Protein 6XP6 (pdb70)

B-factor: mean 48.89, std 19.33, range [14.34, 137.43]

InterPro domains:
  IPR001003 MHC class II, alpha chain, N-terminal [PF00993] (29-108)
  IPR001003 MHC class II, alpha chain, N-terminal [SM00920] (30-109)
  IPR003006 Immunoglobulin/major histocompatibility complex, conserved site [PS00290] (186-192)
  IPR003597 Immunoglobulin C1-set [PF07654] (114-195)
  IPR003597 Immunoglobulin C1-set [SM00407] (127-198)
  IPR007110 Immunoglobulin-like domain [PS50835] (112-192)
  IPR011162 MHC classes I/II-like antigen recognition protein [SSF54452] (27-109)
  IPR013783 Immunoglobulin-like fold [G3DSA:2.60.40.10] (107-220)
  IPR014745 MHC class II, alpha/beta chain, N-terminal [G3DSA:3.10.320.10] (28-106)
  IPR036179 Immunoglobulin-like domain superfamily [SSF48726] (112-206)
  IPR050160 Major Histocompatibility Complex/Immunoglobulin [PTHR19944] (10-243)

Organism: Homo sapiens (NCBI:txid9606)

Secondary structure (DSSP, 8-state):
---SEEEEEEEEEEETTTTEEEEEEEETTEEEEEEETTTTEEEESSGGGGG----HHHHHHHHHHHHHHHHHHHHHTTS-PPPPPPPEEEEEESS---TTS-EEEEEEEEEE-SS--EEEEEETTEEE-TTEEE---EE-TTS-EEEEEEEEE---TT--EEEEEE-TT-SS-EEEEE---/-PPP--EEEEEEEEEEETTTTEEEEEEEEEETTEEEEEEETTTTEEEESSGGGHHHHHHHHT-HHHHHHHHHHIIIIIIHHHHHHHTTGGG--BPPEEEEEE--EEEEEEEEEBSS--EEEEEETTEEE-TTEEEPPPEE-SSS-EEEEEEEE--PPTT-EEEEEEE-TT-SS-EEEEEE-/--PPPP---PPP-/----SEEEEEEEEEEETTTTEEEEEEEETTEEEEEEETTTTEEEESSGGGGG----HHHHHHHHHHHHHHHHHHHHHTTS-PPPPPPPEEEEEESS---TTS-EEEEEEEEEE-SS--EEEEEETTEEE-TTEEE--PEE-TTS-EEEEEEEEE---TT--EEEEEE-TTSSS-EEEEE---/-----EEEEEEEEEEETTTTEEEEEEEEEETTEEEEEEETTT-SEEESSGGGHHHHHHHHT-HHHHHHHHHHIIIIIIHHHHHHHHTGGG--BPPEEEEEE--EEEEEEEEEBSS--EEEEEETTEEE-TTEEEPPPEE-SSS-EEEEEEEE--PPTT--EEEEEE-TT-SS-EEEEE--/--PPPP---PPP-/---EEEE-SEEEE-TT--EEEEEEESS--TT-EEEEEE-TTS--EEEEETTTEEPTT--TTEEEEEETTEEEEEESS--GGG-SEEEEEE-SSSSPEE---EEEEE----BPPEEEEEPPPHHHHHHTEEEEEEEEEEEBSS-EEEEEEESS-B--SSEEEEEPPPPTTT--EEEEEEEEEEHHHHTT--EEEEEEEETT-SS-EEEEEE--/--EEEE---EEE-TT--EEEEEEEES--HHHHH-EEEEEEE-TT---EEEEEE-TTSS--EE-GGGTTTEEEEEEGGGTEEEEEE-S--GGG-EEEEEEEESTTS-EEEE---EEEEE--PPPBPPEEEEE---TTSEETTEEEEEEEEEEEBSS--EEEEGGGTB-TTEEEPPPEE-TTS-EEEEEEEEEEGGGTTTS-EEEEEEEGGGTEEEEEEE--/---EEEE-SEEEE-TT--EEEEEEESS--TT-EEEEEE-TTS--EEEEETTTEEPTTS-TTEEEEEETTEEEEEESS--GGG-EEEEEEE-SSSSPEE---EEEEE----BPPEEEEEPPPHHHHTTTEEEEEEEEEEEBSS-EEEEEEESS-B--SSEEEEEPPPPTTT--EEEEEEEEEEHHHHTT-SEEEEEEEETT-SS-EEEEEE--/--EEEE---EEE-TT--EEEEEEEES--THHHH-EEEEEEE-TT--EEEEEEE-TTSS--EE-GGGTTTEEEEEEGGGTEEEEEE-S--GGG-EEEEEEEESTTS-EEEE---EEEEE--PPPBPPEEEEE---EEEEEEEEEEEBSS--EEEEGGGT--TTEEEPPPEE-TTS-EEEEEEEEEEGGGTTTS--EEEEEEGGGTEEEEEE---

Sequence (1607 aa):
IVADHVASYGVNLYQSYGPSGQYTHEFDGDEQFYVDLGRKETVWCLPVLRQFRFDPQFALTNIAVLKHNLNSLIKRRSNSTAATNEVPEEVTVFSKSPVTLGQPNILICLVDNIFPPVVNITWLSNGHSVTEGVSETSFLSKSDHSFFKISYLTLLPSAEESYDCKVEHWGLDKPLLKHWEPEDSPEDFVYQFKGMCYFTNGTERVRLVSRSIYNREEIVRFDSDVGEFRAVTLLGLPAAEYWNSQKDILEERKRAAVDRVCRHNYQLELRTTLQRRVEPTVTISPSNLLVCSVTDFYPAQIKVRWFRNDQEETAGVVSTPLIRNGDWTFQILVMLEMTPQRGDVYTCHVEHPSLQQSPITVEWRADIVADHVASYGVNLYQSYGPSGQYTHEFDGDEQFYVDLGRKETVWCLPVLRQFRFDPQFALTNIAVLKHNLNSLIKRSNSTAATNEVPEEVTVFSKSPVTLGQPNILICLVDNIFPPVVNITWLSNGHSVTEGVSETSFLSKSDHSFFKISYLTLLPSAEESYDCKVEHWGLDKPLLKHWEPESPEDFVYQFKGMCYFTNGTERVRLVSRSIYNREEIVRFDSDVGEFRAVTLLGLPAAEYWNSQKDILEERKRAAVDRVCRHNYQLELRTTLQRRVEPTVTISPSNLLVCSVTDFYPAQIKVRWFRNDQEETAGVVSTPLIRNGDWTFQILVMLEMTPQRGDVYTCHVEHPSLQQSPITVEWRAQVQLVQSGAEVKKPGSSVKVSCKASGGTVRSRRVHAISWVRQAPGQGLEWMGGIIPIFGTANYAQKFQGRVTITADESTSTAYMELSSLRSEDTAVYYCARDVQRRMGMDVWGQGTTVTVSSASTKGPSVFPLAPSSKSTSGGTAALGCLVKDYFPEPVTVSWNSGALTSGVHTFPAVLQSSGLYSLSSVVTVPSSSLGTQTYICNVNHKPSNTKVDKKVEPQVQLVQSGAEVKKPGSSVKVSCKASGGTVRSRRVHAISWVRQAPGQGLEWMGGIIPIFGTANYAQKFQGRVTITADESTSTAYMELSSLRRSEDTAVYYCARDVQRMGMDVWGQGTTVTVSSASTKGPSVFPLAPGTAALGCLVKDYFPEPVTVSWNSGALTSGVHTFPAVLQSSGLYSLSSVVTVPSSSLGTQTYICNVNHKPSNTKVDKKVEPDIQMTQSPSSVSTSVGDRVTITCRASQDISNWLAWYQQKPGKAPKLLIYDSSTLQSGVPSRFSGSGSGTDFTLTISTLQPEDFATYYCQQFNSYPLTFGGGTKVDIKRTVAAPSVFIFPPSDEQLKSGTASVVCLLNNFYPREAKVQWKVDNALQSGNSQESVTEQDSKDSTYSLSSTLTLSKADYEKHKVYACEVTHQGLSSPVTKSFNRGDIQMTQSPSSVSTSVGDRVTITCRASQQDISNWLAWYQQKPGKAPKLLIYDSSTLQSGVPSRFSGSGSGTDFTLTISTLQPEDFATYYCQQFNSYPLTFGGGTKVDIKRTVAAPSVFIFPPSDEQLKSGTASVVCLLNNFYPREAKVQWKVDNALQSGNSQESVTEEQDSKDSTYSLSSTLTLSKADYEKHKVYACEVTHQGLSSPVTKSFNRGAAPQPELPYPQPGAAPQPELPYPQPG

CATH classification: 2.60.40.10 (+1 more: 2.60.40.10)

Radius of gyration: 65.16 Å; Cα contacts (8 Å, |Δi|>4): 4167; chains: 10; bounding box: 106×222×78 Å

Structure (mmCIF, N/CA/C/O backbone):
data_6XP6
#
_entry.id   6XP6
#
_cell.length_a   91.847
_cell.length_b   143.047
_cell.length_c   170.153
_cell.angle_alpha   90.00
_cell.angle_beta   90.00
_cell.angle_gamma   90.00
#
_symmetry.space_group_name_H-M   'P 21 21 21'
#
loop_
_entity.id
_entity.type
_entity.pdbx_description
1 polymer 'MHC class II HLA-DQ-alpha chain'
2 polymer 'MHC class II HLA-DQ-beta-1'
3 polymer '3.C11 IgH Fab'
4 polymer '3.C11 IgK Fab'
5 polymer 'DQ2-glia-a2 peptide'
6 branched 2-acetamido-2-deoxy-beta-D-glucopyranose-(1-4)-2-acetamido-2-deoxy-beta-D-glucopyranose
7 branched beta-D-mannopyranose-(1-3)-[beta-D-mannopyranose-(1-6)]beta-D-mannopyranose-(1-4)-2-acetamido-2-deoxy-beta-D-glucopyranose-(1-4)-[alpha-L-fucopyranose-(1-3)][alpha-L-fucopyranose-(1-6)]2-acetamido-2-deoxy-beta-D-glucopyranose
8 branched beta-D-mannopyranose-(1-6)-beta-D-mannopyranose-(1-4)-2-acetamido-2-deoxy-beta-D-glucopyranose-(1-4)-2-acetamido-2-deoxy-beta-D-glucopyranose
9 non-polymer 2-acetamido-2-deoxy-beta-D-glucopyranose
10 non-polymer 'ISOPROPYL ALCOHOL'
11 non-polymer 'CHLORIDE ION'
12 water water
#
loop_
_atom_site.group_PDB
_atom_site.id
_atom_site.type_symbol
_atom_site.label_atom_id
_atom_site.label_alt_id
_atom_site.label_comp_id
_atom_site.label_asym_id
_atom_site.label_entity_id
_atom_site.label_seq_id
_atom_site.pdbx_PDB_ins_code
_atom_site.Cartn_x
_atom_site.Cartn_y
_atom_site.Cartn_z
_atom_site.occupancy
_atom_site.B_iso_or_equiv
_atom_site.auth_seq_id
_atom_site.auth_comp_id
_atom_site.auth_asym_id
_atom_site.auth_atom_id
_atom_site.pdbx_PDB_model_num
ATOM 1 N N . ILE A 1 3 ? 12.633 -19.988 -24.496 1.00 78.47 1 ILE A N 1
ATOM 2 C CA . ILE A 1 3 ? 12.099 -20.620 -25.698 1.00 68.45 1 ILE A CA 1
ATOM 3 C C . ILE A 1 3 ? 11.043 -19.735 -26.375 1.00 73.15 1 ILE A C 1
ATOM 4 O O . ILE A 1 3 ? 10.048 -19.348 -25.755 1.00 67.09 1 ILE A O 1
ATOM 9 N N . VAL A 1 4 ? 11.273 -19.424 -27.654 1.00 76.26 2 VAL A N 1
ATOM 10 C CA . VAL A 1 4 ? 10.347 -18.587 -28.412 1.00 73.55 2 VAL A CA 1
ATOM 11 C C . VAL A 1 4 ? 9.009 -19.294 -28.554 1.00 73.76 2 VAL A C 1
ATOM 12 O O . VAL A 1 4 ? 8.953 -20.480 -28.911 1.00 81.59 2 VAL A O 1
ATOM 16 N N . ALA A 1 5 ? 7.918 -18.566 -28.289 1.00 55.58 3 ALA A N 1
ATOM 17 C CA . ALA A 1 5 ? 6.580 -19.127 -28.450 1.00 49.34 3 ALA A CA 1
ATOM 18 C C . ALA A 1 5 ? 5.490 -18.062 -28.439 1.00 45.27 3 ALA A C 1
ATOM 19 O O . ALA A 1 5 ? 5.491 -17.176 -27.582 1.00 59.08 3 ALA A O 1
ATOM 21 N N . ASP A 1 6 ? 4.550 -18.147 -29.384 1.00 48.46 4 ASP A N 1
ATOM 22 C CA . ASP A 1 6 ? 3.341 -17.334 -29.298 1.00 38.47 4 ASP A CA 1
ATOM 23 C C . ASP A 1 6 ? 2.499 -17.732 -28.094 1.00 41.61 4 ASP A C 1
ATOM 24 O O . ASP A 1 6 ? 1.889 -16.882 -27.442 1.00 35.66 4 ASP A O 1
ATOM 29 N N . HIS A 1 7 ? 2.415 -19.024 -27.813 1.00 36.47 5 HIS A N 1
ATOM 30 C CA . HIS A 1 7 ? 1.601 -19.521 -26.718 1.00 36.83 5 HIS A CA 1
ATOM 31 C C . HIS A 1 7 ? 2.376 -20.643 -26.057 1.00 40.46 5 HIS A C 1
ATOM 32 O O . HIS A 1 7 ? 3.058 -21.414 -26.738 1.00 43.60 5 HIS A O 1
ATOM 39 N N . VAL A 1 8 ? 2.277 -20.733 -24.735 1.00 37.38 6 VAL A N 1
ATOM 40 C CA . VAL A 1 8 ? 2.912 -21.810 -23.989 1.00 36.60 6 VAL A CA 1
ATOM 41 C C . VAL A 1 8 ? 1.888 -22.425 -23.041 1.00 37.91 6 VAL A C 1
ATOM 42 O O . VAL A 1 8 ? 1.158 -21.705 -22.346 1.00 38.58 6 VAL A O 1
ATOM 46 N N . ALA A 1 9 ? 1.819 -23.752 -23.031 1.00 33.79 7 ALA A N 1
ATOM 47 C CA . ALA A 1 9 ? 0.862 -24.482 -22.213 1.00 35.09 7 ALA A CA 1
ATOM 48 C C . ALA A 1 9 ? 1.576 -25.517 -21.352 1.00 36.11 7 ALA A C 1
ATOM 49 O O . ALA A 1 9 ? 2.682 -25.967 -21.666 1.00 37.55 7 ALA A O 1
ATOM 51 N N . SER A 1 10 ? 0.928 -25.897 -20.252 1.00 28.24 8 SER A N 1
ATOM 52 C CA . SER A 1 10 ? 1.418 -26.965 -19.386 1.00 28.75 8 SER A CA 1
ATOM 53 C C . SER A 1 10 ? 0.309 -27.993 -19.234 1.00 30.63 8 SER A C 1
ATOM 54 O O . SER A 1 10 ? -0.728 -27.704 -18.633 1.00 36.24 8 SER A O 1
ATOM 57 N N . TYR A 1 11 ? 0.537 -29.189 -19.761 1.00 25.99 9 TYR A N 1
ATOM 58 C CA . TYR A 1 11 ? -0.443 -30.263 -19.772 1.00 30.54 9 TYR A CA 1
ATOM 59 C C . TYR A 1 11 ? 0.171 -31.524 -19.146 1.00 33.89 9 TYR A C 1
ATOM 60 O O . TYR A 1 11 ? 0.492 -32.480 -19.858 1.00 34.02 9 TYR A O 1
ATOM 69 N N . GLY A 1 12 A 0.334 -31.545 -17.826 1.00 32.16 9 GLY A N 1
ATOM 70 C CA . GLY A 1 12 A 0.056 -30.420 -16.962 1.00 29.03 9 GLY A CA 1
ATOM 71 C C . GLY A 1 12 A 1.238 -30.128 -16.071 1.00 30.88 9 GLY A C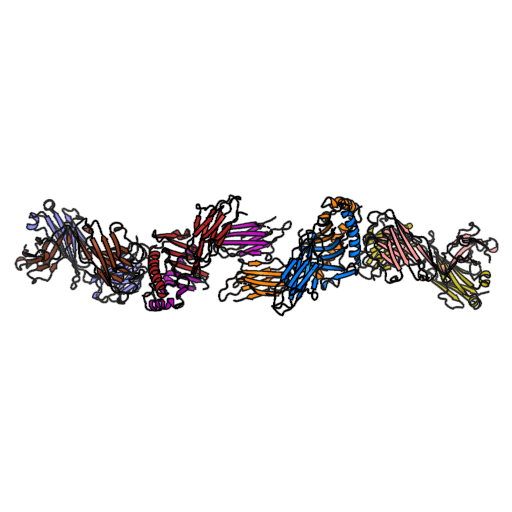 1
ATOM 72 O O . GLY A 1 12 A 2.366 -30.502 -16.403 1.00 28.16 9 GLY A O 1
ATOM 73 N N . VAL A 1 13 ? 0.971 -29.451 -14.951 1.00 34.20 10 VAL A N 1
ATOM 74 C CA . VAL A 1 13 ? 1.924 -29.293 -13.858 1.00 26.84 10 VAL A CA 1
ATOM 75 C C . VAL A 1 13 ? 1.620 -30.371 -12.818 1.00 32.24 10 VAL A C 1
ATOM 76 O O . VAL A 1 13 ? 0.496 -30.455 -12.307 1.00 35.54 10 VAL A O 1
ATOM 80 N N . ASN A 1 14 ? 2.611 -31.207 -12.516 1.00 32.83 11 ASN A N 1
ATOM 81 C CA . ASN A 1 14 ? 2.471 -32.294 -11.546 1.00 31.14 11 ASN A CA 1
ATOM 82 C C . ASN A 1 14 ? 3.402 -32.010 -10.375 1.00 33.12 11 ASN A C 1
ATOM 83 O O . ASN A 1 14 ? 4.623 -31.911 -10.559 1.00 34.16 11 ASN A O 1
ATOM 88 N N . LEU A 1 15 ? 2.835 -31.890 -9.177 1.00 32.31 12 LEU A N 1
ATOM 89 C CA . LEU A 1 15 ? 3.612 -31.617 -7.974 1.00 33.94 12 LEU A CA 1
ATOM 90 C C . LEU A 1 15 ? 3.397 -32.706 -6.942 1.00 31.72 12 LEU A C 1
ATOM 91 O O . LEU A 1 15 ? 2.279 -33.200 -6.777 1.00 35.19 12 LEU A O 1
ATOM 96 N N . TYR A 1 16 ? 4.467 -33.049 -6.233 1.00 32.03 13 TYR A N 1
ATOM 97 C CA . TYR A 1 16 ? 4.391 -33.928 -5.077 1.00 34.35 13 TYR A CA 1
ATOM 98 C C . TYR A 1 16 ? 5.489 -33.512 -4.118 1.00 35.69 13 TYR A C 1
ATOM 99 O O . TYR A 1 16 ? 6.588 -33.157 -4.556 1.00 40.39 13 TYR A O 1
ATOM 108 N N . GLN A 1 17 ? 5.191 -33.541 -2.819 1.00 33.12 14 GLN A N 1
ATOM 109 C CA . GLN A 1 17 ? 6.180 -33.146 -1.826 1.00 36.48 14 GLN A CA 1
ATOM 110 C C . GLN A 1 17 ? 5.990 -33.971 -0.561 1.00 40.02 14 GLN A C 1
ATOM 111 O O . GLN A 1 17 ? 4.893 -34.456 -0.274 1.00 37.52 14 GLN A O 1
ATOM 117 N N . SER A 1 18 ? 7.083 -34.128 0.191 1.00 39.00 15 SER A N 1
ATOM 118 C CA . SER A 1 18 ? 7.051 -34.980 1.376 1.00 40.47 15 SER A CA 1
ATOM 119 C C . SER A 1 18 ? 6.238 -34.367 2.507 1.00 44.38 15 SER A C 1
ATOM 120 O O . SER A 1 18 ? 5.665 -35.105 3.317 1.00 46.45 15 SER A O 1
ATOM 123 N N . TYR A 1 19 ? 6.181 -33.041 2.596 1.00 42.43 16 TYR A N 1
ATOM 124 C CA . TYR A 1 19 ? 5.454 -32.408 3.690 1.00 50.09 16 TYR A CA 1
ATOM 125 C C . TYR A 1 19 ? 3.958 -32.607 3.496 1.00 46.58 16 TYR A C 1
ATOM 126 O O . TYR A 1 19 ? 3.396 -32.189 2.480 1.00 48.69 16 TYR A O 1
ATOM 135 N N . GLY A 1 20 ? 3.318 -33.240 4.473 1.00 43.17 17 GLY A N 1
ATOM 136 C CA . GLY A 1 20 ? 1.940 -33.642 4.348 1.00 39.30 17 GLY A CA 1
ATOM 137 C C . GLY A 1 20 ? 1.799 -35.151 4.400 1.00 45.63 17 GLY A C 1
ATOM 138 O O . GLY A 1 20 ? 1.318 -35.712 5.388 1.00 54.19 17 GLY A O 1
ATOM 139 N N . PRO A 1 21 ? 2.210 -35.849 3.329 1.00 44.89 18 PRO A N 1
ATOM 140 C CA . PRO A 1 21 ? 2.679 -35.314 2.045 1.00 42.50 18 PRO A CA 1
ATOM 141 C C . PRO A 1 21 ? 1.537 -34.674 1.286 1.00 47.24 18 PRO A C 1
ATOM 142 O O . PRO A 1 21 ? 0.406 -34.715 1.768 1.00 46.15 18 PRO A O 1
ATOM 146 N N . SER A 1 22 ? 1.813 -34.093 0.124 1.00 40.59 19 SER A N 1
ATOM 147 C CA . SER A 1 22 ? 0.754 -33.445 -0.627 1.00 37.50 19 SER A CA 1
ATOM 148 C C . SER A 1 22 ? 1.191 -33.308 -2.074 1.00 37.37 19 SER A C 1
ATOM 149 O O . SER A 1 22 ? 2.378 -33.393 -2.398 1.00 38.26 19 SER A O 1
ATOM 152 N N . GLY A 1 23 ? 0.204 -33.099 -2.939 1.00 38.22 20 GLY A N 1
ATOM 153 C CA . GLY A 1 23 ? 0.447 -32.976 -4.360 1.00 42.23 20 GLY A CA 1
ATOM 154 C C . GLY A 1 23 ? -0.602 -32.100 -5.012 1.00 41.37 20 GLY A C 1
ATOM 155 O O . GLY A 1 23 ? -1.617 -31.743 -4.405 1.00 38.65 20 GLY A O 1
ATOM 156 N N . GLN A 1 24 ? -0.340 -31.755 -6.272 1.00 37.85 21 GLN A N 1
ATOM 157 C CA . GLN A 1 24 ? -1.209 -30.859 -7.015 1.00 34.73 21 GLN A CA 1
ATOM 158 C C . GLN A 1 24 ? -1.158 -31.239 -8.484 1.00 33.35 21 GLN A C 1
ATOM 159 O O . GLN A 1 24 ? -0.103 -31.627 -8.993 1.00 33.61 21 GLN A O 1
ATOM 165 N N . TYR A 1 25 ? -2.302 -31.145 -9.157 1.00 29.92 22 TYR A N 1
ATOM 166 C CA . TYR A 1 25 ? -2.357 -31.368 -10.599 1.00 31.39 22 TYR A CA 1
ATOM 167 C C . TYR A 1 25 ? -3.192 -30.268 -11.237 1.00 35.96 22 TYR A C 1
ATOM 168 O O . TYR A 1 25 ? -4.359 -30.081 -10.870 1.00 33.08 22 TYR A O 1
ATOM 177 N N . THR A 1 26 ? -2.594 -29.566 -12.204 1.00 31.89 23 THR A N 1
ATOM 178 C CA . THR A 1 26 ? -3.231 -28.484 -12.937 1.00 31.56 23 THR A CA 1
ATOM 179 C C . THR A 1 26 ? -2.812 -28.533 -14.400 1.00 37.50 23 THR A C 1
ATOM 180 O O . THR A 1 26 ? -1.772 -29.099 -14.747 1.00 31.54 23 THR A O 1
ATOM 184 N N . HIS A 1 27 ? -3.629 -27.905 -15.251 1.00 29.17 24 HIS A N 1
ATOM 185 C CA . HIS A 1 27 ? -3.227 -27.495 -16.590 1.00 30.28 24 HIS A CA 1
ATOM 186 C C . HIS A 1 27 ? -3.218 -25.978 -16.660 1.00 35.34 24 HIS A C 1
ATOM 187 O O . HIS A 1 27 ? -4.092 -25.319 -16.088 1.00 32.83 24 HIS A O 1
ATOM 194 N N . GLU A 1 28 ? -2.232 -25.425 -17.361 1.00 28.87 25 GLU A N 1
ATOM 195 C CA . GLU A 1 28 ? -2.133 -23.986 -17.538 1.00 30.68 25 GLU A CA 1
ATOM 196 C C . GLU A 1 28 ? -2.050 -23.666 -19.022 1.00 37.01 25 GLU A C 1
ATOM 197 O O . GLU A 1 28 ? -1.447 -24.422 -19.792 1.00 33.03 25 GLU A O 1
ATOM 203 N N . PHE A 1 29 ? -2.651 -22.547 -19.421 1.00 24.35 26 PHE A N 1
ATOM 204 C CA . PHE A 1 29 ? -2.482 -22.037 -20.774 1.00 27.50 26 PHE A CA 1
ATOM 205 C C . PHE A 1 29 ? -2.179 -20.546 -20.717 1.00 37.24 26 PHE A C 1
ATOM 206 O O . PHE A 1 29 ? -2.934 -19.782 -20.108 1.00 36.93 26 PHE A O 1
ATOM 214 N N . ASP A 1 30 ? -1.082 -20.138 -21.363 1.00 32.52 27 ASP A N 1
ATOM 215 C CA . ASP A 1 30 ? -0.583 -18.758 -21.316 1.00 31.41 27 ASP A CA 1
ATOM 216 C C . ASP A 1 30 ? -0.568 -18.211 -19.892 1.00 38.33 27 ASP A C 1
ATOM 217 O O . ASP A 1 30 ? -0.944 -17.064 -19.639 1.00 37.94 27 ASP A O 1
ATOM 222 N N . GLY A 1 31 ? -0.135 -19.048 -18.948 1.00 36.05 28 GLY A N 1
ATOM 223 C CA . GLY A 1 31 ? 0.151 -18.584 -17.605 1.00 30.54 28 GLY A CA 1
ATOM 224 C C . GLY A 1 31 ? -1.029 -18.507 -16.667 1.00 32.74 28 GLY A C 1
ATOM 225 O O . GLY A 1 31 ? -0.863 -18.045 -15.530 1.00 34.08 28 GLY A O 1
ATOM 226 N N . ASP A 1 32 ? -2.210 -18.921 -17.111 1.00 30.02 29 ASP A N 1
ATOM 227 C CA . ASP A 1 32 ? -3.414 -18.947 -16.298 1.00 30.95 29 ASP A CA 1
ATOM 228 C C . ASP A 1 32 ? -3.855 -20.388 -16.090 1.00 33.77 29 ASP A C 1
ATOM 229 O O . ASP A 1 32 ? -3.569 -21.266 -16.914 1.00 32.68 29 ASP A O 1
ATOM 234 N N . GLU A 1 33 ? -4.551 -20.622 -14.982 1.00 30.50 30 GLU A N 1
ATOM 235 C CA . GLU A 1 33 ? -4.941 -21.970 -14.593 1.00 36.29 30 GLU A CA 1
ATOM 236 C C . GLU A 1 33 ? -6.239 -22.367 -15.275 1.00 30.82 30 GLU A C 1
ATOM 237 O O . GLU A 1 33 ? -7.249 -21.669 -15.155 1.00 33.83 30 GLU A O 1
ATOM 243 N N . GLN A 1 34 ? -6.210 -23.497 -15.974 1.00 28.90 31 GLN A N 1
ATOM 244 C CA . GLN A 1 34 ? -7.389 -24.020 -16.657 1.00 32.25 31 GLN A CA 1
ATOM 245 C C . GLN A 1 34 ? -8.257 -24.868 -15.742 1.00 33.42 31 GLN A C 1
ATOM 246 O O . GLN A 1 34 ? -9.488 -24.744 -15.755 1.00 35.79 31 GLN A O 1
ATOM 252 N N . PHE A 1 35 ? -7.632 -25.727 -14.948 1.00 33.04 32 PHE A N 1
ATOM 253 C CA . PHE A 1 35 ? -8.331 -26.554 -13.980 1.00 29.30 32 PHE A CA 1
ATOM 254 C C . PHE A 1 35 ? -7.295 -27.136 -13.039 1.00 31.77 32 PHE A C 1
ATOM 255 O O . PHE A 1 35 ? -6.096 -27.170 -13.343 1.00 31.34 32 PHE A O 1
ATOM 263 N N . TYR A 1 36 ? -7.772 -27.579 -11.886 1.00 29.83 33 TYR A N 1
ATOM 264 C CA . TYR A 1 36 ? -7.001 -28.457 -11.023 1.00 32.06 33 TYR A CA 1
ATOM 265 C C . TYR A 1 36 ? -7.846 -29.693 -10.754 1.00 30.56 33 TYR A C 1
ATOM 266 O O . TYR A 1 36 ? -9.073 -29.665 -10.884 1.00 36.14 33 TYR A O 1
ATOM 275 N N . VAL A 1 37 ? -7.190 -30.783 -10.382 1.00 31.23 34 VAL A N 1
ATOM 276 C CA . VAL A 1 37 ? -7.890 -31.971 -9.915 1.00 26.59 34 VAL A CA 1
ATOM 277 C C . VAL A 1 37 ? -7.849 -31.982 -8.391 1.00 34.51 34 VAL A C 1
ATOM 278 O O . VAL A 1 37 ? -6.773 -31.941 -7.783 1.00 34.44 34 VAL A O 1
ATOM 282 N N . ASP A 1 38 ? -9.023 -31.994 -7.776 1.00 29.53 35 ASP A N 1
ATOM 283 C CA . ASP A 1 38 ? -9.133 -32.292 -6.358 1.00 29.63 35 ASP A CA 1
ATOM 284 C C . ASP A 1 38 ? -8.789 -33.764 -6.148 1.00 41.87 35 ASP A C 1
ATOM 285 O O . ASP A 1 38 ? -9.587 -34.650 -6.479 1.00 37.53 35 ASP A O 1
ATOM 290 N N . LEU A 1 39 ? -7.601 -34.030 -5.598 1.00 35.52 36 LEU A N 1
ATOM 291 C CA . LEU A 1 39 ? -7.131 -35.407 -5.493 1.00 37.28 36 LEU A CA 1
ATOM 292 C C . LEU A 1 39 ? -7.962 -36.199 -4.494 1.00 42.17 36 LEU A C 1
ATOM 293 O O . LEU A 1 39 ? -8.225 -37.389 -4.704 1.00 45.92 36 LEU A O 1
ATOM 298 N N . GLY A 1 40 ? -8.407 -35.559 -3.412 1.00 45.06 37 GLY A N 1
ATOM 299 C CA . GLY A 1 40 ? -9.181 -36.283 -2.416 1.00 41.04 37 GLY A CA 1
ATOM 300 C C . GLY A 1 40 ? -10.587 -36.596 -2.890 1.00 42.82 37 GLY A C 1
ATOM 301 O O . GLY A 1 40 ? -11.127 -37.669 -2.608 1.00 46.16 37 GLY A O 1
ATOM 302 N N . ARG A 1 41 ? -11.200 -35.671 -3.612 1.00 41.92 38 ARG A N 1
ATOM 303 C CA . ARG A 1 41 ? -12.549 -35.885 -4.108 1.00 49.24 38 ARG A CA 1
ATOM 304 C C . ARG A 1 41 ? -12.584 -36.562 -5.472 1.00 45.49 38 ARG A C 1
ATOM 305 O O . ARG A 1 41 ? -13.675 -36.927 -5.923 1.00 49.08 38 ARG A O 1
ATOM 313 N N . LYS A 1 42 ? -11.432 -36.740 -6.128 1.00 43.21 39 LYS A N 1
ATOM 314 C CA . LYS A 1 42 ? -11.358 -37.276 -7.487 1.00 42.62 39 LYS A CA 1
ATOM 315 C C . LYS A 1 42 ? -12.288 -36.496 -8.416 1.00 42.87 39 LYS A C 1
ATOM 316 O O . LYS A 1 42 ? -13.261 -37.022 -8.959 1.00 43.37 39 LYS A O 1
ATOM 322 N N . GLU A 1 43 ? -11.976 -35.214 -8.585 1.00 36.97 40 GLU A N 1
ATOM 323 C CA . GLU A 1 43 ? -12.883 -34.318 -9.285 1.00 37.05 40 GLU A CA 1
ATOM 324 C C . GLU A 1 43 ? -12.085 -33.252 -10.020 1.00 38.22 40 GLU A C 1
ATOM 325 O O . GLU A 1 43 ? -11.194 -32.625 -9.434 1.00 41.70 40 GLU A O 1
ATOM 331 N N . THR A 1 44 ? -12.389 -33.062 -11.303 1.00 34.16 41 THR A N 1
ATOM 332 C CA . THR A 1 44 ? -11.816 -31.959 -12.060 1.00 27.85 41 THR A CA 1
ATOM 333 C C . THR A 1 44 ? -12.603 -30.698 -11.751 1.00 33.06 41 THR A C 1
ATOM 334 O O . THR A 1 44 ? -13.835 -30.727 -11.702 1.00 41.64 41 THR A O 1
ATOM 338 N N . VAL A 1 45 ? -11.896 -29.590 -11.529 1.00 27.66 42 VAL A N 1
ATOM 339 C CA . VAL A 1 45 ? -12.515 -28.318 -11.150 1.00 30.53 42 VAL A CA 1
ATOM 340 C C . VAL A 1 45 ? -11.997 -27.264 -12.122 1.00 33.18 42 VAL A C 1
ATOM 341 O O . VAL A 1 45 ? -10.861 -26.802 -11.993 1.00 37.67 42 VAL A O 1
ATOM 345 N N . TRP A 1 46 ? -12.833 -26.872 -13.087 1.00 39.25 43 TRP A N 1
ATOM 346 C CA . TRP A 1 46 ? -12.468 -25.890 -14.105 1.00 31.03 43 TRP A CA 1
ATOM 347 C C . TRP A 1 46 ? -12.478 -24.475 -13.543 1.00 32.45 43 TRP A C 1
ATOM 348 O O . TRP A 1 46 ? -13.315 -24.120 -12.707 1.00 39.40 43 TRP A O 1
ATOM 359 N N . CYS A 1 47 ? -11.545 -23.655 -14.030 1.00 36.45 44 CYS A N 1
ATOM 360 C CA . CYS A 1 47 ? -11.435 -22.265 -13.600 1.00 36.90 44 CYS A CA 1
ATOM 361 C C . CYS A 1 47 ? -12.145 -21.286 -14.514 1.00 34.68 44 CYS A C 1
ATOM 362 O O . CYS A 1 47 ? -12.443 -20.168 -14.091 1.00 41.58 44 CYS A O 1
ATOM 365 N N . LEU A 1 48 ? -12.408 -21.673 -15.750 1.00 43.19 45 LEU A N 1
ATOM 366 C CA . LEU A 1 48 ? -13.029 -20.821 -16.731 1.00 37.41 45 LEU A CA 1
ATOM 367 C C . LEU A 1 48 ? -14.314 -21.491 -17.206 1.00 42.00 45 LEU A C 1
ATOM 368 O O . LEU A 1 48 ? -14.289 -22.671 -17.593 1.00 35.51 45 LEU A O 1
ATOM 373 N N . PRO A 1 49 ? -15.453 -20.801 -17.147 1.00 38.61 46 PRO A N 1
ATOM 374 C CA . PRO A 1 49 ? -16.729 -21.456 -17.493 1.00 41.87 46 PRO A CA 1
ATOM 375 C C . PRO A 1 49 ? -16.780 -22.061 -18.889 1.00 41.71 46 PRO A C 1
ATOM 376 O O . PRO A 1 49 ? -17.364 -23.141 -19.063 1.00 49.13 46 PRO A O 1
ATOM 380 N N . VAL A 1 50 ? -16.188 -21.410 -19.895 1.00 41.69 47 VAL A N 1
ATOM 381 C CA . VAL A 1 50 ? -16.260 -21.949 -21.245 1.00 31.30 47 VAL A CA 1
ATOM 382 C C . VAL A 1 50 ? -15.596 -23.323 -21.311 1.00 43.33 47 VAL A C 1
ATOM 383 O O . VAL A 1 50 ? -15.871 -24.106 -22.230 1.00 40.87 47 VAL A O 1
ATOM 387 N N . LEU A 1 51 ? -14.757 -23.654 -20.326 1.00 36.12 48 LEU A N 1
ATOM 388 C CA . LEU A 1 51 ? -14.049 -24.925 -20.299 1.00 40.59 48 LEU A CA 1
ATOM 389 C C . LEU A 1 51 ? -14.848 -26.044 -19.645 1.00 39.84 48 LEU A C 1
ATOM 390 O O . LEU A 1 51 ? -14.447 -27.208 -19.739 1.00 39.51 48 LEU A O 1
ATOM 395 N N . ARG A 1 52 ? -15.977 -25.735 -19.013 1.00 39.19 49 ARG A N 1
ATOM 396 C CA . ARG A 1 52 ? -16.715 -26.770 -18.299 1.00 41.09 49 ARG A CA 1
ATOM 397 C C . ARG A 1 52 ? -17.353 -27.794 -19.233 1.00 44.23 49 ARG A C 1
ATOM 398 O O . ARG A 1 52 ? -17.762 -28.864 -18.770 1.00 51.34 49 ARG A O 1
ATOM 406 N N . GLN A 1 53 ? -17.455 -27.489 -20.529 1.00 42.78 50 GLN A N 1
ATOM 407 C CA . GLN A 1 53 ? -17.944 -28.452 -21.509 1.00 47.03 50 GLN A CA 1
ATOM 408 C C . GLN A 1 53 ? -16.972 -29.597 -21.723 1.00 42.13 50 GLN A C 1
ATOM 409 O O . GLN A 1 53 ? -17.348 -30.597 -22.336 1.00 47.01 50 GLN A O 1
ATOM 415 N N . PHE A 1 54 ? -15.740 -29.467 -21.249 1.00 43.92 51 PHE A N 1
ATOM 416 C CA . PHE A 1 54 ? -14.746 -30.516 -21.378 1.00 46.67 51 PHE A CA 1
ATOM 417 C C . PHE A 1 54 ? -14.767 -31.446 -20.168 1.00 47.53 51 PHE A C 1
ATOM 418 O O . PHE A 1 54 ? -15.312 -31.127 -19.107 1.00 45.53 51 PHE A O 1
ATOM 426 N N . ARG A 1 55 ? -14.179 -32.623 -20.362 1.00 41.42 52 ARG A N 1
ATOM 427 C CA . ARG A 1 55 ? -14.038 -33.654 -19.346 1.00 42.63 52 ARG A CA 1
ATOM 428 C C . ARG A 1 55 ? -12.569 -34.015 -19.240 1.00 44.25 52 ARG A C 1
ATOM 429 O O . ARG A 1 55 ? -11.922 -34.288 -20.254 1.00 50.81 52 ARG A O 1
ATOM 437 N N . PHE A 1 56 ? -12.044 -34.041 -18.025 1.00 40.06 54 PHE A N 1
ATOM 438 C CA . PHE A 1 56 ? -10.716 -34.585 -17.795 1.00 37.87 54 PHE A CA 1
ATOM 439 C C . PHE A 1 56 ? -10.814 -35.650 -16.714 1.00 36.77 54 PHE A C 1
ATOM 440 O O . PHE A 1 56 ? -11.360 -35.393 -15.635 1.00 37.47 54 PHE A O 1
ATOM 448 N N . ASP A 1 57 ? -10.315 -36.843 -17.018 1.00 35.94 55 ASP A N 1
ATOM 449 C CA . ASP A 1 57 ? -10.399 -37.976 -16.091 1.00 36.43 55 ASP A CA 1
ATOM 450 C C . ASP A 1 57 ? -9.500 -37.754 -14.877 1.00 40.25 55 ASP A C 1
ATOM 451 O O . ASP A 1 57 ? -8.270 -37.682 -15.027 1.00 35.22 55 ASP A O 1
ATOM 456 N N . PRO A 1 58 ? -10.056 -37.654 -13.666 1.00 39.92 56 PRO A N 1
ATOM 457 C CA . PRO A 1 58 ? -9.213 -37.357 -12.495 1.00 29.53 56 PRO A CA 1
ATOM 458 C C . PRO A 1 58 ? -8.162 -38.415 -12.214 1.00 32.04 56 PRO A C 1
ATOM 459 O O . PRO A 1 58 ? -7.117 -38.095 -11.634 1.00 36.04 56 PRO A O 1
ATOM 463 N N . GLN A 1 59 ? -8.390 -39.665 -12.621 1.00 33.09 57 GLN A N 1
ATOM 464 C CA . GLN A 1 59 ? -7.411 -40.711 -12.347 1.00 29.29 57 GLN A CA 1
ATOM 465 C C . GLN A 1 59 ? -6.083 -40.447 -13.045 1.00 33.89 57 GLN A C 1
ATOM 466 O O . GLN A 1 59 ? -5.044 -40.936 -12.591 1.00 30.52 57 GLN A O 1
ATOM 472 N N . PHE A 1 60 ? -6.094 -39.685 -14.148 1.00 32.36 58 PHE A N 1
ATOM 473 C CA . PHE A 1 60 ? -4.844 -39.236 -14.767 1.00 28.90 58 PHE A CA 1
ATOM 474 C C . PHE A 1 60 ? -3.947 -38.535 -13.757 1.00 34.29 58 PHE A C 1
ATOM 475 O O . PHE A 1 60 ? -2.738 -38.793 -13.679 1.00 35.64 58 PHE A O 1
ATOM 483 N N . ALA A 1 61 ? -4.531 -37.621 -12.983 1.00 32.27 59 ALA A N 1
ATOM 484 C CA . ALA A 1 61 ? -3.776 -36.901 -11.973 1.00 29.47 59 ALA A CA 1
ATOM 485 C C . ALA A 1 61 ? -3.290 -37.847 -10.885 1.00 32.38 59 ALA A C 1
ATOM 486 O O . ALA A 1 61 ? -2.096 -37.885 -10.561 1.00 32.45 59 ALA A O 1
ATOM 488 N N . LEU A 1 62 ? -4.211 -38.625 -10.317 1.00 31.61 60 LEU A N 1
ATOM 489 C CA . LEU A 1 62 ? -3.870 -39.538 -9.230 1.00 38.87 60 LEU A CA 1
ATOM 490 C C . LEU A 1 62 ? -2.785 -40.524 -9.641 1.00 39.52 60 LEU A C 1
ATOM 491 O O . LEU A 1 62 ? -1.849 -40.781 -8.874 1.00 37.34 60 LEU A O 1
ATOM 496 N N . THR A 1 63 ? -2.882 -41.077 -10.851 1.00 30.94 61 THR A N 1
ATOM 497 C CA . THR A 1 63 ? -1.873 -42.032 -11.286 1.00 33.65 61 THR A CA 1
ATOM 498 C C . THR A 1 63 ? -0.534 -41.339 -11.471 1.00 36.75 61 THR A C 1
ATOM 499 O O . THR A 1 63 ? 0.506 -41.858 -11.044 1.00 35.02 61 THR A O 1
ATOM 503 N N . ASN A 1 64 ? -0.551 -40.136 -12.050 1.00 36.17 62 ASN A N 1
ATOM 504 C CA . ASN A 1 64 ? 0.678 -39.362 -12.207 1.00 32.11 62 ASN A CA 1
ATOM 505 C C . ASN A 1 64 ? 1.315 -39.049 -10.861 1.00 33.42 62 ASN A C 1
ATOM 506 O O . ASN A 1 64 ? 2.539 -39.134 -10.712 1.00 36.56 62 ASN A O 1
ATOM 511 N N . ILE A 1 65 ? 0.504 -38.702 -9.862 1.00 27.57 63 ILE A N 1
ATOM 512 C CA . ILE A 1 65 ? 1.073 -38.402 -8.556 1.00 30.21 63 ILE A CA 1
ATOM 513 C C . ILE A 1 65 ? 1.704 -39.654 -7.958 1.00 39.11 63 ILE A C 1
ATOM 514 O O . ILE A 1 65 ? 2.755 -39.580 -7.306 1.00 36.39 63 ILE A O 1
ATOM 519 N N . ALA A 1 66 ? 1.097 -40.827 -8.200 1.00 35.70 64 ALA A N 1
ATOM 520 C CA . ALA A 1 66 ? 1.691 -42.081 -7.749 1.00 32.46 64 ALA A CA 1
ATOM 521 C C . ALA A 1 66 ? 3.096 -42.236 -8.303 1.00 37.82 64 ALA A C 1
ATOM 522 O O . ALA A 1 66 ? 4.040 -42.558 -7.568 1.00 38.51 64 ALA A O 1
ATOM 524 N N . VAL A 1 67 ? 3.248 -42.003 -9.609 1.00 36.80 65 VAL A N 1
ATOM 525 C CA . VAL A 1 67 ? 4.565 -42.020 -10.237 1.00 33.58 65 VAL A CA 1
ATOM 526 C C . VAL A 1 67 ? 5.486 -40.997 -9.582 1.00 33.92 65 VAL A C 1
ATOM 527 O O . VAL A 1 67 ? 6.667 -41.272 -9.334 1.00 37.16 65 VAL A O 1
ATOM 531 N N . LEU A 1 68 ? 4.965 -39.806 -9.283 1.00 37.87 66 LEU A N 1
ATOM 532 C CA . LEU A 1 68 ? 5.808 -38.768 -8.690 1.00 37.25 66 LEU A CA 1
ATOM 533 C C . LEU A 1 68 ? 6.229 -39.141 -7.279 1.00 37.97 66 LEU A C 1
ATOM 534 O O . LEU A 1 68 ? 7.358 -38.847 -6.863 1.00 40.79 66 LEU A O 1
ATOM 539 N N . LYS A 1 69 ? 5.342 -39.798 -6.532 1.00 36.43 67 LYS A N 1
ATOM 540 C CA . LYS A 1 69 ? 5.712 -40.267 -5.204 1.00 33.56 67 LYS A CA 1
ATOM 541 C C . LYS A 1 69 ? 6.914 -41.200 -5.276 1.00 38.42 67 LYS A C 1
ATOM 542 O O . LYS A 1 69 ? 7.894 -41.033 -4.540 1.00 41.09 67 LYS A O 1
ATOM 548 N N . HIS A 1 70 ? 6.864 -42.178 -6.177 1.00 36.40 68 HIS A N 1
ATOM 549 C CA . HIS A 1 70 ? 8.013 -43.056 -6.375 1.00 40.20 68 HIS A CA 1
ATOM 550 C C . HIS A 1 70 ? 9.236 -42.271 -6.829 1.00 43.30 68 HIS A C 1
ATOM 551 O O . HIS A 1 70 ? 10.357 -42.531 -6.369 1.00 44.83 68 HIS A O 1
ATOM 558 N N . ASN A 1 71 ? 9.044 -41.312 -7.740 1.00 36.87 69 ASN A N 1
ATOM 559 C CA . ASN A 1 71 ? 10.180 -40.555 -8.253 1.00 40.19 69 ASN A CA 1
ATOM 560 C C . ASN A 1 71 ? 10.809 -39.704 -7.163 1.00 43.71 69 ASN A C 1
ATOM 561 O O . ASN A 1 71 ? 12.041 -39.614 -7.073 1.00 45.64 69 ASN A O 1
ATOM 566 N N . LEU A 1 72 ? 9.983 -39.088 -6.311 1.00 43.66 70 LEU A N 1
ATOM 567 C CA . LEU A 1 72 ? 10.527 -38.339 -5.182 1.00 43.53 70 LEU A CA 1
ATOM 568 C C . LEU A 1 72 ? 11.329 -39.249 -4.263 1.00 46.63 70 LEU A C 1
ATOM 569 O O . LEU A 1 72 ? 12.429 -38.882 -3.834 1.00 48.06 70 LEU A O 1
ATOM 574 N N . ASN A 1 73 ? 10.806 -40.446 -3.965 1.00 41.90 71 ASN A N 1
ATOM 575 C CA . ASN A 1 73 ? 11.558 -41.428 -3.183 1.00 49.10 71 ASN A CA 1
ATOM 576 C C . ASN A 1 73 ? 12.949 -41.638 -3.760 1.00 49.06 71 ASN A C 1
ATOM 577 O O . ASN A 1 73 ? 13.956 -41.488 -3.061 1.00 49.93 71 ASN A O 1
ATOM 582 N N . SER A 1 74 ? 13.013 -41.987 -5.053 1.00 43.02 72 SER A N 1
ATOM 583 C CA . SER A 1 74 ? 14.295 -42.281 -5.688 1.00 41.60 72 SER A CA 1
ATOM 584 C C . SER A 1 74 ? 15.226 -41.086 -5.619 1.00 45.82 72 SER A C 1
ATOM 585 O O . SER A 1 74 ? 16.445 -41.238 -5.471 1.00 49.36 72 SER A O 1
ATOM 588 N N . LEU A 1 75 ? 14.674 -39.886 -5.736 1.00 47.14 73 LEU A N 1
ATOM 589 C CA . LEU A 1 75 ? 15.524 -38.707 -5.756 1.00 44.39 73 LEU A CA 1
ATOM 590 C C . LEU A 1 75 ? 16.053 -38.373 -4.366 1.00 47.65 73 LEU A C 1
ATOM 591 O O . LEU A 1 75 ? 17.245 -38.080 -4.214 1.00 47.56 73 LEU A O 1
ATOM 596 N N . ILE A 1 76 ? 15.195 -38.428 -3.341 1.00 44.96 74 ILE A N 1
ATOM 597 C CA . ILE A 1 76 ? 15.676 -38.280 -1.967 1.00 47.68 74 ILE A CA 1
ATOM 598 C C . ILE A 1 76 ? 16.816 -39.251 -1.709 1.00 55.18 74 ILE A C 1
ATOM 599 O O . ILE A 1 76 ? 17.855 -38.888 -1.143 1.00 53.05 74 ILE A O 1
ATOM 604 N N . LYS A 1 77 ? 16.635 -40.504 -2.135 1.00 51.23 75 LYS A N 1
ATOM 605 C CA . LYS A 1 77 ? 17.666 -41.515 -1.967 1.00 52.93 75 LYS A CA 1
ATOM 606 C C . LYS A 1 77 ? 18.902 -41.165 -2.783 1.00 50.71 75 LYS A C 1
ATOM 607 O O . LYS A 1 77 ? 20.025 -41.209 -2.273 1.00 54.24 75 LYS A O 1
ATOM 613 N N . ARG A 1 78 ? 18.712 -40.779 -4.047 1.00 48.93 76 ARG A N 1
ATOM 614 C CA A ARG A 1 78 ? 19.847 -40.522 -4.928 0.50 51.26 76 ARG A CA 1
ATOM 615 C CA B ARG A 1 78 ? 19.862 -40.535 -4.910 0.50 51.28 76 ARG A CA 1
ATOM 616 C C . ARG A 1 78 ? 20.597 -39.259 -4.527 1.00 51.59 76 ARG A C 1
ATOM 617 O O . ARG A 1 78 ? 21.820 -39.190 -4.677 1.00 54.13 76 ARG A O 1
ATOM 632 N N . SER A 1 79 ? 19.887 -38.258 -4.019 1.00 53.05 77 SER A N 1
ATOM 633 C CA . SER A 1 79 ? 20.493 -36.990 -3.624 1.00 58.30 77 SER A CA 1
ATOM 634 C C . SER A 1 79 ? 21.129 -37.035 -2.240 1.00 60.91 77 SER A C 1
ATOM 635 O O . SER A 1 79 ? 21.592 -35.991 -1.768 1.00 60.08 77 SER A O 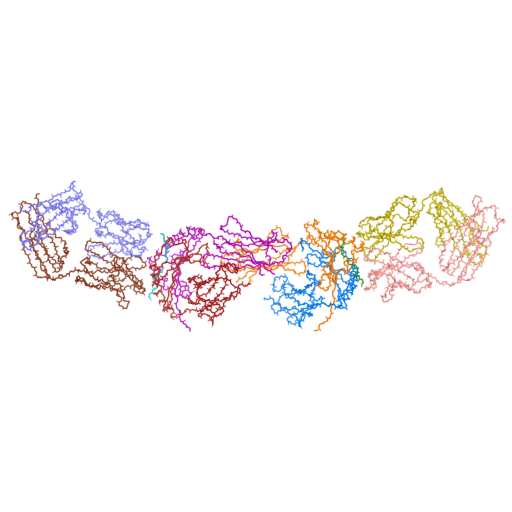1
ATOM 638 N N . ASN A 1 80 ? 21.183 -38.206 -1.601 1.00 59.60 78 ASN A N 1
ATOM 639 C CA . ASN A 1 80 ? 21.570 -38.320 -0.194 1.00 60.61 78 ASN A CA 1
ATOM 640 C C . ASN A 1 80 ? 20.775 -37.322 0.657 1.00 58.85 78 ASN A C 1
ATOM 641 O O . ASN A 1 80 ? 21.322 -36.571 1.468 1.00 58.44 78 ASN A O 1
ATOM 646 N N . SER A 1 81 ? 19.458 -37.295 0.423 1.00 56.74 79 SER A N 1
ATOM 647 C CA . SER A 1 81 ? 18.501 -36.529 1.234 1.00 60.12 79 SER A CA 1
ATOM 648 C C . SER A 1 81 ? 18.740 -35.016 1.159 1.00 60.84 79 SER A C 1
ATOM 649 O O . SER A 1 81 ? 18.783 -34.324 2.177 1.00 54.24 79 SER A O 1
ATOM 652 N N . THR A 1 82 ? 18.862 -34.488 -0.057 1.00 59.08 80 THR A N 1
ATOM 653 C CA . THR A 1 82 ? 19.083 -33.055 -0.241 1.00 56.70 80 THR A CA 1
ATOM 654 C C . THR A 1 82 ? 17.736 -32.338 -0.229 1.00 59.97 80 THR A C 1
ATOM 655 O O . THR A 1 82 ? 16.943 -32.464 -1.170 1.00 56.84 80 THR A O 1
ATOM 659 N N . ALA A 1 83 ? 17.489 -31.571 0.831 1.00 56.08 81 ALA A N 1
ATOM 660 C CA . ALA A 1 83 ? 16.194 -30.952 1.072 1.00 55.82 81 ALA A CA 1
ATOM 661 C C . ALA A 1 83 ? 16.033 -29.659 0.270 1.00 52.21 81 ALA A C 1
ATOM 662 O O . ALA A 1 83 ? 16.996 -29.073 -0.232 1.00 59.73 81 ALA A O 1
ATOM 664 N N . ALA A 1 84 ? 14.787 -29.205 0.169 1.00 43.68 82 ALA A N 1
ATOM 665 C CA . ALA A 1 84 ? 14.495 -27.966 -0.535 1.00 48.55 82 ALA A CA 1
ATOM 666 C C . ALA A 1 84 ? 15.011 -26.762 0.246 1.00 48.60 82 ALA A C 1
ATOM 667 O O . ALA A 1 84 ? 15.055 -26.764 1.477 1.00 46.64 82 ALA A O 1
ATOM 669 N N . THR A 1 85 ? 15.409 -25.725 -0.489 1.00 53.62 83 THR A N 1
ATOM 670 C CA . THR A 1 85 ? 15.769 -24.440 0.100 1.00 51.74 83 THR A CA 1
ATOM 671 C C . THR A 1 85 ? 14.520 -23.582 0.238 1.00 51.51 83 THR A C 1
ATOM 672 O O . THR A 1 85 ? 13.717 -23.497 -0.699 1.00 54.43 83 THR A O 1
ATOM 676 N N . ASN A 1 86 ? 14.355 -22.954 1.400 1.00 49.65 84 ASN A N 1
ATOM 677 C CA . ASN A 1 86 ? 13.243 -22.033 1.600 1.00 54.63 84 ASN A CA 1
ATOM 678 C C . ASN A 1 86 ? 13.546 -20.712 0.906 1.00 51.14 84 ASN A C 1
ATOM 679 O O . ASN A 1 86 ? 14.624 -20.142 1.081 1.00 54.95 84 ASN A O 1
ATOM 684 N N . GLU A 1 87 ? 12.606 -20.242 0.098 1.00 48.11 85 GLU A N 1
ATOM 685 C CA . GLU A 1 87 ? 12.711 -18.947 -0.554 1.00 51.10 85 GLU A CA 1
ATOM 686 C C . GLU A 1 87 ? 11.878 -17.920 0.195 1.00 48.60 85 GLU A C 1
ATOM 687 O O . GLU A 1 87 ? 10.830 -18.240 0.763 1.00 49.30 85 GLU A O 1
ATOM 693 N N . VAL A 1 88 ? 12.352 -16.679 0.192 1.00 48.99 86 VAL A N 1
ATOM 694 C CA . VAL A 1 88 ? 11.571 -15.583 0.756 1.00 47.00 86 VAL A CA 1
ATOM 695 C C . VAL A 1 88 ? 10.544 -15.142 -0.277 1.00 50.72 86 VAL A C 1
ATOM 696 O O . VAL A 1 88 ? 10.919 -14.704 -1.374 1.00 54.33 86 VAL A O 1
ATOM 700 N N . PRO A 1 89 ? 9.257 -15.237 0.017 1.00 46.34 87 PRO A N 1
ATOM 701 C CA . PRO A 1 89 ? 8.247 -14.823 -0.955 1.00 44.39 87 PRO A CA 1
ATOM 702 C C . PRO A 1 89 ? 8.157 -13.306 -1.066 1.00 44.16 87 PRO A C 1
ATOM 703 O O . PRO A 1 89 ? 8.687 -12.560 -0.247 1.00 46.15 87 PRO A O 1
ATOM 707 N N . GLU A 1 90 ? 7.500 -12.867 -2.135 1.00 41.28 88 GLU A N 1
ATOM 708 C CA A GLU A 1 90 ? 7.248 -11.458 -2.404 0.50 42.29 88 GLU A CA 1
ATOM 709 C CA B GLU A 1 90 ? 7.246 -11.457 -2.401 0.50 42.27 88 GLU A CA 1
ATOM 710 C C . GLU A 1 90 ? 5.742 -11.257 -2.480 1.00 41.81 88 GLU A C 1
ATOM 711 O O . GLU A 1 90 ? 5.049 -12.035 -3.138 1.00 41.86 88 GLU A O 1
ATOM 722 N N . VAL A 1 91 ? 5.237 -10.229 -1.802 1.00 37.03 89 VAL A N 1
ATOM 723 C CA . VAL A 1 91 ? 3.800 -10.017 -1.674 1.00 35.07 89 VAL A CA 1
ATOM 724 C C . VAL A 1 91 ? 3.440 -8.642 -2.214 1.00 39.16 89 VAL A C 1
ATOM 725 O O . VAL A 1 91 ? 4.124 -7.654 -1.923 1.00 42.29 89 VAL A O 1
ATOM 729 N N . THR A 1 92 ? 2.357 -8.583 -2.996 1.00 35.80 90 THR A N 1
ATOM 730 C CA . THR A 1 92 ? 1.809 -7.334 -3.510 1.00 34.55 90 THR A CA 1
ATOM 731 C C . THR A 1 92 ? 0.295 -7.379 -3.395 1.00 33.84 90 THR A C 1
ATOM 732 O O . THR A 1 92 ? -0.314 -8.412 -3.682 1.00 37.46 90 THR A O 1
ATOM 736 N N . VAL A 1 93 ? -0.310 -6.262 -2.987 1.00 29.47 91 VAL A N 1
ATOM 737 C CA . VAL A 1 93 ? -1.759 -6.152 -2.847 1.00 33.38 91 VAL A CA 1
ATOM 738 C C . VAL A 1 93 ? -2.245 -5.003 -3.715 1.00 29.65 91 VAL A C 1
ATOM 739 O O . VAL A 1 93 ? -1.693 -3.902 -3.653 1.00 32.81 91 VAL A O 1
ATOM 743 N N . PHE A 1 94 ? -3.282 -5.259 -4.510 1.00 32.28 92 PHE A N 1
ATOM 744 C CA . PHE A 1 94 ? -3.828 -4.262 -5.417 1.00 34.47 92 PHE A CA 1
ATOM 745 C C . PHE A 1 94 ? -5.295 -4.579 -5.648 1.00 31.39 92 PHE A C 1
ATOM 746 O O . PHE A 1 94 ? -5.747 -5.704 -5.428 1.00 34.58 92 PHE A O 1
ATOM 754 N N . SER A 1 95 ? -6.046 -3.569 -6.071 1.00 31.13 93 SER A N 1
ATOM 755 C CA . SER A 1 95 ? -7.443 -3.805 -6.401 1.00 34.84 93 SER A CA 1
ATOM 756 C C . SER A 1 95 ? -7.592 -4.194 -7.870 1.00 34.26 93 SER A C 1
ATOM 757 O O . SER A 1 95 ? -6.731 -3.909 -8.715 1.00 33.45 93 SER A O 1
ATOM 760 N N . LYS A 1 96 ? -8.714 -4.854 -8.165 1.00 33.99 94 LYS A N 1
ATOM 761 C CA . LYS A 1 96 ? -8.989 -5.326 -9.521 1.00 37.45 94 LYS A CA 1
ATOM 762 C C . LYS A 1 96 ? -9.479 -4.205 -10.425 1.00 38.48 94 LYS A C 1
ATOM 763 O O . LYS A 1 96 ? -9.183 -4.204 -11.626 1.00 36.36 94 LYS A O 1
ATOM 769 N N . SER A 1 97 ? -10.215 -3.253 -9.872 1.00 34.67 95 SER A N 1
ATOM 770 C CA . SER A 1 97 ? -10.718 -2.100 -10.596 1.00 41.98 95 SER A CA 1
ATOM 771 C C . SER A 1 97 ? -10.431 -0.860 -9.766 1.00 41.95 95 SER A C 1
ATOM 772 O O . SER A 1 97 ? -10.162 -0.963 -8.564 1.00 43.52 95 SER A O 1
ATOM 775 N N . PRO A 1 98 ? -10.449 0.328 -10.379 1.00 42.29 96 PRO A N 1
ATOM 776 C CA . PRO A 1 98 ? -10.191 1.548 -9.604 1.00 36.06 96 PRO A CA 1
ATOM 777 C C . PRO A 1 98 ? -11.229 1.711 -8.505 1.00 37.23 96 PRO A C 1
ATOM 778 O O . PRO A 1 98 ? -12.396 1.341 -8.660 1.00 44.30 96 PRO A O 1
ATOM 782 N N . VAL A 1 99 ? -10.786 2.271 -7.386 1.00 33.91 97 VAL A N 1
ATOM 783 C CA . VAL A 1 99 ? -11.593 2.310 -6.173 1.00 34.65 97 VAL A CA 1
ATOM 784 C C . VAL A 1 99 ? -12.607 3.436 -6.264 1.00 38.91 97 VAL A C 1
ATOM 785 O O . VAL A 1 99 ? -12.238 4.607 -6.364 1.00 45.66 97 VAL A O 1
ATOM 789 N N . THR A 1 100 ? -13.889 3.085 -6.213 1.00 42.03 98 THR A N 1
ATOM 790 C CA . THR A 1 100 ? -14.960 4.043 -5.957 1.00 39.18 98 THR A CA 1
ATOM 791 C C . THR A 1 100 ? -15.647 3.619 -4.663 1.00 38.73 98 THR A C 1
ATOM 792 O O . THR A 1 100 ? -16.151 2.496 -4.562 1.00 46.52 98 THR A O 1
ATOM 796 N N . LEU A 1 101 ? -15.648 4.501 -3.676 1.00 41.98 99 LEU A N 1
ATOM 797 C CA . LEU A 1 101 ? -16.244 4.179 -2.387 1.00 35.02 99 LEU A CA 1
ATOM 798 C C . LEU A 1 101 ? -17.707 3.788 -2.555 1.00 38.49 99 LEU A C 1
ATOM 799 O O . LEU A 1 101 ? -18.488 4.509 -3.180 1.00 46.26 99 LEU A O 1
ATOM 804 N N . GLY A 1 102 ? -18.075 2.639 -1.995 1.00 38.38 100 GLY A N 1
ATOM 805 C CA . GLY A 1 102 ? -19.420 2.127 -2.114 1.00 37.56 100 GLY A CA 1
ATOM 806 C C . GLY A 1 102 ? -19.650 1.178 -3.270 1.00 48.15 100 GLY A C 1
ATOM 807 O O . GLY A 1 102 ? -20.718 0.557 -3.330 1.00 54.28 100 GLY A O 1
ATOM 808 N N . GLN A 1 103 ? -18.669 1.029 -4.199 1.00 43.79 101 GLN A N 1
ATOM 809 C CA . GLN A 1 103 ? -18.839 0.200 -5.387 1.00 38.52 101 GLN A CA 1
ATOM 810 C C . GLN A 1 103 ? -18.094 -1.114 -5.239 1.00 41.86 101 GLN A C 1
ATOM 811 O O . GLN A 1 103 ? -16.887 -1.100 -4.973 1.00 42.02 101 GLN A O 1
ATOM 817 N N . PRO A 1 104 ? -18.751 -2.249 -5.466 1.00 42.65 102 PRO A N 1
ATOM 818 C CA . PRO A 1 104 ? -18.086 -3.547 -5.301 1.00 39.48 102 PRO A CA 1
ATOM 819 C C . PRO A 1 104 ? -16.759 -3.621 -6.034 1.00 41.71 102 PRO A C 1
ATOM 820 O O . PRO A 1 104 ? -16.671 -3.348 -7.236 1.00 39.49 102 PRO A O 1
ATOM 824 N N . ASN A 1 105 ? -15.714 -3.982 -5.297 1.00 39.20 103 ASN A N 1
ATOM 825 C CA . ASN A 1 105 ? -14.390 -4.192 -5.870 1.00 36.00 103 ASN A CA 1
ATOM 826 C C . ASN A 1 105 ? -13.865 -5.529 -5.353 1.00 42.13 103 ASN A C 1
ATOM 827 O O . ASN A 1 105 ? -14.596 -6.267 -4.681 1.00 37.67 103 ASN A O 1
ATOM 832 N N . ILE A 1 106 ? -12.618 -5.856 -5.679 1.00 31.83 104 ILE A N 1
ATOM 833 C CA . ILE A 1 106 ? -11.983 -7.096 -5.257 1.00 30.98 104 ILE A CA 1
ATOM 834 C C . ILE A 1 106 ? -10.535 -6.763 -4.949 1.00 36.18 104 ILE A C 1
ATOM 835 O O . ILE A 1 106 ? -9.844 -6.163 -5.781 1.00 34.90 104 ILE A O 1
ATOM 840 N N . LEU A 1 107 ? -10.078 -7.131 -3.755 1.00 29.27 105 LEU A N 1
ATOM 841 C CA . LEU A 1 107 ? -8.675 -6.987 -3.407 1.00 30.52 105 LEU A CA 1
ATOM 842 C C . LEU A 1 107 ? -7.932 -8.242 -3.833 1.00 30.67 105 LEU A C 1
ATOM 843 O O . LEU A 1 107 ? -8.435 -9.360 -3.688 1.00 30.41 105 LEU A O 1
ATOM 848 N N . ILE A 1 108 ? -6.736 -8.050 -4.374 1.00 30.98 106 ILE A N 1
ATOM 849 C CA . ILE A 1 108 ? -5.951 -9.124 -4.962 1.00 30.59 106 ILE A CA 1
ATOM 850 C C . ILE A 1 108 ? -4.599 -9.144 -4.279 1.00 33.14 106 ILE A C 1
ATOM 851 O O . ILE A 1 108 ? -3.897 -8.124 -4.251 1.00 27.31 106 ILE A O 1
ATOM 856 N N . CYS A 1 109 ? -4.223 -10.307 -3.757 1.00 34.31 107 CYS A N 1
ATOM 857 C CA . CYS A 1 109 ? -2.947 -10.486 -3.075 1.00 29.41 107 CYS A CA 1
ATOM 858 C C . CYS A 1 109 ? -2.113 -11.472 -3.876 1.00 33.90 107 CYS A C 1
ATOM 859 O O . CYS A 1 109 ? -2.412 -12.673 -3.904 1.00 35.29 107 CYS A O 1
ATOM 862 N N . LEU A 1 110 ? -1.072 -10.964 -4.526 1.00 36.77 108 LEU A N 1
ATOM 863 C CA . LEU A 1 110 ? -0.138 -11.792 -5.275 1.00 34.07 108 LEU A CA 1
ATOM 864 C C . LEU A 1 110 ? 1.021 -12.188 -4.369 1.00 38.19 108 LEU A C 1
ATOM 865 O O . LEU A 1 110 ? 1.754 -11.326 -3.881 1.00 41.78 108 LEU A O 1
ATOM 870 N N . VAL A 1 111 ? 1.177 -13.481 -4.141 1.00 31.91 109 VAL A N 1
ATOM 871 C CA . VAL A 1 111 ? 2.316 -14.025 -3.422 1.00 33.06 109 VAL A CA 1
ATOM 872 C C . VAL A 1 111 ? 3.185 -14.727 -4.450 1.00 38.46 109 VAL A C 1
ATOM 873 O O . VAL A 1 111 ? 2.791 -15.766 -4.993 1.00 38.65 109 VAL A O 1
ATOM 877 N N . ASP A 1 112 ? 4.365 -14.169 -4.702 1.00 38.75 110 ASP A N 1
ATOM 878 C CA . ASP A 1 112 ? 5.289 -14.593 -5.742 1.00 37.76 110 ASP A CA 1
ATOM 879 C C . ASP A 1 112 ? 6.532 -15.229 -5.122 1.00 37.99 110 ASP A C 1
ATOM 880 O O . ASP A 1 112 ? 6.867 -14.984 -3.961 1.00 39.54 110 ASP A O 1
ATOM 885 N N . ASN A 1 113 ? 7.221 -16.054 -5.918 1.00 36.80 111 ASN A N 1
ATOM 886 C CA . ASN A 1 113 ? 8.477 -16.686 -5.503 1.00 43.85 111 ASN A CA 1
ATOM 887 C C . ASN A 1 113 ? 8.261 -17.605 -4.297 1.00 44.70 111 ASN A C 1
ATOM 888 O O . ASN A 1 113 ? 8.969 -17.532 -3.290 1.00 46.03 111 ASN A O 1
ATOM 893 N N . ILE A 1 114 ? 7.258 -18.468 -4.392 1.00 38.40 112 ILE A N 1
ATOM 894 C CA . ILE A 1 114 ? 6.955 -19.399 -3.312 1.00 39.27 112 ILE A CA 1
ATOM 895 C C . ILE A 1 114 ? 7.752 -20.671 -3.542 1.00 38.01 112 ILE A C 1
ATOM 896 O O . ILE A 1 114 ? 7.637 -21.299 -4.599 1.00 41.44 112 ILE A O 1
ATOM 901 N N . PHE A 1 115 ? 8.565 -21.046 -2.566 1.00 43.98 113 PHE A N 1
ATOM 902 C CA . PHE A 1 115 ? 9.130 -22.386 -2.554 1.00 42.75 113 PHE A CA 1
ATOM 903 C C . PHE A 1 115 ? 9.652 -22.716 -1.164 1.00 43.28 113 PHE A C 1
ATOM 904 O O . PHE A 1 115 ? 10.318 -21.886 -0.538 1.00 47.75 113 PHE A O 1
ATOM 912 N N . PRO A 1 116 ? 9.360 -23.909 -0.638 1.00 48.06 114 PRO A N 1
ATOM 913 C CA . PRO A 1 116 ? 8.501 -24.932 -1.250 1.00 45.38 114 PRO A CA 1
ATOM 914 C C . PRO A 1 116 ? 7.035 -24.511 -1.224 1.00 44.47 114 PRO A C 1
ATOM 915 O O . PRO A 1 116 ? 6.703 -23.543 -0.541 1.00 46.56 114 PRO A O 1
ATOM 919 N N . PRO A 1 117 ? 6.178 -25.211 -1.962 1.00 42.04 115 PRO A N 1
ATOM 920 C CA . PRO A 1 117 ? 4.765 -24.784 -2.036 1.00 45.11 115 PRO A CA 1
ATOM 921 C C . PRO A 1 117 ? 3.979 -25.173 -0.790 1.00 44.22 115 PRO A C 1
ATOM 922 O O . PRO A 1 117 ? 3.197 -26.135 -0.764 1.00 40.28 115 PRO A O 1
ATOM 926 N N . VAL A 1 118 ? 4.221 -24.410 0.277 1.00 46.43 116 VAL A N 1
ATOM 927 C CA . VAL A 1 118 ? 3.486 -24.483 1.536 1.00 38.30 116 VAL A CA 1
ATOM 928 C C . VAL A 1 118 ? 3.316 -23.050 2.005 1.00 43.42 116 VAL A C 1
ATOM 929 O O . VAL A 1 118 ? 4.312 -22.364 2.251 1.00 50.71 116 VAL A O 1
ATOM 933 N N . VAL A 1 119 ? 2.073 -22.587 2.131 1.00 42.69 117 VAL A N 1
ATOM 934 C CA . VAL A 1 119 ? 1.840 -21.179 2.434 1.00 41.31 117 VAL A CA 1
ATOM 935 C C . VAL A 1 119 ? 0.476 -21.018 3.086 1.00 44.86 117 VAL A C 1
ATOM 936 O O . VAL A 1 119 ? -0.457 -21.771 2.804 1.00 43.68 117 VAL A O 1
ATOM 940 N N . ASN A 1 120 ? 0.369 -20.031 3.972 1.00 40.87 118 ASN A N 1
ATOM 941 C CA . ASN A 1 120 ? -0.904 -19.541 4.487 1.00 44.97 118 ASN A CA 1
ATOM 942 C C . ASN A 1 120 ? -1.100 -18.112 4.005 1.00 41.24 118 ASN A C 1
ATOM 943 O O . ASN A 1 120 ? -0.245 -17.255 4.244 1.00 37.57 118 ASN A O 1
ATOM 948 N N . ILE A 1 121 ? -2.221 -17.856 3.340 1.00 41.08 119 ILE A N 1
ATOM 949 C CA . ILE A 1 121 ? -2.594 -16.512 2.913 1.00 38.59 119 ILE A CA 1
ATOM 950 C C . ILE A 1 121 ? -3.981 -16.235 3.466 1.00 43.10 119 ILE A C 1
ATOM 951 O O . ILE A 1 121 ? -4.946 -16.918 3.100 1.00 45.86 119 ILE A O 1
ATOM 956 N N . THR A 1 122 ? -4.080 -15.240 4.342 1.00 35.69 120 THR A N 1
ATOM 957 C CA . THR A 1 122 ? -5.345 -14.836 4.930 1.00 38.26 120 THR A CA 1
ATOM 958 C C . THR A 1 122 ? -5.442 -13.315 4.881 1.00 40.10 120 THR A C 1
ATOM 959 O O . THR A 1 122 ? -4.481 -12.622 4.535 1.00 37.94 120 THR A O 1
ATOM 963 N N . TRP A 1 123 ? -6.622 -12.798 5.221 1.00 38.78 121 TRP A N 1
ATOM 964 C CA . TRP A 1 123 ? -6.922 -11.381 5.120 1.00 39.00 121 TRP A CA 1
ATOM 965 C C . TRP A 1 123 ? -7.337 -10.821 6.472 1.00 47.80 121 TRP A C 1
ATOM 966 O O . TRP A 1 123 ? -8.000 -11.490 7.269 1.00 42.42 121 TRP A O 1
ATOM 977 N N . LEU A 1 124 ? -6.959 -9.566 6.702 1.00 42.53 122 LEU A N 1
ATOM 978 C CA . LEU A 1 124 ? -7.375 -8.805 7.864 1.00 42.31 122 LEU A CA 1
ATOM 979 C C . LEU A 1 124 ? -8.123 -7.559 7.403 1.00 43.12 122 LEU A C 1
ATOM 980 O O . LEU A 1 124 ? -7.771 -6.959 6.384 1.00 41.89 122 LEU A O 1
ATOM 985 N N . SER A 1 125 ? -9.172 -7.191 8.139 1.00 46.95 123 SER A N 1
ATOM 986 C CA . SER A 1 125 ? -9.904 -5.947 7.928 1.00 42.77 123 SER A CA 1
ATOM 987 C C . SER A 1 125 ? -9.897 -5.166 9.228 1.00 48.60 123 SER A C 1
ATOM 988 O O . SER A 1 125 ? -10.400 -5.654 10.246 1.00 46.30 123 SER A O 1
ATOM 991 N N . ASN A 1 126 ? -9.330 -3.960 9.191 1.00 45.52 124 ASN A N 1
ATOM 992 C CA . ASN A 1 126 ? -9.179 -3.127 10.384 1.00 41.59 124 ASN A CA 1
ATOM 993 C C . ASN A 1 126 ? -8.559 -3.918 11.533 1.00 49.58 124 ASN A C 1
ATOM 994 O O . ASN A 1 126 ? -8.798 -3.632 12.708 1.00 48.27 124 ASN A O 1
ATOM 999 N N . GLY A 1 127 ? -7.780 -4.946 11.198 1.00 46.06 125 GLY A N 1
ATOM 1000 C CA . GLY A 1 127 ? -7.054 -5.715 12.182 1.00 53.73 125 GLY A CA 1
ATOM 1001 C C . GLY A 1 127 ? -7.665 -7.052 12.561 1.00 56.06 125 GLY A C 1
ATOM 1002 O O . GLY A 1 127 ? -7.007 -7.827 13.271 1.00 57.88 125 GLY A O 1
ATOM 1003 N N . HIS A 1 128 ? -8.891 -7.351 12.135 1.00 49.88 126 HIS A N 1
ATOM 1004 C CA . HIS A 1 128 ? -9.496 -8.639 12.438 1.00 53.58 126 HIS A CA 1
ATOM 1005 C C . HIS A 1 128 ? -9.658 -9.457 11.165 1.00 52.57 126 HIS A C 1
ATOM 1006 O O . HIS A 1 128 ? -9.820 -8.912 10.070 1.00 49.24 126 HIS A O 1
ATOM 1013 N N . SER A 1 129 ? -9.601 -10.776 11.324 1.00 51.74 127 SER A N 1
ATOM 1014 C CA . SER A 1 129 ? -9.550 -11.664 10.176 1.00 55.98 127 SER A CA 1
ATOM 1015 C C . SER A 1 129 ? -10.873 -11.654 9.418 1.00 55.84 127 SER A C 1
ATOM 1016 O O . SER A 1 129 ? -11.949 -11.474 9.993 1.00 54.19 127 SER A O 1
ATOM 1019 N N . VAL A 1 130 ? -10.770 -11.842 8.105 1.00 46.71 128 VAL A N 1
ATOM 1020 C CA . VAL A 1 130 ? -11.905 -11.845 7.191 1.00 51.36 128 VAL A CA 1
ATOM 1021 C C . VAL A 1 130 ? -11.951 -13.204 6.521 1.00 57.24 128 VAL A C 1
ATOM 1022 O O . VAL A 1 130 ? -11.004 -13.588 5.820 1.00 53.82 128 VAL A O 1
ATOM 1026 N N . THR A 1 131 ? -13.058 -13.910 6.702 1.00 52.10 129 THR A N 1
ATOM 1027 C CA . THR A 1 131 ? -13.227 -15.246 6.159 1.00 54.59 129 THR A CA 1
ATOM 1028 C C . THR A 1 131 ? -14.160 -15.298 4.959 1.00 52.12 129 THR A C 1
ATOM 1029 O O . THR A 1 131 ? -13.895 -16.054 4.017 1.00 54.39 129 THR A O 1
ATOM 1033 N N . GLU A 1 132 ? -15.220 -14.491 4.946 1.00 45.60 130 GLU A N 1
ATOM 1034 C CA . GLU A 1 132 ? -16.151 -14.480 3.829 1.00 57.09 130 GLU A CA 1
ATOM 1035 C C . GLU A 1 132 ? -15.612 -13.639 2.678 1.00 50.70 130 GLU A C 1
ATOM 1036 O O . GLU A 1 132 ? -14.911 -12.647 2.890 1.00 46.65 130 GLU A O 1
ATOM 1042 N N . GLY A 1 133 ? -15.943 -14.046 1.453 1.00 47.06 131 GLY A N 1
ATOM 1043 C CA . GLY A 1 133 ? -15.474 -13.368 0.260 1.00 38.47 131 GLY A CA 1
ATOM 1044 C C . GLY A 1 133 ? -14.053 -13.685 -0.149 1.00 37.06 131 GLY A C 1
ATOM 1045 O O . GLY A 1 133 ? -13.480 -12.943 -0.954 1.00 40.49 131 GLY A O 1
ATOM 1046 N N . VAL A 1 134 ? -13.461 -14.756 0.379 1.00 37.31 132 VAL A N 1
ATOM 1047 C CA . VAL A 1 134 ? -12.067 -15.098 0.124 1.00 36.21 132 VAL A CA 1
ATOM 1048 C C . VAL A 1 134 ? -12.011 -16.281 -0.836 1.00 44.25 132 VAL A C 1
ATOM 1049 O O . VAL A 1 134 ? -12.826 -17.207 -0.748 1.00 36.63 132 VAL A O 1
ATOM 1053 N N . SER A 1 135 ? -11.050 -16.245 -1.758 1.00 36.34 133 SER A N 1
ATOM 1054 C CA . SER A 1 135 ? -10.774 -17.377 -2.631 1.00 30.06 133 SER A CA 1
ATOM 1055 C C . SER A 1 135 ? -9.334 -17.249 -3.109 1.00 31.63 133 SER A C 1
ATOM 1056 O O . SER A 1 135 ? -8.682 -16.217 -2.906 1.00 35.48 133 SER A O 1
ATOM 1059 N N . GLU A 1 136 ? -8.831 -18.314 -3.727 1.00 30.46 134 GLU A N 1
ATOM 1060 C CA . GLU A 1 136 ? -7.445 -18.301 -4.163 1.00 34.20 134 GLU A CA 1
ATOM 1061 C C . GLU A 1 136 ? -7.266 -19.246 -5.336 1.00 29.28 134 GLU A C 1
ATOM 1062 O O . GLU A 1 136 ? -8.067 -20.153 -5.558 1.00 31.52 134 GLU A O 1
ATOM 1068 N N . THR A 1 137 ? -6.209 -19.006 -6.100 1.00 31.71 135 THR A N 1
ATOM 1069 C CA . THR A 1 137 ? -5.812 -19.933 -7.143 1.00 32.08 135 THR A CA 1
ATOM 1070 C C . THR A 1 137 ? -5.088 -21.130 -6.533 1.00 36.21 135 THR A C 1
ATOM 1071 O O . THR A 1 137 ? -4.785 -21.163 -5.338 1.00 35.95 135 THR A O 1
ATOM 1075 N N . SER A 1 138 ? -4.810 -22.127 -7.371 1.00 30.34 136 SER A N 1
ATOM 1076 C CA . SER A 1 138 ? -3.826 -23.134 -7.010 1.00 30.58 136 SER A CA 1
ATOM 1077 C C . SER A 1 138 ? -2.441 -22.499 -6.990 1.00 32.92 136 SER A C 1
ATOM 1078 O O . SER A 1 138 ? -2.262 -21.337 -7.347 1.00 31.64 136 SER A O 1
ATOM 1081 N N . PHE A 1 139 ? -1.437 -23.271 -6.587 1.00 33.37 137 PHE A N 1
ATOM 1082 C CA . PHE A 1 139 ? -0.062 -22.869 -6.858 1.00 32.07 137 PHE A CA 1
ATOM 1083 C C . PHE A 1 139 ? 0.182 -22.870 -8.370 1.00 35.67 137 PHE A C 1
ATOM 1084 O O . PHE A 1 139 ? -0.067 -23.873 -9.044 1.00 31.28 137 PHE A O 1
ATOM 1092 N N . LEU A 1 140 ? 0.641 -21.745 -8.910 1.00 30.56 138 LEU A N 1
ATOM 1093 C CA . LEU A 1 140 ? 0.881 -21.602 -10.341 1.00 32.73 138 LEU A CA 1
ATOM 1094 C C . LEU A 1 140 ? 2.377 -21.639 -10.613 1.00 34.99 138 LEU A C 1
ATOM 1095 O O . LEU A 1 140 ? 3.167 -21.068 -9.857 1.00 39.77 138 LEU A O 1
ATOM 1100 N N . SER A 1 141 ? 2.760 -22.299 -11.703 1.00 30.80 139 SER A N 1
ATOM 1101 C CA . SER A 1 141 ? 4.163 -22.600 -11.960 1.00 29.45 139 SER A CA 1
ATOM 1102 C C . SER A 1 141 ? 4.911 -21.377 -12.497 1.00 32.83 139 SER A C 1
ATOM 1103 O O . SER A 1 141 ? 4.324 -20.437 -13.037 1.00 35.21 139 SER A O 1
ATOM 1106 N N . LYS A 1 142 ? 6.228 -21.399 -12.311 1.00 33.99 140 LYS A N 1
ATOM 1107 C CA . LYS A 1 142 ? 7.147 -20.426 -12.878 1.00 37.23 140 LYS A CA 1
ATOM 1108 C C . LYS A 1 142 ? 8.268 -21.200 -13.554 1.00 36.38 140 LYS A C 1
ATOM 1109 O O . LYS A 1 142 ? 8.521 -22.361 -13.224 1.00 35.98 140 LYS A O 1
ATOM 1115 N N . SER A 1 143 ? 8.952 -20.551 -14.499 1.00 40.82 141 SER A N 1
ATOM 1116 C CA . SER A 1 143 ? 10.000 -21.259 -15.229 1.00 41.09 141 SER A CA 1
ATOM 1117 C C . SER A 1 143 ? 11.281 -21.451 -14.418 1.00 35.63 141 SER A C 1
ATOM 1118 O O . SER A 1 143 ? 12.141 -22.230 -14.840 1.00 36.52 141 SER A O 1
ATOM 1121 N N . ASP A 1 144 ? 11.441 -20.773 -13.279 1.00 41.28 142 ASP A N 1
ATOM 1122 C CA . ASP A 1 144 ? 12.534 -21.089 -12.370 1.00 34.34 142 ASP A CA 1
ATOM 1123 C C . ASP A 1 144 ? 12.136 -22.134 -11.333 1.00 41.33 142 ASP A C 1
ATOM 1124 O O . ASP A 1 144 ? 12.925 -22.432 -10.434 1.00 44.66 142 ASP A O 1
ATOM 1129 N N . HIS A 1 145 ? 10.917 -22.659 -11.435 1.00 37.14 143 HIS A N 1
ATOM 1130 C CA . HIS A 1 145 ? 10.378 -23.822 -10.735 1.00 38.49 143 HIS A CA 1
ATOM 1131 C C . HIS A 1 145 ? 9.959 -23.496 -9.308 1.00 39.31 143 HIS A C 1
ATOM 1132 O O . HIS A 1 145 ? 9.714 -24.432 -8.505 1.00 37.64 143 HIS A O 1
ATOM 1139 N N . SER A 1 146 ? 9.852 -22.224 -8.968 1.00 31.05 144 SER A N 1
ATOM 1140 C CA . SER A 1 146 ? 9.131 -21.781 -7.786 1.00 37.08 144 SER A CA 1
ATOM 1141 C C . SER A 1 146 ? 7.666 -21.607 -8.169 1.00 35.95 144 SER A C 1
ATOM 1142 O O . SER A 1 146 ? 7.255 -21.950 -9.279 1.00 31.34 144 SER A O 1
ATOM 1145 N N . PHE A 1 147 ? 6.863 -21.036 -7.278 1.00 37.87 145 PHE A N 1
ATOM 1146 C CA . PHE A 1 147 ? 5.444 -20.873 -7.557 1.00 34.31 145 PHE A CA 1
ATOM 1147 C C . PHE A 1 147 ? 4.972 -19.485 -7.150 1.00 39.02 145 PHE A C 1
ATOM 1148 O O . PHE A 1 147 ? 5.633 -18.771 -6.386 1.00 43.97 145 PHE A O 1
ATOM 1156 N N . PHE A 1 148 ? 3.805 -19.114 -7.669 1.00 29.67 146 PHE A N 1
ATOM 1157 C CA . PHE A 1 148 ? 3.073 -17.978 -7.147 1.00 35.57 146 PHE A CA 1
ATOM 1158 C C . PHE A 1 148 ? 1.633 -18.398 -6.897 1.00 33.91 146 PHE A C 1
ATOM 1159 O O . PHE A 1 148 ? 1.184 -19.454 -7.345 1.00 30.78 146 PHE A O 1
ATOM 1167 N N . LYS A 1 149 ? 0.927 -17.565 -6.139 1.00 36.54 147 LYS A N 1
ATOM 1168 C CA . LYS A 1 149 ? -0.421 -17.858 -5.683 1.00 34.73 147 LYS A CA 1
ATOM 1169 C C . LYS A 1 149 ? -1.116 -16.530 -5.472 1.00 35.82 147 LYS A C 1
ATOM 1170 O O . LYS A 1 149 ? -0.509 -15.584 -4.965 1.00 34.56 147 LYS A O 1
ATOM 1176 N N . ILE A 1 150 ? -2.379 -16.455 -5.868 1.00 35.31 148 ILE A N 1
ATOM 1177 C CA . ILE A 1 150 ? -3.134 -15.215 -5.800 1.00 33.43 148 ILE A CA 1
ATOM 1178 C C . ILE A 1 150 ? -4.378 -15.466 -4.966 1.00 34.34 148 ILE A C 1
ATOM 1179 O O . ILE A 1 150 ? -5.115 -16.426 -5.213 1.00 34.46 148 ILE A O 1
ATOM 1184 N N . SER A 1 151 ? -4.585 -14.621 -3.962 1.00 35.67 149 SER A N 1
ATOM 1185 C CA . SER A 1 151 ? -5.775 -14.640 -3.132 1.00 30.75 149 SER A CA 1
ATOM 1186 C C . SER A 1 151 ? -6.630 -13.417 -3.446 1.00 29.49 149 SER A C 1
ATOM 1187 O O . SER A 1 151 ? -6.120 -12.352 -3.812 1.00 31.16 149 SER A O 1
ATOM 1190 N N . TYR A 1 152 ? -7.939 -13.593 -3.320 1.00 29.95 150 TYR A N 1
ATOM 1191 C CA . TYR A 1 152 ? -8.925 -12.563 -3.613 1.00 30.97 150 TYR A CA 1
ATOM 1192 C C . TYR A 1 152 ? -9.781 -12.310 -2.384 1.00 32.14 150 TYR A C 1
ATOM 1193 O O . TYR A 1 152 ? -10.111 -13.243 -1.650 1.00 35.57 150 TYR A O 1
ATOM 1202 N N . LEU A 1 153 ? -10.165 -11.053 -2.185 1.00 36.69 151 LEU A N 1
ATOM 1203 C CA . LEU A 1 153 ? -11.152 -10.692 -1.177 1.00 32.58 151 LEU A CA 1
ATOM 1204 C C . LEU A 1 153 ? -12.121 -9.695 -1.787 1.00 35.32 151 LEU A C 1
ATOM 1205 O O . LEU A 1 153 ? -11.716 -8.591 -2.158 1.00 37.90 151 LEU A O 1
ATOM 1210 N N . THR A 1 154 ? -13.390 -10.072 -1.905 1.00 34.85 152 THR A N 1
ATOM 1211 C CA . THR A 1 154 ? -14.394 -9.100 -2.326 1.00 35.79 152 THR A CA 1
ATOM 1212 C C . THR A 1 154 ? -14.655 -8.100 -1.200 1.00 39.16 152 THR A C 1
ATOM 1213 O O . THR A 1 154 ? -14.468 -8.406 -0.022 1.00 42.04 152 THR A O 1
ATOM 1217 N N . LEU A 1 155 ? -15.093 -6.898 -1.563 1.00 33.01 153 LEU A N 1
ATOM 1218 C CA . LEU A 1 155 ? -15.278 -5.852 -0.567 1.00 40.55 153 LEU A CA 1
ATOM 1219 C C . LEU A 1 155 ? -16.019 -4.683 -1.191 1.00 40.00 153 LEU A C 1
ATOM 1220 O O . LEU A 1 155 ? -15.977 -4.470 -2.406 1.00 39.35 153 LEU A O 1
ATOM 1225 N N . LEU A 1 156 ? -16.700 -3.927 -0.325 1.00 41.06 154 LEU A N 1
ATOM 1226 C CA . LEU A 1 156 ? -17.177 -2.591 -0.647 1.00 44.21 154 LEU A CA 1
ATOM 1227 C C . LEU A 1 156 ? -16.190 -1.594 -0.065 1.00 38.50 154 LEU A C 1
ATOM 1228 O O . LEU A 1 156 ? -16.096 -1.488 1.166 1.00 44.20 154 LEU A O 1
ATOM 1233 N N . PRO A 1 157 ? -15.428 -0.870 -0.880 1.00 37.81 155 PRO A N 1
ATOM 1234 C CA . PRO A 1 157 ? -14.452 0.073 -0.326 1.00 41.74 155 PRO A CA 1
ATOM 1235 C C . PRO A 1 157 ? -15.142 1.158 0.487 1.00 41.22 155 PRO A C 1
ATOM 1236 O O . PRO A 1 157 ? -16.179 1.692 0.096 1.00 39.50 155 PRO A O 1
ATOM 1240 N N . SER A 1 158 ? -14.557 1.468 1.638 1.00 37.56 156 SER A N 1
ATOM 1241 C CA . SER A 1 158 ? -15.173 2.356 2.612 1.00 45.08 156 SER A CA 1
ATOM 1242 C C . SER A 1 158 ? -14.075 3.141 3.307 1.00 44.34 156 SER A C 1
ATOM 1243 O O . SER A 1 158 ? -13.008 2.592 3.595 1.00 41.31 156 SER A O 1
ATOM 1246 N N . ALA A 1 159 ? -14.346 4.422 3.580 1.00 34.80 157 ALA A N 1
ATOM 1247 C CA . ALA A 1 159 ? -13.289 5.338 4.004 1.00 41.88 157 ALA A CA 1
ATOM 1248 C C . ALA A 1 159 ? -12.551 4.846 5.249 1.00 49.31 157 ALA A C 1
ATOM 1249 O O . ALA A 1 159 ? -11.334 5.034 5.363 1.00 49.23 157 ALA A O 1
ATOM 1251 N N . GLU A 1 160 ? -13.260 4.217 6.191 1.00 44.21 158 GLU A N 1
ATOM 1252 C CA . GLU A 1 160 ? -12.702 3.883 7.499 1.00 46.93 158 GLU A CA 1
ATOM 1253 C C . GLU A 1 160 ? -12.275 2.423 7.613 1.00 48.28 158 GLU A C 1
ATOM 1254 O O . GLU A 1 160 ? -12.080 1.918 8.730 1.00 39.09 158 GLU A O 1
ATOM 1260 N N . GLU A 1 161 ? -12.123 1.728 6.491 1.00 43.60 159 GLU A N 1
ATOM 1261 C CA . GLU A 1 161 ? -11.860 0.293 6.517 1.00 42.68 159 GLU A CA 1
ATOM 1262 C C . GLU A 1 161 ? -10.663 -0.013 5.629 1.00 44.86 159 GLU A C 1
ATOM 1263 O O . GLU A 1 161 ? -10.748 0.111 4.401 1.00 44.75 159 GLU A O 1
ATOM 1269 N N . SER A 1 162 ? -9.549 -0.389 6.253 1.00 42.14 160 SER A N 1
ATOM 1270 C CA . SER A 1 162 ? -8.335 -0.801 5.564 1.00 39.90 160 SER A CA 1
ATOM 1271 C C . SER A 1 162 ? -8.109 -2.301 5.752 1.00 39.78 160 SER A C 1
ATOM 1272 O O . SER A 1 162 ? -8.774 -2.964 6.554 1.00 42.15 160 SER A O 1
ATOM 1275 N N . TYR A 1 163 ? -7.162 -2.843 4.987 1.00 39.60 161 TYR A N 1
ATOM 1276 C CA . TYR A 1 163 ? -7.006 -4.288 4.874 1.00 41.07 161 TYR A CA 1
ATOM 1277 C C . TYR A 1 163 ? -5.536 -4.661 4.862 1.00 41.44 161 TYR A C 1
ATOM 1278 O O . TYR A 1 163 ? -4.668 -3.859 4.513 1.00 44.82 161 TYR A O 1
ATOM 1287 N N . ASP A 1 164 ? -5.268 -5.902 5.249 1.00 40.93 162 ASP A N 1
ATOM 1288 C CA . ASP A 1 164 ? -3.948 -6.490 5.097 1.00 40.21 162 ASP A CA 1
ATOM 1289 C C . ASP A 1 164 ? -4.072 -7.877 4.493 1.00 40.97 162 ASP A C 1
ATOM 1290 O O . ASP A 1 164 ? -4.998 -8.632 4.801 1.00 36.75 162 ASP A O 1
ATOM 1295 N N . CYS A 1 165 ? -3.127 -8.199 3.634 1.00 37.85 163 CYS A N 1
ATOM 1296 C CA . CYS A 1 165 ? -2.904 -9.562 3.208 1.00 38.06 163 CYS A CA 1
ATOM 1297 C C . CYS A 1 165 ? -1.798 -10.120 4.090 1.00 38.34 163 CYS A C 1
ATOM 1298 O O . CYS A 1 165 ? -0.718 -9.527 4.180 1.00 40.97 163 CYS A O 1
ATOM 1301 N N . LYS A 1 166 ? -2.078 -11.230 4.767 1.00 44.42 164 LYS A N 1
ATOM 1302 C CA . LYS A 1 166 ? -1.150 -11.822 5.725 1.00 40.47 164 LYS A CA 1
ATOM 1303 C C . LYS A 1 166 ? -0.626 -13.144 5.192 1.00 38.38 164 LYS A C 1
ATOM 1304 O O . LYS A 1 166 ? -1.411 -14.021 4.825 1.00 42.77 164 LYS A O 1
ATOM 1310 N N . VAL A 1 167 ? 0.694 -13.287 5.170 1.00 40.17 165 VAL A N 1
ATOM 1311 C CA . VAL A 1 167 ? 1.361 -14.417 4.540 1.00 35.46 165 VAL A CA 1
ATOM 1312 C C . VAL A 1 167 ? 2.297 -15.062 5.559 1.00 43.12 165 VAL A C 1
ATOM 1313 O O . VAL A 1 167 ? 3.118 -14.372 6.176 1.00 44.66 165 VAL A O 1
ATOM 1317 N N . GLU A 1 168 ? 2.162 -16.377 5.745 1.00 38.73 166 GLU A N 1
ATOM 1318 C CA . GLU A 1 168 ? 3.070 -17.168 6.566 1.00 41.68 166 GLU A CA 1
ATOM 1319 C C . GLU A 1 168 ? 3.809 -18.156 5.671 1.00 45.74 166 GLU A C 1
ATOM 1320 O O . GLU A 1 168 ? 3.188 -18.845 4.854 1.00 46.58 166 GLU A O 1
ATOM 1326 N N . HIS A 1 169 ? 5.129 -18.219 5.823 1.00 43.85 167 HIS A N 1
ATOM 1327 C CA . HIS A 1 169 ? 5.956 -19.093 5.007 1.00 43.37 167 HIS A CA 1
ATOM 1328 C C . HIS A 1 169 ? 7.279 -19.333 5.722 1.00 45.46 167 HIS A C 1
ATOM 1329 O O . HIS A 1 169 ? 7.771 -18.477 6.459 1.00 51.40 167 HIS A O 1
ATOM 1336 N N . TRP A 1 170 ? 7.854 -20.509 5.493 1.00 46.63 168 TRP A N 1
ATOM 1337 C CA . TRP A 1 170 ? 9.083 -20.870 6.182 1.00 50.64 168 TRP A CA 1
ATOM 1338 C C . TRP A 1 170 ? 10.254 -19.980 5.795 1.00 52.82 168 TRP A C 1
ATOM 1339 O O . TRP A 1 170 ? 11.246 -19.937 6.526 1.00 59.36 168 TRP A O 1
ATOM 1350 N N . GLY A 1 171 ? 10.175 -19.283 4.665 1.00 49.95 169 GLY A N 1
ATOM 1351 C CA . GLY A 1 171 ? 11.196 -18.317 4.318 1.00 51.57 169 GLY A CA 1
ATOM 1352 C C . GLY A 1 171 ? 11.090 -17.005 5.058 1.00 55.08 169 GLY A C 1
ATOM 1353 O O . GLY A 1 171 ? 12.036 -16.211 5.035 1.00 60.39 169 GLY A O 1
ATOM 1354 N N . LEU A 1 172 ? 9.968 -16.773 5.733 1.00 57.85 170 LEU A N 1
ATOM 1355 C CA . LEU A 1 172 ? 9.735 -15.553 6.496 1.00 59.62 170 LEU A CA 1
ATOM 1356 C C . LEU A 1 172 ? 9.893 -15.813 7.991 1.00 66.28 170 LEU A C 1
ATOM 1357 O O . LEU A 1 172 ? 9.324 -16.771 8.529 1.00 61.46 170 LEU A O 1
ATOM 1362 N N . ASP A 1 173 ? 10.651 -14.941 8.657 1.00 75.69 171 ASP A N 1
ATOM 1363 C CA . ASP A 1 173 ? 10.868 -15.081 10.096 1.00 86.89 171 ASP A CA 1
ATOM 1364 C C . ASP A 1 173 ? 9.581 -14.852 10.876 1.00 81.91 171 ASP A C 1
ATOM 1365 O O . ASP A 1 173 ? 9.350 -15.494 11.906 1.00 85.83 171 ASP A O 1
ATOM 1370 N N . LYS A 1 174 ? 8.746 -13.934 10.414 1.00 72.86 172 LYS A N 1
ATOM 1371 C CA . LYS A 1 174 ? 7.468 -13.646 11.041 1.00 65.36 172 LYS A CA 1
ATOM 1372 C C . LYS A 1 174 ? 6.444 -13.414 9.940 1.00 64.96 172 LYS A C 1
ATOM 1373 O O . LYS A 1 174 ? 6.816 -13.183 8.782 1.00 59.66 172 LYS A O 1
ATOM 1379 N N . PRO A 1 175 ? 5.147 -13.498 10.258 1.00 59.65 173 PRO A N 1
ATOM 1380 C CA . PRO A 1 175 ? 4.133 -13.346 9.206 1.00 49.52 173 PRO A CA 1
ATOM 1381 C C . PRO A 1 175 ? 4.252 -11.987 8.534 1.00 53.70 173 PRO A C 1
ATOM 1382 O O . PRO A 1 175 ? 4.554 -10.982 9.174 1.00 52.20 173 PRO A O 1
ATOM 1386 N N . LEU A 1 176 ? 4.036 -11.975 7.224 1.00 52.89 174 LEU A N 1
ATOM 1387 C CA . LEU A 1 176 ? 4.176 -10.781 6.407 1.00 43.15 174 LEU A CA 1
ATOM 1388 C C . LEU A 1 176 ? 2.808 -10.142 6.213 1.00 48.46 174 LEU A C 1
ATOM 1389 O O . LEU A 1 176 ? 1.843 -10.827 5.861 1.00 52.25 174 LEU A O 1
ATOM 1394 N N . LEU A 1 177 ? 2.728 -8.835 6.442 1.00 46.34 175 LEU A N 1
ATOM 1395 C CA . LEU A 1 177 ? 1.497 -8.074 6.281 1.00 45.55 175 LEU A CA 1
ATOM 1396 C C . LEU A 1 177 ? 1.715 -7.035 5.194 1.00 47.27 175 LEU A C 1
ATOM 1397 O O . LEU A 1 177 ? 2.665 -6.247 5.265 1.00 46.76 175 LEU A O 1
ATOM 1402 N N . LYS A 1 178 ? 0.858 -7.054 4.183 1.00 41.74 176 LYS A N 1
ATOM 1403 C CA . LYS A 1 178 ? 0.895 -6.083 3.100 1.00 42.24 176 LYS A CA 1
ATOM 1404 C C . LYS A 1 178 ? -0.399 -5.283 3.157 1.00 42.29 176 LYS A C 1
ATOM 1405 O O . LYS A 1 178 ? -1.490 -5.846 3.025 1.00 39.93 176 LYS A O 1
ATOM 1411 N N . HIS A 1 179 ? -0.273 -3.985 3.387 1.00 46.15 177 HIS A N 1
ATOM 1412 C CA . HIS A 1 179 ? -1.406 -3.136 3.710 1.00 46.40 177 HIS A CA 1
ATOM 1413 C C . HIS A 1 179 ? -2.034 -2.568 2.446 1.00 45.34 177 HIS A C 1
ATOM 1414 O O . HIS A 1 179 ? -1.350 -2.314 1.453 1.00 45.79 177 HIS A O 1
ATOM 1421 N N . TRP A 1 180 ? -3.347 -2.357 2.501 1.00 42.52 178 TRP A N 1
ATOM 1422 C CA . TRP A 1 180 ? -4.078 -1.693 1.431 1.00 41.66 178 TRP A CA 1
ATOM 1423 C C . TRP A 1 180 ? -5.031 -0.670 2.039 1.00 45.44 178 TRP A C 1
ATOM 1424 O O . TRP A 1 180 ? -5.739 -0.972 3.004 1.00 42.54 178 TRP A O 1
ATOM 1435 N N . GLU A 1 181 ? -5.031 0.540 1.494 1.00 45.02 179 GLU A N 1
ATOM 1436 C CA . GLU A 1 181 ? -5.948 1.568 1.956 1.00 48.44 179 GLU A CA 1
ATOM 1437 C C . GLU A 1 181 ? -6.897 1.952 0.831 1.00 51.12 179 GLU A C 1
ATOM 1438 O O . GLU A 1 181 ? -6.498 1.953 -0.336 1.00 52.24 179 GLU A O 1
ATOM 1444 N N . PRO A 1 182 ? -8.153 2.277 1.141 1.00 50.97 180 PRO A N 1
ATOM 1445 C CA . PRO A 1 182 ? -9.077 2.670 0.074 1.00 50.04 180 PRO A CA 1
ATOM 1446 C C . PRO A 1 182 ? -8.746 4.022 -0.525 1.00 58.58 180 PRO A C 1
ATOM 1447 O O . PRO A 1 182 ? -9.243 4.327 -1.614 1.00 59.69 180 PRO A O 1
ATOM 1451 N N . GLU A 1 183 ? -7.927 4.834 0.148 1.00 70.89 181 GLU A N 1
ATOM 1452 C CA . GLU A 1 183 ? -7.534 6.160 -0.334 1.00 68.43 181 GLU A CA 1
ATOM 1453 C C . GLU A 1 183 ? -8.748 7.058 -0.561 1.00 77.20 181 GLU A C 1
ATOM 1454 O O . GLU A 1 183 ? -9.417 7.470 0.388 1.00 72.91 181 GLU A O 1
ATOM 1460 N N . ASP B 2 3 ? 14.880 -22.901 12.237 1.00 87.08 2 ASP B N 1
ATOM 1461 C CA . ASP B 2 3 ? 14.836 -24.347 12.039 1.00 91.43 2 ASP B CA 1
ATOM 1462 C C . ASP B 2 3 ? 13.409 -24.810 11.714 1.00 92.46 2 ASP B C 1
ATOM 1463 O O . ASP B 2 3 ? 12.679 -25.316 12.570 1.00 88.58 2 ASP B O 1
ATOM 1468 N N . SER B 2 4 ? 13.052 -24.626 10.451 1.00 89.56 3 SER B N 1
ATOM 1469 C CA . SER B 2 4 ? 11.740 -24.909 9.883 1.00 80.29 3 SER B CA 1
ATOM 1470 C C . SER B 2 4 ? 11.651 -26.369 9.437 1.00 77.77 3 SER B C 1
ATOM 1471 O O . SER B 2 4 ? 12.644 -27.106 9.448 1.00 65.55 3 SER B O 1
ATOM 1474 N N . PRO B 2 5 ? 10.448 -26.864 9.113 1.00 72.94 4 PRO B N 1
ATOM 1475 C CA . PRO B 2 5 ? 10.320 -28.278 8.731 1.00 71.66 4 PRO B CA 1
ATOM 1476 C C . PRO B 2 5 ? 11.079 -28.597 7.449 1.00 61.27 4 PRO B C 1
ATOM 1477 O O . PRO B 2 5 ? 11.261 -27.749 6.575 1.00 59.52 4 PRO B O 1
ATOM 1481 N N . GLU B 2 6 ? 11.525 -29.843 7.351 1.00 58.24 5 GLU B N 1
ATOM 1482 C CA . GLU B 2 6 ? 12.218 -30.316 6.163 1.00 56.00 5 GLU B CA 1
ATOM 1483 C C . GLU B 2 6 ? 11.216 -30.750 5.101 1.00 58.08 5 GLU B C 1
ATOM 1484 O O . GLU B 2 6 ? 10.184 -31.355 5.409 1.00 56.68 5 GLU B O 1
ATOM 1490 N N . ASP B 2 7 ? 11.526 -30.439 3.843 1.00 49.96 6 ASP B N 1
ATOM 1491 C CA . ASP B 2 7 ? 10.631 -30.743 2.741 1.00 47.06 6 ASP B CA 1
ATOM 1492 C C . ASP B 2 7 ? 11.425 -31.135 1.500 1.00 49.57 6 ASP B C 1
ATOM 1493 O O . ASP B 2 7 ? 12.494 -30.581 1.230 1.00 47.29 6 ASP B O 1
ATOM 1498 N N . PHE B 2 8 ? 10.899 -32.107 0.758 1.00 44.08 7 PHE B N 1
ATOM 1499 C CA . PHE B 2 8 ? 11.490 -32.559 -0.495 1.00 42.63 7 PHE B CA 1
ATOM 1500 C C . PHE B 2 8 ? 10.407 -32.506 -1.557 1.00 41.23 7 PHE B C 1
ATOM 1501 O O . PHE B 2 8 ? 9.276 -32.937 -1.306 1.00 41.53 7 PHE B O 1
ATOM 1509 N N . VAL B 2 9 ? 10.742 -31.958 -2.723 1.00 39.56 8 VAL B N 1
ATOM 1510 C CA . VAL B 2 9 ? 9.772 -31.641 -3.764 1.00 36.38 8 VAL B CA 1
ATOM 1511 C C . VAL B 2 9 ? 10.201 -32.287 -5.075 1.00 38.54 8 VAL B C 1
ATOM 1512 O O . VAL B 2 9 ? 11.390 -32.305 -5.412 1.00 41.64 8 VAL B O 1
ATOM 1516 N N . TYR B 2 10 ? 9.228 -32.804 -5.821 1.00 35.84 9 TYR B N 1
ATOM 1517 C CA . TYR B 2 10 ? 9.441 -33.314 -7.167 1.00 37.73 9 TYR B CA 1
ATOM 1518 C C . TYR B 2 10 ? 8.371 -32.718 -8.069 1.00 35.03 9 TYR B C 1
ATOM 1519 O O . TYR B 2 10 ? 7.198 -32.646 -7.679 1.00 31.74 9 TYR B O 1
ATOM 1528 N N . GLN B 2 11 ? 8.778 -32.272 -9.261 1.00 36.26 10 GLN B N 1
ATOM 1529 C CA . GLN B 2 11 ? 7.862 -31.660 -10.218 1.00 35.58 10 GLN B CA 1
ATOM 1530 C C . GLN B 2 11 ? 8.031 -32.297 -11.586 1.00 31.82 10 GLN B C 1
ATOM 1531 O O . GLN B 2 11 ? 9.154 -32.587 -12.008 1.00 38.48 10 GLN B O 1
ATOM 1537 N N . PHE B 2 12 ? 6.916 -32.496 -12.286 1.00 33.73 11 PHE B N 1
ATOM 1538 C CA . PHE B 2 12 ? 6.934 -32.908 -13.687 1.00 28.37 11 PHE B CA 1
ATOM 1539 C C . PHE B 2 12 ? 6.034 -31.981 -14.485 1.00 31.05 11 PHE B C 1
ATOM 1540 O O . PHE B 2 12 ? 4.844 -31.862 -14.175 1.00 30.11 11 PHE B O 1
ATOM 1548 N N . LYS B 2 13 ? 6.591 -31.364 -15.529 1.00 25.98 12 LYS B N 1
ATOM 1549 C CA . LYS B 2 13 ? 5.902 -30.368 -16.344 1.00 30.99 12 LYS B CA 1
ATOM 1550 C C . LYS B 2 13 ? 5.868 -30.826 -17.797 1.00 35.59 12 LYS B C 1
ATOM 1551 O O . LYS B 2 13 ? 6.922 -31.029 -18.411 1.00 33.46 12 LYS B O 1
ATOM 1557 N N . GLY B 2 14 ? 4.667 -31.001 -18.340 1.00 30.74 13 GLY B N 1
ATOM 1558 C CA . GLY B 2 14 ? 4.530 -31.307 -19.750 1.00 32.42 13 GLY B CA 1
ATOM 1559 C C . GLY B 2 14 ? 4.216 -30.059 -20.542 1.00 29.64 13 GLY B C 1
ATOM 1560 O O . GLY B 2 14 ? 3.055 -29.650 -20.615 1.00 35.92 13 GLY B O 1
ATOM 1561 N N . MET B 2 15 ? 5.219 -29.448 -21.160 1.00 31.34 14 MET B N 1
ATOM 1562 C CA . MET B 2 15 ? 5.078 -28.092 -21.682 1.00 34.13 14 MET B CA 1
ATOM 1563 C C . MET B 2 15 ? 5.045 -28.096 -23.206 1.00 39.65 14 MET B C 1
ATOM 1564 O O . MET B 2 15 ? 5.889 -28.722 -23.857 1.00 41.10 14 MET B O 1
ATOM 1569 N N . CYS B 2 16 ? 4.064 -27.396 -23.767 1.00 37.98 15 CYS B N 1
ATOM 1570 C CA . CYS B 2 16 ? 3.887 -27.284 -25.207 1.00 38.86 15 CYS B CA 1
ATOM 1571 C C . CYS B 2 16 ? 4.092 -25.831 -25.612 1.00 38.88 15 CYS B C 1
ATOM 1572 O O . CYS B 2 16 ? 3.466 -24.930 -25.046 1.00 35.74 15 CYS B O 1
ATOM 1575 N N . TYR B 2 17 ? 4.954 -25.616 -26.599 1.00 33.27 16 TYR B N 1
ATOM 1576 C CA . TYR B 2 17 ? 5.287 -24.296 -27.109 1.00 40.67 16 TYR B CA 1
ATOM 1577 C C . TYR B 2 17 ? 4.749 -24.187 -28.527 1.00 40.85 16 TYR B C 1
ATOM 1578 O O . TYR B 2 17 ? 5.139 -24.966 -29.402 1.00 42.20 16 TYR B O 1
ATOM 1587 N N . PHE B 2 18 ? 3.874 -23.213 -28.748 1.00 41.44 17 PHE B N 1
ATOM 1588 C CA . PHE B 2 18 ? 3.186 -23.024 -30.015 1.00 36.05 17 PHE B CA 1
ATOM 1589 C C . PHE B 2 18 ? 3.657 -21.726 -30.645 1.00 43.23 17 PHE B C 1
ATOM 1590 O O . PHE B 2 18 ? 3.723 -20.695 -29.968 1.00 44.41 17 PHE B O 1
ATOM 1598 N N . THR B 2 19 ? 3.981 -21.780 -31.933 1.00 37.05 18 THR B N 1
ATOM 1599 C CA . THR B 2 19 ? 4.350 -20.598 -32.687 1.00 46.26 18 THR B CA 1
ATOM 1600 C C . THR B 2 19 ? 3.599 -20.613 -34.007 1.00 52.17 18 THR B C 1
ATOM 1601 O O . THR B 2 19 ? 3.685 -21.585 -34.769 1.00 50.67 18 THR B O 1
ATOM 1605 N N . ASN B 2 20 ? 2.872 -19.528 -34.273 1.00 45.62 19 ASN B N 1
ATOM 1606 C CA . ASN B 2 20 ? 2.173 -19.323 -35.540 1.00 53.75 19 ASN B CA 1
ATOM 1607 C C . ASN B 2 20 ? 1.128 -20.418 -35.786 1.00 52.17 19 ASN B C 1
ATOM 1608 O O . ASN B 2 20 ? 1.238 -21.253 -36.683 1.00 63.66 19 ASN B O 1
ATOM 1613 N N . GLY B 2 21 ? 0.091 -20.368 -34.959 1.00 59.38 20 GLY B N 1
ATOM 1614 C CA . GLY B 2 21 ? -0.906 -21.419 -34.971 1.00 53.41 20 GLY B CA 1
ATOM 1615 C C . GLY B 2 21 ? -0.286 -22.726 -34.534 1.00 56.86 20 GLY B C 1
ATOM 1616 O O . GLY B 2 21 ? 0.324 -22.815 -33.460 1.00 46.40 20 GLY B O 1
ATOM 1617 N N . THR B 2 22 ? -0.423 -23.754 -35.371 1.00 63.16 21 THR B N 1
ATOM 1618 C CA . THR B 2 22 ? 0.221 -25.036 -35.123 1.00 65.30 21 THR B CA 1
ATOM 1619 C C . THR B 2 22 ? 1.286 -25.364 -36.166 1.00 59.44 21 THR B C 1
ATOM 1620 O O . THR B 2 22 ? 1.710 -26.520 -36.273 1.00 59.91 21 THR B O 1
ATOM 1624 N N . GLU B 2 23 ? 1.741 -24.362 -36.918 1.00 58.26 22 GLU B N 1
ATOM 1625 C CA . GLU B 2 23 ? 2.870 -24.554 -37.820 1.00 54.75 22 GLU B CA 1
ATOM 1626 C C . GLU B 2 23 ? 4.093 -25.079 -37.074 1.00 58.21 22 GLU B C 1
ATOM 1627 O O . GLU B 2 23 ? 4.731 -26.046 -37.505 1.00 64.43 22 GLU B O 1
ATOM 1633 N N . ARG B 2 24 ? 4.424 -24.467 -35.938 1.00 52.29 23 ARG B N 1
ATOM 1634 C CA . ARG B 2 24 ? 5.586 -24.844 -35.138 1.00 47.01 23 ARG B CA 1
ATOM 1635 C C . ARG B 2 24 ? 5.101 -25.226 -33.748 1.00 51.45 23 ARG B C 1
ATOM 1636 O O . ARG B 2 24 ? 4.585 -24.386 -33.005 1.00 50.16 23 ARG B O 1
ATOM 1644 N N . VAL B 2 25 ? 5.274 -26.486 -33.391 1.00 51.67 24 VAL B N 1
ATOM 1645 C CA . VAL B 2 25 ? 4.855 -26.983 -32.093 1.00 43.37 24 VAL B CA 1
ATOM 1646 C C . VAL B 2 25 ? 6.021 -27.740 -31.490 1.00 42.36 24 VAL B C 1
ATOM 1647 O O . VAL B 2 25 ? 6.698 -28.501 -32.187 1.00 43.54 24 VAL B O 1
ATOM 1651 N N . ARG B 2 26 ? 6.248 -27.549 -30.196 1.00 35.21 25 ARG B N 1
ATOM 1652 C CA . ARG B 2 26 ? 7.393 -28.155 -29.533 1.00 40.39 25 ARG B CA 1
ATOM 1653 C C . ARG B 2 26 ? 7.023 -28.579 -28.122 1.00 39.43 25 ARG B C 1
ATOM 1654 O O . ARG B 2 26 ? 6.476 -27.784 -27.350 1.00 38.91 25 ARG B O 1
ATOM 1662 N N . LEU B 2 27 ? 7.354 -29.819 -27.786 1.00 40.61 26 LEU B N 1
ATOM 1663 C CA . LEU B 2 27 ? 7.098 -30.389 -26.471 1.00 34.61 26 LEU B CA 1
ATOM 1664 C C . LEU B 2 27 ? 8.390 -30.457 -25.668 1.00 36.44 26 LEU B C 1
ATOM 1665 O O . LEU B 2 27 ? 9.423 -30.907 -26.175 1.00 41.92 26 LEU B O 1
ATOM 1670 N N . VAL B 2 28 ? 8.330 -30.003 -24.422 1.00 37.17 27 VAL B N 1
ATOM 1671 C CA . VAL B 2 28 ? 9.433 -30.137 -23.477 1.00 36.96 27 VAL B CA 1
ATOM 1672 C C . VAL B 2 28 ? 8.843 -30.657 -22.169 1.00 37.26 27 VAL B C 1
ATOM 1673 O O . VAL B 2 28 ? 8.077 -29.950 -21.499 1.00 34.23 27 VAL B O 1
ATOM 1677 N N . SER B 2 29 ? 9.148 -31.906 -21.838 1.00 39.97 28 SER B N 1
ATOM 1678 C CA . SER B 2 29 ? 8.723 -32.512 -20.586 1.00 35.15 28 SER B CA 1
ATOM 1679 C C . SER B 2 29 ? 9.898 -32.459 -19.626 1.00 36.38 28 SER B C 1
ATOM 1680 O O . SER B 2 29 ? 10.961 -33.019 -19.911 1.00 45.20 28 SER B O 1
ATOM 1683 N N . ARG B 2 30 ? 9.703 -31.793 -18.496 1.00 32.36 29 ARG B N 1
ATOM 1684 C CA . ARG B 2 30 ? 10.773 -31.485 -17.559 1.00 38.62 29 ARG B CA 1
ATOM 1685 C C . ARG B 2 30 ? 10.539 -32.239 -16.257 1.00 38.56 29 ARG B C 1
ATOM 1686 O O . ARG B 2 30 ? 9.431 -32.214 -15.715 1.00 35.80 29 ARG B O 1
ATOM 1694 N N . SER B 2 31 ? 11.574 -32.919 -15.773 1.00 37.08 30 SER B N 1
ATOM 1695 C CA . SER B 2 31 ? 11.567 -33.549 -14.457 1.00 37.85 30 SER B CA 1
ATOM 1696 C C . SER B 2 31 ? 12.434 -32.711 -13.530 1.00 39.56 30 SER B C 1
ATOM 1697 O O . SER B 2 31 ? 13.623 -32.510 -13.802 1.00 43.62 30 SER B O 1
ATOM 1700 N N . ILE B 2 32 ? 11.844 -32.232 -12.437 1.00 35.24 31 ILE B N 1
ATOM 1701 C CA . ILE B 2 32 ? 12.492 -31.290 -11.532 1.00 38.87 31 ILE B CA 1
ATOM 1702 C C . ILE B 2 32 ? 12.504 -31.894 -10.134 1.00 42.04 31 ILE B C 1
ATOM 1703 O O . ILE B 2 32 ? 11.466 -32.354 -9.641 1.00 39.26 31 ILE B O 1
ATOM 1708 N N . TYR B 2 33 ? 13.673 -31.888 -9.500 1.00 35.26 32 TYR B N 1
ATOM 1709 C CA . TYR B 2 33 ? 13.808 -32.259 -8.099 1.00 41.33 32 TYR B CA 1
ATOM 1710 C C . TYR B 2 33 ? 14.093 -30.993 -7.308 1.00 47.69 32 TYR B C 1
ATOM 1711 O O . TYR B 2 33 ? 15.088 -30.307 -7.570 1.00 45.32 32 TYR B O 1
ATOM 1720 N N . ASN B 2 34 ? 13.219 -30.694 -6.344 1.00 43.06 33 ASN B N 1
ATOM 1721 C CA . ASN B 2 34 ? 13.196 -29.397 -5.678 1.00 44.01 33 ASN B CA 1
ATOM 1722 C C . ASN B 2 34 ? 13.019 -28.303 -6.732 1.00 48.37 33 ASN B C 1
ATOM 1723 O O . ASN B 2 34 ? 11.910 -28.108 -7.247 1.00 45.92 33 ASN B O 1
ATOM 1728 N N . ARG B 2 35 ? 14.094 -27.597 -7.081 1.00 44.93 34 ARG B N 1
ATOM 1729 C CA . ARG B 2 35 ? 14.029 -26.568 -8.112 1.00 48.89 34 ARG B CA 1
ATOM 1730 C C . ARG B 2 35 ? 15.040 -26.801 -9.225 1.00 51.21 34 ARG B C 1
ATOM 1731 O O . ARG B 2 35 ? 15.199 -25.943 -10.101 1.00 47.80 34 ARG B O 1
ATOM 1739 N N . GLU B 2 36 ? 15.726 -27.932 -9.212 1.00 51.22 35 GLU B N 1
ATOM 1740 C CA . GLU B 2 36 ? 16.718 -28.264 -10.222 1.00 47.47 35 GLU B CA 1
ATOM 1741 C C . GLU B 2 36 ? 16.084 -29.225 -11.222 1.00 45.97 35 GLU B C 1
ATOM 1742 O O . GLU B 2 36 ? 15.598 -30.296 -10.838 1.00 42.20 35 GLU B O 1
ATOM 1748 N N . GLU B 2 37 ? 16.021 -28.804 -12.487 1.00 44.22 36 GLU B N 1
ATOM 1749 C CA . GLU B 2 37 ? 15.577 -29.685 -13.561 1.00 47.13 36 GLU B CA 1
ATOM 1750 C C . GLU B 2 37 ? 16.681 -30.699 -13.860 1.00 42.62 36 GLU B C 1
ATOM 1751 O O . GLU B 2 37 ? 17.817 -30.320 -14.155 1.00 46.21 36 GLU B O 1
ATOM 1757 N N . ILE B 2 38 ? 16.361 -31.986 -13.762 1.00 44.18 37 ILE B N 1
ATOM 1758 C CA . ILE B 2 38 ? 17.395 -33.015 -13.807 1.00 39.99 37 ILE B CA 1
ATOM 1759 C C . ILE B 2 38 ? 17.415 -33.745 -15.144 1.00 39.76 37 ILE B C 1
ATOM 1760 O O . ILE B 2 38 ? 18.465 -34.225 -15.580 1.00 41.41 37 ILE B O 1
ATOM 1765 N N . VAL B 2 39 ? 16.263 -33.864 -15.793 1.00 37.13 38 VAL B N 1
ATOM 1766 C CA . VAL B 2 39 ? 16.191 -34.598 -17.051 1.00 41.00 38 VAL B CA 1
ATOM 1767 C C . VAL B 2 39 ? 14.978 -34.101 -17.820 1.00 41.19 38 VAL B C 1
ATOM 1768 O O . VAL B 2 39 ? 13.941 -33.780 -17.232 1.00 39.06 38 VAL B O 1
ATOM 1772 N N . ARG B 2 40 ? 15.113 -34.030 -19.139 1.00 39.50 39 ARG B N 1
ATOM 1773 C CA . ARG B 2 40 ? 14.027 -33.536 -19.962 1.00 43.65 39 ARG B CA 1
ATOM 1774 C C . ARG B 2 40 ? 13.924 -34.329 -21.257 1.00 43.99 39 ARG B C 1
ATOM 1775 O O . ARG B 2 40 ? 14.918 -34.833 -21.786 1.00 40.24 39 ARG B O 1
ATOM 1783 N N . PHE B 2 41 ? 12.705 -34.434 -21.766 1.00 38.88 40 PHE B N 1
ATOM 1784 C CA . PHE B 2 41 ? 12.487 -34.883 -23.128 1.00 39.92 40 PHE B CA 1
ATOM 1785 C C . PHE B 2 41 ? 12.128 -33.671 -23.980 1.00 41.72 40 PHE B C 1
ATOM 1786 O O . PHE B 2 41 ? 11.112 -33.012 -23.738 1.00 37.03 40 PHE B O 1
ATOM 1794 N N . ASP B 2 42 ? 12.959 -33.381 -24.974 1.00 41.59 41 ASP B N 1
ATOM 1795 C CA . ASP B 2 42 ? 12.720 -32.289 -25.909 1.00 37.08 41 ASP B CA 1
ATOM 1796 C C . ASP B 2 42 ? 12.405 -32.897 -27.268 1.00 37.68 41 ASP B C 1
ATOM 1797 O O . ASP B 2 42 ? 13.244 -33.594 -27.847 1.00 45.28 41 ASP B O 1
ATOM 1802 N N . SER B 2 43 ? 11.196 -32.644 -27.773 1.00 42.76 42 SER B N 1
ATOM 1803 C CA . SER B 2 43 ? 10.798 -33.253 -29.039 1.00 35.46 42 SER B CA 1
ATOM 1804 C C . SER B 2 43 ? 11.698 -32.835 -30.196 1.00 42.24 42 SER B C 1
ATOM 1805 O O . SER B 2 43 ? 11.830 -33.590 -31.164 1.00 45.16 42 SER B O 1
ATOM 1808 N N . ASP B 2 44 ? 12.346 -31.671 -30.113 1.00 43.10 43 ASP B N 1
ATOM 1809 C CA . ASP B 2 44 ? 13.305 -31.294 -31.150 1.00 47.43 43 ASP B CA 1
ATOM 1810 C C . ASP B 2 44 ? 14.589 -32.101 -31.056 1.00 49.32 43 ASP B C 1
ATOM 1811 O O . ASP B 2 44 ? 15.378 -32.101 -32.008 1.00 56.31 43 ASP B O 1
ATOM 1816 N N . VAL B 2 45 ? 14.829 -32.751 -29.920 1.00 46.27 44 VAL B N 1
ATOM 1817 C CA . VAL B 2 45 ? 15.960 -33.663 -29.778 1.00 48.69 44 VAL B CA 1
ATOM 1818 C C . VAL B 2 45 ? 15.559 -35.094 -30.119 1.00 46.73 44 VAL B C 1
ATOM 1819 O O . VAL B 2 45 ? 16.299 -35.809 -30.797 1.00 54.36 44 VAL B O 1
ATOM 1823 N N . GLY B 2 46 ? 14.385 -35.528 -29.671 1.00 48.18 45 GLY B N 1
ATOM 1824 C CA . GLY B 2 46 ? 13.890 -36.853 -29.962 1.00 40.71 45 GLY B CA 1
ATOM 1825 C C . GLY B 2 46 ? 14.231 -37.913 -28.937 1.00 46.02 45 GLY B C 1
ATOM 1826 O O . GLY B 2 46 ? 13.846 -39.072 -29.120 1.00 48.38 45 GLY B O 1
ATOM 1827 N N . GLU B 2 47 ? 14.947 -37.564 -27.873 1.00 48.31 46 GLU B N 1
ATOM 1828 C CA . GLU B 2 47 ? 15.270 -38.518 -26.827 1.00 49.29 46 GLU B CA 1
ATOM 1829 C C . GLU B 2 47 ? 15.520 -37.770 -25.523 1.00 50.58 46 GLU B C 1
ATOM 1830 O O . GLU B 2 47 ? 15.743 -36.555 -25.509 1.00 43.41 46 GLU B O 1
ATOM 1836 N N . PHE B 2 48 ? 15.492 -38.517 -24.423 1.00 48.46 47 PHE B N 1
ATOM 1837 C CA . PHE B 2 48 ? 15.738 -37.927 -23.118 1.00 40.30 47 PHE B CA 1
ATOM 1838 C C . PHE B 2 48 ? 17.184 -37.468 -22.993 1.00 44.66 47 PHE B C 1
ATOM 1839 O O . PHE B 2 48 ? 18.099 -38.063 -23.564 1.00 44.33 47 PHE B O 1
ATOM 1847 N N . ARG B 2 49 ? 17.381 -36.403 -22.215 1.00 43.73 48 ARG B N 1
ATOM 1848 C CA . ARG B 2 49 ? 18.694 -35.836 -21.942 1.00 43.25 48 ARG B CA 1
ATOM 1849 C C . ARG B 2 49 ? 18.786 -35.472 -20.468 1.00 45.96 48 ARG B C 1
ATOM 1850 O O . ARG B 2 49 ? 17.832 -34.948 -19.890 1.00 44.55 48 ARG B O 1
ATOM 1858 N N . ALA B 2 50 ? 19.930 -35.763 -19.860 1.00 43.99 49 ALA B N 1
ATOM 1859 C CA . ALA B 2 50 ? 20.174 -35.349 -18.487 1.00 39.27 49 ALA B CA 1
ATOM 1860 C C . ALA B 2 50 ? 20.525 -33.869 -18.461 1.00 41.50 49 ALA B C 1
ATOM 1861 O O . ALA B 2 50 ? 21.460 -33.435 -19.140 1.00 44.69 49 ALA B O 1
ATOM 1863 N N . VAL B 2 51 ? 19.785 -33.092 -17.671 1.00 43.16 50 VAL B N 1
ATOM 1864 C CA . VAL B 2 51 ? 20.128 -31.682 -17.502 1.00 45.86 50 VAL B CA 1
ATOM 1865 C C . VAL B 2 51 ? 21.211 -31.519 -16.443 1.00 48.89 50 VAL B C 1
ATOM 1866 O O . VAL B 2 51 ? 22.068 -30.635 -16.545 1.00 49.96 50 VAL B O 1
ATOM 1870 N N . THR B 2 52 ? 21.179 -32.352 -15.405 1.00 48.26 51 THR B N 1
ATOM 1871 C CA . THR B 2 52 ? 22.181 -32.382 -14.348 1.00 50.06 51 THR B CA 1
ATOM 1872 C C . THR B 2 52 ? 22.563 -33.828 -14.065 1.00 57.78 51 THR B C 1
ATOM 1873 O O . THR B 2 52 ? 21.966 -34.773 -14.596 1.00 50.66 51 THR B O 1
ATOM 1877 N N . LEU B 2 53 ? 23.560 -33.989 -13.191 1.00 57.98 52 LEU B N 1
ATOM 1878 C CA . LEU B 2 53 ? 24.065 -35.318 -12.861 1.00 61.37 52 LEU B CA 1
ATOM 1879 C C . LEU B 2 53 ? 22.960 -36.227 -12.323 1.00 61.15 52 LEU B C 1
ATOM 1880 O O . LEU B 2 53 ? 22.890 -37.409 -12.684 1.00 56.19 52 LEU B O 1
ATOM 1885 N N . LEU B 2 54 ? 22.062 -35.686 -11.491 1.00 57.12 53 LEU B N 1
ATOM 1886 C CA . LEU B 2 54 ? 21.020 -36.508 -10.878 1.00 49.14 53 LEU B CA 1
ATOM 1887 C C . LEU B 2 54 ? 20.051 -37.109 -11.892 1.00 46.76 53 LEU B C 1
ATOM 1888 O O . LEU B 2 54 ? 19.385 -38.101 -11.577 1.00 49.49 53 LEU B O 1
ATOM 1893 N N . GLY B 2 55 ? 19.945 -36.535 -13.087 1.00 45.75 54 GLY B N 1
ATOM 1894 C CA . GLY B 2 55 ? 19.040 -37.063 -14.080 1.00 44.50 54 GLY B CA 1
ATOM 1895 C C . GLY B 2 55 ? 19.663 -38.059 -15.018 1.00 47.23 54 GLY B C 1
ATOM 1896 O O . GLY B 2 55 ? 18.972 -38.633 -15.864 1.00 52.00 54 GLY B O 1
ATOM 1897 N N . LEU B 2 56 ? 20.962 -38.301 -14.873 1.00 50.71 55 LEU B N 1
ATOM 1898 C CA . LEU B 2 56 ? 21.647 -39.214 -15.778 1.00 50.32 55 LEU B CA 1
ATOM 1899 C C . LEU B 2 56 ? 21.112 -40.639 -15.686 1.00 50.58 55 LEU B C 1
ATOM 1900 O O . LEU B 2 56 ? 20.889 -41.248 -16.746 1.00 56.17 55 LEU B O 1
ATOM 1905 N N . PRO B 2 57 ? 20.873 -41.220 -14.502 1.00 51.45 56 PRO B N 1
ATOM 1906 C CA . PRO B 2 57 ? 20.239 -42.552 -14.469 1.00 52.12 56 PRO B CA 1
ATOM 1907 C C . PRO B 2 57 ? 18.882 -42.608 -15.146 1.00 46.94 56 PRO B C 1
ATOM 1908 O O . PRO B 2 57 ? 18.574 -43.604 -15.811 1.00 51.66 56 PRO B O 1
ATOM 1912 N N . ALA B 2 58 ? 18.042 -41.589 -14.965 1.00 48.04 57 ALA B N 1
ATOM 1913 C CA . ALA B 2 58 ? 16.726 -41.617 -15.589 1.00 43.92 57 ALA B CA 1
ATOM 1914 C C . ALA B 2 58 ? 16.851 -41.549 -17.102 1.00 49.08 57 ALA B C 1
ATOM 1915 O O . ALA B 2 58 ? 16.216 -42.326 -17.823 1.00 44.58 57 ALA B O 1
ATOM 1917 N N . ALA B 2 59 ? 17.692 -40.641 -17.598 1.00 45.11 58 ALA B N 1
ATOM 1918 C CA . ALA B 2 59 ? 17.840 -40.503 -19.039 1.00 45.68 58 ALA B CA 1
ATOM 1919 C C . ALA B 2 59 ? 18.281 -41.817 -19.671 1.00 46.50 58 ALA B C 1
ATOM 1920 O O . ALA B 2 59 ? 17.710 -42.249 -20.680 1.00 50.05 58 ALA B O 1
ATOM 1922 N N . GLU B 2 60 ? 19.267 -42.485 -19.065 1.00 45.16 59 GLU B N 1
ATOM 1923 C CA . GLU B 2 60 ? 19.771 -43.736 -19.619 1.00 45.90 59 GLU B CA 1
ATOM 1924 C C . GLU B 2 60 ? 18.722 -44.836 -19.555 1.00 47.07 59 GLU B C 1
ATOM 1925 O O . GLU B 2 60 ? 18.597 -45.639 -20.489 1.00 49.95 59 GLU B O 1
ATOM 1931 N N . TYR B 2 61 ? 17.967 -44.899 -18.461 1.00 47.52 60 TYR B N 1
ATOM 1932 C CA . TYR B 2 61 ? 16.921 -45.908 -18.348 1.00 43.89 60 TYR B CA 1
ATOM 1933 C C . TYR B 2 61 ? 15.813 -45.655 -19.359 1.00 41.50 60 TYR B C 1
ATOM 1934 O O . TYR B 2 61 ? 15.457 -46.547 -20.136 1.00 43.21 60 TYR B O 1
ATOM 1943 N N . TRP B 2 62 ? 15.267 -44.434 -19.373 1.00 46.05 61 TRP B N 1
ATOM 1944 C CA . TRP B 2 62 ? 14.113 -44.140 -20.221 1.00 40.67 61 TRP B CA 1
ATOM 1945 C C . TRP B 2 62 ? 14.462 -44.226 -21.700 1.00 38.88 61 TRP B C 1
ATOM 1946 O O . TRP B 2 62 ? 13.630 -44.663 -22.500 1.00 47.13 61 TRP B O 1
ATOM 1957 N N . ASN B 2 63 ? 15.676 -43.839 -22.092 1.00 39.21 62 ASN B N 1
ATOM 1958 C CA . ASN B 2 63 ? 16.050 -43.979 -23.496 1.00 35.69 62 ASN B CA 1
ATOM 1959 C C . ASN B 2 63 ? 16.191 -45.434 -23.919 1.00 41.49 62 ASN B C 1
ATOM 1960 O O . ASN B 2 63 ? 16.243 -45.705 -25.119 1.00 43.17 62 ASN B O 1
ATOM 1965 N N . SER B 2 64 ? 16.261 -46.369 -22.975 1.00 37.34 63 SER B N 1
ATOM 1966 C CA . SER B 2 64 ? 16.348 -47.779 -23.314 1.00 37.75 63 SER B CA 1
ATOM 1967 C C . SER B 2 64 ? 14.986 -48.434 -23.464 1.00 40.27 63 SER B C 1
ATOM 1968 O O . SER B 2 64 ? 14.916 -49.576 -23.924 1.00 48.75 63 SER B O 1
ATOM 1971 N N . GLN B 2 65 ? 13.906 -47.751 -23.096 1.00 39.41 64 GLN B N 1
ATOM 1972 C CA . GLN B 2 65 ? 12.561 -48.322 -23.158 1.00 46.38 64 GLN B CA 1
ATOM 1973 C C . GLN B 2 65 ? 11.881 -47.801 -24.427 1.00 49.23 64 GLN B C 1
ATOM 1974 O O . GLN B 2 65 ? 11.428 -46.652 -24.476 1.00 44.07 64 GLN B O 1
ATOM 1980 N N . LYS B 2 66 ? 11.805 -48.660 -25.451 1.00 45.99 65 LYS B N 1
ATOM 1981 C CA . LYS B 2 66 ? 11.245 -48.248 -26.735 1.00 47.34 65 LYS B CA 1
ATOM 1982 C C . LYS B 2 66 ? 9.802 -47.794 -26.593 1.00 45.66 65 LYS B C 1
ATOM 1983 O O . LYS B 2 66 ? 9.367 -46.865 -27.289 1.00 48.03 65 LYS B O 1
ATOM 1989 N N . ASP B 2 67 ? 9.037 -48.450 -25.717 1.00 34.77 66 ASP B N 1
ATOM 1990 C CA . ASP B 2 67 ? 7.634 -48.079 -25.561 1.00 39.15 66 ASP B CA 1
ATOM 1991 C C . ASP B 2 67 ? 7.492 -46.689 -24.948 1.00 43.56 66 ASP B C 1
ATOM 1992 O O . ASP B 2 67 ? 6.606 -45.922 -25.342 1.00 41.62 66 ASP B O 1
ATOM 1997 N N . ILE B 2 68 ? 8.364 -46.336 -23.996 1.00 36.59 67 ILE B N 1
ATOM 1998 C CA . ILE B 2 68 ? 8.338 -44.980 -23.452 1.00 38.75 67 ILE B CA 1
ATOM 1999 C C . ILE B 2 68 ? 8.766 -43.975 -24.515 1.00 39.58 67 ILE B C 1
ATOM 2000 O O . ILE B 2 68 ? 8.116 -42.942 -24.717 1.00 44.25 67 ILE B O 1
ATOM 2005 N N . LEU B 2 69 ? 9.858 -44.274 -25.226 1.00 42.04 68 LEU B N 1
ATOM 2006 C CA . LEU B 2 69 ? 10.371 -43.336 -26.222 1.00 39.50 68 LEU B CA 1
ATOM 2007 C C . LEU B 2 69 ? 9.332 -43.049 -27.295 1.00 45.46 68 LEU B C 1
ATOM 2008 O O . LEU B 2 69 ? 9.144 -41.896 -27.702 1.00 48.33 68 LEU B O 1
ATOM 2013 N N . GLU B 2 70 ? 8.635 -44.086 -27.754 1.00 39.90 69 GLU B N 1
ATOM 2014 C CA A GLU B 2 70 ? 7.674 -43.839 -28.813 0.50 43.41 69 GLU B CA 1
ATOM 2015 C CA B GLU B 2 70 ? 7.613 -43.940 -28.785 0.50 43.35 69 GLU B CA 1
ATOM 2016 C C . GLU B 2 70 ? 6.456 -43.082 -28.298 1.00 42.03 69 GLU B C 1
ATOM 2017 O O . GLU B 2 70 ? 5.865 -42.314 -29.063 1.00 40.15 69 GLU B O 1
ATOM 2028 N N . ARG B 2 71 ? 6.098 -43.228 -27.022 1.00 37.10 70 ARG B N 1
ATOM 2029 C CA . ARG B 2 71 ? 5.009 -42.418 -26.488 1.00 37.89 70 ARG B CA 1
ATOM 2030 C C . ARG B 2 71 ? 5.415 -40.953 -26.382 1.00 42.93 70 ARG B C 1
ATOM 2031 O O . ARG B 2 71 ? 4.622 -40.058 -26.696 1.00 36.41 70 ARG B O 1
ATOM 2039 N N . LYS B 2 72 ? 6.666 -40.692 -26.003 1.00 40.68 71 LYS B N 1
ATOM 2040 C CA . LYS B 2 72 ? 7.128 -39.313 -25.911 1.00 41.00 71 LYS B CA 1
ATOM 2041 C C . LYS B 2 72 ? 7.149 -38.648 -27.283 1.00 44.87 71 LYS B C 1
ATOM 2042 O O . LYS B 2 72 ? 6.707 -37.502 -27.431 1.00 42.87 71 LYS B O 1
ATOM 2048 N N . ARG B 2 73 ? 7.637 -39.361 -28.302 1.00 43.80 72 ARG B N 1
ATOM 2049 C CA . ARG B 2 73 ? 7.692 -38.773 -29.633 1.00 42.96 72 ARG B CA 1
ATOM 2050 C C . ARG B 2 73 ? 6.299 -38.525 -30.189 1.00 47.78 72 ARG B C 1
ATOM 2051 O O . ARG B 2 73 ? 6.100 -37.582 -30.960 1.00 54.11 72 ARG B O 1
ATOM 2059 N N . ALA B 2 74 ? 5.328 -39.336 -29.783 1.00 40.56 73 ALA B N 1
ATOM 2060 C CA . ALA B 2 74 ? 3.959 -39.138 -30.228 1.00 38.80 73 ALA B CA 1
ATOM 2061 C C . ALA B 2 74 ? 3.261 -38.011 -29.481 1.00 47.22 73 ALA B C 1
ATOM 2062 O O . ALA B 2 74 ? 2.218 -37.534 -29.944 1.00 46.25 73 ALA B O 1
ATOM 2064 N N . ALA B 2 75 ? 3.827 -37.565 -28.357 1.00 42.41 74 ALA B N 1
ATOM 2065 C CA . ALA B 2 75 ? 3.131 -36.620 -27.492 1.00 38.33 74 ALA B CA 1
ATOM 2066 C C . ALA B 2 75 ? 2.932 -35.263 -28.155 1.00 38.61 74 ALA B C 1
ATOM 2067 O O . ALA B 2 75 ? 1.922 -34.598 -27.898 1.00 40.62 74 ALA B O 1
ATOM 2069 N N . VAL B 2 76 ? 3.868 -34.827 -29.000 1.00 33.29 75 VAL B N 1
ATOM 2070 C CA . VAL B 2 76 ? 3.691 -33.524 -29.628 1.00 41.63 75 VAL B CA 1
ATOM 2071 C C . VAL B 2 76 ? 2.387 -33.487 -30.425 1.00 41.36 75 VAL B C 1
ATOM 2072 O O . VAL B 2 76 ? 1.746 -32.433 -30.528 1.00 46.73 75 VAL B O 1
ATOM 2076 N N . ASP B 2 77 ? 1.945 -34.634 -30.947 1.00 39.08 76 ASP B N 1
ATOM 2077 C CA . ASP B 2 77 ? 0.656 -34.762 -31.622 1.00 37.45 76 ASP B CA 1
ATOM 2078 C C . ASP B 2 77 ? -0.471 -35.177 -30.675 1.00 39.85 76 ASP B C 1
ATOM 2079 O O . ASP B 2 77 ? -1.552 -34.586 -30.705 1.00 38.17 76 ASP B O 1
ATOM 2084 N N . ARG B 2 78 ? -0.253 -36.211 -29.853 1.00 37.74 77 ARG B N 1
ATOM 2085 C CA . ARG B 2 78 ? -1.323 -36.692 -28.980 1.00 39.33 77 ARG B CA 1
ATOM 2086 C C . ARG B 2 78 ? -1.703 -35.656 -27.924 1.00 40.76 77 ARG B C 1
ATOM 2087 O O . ARG B 2 78 ? -2.881 -35.536 -27.570 1.00 39.83 77 ARG B O 1
ATOM 2095 N N . VAL B 2 79 ? -0.736 -34.887 -27.430 1.00 30.71 78 VAL B N 1
ATOM 2096 C CA . VAL B 2 79 ? -1.002 -33.905 -26.390 1.00 33.84 78 VAL B CA 1
ATOM 2097 C C . VAL B 2 79 ? -1.076 -32.491 -26.965 1.00 36.37 78 VAL B C 1
ATOM 2098 O O . VAL B 2 79 ? -2.153 -31.883 -26.986 1.00 36.99 78 VAL B O 1
ATOM 2102 N N . CYS B 2 80 ? 0.052 -31.965 -27.451 1.00 34.50 79 CYS B N 1
ATOM 2103 C CA . CYS B 2 80 ? 0.121 -30.541 -27.791 1.00 35.85 79 CYS B CA 1
ATOM 2104 C C . CYS B 2 80 ? -0.861 -30.177 -28.903 1.00 39.30 79 CYS B C 1
ATOM 2105 O O . CYS B 2 80 ? -1.711 -29.295 -28.734 1.00 35.97 79 CYS B O 1
ATOM 2108 N N . ARG B 2 81 ? -0.752 -30.841 -30.055 1.00 35.55 80 ARG B N 1
ATOM 2109 C CA . ARG B 2 81 ? -1.604 -30.486 -31.184 1.00 37.44 80 ARG B CA 1
ATOM 2110 C C . ARG B 2 81 ? -3.067 -30.807 -30.902 1.00 36.97 80 ARG B C 1
ATOM 2111 O O . ARG B 2 81 ? -3.962 -30.067 -31.332 1.00 40.36 80 ARG B O 1
ATOM 2119 N N . HIS B 2 82 ? -3.337 -31.908 -30.195 1.00 32.34 81 HIS B N 1
ATOM 2120 C CA . HIS B 2 82 ? -4.720 -32.230 -29.850 1.00 33.47 81 HIS B CA 1
ATOM 2121 C C . HIS B 2 82 ? -5.326 -31.163 -28.940 1.00 38.50 81 HIS B C 1
ATOM 2122 O O . HIS B 2 82 ? -6.465 -30.723 -29.145 1.00 38.93 81 HIS B O 1
ATOM 2129 N N . ASN B 2 83 ? -4.585 -30.734 -27.926 1.00 31.69 82 ASN B N 1
ATOM 2130 C CA . ASN B 2 83 ? -5.165 -29.770 -27.003 1.00 33.05 82 ASN B CA 1
ATOM 2131 C C . ASN B 2 83 ? -5.308 -28.401 -27.646 1.00 36.99 82 ASN B C 1
ATOM 2132 O O . ASN B 2 83 ? -6.295 -27.700 -27.388 1.00 36.96 82 ASN B O 1
ATOM 2137 N N . TYR B 2 84 ? -4.368 -28.020 -28.515 1.00 32.94 83 TYR B N 1
ATOM 2138 C CA . TYR B 2 84 ? -4.484 -26.720 -29.166 1.00 37.52 83 TYR B CA 1
ATOM 2139 C C . TYR B 2 84 ? -5.785 -26.601 -29.942 1.00 40.56 83 TYR B C 1
ATOM 2140 O O . TYR B 2 84 ? -6.384 -25.519 -29.981 1.00 40.13 83 TYR B O 1
ATOM 2149 N N . GLN B 2 85 ? -6.265 -27.706 -30.523 1.00 34.13 84 GLN B N 1
ATOM 2150 C CA . GLN B 2 85 ? -7.536 -27.662 -31.238 1.00 34.92 84 GLN B CA 1
ATOM 2151 C C . GLN B 2 85 ? -8.683 -27.305 -30.301 1.00 37.28 84 GLN B C 1
ATOM 2152 O O . GLN B 2 85 ? -9.633 -26.629 -30.706 1.00 42.75 84 GLN B O 1
ATOM 2158 N N . LEU B 2 86 ? -8.597 -27.725 -29.037 1.00 39.09 85 LEU B N 1
ATOM 2159 C CA . LEU B 2 86 ? -9.586 -27.319 -28.039 1.00 38.63 85 LEU B CA 1
ATOM 2160 C C . LEU B 2 86 ? -9.381 -25.868 -27.603 1.00 32.15 85 LEU B C 1
ATOM 2161 O O . LEU B 2 86 ? -10.353 -25.150 -27.344 1.00 36.31 85 LEU B O 1
ATOM 2166 N N . GLU B 2 87 ? -8.130 -25.415 -27.515 1.00 35.67 86 GLU B N 1
ATOM 2167 C CA . GLU B 2 87 ? -7.882 -24.013 -27.181 1.00 35.61 86 GLU B CA 1
ATOM 2168 C C . GLU B 2 87 ? -8.470 -23.084 -28.244 1.00 41.21 86 GLU B C 1
ATOM 2169 O O . GLU B 2 87 ? -9.033 -22.030 -27.915 1.00 34.95 86 GLU B O 1
ATOM 2175 N N . LEU B 2 88 ? -8.381 -23.485 -29.524 1.00 36.62 87 LEU B N 1
ATOM 2176 C CA . LEU B 2 88 ? -8.862 -22.658 -30.632 1.00 44.95 87 LEU B CA 1
ATOM 2177 C C . LEU B 2 88 ? -10.352 -22.389 -30.536 1.00 43.06 87 LEU B C 1
ATOM 2178 O O . LEU B 2 88 ? -10.835 -21.371 -31.039 1.00 49.42 87 LEU B O 1
ATOM 2183 N N . ARG B 2 89 ? -11.092 -23.285 -29.909 1.00 42.62 88 ARG B N 1
ATOM 2184 C CA . ARG B 2 89 ? -12.522 -23.123 -29.729 1.00 44.23 88 ARG B CA 1
ATOM 2185 C C . ARG B 2 89 ? -12.881 -22.405 -28.441 1.00 41.10 88 ARG B C 1
ATOM 2186 O O . ARG B 2 89 ? -14.057 -22.080 -28.251 1.00 53.51 88 ARG B O 1
ATOM 2194 N N . THR B 2 90 ? -11.911 -22.156 -27.554 1.00 37.50 89 THR B N 1
ATOM 2195 C CA . THR B 2 90 ? -12.224 -21.671 -26.209 1.00 40.87 89 THR B CA 1
ATOM 2196 C C . THR B 2 90 ? -11.325 -20.515 -25.770 1.00 38.03 89 THR B C 1
ATOM 2197 O O . THR B 2 90 ? -11.682 -19.345 -25.947 1.00 37.17 89 THR B O 1
ATOM 2201 N N . THR B 2 91 ? -10.155 -20.835 -25.202 1.00 31.99 90 THR B N 1
ATOM 2202 C CA . THR B 2 91 ? -9.308 -19.798 -24.616 1.00 37.03 90 THR B CA 1
ATOM 2203 C C . THR B 2 91 ? -8.815 -18.819 -25.673 1.00 34.16 90 THR B C 1
ATOM 2204 O O . THR B 2 91 ? -8.718 -17.612 -25.419 1.00 35.52 90 THR B O 1
ATOM 2208 N N . LEU B 2 92 ? -8.498 -19.313 -26.865 1.00 36.45 91 LEU B N 1
ATOM 2209 C CA . LEU B 2 92 ? -8.074 -18.406 -27.917 1.00 31.31 91 LEU B CA 1
ATOM 2210 C C . LEU B 2 92 ? -9.240 -17.652 -28.538 1.00 31.44 91 LEU B C 1
ATOM 2211 O O . LEU B 2 92 ? -9.009 -16.792 -29.389 1.00 36.40 91 LEU B O 1
ATOM 2216 N N . GLN B 2 93 ? -10.480 -17.969 -28.165 1.00 38.80 92 GLN B N 1
ATOM 2217 C CA . GLN B 2 93 ? -11.641 -17.165 -28.539 1.00 36.03 92 GLN B CA 1
ATOM 2218 C C . GLN B 2 93 ? -12.042 -16.171 -27.453 1.00 37.96 92 GLN B C 1
ATOM 2219 O O . GLN B 2 93 ? -12.930 -15.338 -27.691 1.00 39.58 92 GLN B O 1
ATOM 2225 N N . ARG B 2 94 ? -11.431 -16.249 -26.271 1.00 33.03 93 ARG B N 1
ATOM 2226 C CA . ARG B 2 94 ? -11.823 -15.390 -25.166 1.00 34.71 93 ARG B CA 1
ATOM 2227 C C . ARG B 2 94 ? -11.478 -13.938 -25.470 1.00 36.33 93 ARG B C 1
ATOM 2228 O O . ARG B 2 94 ? -10.336 -13.612 -25.814 1.00 36.19 93 ARG B O 1
ATOM 2236 N N . ARG B 2 95 ? -12.485 -13.075 -25.383 1.00 30.38 94 ARG B N 1
ATOM 2237 C CA . ARG B 2 95 ? -12.329 -11.643 -25.600 1.00 32.73 94 ARG B CA 1
ATOM 2238 C C . ARG B 2 95 ? -13.017 -10.906 -24.461 1.00 41.58 94 ARG B C 1
ATOM 2239 O O . ARG B 2 95 ? -14.232 -11.043 -24.277 1.00 48.31 94 ARG B O 1
ATOM 2247 N N . VAL B 2 96 ? -12.243 -10.160 -23.679 1.00 36.42 95 VAL B N 1
ATOM 2248 C CA . VAL B 2 96 ? -12.787 -9.290 -22.644 1.00 35.03 95 VAL B CA 1
ATOM 2249 C C . VAL B 2 96 ? -12.329 -7.864 -22.941 1.00 35.89 95 VAL B C 1
ATOM 2250 O O . VAL B 2 96 ? -11.128 -7.575 -22.927 1.00 35.38 95 VAL B O 1
ATOM 2254 N N . GLU B 2 97 ? -13.286 -6.976 -23.207 1.00 34.64 96 GLU B N 1
ATOM 2255 C CA . GLU B 2 97 ? -12.965 -5.608 -23.619 1.00 39.22 96 GLU B CA 1
ATOM 2256 C C . GLU B 2 97 ? -12.495 -4.792 -22.424 1.00 35.23 96 GLU B C 1
ATOM 2257 O O . GLU B 2 97 ? -13.126 -4.838 -21.365 1.00 37.97 96 GLU B O 1
ATOM 2263 N N . PRO B 2 98 ? -11.419 -4.025 -22.564 1.00 36.20 97 PRO B N 1
ATOM 2264 C CA . PRO B 2 98 ? -10.911 -3.254 -21.424 1.00 35.93 97 PRO B CA 1
ATOM 2265 C C . PRO B 2 98 ? -11.842 -2.110 -21.047 1.00 37.94 97 PRO B C 1
ATOM 2266 O O . PRO B 2 98 ? -12.471 -1.477 -21.902 1.00 38.07 97 PRO B O 1
ATOM 2270 N N . THR B 2 99 ? -11.933 -1.868 -19.743 1.00 34.29 98 THR B N 1
ATOM 2271 C CA . THR B 2 99 ? -12.576 -0.691 -19.178 1.00 31.89 98 THR B CA 1
ATOM 2272 C C . THR B 2 99 ? -11.516 0.364 -18.896 1.00 33.86 98 THR B C 1
ATOM 2273 O O . THR B 2 99 ? -10.501 0.069 -18.257 1.00 36.72 98 THR B O 1
ATOM 2277 N N . VAL B 2 100 ? -11.732 1.575 -19.404 1.00 35.58 99 VAL B N 1
ATOM 2278 C CA . VAL B 2 100 ? -10.740 2.646 -19.359 1.00 28.22 99 VAL B CA 1
ATOM 2279 C C . VAL B 2 100 ? -11.291 3.827 -18.564 1.00 35.53 99 VAL B C 1
ATOM 2280 O O . VAL B 2 100 ? -12.364 4.354 -18.884 1.00 35.90 99 VAL B O 1
ATOM 2284 N N . THR B 2 101 ? -10.559 4.238 -17.530 1.00 31.60 100 THR B N 1
ATOM 2285 C CA . THR B 2 101 ? -10.934 5.374 -16.694 1.00 38.13 100 THR B CA 1
ATOM 2286 C C . THR B 2 101 ? -9.694 6.220 -16.426 1.00 35.39 100 THR B C 1
ATOM 2287 O O . THR B 2 101 ? -8.574 5.703 -16.393 1.00 35.42 100 THR B O 1
ATOM 2291 N N . ILE B 2 102 ? -9.897 7.524 -16.235 1.00 32.94 101 ILE B N 1
ATOM 2292 C CA . ILE B 2 102 ? -8.818 8.460 -15.922 1.00 34.05 101 ILE B CA 1
ATOM 2293 C C . ILE B 2 102 ? -9.085 9.114 -14.573 1.00 36.37 101 ILE B C 1
ATOM 2294 O O . ILE B 2 102 ? -10.222 9.483 -14.261 1.00 44.71 101 ILE B O 1
ATOM 2299 N N . SER B 2 103 ? -8.031 9.281 -13.779 1.00 33.52 102 SER B N 1
ATOM 2300 C CA . SER B 2 103 ? -8.155 10.047 -12.550 1.00 43.95 102 SER B CA 1
ATOM 2301 C C . SER B 2 103 ? -6.815 10.678 -12.220 1.00 45.52 102 SER B C 1
ATOM 2302 O O . SER B 2 103 ? -5.764 10.107 -12.540 1.00 41.12 102 SER B O 1
ATOM 2305 N N . PRO B 2 104 ? -6.819 11.856 -11.602 1.00 50.14 103 PRO B N 1
ATOM 2306 C CA . PRO B 2 104 ? -5.569 12.487 -11.175 1.00 54.53 103 PRO B CA 1
ATOM 2307 C C . PRO B 2 104 ? -4.981 11.832 -9.936 1.00 59.83 103 PRO B C 1
ATOM 2308 O O . PRO B 2 104 ? -5.643 11.090 -9.205 1.00 61.84 103 PRO B O 1
ATOM 2312 N N . SER B 2 105 ? -3.706 12.130 -9.718 1.00 61.24 104 SER B N 1
ATOM 2313 C CA . SER B 2 105 ? -2.987 11.702 -8.530 1.00 64.03 104 SER B CA 1
ATOM 2314 C C . SER B 2 105 ? -2.038 12.813 -8.091 1.00 73.93 104 SER B C 1
ATOM 2315 O O . SER B 2 105 ? -1.926 13.849 -8.762 1.00 68.39 104 SER B O 1
ATOM 2318 N N . ASN B 2 114 ? 2.153 16.622 -10.359 1.00 49.29 113 ASN B N 1
ATOM 2319 C CA . ASN B 2 114 ? 0.793 16.398 -10.842 1.00 61.27 113 ASN B CA 1
ATOM 2320 C C . ASN B 2 114 ? 0.789 15.321 -11.922 1.00 56.38 113 ASN B C 1
ATOM 2321 O O . ASN B 2 114 ? 1.470 15.434 -12.939 1.00 46.82 113 ASN B O 1
ATOM 2326 N N . LEU B 2 115 ? -0.033 14.301 -11.702 1.00 54.26 114 LEU B N 1
ATOM 2327 C CA . LEU B 2 115 ? -0.024 13.085 -12.495 1.00 51.27 114 LEU B CA 1
ATOM 2328 C C . LEU B 2 115 ? -1.434 12.758 -12.954 1.00 47.95 114 LEU B C 1
ATOM 2329 O O . LEU B 2 115 ? -2.398 12.968 -12.220 1.00 53.37 114 LEU B O 1
ATOM 2334 N N . LEU B 2 116 ? -1.550 12.220 -14.156 1.00 38.85 115 LEU B N 1
ATOM 2335 C CA . LEU B 2 116 ? -2.796 11.649 -14.636 1.00 37.28 115 LEU B CA 1
ATOM 2336 C C . LEU B 2 116 ? -2.600 10.147 -14.748 1.00 32.02 115 LEU B C 1
ATOM 2337 O O . LEU B 2 116 ? -1.581 9.697 -15.278 1.00 33.33 115 LEU B O 1
ATOM 2342 N N . VAL B 2 117 ? -3.546 9.376 -14.233 1.00 31.26 116 VAL B N 1
ATOM 2343 C CA . VAL B 2 117 ? -3.456 7.918 -14.262 1.00 30.82 116 VAL B CA 1
ATOM 2344 C C . VAL B 2 117 ? -4.559 7.371 -15.153 1.00 30.68 116 VAL B C 1
ATOM 2345 O O . VAL B 2 117 ? -5.751 7.577 -14.885 1.00 35.68 116 VAL B O 1
ATOM 2349 N N . CYS B 2 118 ? -4.169 6.668 -16.199 1.00 29.19 117 CYS B N 1
ATOM 2350 C CA . CYS B 2 118 ? -5.108 5.936 -17.030 1.00 33.40 117 CYS B CA 1
ATOM 2351 C C . CYS B 2 118 ? -5.153 4.480 -16.560 1.00 31.80 117 CYS B C 1
ATOM 2352 O O . CYS B 2 118 ? -4.185 3.731 -16.741 1.00 28.04 117 CYS B O 1
ATOM 2355 N N . SER B 2 119 ? -6.282 4.076 -15.977 1.00 25.55 118 SER B N 1
ATOM 2356 C CA . SER B 2 119 ? -6.483 2.697 -15.545 1.00 31.61 118 SER B CA 1
ATOM 2357 C C . SER B 2 119 ? -7.178 1.911 -16.650 1.00 30.55 118 SER B C 1
ATOM 2358 O O . SER B 2 119 ? -8.307 2.233 -17.030 1.00 31.90 118 SER B O 1
ATOM 2361 N N . VAL B 2 120 ? -6.507 0.885 -17.155 1.00 23.39 119 VAL B N 1
ATOM 2362 C CA . VAL B 2 120 ? -7.053 -0.006 -18.168 1.00 26.61 119 VAL B CA 1
ATOM 2363 C C . VAL B 2 120 ? -7.237 -1.372 -17.517 1.00 26.04 119 VAL B C 1
ATOM 2364 O O . VAL B 2 120 ? -6.268 -2.107 -17.307 1.00 27.57 119 VAL B O 1
ATOM 2368 N N . THR B 2 121 ? -8.476 -1.720 -17.183 1.00 28.43 120 THR B N 1
ATOM 2369 C CA . THR B 2 121 ? -8.735 -2.855 -16.309 1.00 32.21 120 THR B CA 1
ATOM 2370 C C . THR B 2 121 ? -9.595 -3.920 -16.982 1.00 32.96 120 THR B C 1
ATOM 2371 O O . THR B 2 121 ? -10.480 -3.617 -17.787 1.00 35.21 120 THR B O 1
ATOM 2375 N N . ASP B 2 122 ? -9.334 -5.177 -16.603 1.00 35.26 121 ASP B N 1
ATOM 2376 C CA . ASP B 2 122 ? -10.132 -6.358 -16.959 1.00 30.22 121 ASP B CA 1
ATOM 2377 C C . ASP B 2 122 ? -10.204 -6.565 -18.474 1.00 33.49 121 ASP B C 1
ATOM 2378 O O . ASP B 2 122 ? -11.258 -6.438 -19.097 1.00 37.99 121 ASP B O 1
ATOM 2383 N N . PHE B 2 123 ? -9.061 -6.915 -19.055 1.00 27.73 122 PHE B N 1
ATOM 2384 C CA . PHE B 2 123 ? -9.041 -7.249 -20.468 1.00 31.68 122 PHE B CA 1
ATOM 2385 C C . PHE B 2 123 ? -8.372 -8.598 -20.694 1.00 29.79 122 PHE B C 1
ATOM 2386 O O . PHE B 2 123 ? -7.580 -9.070 -19.873 1.00 28.96 122 PHE B O 1
ATOM 2394 N N . TYR B 2 124 ? -8.747 -9.237 -21.803 1.00 28.64 123 TYR B N 1
ATOM 2395 C CA . TYR B 2 124 ? -8.133 -10.481 -22.234 1.00 32.61 123 TYR B CA 1
ATOM 2396 C C . TYR B 2 124 ? -8.325 -10.585 -23.733 1.00 28.66 123 TYR B C 1
ATOM 2397 O O . TYR B 2 124 ? -9.437 -10.345 -24.213 1.00 29.71 123 TYR B O 1
ATOM 2406 N N . PRO B 2 125 ? -7.306 -10.983 -24.491 1.00 32.17 124 PRO B N 1
ATOM 2407 C CA . PRO B 2 125 ? -5.997 -11.435 -24.005 1.00 30.18 124 PRO B CA 1
ATOM 2408 C C . PRO B 2 125 ? -5.022 -10.304 -23.727 1.00 31.81 124 PRO B C 1
ATOM 2409 O O . PRO B 2 125 ? -5.425 -9.156 -23.563 1.00 35.92 124 PRO B O 1
ATOM 2413 N N . ALA B 2 126 ? -3.739 -10.652 -23.663 1.00 39.67 125 ALA B N 1
ATOM 2414 C CA . ALA B 2 126 ? -2.723 -9.772 -23.097 1.00 34.93 125 ALA B CA 1
ATOM 2415 C C . ALA B 2 126 ? -2.291 -8.656 -24.036 1.00 36.47 125 ALA B C 1
ATOM 2416 O O . ALA B 2 126 ? -1.779 -7.639 -23.563 1.00 41.64 125 ALA B O 1
ATOM 2418 N N . GLN B 2 127 ? -2.440 -8.833 -25.343 1.00 34.57 126 GLN B N 1
ATOM 2419 C CA . GLN B 2 127 ? -1.984 -7.826 -26.294 1.00 43.11 126 GLN B CA 1
ATOM 2420 C C . GLN B 2 127 ? -2.727 -6.517 -26.068 1.00 36.85 126 GLN B C 1
ATOM 2421 O O . GLN B 2 127 ? -3.959 -6.485 -26.100 1.00 37.91 126 GLN B O 1
ATOM 2427 N N . ILE B 2 128 ? -1.992 -5.427 -25.850 1.00 35.39 127 ILE B N 1
ATOM 2428 C CA . ILE B 2 128 ? -2.646 -4.148 -25.614 1.00 33.76 127 ILE B CA 1
ATOM 2429 C C . ILE B 2 128 ? -1.674 -3.019 -25.918 1.00 37.73 127 ILE B C 1
ATOM 2430 O O . ILE B 2 128 ? -0.458 -3.163 -25.767 1.00 41.42 127 ILE B O 1
ATOM 2435 N N . LYS B 2 129 ? -2.218 -1.892 -26.363 1.00 32.26 128 LYS B N 1
ATOM 2436 C CA . LYS B 2 129 ? -1.441 -0.692 -26.641 1.00 34.68 128 LYS B CA 1
ATOM 2437 C C . LYS B 2 129 ? -2.166 0.487 -26.008 1.00 32.00 128 LYS B C 1
ATOM 2438 O O . LYS B 2 129 ? -3.355 0.699 -26.273 1.00 31.12 128 LYS B O 1
ATOM 2444 N N . VAL B 2 130 ? -1.467 1.221 -25.137 1.00 30.68 129 VAL B N 1
ATOM 2445 C CA . VAL B 2 130 ? -2.021 2.374 -24.425 1.00 27.81 129 VAL B CA 1
ATOM 2446 C C . VAL B 2 130 ? -1.107 3.572 -24.633 1.00 29.72 129 VAL B C 1
ATOM 2447 O O . VAL B 2 130 ? 0.107 3.467 -24.431 1.00 38.36 129 VAL B O 1
ATOM 2451 N N . ARG B 2 131 ? -1.685 4.715 -24.999 1.00 30.93 130 ARG B N 1
ATOM 2452 C CA . ARG B 2 131 ? -0.899 5.908 -25.287 1.00 28.63 130 ARG B CA 1
ATOM 2453 C C . ARG B 2 131 ? -1.632 7.145 -24.787 1.00 35.75 130 ARG B C 1
ATOM 2454 O O . ARG B 2 131 ? -2.865 7.180 -24.743 1.00 39.27 130 ARG B O 1
ATOM 2462 N N . TRP B 2 132 ? -0.857 8.156 -24.391 1.00 33.96 131 TRP B N 1
ATOM 2463 C CA . TRP B 2 132 ? -1.381 9.425 -23.898 1.00 33.69 131 TRP B CA 1
ATOM 2464 C C . TRP B 2 132 ? -1.280 10.498 -24.973 1.00 34.83 131 TRP B C 1
ATOM 2465 O O . TRP B 2 132 ? -0.279 10.584 -25.694 1.00 34.28 131 TRP B O 1
ATOM 2476 N N . PHE B 2 133 ? -2.320 11.323 -25.068 1.00 33.65 132 PHE B N 1
ATOM 2477 C CA . PHE B 2 133 ? -2.319 12.487 -25.948 1.00 40.94 132 PHE B CA 1
ATOM 2478 C C . PHE B 2 133 ? -2.594 13.763 -25.156 1.00 42.80 132 PHE B C 1
ATOM 2479 O O . PHE B 2 133 ? -3.431 13.784 -24.247 1.00 42.53 132 PHE B O 1
ATOM 2487 N N . ARG B 2 134 ? -1.881 14.823 -25.503 1.00 44.29 133 ARG B N 1
ATOM 2488 C CA . ARG B 2 134 ? -2.134 16.166 -24.993 1.00 44.52 133 ARG B CA 1
ATOM 2489 C C . ARG B 2 134 ? -2.534 17.031 -26.181 1.00 54.70 133 ARG B C 1
ATOM 2490 O O . ARG B 2 134 ? -1.687 17.371 -27.013 1.00 53.96 133 ARG B O 1
ATOM 2498 N N . ASN B 2 135 ? -3.818 17.377 -26.266 1.00 53.12 134 ASN B N 1
ATOM 2499 C CA . ASN B 2 135 ? -4.359 18.128 -27.397 1.00 53.31 134 ASN B CA 1
ATOM 2500 C C . ASN B 2 135 ? -4.006 17.446 -28.716 1.00 64.40 134 ASN B C 1
ATOM 2501 O O . ASN B 2 135 ? -3.519 18.070 -29.663 1.00 70.92 134 ASN B O 1
ATOM 2506 N N . ASP B 2 136 ? -4.233 16.134 -28.758 1.00 67.36 135 ASP B N 1
ATOM 2507 C CA . ASP B 2 136 ? -4.030 15.318 -29.955 1.00 81.18 135 ASP B CA 1
ATOM 2508 C C . ASP B 2 136 ? -2.568 15.282 -30.401 1.00 69.17 135 ASP B C 1
ATOM 2509 O O . ASP B 2 136 ? -2.270 14.909 -31.542 1.00 58.13 135 ASP B O 1
ATOM 2514 N N . GLN B 2 137 ? -1.653 15.676 -29.521 1.00 63.39 136 GLN B N 1
ATOM 2515 C CA . GLN B 2 137 ? -0.229 15.432 -29.698 1.00 60.39 136 GLN B CA 1
ATOM 2516 C C . GLN B 2 137 ? 0.182 14.284 -28.784 1.00 52.96 136 GLN B C 1
ATOM 2517 O O . GLN B 2 137 ? -0.110 14.306 -27.586 1.00 44.49 136 GLN B O 1
ATOM 2523 N N . GLU B 2 138 ? 0.854 13.286 -29.350 1.00 51.84 137 GLU B N 1
ATOM 2524 C CA . GLU B 2 138 ? 1.245 12.123 -28.571 1.00 47.89 137 GLU B CA 1
ATOM 2525 C C . GLU B 2 138 ? 2.381 12.460 -27.613 1.00 47.95 137 GLU B C 1
ATOM 2526 O O . GLU B 2 138 ? 3.415 13.009 -28.008 1.00 44.84 137 GLU B O 1
ATOM 2532 N N . GLU B 2 139 ? 2.206 12.066 -26.358 1.00 39.71 138 GLU B N 1
ATOM 2533 C CA . GLU B 2 139 ? 3.163 12.334 -25.297 1.00 40.70 138 GLU B CA 1
ATOM 2534 C C . GLU B 2 139 ? 4.080 11.132 -25.146 1.00 43.23 138 GLU B C 1
ATOM 2535 O O . GLU B 2 139 ? 3.606 10.001 -25.018 1.00 40.61 138 GLU B O 1
ATOM 2541 N N . THR B 2 140 ? 5.387 11.366 -25.160 1.00 41.09 139 THR B N 1
ATOM 2542 C CA . THR B 2 140 ? 6.302 10.303 -24.780 1.00 42.17 139 THR B CA 1
ATOM 2543 C C . THR B 2 140 ? 7.131 10.637 -23.549 1.00 45.20 139 THR B C 1
ATOM 2544 O O . THR B 2 140 ? 7.535 9.709 -22.841 1.00 43.28 139 THR B O 1
ATOM 2548 N N . ALA B 2 141 ? 7.315 11.918 -23.224 1.00 43.27 140 ALA B N 1
ATOM 2549 C CA . ALA B 2 141 ? 8.047 12.312 -22.026 1.00 44.37 140 ALA B CA 1
ATOM 2550 C C . ALA B 2 141 ? 7.193 12.172 -20.763 1.00 45.38 140 ALA B C 1
ATOM 2551 O O . ALA B 2 141 ? 5.967 12.315 -20.789 1.00 43.64 140 ALA B O 1
ATOM 2553 N N . GLY B 2 142 ? 7.860 11.866 -19.652 1.00 42.36 141 GLY B N 1
ATOM 2554 C CA . GLY B 2 142 ? 7.188 11.765 -18.358 1.00 40.78 141 GLY B CA 1
ATOM 2555 C C . GLY B 2 142 ? 6.040 10.779 -18.280 1.00 42.57 141 GLY B C 1
ATOM 2556 O O . GLY B 2 142 ? 5.025 11.065 -17.632 1.00 42.85 141 GLY B O 1
ATOM 2557 N N . VAL B 2 143 ? 6.173 9.619 -18.922 1.00 37.24 142 VAL B N 1
ATOM 2558 C CA . VAL B 2 143 ? 5.145 8.585 -18.906 1.00 33.77 142 VAL B CA 1
ATOM 2559 C C . VAL B 2 143 ? 5.708 7.380 -18.170 1.00 33.45 142 VAL B C 1
ATOM 2560 O O . VAL B 2 143 ? 6.838 6.955 -18.435 1.00 35.19 142 VAL B O 1
ATOM 2564 N N . VAL B 2 144 ? 4.940 6.855 -17.220 1.00 35.18 143 VAL B N 1
ATOM 2565 C CA . VAL B 2 144 ? 5.336 5.677 -16.458 1.00 35.21 143 VAL B CA 1
ATOM 2566 C C . VAL B 2 144 ? 4.249 4.635 -16.615 1.00 30.71 143 VAL B C 1
ATOM 2567 O O . VAL B 2 144 ? 3.073 4.909 -16.357 1.00 34.35 143 VAL B O 1
ATOM 2571 N N . SER B 2 145 ? 4.640 3.450 -17.052 1.00 38.90 144 SER B N 1
ATOM 2572 C CA . SER B 2 145 ? 3.730 2.343 -17.297 1.00 37.74 144 SER B CA 1
ATOM 2573 C C . SER B 2 145 ? 4.035 1.206 -16.333 1.00 40.09 144 SER B C 1
ATOM 2574 O O . SER B 2 145 ? 5.202 0.834 -16.159 1.00 43.16 144 SER B O 1
ATOM 2577 N N . THR B 2 146 ? 3.000 0.651 -15.713 1.00 35.50 145 THR B N 1
ATOM 2578 C CA . THR B 2 146 ? 3.209 -0.573 -14.961 1.00 34.82 145 THR B CA 1
ATOM 2579 C C . THR B 2 146 ? 3.518 -1.695 -15.938 1.00 34.33 145 THR B C 1
ATOM 2580 O O . THR B 2 146 ? 3.183 -1.606 -17.119 1.00 37.97 145 THR B O 1
ATOM 2584 N N . PRO B 2 147 ? 4.157 -2.763 -15.480 1.00 40.92 146 PRO B N 1
ATOM 2585 C CA . PRO B 2 147 ? 4.135 -3.991 -16.275 1.00 32.92 146 PRO B CA 1
ATOM 2586 C C . PRO B 2 147 ? 2.698 -4.456 -16.430 1.00 30.99 146 PRO B C 1
ATOM 2587 O O . PRO B 2 147 ? 1.790 -3.996 -15.733 1.00 30.41 146 PRO B O 1
ATOM 2591 N N . LEU B 2 148 ? 2.487 -5.343 -17.397 1.00 28.22 147 LEU B N 1
ATOM 2592 C CA . LEU B 2 148 ? 1.192 -5.991 -17.535 1.00 25.58 147 LEU B CA 1
ATOM 2593 C C . LEU B 2 148 ? 0.903 -6.758 -16.252 1.00 29.56 147 LEU B C 1
ATOM 2594 O O . LEU B 2 148 ? 1.751 -7.511 -15.774 1.00 33.52 147 LEU B O 1
ATOM 2599 N N . ILE B 2 149 ? -0.270 -6.535 -15.669 1.00 28.18 148 ILE B N 1
ATOM 2600 C CA . ILE B 2 149 ? -0.633 -7.111 -14.381 1.00 26.71 148 ILE B CA 1
ATOM 2601 C C . ILE B 2 149 ? -1.633 -8.236 -14.614 1.00 29.49 148 ILE B C 1
ATOM 2602 O O . ILE B 2 149 ? -2.755 -7.993 -15.076 1.00 29.00 148 ILE B O 1
ATOM 2607 N N . ARG B 2 150 ? -1.252 -9.448 -14.216 1.00 29.47 149 ARG B N 1
ATOM 2608 C CA . ARG B 2 150 ? -2.081 -10.639 -14.356 1.00 28.89 149 ARG B CA 1
ATOM 2609 C C . ARG B 2 150 ? -2.963 -10.779 -13.116 1.00 34.33 149 ARG B C 1
ATOM 2610 O O . ARG B 2 150 ? -2.453 -10.920 -12.000 1.00 31.95 149 ARG B O 1
ATOM 2618 N N . ASN B 2 151 ? -4.283 -10.713 -13.295 1.00 29.61 150 ASN B N 1
ATOM 2619 C CA . ASN B 2 151 ? -5.138 -10.766 -12.116 1.00 31.32 150 ASN B CA 1
ATOM 2620 C C . ASN B 2 151 ? -5.359 -12.183 -11.610 1.00 34.68 150 ASN B C 1
ATOM 2621 O O . ASN B 2 151 ? -5.830 -12.356 -10.478 1.00 37.27 150 ASN B O 1
ATOM 2626 N N . GLY B 2 152 ? -5.008 -13.195 -12.396 1.00 33.65 151 GLY B N 1
ATOM 2627 C CA . GLY B 2 152 ? -5.169 -14.572 -11.987 1.00 36.12 151 GLY B CA 1
ATOM 2628 C C . GLY B 2 152 ? -6.508 -15.180 -12.333 1.00 36.77 151 GLY B C 1
ATOM 2629 O O . GLY B 2 152 ? -6.635 -16.408 -12.325 1.00 38.70 151 GLY B O 1
ATOM 2630 N N . ASP B 2 153 ? -7.503 -14.355 -12.657 1.00 35.59 152 ASP B N 1
ATOM 2631 C CA . ASP B 2 153 ? -8.825 -14.819 -13.055 1.00 36.57 152 ASP B CA 1
ATOM 2632 C C . ASP B 2 153 ? -9.052 -14.688 -14.568 1.00 35.44 152 ASP B C 1
ATOM 2633 O O . ASP B 2 153 ? -10.182 -14.461 -15.012 1.00 35.09 152 ASP B O 1
ATOM 2638 N N . TRP B 2 154 ? -7.983 -14.817 -15.364 1.00 33.44 153 TRP B N 1
ATOM 2639 C CA . TRP B 2 154 ? -8.034 -14.677 -16.829 1.00 33.59 153 TRP B CA 1
ATOM 2640 C C . TRP B 2 154 ? -8.416 -13.261 -17.263 1.00 34.66 153 TRP B C 1
ATOM 2641 O O . TRP B 2 154 ? -9.131 -13.078 -18.251 1.00 35.08 153 TRP B O 1
ATOM 2652 N N . THR B 2 155 ? -7.977 -12.253 -16.517 1.00 30.26 154 THR B N 1
ATOM 2653 C CA . THR B 2 155 ? -8.037 -10.876 -16.981 1.00 33.06 154 THR B CA 1
ATOM 2654 C C . THR B 2 155 ? -6.731 -10.201 -16.592 1.00 30.09 154 THR B C 1
ATOM 2655 O O . THR B 2 155 ? -6.053 -10.613 -15.646 1.00 27.37 154 THR B O 1
ATOM 2659 N N . PHE B 2 156 ? -6.367 -9.187 -17.358 1.00 29.18 155 PHE B N 1
ATOM 2660 C CA . PHE B 2 156 ? -5.210 -8.373 -17.047 1.00 24.39 155 PHE B CA 1
ATOM 2661 C C . PHE B 2 156 ? -5.655 -6.961 -16.723 1.00 33.71 155 PHE B C 1
ATOM 2662 O O . PHE B 2 156 ? -6.804 -6.572 -16.957 1.00 32.19 155 PHE B O 1
ATOM 2670 N N . GLN B 2 157 ? -4.719 -6.201 -16.164 1.00 31.20 156 GLN B N 1
ATOM 2671 C CA . GLN B 2 157 ? -4.886 -4.767 -16.042 1.00 29.84 156 GLN B CA 1
ATOM 2672 C C . GLN B 2 157 ? -3.532 -4.130 -16.278 1.00 32.37 156 GLN B C 1
ATOM 2673 O O . GLN B 2 157 ? -2.500 -4.804 -16.259 1.00 29.18 156 GLN B O 1
ATOM 2679 N N . ILE B 2 158 ? -3.556 -2.821 -16.532 1.00 28.22 157 ILE B N 1
ATOM 2680 C CA . ILE B 2 158 ? -2.339 -2.031 -16.660 1.00 28.45 157 ILE B CA 1
ATOM 2681 C C . ILE B 2 158 ? -2.699 -0.588 -16.337 1.00 28.16 157 ILE B C 1
ATOM 2682 O O . ILE B 2 158 ? -3.824 -0.140 -16.590 1.00 32.52 157 ILE B O 1
ATOM 2687 N N . LEU B 2 159 ? -1.761 0.125 -15.728 1.00 27.77 158 LEU B N 1
ATOM 2688 C CA . LEU B 2 159 ? -1.921 1.536 -15.413 1.00 27.71 158 LEU B CA 1
ATOM 2689 C C . LEU B 2 159 ? -0.814 2.326 -16.099 1.00 29.81 158 LEU B C 1
ATOM 2690 O O . LEU B 2 159 ? 0.348 1.909 -16.086 1.00 35.25 158 LEU B O 1
ATOM 2695 N N . VAL B 2 160 ? -1.175 3.453 -16.714 1.00 29.87 159 VAL B N 1
ATOM 2696 C CA . VAL B 2 160 ? -0.217 4.316 -17.407 1.00 31.85 159 VAL B CA 1
ATOM 2697 C C . VAL B 2 160 ? -0.330 5.721 -16.832 1.00 31.16 159 VAL B C 1
ATOM 2698 O O . VAL B 2 160 ? -1.397 6.341 -16.907 1.00 26.69 159 VAL B O 1
ATOM 2702 N N . MET B 2 161 ? 0.760 6.213 -16.252 1.00 35.83 160 MET B N 1
ATOM 2703 C CA . MET B 2 161 ? 0.789 7.505 -15.573 1.00 35.04 160 MET B CA 1
ATOM 2704 C C . MET B 2 161 ? 1.405 8.559 -16.482 1.00 35.43 160 MET B C 1
ATOM 2705 O O . MET B 2 161 ? 2.369 8.281 -17.202 1.00 39.29 160 MET B O 1
ATOM 2710 N N . LEU B 2 162 ? 0.860 9.774 -16.431 1.00 31.67 161 LEU B N 1
ATOM 2711 C CA . LEU B 2 162 ? 1.351 10.872 -17.252 1.00 33.20 161 LEU B CA 1
ATOM 2712 C C . LEU B 2 162 ? 1.670 12.051 -16.356 1.00 38.95 161 LEU B C 1
ATOM 2713 O O . LEU B 2 162 ? 0.813 12.506 -15.591 1.00 41.79 161 LEU B O 1
ATOM 2718 N N . GLU B 2 163 ? 2.904 12.529 -16.442 1.00 39.92 162 GLU B N 1
ATOM 2719 C CA . GLU B 2 163 ? 3.289 13.746 -15.748 1.00 39.79 162 GLU B CA 1
ATOM 2720 C C . GLU B 2 163 ? 2.726 14.917 -16.545 1.00 43.96 162 GLU B C 1
ATOM 2721 O O . GLU B 2 163 ? 2.854 14.962 -17.772 1.00 44.44 162 GLU B O 1
ATOM 2727 N N . MET B 2 164 ? 2.052 15.833 -15.866 1.00 44.12 163 MET B N 1
ATOM 2728 C CA . MET B 2 164 ? 1.285 16.834 -16.582 1.00 52.34 163 MET B CA 1
ATOM 2729 C C . MET B 2 164 ? 1.329 18.169 -15.850 1.00 58.52 163 MET B C 1
ATOM 2730 O O . MET B 2 164 ? 1.414 18.216 -14.622 1.00 55.53 163 MET B O 1
ATOM 2735 N N . THR B 2 165 ? 1.292 19.257 -16.623 1.00 60.26 164 THR B N 1
ATOM 2736 C CA . THR B 2 165 ? 1.119 20.611 -16.089 1.00 66.17 164 THR B CA 1
ATOM 2737 C C . THR B 2 165 ? 0.126 21.307 -17.011 1.00 68.30 164 THR B C 1
ATOM 2738 O O . THR B 2 165 ? 0.515 21.976 -17.977 1.00 72.61 164 THR B O 1
ATOM 2742 N N . PRO B 2 166 ? -1.170 21.158 -16.752 1.00 68.57 165 PRO B N 1
ATOM 2743 C CA . PRO B 2 166 ? -2.177 21.573 -17.736 1.00 61.67 165 PRO B CA 1
ATOM 2744 C C . PRO B 2 166 ? -2.400 23.080 -17.809 1.00 72.36 165 PRO B C 1
ATOM 2745 O O . PRO B 2 166 ? -2.321 23.800 -16.810 1.00 69.77 165 PRO B O 1
ATOM 2749 N N . GLN B 2 167 ? -2.643 23.551 -19.023 1.00 72.38 166 GLN B N 1
ATOM 2750 C CA . GLN B 2 167 ? -3.062 24.918 -19.275 1.00 68.52 166 GLN B CA 1
ATOM 2751 C C . GLN B 2 167 ? -4.568 24.920 -19.538 1.00 75.89 166 GLN B C 1
ATOM 2752 O O . GLN B 2 167 ? -5.191 23.864 -19.692 1.00 66.46 166 GLN B O 1
ATOM 2758 N N . ARG B 2 168 ? -5.160 26.113 -19.559 1.00 86.27 167 ARG B N 1
ATOM 2759 C CA . ARG B 2 168 ? -6.587 26.222 -19.838 1.00 87.37 167 ARG B CA 1
ATOM 2760 C C . ARG B 2 168 ? -6.876 25.812 -21.276 1.00 83.38 167 ARG B C 1
ATOM 2761 O O . ARG B 2 168 ? -6.199 26.253 -22.210 1.00 80.12 167 ARG B O 1
ATOM 2769 N N . GLY B 2 169 ? -7.898 24.980 -21.447 1.00 76.80 168 GLY B N 1
ATOM 2770 C CA . GLY B 2 169 ? -8.259 24.437 -22.734 1.00 72.81 168 GLY B CA 1
ATOM 2771 C C . GLY B 2 169 ? -7.597 23.118 -23.079 1.00 65.00 168 GLY B C 1
ATOM 2772 O O . GLY B 2 169 ? -7.975 22.509 -24.087 1.00 64.81 168 GLY B O 1
ATOM 2773 N N . ASP B 2 170 ? -6.645 22.650 -22.275 1.00 58.41 169 ASP B N 1
ATOM 2774 C CA . ASP B 2 170 ? -5.970 21.390 -22.568 1.00 58.97 169 ASP B CA 1
ATOM 2775 C C . ASP B 2 170 ? -6.929 20.214 -22.421 1.00 57.30 169 ASP B C 1
ATOM 2776 O O . ASP B 2 170 ? -7.714 20.146 -21.471 1.00 60.73 169 ASP B O 1
ATOM 2781 N N . VAL B 2 171 ? -6.866 19.287 -23.371 1.00 54.33 170 VAL B N 1
ATOM 2782 C CA . VAL B 2 171 ? -7.600 18.026 -23.302 1.00 51.52 170 VAL B CA 1
ATOM 2783 C C . VAL B 2 171 ? -6.592 16.883 -23.357 1.00 50.34 170 VAL B C 1
ATOM 2784 O O . VAL B 2 171 ? -5.779 16.807 -24.286 1.00 49.59 170 VAL B O 1
ATOM 2788 N N . TYR B 2 172 ? -6.646 16.000 -22.368 1.00 46.41 171 TYR B N 1
ATOM 2789 C CA . TYR B 2 172 ? -5.764 14.845 -22.289 1.00 43.88 171 TYR B CA 1
ATOM 2790 C C . TYR B 2 172 ? -6.551 13.599 -22.658 1.00 41.72 171 TYR B C 1
ATOM 2791 O O . TYR B 2 172 ? -7.632 13.370 -22.108 1.00 43.38 171 TYR B O 1
ATOM 2800 N N . THR B 2 173 ? -6.020 12.804 -23.591 1.00 35.04 172 THR B N 1
ATOM 2801 C CA . THR B 2 173 ? -6.697 11.600 -24.064 1.00 34.03 172 THR B CA 1
ATOM 2802 C C . THR B 2 173 ? -5.855 10.365 -23.787 1.00 34.98 172 THR B C 1
ATOM 2803 O O . THR B 2 173 ? -4.680 10.305 -24.173 1.00 36.35 172 THR B O 1
ATOM 2807 N N . CYS B 2 174 ? -6.471 9.382 -23.139 1.00 32.01 173 CYS B N 1
ATOM 2808 C CA . CYS B 2 174 ? -5.896 8.058 -22.993 1.00 34.08 173 CYS B CA 1
ATOM 2809 C C . CYS B 2 174 ? -6.422 7.188 -24.130 1.00 30.49 173 CYS B C 1
ATOM 2810 O O . CYS B 2 174 ? -7.636 7.091 -24.329 1.00 33.39 173 CYS B O 1
ATOM 2813 N N . HIS B 2 175 ? -5.510 6.576 -24.884 1.00 29.93 174 HIS B N 1
ATOM 2814 C CA . HIS B 2 175 ? -5.826 5.901 -26.147 1.00 35.29 174 HIS B CA 1
ATOM 2815 C C . HIS B 2 175 ? -5.494 4.425 -26.013 1.00 29.03 174 HIS B C 1
ATOM 2816 O O . HIS B 2 175 ? -4.340 4.079 -25.749 1.00 34.02 174 HIS B O 1
ATOM 2823 N N . VAL B 2 176 ? -6.486 3.553 -26.201 1.00 31.25 175 VAL B N 1
ATOM 2824 C CA . VAL B 2 176 ? -6.318 2.129 -25.897 1.00 26.81 175 VAL B CA 1
ATOM 2825 C C . VAL B 2 176 ? -6.695 1.266 -27.103 1.00 32.76 175 VAL B C 1
ATOM 2826 O O . VAL B 2 176 ? -7.826 1.335 -27.604 1.00 29.85 175 VAL B O 1
ATOM 2830 N N . GLU B 2 177 ? -5.755 0.446 -27.560 1.00 28.49 176 GLU B N 1
ATOM 2831 C CA . GLU B 2 177 ? -6.001 -0.485 -28.652 1.00 33.81 176 GLU B CA 1
ATOM 2832 C C . GLU B 2 177 ? -5.805 -1.916 -28.162 1.00 36.22 176 GLU B C 1
ATOM 2833 O O . GLU B 2 177 ? -4.791 -2.233 -27.530 1.00 36.38 176 GLU B O 1
ATOM 2839 N N . HIS B 2 178 ? -6.776 -2.774 -28.457 1.00 37.39 177 HIS B N 1
ATOM 2840 C CA . HIS B 2 178 ? -6.849 -4.126 -27.922 1.00 33.72 177 HIS B CA 1
ATOM 2841 C C . HIS B 2 178 ? -7.593 -4.997 -28.916 1.00 32.90 177 HIS B C 1
ATOM 2842 O O . HIS B 2 178 ? -8.531 -4.512 -29.560 1.00 34.55 177 HIS B O 1
ATOM 2849 N N . PRO B 2 179 ? -7.225 -6.285 -29.045 1.00 33.07 178 PRO B N 1
ATOM 2850 C CA . PRO B 2 179 ? -7.826 -7.128 -30.105 1.00 37.72 178 PRO B CA 1
ATOM 2851 C C . PRO B 2 179 ? -9.321 -7.332 -29.971 1.00 36.16 178 PRO B C 1
ATOM 2852 O O . PRO B 2 179 ? -9.968 -7.702 -30.953 1.00 39.10 178 PRO B O 1
ATOM 2856 N N . SER B 2 180 ? -9.891 -7.107 -28.791 1.00 35.91 179 SER B N 1
ATOM 2857 C CA . SER B 2 180 ? -11.325 -7.266 -28.606 1.00 36.35 179 SER B CA 1
ATOM 2858 C C . SER B 2 180 ? -12.139 -6.091 -29.136 1.00 40.86 179 SER B C 1
ATOM 2859 O O . SER B 2 180 ? -13.369 -6.186 -29.173 1.00 43.55 179 SER B O 1
ATOM 2862 N N . LEU B 2 181 ? -11.497 -4.998 -29.537 1.00 37.99 180 LEU B N 1
ATOM 2863 C CA . LEU B 2 181 ? -12.193 -3.767 -29.877 1.00 38.06 180 LEU B CA 1
ATOM 2864 C C . LEU B 2 181 ? -12.273 -3.588 -31.385 1.00 41.48 180 LEU B C 1
ATOM 2865 O O . LEU B 2 181 ? -11.311 -3.856 -32.104 1.00 46.03 180 LEU B O 1
ATOM 2870 N N . GLN B 2 182 ? -13.422 -3.122 -31.863 1.00 44.40 181 GLN B N 1
ATOM 2871 C CA A GLN B 2 182 ? -13.521 -2.816 -33.283 0.50 48.24 181 GLN B CA 1
ATOM 2872 C CA B GLN B 2 182 ? -13.576 -2.787 -33.275 0.50 48.31 181 GLN B CA 1
ATOM 2873 C C . GLN B 2 182 ? -12.865 -1.489 -33.644 1.00 48.28 181 GLN B C 1
ATOM 2874 O O . GLN B 2 182 ? -12.665 -1.221 -34.833 1.00 51.49 181 GLN B O 1
ATOM 2885 N N . SER B 2 183 ? -12.505 -0.675 -32.655 1.00 45.19 182 SER B N 1
ATOM 2886 C CA . SER B 2 183 ? -11.722 0.540 -32.833 1.00 44.87 182 SER B CA 1
ATOM 2887 C C . SER B 2 183 ? -11.212 0.971 -31.463 1.00 41.99 182 SER B C 1
ATOM 2888 O O . SER B 2 183 ? -11.776 0.569 -30.436 1.00 39.17 182 SER B O 1
ATOM 2891 N N . PRO B 2 184 ? -10.138 1.760 -31.408 1.00 40.32 183 PRO B N 1
ATOM 2892 C CA . PRO B 2 184 ? -9.535 2.082 -30.110 1.00 39.93 183 PRO B CA 1
ATOM 2893 C C . PRO B 2 184 ? -10.491 2.850 -29.211 1.00 36.02 183 PRO B C 1
ATOM 2894 O O . PRO B 2 184 ? -11.337 3.613 -29.677 1.00 38.53 183 PRO B O 1
ATOM 2898 N N . ILE B 2 185 ? -10.371 2.613 -27.910 1.00 33.39 184 ILE B N 1
ATOM 2899 C CA . ILE B 2 185 ? -11.108 3.387 -26.920 1.00 38.04 184 ILE B CA 1
ATOM 2900 C C . ILE B 2 185 ? -10.312 4.642 -26.604 1.00 37.13 184 ILE B C 1
ATOM 2901 O O . ILE B 2 185 ? -9.091 4.590 -26.397 1.00 31.99 184 ILE B O 1
ATOM 2906 N N . THR B 2 186 ? -11.004 5.774 -26.543 1.00 34.62 185 THR B N 1
ATOM 2907 C CA . THR B 2 186 ? -10.411 7.018 -26.080 1.00 34.21 185 THR B CA 1
ATOM 2908 C C . THR B 2 186 ? -11.213 7.557 -24.903 1.00 35.69 185 THR B C 1
ATOM 2909 O O . THR B 2 186 ? -12.449 7.542 -24.911 1.00 39.99 185 THR B O 1
ATOM 2913 N N . VAL B 2 187 ? -10.502 8.039 -23.891 1.00 38.25 186 VAL B N 1
ATOM 2914 C CA . VAL B 2 187 ? -11.113 8.666 -22.727 1.00 34.45 186 VAL B CA 1
ATOM 2915 C C . VAL B 2 187 ? -10.425 10.003 -22.511 1.00 34.49 186 VAL B C 1
ATOM 2916 O O . VAL B 2 187 ? -9.191 10.078 -22.545 1.00 32.98 186 VAL B O 1
ATOM 2920 N N . GLU B 2 188 ? -11.217 11.055 -22.319 1.00 36.99 187 GLU B N 1
ATOM 2921 C CA . GLU B 2 188 ? -10.695 12.406 -22.209 1.00 41.89 187 GLU B CA 1
ATOM 2922 C C . GLU B 2 188 ? -10.747 12.901 -20.769 1.00 45.73 187 GLU B C 1
ATOM 2923 O O . GLU B 2 188 ? -11.570 12.468 -19.958 1.00 43.12 187 GLU B O 1
ATOM 2929 N N . TRP B 2 189 ? -9.880 13.866 -20.483 1.00 47.72 188 TRP B N 1
ATOM 2930 C CA . TRP B 2 189 ? -9.825 14.507 -19.181 1.00 44.77 188 TRP B CA 1
ATOM 2931 C C . TRP B 2 189 ? -9.399 15.950 -19.389 1.00 46.26 188 TRP B C 1
ATOM 2932 O O . TRP B 2 189 ? -8.423 16.215 -20.096 1.00 42.72 188 TRP B O 1
ATOM 2943 N N . ARG B 2 190 ? -10.128 16.865 -18.757 1.00 49.22 189 ARG B N 1
ATOM 2944 C CA . ARG B 2 190 ? -9.859 18.295 -18.797 1.00 58.21 189 ARG B CA 1
ATOM 2945 C C . ARG B 2 190 ? -9.708 18.809 -17.369 1.00 63.75 189 ARG B C 1
ATOM 2946 O O . ARG B 2 190 ? -10.398 18.349 -16.454 1.00 65.19 189 ARG B O 1
ATOM 2954 N N . ALA B 2 191 ? -8.812 19.770 -17.177 1.00 64.90 190 ALA B N 1
ATOM 2955 C CA . ALA B 2 191 ? -8.664 20.388 -15.859 1.00 79.23 190 ALA B CA 1
ATOM 2956 C C . ALA B 2 191 ? -9.931 21.138 -15.466 1.00 71.09 190 ALA B C 1
ATOM 2957 O O . ALA B 2 191 ? -10.513 21.851 -16.283 1.00 74.96 190 ALA B O 1
ATOM 2959 N N . ASP C 1 2 ? -0.737 30.716 -17.318 1.00 64.88 0 ASP D N 1
ATOM 2960 C CA . ASP C 1 2 ? 0.292 31.010 -18.313 1.00 75.67 0 ASP D CA 1
ATOM 2961 C C . ASP C 1 2 ? -0.306 31.041 -19.726 1.00 68.47 0 ASP D C 1
ATOM 2962 O O . ASP C 1 2 ? -1.290 30.359 -20.005 1.00 81.71 0 ASP D O 1
ATOM 2964 N N . ILE C 1 3 ? 0.307 31.833 -20.611 1.00 60.33 1 ILE D N 1
ATOM 2965 C CA . ILE C 1 3 ? -0.207 32.074 -21.960 1.00 56.72 1 ILE D CA 1
ATOM 2966 C C . ILE C 1 3 ? 0.276 30.980 -22.907 1.00 52.06 1 ILE D C 1
ATOM 2967 O O . ILE C 1 3 ? 1.434 30.550 -22.847 1.00 51.76 1 ILE D O 1
ATOM 2972 N N . VAL C 1 4 ? -0.602 30.534 -23.801 1.00 45.47 2 VAL D N 1
ATOM 2973 C CA . VAL C 1 4 ? -0.268 29.472 -24.745 1.00 54.28 2 VAL D CA 1
ATOM 2974 C C . VAL C 1 4 ? 0.287 30.073 -26.031 1.00 50.93 2 VAL D C 1
ATOM 2975 O O . VAL C 1 4 ? -0.382 30.876 -26.693 1.00 48.45 2 VAL D O 1
ATOM 2979 N N . ALA C 1 5 ? 1.498 29.654 -26.404 1.00 50.55 3 ALA D N 1
ATOM 2980 C CA . ALA C 1 5 ? 2.152 30.120 -27.619 1.00 42.07 3 ALA D CA 1
ATOM 2981 C C . ALA C 1 5 ? 2.986 28.999 -28.229 1.00 43.79 3 ALA D C 1
ATOM 2982 O O . ALA C 1 5 ? 3.375 28.044 -27.551 1.00 41.45 3 ALA D O 1
ATOM 2984 N N . ASP C 1 6 ? 3.269 29.131 -29.529 1.00 39.10 4 ASP D N 1
ATOM 2985 C CA . ASP C 1 6 ? 4.234 28.238 -30.161 1.00 31.76 4 ASP D CA 1
ATOM 2986 C C . ASP C 1 6 ? 5.657 28.555 -29.710 1.00 36.69 4 ASP D C 1
ATOM 2987 O O . ASP C 1 6 ? 6.467 27.644 -29.530 1.00 33.75 4 ASP D O 1
ATOM 2992 N N . HIS C 1 7 ? 5.987 29.838 -29.529 1.00 37.39 5 HIS D N 1
ATOM 2993 C CA . HIS C 1 7 ? 7.307 30.240 -29.055 1.00 28.66 5 HIS D CA 1
ATOM 2994 C C . HIS C 1 7 ? 7.158 31.402 -28.086 1.00 31.88 5 HIS D C 1
ATOM 2995 O O . HIS C 1 7 ? 6.248 32.225 -28.219 1.00 32.58 5 HIS D O 1
ATOM 3002 N N . VAL C 1 8 ? 8.069 31.477 -27.118 1.00 28.87 6 VAL D N 1
ATOM 3003 C CA . VAL C 1 8 ? 8.064 32.557 -26.135 1.00 28.44 6 VAL D CA 1
ATOM 3004 C C . VAL C 1 8 ? 9.493 33.043 -25.952 1.00 30.41 6 VAL D C 1
ATOM 3005 O O . VAL C 1 8 ? 10.411 32.240 -25.757 1.00 28.82 6 VAL D O 1
ATOM 3009 N N . ALA C 1 9 ? 9.680 34.358 -26.031 1.00 23.29 7 ALA D N 1
ATOM 3010 C CA . ALA C 1 9 ? 10.985 34.982 -25.908 1.00 26.44 7 ALA D CA 1
ATOM 3011 C C . ALA C 1 9 ? 10.931 36.054 -24.837 1.00 25.66 7 ALA D C 1
ATOM 3012 O O . ALA C 1 9 ? 9.885 36.660 -24.591 1.00 27.46 7 ALA D O 1
ATOM 3014 N N . SER C 1 10 ? 12.072 36.296 -24.210 1.00 25.19 8 SER D N 1
ATOM 3015 C CA . SER C 1 10 ? 12.223 37.441 -23.329 1.00 25.81 8 SER D CA 1
ATOM 3016 C C . SER C 1 10 ? 13.286 38.365 -23.904 1.00 26.66 8 SER D C 1
ATOM 3017 O O . SER C 1 10 ? 14.456 37.982 -24.005 1.00 28.84 8 SER D O 1
ATOM 3020 N N . TYR C 1 11 ? 12.871 39.576 -24.258 1.00 24.52 9 TYR D N 1
ATOM 3021 C CA . TYR C 1 11 ? 13.711 40.597 -24.873 1.00 26.96 9 TYR D CA 1
ATOM 3022 C C . TYR C 1 11 ? 13.659 41.873 -24.026 1.00 35.23 9 TYR D C 1
ATOM 3023 O O . TYR C 1 11 ? 13.133 42.892 -24.489 1.00 28.54 9 TYR D O 1
ATOM 3032 N N . GLY C 1 12 A 14.232 41.852 -22.823 1.00 27.51 9 GLY D N 1
ATOM 3033 C CA . GLY C 1 12 A 14.966 40.726 -22.289 1.00 25.38 9 GLY D CA 1
ATOM 3034 C C . GLY C 1 12 A 14.507 40.496 -20.874 1.00 28.38 9 GLY D C 1
ATOM 3035 O O . GLY C 1 12 A 13.420 40.945 -20.499 1.00 26.01 9 GLY D O 1
ATOM 3036 N N . VAL C 1 13 ? 15.333 39.784 -20.107 1.00 35.04 10 VAL D N 1
ATOM 3037 C CA . VAL C 1 13 ? 15.170 39.630 -18.663 1.00 23.88 10 VAL D CA 1
ATOM 3038 C C . VAL C 1 13 ? 16.072 40.655 -17.972 1.00 25.95 10 VAL D C 1
ATOM 3039 O O . VAL C 1 13 ? 17.303 40.588 -18.093 1.00 28.37 10 VAL D O 1
ATOM 3043 N N . ASN C 1 14 ? 15.463 41.593 -17.242 1.00 22.18 11 ASN D N 1
ATOM 3044 C CA . ASN C 1 14 ? 16.171 42.631 -16.500 1.00 20.90 11 ASN D CA 1
ATOM 3045 C C . ASN C 1 14 ? 16.034 42.348 -15.009 1.00 28.46 11 ASN D C 1
ATOM 3046 O O . ASN C 1 14 ? 14.912 42.263 -14.497 1.00 29.16 11 ASN D O 1
ATOM 3051 N N . LEU C 1 15 ? 17.161 42.235 -14.308 1.00 23.41 12 LEU D N 1
ATOM 3052 C CA . LEU C 1 15 ? 17.162 41.904 -12.883 1.00 27.44 12 LEU D CA 1
ATOM 3053 C C . LEU C 1 15 ? 18.049 42.875 -12.129 1.00 26.73 12 LEU D C 1
ATOM 3054 O O . LEU C 1 15 ? 19.174 43.147 -12.557 1.00 31.71 12 LEU D O 1
ATOM 3059 N N . TYR C 1 16 ? 17.558 43.358 -10.993 1.00 27.79 13 TYR D N 1
ATOM 3060 C CA . TYR C 1 16 ? 18.362 44.133 -10.064 1.00 27.05 13 TYR D CA 1
ATOM 3061 C C . TYR C 1 16 ? 17.976 43.748 -8.649 1.00 28.76 13 TYR D C 1
ATOM 3062 O O . TYR C 1 16 ? 16.788 43.582 -8.355 1.00 34.08 13 TYR D O 1
ATOM 3071 N N . GLN C 1 17 ? 18.971 43.626 -7.769 1.00 29.49 14 GLN D N 1
ATOM 3072 C CA . GLN C 1 17 ? 18.699 43.259 -6.388 1.00 35.01 14 GLN D CA 1
ATOM 3073 C C . GLN C 1 17 ? 19.633 44.014 -5.447 1.00 35.34 14 GLN D C 1
ATOM 3074 O O . GLN C 1 17 ? 20.780 44.318 -5.790 1.00 33.51 14 GLN D O 1
ATOM 3080 N N . SER C 1 18 ? 19.125 44.309 -4.247 1.00 33.46 15 SER D N 1
ATOM 3081 C CA . SER C 1 18 ? 19.885 45.129 -3.312 1.00 34.68 15 SER D CA 1
ATOM 3082 C C . SER C 1 18 ? 21.091 44.397 -2.737 1.00 37.75 15 SER D C 1
ATOM 3083 O O . SER C 1 18 ? 22.034 45.042 -2.271 1.00 40.13 15 SER D O 1
ATOM 3086 N N . TYR C 1 19 ? 21.076 43.067 -2.723 1.00 43.51 16 TYR D N 1
ATOM 3087 C CA . TYR C 1 19 ? 22.221 42.330 -2.204 1.00 42.03 16 TYR D CA 1
ATOM 3088 C C . TYR C 1 19 ? 23.369 42.419 -3.199 1.00 39.94 16 TYR D C 1
ATOM 3089 O O . TYR C 1 19 ? 23.244 41.972 -4.344 1.00 43.29 16 TYR D O 1
ATOM 3098 N N . GLY C 1 20 ? 24.482 42.997 -2.761 1.00 40.61 17 GLY D N 1
ATOM 3099 C CA . GLY C 1 20 ? 25.585 43.295 -3.642 1.00 39.10 17 GLY D CA 1
ATOM 3100 C C . GLY C 1 20 ? 25.911 44.773 -3.657 1.00 41.60 17 GLY D C 1
ATOM 3101 O O . GLY C 1 20 ? 26.903 45.215 -3.078 1.00 44.97 17 GLY D O 1
ATOM 3102 N N . PRO C 1 21 ? 25.085 45.576 -4.338 1.00 44.11 18 PRO D N 1
ATOM 3103 C CA . PRO C 1 21 ? 23.965 45.156 -5.182 1.00 40.55 18 PRO D CA 1
ATOM 3104 C C . PRO C 1 21 ? 24.469 44.508 -6.457 1.00 40.09 18 PRO D C 1
ATOM 3105 O O . PRO C 1 21 ? 25.666 44.554 -6.730 1.00 44.45 18 PRO D O 1
ATOM 3109 N N . SER C 1 22 ? 23.567 43.896 -7.215 1.00 35.76 19 SER D N 1
ATOM 3110 C CA . SER C 1 22 ? 23.952 43.203 -8.431 1.00 39.78 19 SER D CA 1
ATOM 3111 C C . SER C 1 22 ? 22.796 43.260 -9.420 1.00 35.77 19 SER D C 1
ATOM 3112 O O . SER C 1 22 ? 21.635 43.454 -9.042 1.00 32.92 19 SER D O 1
ATOM 3115 N N . GLY C 1 23 ? 23.146 43.121 -10.706 1.00 38.40 20 GLY D N 1
ATOM 3116 C CA . GLY C 1 23 ? 22.163 43.093 -11.768 1.00 26.22 20 GLY D CA 1
ATOM 3117 C C . GLY C 1 23 ? 22.519 42.037 -12.796 1.00 32.77 20 GLY D C 1
ATOM 3118 O O . GLY C 1 23 ? 23.628 41.492 -12.802 1.00 31.37 20 GLY D O 1
ATOM 3119 N N . GLN C 1 24 ? 21.555 41.747 -13.670 1.00 27.09 21 GLN D N 1
ATOM 3120 C CA . GLN C 1 24 ? 21.795 40.815 -14.765 1.00 29.24 21 GLN D CA 1
ATOM 3121 C C . GLN C 1 24 ? 20.921 41.240 -15.935 1.00 25.57 21 GLN D C 1
ATOM 3122 O O . GLN C 1 24 ? 19.812 41.735 -15.731 1.00 28.27 21 GLN D O 1
ATOM 3128 N N . TYR C 1 25 ? 21.426 41.065 -17.154 1.00 26.21 22 TYR D N 1
ATOM 3129 C CA . TYR C 1 25 ? 20.634 41.341 -18.346 1.00 24.06 22 TYR D CA 1
ATOM 3130 C C . TYR C 1 25 ? 20.863 40.231 -19.360 1.00 23.12 22 TYR D C 1
ATOM 3131 O O . TYR C 1 25 ? 22.009 39.947 -19.718 1.00 23.76 22 TYR D O 1
ATOM 3140 N N . THR C 1 26 ? 19.771 39.620 -19.830 1.00 24.25 23 THR D N 1
ATOM 3141 C CA . THR C 1 26 ? 19.825 38.514 -20.778 1.00 21.30 23 THR D CA 1
ATOM 3142 C C . THR C 1 26 ? 18.647 38.595 -21.739 1.00 26.47 23 THR D C 1
ATOM 3143 O O . THR C 1 26 ? 17.624 39.226 -21.451 1.00 26.95 23 THR D O 1
ATOM 3147 N N . HIS C 1 27 ? 18.799 37.929 -22.887 1.00 26.21 24 HIS D N 1
ATOM 3148 C CA . HIS C 1 27 ? 17.682 37.592 -23.762 1.00 21.96 24 HIS D CA 1
ATOM 3149 C C . HIS C 1 27 ? 17.517 36.085 -23.788 1.00 22.45 24 HIS D C 1
ATOM 3150 O O . HIS C 1 27 ? 18.500 35.347 -23.820 1.00 27.39 24 HIS D O 1
ATOM 3157 N N . GLU C 1 28 ? 16.271 35.644 -23.765 1.00 25.89 25 GLU D N 1
ATOM 3158 C CA . GLU C 1 28 ? 15.918 34.241 -23.783 1.00 24.63 25 GLU D CA 1
ATOM 3159 C C . GLU C 1 28 ? 15.027 33.967 -24.990 1.00 31.12 25 GLU D C 1
ATOM 3160 O O . GLU C 1 28 ? 14.268 34.838 -25.429 1.00 26.91 25 GLU D O 1
ATOM 3166 N N . PHE C 1 29 ? 15.121 32.749 -25.524 1.00 25.05 26 PHE D N 1
ATOM 3167 C CA . PHE C 1 29 ? 14.200 32.292 -26.562 1.00 23.86 26 PHE D CA 1
ATOM 3168 C C . PHE C 1 29 ? 13.899 30.819 -26.344 1.00 24.92 26 PHE D C 1
ATOM 3169 O O . PHE C 1 29 ? 14.812 29.987 -26.333 1.00 28.43 26 PHE D O 1
ATOM 3177 N N . ASP C 1 30 ? 12.620 30.503 -26.170 1.00 23.69 27 ASP D N 1
ATOM 3178 C CA . ASP C 1 30 ? 12.188 29.149 -25.841 1.00 25.02 27 ASP D CA 1
ATOM 3179 C C . ASP C 1 30 ? 12.982 28.586 -24.667 1.00 25.15 27 ASP D C 1
ATOM 3180 O O . ASP C 1 30 ? 13.302 27.400 -24.609 1.00 30.23 27 ASP D O 1
ATOM 3185 N N . GLY C 1 31 ? 13.288 29.450 -23.709 1.00 30.80 28 GLY D N 1
ATOM 3186 C CA . GLY C 1 31 ? 13.812 29.012 -22.438 1.00 30.66 28 GLY D CA 1
ATOM 3187 C C . GLY C 1 31 ? 15.304 28.821 -22.378 1.00 29.74 28 GLY D C 1
ATOM 3188 O O . GLY C 1 31 ? 15.806 28.395 -21.332 1.00 31.52 28 GLY D O 1
ATOM 3189 N N . ASP C 1 32 ? 16.026 29.098 -23.460 1.00 26.90 29 ASP D N 1
ATOM 3190 C CA . ASP C 1 32 ? 17.477 29.068 -23.453 1.00 25.12 29 ASP D CA 1
ATOM 3191 C C . ASP C 1 32 ? 18.014 30.486 -23.577 1.00 35.32 29 ASP D C 1
ATOM 3192 O O . ASP C 1 32 ? 17.328 31.398 -24.055 1.00 30.65 29 ASP D O 1
ATOM 3197 N N . GLU C 1 33 ? 19.261 30.659 -23.145 1.00 32.74 30 GLU D N 1
ATOM 3198 C CA . GLU C 1 33 ? 19.878 31.976 -23.043 1.00 31.53 30 GLU D CA 1
ATOM 3199 C C . GLU C 1 33 ? 20.558 32.353 -24.358 1.00 27.82 30 GLU D C 1
ATOM 3200 O O . GLU C 1 33 ? 21.506 31.687 -24.784 1.00 35.87 30 GLU D O 1
ATOM 3206 N N . GLN C 1 34 ? 20.093 33.435 -24.989 1.00 27.21 31 GLN D N 1
ATOM 3207 C CA . GLN C 1 34 ? 20.722 33.906 -26.226 1.00 30.88 31 GLN D CA 1
ATOM 3208 C C . GLN C 1 34 ? 22.023 34.643 -25.950 1.00 27.38 31 GLN D C 1
ATOM 3209 O O . GLN C 1 34 ? 23.023 34.418 -26.638 1.00 34.15 31 GLN D O 1
ATOM 3215 N N . PHE C 1 35 ? 22.027 35.520 -24.953 1.00 28.35 32 PHE D N 1
ATOM 3216 C CA . PHE C 1 35 ? 23.238 36.210 -24.542 1.00 27.59 32 PHE D CA 1
ATOM 3217 C C . PHE C 1 35 ? 23.005 36.817 -23.172 1.00 29.29 32 PHE D C 1
ATOM 3218 O O . PHE C 1 35 ? 21.871 36.930 -22.703 1.00 28.99 32 PHE D O 1
ATOM 3226 N N . TYR C 1 36 ? 24.103 37.212 -22.544 1.00 26.59 33 TYR D N 1
ATOM 3227 C CA . TYR C 1 36 ? 24.068 38.133 -21.427 1.00 30.58 33 TYR D CA 1
ATOM 3228 C C . TYR C 1 36 ? 24.982 39.315 -21.731 1.00 30.44 33 TYR D C 1
ATOM 3229 O O . TYR C 1 36 ? 25.808 39.278 -22.650 1.00 34.43 33 TYR D O 1
ATOM 3238 N N . VAL C 1 37 ? 24.810 40.377 -20.954 1.00 28.09 34 VAL D N 1
ATOM 3239 C CA . VAL C 1 37 ? 25.647 41.567 -21.031 1.00 24.66 34 VAL D CA 1
ATOM 3240 C C . VAL C 1 37 ? 26.461 41.616 -19.749 1.00 30.39 34 VAL D C 1
ATOM 3241 O O . VAL C 1 37 ? 25.906 41.789 -18.656 1.00 24.38 34 VAL D O 1
ATOM 3245 N N . ASP C 1 38 ? 27.772 41.437 -19.873 1.00 26.01 35 ASP D N 1
ATOM 3246 C CA . ASP C 1 38 ? 28.666 41.722 -18.762 1.00 31.11 35 ASP D CA 1
ATOM 3247 C C . ASP C 1 38 ? 28.610 43.213 -18.438 1.00 33.22 35 ASP D C 1
ATOM 3248 O O . ASP C 1 38 ? 29.221 44.031 -19.130 1.00 35.58 35 ASP D O 1
ATOM 3253 N N . LEU C 1 39 ? 27.868 43.572 -17.386 1.00 34.14 36 LEU D N 1
ATOM 3254 C CA . LEU C 1 39 ? 27.656 44.976 -17.054 1.00 29.94 36 LEU D CA 1
ATOM 3255 C C . LEU C 1 39 ? 28.954 45.675 -16.671 1.00 32.25 36 LEU D C 1
ATOM 3256 O O . LEU C 1 39 ? 29.125 46.869 -16.945 1.00 36.88 36 LEU D O 1
ATOM 3261 N N . GLY C 1 40 ? 29.880 44.953 -16.048 1.00 34.26 37 GLY D N 1
ATOM 3262 C CA . GLY C 1 40 ? 31.131 45.569 -15.655 1.00 32.39 37 GLY D CA 1
ATOM 3263 C C . GLY C 1 40 ? 32.034 45.886 -16.831 1.00 34.55 37 GLY D C 1
ATOM 3264 O O . GLY C 1 40 ? 32.591 46.977 -16.910 1.00 37.31 37 GLY D O 1
ATOM 3265 N N . ARG C 1 41 ? 32.199 44.945 -17.754 1.00 33.89 38 ARG D N 1
ATOM 3266 C CA . ARG C 1 41 ? 33.061 45.192 -18.898 1.00 37.09 38 ARG D CA 1
ATOM 3267 C C . ARG C 1 41 ? 32.339 45.913 -20.024 1.00 35.42 38 ARG D C 1
ATOM 3268 O O . ARG C 1 41 ? 32.997 46.347 -20.974 1.00 38.41 38 ARG D O 1
ATOM 3276 N N . LYS C 1 42 ? 31.016 46.056 -19.929 1.00 33.27 39 LYS D N 1
ATOM 3277 C CA . LYS C 1 42 ? 30.183 46.605 -20.995 1.00 34.50 39 LYS D CA 1
ATOM 3278 C C . LYS C 1 42 ? 30.369 45.814 -22.293 1.00 36.02 39 LYS D C 1
ATOM 3279 O O . LYS C 1 42 ? 30.784 46.343 -23.322 1.00 38.28 39 LYS D O 1
ATOM 3285 N N . GLU C 1 43 ? 30.032 44.529 -22.232 1.00 35.20 40 GLU D N 1
ATOM 3286 C CA . GLU C 1 43 ? 30.268 43.630 -23.350 1.00 35.94 40 GLU D CA 1
ATOM 3287 C C . GLU C 1 43 ? 29.127 42.632 -23.463 1.00 37.37 40 GLU D C 1
ATOM 3288 O O . GLU C 1 43 ? 28.725 42.027 -22.466 1.00 35.45 40 GLU D O 1
ATOM 3294 N N . THR C 1 44 ? 28.609 42.475 -24.677 1.00 33.99 41 THR D N 1
ATOM 3295 C CA . THR C 1 44 ? 27.653 41.422 -24.977 1.00 32.58 41 THR D CA 1
ATOM 3296 C C . THR C 1 44 ? 28.392 40.107 -25.198 1.00 31.05 41 THR D C 1
ATOM 3297 O O . THR C 1 44 ? 29.387 40.056 -25.926 1.00 33.99 41 THR D O 1
ATOM 3301 N N . VAL C 1 45 ? 27.918 39.053 -24.546 1.00 34.24 42 VAL D N 1
ATOM 3302 C CA . VAL C 1 45 ? 28.514 37.720 -24.631 1.00 37.09 42 VAL D CA 1
ATOM 3303 C C . VAL C 1 45 ? 27.429 36.778 -25.136 1.00 34.07 42 VAL D C 1
ATOM 3304 O O . VAL C 1 45 ? 26.464 36.493 -24.415 1.00 35.53 42 VAL D O 1
ATOM 3308 N N . TRP C 1 46 ? 27.572 36.312 -26.374 1.00 31.16 43 TRP D N 1
ATOM 3309 C CA . TRP C 1 46 ? 26.578 35.436 -26.980 1.00 36.04 43 TRP D CA 1
ATOM 3310 C C . TRP C 1 46 ? 26.794 33.994 -26.541 1.00 34.86 43 TRP D C 1
ATOM 3311 O O . TRP C 1 46 ? 27.927 33.521 -26.448 1.00 39.81 43 TRP D O 1
ATOM 3322 N N . CYS C 1 47 ? 25.692 33.292 -26.277 1.00 34.76 44 CYS D N 1
ATOM 3323 C CA . CYS C 1 47 ? 25.746 31.906 -25.826 1.00 37.06 44 CYS D CA 1
ATOM 3324 C C . CYS C 1 47 ? 25.579 30.902 -26.948 1.00 37.91 44 CYS D C 1
ATOM 3325 O O . CYS C 1 47 ? 25.957 29.743 -26.782 1.00 45.07 44 CYS D O 1
ATOM 3328 N N . LEU C 1 48 ? 25.042 31.317 -28.085 1.00 41.78 45 LEU D N 1
ATOM 3329 C CA . LEU C 1 48 ? 24.862 30.434 -29.226 1.00 40.60 45 LEU D CA 1
ATOM 3330 C C . LEU C 1 48 ? 25.751 30.925 -30.360 1.00 38.68 45 LEU D C 1
ATOM 3331 O O . LEU C 1 48 ? 25.562 32.061 -30.832 1.00 45.86 45 LEU D O 1
ATOM 3336 N N . PRO C 1 49 ? 26.729 30.137 -30.817 1.00 37.89 46 PRO D N 1
ATOM 3337 C CA . PRO C 1 49 ? 27.704 30.654 -31.796 1.00 44.77 46 PRO D CA 1
ATOM 3338 C C . PRO C 1 49 ? 27.094 31.252 -33.053 1.00 45.55 46 PRO D C 1
ATOM 3339 O O . PRO C 1 49 ? 27.700 32.155 -33.639 1.00 44.10 46 PRO D O 1
ATOM 3343 N N . VAL C 1 50 ? 25.919 30.791 -33.490 1.00 44.08 47 VAL D N 1
ATOM 3344 C CA . VAL C 1 50 ? 25.328 31.362 -34.693 1.00 38.10 47 VAL D CA 1
ATOM 3345 C C . VAL C 1 50 ? 24.847 32.793 -34.458 1.00 44.69 47 VAL D C 1
ATOM 3346 O O . VAL C 1 50 ? 24.646 33.548 -35.420 1.00 39.70 47 VAL D O 1
ATOM 3350 N N . LEU C 1 51 ? 24.680 33.197 -33.202 1.00 34.82 48 LEU D N 1
ATOM 3351 C CA . LEU C 1 51 ? 24.248 34.545 -32.870 1.00 38.34 48 LEU D CA 1
ATOM 3352 C C . LEU C 1 51 ? 25.401 35.536 -32.813 1.00 39.32 48 LEU D C 1
ATOM 3353 O O . LEU C 1 51 ? 25.155 36.735 -32.647 1.00 40.54 48 LEU D O 1
ATOM 3358 N N . ARG C 1 52 ? 26.647 35.072 -32.946 1.00 38.17 49 ARG D N 1
ATOM 3359 C CA . ARG C 1 52 ? 27.781 35.985 -32.876 1.00 39.70 49 ARG D CA 1
ATOM 3360 C C . ARG C 1 52 ? 27.802 36.964 -34.041 1.00 48.97 49 ARG D C 1
ATOM 3361 O O . ARG C 1 52 ? 28.477 37.996 -33.954 1.00 45.37 49 ARG D O 1
ATOM 3369 N N . GLN C 1 53 ? 27.074 36.670 -35.122 1.00 42.12 50 GLN D N 1
ATOM 3370 C CA . GLN C 1 53 ? 26.968 37.611 -36.228 1.00 50.38 50 GLN D CA 1
ATOM 3371 C C . GLN C 1 53 ? 26.168 38.861 -35.872 1.00 49.74 50 GLN D C 1
ATOM 3372 O O . GLN C 1 53 ? 26.132 39.799 -36.676 1.00 51.56 50 GLN D O 1
ATOM 3378 N N . PHE C 1 54 ? 25.522 38.891 -34.711 1.00 40.53 51 PHE D N 1
ATOM 3379 C CA . PHE C 1 54 ? 24.657 39.989 -34.319 1.00 41.70 51 PHE D CA 1
ATOM 3380 C C . PHE C 1 54 ? 25.388 40.942 -33.387 1.00 44.30 51 PHE D C 1
ATOM 3381 O O . PHE C 1 54 ? 26.511 40.691 -32.941 1.00 41.82 51 PHE D O 1
ATOM 3389 N N . ARG C 1 55 ? 24.722 42.059 -33.102 1.00 41.55 52 ARG D N 1
ATOM 3390 C CA . ARG C 1 55 ? 25.248 43.094 -32.225 1.00 42.60 52 ARG D CA 1
ATOM 3391 C C . ARG C 1 55 ? 24.136 43.546 -31.293 1.00 39.66 52 ARG D C 1
ATOM 3392 O O . ARG C 1 55 ? 22.969 43.592 -31.684 1.00 46.37 52 ARG D O 1
ATOM 3400 N N . PHE C 1 56 ? 24.498 43.860 -30.058 1.00 34.19 54 PHE D N 1
ATOM 3401 C CA . PHE C 1 56 ? 23.556 44.399 -29.091 1.00 30.79 54 PHE D CA 1
ATOM 3402 C C . PHE C 1 56 ? 24.303 45.417 -28.253 1.00 33.57 54 PHE D C 1
ATOM 3403 O O . PHE C 1 56 ? 25.246 45.065 -27.535 1.00 36.53 54 PHE D O 1
ATOM 3411 N N . ASP C 1 57 ? 23.902 46.668 -28.369 1.00 29.09 55 ASP D N 1
ATOM 3412 C CA . ASP C 1 57 ? 24.545 47.754 -27.647 1.00 29.59 55 ASP D CA 1
ATOM 3413 C C . ASP C 1 57 ? 24.482 47.454 -26.155 1.00 30.27 55 ASP D C 1
ATOM 3414 O O . ASP C 1 57 ? 23.393 47.461 -25.574 1.00 30.24 55 ASP D O 1
ATOM 3419 N N . PRO C 1 58 ? 25.614 47.159 -25.513 1.00 29.01 56 PRO D N 1
ATOM 3420 C CA . PRO C 1 58 ? 25.587 46.872 -24.069 1.00 29.51 56 PRO D CA 1
ATOM 3421 C C . PRO C 1 58 ? 24.957 47.980 -23.237 1.00 30.58 56 PRO D C 1
ATOM 3422 O O . PRO C 1 58 ? 24.456 47.694 -22.142 1.00 26.63 56 PRO D O 1
ATOM 3426 N N . GLN C 1 59 ? 24.949 49.232 -23.721 1.00 30.10 57 GLN D N 1
ATOM 3427 C CA . GLN C 1 59 ? 24.413 50.332 -22.923 1.00 28.58 57 GLN D CA 1
ATOM 3428 C C . GLN C 1 59 ? 22.895 50.251 -22.774 1.00 26.33 57 GLN D C 1
ATOM 3429 O O . GLN C 1 59 ? 22.348 50.825 -21.830 1.00 29.98 57 GLN D O 1
ATOM 3435 N N . PHE C 1 60 ? 22.206 49.544 -23.673 1.00 27.07 58 PHE D N 1
ATOM 3436 C CA . PHE C 1 60 ? 20.812 49.198 -23.425 1.00 24.59 58 PHE D CA 1
ATOM 3437 C C . PHE C 1 60 ? 20.651 48.533 -22.066 1.00 30.18 58 PHE D C 1
ATOM 3438 O O . PHE C 1 60 ? 19.706 48.830 -21.327 1.00 23.96 58 PHE D O 1
ATOM 3446 N N . ALA C 1 61 ? 21.564 47.619 -21.724 1.00 26.59 59 ALA D N 1
ATOM 3447 C CA . ALA C 1 61 ? 21.438 46.895 -20.464 1.00 27.76 59 ALA D CA 1
ATOM 3448 C C . ALA C 1 61 ? 21.726 47.812 -19.285 1.00 29.46 59 ALA D C 1
ATOM 3449 O O . ALA C 1 61 ? 20.979 47.825 -18.300 1.00 34.46 59 ALA D O 1
ATOM 3451 N N . LEU C 1 62 ? 22.810 48.585 -19.370 1.00 21.84 60 LEU D N 1
ATOM 3452 C CA . LEU C 1 62 ? 23.200 49.447 -18.260 1.00 26.42 60 LEU D CA 1
ATOM 3453 C C . LEU C 1 62 ? 22.111 50.467 -17.949 1.00 29.88 60 LEU D C 1
ATOM 3454 O O . LEU C 1 62 ? 21.730 50.662 -16.788 1.00 31.10 60 LEU D O 1
ATOM 3459 N N . THR C 1 63 ? 21.590 51.121 -18.984 1.00 24.46 61 THR D N 1
ATOM 3460 C CA . THR C 1 63 ? 20.529 52.097 -18.782 1.00 23.35 61 THR D CA 1
ATOM 3461 C C . THR C 1 63 ? 19.277 51.453 -18.195 1.00 26.72 61 THR D C 1
ATOM 3462 O O . THR C 1 63 ? 18.655 52.018 -17.290 1.00 30.46 61 THR D O 1
ATOM 3466 N N . ASN C 1 64 ? 18.888 50.273 -18.687 1.00 23.29 62 ASN D N 1
ATOM 3467 C CA . ASN C 1 64 ? 17.770 49.557 -18.072 1.00 24.02 62 ASN D CA 1
ATOM 3468 C C . ASN C 1 64 ? 18.028 49.260 -16.591 1.00 28.78 62 ASN D C 1
ATOM 3469 O O . ASN C 1 64 ? 17.120 49.360 -15.759 1.00 24.59 62 ASN D O 1
ATOM 3474 N N . ILE C 1 65 ? 19.252 48.866 -16.244 1.00 22.48 63 ILE D N 1
ATOM 3475 C CA . ILE C 1 65 ? 19.526 48.540 -14.854 1.00 28.38 63 ILE D CA 1
ATOM 3476 C C . ILE C 1 65 ? 19.463 49.802 -14.003 1.00 32.18 63 ILE D C 1
ATOM 3477 O O . ILE C 1 65 ? 19.034 49.747 -12.846 1.00 28.55 63 ILE D O 1
ATOM 3482 N N . ALA C 1 66 ? 19.852 50.958 -14.561 1.00 25.97 64 ALA D N 1
ATOM 3483 C CA . ALA C 1 66 ? 19.694 52.217 -13.840 1.00 28.50 64 ALA D CA 1
ATOM 3484 C C . ALA C 1 66 ? 18.228 52.485 -13.523 1.00 27.85 64 ALA D C 1
ATOM 3485 O O . ALA C 1 66 ? 17.890 52.893 -12.403 1.00 31.49 64 ALA D O 1
ATOM 3487 N N . VAL C 1 67 ? 17.340 52.250 -14.489 1.00 23.24 65 VAL D N 1
ATOM 3488 C CA . VAL C 1 67 ? 15.912 52.390 -14.221 1.00 27.76 65 VAL D CA 1
ATOM 3489 C C . VAL C 1 67 ? 15.475 51.408 -13.134 1.00 30.82 65 VAL D C 1
ATOM 3490 O O . VAL C 1 67 ? 14.661 51.742 -12.263 1.00 28.95 65 VAL D O 1
ATOM 3494 N N . LEU C 1 68 ? 16.023 50.190 -13.153 1.00 25.82 66 LEU D N 1
ATOM 3495 C CA . LEU C 1 68 ? 15.575 49.178 -12.200 1.00 27.18 66 LEU D CA 1
ATOM 3496 C C . LEU C 1 68 ? 16.036 49.517 -10.794 1.00 30.28 66 LEU D C 1
ATOM 3497 O O . LEU C 1 68 ? 15.312 49.272 -9.825 1.00 31.19 66 LEU D O 1
ATOM 3502 N N . LYS C 1 69 ? 17.227 50.105 -10.670 1.00 27.85 67 LYS D N 1
ATOM 3503 C CA . LYS C 1 69 ? 17.701 50.581 -9.377 1.00 27.59 67 LYS D CA 1
ATOM 3504 C C . LYS C 1 69 ? 16.741 51.604 -8.784 1.00 34.53 67 LYS D C 1
ATOM 3505 O O . LYS C 1 69 ? 16.341 51.501 -7.617 1.00 36.80 67 LYS D O 1
ATOM 3511 N N . HIS C 1 70 ? 16.349 52.597 -9.581 1.00 34.40 68 HIS D N 1
ATOM 3512 C CA . HIS C 1 70 ? 15.331 53.536 -9.130 1.00 33.58 68 HIS D CA 1
ATOM 3513 C C . HIS C 1 70 ? 14.028 52.829 -8.797 1.00 35.74 68 HIS D C 1
ATOM 3514 O O . HIS C 1 70 ? 13.383 53.159 -7.794 1.00 34.21 68 HIS D O 1
ATOM 3521 N N . ASN C 1 71 ? 13.608 51.872 -9.641 1.00 34.09 69 ASN D N 1
ATOM 3522 C CA . ASN C 1 71 ? 12.308 51.245 -9.429 1.00 27.11 69 ASN D CA 1
ATOM 3523 C C . ASN C 1 71 ? 12.325 50.389 -8.169 1.00 33.87 69 ASN D C 1
ATOM 3524 O O . ASN C 1 71 ? 11.345 50.359 -7.418 1.00 32.95 69 ASN D O 1
ATOM 3529 N N . LEU C 1 72 ? 13.441 49.706 -7.914 1.00 30.17 70 LEU D N 1
ATOM 3530 C CA . LEU C 1 72 ? 13.574 48.930 -6.693 1.00 28.35 70 LEU D CA 1
ATOM 3531 C C . LEU C 1 72 ? 13.441 49.819 -5.463 1.00 37.72 70 LEU D C 1
ATOM 3532 O O . LEU C 1 72 ? 12.701 49.490 -4.528 1.00 36.53 70 LEU D O 1
ATOM 3537 N N . ASN C 1 73 ? 14.145 50.956 -5.443 1.00 36.71 71 ASN D N 1
ATOM 3538 C CA . ASN C 1 73 ? 14.046 51.821 -4.271 1.00 35.06 71 ASN D CA 1
ATOM 3539 C C . ASN C 1 73 ? 12.620 52.309 -4.079 1.00 35.53 71 ASN D C 1
ATOM 3540 O O . ASN C 1 73 ? 12.149 52.414 -2.941 1.00 36.18 71 ASN D O 1
ATOM 3545 N N . SER C 1 74 ? 11.897 52.557 -5.171 1.00 32.11 72 SER D N 1
ATOM 3546 C CA . SER C 1 74 ? 10.523 53.017 -5.024 1.00 38.53 72 SER D CA 1
ATOM 3547 C C . SER C 1 74 ? 9.657 51.941 -4.388 1.00 35.54 72 SER D C 1
ATOM 3548 O O . SER C 1 74 ? 8.783 52.243 -3.566 1.00 43.75 72 SER D O 1
ATOM 3551 N N . LEU C 1 75 ? 9.906 50.680 -4.732 1.00 35.12 73 LEU D N 1
ATOM 3552 C CA . LEU C 1 75 ? 9.090 49.592 -4.208 1.00 37.72 73 LEU D CA 1
ATOM 3553 C C . LEU C 1 75 ? 9.485 49.233 -2.785 1.00 32.22 73 LEU D C 1
ATOM 3554 O O . LEU C 1 75 ? 8.612 48.954 -1.957 1.00 38.50 73 LEU D O 1
ATOM 3559 N N . ILE C 1 76 ? 10.787 49.240 -2.484 1.00 33.94 74 ILE D N 1
ATOM 3560 C CA . ILE C 1 76 ? 11.239 49.072 -1.099 1.00 37.42 74 ILE D CA 1
ATOM 3561 C C . ILE C 1 76 ? 10.511 50.049 -0.185 1.00 38.92 74 ILE D C 1
ATOM 3562 O O . ILE C 1 76 ? 10.027 49.684 0.894 1.00 41.34 74 ILE D O 1
ATOM 3567 N N . LYS C 1 77 ? 10.415 51.306 -0.619 1.00 39.95 75 LYS D N 1
ATOM 3568 C CA . LYS C 1 77 ? 9.746 52.331 0.173 1.00 38.67 75 LYS D CA 1
ATOM 3569 C C . LYS C 1 77 ? 8.237 52.112 0.176 1.00 43.23 75 LYS D C 1
ATOM 3570 O O . LYS C 1 77 ? 7.593 52.163 1.231 1.00 43.84 75 LYS D O 1
ATOM 3576 N N . ARG C 1 78 ? 7.656 51.833 -0.992 1.00 39.00 76 ARG D N 1
ATOM 3577 C CA . ARG C 1 78 ? 6.203 51.690 -1.073 1.00 41.45 76 ARG D CA 1
ATOM 3578 C C . ARG C 1 78 ? 5.710 50.450 -0.338 1.00 40.13 76 ARG D C 1
ATOM 3579 O O . ARG C 1 78 ? 4.600 50.452 0.206 1.00 41.85 76 ARG D O 1
ATOM 3587 N N . SER C 1 79 ? 6.506 49.385 -0.317 1.00 44.60 77 SER D N 1
ATOM 3588 C CA . SER C 1 79 ? 6.136 48.151 0.360 1.00 46.24 77 SER D CA 1
ATOM 3589 C C . SER C 1 79 ? 6.531 48.144 1.831 1.00 51.68 77 SER D C 1
ATOM 3590 O O . SER C 1 79 ? 6.431 47.097 2.480 1.00 46.44 77 SER D O 1
ATOM 3593 N N . ASN C 1 80 ? 6.974 49.281 2.366 1.00 50.92 78 ASN D N 1
ATOM 3594 C CA . ASN C 1 80 ? 7.467 49.365 3.735 1.00 47.99 78 ASN D CA 1
ATOM 3595 C C . ASN C 1 80 ? 8.501 48.272 3.998 1.00 49.79 78 ASN D C 1
ATOM 3596 O O . ASN C 1 80 ? 8.444 47.548 4.994 1.00 53.75 78 ASN D O 1
ATOM 3601 N N . SER C 1 81 ? 9.437 48.136 3.053 1.00 46.53 79 SER D N 1
ATOM 3602 C CA . SER C 1 81 ? 10.594 47.249 3.189 1.00 44.20 79 SER D CA 1
ATOM 3603 C C . SER C 1 81 ? 10.178 45.778 3.301 1.00 44.58 79 SER D C 1
ATOM 3604 O O . SER C 1 81 ? 10.703 45.027 4.121 1.00 46.57 79 SER D O 1
ATOM 3607 N N . THR C 1 82 ? 9.240 45.357 2.454 1.00 46.82 80 THR D N 1
ATOM 3608 C CA . THR C 1 82 ? 8.871 43.942 2.367 1.00 44.13 80 THR D CA 1
ATOM 3609 C C . THR C 1 82 ? 9.975 43.185 1.638 1.00 46.62 80 THR D C 1
ATOM 3610 O O . THR C 1 82 ? 10.125 43.318 0.418 1.00 42.82 80 THR D O 1
ATOM 3614 N N . ALA C 1 83 ? 10.736 42.376 2.370 1.00 43.10 81 ALA D N 1
ATOM 3615 C CA . ALA C 1 83 ? 11.898 41.716 1.795 1.00 44.31 81 ALA D CA 1
ATOM 3616 C C . ALA C 1 83 ? 11.499 40.472 1.006 1.00 39.16 81 ALA D C 1
ATOM 3617 O O . ALA C 1 83 ? 10.389 39.948 1.133 1.00 42.85 81 ALA D O 1
ATOM 3619 N N . ALA C 1 84 ? 12.432 39.999 0.183 1.00 33.54 82 ALA D N 1
ATOM 3620 C CA . ALA C 1 84 ? 12.226 38.760 -0.556 1.00 37.81 82 ALA D CA 1
ATOM 3621 C C . ALA C 1 84 ? 12.110 37.569 0.390 1.00 41.36 82 ALA D C 1
ATOM 3622 O O . ALA C 1 84 ? 12.735 37.531 1.455 1.00 49.26 82 ALA D O 1
ATOM 3624 N N . THR C 1 85 ? 11.309 36.583 -0.014 1.00 41.61 83 THR D N 1
ATOM 3625 C CA . THR C 1 85 ? 11.202 35.307 0.691 1.00 41.32 83 THR D CA 1
ATOM 3626 C C . THR C 1 85 ? 12.161 34.301 0.067 1.00 49.82 83 THR D C 1
ATOM 3627 O O . THR C 1 85 ? 12.194 34.147 -1.161 1.00 45.22 83 THR D O 1
ATOM 3631 N N . ASN C 1 86 ? 12.922 33.606 0.910 1.00 44.11 84 ASN D N 1
ATOM 3632 C CA . ASN C 1 86 ? 13.795 32.540 0.437 1.00 47.05 84 ASN D CA 1
ATOM 3633 C C . ASN C 1 86 ? 12.959 31.311 0.098 1.00 49.48 84 ASN D C 1
ATOM 3634 O O . ASN C 1 86 ? 12.222 30.807 0.949 1.00 48.19 84 ASN D O 1
ATOM 3639 N N . GLU C 1 87 ? 13.049 30.842 -1.143 1.00 45.97 85 GLU D N 1
ATOM 3640 C CA . GLU C 1 87 ? 12.447 29.569 -1.503 1.00 43.30 85 GLU D CA 1
ATOM 3641 C C . GLU C 1 87 ? 13.450 28.442 -1.287 1.00 41.76 85 GLU D C 1
ATOM 3642 O O . GLU C 1 87 ? 14.647 28.663 -1.104 1.00 37.37 85 GLU D O 1
ATOM 3648 N N . VAL C 1 88 ? 12.948 27.214 -1.311 1.00 48.03 86 VAL D N 1
ATOM 3649 C CA . VAL C 1 88 ? 13.789 26.028 -1.209 1.00 41.10 86 VAL D CA 1
ATOM 3650 C C . VAL C 1 88 ? 14.178 25.606 -2.621 1.00 34.49 86 VAL D C 1
ATOM 3651 O O . VAL C 1 88 ? 13.289 25.258 -3.415 1.00 39.66 86 VAL D O 1
ATOM 3655 N N . PRO C 1 89 ? 15.458 25.632 -2.976 1.00 34.75 87 PRO D N 1
ATOM 3656 C CA . PRO C 1 89 ? 15.856 25.195 -4.316 1.00 36.96 87 PRO D CA 1
ATOM 3657 C C . PRO C 1 89 ? 15.830 23.677 -4.420 1.00 38.53 87 PRO D C 1
ATOM 3658 O O . PRO C 1 89 ? 15.760 22.947 -3.429 1.00 40.81 87 PRO D O 1
ATOM 3662 N N . GLU C 1 90 ? 15.885 23.214 -5.668 1.00 39.28 88 GLU D N 1
ATOM 3663 C CA A GLU C 1 90 ? 15.714 21.808 -6.019 0.50 40.66 88 GLU D CA 1
ATOM 3664 C CA B GLU C 1 90 ? 15.704 21.813 -6.025 0.50 40.67 88 GLU D CA 1
ATOM 3665 C C . GLU C 1 90 ? 16.809 21.428 -7.003 1.00 37.00 88 GLU D C 1
ATOM 3666 O O . GLU C 1 90 ? 16.963 22.078 -8.042 1.00 36.93 88 GLU D O 1
ATOM 3677 N N . VAL C 1 91 ? 17.577 20.379 -6.678 1.00 35.55 89 VAL D N 1
ATOM 3678 C CA . VAL C 1 91 ? 18.834 20.080 -7.368 1.00 38.69 89 VAL D CA 1
ATOM 3679 C C . VAL C 1 91 ? 18.807 18.701 -8.013 1.00 40.18 89 VAL D C 1
ATOM 3680 O O . VAL C 1 91 ? 18.364 17.725 -7.397 1.00 47.58 89 VAL D O 1
ATOM 3684 N N . THR C 1 92 ? 19.348 18.618 -9.236 1.00 43.54 90 THR D N 1
ATOM 3685 C CA . THR C 1 92 ? 19.487 17.374 -9.986 1.00 40.63 90 THR D CA 1
ATOM 3686 C C . THR C 1 92 ? 20.843 17.331 -10.683 1.00 39.21 90 THR D C 1
ATOM 3687 O O . THR C 1 92 ? 21.318 18.352 -11.186 1.00 40.43 90 THR D O 1
ATOM 3691 N N . VAL C 1 93 ? 21.456 16.143 -10.711 1.00 38.27 91 VAL D N 1
ATOM 3692 C CA . VAL C 1 93 ? 22.748 15.894 -11.351 1.00 41.55 91 VAL D CA 1
ATOM 3693 C C . VAL C 1 93 ? 22.575 14.785 -12.381 1.00 35.87 91 VAL D C 1
ATOM 3694 O O . VAL C 1 93 ? 21.948 13.759 -12.103 1.00 43.34 91 VAL D O 1
ATOM 3698 N N . PHE C 1 94 ? 23.151 14.976 -13.557 1.00 31.00 92 PHE D N 1
ATOM 3699 C CA . PHE C 1 94 ? 23.065 13.980 -14.615 1.00 39.46 92 PHE D CA 1
ATOM 3700 C C . PHE C 1 94 ? 24.195 14.260 -15.591 1.00 33.30 92 PHE D C 1
ATOM 3701 O O . PHE C 1 94 ? 24.760 15.354 -15.599 1.00 32.88 92 PHE D O 1
ATOM 3709 N N . SER C 1 95 ? 24.556 13.250 -16.379 1.00 31.04 93 SER D N 1
ATOM 3710 C CA . SER C 1 95 ? 25.585 13.472 -17.386 1.00 35.35 93 SER D CA 1
ATOM 3711 C C . SER C 1 95 ? 24.956 13.935 -18.700 1.00 31.41 93 SER D C 1
ATOM 3712 O O . SER C 1 95 ? 23.769 13.729 -18.962 1.00 34.45 93 SER D O 1
ATOM 3715 N N . LYS C 1 96 ? 25.768 14.599 -19.521 1.00 36.99 94 LYS D N 1
ATOM 3716 C CA . LYS C 1 96 ? 25.261 15.088 -20.797 1.00 33.87 94 LYS D CA 1
ATOM 3717 C C . LYS C 1 96 ? 25.074 13.949 -21.793 1.00 35.34 94 LYS D C 1
ATOM 3718 O O . LYS C 1 96 ? 24.157 13.998 -22.618 1.00 36.82 94 LYS D O 1
ATOM 3724 N N . SER C 1 97 ? 25.898 12.912 -21.721 1.00 37.19 95 SER D N 1
ATOM 3725 C CA . SER C 1 97 ? 25.785 11.759 -22.602 1.00 37.47 95 SER D CA 1
ATOM 3726 C C . SER C 1 97 ? 26.052 10.496 -21.796 1.00 38.89 95 SER D C 1
ATOM 3727 O O . SER C 1 97 ? 26.657 10.559 -20.721 1.00 41.84 95 SER D O 1
ATOM 3730 N N . PRO C 1 98 ? 25.591 9.334 -22.276 1.00 40.16 96 PRO D N 1
ATOM 3731 C CA . PRO C 1 98 ? 25.830 8.087 -21.530 1.00 35.30 96 PRO D CA 1
ATOM 3732 C C . PRO C 1 98 ? 27.313 7.870 -21.271 1.00 40.41 96 PRO D C 1
ATOM 3733 O O . PRO C 1 98 ? 28.169 8.296 -22.048 1.00 40.45 96 PRO D O 1
ATOM 3737 N N . VAL C 1 99 ? 27.615 7.211 -20.153 1.00 43.11 97 VAL D N 1
ATOM 3738 C CA . VAL C 1 99 ? 28.976 7.175 -19.629 1.00 44.83 97 VAL D CA 1
ATOM 3739 C C . VAL C 1 99 ? 29.752 6.040 -20.276 1.00 50.89 97 VAL D C 1
ATOM 3740 O O . VAL C 1 99 ? 29.294 4.892 -20.313 1.00 53.44 97 VAL D O 1
ATOM 3744 N N . THR C 1 100 ? 30.922 6.373 -20.807 1.00 48.24 98 THR D N 1
ATOM 3745 C CA . THR C 1 100 ? 31.914 5.398 -21.232 1.00 50.70 98 THR D CA 1
ATOM 3746 C C . THR C 1 100 ? 33.200 5.764 -20.515 1.00 61.33 98 THR D C 1
ATOM 3747 O O . THR C 1 100 ? 33.658 6.908 -20.613 1.00 59.24 98 THR D O 1
ATOM 3751 N N . LEU C 1 101 ? 33.756 4.812 -19.767 1.00 65.88 99 LEU D N 1
ATOM 3752 C CA . LEU C 1 101 ? 34.956 5.084 -18.988 1.00 61.64 99 LEU D CA 1
ATOM 3753 C C . LEU C 1 101 ? 36.091 5.511 -19.906 1.00 68.42 99 LEU D C 1
ATOM 3754 O O . LEU C 1 101 ? 36.351 4.874 -20.932 1.00 72.56 99 LEU D O 1
ATOM 3759 N N . GLY C 1 102 ? 36.752 6.610 -19.539 1.00 68.84 100 GLY D N 1
ATOM 3760 C CA . GLY C 1 102 ? 37.806 7.185 -20.342 1.00 67.00 100 GLY D CA 1
ATOM 3761 C C . GLY C 1 102 ? 37.339 8.104 -21.444 1.00 62.37 100 GLY D C 1
ATOM 3762 O O . GLY C 1 102 ? 38.174 8.780 -22.057 1.00 79.44 100 GLY D O 1
ATOM 3763 N N . GLN C 1 103 ? 36.058 8.159 -21.712 1.00 58.46 101 GLN D N 1
ATOM 3764 C CA . GLN C 1 103 ? 35.536 8.954 -22.815 1.00 59.95 101 GLN D CA 1
ATOM 3765 C C . GLN C 1 103 ? 34.983 10.265 -22.286 1.00 55.61 101 GLN D C 1
ATOM 3766 O O . GLN C 1 103 ? 34.106 10.245 -21.410 1.00 42.13 101 GLN D O 1
ATOM 3772 N N . PRO C 1 104 ? 35.453 11.407 -22.795 1.00 62.76 102 PRO D N 1
ATOM 3773 C CA . PRO C 1 104 ? 35.089 12.694 -22.189 1.00 50.89 102 PRO D CA 1
ATOM 3774 C C . PRO C 1 104 ? 33.584 12.897 -22.122 1.00 48.59 102 PRO D C 1
ATOM 3775 O O . PRO C 1 104 ? 32.831 12.483 -23.007 1.00 52.09 102 PRO D O 1
ATOM 3779 N N . ASN C 1 105 ? 33.155 13.528 -21.035 1.00 47.89 103 ASN D N 1
ATOM 3780 C CA . ASN C 1 105 ? 31.748 13.736 -20.750 1.00 40.53 103 ASN D CA 1
ATOM 3781 C C . ASN C 1 105 ? 31.630 15.050 -19.995 1.00 41.58 103 ASN D C 1
ATOM 3782 O O . ASN C 1 105 ? 32.633 15.703 -19.684 1.00 44.75 103 ASN D O 1
ATOM 3787 N N . ILE C 1 106 ? 30.396 15.436 -19.693 1.00 36.80 104 ILE D N 1
ATOM 3788 C CA . ILE C 1 106 ? 30.116 16.628 -18.906 1.00 40.80 104 ILE D CA 1
ATOM 3789 C C . ILE C 1 106 ? 29.079 16.266 -17.851 1.00 35.02 104 ILE D C 1
ATOM 3790 O O . ILE C 1 106 ? 28.038 15.685 -18.174 1.00 36.41 104 ILE D O 1
ATOM 3795 N N . LEU C 1 107 ? 29.364 16.589 -16.594 1.00 34.28 105 LEU D N 1
ATOM 3796 C CA . LEU C 1 107 ? 28.346 16.525 -15.554 1.00 33.56 105 LEU D CA 1
ATOM 3797 C C . LEU C 1 107 ? 27.577 17.836 -15.544 1.00 37.60 105 LEU D C 1
ATOM 3798 O O . LEU C 1 107 ? 28.150 18.910 -15.751 1.00 36.76 105 LEU D O 1
ATOM 3803 N N . ILE C 1 108 ? 26.271 17.737 -15.318 1.00 35.23 106 ILE D N 1
ATOM 3804 C CA . ILE C 1 108 ? 25.353 18.869 -15.352 1.00 30.37 106 ILE D CA 1
ATOM 3805 C C . ILE C 1 108 ? 24.626 18.907 -14.021 1.00 37.12 106 ILE D C 1
ATOM 3806 O O . ILE C 1 108 ? 23.981 17.923 -13.635 1.00 34.56 106 ILE D O 1
ATOM 3811 N N . CYS C 1 109 ? 24.714 20.034 -13.323 1.00 35.04 107 CYS D N 1
ATOM 3812 C CA . CYS C 1 109 ? 23.985 20.229 -12.071 1.00 31.51 107 CYS D CA 1
ATOM 3813 C C . CYS C 1 109 ? 22.921 21.292 -12.299 1.00 34.00 107 CYS D C 1
ATOM 3814 O O . CYS C 1 109 ? 23.237 22.476 -12.473 1.00 31.38 107 CYS D O 1
ATOM 3817 N N . LEU C 1 110 ? 21.672 20.859 -12.327 1.00 33.00 108 LEU D N 1
ATOM 3818 C CA . LEU C 1 110 ? 20.541 21.750 -12.515 1.00 35.18 108 LEU D CA 1
ATOM 3819 C C . LEU C 1 110 ? 20.037 22.187 -11.147 1.00 39.37 108 LEU D C 1
ATOM 3820 O O . LEU C 1 110 ? 19.652 21.345 -10.324 1.00 35.70 108 LEU D O 1
ATOM 3825 N N . VAL C 1 111 ? 20.040 23.492 -10.907 1.00 31.69 109 VAL D N 1
ATOM 3826 C CA . VAL C 1 111 ? 19.552 24.063 -9.666 1.00 25.69 109 VAL D CA 1
ATOM 3827 C C . VAL C 1 111 ? 18.308 24.861 -10.009 1.00 32.92 109 VAL D C 1
ATOM 3828 O O . VAL C 1 111 ? 18.386 25.898 -10.681 1.00 32.98 109 VAL D O 1
ATOM 3832 N N . ASP C 1 112 ? 17.165 24.395 -9.529 1.00 31.46 110 ASP D N 1
ATOM 3833 C CA . ASP C 1 112 ? 15.874 24.943 -9.905 1.00 38.44 110 ASP D CA 1
ATOM 3834 C C . ASP C 1 112 ? 15.209 25.622 -8.706 1.00 36.48 110 ASP D C 1
ATOM 3835 O O . ASP C 1 112 ? 15.631 25.466 -7.559 1.00 34.93 110 ASP D O 1
ATOM 3840 N N . ASN C 1 113 ? 14.162 26.405 -8.993 1.00 33.08 111 ASN D N 1
ATOM 3841 C CA . ASN C 1 113 ? 13.398 27.128 -7.969 1.00 39.33 111 ASN D CA 1
ATOM 3842 C C . ASN C 1 113 ? 14.291 28.027 -7.106 1.00 37.57 111 ASN D C 1
ATOM 3843 O O . ASN C 1 113 ? 14.190 28.047 -5.878 1.00 35.64 111 ASN D O 1
ATOM 3848 N N . ILE C 1 114 ? 15.179 28.776 -7.747 1.00 31.26 112 ILE D N 1
ATOM 3849 C CA . ILE C 1 114 ? 16.090 29.655 -7.022 1.00 32.09 112 ILE D CA 1
ATOM 3850 C C . ILE C 1 114 ? 15.395 30.989 -6.780 1.00 37.43 112 ILE D C 1
ATOM 3851 O O . ILE C 1 114 ? 15.027 31.690 -7.733 1.00 33.89 112 ILE D O 1
ATOM 3856 N N . PHE C 1 115 ? 15.208 31.338 -5.505 1.00 33.04 113 PHE D N 1
ATOM 3857 C CA . PHE C 1 115 ? 14.879 32.714 -5.154 1.00 38.56 113 PHE D CA 1
ATOM 3858 C C . PHE C 1 115 ? 15.206 33.003 -3.697 1.00 38.73 113 PHE D C 1
ATOM 3859 O O . PHE C 1 115 ? 14.826 32.231 -2.809 1.00 41.27 113 PHE D O 1
ATOM 3867 N N . PRO C 1 116 ? 15.884 34.119 -3.408 1.00 37.61 114 PRO D N 1
ATOM 3868 C CA . PRO C 1 116 ? 16.340 35.111 -4.386 1.00 32.51 114 PRO D CA 1
ATOM 3869 C C . PRO C 1 116 ? 17.517 34.611 -5.221 1.00 33.14 114 PRO D C 1
ATOM 3870 O O . PRO C 1 116 ? 18.093 33.578 -4.874 1.00 32.86 114 PRO D O 1
ATOM 3874 N N . PRO C 1 117 ? 17.858 35.313 -6.321 1.00 35.15 115 PRO D N 1
ATOM 3875 C CA . PRO C 1 117 ? 18.945 34.812 -7.198 1.00 32.73 115 PRO D CA 1
ATOM 3876 C C . PRO C 1 117 ? 20.318 35.073 -6.600 1.00 35.49 115 PRO D C 1
ATOM 3877 O O . PRO C 1 117 ? 21.092 35.932 -7.048 1.00 37.62 115 PRO D O 1
ATOM 3881 N N . VAL C 1 118 ? 20.612 34.331 -5.530 1.00 35.17 116 VAL D N 1
ATOM 3882 C CA . VAL C 1 118 ? 21.921 34.307 -4.893 1.00 34.34 116 VAL D CA 1
ATOM 3883 C C . VAL C 1 118 ? 22.204 32.850 -4.567 1.00 39.93 116 VAL D C 1
ATOM 3884 O O . VAL C 1 118 ? 21.434 32.217 -3.837 1.00 39.06 116 VAL D O 1
ATOM 3888 N N . VAL C 1 119 ? 23.288 32.303 -5.117 1.00 35.47 117 VAL D N 1
ATOM 3889 C CA . VAL C 1 119 ? 23.536 30.873 -4.992 1.00 33.77 117 VAL D CA 1
ATOM 3890 C C . VAL C 1 119 ? 25.026 30.625 -5.156 1.00 37.19 117 VAL D C 1
ATOM 3891 O O . VAL C 1 119 ? 25.717 31.360 -5.864 1.00 39.41 117 VAL D O 1
ATOM 3895 N N . ASN C 1 120 ? 25.527 29.613 -4.448 1.00 42.29 118 ASN D N 1
ATOM 3896 C CA . ASN C 1 120 ? 26.853 29.042 -4.654 1.00 40.27 118 ASN D CA 1
ATOM 3897 C C . ASN C 1 120 ? 26.668 27.614 -5.141 1.00 42.77 118 ASN D C 1
ATOM 3898 O O . ASN C 1 120 ? 26.023 26.808 -4.466 1.00 44.88 118 ASN D O 1
ATOM 3903 N N . ILE C 1 121 ? 27.225 27.299 -6.302 1.00 42.82 119 ILE D N 1
ATOM 3904 C CA . ILE C 1 121 ? 27.205 25.947 -6.835 1.00 38.06 119 ILE D CA 1
ATOM 3905 C C . ILE C 1 121 ? 28.648 25.503 -6.976 1.00 44.13 119 ILE D C 1
ATOM 3906 O O . ILE C 1 121 ? 29.431 26.144 -7.689 1.00 50.48 119 ILE D O 1
ATOM 3911 N N . THR C 1 122 ? 29.007 24.420 -6.288 1.00 43.96 120 THR D N 1
ATOM 3912 C CA . THR C 1 122 ? 30.367 23.900 -6.315 1.00 41.39 120 THR D CA 1
ATOM 3913 C C . THR C 1 122 ? 30.340 22.397 -6.575 1.00 44.56 120 THR D C 1
ATOM 3914 O O . THR C 1 122 ? 29.309 21.727 -6.436 1.00 46.33 120 THR D O 1
ATOM 3918 N N . TRP C 1 123 ? 31.495 21.870 -6.959 1.00 44.09 121 TRP D N 1
ATOM 3919 C CA . TRP C 1 123 ? 31.654 20.454 -7.236 1.00 41.14 121 TRP D CA 1
ATOM 3920 C C . TRP C 1 123 ? 32.646 19.847 -6.258 1.00 46.83 121 TRP D C 1
ATOM 3921 O O . TRP C 1 123 ? 33.683 20.445 -5.962 1.00 47.51 121 TRP D O 1
ATOM 3932 N N . LEU C 1 124 ? 32.312 18.667 -5.746 1.00 48.42 122 LEU D N 1
ATOM 3933 C CA . LEU C 1 124 ? 33.168 17.930 -4.828 1.00 50.18 122 LEU D CA 1
ATOM 3934 C C . LEU C 1 124 ? 33.456 16.548 -5.389 1.00 55.75 122 LEU D C 1
ATOM 3935 O O . LEU C 1 124 ? 32.581 15.910 -5.982 1.00 54.33 122 LEU D O 1
ATOM 3940 N N . SER C 1 125 ? 34.681 16.089 -5.181 1.00 60.04 123 SER D N 1
ATOM 3941 C CA . SER C 1 125 ? 35.061 14.710 -5.436 1.00 63.73 123 SER D CA 1
ATOM 3942 C C . SER C 1 125 ? 35.829 14.210 -4.225 1.00 73.17 123 SER D C 1
ATOM 3943 O O . SER C 1 125 ? 36.891 14.751 -3.899 1.00 69.82 123 SER D O 1
ATOM 3946 N N . ASN C 1 126 ? 35.282 13.194 -3.556 1.00 79.87 124 ASN D N 1
ATOM 3947 C CA . ASN C 1 126 ? 35.855 12.653 -2.317 1.00 83.34 124 ASN D CA 1
ATOM 3948 C C . ASN C 1 126 ? 36.030 13.746 -1.261 1.00 82.03 124 ASN D C 1
ATOM 3949 O O . ASN C 1 126 ? 37.021 13.782 -0.532 1.00 74.71 124 ASN D O 1
ATOM 3954 N N . GLY C 1 127 ? 35.052 14.644 -1.170 1.00 79.17 125 GLY D N 1
ATOM 3955 C CA . GLY C 1 127 ? 35.157 15.737 -0.225 1.00 77.75 125 GLY D CA 1
ATOM 3956 C C . GLY C 1 127 ? 36.165 16.801 -0.591 1.00 73.64 125 GLY D C 1
ATOM 3957 O O . GLY C 1 127 ? 36.451 17.673 0.233 1.00 74.62 125 GLY D O 1
ATOM 3958 N N . HIS C 1 128 ? 36.713 16.756 -1.800 1.00 71.46 126 HIS D N 1
ATOM 3959 C CA . HIS C 1 128 ? 37.660 17.745 -2.288 1.00 68.77 126 HIS D CA 1
ATOM 3960 C C . HIS C 1 128 ? 36.964 18.597 -3.338 1.00 65.61 126 HIS D C 1
ATOM 3961 O O . HIS C 1 128 ? 36.251 18.068 -4.194 1.00 63.55 126 HIS D O 1
ATOM 3968 N N . SER C 1 129 ? 37.138 19.910 -3.253 1.00 71.10 127 SER D N 1
ATOM 3969 C CA . SER C 1 129 ? 36.502 20.793 -4.219 1.00 54.14 127 SER D CA 1
ATOM 3970 C C . SER C 1 129 ? 37.225 20.708 -5.551 1.00 60.35 127 SER D C 1
ATOM 3971 O O . SER C 1 129 ? 38.453 20.623 -5.606 1.00 67.12 127 SER D O 1
ATOM 3974 N N . VAL C 1 130 ? 36.449 20.701 -6.629 1.00 61.25 128 VAL D N 1
ATOM 3975 C CA . VAL C 1 130 ? 36.966 20.647 -7.988 1.00 58.70 128 VAL D CA 1
ATOM 3976 C C . VAL C 1 130 ? 36.730 22.010 -8.620 1.00 57.59 128 VAL D C 1
ATOM 3977 O O . VAL C 1 130 ? 35.602 22.516 -8.609 1.00 56.38 128 VAL D O 1
ATOM 3981 N N . THR C 1 131 ? 37.793 22.612 -9.148 1.00 60.87 129 THR D N 1
ATOM 3982 C CA . THR C 1 131 ? 37.725 23.935 -9.759 1.00 59.97 129 THR D CA 1
ATOM 3983 C C . THR C 1 131 ? 37.871 23.894 -11.270 1.00 60.29 129 THR D C 1
ATOM 3984 O O . THR C 1 131 ? 37.085 24.519 -11.991 1.00 55.52 129 THR D O 1
ATOM 3988 N N . GLU C 1 132 ? 38.873 23.171 -11.759 1.00 60.28 130 GLU D N 1
ATOM 3989 C CA . GLU C 1 132 ? 39.159 23.120 -13.183 1.00 61.43 130 GLU D CA 1
ATOM 3990 C C . GLU C 1 132 ? 37.985 22.515 -13.945 1.00 53.31 130 GLU D C 1
ATOM 3991 O O . GLU C 1 132 ? 37.339 21.574 -13.481 1.00 54.18 130 GLU D O 1
ATOM 3997 N N . GLY C 1 133 ? 37.696 23.073 -15.118 1.00 48.85 131 GLY D N 1
ATOM 3998 C CA . GLY C 1 133 ? 36.679 22.497 -15.972 1.00 40.54 131 GLY D CA 1
ATOM 3999 C C . GLY C 1 133 ? 35.251 22.777 -15.566 1.00 45.53 131 GLY D C 1
ATOM 4000 O O . GLY C 1 133 ? 34.347 22.059 -16.011 1.00 43.78 131 GLY D O 1
ATOM 4001 N N . VAL C 1 134 ? 35.017 23.821 -14.767 1.00 39.30 132 VAL D N 1
ATOM 4002 C CA . VAL C 1 134 ? 33.699 24.152 -14.227 1.00 39.94 132 VAL D CA 1
ATOM 4003 C C . VAL C 1 134 ? 33.199 25.446 -14.859 1.00 39.84 132 VAL D C 1
ATOM 4004 O O . VAL C 1 134 ? 33.915 26.451 -14.879 1.00 39.04 132 VAL D O 1
ATOM 4008 N N . SER C 1 135 ? 31.961 25.430 -15.347 1.00 39.99 133 SER D N 1
ATOM 4009 C CA . SER C 1 135 ? 31.326 26.618 -15.899 1.00 36.47 133 SER D CA 1
ATOM 4010 C C . SER C 1 135 ? 29.859 26.607 -15.503 1.00 40.32 133 SER D C 1
ATOM 4011 O O . SER C 1 135 ? 29.355 25.622 -14.951 1.00 40.28 133 SER D O 1
ATOM 4014 N N . GLU C 1 136 ? 29.162 27.704 -15.804 1.00 35.85 134 GLU D N 1
ATOM 4015 C CA . GLU C 1 136 ? 27.761 27.804 -15.414 1.00 40.90 134 GLU D CA 1
ATOM 4016 C C . GLU C 1 136 ? 27.046 28.845 -16.260 1.00 41.18 134 GLU D C 1
ATOM 4017 O O . GLU C 1 136 ? 27.663 29.742 -16.833 1.00 44.95 134 GLU D O 1
ATOM 4023 N N . THR C 1 137 ? 25.729 28.707 -16.325 1.00 37.27 135 THR D N 1
ATOM 4024 C CA . THR C 1 137 ? 24.870 29.627 -17.051 1.00 29.77 135 THR D CA 1
ATOM 4025 C C . THR C 1 137 ? 24.534 30.836 -16.190 1.00 35.65 135 THR D C 1
ATOM 4026 O O . THR C 1 137 ? 24.867 30.906 -15.006 1.00 36.64 135 THR D O 1
ATOM 4030 N N . SER C 1 138 ? 23.842 31.792 -16.800 1.00 36.74 136 SER D N 1
ATOM 4031 C CA . SER C 1 138 ? 23.239 32.879 -16.053 1.00 31.64 136 SER D CA 1
ATOM 4032 C C . SER C 1 138 ? 22.045 32.359 -15.261 1.00 38.89 136 SER D C 1
ATOM 4033 O O . SER C 1 138 ? 21.661 31.190 -15.358 1.00 35.38 136 SER D O 1
ATOM 4036 N N . PHE C 1 139 ? 21.456 33.234 -14.452 1.00 32.60 137 PHE D N 1
ATOM 4037 C CA . PHE C 1 139 ? 20.151 32.931 -13.889 1.00 32.64 137 PHE D CA 1
ATOM 4038 C C . PHE C 1 139 ? 19.118 32.968 -15.013 1.00 39.08 137 PHE D C 1
ATOM 4039 O O . PHE C 1 139 ? 18.940 34.005 -15.662 1.00 31.16 137 PHE D O 1
ATOM 4047 N N . LEU C 1 140 ? 18.455 31.836 -15.261 1.00 32.09 138 LEU D N 1
ATOM 4048 C CA . LEU C 1 140 ? 17.446 31.735 -16.308 1.00 33.45 138 LEU D CA 1
ATOM 4049 C C . LEU C 1 140 ? 16.052 31.867 -15.712 1.00 32.55 138 LEU D C 1
ATOM 4050 O O . LEU C 1 140 ? 15.786 31.373 -14.614 1.00 30.41 138 LEU D O 1
ATOM 4055 N N . SER C 1 141 ? 15.165 32.539 -16.440 1.00 30.36 139 SER D N 1
ATOM 4056 C CA . SER C 1 141 ? 13.898 32.941 -15.854 1.00 29.49 139 SER D CA 1
ATOM 4057 C C . SER C 1 141 ? 12.895 31.793 -15.834 1.00 33.29 139 SER D C 1
ATOM 4058 O O . SER C 1 141 ? 12.960 30.859 -16.636 1.00 32.72 139 SER D O 1
ATOM 4061 N N . LYS C 1 142 ? 11.944 31.892 -14.905 1.00 29.36 140 LYS D N 1
ATOM 4062 C CA . LYS C 1 142 ? 10.798 31.001 -14.832 1.00 32.50 140 LYS D CA 1
ATOM 4063 C C . LYS C 1 142 ? 9.535 31.838 -14.679 1.00 35.05 140 LYS D C 1
ATOM 4064 O O . LYS C 1 142 ? 9.564 32.918 -14.088 1.00 31.88 140 LYS D O 1
ATOM 4070 N N . SER C 1 143 ? 8.418 31.313 -15.190 1.00 35.89 141 SER D N 1
ATOM 4071 C CA . SER C 1 143 ? 7.171 32.074 -15.247 1.00 37.83 141 SER D CA 1
ATOM 4072 C C . SER C 1 143 ? 6.593 32.406 -13.872 1.00 37.10 141 SER D C 1
ATOM 4073 O O . SER C 1 143 ? 5.745 33.302 -13.778 1.00 35.87 141 SER D O 1
ATOM 4076 N N . ASP C 1 144 ? 7.009 31.716 -12.809 1.00 33.59 142 ASP D N 1
ATOM 4077 C CA . ASP C 1 144 ? 6.622 32.133 -11.465 1.00 41.89 142 ASP D CA 1
ATOM 4078 C C . ASP C 1 144 ? 7.647 33.066 -10.844 1.00 34.90 142 ASP D C 1
ATOM 4079 O O . ASP C 1 144 ? 7.610 33.298 -9.635 1.00 38.43 142 ASP D O 1
ATOM 4084 N N . HIS C 1 145 ? 8.592 33.545 -11.643 1.00 32.73 143 HIS D N 1
ATOM 4085 C CA . HIS C 1 145 ? 9.542 34.597 -11.312 1.00 33.17 143 HIS D CA 1
ATOM 4086 C C . HIS C 1 145 ? 10.627 34.155 -10.332 1.00 34.80 143 HIS D C 1
ATOM 4087 O O . HIS C 1 145 ? 11.385 35.003 -9.836 1.00 31.88 143 HIS D O 1
ATOM 4094 N N . SER C 1 146 ? 10.768 32.855 -10.075 1.00 31.54 144 SER D N 1
ATOM 4095 C CA . SER C 1 146 ? 12.023 32.348 -9.542 1.00 31.24 144 SER D CA 1
ATOM 4096 C C . SER C 1 146 ? 12.982 32.111 -10.712 1.00 35.33 144 SER D C 1
ATOM 4097 O O . SER C 1 146 ? 12.734 32.534 -11.843 1.00 32.44 144 SER D O 1
ATOM 4100 N N . PHE C 1 147 ? 14.089 31.417 -10.460 1.00 32.72 145 PHE D N 1
ATOM 4101 C CA . PHE C 1 147 ? 15.086 31.178 -11.490 1.00 27.90 145 PHE D CA 1
ATOM 4102 C C . PHE C 1 147 ? 15.582 29.738 -11.426 1.00 35.63 145 PHE D C 1
ATOM 4103 O O . PHE C 1 147 ? 15.300 28.985 -10.488 1.00 31.26 145 PHE D O 1
ATOM 4111 N N . PHE C 1 148 ? 16.331 29.359 -12.452 1.00 29.56 146 PHE D N 1
ATOM 4112 C CA . PHE C 1 148 ? 17.165 28.182 -12.371 1.00 33.27 146 PHE D CA 1
ATOM 4113 C C . PHE C 1 148 ? 18.531 28.517 -12.933 1.00 28.77 146 PHE D C 1
ATOM 4114 O O . PHE C 1 148 ? 18.729 29.532 -13.598 1.00 30.51 146 PHE D O 1
ATOM 4122 N N . LYS C 1 149 ? 19.484 27.662 -12.624 1.00 30.58 147 LYS D N 1
ATOM 4123 C CA . LYS C 1 149 ? 20.856 27.893 -13.018 1.00 25.73 147 LYS D CA 1
ATOM 4124 C C . LYS C 1 149 ? 21.463 26.520 -13.199 1.00 31.16 147 LYS D C 1
ATOM 4125 O O . LYS C 1 149 ? 21.074 25.566 -12.522 1.00 31.99 147 LYS D O 1
ATOM 4131 N N . ILE C 1 150 ? 22.361 26.404 -14.156 1.00 32.93 148 ILE D N 1
ATOM 4132 C CA . ILE C 1 150 ? 22.954 25.122 -14.481 1.00 30.95 148 ILE D CA 1
ATOM 4133 C C . ILE C 1 150 ? 24.459 25.264 -14.393 1.00 33.04 148 ILE D C 1
ATOM 4134 O O . ILE C 1 150 ? 25.018 26.278 -14.828 1.00 34.42 148 ILE D O 1
ATOM 4139 N N . SER C 1 151 ? 25.110 24.258 -13.805 1.00 29.57 149 SER D N 1
ATOM 4140 C CA . SER C 1 151 ? 26.555 24.235 -13.640 1.00 30.79 149 SER D CA 1
ATOM 4141 C C . SER C 1 151 ? 27.118 23.006 -14.339 1.00 33.77 149 SER D C 1
ATOM 4142 O O . SER C 1 151 ? 26.539 21.915 -14.260 1.00 33.04 149 SER D O 1
ATOM 4145 N N . TYR C 1 152 ? 28.244 23.187 -15.024 1.00 35.02 150 TYR D N 1
ATOM 4146 C CA . TYR C 1 152 ? 28.878 22.130 -15.800 1.00 31.66 150 TYR D CA 1
ATOM 4147 C C . TYR C 1 152 ? 30.232 21.770 -15.205 1.00 33.48 150 TYR D C 1
ATOM 4148 O O . TYR C 1 152 ? 31.012 22.652 -14.838 1.00 40.15 150 TYR D O 1
ATOM 4157 N N . LEU C 1 153 ? 30.516 20.470 -15.140 1.00 35.72 151 LEU D N 1
ATOM 4158 C CA . LEU C 1 153 ? 31.851 19.973 -14.840 1.00 34.28 151 LEU D CA 1
ATOM 4159 C C . LEU C 1 153 ? 32.280 19.030 -15.953 1.00 40.31 151 LEU D C 1
ATOM 4160 O O . LEU C 1 153 ? 31.638 17.997 -16.170 1.00 38.20 151 LEU D O 1
ATOM 4165 N N . THR C 1 154 ? 33.358 19.373 -16.657 1.00 37.15 152 THR D N 1
ATOM 4166 C CA . THR C 1 154 ? 33.900 18.453 -17.651 1.00 42.29 152 THR D CA 1
ATOM 4167 C C . THR C 1 154 ? 34.737 17.398 -16.949 1.00 39.34 152 THR D C 1
ATOM 4168 O O . THR C 1 154 ? 35.437 17.693 -15.979 1.00 45.43 152 THR D O 1
ATOM 4172 N N . LEU C 1 155 ? 34.667 16.162 -17.432 1.00 42.40 153 LEU D N 1
ATOM 4173 C CA . LEU C 1 155 ? 35.361 15.093 -16.724 1.00 48.33 153 LEU D CA 1
ATOM 4174 C C . LEU C 1 155 ? 35.666 13.937 -17.661 1.00 45.52 153 LEU D C 1
ATOM 4175 O O . LEU C 1 155 ? 35.039 13.766 -18.710 1.00 49.30 153 LEU D O 1
ATOM 4180 N N . LEU C 1 156 ? 36.650 13.148 -17.248 1.00 54.38 154 LEU D N 1
ATOM 4181 C CA . LEU C 1 156 ? 36.973 11.859 -17.844 1.00 48.58 154 LEU D CA 1
ATOM 4182 C C . LEU C 1 156 ? 36.495 10.795 -16.872 1.00 55.49 154 LEU D C 1
ATOM 4183 O O . LEU C 1 156 ? 37.159 10.550 -15.853 1.00 60.44 154 LEU D O 1
ATOM 4188 N N . PRO C 1 157 ? 35.351 10.156 -17.118 1.00 61.68 155 PRO D N 1
ATOM 4189 C CA . PRO C 1 157 ? 34.801 9.220 -16.126 1.00 57.26 155 PRO D CA 1
ATOM 4190 C C . PRO C 1 157 ? 35.773 8.092 -15.808 1.00 55.54 155 PRO D C 1
ATOM 4191 O O . PRO C 1 157 ? 36.367 7.490 -16.704 1.00 64.92 155 PRO D O 1
ATOM 4195 N N . SER C 1 158 ? 35.947 7.827 -14.509 1.00 60.16 156 SER D N 1
ATOM 4196 C CA . SER C 1 158 ? 36.767 6.729 -14.009 1.00 62.68 156 SER D CA 1
ATOM 4197 C C . SER C 1 158 ? 36.008 5.978 -12.923 1.00 66.88 156 SER D C 1
ATOM 4198 O O . SER C 1 158 ? 35.204 6.559 -12.190 1.00 72.11 156 SER D O 1
ATOM 4201 N N . ALA C 1 159 ? 36.281 4.678 -12.816 1.00 70.77 157 ALA D N 1
ATOM 4202 C CA . ALA C 1 159 ? 35.621 3.869 -11.797 1.00 78.98 157 ALA D CA 1
ATOM 4203 C C . ALA C 1 159 ? 35.948 4.335 -10.384 1.00 83.67 157 ALA D C 1
ATOM 4204 O O . ALA C 1 159 ? 35.202 4.021 -9.451 1.00 88.94 157 ALA D O 1
ATOM 4206 N N . GLU C 1 160 ? 37.039 5.080 -10.205 1.00 86.24 158 GLU D N 1
ATOM 4207 C CA . GLU C 1 160 ? 37.459 5.478 -8.868 1.00 82.56 158 GLU D CA 1
ATOM 4208 C C . GLU C 1 160 ? 36.764 6.749 -8.399 1.00 78.56 158 GLU D C 1
ATOM 4209 O O . GLU C 1 160 ? 36.606 6.959 -7.192 1.00 85.51 158 GLU D O 1
ATOM 4215 N N . GLU C 1 161 ? 36.331 7.594 -9.321 1.00 68.85 159 GLU D N 1
ATOM 4216 C CA . GLU C 1 161 ? 36.023 8.983 -9.020 1.00 66.16 159 GLU D CA 1
ATOM 4217 C C . GLU C 1 161 ? 34.518 9.213 -9.061 1.00 67.86 159 GLU D C 1
ATOM 4218 O O . GLU C 1 161 ? 33.903 9.159 -10.132 1.00 66.87 159 GLU D O 1
ATOM 4224 N N . SER C 1 162 ? 33.934 9.476 -7.896 1.00 59.48 160 SER D N 1
ATOM 4225 C CA . SER C 1 162 ? 32.565 9.949 -7.783 1.00 55.17 160 SER D CA 1
ATOM 4226 C C . SER C 1 162 ? 32.573 11.454 -7.546 1.00 52.76 160 SER D C 1
ATOM 4227 O O . SER C 1 162 ? 33.606 12.048 -7.230 1.00 56.78 160 SER D O 1
ATOM 4230 N N . TYR C 1 163 ? 31.409 12.074 -7.721 1.00 49.98 161 TYR D N 1
ATOM 4231 C CA . TYR C 1 163 ? 31.307 13.523 -7.632 1.00 50.88 161 TYR D CA 1
ATOM 4232 C C . TYR C 1 163 ? 30.049 13.914 -6.879 1.00 46.76 161 TYR D C 1
ATOM 4233 O O . TYR C 1 163 ? 29.077 13.160 -6.814 1.00 48.11 161 TYR D O 1
ATOM 4242 N N . ASP C 1 164 ? 30.090 15.115 -6.306 1.00 45.94 162 ASP D N 1
ATOM 4243 C CA . ASP C 1 164 ? 28.928 15.738 -5.694 1.00 44.85 162 ASP D CA 1
ATOM 4244 C C . ASP C 1 164 ? 28.791 17.152 -6.230 1.00 43.94 162 ASP D C 1
ATOM 4245 O O . ASP C 1 164 ? 29.779 17.883 -6.320 1.00 44.11 162 ASP D O 1
ATOM 4250 N N . CYS C 1 165 ? 27.576 17.526 -6.600 1.00 39.85 163 CYS D N 1
ATOM 4251 C CA . CYS C 1 165 ? 27.231 18.924 -6.791 1.00 37.72 163 CYS D CA 1
ATOM 4252 C C . CYS C 1 165 ? 26.756 19.474 -5.452 1.00 41.64 163 CYS D C 1
ATOM 4253 O O . CYS C 1 165 ? 25.943 18.835 -4.774 1.00 42.97 163 CYS D O 1
ATOM 4256 N N . LYS C 1 166 ? 27.273 20.640 -5.061 1.00 42.82 164 LYS D N 1
ATOM 4257 C CA . LYS C 1 166 ? 26.969 21.230 -3.757 1.00 41.61 164 LYS D CA 1
ATOM 4258 C C . LYS C 1 166 ? 26.368 22.612 -3.942 1.00 43.17 164 LYS D C 1
ATOM 4259 O O . LYS C 1 166 ? 27.016 23.504 -4.502 1.00 40.41 164 LYS D O 1
ATOM 4265 N N . VAL C 1 167 ? 25.148 22.796 -3.444 1.00 39.56 165 VAL D N 1
ATOM 4266 C CA . VAL C 1 167 ? 24.409 24.044 -3.601 1.00 43.36 165 VAL D CA 1
ATOM 4267 C C . VAL C 1 167 ? 24.212 24.698 -2.233 1.00 47.29 165 VAL D C 1
ATOM 4268 O O . VAL C 1 167 ? 23.694 24.071 -1.302 1.00 42.77 165 VAL D O 1
ATOM 4272 N N . GLU C 1 168 ? 24.620 25.959 -2.124 1.00 41.45 166 GLU D N 1
ATOM 4273 C CA . GLU C 1 168 ? 24.416 26.771 -0.936 1.00 42.79 166 GLU D CA 1
ATOM 4274 C C . GLU C 1 168 ? 23.429 27.891 -1.252 1.00 43.91 166 GLU D C 1
ATOM 4275 O O . GLU C 1 168 ? 23.631 28.651 -2.205 1.00 46.61 166 GLU D O 1
ATOM 4281 N N . HIS C 1 169 ? 22.368 27.986 -0.452 1.00 41.37 167 HIS D N 1
ATOM 4282 C CA . HIS C 1 169 ? 21.305 28.962 -0.648 1.00 41.19 167 HIS D CA 1
ATOM 4283 C C . HIS C 1 169 ? 20.646 29.263 0.692 1.00 46.46 167 HIS D C 1
ATOM 4284 O O . HIS C 1 169 ? 20.487 28.375 1.538 1.00 42.24 167 HIS D O 1
ATOM 4291 N N . TRP C 1 170 ? 20.241 30.525 0.868 1.00 42.43 168 TRP D N 1
ATOM 4292 C CA . TRP C 1 170 ? 19.619 30.942 2.127 1.00 42.85 168 TRP D CA 1
ATOM 4293 C C . TRP C 1 170 ? 18.304 30.226 2.404 1.00 51.06 168 TRP D C 1
ATOM 4294 O O . TRP C 1 170 ? 17.843 30.219 3.556 1.00 55.34 168 TRP D O 1
ATOM 4305 N N . GLY C 1 171 ? 17.682 29.644 1.377 1.00 41.79 169 GLY D N 1
ATOM 4306 C CA . GLY C 1 171 ? 16.455 28.899 1.573 1.00 44.82 169 GLY D CA 1
ATOM 4307 C C . GLY C 1 171 ? 16.637 27.495 2.108 1.00 48.43 169 GLY D C 1
ATOM 4308 O O . GLY C 1 171 ? 15.644 26.840 2.428 1.00 51.24 169 GLY D O 1
ATOM 4309 N N . LEU C 1 172 ? 17.876 27.027 2.219 1.00 45.87 170 LEU D N 1
ATOM 4310 C CA . LEU C 1 172 ? 18.176 25.679 2.673 1.00 50.94 170 LEU D CA 1
ATOM 4311 C C . LEU C 1 172 ? 18.624 25.703 4.131 1.00 51.38 170 LEU D C 1
ATOM 4312 O O . LEU C 1 172 ? 19.368 26.600 4.542 1.00 59.18 170 LEU D O 1
ATOM 4317 N N . ASP C 1 173 ? 18.175 24.718 4.917 1.00 56.01 171 ASP D N 1
ATOM 4318 C CA . ASP C 1 173 ? 18.620 24.678 6.310 1.00 61.88 171 ASP D CA 1
ATOM 4319 C C . ASP C 1 173 ? 20.080 24.250 6.419 1.00 57.83 171 ASP D C 1
ATOM 4320 O O . ASP C 1 173 ? 20.704 24.444 7.467 1.00 60.10 171 ASP D O 1
ATOM 4325 N N . LYS C 1 174 ? 20.645 23.712 5.347 1.00 57.87 172 LYS D N 1
ATOM 4326 C CA . LYS C 1 174 ? 22.029 23.269 5.298 1.00 55.42 172 LYS D CA 1
ATOM 4327 C C . LYS C 1 174 ? 22.392 23.064 3.838 1.00 54.86 172 LYS D C 1
ATOM 4328 O O . LYS C 1 174 ? 21.500 22.880 3.000 1.00 50.95 172 LYS D O 1
ATOM 4334 N N . PRO C 1 175 ? 23.682 23.093 3.495 1.00 51.78 173 PRO D N 1
ATOM 4335 C CA . PRO C 1 175 ? 24.058 22.941 2.084 1.00 48.61 173 PRO D CA 1
ATOM 4336 C C . PRO C 1 175 ? 23.589 21.602 1.529 1.00 53.40 173 PRO D C 1
ATOM 4337 O O . PRO C 1 175 ? 23.600 20.582 2.218 1.00 59.54 173 PRO D O 1
ATOM 4341 N N . LEU C 1 176 ? 23.164 21.620 0.272 1.00 51.49 174 LEU D N 1
ATOM 4342 C CA . LEU C 1 176 ? 22.521 20.482 -0.360 1.00 47.27 174 LEU D CA 1
ATOM 4343 C C . LEU C 1 176 ? 23.511 19.768 -1.272 1.00 51.29 174 LEU D C 1
ATOM 4344 O O . LEU C 1 176 ? 24.174 20.403 -2.099 1.00 52.45 174 LEU D O 1
ATOM 4349 N N . LEU C 1 177 ? 23.605 18.449 -1.123 1.00 54.84 175 LEU D N 1
ATOM 4350 C CA . LEU C 1 177 ? 24.493 17.627 -1.928 1.00 48.65 175 LEU D CA 1
ATOM 4351 C C . LEU C 1 177 ? 23.687 16.647 -2.762 1.00 54.75 175 LEU D C 1
ATOM 4352 O O . LEU C 1 177 ? 22.731 16.038 -2.275 1.00 60.01 175 LEU D O 1
ATOM 4357 N N . LYS C 1 178 ? 24.073 16.512 -4.027 1.00 49.68 176 LYS D N 1
ATOM 4358 C CA . LYS C 1 178 ? 23.516 15.518 -4.932 1.00 46.99 176 LYS D CA 1
ATOM 4359 C C . LYS C 1 178 ? 24.678 14.774 -5.570 1.00 47.85 176 LYS D C 1
ATOM 4360 O O . LYS C 1 178 ? 25.628 15.396 -6.059 1.00 48.80 176 LYS D O 1
ATOM 4366 N N . HIS C 1 179 ? 24.595 13.452 -5.561 1.00 45.73 177 HIS D N 1
ATOM 4367 C CA . HIS C 1 179 ? 25.705 12.579 -5.893 1.00 48.55 177 HIS D CA 1
ATOM 4368 C C . HIS C 1 179 ? 25.584 12.041 -7.313 1.00 52.15 177 HIS D C 1
ATOM 4369 O O . HIS C 1 179 ? 24.481 11.845 -7.826 1.00 49.42 177 HIS D O 1
ATOM 4376 N N . TRP C 1 180 ? 26.740 11.778 -7.932 1.00 52.30 178 TRP D N 1
ATOM 4377 C CA . TRP C 1 180 ? 26.816 11.149 -9.246 1.00 49.51 178 TRP D CA 1
ATOM 4378 C C . TRP C 1 180 ? 27.910 10.095 -9.230 1.00 53.16 178 TRP D C 1
ATOM 4379 O O . TRP C 1 180 ? 29.043 10.385 -8.834 1.00 54.56 178 TRP D O 1
ATOM 4390 N N . GLU C 1 181 ? 27.567 8.881 -9.674 1.00 52.30 179 GLU D N 1
ATOM 4391 C CA . GLU C 1 181 ? 28.464 7.744 -9.771 1.00 61.45 179 GLU D CA 1
ATOM 4392 C C . GLU C 1 181 ? 28.569 7.272 -11.215 1.00 64.69 179 GLU D C 1
ATOM 4393 O O . GLU C 1 181 ? 27.571 7.290 -11.943 1.00 66.08 179 GLU D O 1
ATOM 4399 N N . PRO C 1 182 ? 29.756 6.847 -11.654 1.00 65.77 180 PRO D N 1
ATOM 4400 C CA . PRO C 1 182 ? 29.867 6.190 -12.969 1.00 72.90 180 PRO D CA 1
ATOM 4401 C C . PRO C 1 182 ? 28.999 4.946 -13.136 1.00 74.51 180 PRO D C 1
ATOM 4402 O O . PRO C 1 182 ? 28.567 4.664 -14.262 1.00 79.99 180 PRO D O 1
ATOM 4406 N N . GLU C 1 183 ? 28.736 4.197 -12.064 1.00 83.72 181 GLU D N 1
ATOM 4407 C CA . GLU C 1 183 ? 27.891 2.993 -12.114 1.00 87.58 181 GLU D CA 1
ATOM 4408 C C . GLU C 1 183 ? 28.283 2.031 -13.235 1.00 83.62 181 GLU D C 1
ATOM 4409 O O . GLU C 1 183 ? 28.612 0.875 -12.981 1.00 94.83 181 GLU D O 1
ATOM 4415 N N . SER D 2 4 ? 19.893 35.788 8.775 1.00 89.08 3 SER E N 1
ATOM 4416 C CA . SER D 2 4 ? 20.212 35.599 7.365 1.00 79.69 3 SER E CA 1
ATOM 4417 C C . SER D 2 4 ? 20.109 36.943 6.627 1.00 71.43 3 SER E C 1
ATOM 4418 O O . SER D 2 4 ? 19.372 37.826 7.062 1.00 77.69 3 SER E O 1
ATOM 4421 N N . PRO D 2 5 ? 20.817 37.100 5.505 1.00 64.65 4 PRO E N 1
ATOM 4422 C CA . PRO D 2 5 ? 20.821 38.401 4.828 1.00 60.84 4 PRO E CA 1
ATOM 4423 C C . PRO D 2 5 ? 19.466 38.761 4.241 1.00 62.54 4 PRO E C 1
ATOM 4424 O O . PRO D 2 5 ? 18.707 37.903 3.783 1.00 68.69 4 PRO E O 1
ATOM 4428 N N . GLU D 2 6 ? 19.187 40.062 4.246 1.00 60.18 5 GLU E N 1
ATOM 4429 C CA . GLU D 2 6 ? 17.993 40.640 3.643 1.00 51.06 5 GLU E CA 1
ATOM 4430 C C . GLU D 2 6 ? 18.243 40.929 2.167 1.00 45.15 5 GLU E C 1
ATOM 4431 O O . GLU D 2 6 ? 19.330 41.376 1.791 1.00 46.42 5 GLU E O 1
ATOM 4437 N N . ASP D 2 7 ? 17.233 40.695 1.333 1.00 40.01 6 ASP E N 1
ATOM 4438 C CA . ASP D 2 7 ? 17.375 40.943 -0.094 1.00 37.47 6 ASP E CA 1
ATOM 4439 C C . ASP D 2 7 ? 16.071 41.495 -0.652 1.00 41.83 6 ASP E C 1
ATOM 4440 O O . ASP D 2 7 ? 14.982 41.056 -0.268 1.00 39.67 6 ASP E O 1
ATOM 4445 N N . PHE D 2 8 ? 16.197 42.468 -1.554 1.00 34.70 7 PHE E N 1
ATOM 4446 C CA . PHE D 2 8 ? 15.067 43.064 -2.252 1.00 33.30 7 PHE E CA 1
ATOM 4447 C C . PHE D 2 8 ? 15.359 43.008 -3.743 1.00 37.84 7 PHE E C 1
ATOM 4448 O O . PHE D 2 8 ? 16.437 43.427 -4.181 1.00 38.59 7 PHE E O 1
ATOM 4456 N N . VAL D 2 9 ? 14.396 42.519 -4.519 1.00 29.71 8 VAL E N 1
ATOM 4457 C CA . VAL D 2 9 ? 14.619 42.168 -5.911 1.00 27.88 8 VAL E CA 1
ATOM 4458 C C . VAL D 2 9 ? 13.575 42.858 -6.770 1.00 30.26 8 VAL E C 1
ATOM 4459 O O . VAL D 2 9 ? 12.403 42.951 -6.385 1.00 30.93 8 VAL E O 1
ATOM 4463 N N . TYR D 2 10 ? 14.001 43.339 -7.939 1.00 29.17 9 TYR E N 1
ATOM 4464 C CA . TYR D 2 10 ? 13.105 43.899 -8.938 1.00 27.83 9 TYR E CA 1
ATOM 4465 C C . TYR D 2 10 ? 13.426 43.292 -10.296 1.00 26.46 9 TYR E C 1
ATOM 4466 O O . TYR D 2 10 ? 14.596 43.176 -10.677 1.00 26.22 9 TYR E O 1
ATOM 4475 N N . GLN D 2 11 ? 12.385 42.916 -11.029 1.00 27.34 10 GLN E N 1
ATOM 4476 C CA . GLN D 2 11 ? 12.540 42.277 -12.324 1.00 24.42 10 GLN E CA 1
ATOM 4477 C C . GLN D 2 11 ? 11.658 42.982 -13.337 1.00 28.16 10 GLN E C 1
ATOM 4478 O O . GLN D 2 11 ? 10.524 43.363 -13.022 1.00 28.83 10 GLN E O 1
ATOM 4484 N N . PHE D 2 12 ? 12.176 43.140 -14.553 1.00 22.33 11 PHE E N 1
ATOM 4485 C CA . PHE D 2 12 ? 11.385 43.595 -15.691 1.00 23.88 11 PHE E CA 1
ATOM 4486 C C . PHE D 2 12 ? 11.605 42.615 -16.830 1.00 27.51 11 PHE E C 1
ATOM 4487 O O . PHE D 2 12 ? 12.748 42.346 -17.218 1.00 25.94 11 PHE E O 1
ATOM 4495 N N . LYS D 2 13 ? 10.516 42.068 -17.347 1.00 27.90 12 LYS E N 1
ATOM 4496 C CA . LYS D 2 13 ? 10.583 41.054 -18.384 1.00 27.58 12 LYS E CA 1
ATOM 4497 C C . LYS D 2 13 ? 9.796 41.537 -19.590 1.00 27.22 12 LYS E C 1
ATOM 4498 O O . LYS D 2 13 ? 8.578 41.728 -19.504 1.00 29.08 12 LYS E O 1
ATOM 4504 N N . GLY D 2 14 ? 10.483 41.708 -20.713 1.00 25.83 13 GLY E N 1
ATOM 4505 C CA . GLY D 2 14 ? 9.808 42.043 -21.950 1.00 31.35 13 GLY E CA 1
ATOM 4506 C C . GLY D 2 14 ? 9.544 40.794 -22.762 1.00 27.75 13 GLY E C 1
ATOM 4507 O O . GLY D 2 14 ? 10.440 40.289 -23.444 1.00 28.99 13 GLY E O 1
ATOM 4508 N N . MET D 2 15 ? 8.322 40.282 -22.701 1.00 25.23 14 MET E N 1
ATOM 4509 C CA . MET D 2 15 ? 8.026 38.943 -23.189 1.00 35.55 14 MET E CA 1
ATOM 4510 C C . MET D 2 15 ? 7.179 38.984 -24.459 1.00 37.01 14 MET E C 1
ATOM 4511 O O . MET D 2 15 ? 6.199 39.739 -24.541 1.00 33.11 14 MET E O 1
ATOM 4516 N N . CYS D 2 16 ? 7.588 38.188 -25.451 1.00 26.15 15 CYS E N 1
ATOM 4517 C CA . CYS D 2 16 ? 6.924 38.076 -26.742 1.00 30.27 15 CYS E CA 1
ATOM 4518 C C . CYS D 2 16 ? 6.429 36.650 -26.950 1.00 34.45 15 CYS E C 1
ATOM 4519 O O . CYS D 2 16 ? 7.186 35.693 -26.757 1.00 31.60 15 CYS E O 1
ATOM 4522 N N . TYR D 2 17 ? 5.161 36.512 -27.333 1.00 33.90 16 TYR E N 1
ATOM 4523 C CA . TYR D 2 17 ? 4.526 35.221 -27.574 1.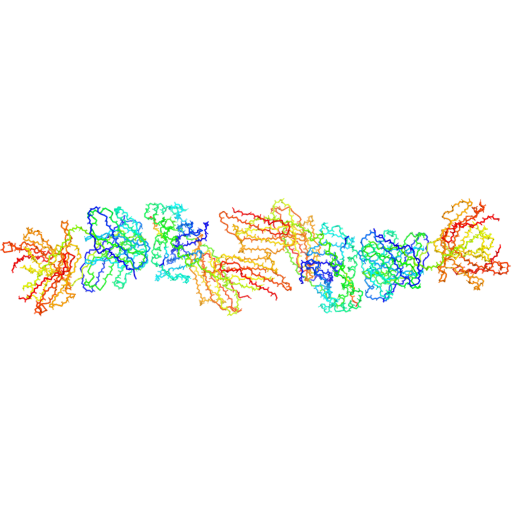00 32.60 16 TYR E CA 1
ATOM 4524 C C . TYR D 2 17 ? 4.156 35.121 -29.051 1.00 36.00 16 TYR E C 1
ATOM 4525 O O . TYR D 2 17 ? 3.469 36.000 -29.584 1.00 39.70 16 TYR E O 1
ATOM 4534 N N . PHE D 2 18 ? 4.648 34.080 -29.714 1.00 31.96 17 PHE E N 1
ATOM 4535 C CA . PHE D 2 18 ? 4.465 33.874 -31.143 1.00 34.30 17 PHE E CA 1
ATOM 4536 C C . PHE D 2 18 ? 3.657 32.605 -31.383 1.00 41.32 17 PHE E C 1
ATOM 4537 O O . PHE D 2 18 ? 3.981 31.544 -30.835 1.00 37.96 17 PHE E O 1
ATOM 4545 N N . THR D 2 19 ? 2.626 32.703 -32.217 1.00 39.45 18 THR E N 1
ATOM 4546 C CA . THR D 2 19 ? 1.828 31.541 -32.581 1.00 43.62 18 THR E CA 1
ATOM 4547 C C . THR D 2 19 ? 1.552 31.539 -34.077 1.00 44.58 18 THR E C 1
ATOM 4548 O O . THR D 2 19 ? 1.145 32.560 -34.639 1.00 36.26 18 THR E O 1
ATOM 4552 N N . ASN D 2 20 ? 1.813 30.395 -34.716 1.00 40.31 19 ASN E N 1
ATOM 4553 C CA . ASN D 2 20 ? 1.517 30.177 -36.129 1.00 47.70 19 ASN E CA 1
ATOM 4554 C C . ASN D 2 20 ? 2.289 31.184 -36.987 1.00 46.11 19 ASN E C 1
ATOM 4555 O O . ASN D 2 20 ? 1.727 32.074 -37.624 1.00 56.52 19 ASN E O 1
ATOM 4560 N N . GLY D 2 21 ? 3.606 31.023 -36.967 1.00 40.99 20 GLY E N 1
ATOM 4561 C CA . GLY D 2 21 ? 4.464 32.004 -37.611 1.00 51.80 20 GLY E CA 1
ATOM 4562 C C . GLY D 2 21 ? 4.325 33.348 -36.916 1.00 56.01 20 GLY E C 1
ATOM 4563 O O . GLY D 2 21 ? 4.524 33.468 -35.699 1.00 51.19 20 GLY E O 1
ATOM 4564 N N . THR D 2 22 ? 3.987 34.391 -37.679 1.00 53.51 21 THR E N 1
ATOM 4565 C CA . THR D 2 22 ? 3.692 35.691 -37.086 1.00 60.06 21 THR E CA 1
ATOM 4566 C C . THR D 2 22 ? 2.238 36.085 -37.287 1.00 48.41 21 THR E C 1
ATOM 4567 O O . THR D 2 22 ? 1.905 37.273 -37.228 1.00 59.34 21 THR E O 1
ATOM 4571 N N . GLU D 2 23 ? 1.371 35.111 -37.555 1.00 44.67 22 GLU E N 1
ATOM 4572 C CA . GLU D 2 23 ? -0.058 35.388 -37.553 1.00 49.37 22 GLU E CA 1
ATOM 4573 C C . GLU D 2 23 ? -0.482 36.027 -36.232 1.00 53.00 22 GLU E C 1
ATOM 4574 O O . GLU D 2 23 ? -1.204 37.029 -36.220 1.00 59.51 22 GLU E O 1
ATOM 4580 N N . ARG D 2 24 ? -0.035 35.468 -35.105 1.00 39.02 23 ARG E N 1
ATOM 4581 C CA . ARG D 2 24 ? -0.423 35.960 -33.791 1.00 37.68 23 ARG E CA 1
ATOM 4582 C C . ARG D 2 24 ? 0.824 36.302 -32.986 1.00 45.86 23 ARG E C 1
ATOM 4583 O O . ARG D 2 24 ? 1.667 35.435 -32.732 1.00 42.28 23 ARG E O 1
ATOM 4591 N N . VAL D 2 25 ? 0.949 37.570 -32.607 1.00 40.08 24 VAL E N 1
ATOM 4592 C CA . VAL D 2 25 ? 2.069 38.066 -31.823 1.00 35.99 24 VAL E CA 1
ATOM 4593 C C . VAL D 2 25 ? 1.489 38.830 -30.649 1.00 38.04 24 VAL E C 1
ATOM 4594 O O . VAL D 2 25 ? 0.478 39.524 -30.793 1.00 40.36 24 VAL E O 1
ATOM 4598 N N . ARG D 2 26 ? 2.095 38.672 -29.476 1.00 36.87 25 ARG E N 1
ATOM 4599 C CA . ARG D 2 26 ? 1.562 39.309 -28.277 1.00 27.16 25 ARG E CA 1
ATOM 4600 C C . ARG D 2 26 ? 2.715 39.715 -27.379 1.00 30.99 25 ARG E C 1
ATOM 4601 O O . ARG D 2 26 ? 3.601 38.897 -27.107 1.00 36.22 25 ARG E O 1
ATOM 4609 N N . LEU D 2 27 ? 2.699 40.966 -26.925 1.00 29.39 26 LEU E N 1
ATOM 4610 C CA . LEU D 2 27 ? 3.698 41.478 -26.001 1.00 27.53 26 LEU E CA 1
ATOM 4611 C C . LEU D 2 27 ? 3.099 41.582 -24.604 1.00 32.35 26 LEU E C 1
ATOM 4612 O O . LEU D 2 27 ? 2.000 42.123 -24.424 1.00 26.84 26 LEU E O 1
ATOM 4617 N N . VAL D 2 28 ? 3.813 41.054 -23.619 1.00 30.46 27 VAL E N 1
ATOM 4618 C CA . VAL D 2 28 ? 3.452 41.219 -22.217 1.00 29.61 27 VAL E CA 1
ATOM 4619 C C . VAL D 2 28 ? 4.719 41.634 -21.489 1.00 31.09 27 VAL E C 1
ATOM 4620 O O . VAL D 2 28 ? 5.644 40.828 -21.341 1.00 31.83 27 VAL E O 1
ATOM 4624 N N . SER D 2 29 ? 4.775 42.892 -21.061 1.00 26.77 28 SER E N 1
ATOM 4625 C CA . SER D 2 29 ? 5.903 43.415 -20.309 1.00 27.23 28 SER E CA 1
ATOM 4626 C C . SER D 2 29 ? 5.534 43.413 -18.836 1.00 30.54 28 SER E C 1
ATOM 4627 O O . SER D 2 29 ? 4.511 43.986 -18.447 1.00 29.08 28 SER E O 1
ATOM 4630 N N . ARG D 2 30 ? 6.338 42.732 -18.030 1.00 28.36 29 ARG E N 1
ATOM 4631 C CA . ARG D 2 30 ? 6.004 42.462 -16.644 1.00 25.82 29 ARG E CA 1
ATOM 4632 C C . ARG D 2 30 ? 6.978 43.193 -15.738 1.00 27.54 29 ARG E C 1
ATOM 4633 O O . ARG D 2 30 ? 8.194 43.115 -15.936 1.00 34.94 29 ARG E O 1
ATOM 4641 N N . SER D 2 31 ? 6.437 43.918 -14.766 1.00 27.92 30 SER E N 1
ATOM 4642 C CA . SER D 2 31 ? 7.215 44.531 -13.698 1.00 27.01 30 SER E CA 1
ATOM 4643 C C . SER D 2 31 ? 6.969 43.726 -12.431 1.00 30.38 30 SER E C 1
ATOM 4644 O O . SER D 2 31 ? 5.818 43.551 -12.016 1.00 33.59 30 SER E O 1
ATOM 4647 N N . ILE D 2 32 ? 8.041 43.207 -11.843 1.00 32.32 31 ILE E N 1
ATOM 4648 C CA . ILE D 2 32 ? 7.956 42.277 -10.728 1.00 30.70 31 ILE E CA 1
ATOM 4649 C C . ILE D 2 32 ? 8.747 42.840 -9.556 1.00 32.13 31 ILE E C 1
ATOM 4650 O O . ILE D 2 32 ? 9.903 43.251 -9.721 1.00 32.24 31 ILE E O 1
ATOM 4655 N N . TYR D 2 33 ? 8.132 42.844 -8.374 1.00 35.23 32 TYR E N 1
ATOM 4656 C CA . TYR D 2 33 ? 8.814 43.162 -7.129 1.00 34.50 32 TYR E CA 1
ATOM 4657 C C . TYR D 2 33 ? 8.950 41.875 -6.335 1.00 36.41 32 TYR E C 1
ATOM 4658 O O . TYR D 2 33 ? 7.944 41.242 -6.000 1.00 37.77 32 TYR E O 1
ATOM 4667 N N . ASN D 2 34 ? 10.192 41.496 -6.038 1.00 35.19 33 ASN E N 1
ATOM 4668 C CA . ASN D 2 34 ? 10.500 40.176 -5.505 1.00 35.14 33 ASN E CA 1
ATOM 4669 C C . ASN D 2 34 ? 9.975 39.106 -6.460 1.00 33.01 33 ASN E C 1
ATOM 4670 O O . ASN D 2 34 ? 10.597 38.864 -7.499 1.00 31.64 33 ASN E O 1
ATOM 4675 N N . ARG D 2 35 ? 8.854 38.459 -6.149 1.00 34.11 34 ARG E N 1
ATOM 4676 C CA . ARG D 2 35 ? 8.267 37.467 -7.054 1.00 38.99 34 ARG E CA 1
ATOM 4677 C C . ARG D 2 35 ? 6.818 37.786 -7.383 1.00 36.90 34 ARG E C 1
ATOM 4678 O O . ARG D 2 35 ? 6.127 36.963 -7.993 1.00 33.73 34 ARG E O 1
ATOM 4686 N N . GLU D 2 36 ? 6.343 38.952 -6.979 1.00 39.74 35 GLU E N 1
ATOM 4687 C CA . GLU D 2 36 ? 4.975 39.381 -7.209 1.00 40.69 35 GLU E CA 1
ATOM 4688 C C . GLU D 2 36 ? 4.966 40.308 -8.420 1.00 40.47 35 GLU E C 1
ATOM 4689 O O . GLU D 2 36 ? 5.635 41.346 -8.417 1.00 39.17 35 GLU E O 1
ATOM 4695 N N . GLU D 2 37 ? 4.253 39.915 -9.470 1.00 39.61 36 GLU E N 1
ATOM 4696 C CA . GLU D 2 37 ? 4.083 40.793 -10.619 1.00 30.72 36 GLU E CA 1
ATOM 4697 C C . GLU D 2 37 ? 3.121 41.910 -10.239 1.00 30.47 36 GLU E C 1
ATOM 4698 O O . GLU D 2 37 ? 1.973 41.643 -9.873 1.00 40.73 36 GLU E O 1
ATOM 4704 N N . ILE D 2 38 ? 3.572 43.159 -10.323 1.00 27.45 37 ILE E N 1
ATOM 4705 C CA . ILE D 2 38 ? 2.778 44.257 -9.778 1.00 30.41 37 ILE E CA 1
ATOM 4706 C C . ILE D 2 38 ? 2.070 45.042 -10.877 1.00 31.71 37 ILE E C 1
ATOM 4707 O O . ILE D 2 38 ? 0.985 45.587 -10.654 1.00 33.43 37 ILE E O 1
ATOM 4712 N N . VAL D 2 39 ? 2.658 45.118 -12.066 1.00 29.25 38 VAL E N 1
ATOM 4713 C CA . VAL D 2 39 ? 2.031 45.853 -13.163 1.00 30.20 38 VAL E CA 1
ATOM 4714 C C . VAL D 2 39 ? 2.549 45.276 -14.473 1.00 37.71 38 VAL E C 1
ATOM 4715 O O . VAL D 2 39 ? 3.708 44.854 -14.576 1.00 37.34 38 VAL E O 1
ATOM 4719 N N . ARG D 2 40 ? 1.669 45.227 -15.467 1.00 33.90 39 ARG E N 1
ATOM 4720 C CA . ARG D 2 40 ? 2.028 44.678 -16.757 1.00 36.39 39 ARG E CA 1
ATOM 4721 C C . ARG D 2 40 ? 1.416 45.516 -17.870 1.00 35.26 39 ARG E C 1
ATOM 4722 O O . ARG D 2 40 ? 0.348 46.116 -17.706 1.00 32.60 39 ARG E O 1
ATOM 4730 N N . PHE D 2 41 ? 2.125 45.565 -19.000 1.00 29.45 40 PHE E N 1
ATOM 4731 C CA . PHE D 2 41 ? 1.582 46.056 -20.257 1.00 28.90 40 PHE E CA 1
ATOM 4732 C C . PHE D 2 41 ? 1.328 44.854 -21.156 1.00 30.20 40 PHE E C 1
ATOM 4733 O O . PHE D 2 41 ? 2.261 44.124 -21.494 1.00 30.35 40 PHE E O 1
ATOM 4741 N N . ASP D 2 42 ? 0.070 44.655 -21.531 1.00 28.81 41 ASP E N 1
ATOM 4742 C CA . ASP D 2 42 ? -0.363 43.577 -22.408 1.00 30.79 41 ASP E CA 1
ATOM 4743 C C . ASP D 2 42 ? -0.842 44.172 -23.721 1.00 34.08 41 ASP E C 1
ATOM 4744 O O . ASP D 2 42 ? -1.839 44.897 -23.744 1.00 36.99 41 ASP E O 1
ATOM 4749 N N . SER D 2 43 ? -0.166 43.828 -24.818 1.00 33.36 42 SER E N 1
ATOM 4750 C CA . SER D 2 43 ? -0.519 44.438 -26.095 1.00 29.86 42 SER E CA 1
ATOM 4751 C C . SER D 2 43 ? -1.959 44.148 -26.496 1.00 37.19 42 SER E C 1
ATOM 4752 O O . SER D 2 43 ? -2.541 44.931 -27.250 1.00 44.50 42 SER E O 1
ATOM 4755 N N . ASP D 2 44 ? -2.569 43.072 -25.992 1.00 37.65 43 ASP E N 1
ATOM 4756 C CA . ASP D 2 44 ? -3.984 42.854 -26.292 1.00 39.42 43 ASP E CA 1
ATOM 4757 C C . ASP D 2 44 ? -4.881 43.832 -25.549 1.00 43.09 43 ASP E C 1
ATOM 4758 O O . ASP D 2 44 ? -6.027 44.042 -25.957 1.00 44.67 43 ASP E O 1
ATOM 4763 N N . VAL D 2 45 ? -4.384 44.437 -24.478 1.00 40.65 44 VAL E N 1
ATOM 4764 C CA . VAL D 2 45 ? -5.137 45.465 -23.774 1.00 46.61 44 VAL E CA 1
ATOM 4765 C C . VAL D 2 45 ? -4.799 46.853 -24.304 1.00 42.84 44 VAL E C 1
ATOM 4766 O O . VAL D 2 45 ? -5.691 47.680 -24.501 1.00 48.02 44 VAL E O 1
ATOM 4770 N N . GLY D 2 46 ? -3.520 47.128 -24.560 1.00 35.05 45 GLY E N 1
ATOM 4771 C CA . GLY D 2 46 ? -3.119 48.404 -25.104 1.00 33.49 45 GLY E CA 1
ATOM 4772 C C . GLY D 2 46 ? -2.773 49.461 -24.079 1.00 43.36 45 GLY E C 1
ATOM 4773 O O . GLY D 2 46 ? -2.453 50.590 -24.467 1.00 36.85 45 GLY E O 1
ATOM 4774 N N . GLU D 2 47 ? -2.842 49.142 -22.787 1.00 40.01 46 GLU E N 1
ATOM 4775 C CA . GLU D 2 47 ? -2.497 50.085 -21.735 1.00 44.19 46 GLU E CA 1
ATOM 4776 C C . GLU D 2 47 ? -2.054 49.295 -20.511 1.00 40.54 46 GLU E C 1
ATOM 4777 O O . GLU D 2 47 ? -2.281 48.088 -20.411 1.00 38.91 46 GLU E O 1
ATOM 4783 N N . PHE D 2 48 ? -1.398 49.986 -19.588 1.00 39.02 47 PHE E N 1
ATOM 4784 C CA . PHE D 2 48 ? -0.937 49.343 -18.371 1.00 31.21 47 PHE E CA 1
ATOM 4785 C C . PHE D 2 48 ? -2.104 48.957 -17.476 1.00 36.76 47 PHE E C 1
ATOM 4786 O O . PHE D 2 48 ? -3.160 49.598 -17.476 1.00 39.06 47 PHE E O 1
ATOM 4794 N N . ARG D 2 49 ? -1.902 47.887 -16.711 1.00 35.26 48 ARG E N 1
ATOM 4795 C CA . ARG D 2 49 ? -2.865 47.437 -15.719 1.00 35.79 48 ARG E CA 1
ATOM 4796 C C . ARG D 2 49 ? -2.105 47.037 -14.467 1.00 37.12 48 ARG E C 1
ATOM 4797 O O . ARG D 2 49 ? -1.057 46.390 -14.551 1.00 38.32 48 ARG E O 1
ATOM 4805 N N . ALA D 2 50 ? -2.620 47.437 -13.309 1.00 36.41 49 ALA E N 1
ATOM 4806 C CA . ALA D 2 50 ? -2.035 46.996 -12.052 1.00 40.12 49 ALA E CA 1
ATOM 4807 C C . ALA D 2 50 ? -2.466 45.564 -11.787 1.00 36.41 49 ALA E C 1
ATOM 4808 O O . ALA D 2 50 ? -3.661 45.255 -11.807 1.00 38.68 49 ALA E O 1
ATOM 4810 N N . VAL D 2 51 ? -1.486 44.688 -11.564 1.00 37.46 50 VAL E N 1
ATOM 4811 C CA . VAL D 2 51 ? -1.781 43.309 -11.197 1.00 33.98 50 VAL E CA 1
ATOM 4812 C C . VAL D 2 51 ? -2.040 43.201 -9.703 1.00 36.01 50 VAL E C 1
ATOM 4813 O O . VAL D 2 51 ? -2.880 42.410 -9.266 1.00 39.18 50 VAL E O 1
ATOM 4817 N N . THR D 2 52 ? -1.321 43.984 -8.896 1.00 40.97 51 THR E N 1
ATOM 4818 C CA . THR D 2 52 ? -1.527 44.044 -7.456 1.00 38.78 51 THR E CA 1
ATOM 4819 C C . THR D 2 52 ? -1.557 45.497 -7.013 1.00 41.37 51 THR E C 1
ATOM 4820 O O . THR D 2 52 ? -1.232 46.418 -7.769 1.00 40.87 51 THR E O 1
ATOM 4824 N N . LEU D 2 53 ? -1.913 45.677 -5.742 1.00 42.35 52 LEU E N 1
ATOM 4825 C CA . LEU D 2 53 ? -2.041 47.013 -5.176 1.00 43.92 52 LEU E CA 1
ATOM 4826 C C . LEU D 2 53 ? -0.736 47.796 -5.298 1.00 38.38 52 LEU E C 1
ATOM 4827 O O . LEU D 2 53 ? -0.752 49.001 -5.563 1.00 43.07 52 LEU E O 1
ATOM 4832 N N . LEU D 2 54 ? 0.407 47.129 -5.120 1.00 40.92 53 LEU E N 1
ATOM 4833 C CA . LEU D 2 54 ? 1.689 47.824 -5.198 1.00 37.41 53 LEU E CA 1
ATOM 4834 C C . LEU D 2 54 ? 1.955 48.397 -6.583 1.00 39.84 53 LEU E C 1
ATOM 4835 O O . LEU D 2 54 ? 2.808 49.276 -6.718 1.00 44.60 53 LEU E O 1
ATOM 4840 N N . GLY D 2 55 ? 1.280 47.900 -7.616 1.00 37.26 54 GLY E N 1
ATOM 4841 C CA . GLY D 2 55 ? 1.474 48.393 -8.964 1.00 36.86 54 GLY E CA 1
ATOM 4842 C C . GLY D 2 55 ? 0.537 49.495 -9.398 1.00 36.58 54 GLY E C 1
ATOM 4843 O O . GLY D 2 55 ? 0.644 49.991 -10.524 1.00 38.88 54 GLY E O 1
ATOM 4844 N N . LEU D 2 56 ? -0.392 49.894 -8.543 1.00 39.59 55 LEU E N 1
ATOM 4845 C CA . LEU D 2 56 ? -1.365 50.907 -8.937 1.00 43.57 55 LEU E CA 1
ATOM 4846 C C . LEU D 2 56 ? -0.740 52.273 -9.233 1.00 44.21 55 LEU E C 1
ATOM 4847 O O . LEU D 2 56 ? -1.136 52.896 -10.235 1.00 44.50 55 LEU E O 1
ATOM 4852 N N . PRO D 2 57 ? 0.196 52.800 -8.435 1.00 45.90 56 PRO E N 1
ATOM 4853 C CA . PRO D 2 57 ? 0.820 54.082 -8.821 1.00 40.30 56 PRO E CA 1
ATOM 4854 C C . PRO D 2 57 ? 1.512 54.054 -10.173 1.00 39.43 56 PRO E C 1
ATOM 4855 O O . PRO D 2 57 ? 1.396 55.012 -10.948 1.00 42.17 56 PRO E O 1
ATOM 4859 N N . ALA D 2 58 ? 2.230 52.978 -10.485 1.00 38.05 57 ALA E N 1
ATOM 4860 C CA . ALA D 2 58 ? 2.934 52.918 -11.759 1.00 34.95 57 ALA E CA 1
ATOM 4861 C C . ALA D 2 58 ? 1.954 52.904 -12.924 1.00 36.36 57 ALA E C 1
ATOM 4862 O O . ALA D 2 58 ? 2.130 53.640 -13.905 1.00 37.38 57 ALA E O 1
ATOM 4864 N N . ALA D 2 59 ? 0.912 52.069 -12.836 1.00 36.48 58 ALA E N 1
ATOM 4865 C CA . ALA D 2 59 ? -0.066 51.994 -13.920 1.00 36.70 58 ALA E CA 1
ATOM 4866 C C . ALA D 2 59 ? -0.722 53.346 -14.154 1.00 43.19 58 ALA E C 1
ATOM 4867 O O . ALA D 2 59 ? -0.869 53.786 -15.304 1.00 41.35 58 ALA E O 1
ATOM 4869 N N . GLU D 2 60 ? -1.110 54.027 -13.070 1.00 39.08 59 GLU E N 1
ATOM 4870 C CA . GLU D 2 60 ? -1.736 55.333 -13.213 1.00 33.84 59 GLU E CA 1
ATOM 4871 C C . GLU D 2 60 ? -0.764 56.331 -13.817 1.00 37.40 59 GLU E C 1
ATOM 4872 O O . GLU D 2 60 ? -1.126 57.107 -14.710 1.00 36.60 59 GLU E O 1
ATOM 4878 N N . TYR D 2 61 ? 0.488 56.301 -13.369 1.00 36.20 60 TYR E N 1
ATOM 4879 C CA . TYR D 2 61 ? 1.466 57.237 -13.896 1.00 35.04 60 TYR E CA 1
ATOM 4880 C C . TYR D 2 61 ? 1.751 56.953 -15.365 1.00 35.37 60 TYR E C 1
ATOM 4881 O O . TYR D 2 61 ? 1.628 57.843 -16.218 1.00 35.52 60 TYR E O 1
ATOM 4890 N N . TRP D 2 62 ? 2.097 55.705 -15.683 1.00 33.67 61 TRP E N 1
ATOM 4891 C CA . TRP D 2 62 ? 2.503 55.382 -17.047 1.00 37.41 61 TRP E CA 1
ATOM 4892 C C . TRP D 2 62 ? 1.347 55.540 -18.025 1.00 36.22 61 TRP E C 1
ATOM 4893 O O . TRP D 2 62 ? 1.548 55.991 -19.156 1.00 33.46 61 TRP E O 1
ATOM 4904 N N . ASN D 2 63 ? 0.125 55.211 -17.609 1.00 35.62 62 ASN E N 1
ATOM 4905 C CA . ASN D 2 63 ? -0.995 55.421 -18.514 1.00 32.92 62 ASN E CA 1
ATOM 4906 C C . ASN D 2 63 ? -1.278 56.895 -18.782 1.00 45.85 62 ASN E C 1
ATOM 4907 O O . ASN D 2 63 ? -2.010 57.200 -19.734 1.00 46.02 62 ASN E O 1
ATOM 4912 N N . SER D 2 64 ? -0.724 57.812 -17.981 1.00 38.21 63 SER E N 1
ATOM 4913 C CA . SER D 2 64 ? -0.910 59.235 -18.222 1.00 41.57 63 SER E CA 1
ATOM 4914 C C . SER D 2 64 ? 0.158 59.830 -19.132 1.00 37.04 63 SER E C 1
ATOM 4915 O O . SER D 2 64 ? 0.015 60.982 -19.553 1.00 39.97 63 SER E O 1
ATOM 4918 N N . GLN D 2 65 ? 1.213 59.078 -19.449 1.00 34.49 64 GLN E N 1
ATOM 4919 C CA . GLN D 2 65 ? 2.319 59.554 -20.284 1.00 36.04 64 GLN E CA 1
ATOM 4920 C C . GLN D 2 65 ? 2.121 59.032 -21.706 1.00 36.96 64 GLN E C 1
ATOM 4921 O O . GLN D 2 65 ? 2.381 57.859 -21.978 1.00 34.01 64 GLN E O 1
ATOM 4927 N N . LYS D 2 66 ? 1.677 59.906 -22.620 1.00 32.89 65 LYS E N 1
ATOM 4928 C CA . LYS D 2 66 ? 1.362 59.449 -23.972 1.00 35.45 65 LYS E CA 1
ATOM 4929 C C . LYS D 2 66 ? 2.589 58.897 -24.682 1.00 35.77 65 LYS E C 1
ATOM 4930 O O . LYS D 2 66 ? 2.486 57.923 -25.437 1.00 38.68 65 LYS E O 1
ATOM 4936 N N . ASP D 2 67 ? 3.758 59.504 -24.455 1.00 32.03 66 ASP E N 1
ATOM 4937 C CA . ASP D 2 67 ? 4.970 59.042 -25.126 1.00 29.01 66 ASP E CA 1
ATOM 4938 C C . ASP D 2 67 ? 5.359 57.637 -24.678 1.00 29.01 66 ASP E C 1
ATOM 4939 O O . ASP D 2 67 ? 5.786 56.819 -25.498 1.00 32.36 66 ASP E O 1
ATOM 4944 N N . ILE D 2 68 ? 5.184 57.321 -23.393 1.00 32.04 67 ILE E N 1
ATOM 4945 C CA . ILE D 2 68 ? 5.433 55.953 -22.944 1.00 31.74 67 ILE E CA 1
ATOM 4946 C C . ILE D 2 68 ? 4.423 54.998 -23.563 1.00 31.94 67 ILE E C 1
ATOM 4947 O O . ILE D 2 68 ? 4.789 53.945 -24.093 1.00 31.23 67 ILE E O 1
ATOM 4952 N N . LEU D 2 69 ? 3.142 55.371 -23.538 1.00 32.35 68 LEU E N 1
ATOM 4953 C CA . LEU D 2 69 ? 2.097 54.491 -24.048 1.00 35.44 68 LEU E CA 1
ATOM 4954 C C . LEU D 2 69 ? 2.320 54.151 -25.519 1.00 36.31 68 LEU E C 1
ATOM 4955 O O . LEU D 2 69 ? 2.121 53.003 -25.930 1.00 40.86 68 LEU E O 1
ATOM 4960 N N . GLU D 2 70 ? 2.729 55.133 -26.329 1.00 33.73 69 GLU E N 1
ATOM 4961 C CA A GLU D 2 70 ? 2.958 54.882 -27.750 0.50 40.16 69 GLU E CA 1
ATOM 4962 C CA B GLU D 2 70 ? 2.930 54.845 -27.742 0.50 37.95 69 GLU E CA 1
ATOM 4963 C C . GLU D 2 70 ? 4.152 53.963 -27.962 1.00 34.10 69 GLU E C 1
ATOM 4964 O O . GLU D 2 70 ? 4.154 53.140 -28.879 1.00 39.78 69 GLU E O 1
ATOM 4975 N N . ARG D 2 71 ? 5.179 54.089 -27.124 1.00 31.92 70 ARG E N 1
ATOM 4976 C CA . ARG D 2 71 ? 6.328 53.199 -27.262 1.00 34.87 70 ARG E CA 1
ATOM 4977 C C . ARG D 2 71 ? 5.960 51.768 -26.903 1.00 34.32 70 ARG E C 1
ATOM 4978 O O . ARG D 2 71 ? 6.476 50.815 -27.499 1.00 38.89 70 ARG E O 1
ATOM 4986 N N . LYS D 2 72 ? 5.087 51.602 -25.916 1.00 31.67 71 LYS E N 1
ATOM 4987 C CA . LYS D 2 72 ? 4.655 50.268 -25.529 1.00 33.88 71 LYS E CA 1
ATOM 4988 C C . LYS D 2 72 ? 3.827 49.625 -26.637 1.00 36.19 71 LYS E C 1
ATOM 4989 O O . LYS D 2 72 ? 4.025 48.455 -26.968 1.00 35.53 71 LYS E O 1
ATOM 4995 N N . ARG D 2 73 ? 2.908 50.381 -27.235 1.00 39.58 72 ARG E N 1
ATOM 4996 C CA . ARG D 2 73 ? 2.100 49.825 -28.311 1.00 33.25 72 ARG E CA 1
ATOM 4997 C C . ARG D 2 73 ? 2.931 49.542 -29.556 1.00 38.41 72 ARG E C 1
ATOM 4998 O O . ARG D 2 73 ? 2.602 48.636 -30.325 1.00 47.18 72 ARG E O 1
ATOM 5006 N N . ALA D 2 74 ? 3.998 50.306 -29.773 1.00 36.97 73 ALA E N 1
ATOM 5007 C CA . ALA D 2 74 ? 4.863 50.072 -30.919 1.00 42.50 73 ALA E CA 1
ATOM 5008 C C . ALA D 2 74 ? 5.828 48.924 -30.683 1.00 43.55 73 ALA E C 1
ATOM 5009 O O . ALA D 2 74 ? 6.433 48.436 -31.641 1.00 41.05 73 ALA E O 1
ATOM 5011 N N . ALA D 2 75 ? 5.975 48.488 -29.434 1.00 41.99 74 ALA E N 1
ATOM 5012 C CA . ALA D 2 75 ? 6.966 47.466 -29.120 1.00 38.72 74 ALA E CA 1
ATOM 5013 C C . ALA D 2 75 ? 6.642 46.143 -29.797 1.00 30.81 74 ALA E C 1
ATOM 5014 O O . ALA D 2 75 ? 7.557 45.394 -30.153 1.00 30.52 74 ALA E O 1
ATOM 5016 N N . VAL D 2 76 ? 5.353 45.833 -29.973 1.00 38.32 75 VAL E N 1
ATOM 5017 C CA . VAL D 2 76 ? 4.972 44.573 -30.609 1.00 42.67 75 VAL E CA 1
ATOM 5018 C C . VAL D 2 76 ? 5.569 44.462 -32.008 1.00 40.22 75 VAL E C 1
ATOM 5019 O O . VAL D 2 76 ? 5.919 43.361 -32.446 1.00 41.29 75 VAL E O 1
ATOM 5023 N N . ASP D 2 77 ? 5.743 45.589 -32.713 1.00 37.06 76 ASP E N 1
ATOM 5024 C CA . ASP D 2 77 ? 6.423 45.571 -34.006 1.00 36.90 76 ASP E CA 1
ATOM 5025 C C . ASP D 2 77 ? 7.924 45.818 -33.879 1.00 37.13 76 ASP E C 1
ATOM 5026 O O . ASP D 2 77 ? 8.723 45.087 -34.474 1.00 38.46 76 ASP E O 1
ATOM 5031 N N . ARG D 2 78 ? 8.320 46.852 -33.127 1.00 33.21 77 ARG E N 1
ATOM 5032 C CA . ARG D 2 78 ? 9.739 47.176 -33.002 1.00 32.11 77 ARG E CA 1
ATOM 5033 C C . ARG D 2 78 ? 10.518 46.072 -32.293 1.00 31.33 77 ARG E C 1
ATOM 5034 O O . ARG D 2 78 ? 11.699 45.863 -32.592 1.00 32.65 77 ARG E O 1
ATOM 5042 N N . VAL D 2 79 ? 9.899 45.368 -31.344 1.00 31.67 78 VAL E N 1
ATOM 5043 C CA . VAL D 2 79 ? 10.655 44.375 -30.587 1.00 25.83 78 VAL E CA 1
ATOM 5044 C C . VAL D 2 79 ? 10.303 42.975 -31.062 1.00 31.12 78 VAL E C 1
ATOM 5045 O O . VAL D 2 79 ? 11.144 42.292 -31.655 1.00 39.65 78 VAL E O 1
ATOM 5049 N N . CYS D 2 80 ? 9.063 42.538 -30.817 1.00 31.72 79 CYS E N 1
ATOM 5050 C CA . CYS D 2 80 ? 8.701 41.145 -31.061 1.00 29.10 79 CYS E CA 1
ATOM 5051 C C . CYS D 2 80 ? 8.829 40.779 -32.543 1.00 35.98 79 CYS E C 1
ATOM 5052 O O . CYS D 2 80 ? 9.614 39.900 -32.911 1.00 29.85 79 CYS E O 1
ATOM 5055 N N . ARG D 2 81 ? 8.097 41.475 -33.421 1.00 34.49 80 ARG E N 1
ATOM 5056 C CA . ARG D 2 81 ? 8.110 41.081 -34.827 1.00 37.69 80 ARG E CA 1
ATOM 5057 C C . ARG D 2 81 ? 9.486 41.285 -35.444 1.00 38.85 80 ARG E C 1
ATOM 5058 O O . ARG D 2 81 ? 9.949 40.446 -36.227 1.00 37.89 80 ARG E O 1
ATOM 5066 N N . HIS D 2 82 ? 10.172 42.370 -35.071 1.00 36.40 81 HIS E N 1
ATOM 5067 C CA . HIS D 2 82 ? 11.504 42.612 -35.611 1.00 33.97 81 HIS E CA 1
ATOM 5068 C C . HIS D 2 82 ? 12.471 41.512 -35.195 1.00 32.44 81 HIS E C 1
ATOM 5069 O O . HIS D 2 82 ? 13.252 41.026 -36.017 1.00 33.93 81 HIS E O 1
ATOM 5076 N N . ASN D 2 83 ? 12.445 41.109 -33.920 1.00 31.51 82 ASN E N 1
ATOM 5077 C CA . ASN D 2 83 ? 13.398 40.096 -33.476 1.00 30.03 82 ASN E CA 1
ATOM 5078 C C . ASN D 2 83 ? 13.058 38.732 -34.044 1.00 31.08 82 ASN E C 1
ATOM 5079 O O . ASN D 2 83 ? 13.961 37.926 -34.295 1.00 33.00 82 ASN E O 1
ATOM 5084 N N . TYR D 2 84 ? 11.766 38.454 -34.239 1.00 30.93 83 TYR E N 1
ATOM 5085 C CA . TYR D 2 84 ? 11.362 37.173 -34.801 1.00 30.42 83 TYR E CA 1
ATOM 5086 C C . TYR D 2 84 ? 11.984 36.953 -36.173 1.00 35.91 83 TYR E C 1
ATOM 5087 O O . TYR D 2 84 ? 12.296 35.814 -36.534 1.00 34.11 83 TYR E O 1
ATOM 5096 N N . GLN D 2 85 ? 12.166 38.026 -36.950 1.00 32.43 84 GLN E N 1
ATOM 5097 C CA . GLN D 2 85 ? 12.845 37.904 -38.236 1.00 31.72 84 GLN E CA 1
ATOM 5098 C C . GLN D 2 85 ? 14.288 37.463 -38.061 1.00 34.98 84 GLN E C 1
ATOM 5099 O O . GLN D 2 85 ? 14.834 36.766 -38.925 1.00 38.14 84 GLN E O 1
ATOM 5105 N N . LEU D 2 86 ? 14.925 37.855 -36.960 1.00 35.58 85 LEU E N 1
ATOM 5106 C CA . LEU D 2 86 ? 16.258 37.337 -36.681 1.00 36.14 85 LEU E CA 1
ATOM 5107 C C . LEU D 2 86 ? 16.208 35.889 -36.197 1.00 37.02 85 LEU E C 1
ATOM 5108 O O . LEU D 2 86 ? 17.098 35.098 -36.529 1.00 38.76 85 LEU E O 1
ATOM 5113 N N . GLU D 2 87 ? 15.182 35.513 -35.426 1.00 33.35 86 GLU E N 1
ATOM 5114 C CA . GLU D 2 87 ? 15.055 34.115 -35.022 1.00 31.56 86 GLU E CA 1
ATOM 5115 C C . GLU D 2 87 ? 14.871 33.214 -36.239 1.00 39.84 86 GLU E C 1
ATOM 5116 O O . GLU D 2 87 ? 15.426 32.112 -36.296 1.00 36.74 86 GLU E O 1
ATOM 5122 N N . LEU D 2 88 ? 14.120 33.685 -37.240 1.00 37.43 87 LEU E N 1
ATOM 5123 C CA . LEU D 2 88 ? 13.841 32.867 -38.413 1.00 41.82 87 LEU E CA 1
ATOM 5124 C C . LEU D 2 88 ? 15.109 32.490 -39.160 1.00 41.89 87 LEU E C 1
ATOM 5125 O O . LEU D 2 88 ? 15.157 31.438 -39.806 1.00 45.00 87 LEU E O 1
ATOM 5130 N N . ARG D 2 89 ? 16.143 33.315 -39.077 1.00 43.78 88 ARG E N 1
ATOM 5131 C CA . ARG D 2 89 ? 17.401 33.023 -39.746 1.00 42.83 88 ARG E CA 1
ATOM 5132 C C . ARG D 2 89 ? 18.379 32.241 -38.882 1.00 38.03 88 ARG E C 1
ATOM 5133 O O . ARG D 2 89 ? 19.426 31.831 -39.392 1.00 40.93 88 ARG E O 1
ATOM 5141 N N . THR D 2 90 ? 18.082 32.037 -37.597 1.00 30.75 89 THR E N 1
ATOM 5142 C CA . THR D 2 90 ? 19.073 31.472 -36.688 1.00 33.27 89 THR E CA 1
ATOM 5143 C C . THR D 2 90 ? 18.482 30.391 -35.787 1.00 42.22 89 THR E C 1
ATOM 5144 O O . THR D 2 90 ? 18.587 29.197 -36.092 1.00 38.75 89 THR E O 1
ATOM 5148 N N . THR D 2 91 ? 17.868 30.794 -34.671 1.00 35.89 90 THR E N 1
ATOM 5149 C CA . THR D 2 91 ? 17.427 29.810 -33.689 1.00 37.81 90 THR E CA 1
ATOM 5150 C C . THR D 2 91 ? 16.362 28.882 -34.261 1.00 33.54 90 THR E C 1
ATOM 5151 O O . THR D 2 91 ? 16.333 27.687 -33.943 1.00 38.20 90 THR E O 1
ATOM 5155 N N . LEU D 2 92 ? 15.477 29.403 -35.100 1.00 36.98 91 LEU E N 1
ATOM 5156 C CA . LEU D 2 92 ? 14.448 28.560 -35.688 1.00 32.62 91 LEU E CA 1
ATOM 5157 C C . LEU D 2 92 ? 14.968 27.692 -36.828 1.00 37.75 91 LEU E C 1
ATOM 5158 O O . LEU D 2 92 ? 14.219 26.839 -37.317 1.00 34.42 91 LEU E O 1
ATOM 5163 N N . GLN D 2 93 ? 16.220 27.886 -37.260 1.00 34.33 92 GLN E N 1
ATOM 5164 C CA . GLN D 2 93 ? 16.894 26.994 -38.199 1.00 38.21 92 GLN E CA 1
ATOM 5165 C C . GLN D 2 93 ? 17.769 25.960 -37.501 1.00 36.66 92 GLN E C 1
ATOM 5166 O O . GLN D 2 93 ? 18.294 25.063 -38.172 1.00 38.95 92 GLN E O 1
ATOM 5172 N N . ARG D 2 94 ? 17.959 26.082 -36.189 1.00 32.14 93 ARG E N 1
ATOM 5173 C CA . ARG D 2 94 ? 18.858 25.196 -35.464 1.00 31.67 93 ARG E CA 1
ATOM 5174 C C . ARG D 2 94 ? 18.295 23.778 -35.460 1.00 33.37 93 ARG E C 1
ATOM 5175 O O . ARG D 2 94 ? 17.179 23.550 -34.982 1.00 36.36 93 ARG E O 1
ATOM 5183 N N . ARG D 2 95 ? 19.074 22.831 -35.984 1.00 31.31 94 ARG E N 1
ATOM 5184 C CA . ARG D 2 95 ? 18.701 21.420 -36.038 1.00 33.44 94 ARG E CA 1
ATOM 5185 C C . ARG D 2 95 ? 19.880 20.602 -35.549 1.00 36.83 94 ARG E C 1
ATOM 5186 O O . ARG D 2 95 ? 20.935 20.589 -36.193 1.00 46.11 94 ARG E O 1
ATOM 5194 N N . VAL D 2 96 ? 19.707 19.907 -34.433 1.00 33.50 95 VAL E N 1
ATOM 5195 C CA . VAL D 2 96 ? 20.728 19.001 -33.923 1.00 32.27 95 VAL E CA 1
ATOM 5196 C C . VAL D 2 96 ? 20.113 17.610 -33.856 1.00 31.97 95 VAL E C 1
ATOM 5197 O O . VAL D 2 96 ? 19.120 17.392 -33.148 1.00 34.16 95 VAL E O 1
ATOM 5201 N N . GLU D 2 97 ? 20.676 16.692 -34.606 1.00 34.82 96 GLU E N 1
ATOM 5202 C CA . GLU D 2 97 ? 20.101 15.362 -34.690 1.00 39.61 96 GLU E CA 1
ATOM 5203 C C . GLU D 2 97 ? 20.417 14.577 -33.423 1.00 37.78 96 GLU E C 1
ATOM 5204 O O . GLU D 2 97 ? 21.541 14.641 -32.918 1.00 37.21 96 GLU E O 1
ATOM 5210 N N . PRO D 2 98 ? 19.435 13.861 -32.879 1.00 40.85 97 PRO E N 1
ATOM 5211 C CA . PRO D 2 98 ? 19.661 13.136 -31.623 1.00 34.27 97 PRO E CA 1
ATOM 5212 C C . PRO D 2 98 ? 20.630 11.988 -31.812 1.00 34.61 97 PRO E C 1
ATOM 5213 O O . PRO D 2 98 ? 20.617 11.301 -32.833 1.00 36.85 97 PRO E O 1
ATOM 5217 N N . THR D 2 99 ? 21.457 11.778 -30.799 1.00 33.12 98 THR E N 1
ATOM 5218 C CA . THR D 2 99 ? 22.304 10.602 -30.709 1.00 37.95 98 THR E CA 1
ATOM 5219 C C . THR D 2 99 ? 21.549 9.559 -29.890 1.00 37.34 98 THR E C 1
ATOM 5220 O O . THR D 2 99 ? 21.114 9.845 -28.768 1.00 37.25 98 THR E O 1
ATOM 5224 N N . VAL D 2 100 ? 21.382 8.363 -30.447 1.00 33.72 99 VAL E N 1
ATOM 5225 C CA . VAL D 2 100 ? 20.537 7.336 -29.853 1.00 34.06 99 VAL E CA 1
ATOM 5226 C C . VAL D 2 100 ? 21.425 6.162 -29.465 1.00 37.27 99 VAL E C 1
ATOM 5227 O O . VAL D 2 100 ? 22.112 5.583 -30.317 1.00 39.72 99 VAL E O 1
ATOM 5231 N N . THR D 2 101 ? 21.376 5.788 -28.188 1.00 37.84 100 THR E N 1
ATOM 5232 C CA . THR D 2 101 ? 22.186 4.717 -27.627 1.00 38.06 100 THR E CA 1
ATOM 5233 C C . THR D 2 101 ? 21.314 3.818 -26.767 1.00 40.11 100 THR E C 1
ATOM 5234 O O . THR D 2 101 ? 20.391 4.285 -26.090 1.00 39.58 100 THR E O 1
ATOM 5238 N N . ILE D 2 102 ? 21.636 2.529 -26.770 1.00 39.32 101 ILE E N 1
ATOM 5239 C CA . ILE D 2 102 ? 20.977 1.555 -25.914 1.00 38.07 101 ILE E CA 1
ATOM 5240 C C . ILE D 2 102 ? 22.042 0.912 -25.041 1.00 44.52 101 ILE E C 1
ATOM 5241 O O . ILE D 2 102 ? 23.144 0.608 -25.516 1.00 47.20 101 ILE E O 1
ATOM 5246 N N . SER D 2 103 ? 21.727 0.732 -23.761 1.00 39.47 102 SER E N 1
ATOM 5247 C CA . SER D 2 103 ? 22.577 -0.056 -22.879 1.00 47.63 102 SER E CA 1
ATOM 5248 C C . SER D 2 103 ? 21.730 -0.621 -21.753 1.00 48.55 102 SER E C 1
ATOM 5249 O O . SER D 2 103 ? 20.768 0.026 -21.316 1.00 44.46 102 SER E O 1
ATOM 5252 N N . PRO D 2 104 ? 22.063 -1.811 -21.258 1.00 46.75 103 PRO E N 1
ATOM 5253 C CA . PRO D 2 104 ? 21.332 -2.368 -20.117 1.00 54.40 103 PRO E CA 1
ATOM 5254 C C . PRO D 2 104 ? 21.694 -1.648 -18.828 1.00 56.56 103 PRO E C 1
ATOM 5255 O O . PRO D 2 104 ? 22.728 -0.986 -18.720 1.00 63.51 103 PRO E O 1
ATOM 5259 N N . SER D 2 105 ? 20.823 -1.806 -17.834 1.00 66.76 104 SER E N 1
ATOM 5260 C CA . SER D 2 105 ? 21.029 -1.232 -16.507 1.00 67.75 104 SER E CA 1
ATOM 5261 C C . SER D 2 105 ? 20.531 -2.189 -15.437 1.00 67.33 104 SER E C 1
ATOM 5262 O O . SER D 2 105 ? 19.855 -3.173 -15.748 1.00 72.93 104 SER E O 1
ATOM 5265 N N . ASN D 2 114 ? 15.569 -6.661 -14.989 1.00 57.83 113 ASN E N 1
ATOM 5266 C CA . ASN D 2 114 ? 16.571 -5.852 -15.683 1.00 74.75 113 ASN E CA 1
ATOM 5267 C C . ASN D 2 114 ? 15.951 -4.964 -16.759 1.00 68.57 113 ASN E C 1
ATOM 5268 O O . ASN D 2 114 ? 14.899 -5.275 -17.328 1.00 56.97 113 ASN E O 1
ATOM 5273 N N . LEU D 2 115 ? 16.617 -3.843 -17.013 1.00 52.03 114 LEU E N 1
ATOM 5274 C CA . LEU D 2 115 ? 16.085 -2.758 -17.818 1.00 54.40 114 LEU E CA 1
ATOM 5275 C C . LEU D 2 115 ? 16.991 -2.468 -19.010 1.00 51.54 114 LEU E C 1
ATOM 5276 O O . LEU D 2 115 ? 18.202 -2.677 -18.960 1.00 55.94 114 LEU E O 1
ATOM 5281 N N . LEU D 2 116 ? 16.378 -2.012 -20.095 1.00 41.27 115 LEU E N 1
ATOM 5282 C CA . LEU D 2 116 ? 17.093 -1.483 -21.247 1.00 41.15 115 LEU E CA 1
ATOM 5283 C C . LEU D 2 116 ? 16.875 0.017 -21.274 1.00 37.38 115 LEU E C 1
ATOM 5284 O O . LEU D 2 116 ? 15.735 0.478 -21.150 1.00 35.74 115 LEU E O 1
ATOM 5289 N N . VAL D 2 117 ? 17.949 0.779 -21.441 1.00 33.18 116 VAL E N 1
ATOM 5290 C CA . VAL D 2 117 ? 17.860 2.232 -21.423 1.00 32.55 116 VAL E CA 1
ATOM 5291 C C . VAL D 2 117 ? 18.175 2.755 -22.818 1.00 36.02 116 VAL E C 1
ATOM 5292 O O . VAL D 2 117 ? 19.282 2.561 -23.334 1.00 35.78 116 VAL E O 1
ATOM 5296 N N . CYS D 2 118 ? 17.210 3.428 -23.422 1.00 26.32 117 CYS E N 1
ATOM 5297 C CA . CYS D 2 118 ? 17.438 4.135 -24.666 1.00 27.99 117 CYS E CA 1
ATOM 5298 C C . CYS D 2 118 ? 17.733 5.598 -24.345 1.00 34.54 117 CYS E C 1
ATOM 5299 O O . CYS D 2 118 ? 16.838 6.351 -23.942 1.00 27.97 117 CYS E O 1
ATOM 5302 N N . SER D 2 119 ? 18.983 6.001 -24.548 1.00 35.72 118 SER E N 1
ATOM 5303 C CA . SER D 2 119 ? 19.420 7.370 -24.316 1.00 33.61 118 SER E CA 1
ATOM 5304 C C . SER D 2 119 ? 19.348 8.151 -25.622 1.00 34.10 118 SER E C 1
ATOM 5305 O O . SER D 2 119 ? 20.051 7.828 -26.586 1.00 32.31 118 SER E O 1
ATOM 5308 N N . VAL D 2 120 ? 18.519 9.186 -25.634 1.00 25.19 119 VAL E N 1
ATOM 5309 C CA . VAL D 2 120 ? 18.359 10.077 -26.771 1.00 28.84 119 VAL E CA 1
ATOM 5310 C C . VAL D 2 120 ? 18.951 11.411 -26.333 1.00 29.44 119 VAL E C 1
ATOM 5311 O O . VAL D 2 120 ? 18.314 12.164 -25.586 1.00 29.78 119 VAL E O 1
ATOM 5315 N N . THR D 2 121 ? 20.170 11.710 -26.777 1.00 25.99 120 THR E N 1
ATOM 5316 C CA . THR D 2 121 ? 20.928 12.819 -26.217 1.00 30.72 120 THR E CA 1
ATOM 5317 C C . THR D 2 121 ? 21.284 13.874 -27.266 1.00 39.11 120 THR E C 1
ATOM 5318 O O . THR D 2 121 ? 21.446 13.577 -28.458 1.00 33.73 120 THR E O 1
ATOM 5322 N N . ASP D 2 122 ? 21.362 15.126 -26.796 1.00 32.33 121 ASP E N 1
ATOM 5323 C CA . ASP D 2 122 ? 21.866 16.272 -27.561 1.00 31.50 121 ASP E CA 1
ATOM 5324 C C . ASP D 2 122 ? 21.062 16.497 -28.844 1.00 32.98 121 ASP E C 1
ATOM 5325 O O . ASP D 2 122 ? 21.564 16.326 -29.951 1.00 38.13 121 ASP E O 1
ATOM 5330 N N . PHE D 2 123 ? 19.809 16.905 -28.680 1.00 24.54 122 PHE E N 1
ATOM 5331 C CA . PHE D 2 123 ? 19.005 17.244 -29.845 1.00 30.28 122 PHE E CA 1
ATOM 5332 C C . PHE D 2 123 ? 18.362 18.614 -29.678 1.00 32.28 122 PHE E C 1
ATOM 5333 O O . PHE D 2 123 ? 18.160 19.102 -28.561 1.00 28.14 122 PHE E O 1
ATOM 5341 N N . TYR D 2 124 ? 18.062 19.241 -30.816 1.00 30.35 123 TYR E N 1
ATOM 5342 C CA . TYR D 2 124 ? 17.357 20.505 -30.837 1.00 29.41 123 TYR E CA 1
ATOM 5343 C C . TYR D 2 124 ? 16.629 20.585 -32.171 1.00 24.78 123 TYR E C 1
ATOM 5344 O O . TYR D 2 124 ? 17.241 20.295 -33.207 1.00 29.91 123 TYR E O 1
ATOM 5353 N N . PRO D 2 125 ? 15.353 20.992 -32.194 1.00 26.77 124 PRO E N 1
ATOM 5354 C CA . PRO D 2 125 ? 14.585 21.473 -31.039 1.00 28.24 124 PRO E CA 1
ATOM 5355 C C . PRO D 2 125 ? 13.963 20.368 -30.197 1.00 34.61 124 PRO E C 1
ATOM 5356 O O . PRO D 2 125 ? 14.340 19.199 -30.318 1.00 32.28 124 PRO E O 1
ATOM 5360 N N . ALA D 2 126 ? 12.998 20.757 -29.357 1.00 37.56 125 ALA E N 1
ATOM 5361 C CA . ALA D 2 126 ? 12.543 19.907 -28.259 1.00 37.14 125 ALA E CA 1
ATOM 5362 C C . ALA D 2 126 ? 11.574 18.811 -28.690 1.00 36.46 125 ALA E C 1
ATOM 5363 O O . ALA D 2 126 ? 11.486 17.778 -28.021 1.00 35.73 125 ALA E O 1
ATOM 5365 N N . GLN D 2 127 ? 10.836 19.015 -29.774 1.00 33.05 126 GLN E N 1
ATOM 5366 C CA . GLN D 2 127 ? 9.836 18.044 -30.192 1.00 36.26 126 GLN E CA 1
ATOM 5367 C C . GLN D 2 127 ? 10.512 16.708 -30.473 1.00 35.60 126 GLN E C 1
ATOM 5368 O O . GLN D 2 127 ? 11.501 16.646 -31.206 1.00 36.59 126 GLN E O 1
ATOM 5374 N N . ILE D 2 128 ? 10.007 15.643 -29.850 1.00 35.77 127 ILE E N 1
ATOM 5375 C CA . ILE D 2 128 ? 10.603 14.317 -29.974 1.00 30.97 127 ILE E CA 1
ATOM 5376 C C . ILE D 2 128 ? 9.553 13.264 -29.658 1.00 37.11 127 ILE E C 1
ATOM 5377 O O . ILE D 2 128 ? 8.662 13.477 -28.830 1.00 42.28 127 ILE E O 1
ATOM 5382 N N . LYS D 2 129 ? 9.673 12.112 -30.314 1.00 32.21 128 LYS E N 1
ATOM 5383 C CA . LYS D 2 129 ? 8.859 10.937 -30.034 1.00 32.12 128 LYS E CA 1
ATOM 5384 C C . LYS D 2 129 ? 9.804 9.747 -29.945 1.00 35.06 128 LYS E C 1
ATOM 5385 O O . LYS D 2 129 ? 10.625 9.548 -30.847 1.00 30.82 128 LYS E O 1
ATOM 5391 N N . VAL D 2 130 ? 9.725 8.992 -28.842 1.00 32.60 129 VAL E N 1
ATOM 5392 C CA . VAL D 2 130 ? 10.569 7.822 -28.600 1.00 30.96 129 VAL E CA 1
ATOM 5393 C C . VAL D 2 130 ? 9.687 6.620 -28.291 1.00 36.86 129 VAL E C 1
ATOM 5394 O O . VAL D 2 130 ? 8.747 6.720 -27.495 1.00 33.66 129 VAL E O 1
ATOM 5398 N N . ARG D 2 131 ? 9.995 5.484 -28.917 1.00 29.78 130 ARG E N 1
ATOM 5399 C CA . ARG D 2 131 ? 9.180 4.289 -28.783 1.00 34.41 130 ARG E CA 1
ATOM 5400 C C . ARG D 2 131 ? 10.064 3.051 -28.713 1.00 33.83 130 ARG E C 1
ATOM 5401 O O . ARG D 2 131 ? 11.134 2.995 -29.329 1.00 36.53 130 ARG E O 1
ATOM 5409 N N . TRP D 2 132 ? 9.599 2.058 -27.954 1.00 31.40 131 TRP E N 1
ATOM 5410 C CA . TRP D 2 132 ? 10.257 0.765 -27.822 1.00 32.75 131 TRP E CA 1
ATOM 5411 C C . TRP D 2 132 ? 9.495 -0.292 -28.605 1.00 36.40 131 TRP E C 1
ATOM 5412 O O . TRP D 2 132 ? 8.262 -0.345 -28.551 1.00 33.51 131 TRP E O 1
ATOM 5423 N N . PHE D 2 133 ? 10.244 -1.157 -29.298 1.00 32.92 132 PHE E N 1
ATOM 5424 C CA . PHE D 2 133 ? 9.697 -2.319 -29.982 1.00 41.15 132 PHE E CA 1
ATOM 5425 C C . PHE D 2 133 ? 10.392 -3.586 -29.508 1.00 41.77 132 PHE E C 1
ATOM 5426 O O . PHE D 2 133 ? 11.611 -3.598 -29.303 1.00 43.62 132 PHE E O 1
ATOM 5434 N N . ARG D 2 134 ? 9.610 -4.651 -29.338 1.00 45.70 133 ARG E N 1
ATOM 5435 C CA . ARG D 2 134 ? 10.123 -6.000 -29.094 1.00 48.70 133 ARG E CA 1
ATOM 5436 C C . ARG D 2 134 ? 9.680 -6.871 -30.269 1.00 53.20 133 ARG E C 1
ATOM 5437 O O . ARG D 2 134 ? 8.484 -7.143 -30.431 1.00 48.33 133 ARG E O 1
ATOM 5445 N N . ASN D 2 135 ? 10.636 -7.267 -31.112 1.00 47.87 134 ASN E N 1
ATOM 5446 C CA . ASN D 2 135 ? 10.353 -8.041 -32.319 1.00 55.74 134 ASN E CA 1
ATOM 5447 C C . ASN D 2 135 ? 9.312 -7.336 -33.187 1.00 60.87 134 ASN E C 1
ATOM 5448 O O . ASN D 2 135 ? 8.334 -7.931 -33.644 1.00 62.93 134 ASN E O 1
ATOM 5453 N N . ASP D 2 136 ? 9.519 -6.043 -33.393 1.00 48.28 135 ASP E N 1
ATOM 5454 C CA . ASP D 2 136 ? 8.665 -5.223 -34.251 1.00 65.90 135 ASP E CA 1
ATOM 5455 C C . ASP D 2 136 ? 7.225 -5.122 -33.746 1.00 61.88 135 ASP E C 1
ATOM 5456 O O . ASP D 2 136 ? 6.339 -4.679 -34.481 1.00 64.36 135 ASP E O 1
ATOM 5461 N N . GLN D 2 137 ? 6.977 -5.500 -32.495 1.00 57.77 136 GLN E N 1
ATOM 5462 C CA . GLN D 2 137 ? 5.737 -5.171 -31.804 1.00 57.75 136 GLN E CA 1
ATOM 5463 C C . GLN D 2 137 ? 6.005 -4.025 -30.829 1.00 51.98 136 GLN E C 1
ATOM 5464 O O . GLN D 2 137 ? 6.968 -4.071 -30.054 1.00 45.92 136 GLN E O 1
ATOM 5470 N N . GLU D 2 138 ? 5.166 -2.994 -30.878 1.00 49.85 137 GLU E N 1
ATOM 5471 C CA . GLU D 2 138 ? 5.401 -1.811 -30.060 1.00 49.47 137 GLU E CA 1
ATOM 5472 C C . GLU D 2 138 ? 5.135 -2.112 -28.590 1.00 45.73 137 GLU E C 1
ATOM 5473 O O . GLU D 2 138 ? 4.092 -2.669 -28.245 1.00 42.79 137 GLU E O 1
ATOM 5479 N N . GLU D 2 139 ? 6.079 -1.743 -27.722 1.00 42.77 138 GLU E N 1
ATOM 5480 C CA . GLU D 2 139 ? 5.985 -2.025 -26.292 1.00 44.11 138 GLU E CA 1
ATOM 5481 C C . GLU D 2 139 ? 5.474 -0.810 -25.527 1.00 39.23 138 GLU E C 1
ATOM 5482 O O . GLU D 2 139 ? 6.060 0.270 -25.615 1.00 46.51 138 GLU E O 1
ATOM 5488 N N . THR D 2 140 ? 4.405 -0.991 -24.747 1.00 40.25 139 THR E N 1
ATOM 5489 C CA . THR D 2 140 ? 3.948 0.066 -23.855 1.00 44.28 139 THR E CA 1
ATOM 5490 C C . THR D 2 140 ? 3.925 -0.307 -22.375 1.00 37.20 139 THR E C 1
ATOM 5491 O O . THR D 2 140 ? 3.937 0.603 -21.546 1.00 40.56 139 THR E O 1
ATOM 5495 N N . ALA D 2 141 ? 3.897 -1.590 -22.017 1.00 37.90 140 ALA E N 1
ATOM 5496 C CA . ALA D 2 141 ? 3.963 -1.990 -20.616 1.00 39.33 140 ALA E CA 1
ATOM 5497 C C . ALA D 2 141 ? 5.398 -1.925 -20.093 1.00 37.96 140 ALA E C 1
ATOM 5498 O O . ALA D 2 141 ? 6.367 -2.138 -20.828 1.00 37.39 140 ALA E O 1
ATOM 5500 N N . GLY D 2 142 ? 5.527 -1.633 -18.803 1.00 38.79 141 GLY E N 1
ATOM 5501 C CA . GLY D 2 142 ? 6.848 -1.549 -18.193 1.00 39.10 141 GLY E CA 1
ATOM 5502 C C . GLY D 2 142 ? 7.770 -0.522 -18.818 1.00 40.32 141 GLY E C 1
ATOM 5503 O O . GLY D 2 142 ? 8.957 -0.804 -19.028 1.00 38.78 141 GLY E O 1
ATOM 5504 N N . VAL D 2 143 ? 7.247 0.655 -19.157 1.00 41.06 142 VAL E N 1
ATOM 5505 C CA . VAL D 2 143 ? 8.044 1.722 -19.753 1.00 38.60 142 VAL E CA 1
ATOM 5506 C C . VAL D 2 143 ? 8.086 2.905 -18.795 1.00 41.92 142 VAL E C 1
ATOM 5507 O O . VAL D 2 143 ? 7.051 3.314 -18.256 1.00 47.45 142 VAL E O 1
ATOM 5511 N N . VAL D 2 144 ? 9.282 3.431 -18.556 1.00 36.99 143 VAL E N 1
ATOM 5512 C CA . VAL D 2 144 ? 9.463 4.641 -17.766 1.00 37.70 143 VAL E CA 1
ATOM 5513 C C . VAL D 2 144 ? 10.193 5.662 -18.618 1.00 40.67 143 VAL E C 1
ATOM 5514 O O . VAL D 2 144 ? 11.280 5.391 -19.137 1.00 41.73 143 VAL E O 1
ATOM 5518 N N . SER D 2 145 ? 9.599 6.834 -18.751 1.00 46.61 144 SER E N 1
ATOM 5519 C CA . SER D 2 145 ? 10.152 7.915 -19.547 1.00 38.34 144 SER E CA 1
ATOM 5520 C C . SER D 2 145 ? 10.557 9.041 -18.610 1.00 36.04 144 SER E C 1
ATOM 5521 O O . SER D 2 145 ? 9.797 9.400 -17.704 1.00 40.54 144 SER E O 1
ATOM 5524 N N . THR D 2 146 ? 11.764 9.562 -18.784 1.00 31.61 145 THR E N 1
ATOM 5525 C CA . THR D 2 146 ? 12.094 10.788 -18.093 1.00 35.11 145 THR E CA 1
ATOM 5526 C C . THR D 2 146 ? 11.309 11.936 -18.721 1.00 36.68 145 THR E C 1
ATOM 5527 O O . THR D 2 146 ? 10.823 11.825 -19.851 1.00 37.17 145 THR E O 1
ATOM 5531 N N . PRO D 2 147 ? 11.129 13.035 -17.995 1.00 37.63 146 PRO E N 1
ATOM 5532 C CA . PRO D 2 147 ? 10.715 14.272 -18.664 1.00 35.57 146 PRO E CA 1
ATOM 5533 C C . PRO D 2 147 ? 11.776 14.701 -19.663 1.00 35.71 146 PRO E C 1
ATOM 5534 O O . PRO D 2 147 ? 12.926 14.251 -19.628 1.00 35.96 146 PRO E O 1
ATOM 5538 N N . LEU D 2 148 ? 11.373 15.572 -20.580 1.00 31.09 147 LEU E N 1
ATOM 5539 C CA . LEU D 2 148 ? 12.347 16.192 -21.460 1.00 27.84 147 LEU E CA 1
ATOM 5540 C C . LEU D 2 148 ? 13.352 16.961 -20.613 1.00 30.65 147 LEU E C 1
ATOM 5541 O O . LEU D 2 148 ? 12.970 17.750 -19.749 1.00 32.31 147 LEU E O 1
ATOM 5546 N N . ILE D 2 149 ? 14.634 16.700 -20.825 1.00 28.43 148 ILE E N 1
ATOM 5547 C CA . ILE D 2 149 ? 15.682 17.274 -19.993 1.00 27.67 148 ILE E CA 1
ATOM 5548 C C . ILE D 2 149 ? 16.393 18.369 -20.780 1.00 31.78 148 ILE E C 1
ATOM 5549 O O . ILE D 2 149 ? 16.898 18.124 -21.883 1.00 27.03 148 ILE E O 1
ATOM 5554 N N . ARG D 2 150 ? 16.391 19.585 -20.226 1.00 27.82 149 ARG E N 1
ATOM 5555 C CA . ARG D 2 150 ? 17.053 20.745 -20.809 1.00 25.03 149 ARG E CA 1
ATOM 5556 C C . ARG D 2 150 ? 18.484 20.828 -20.277 1.00 27.01 149 ARG E C 1
ATOM 5557 O O . ARG D 2 150 ? 18.691 20.969 -19.072 1.00 28.58 149 ARG E O 1
ATOM 5565 N N . ASN D 2 151 ? 19.470 20.725 -21.169 1.00 28.48 150 ASN E N 1
ATOM 5566 C CA . ASN D 2 151 ? 20.872 20.743 -20.754 1.00 24.75 150 ASN E CA 1
ATOM 5567 C C . ASN D 2 151 ? 21.423 22.146 -20.538 1.00 29.61 150 ASN E C 1
ATOM 5568 O O . ASN D 2 151 ? 22.519 22.281 -19.981 1.00 32.92 150 ASN E O 1
ATOM 5573 N N . GLY D 2 152 ? 20.712 23.187 -20.976 1.00 28.42 151 GLY E N 1
ATOM 5574 C CA . GLY D 2 152 ? 21.161 24.561 -20.818 1.00 27.50 151 GLY E CA 1
ATOM 5575 C C . GLY D 2 152 ? 22.044 25.079 -21.938 1.00 26.62 151 GLY E C 1
ATOM 5576 O O . GLY D 2 152 ? 22.204 26.293 -22.071 1.00 33.69 151 GLY E O 1
ATOM 5577 N N . ASP D 2 153 ? 22.598 24.196 -22.765 1.00 27.22 152 ASP E N 1
ATOM 5578 C CA . ASP D 2 153 ? 23.469 24.581 -23.867 1.00 27.05 152 ASP E CA 1
ATOM 5579 C C . ASP D 2 153 ? 22.766 24.500 -25.221 1.00 26.98 152 ASP E C 1
ATOM 5580 O O . ASP D 2 153 ? 23.410 24.211 -26.227 1.00 31.51 152 ASP E O 1
ATOM 5585 N N . TRP D 2 154 ? 21.454 24.739 -25.248 1.00 27.83 153 TRP E N 1
ATOM 5586 C CA . TRP D 2 154 ? 20.626 24.629 -26.454 1.00 28.56 153 TRP E CA 1
ATOM 5587 C C . TRP D 2 154 ? 20.588 23.200 -26.989 1.00 30.87 153 TRP E C 1
ATOM 5588 O O . TRP D 2 154 ? 20.553 22.985 -28.199 1.00 33.13 153 TRP E O 1
ATOM 5599 N N . THR D 2 155 ? 20.614 22.205 -26.098 1.00 37.92 154 THR E N 1
ATOM 5600 C CA . THR D 2 155 ? 20.286 20.833 -26.467 1.00 30.31 154 THR E CA 1
ATOM 5601 C C . THR D 2 155 ? 19.432 20.224 -25.367 1.00 28.99 154 THR E C 1
ATOM 5602 O O . THR D 2 155 ? 19.478 20.644 -24.204 1.00 28.19 154 THR E O 1
ATOM 5606 N N . PHE D 2 156 ? 18.645 19.233 -25.757 1.00 31.60 155 PHE E N 1
ATOM 5607 C CA . PHE D 2 156 ? 17.827 18.451 -24.852 1.00 27.93 155 PHE E CA 1
ATOM 5608 C C . PHE D 2 156 ? 18.309 17.009 -24.851 1.00 31.37 155 PHE E C 1
ATOM 5609 O O . PHE D 2 156 ? 19.103 16.595 -25.700 1.00 31.00 155 PHE E O 1
ATOM 5617 N N . GLN D 2 157 ? 17.831 16.254 -23.865 1.00 28.06 156 GLN E N 1
ATOM 5618 C CA . GLN D 2 157 ? 17.973 14.813 -23.859 1.00 23.95 156 GLN E CA 1
ATOM 5619 C C . GLN D 2 157 ? 16.724 14.210 -23.248 1.00 26.80 156 GLN E C 1
ATOM 5620 O O . GLN D 2 157 ? 15.914 14.905 -22.633 1.00 27.55 156 GLN E O 1
ATOM 5626 N N . ILE D 2 158 ? 16.566 12.904 -23.452 1.00 31.72 157 ILE E N 1
ATOM 5627 C CA . ILE D 2 158 ? 15.503 12.135 -22.810 1.00 29.91 157 ILE E CA 1
ATOM 5628 C C . ILE D 2 158 ? 15.954 10.680 -22.748 1.00 32.23 157 ILE E C 1
ATOM 5629 O O . ILE D 2 158 ? 16.648 10.189 -23.646 1.00 29.28 157 ILE E O 1
ATOM 5634 N N . LEU D 2 159 ? 15.584 10.002 -21.665 1.00 33.28 158 LEU E N 1
ATOM 5635 C CA . LEU D 2 159 ? 15.888 8.589 -21.484 1.00 31.18 158 LEU E CA 1
ATOM 5636 C C . LEU D 2 159 ? 14.584 7.827 -21.330 1.00 31.40 158 LEU E C 1
ATOM 5637 O O . LEU D 2 159 ? 13.698 8.250 -20.582 1.00 36.62 158 LEU E O 1
ATOM 5642 N N . VAL D 2 160 ? 14.475 6.709 -22.037 1.00 28.66 159 VAL E N 1
ATOM 5643 C CA . VAL D 2 160 ? 13.301 5.849 -22.004 1.00 30.87 159 VAL E CA 1
ATOM 5644 C C . VAL D 2 160 ? 13.759 4.446 -21.623 1.00 35.18 159 VAL E C 1
ATOM 5645 O O . VAL D 2 160 ? 14.582 3.840 -22.324 1.00 31.69 159 VAL E O 1
ATOM 5649 N N . MET D 2 161 ? 13.258 3.951 -20.495 1.00 30.66 160 MET E N 1
ATOM 5650 C CA . MET D 2 161 ? 13.633 2.653 -19.951 1.00 31.80 160 MET E CA 1
ATOM 5651 C C . MET D 2 161 ? 12.561 1.617 -20.273 1.00 36.65 160 MET E C 1
ATOM 5652 O O . MET D 2 161 ? 11.361 1.917 -20.216 1.00 36.21 160 MET E O 1
ATOM 5657 N N . LEU D 2 162 ? 12.996 0.393 -20.584 1.00 35.80 161 LEU E N 1
ATOM 5658 C CA . LEU D 2 162 ? 12.089 -0.718 -20.850 1.00 37.35 161 LEU E CA 1
ATOM 5659 C C . LEU D 2 162 ? 12.447 -1.902 -19.959 1.00 39.63 161 LEU E C 1
ATOM 5660 O O . LEU D 2 162 ? 13.595 -2.360 -19.951 1.00 41.69 161 LEU E O 1
ATOM 5665 N N . GLU D 2 163 ? 11.471 -2.378 -19.197 1.00 39.09 162 GLU E N 1
ATOM 5666 C CA . GLU D 2 163 ? 11.625 -3.613 -18.441 1.00 49.38 162 GLU E CA 1
ATOM 5667 C C . GLU D 2 163 ? 11.502 -4.804 -19.386 1.00 50.85 162 GLU E C 1
ATOM 5668 O O . GLU D 2 163 ? 10.554 -4.877 -20.172 1.00 43.68 162 GLU E O 1
ATOM 5674 N N . MET D 2 164 ? 12.442 -5.742 -19.294 1.00 61.70 163 MET E N 1
ATOM 5675 C CA . MET D 2 164 ? 12.565 -6.803 -20.285 1.00 64.97 163 MET E CA 1
ATOM 5676 C C . MET D 2 164 ? 12.972 -8.116 -19.640 1.00 70.76 163 MET E C 1
ATOM 5677 O O . MET D 2 164 ? 13.611 -8.137 -18.586 1.00 80.16 163 MET E O 1
ATOM 5682 N N . THR D 2 165 ? 12.581 -9.212 -20.288 1.00 80.27 164 THR E N 1
ATOM 5683 C CA . THR D 2 165 ? 13.054 -10.564 -19.972 1.00 85.84 164 THR E CA 1
ATOM 5684 C C . THR D 2 165 ? 13.410 -11.208 -21.306 1.00 85.69 164 THR E C 1
ATOM 5685 O O . THR D 2 165 ? 12.574 -11.881 -21.928 1.00 90.87 164 THR E O 1
ATOM 5689 N N . PRO D 2 166 ? 14.646 -11.029 -21.776 1.00 83.08 165 PRO E N 1
ATOM 5690 C CA . PRO D 2 166 ? 14.957 -11.380 -23.166 1.00 84.78 165 PRO E CA 1
ATOM 5691 C C . PRO D 2 166 ? 15.039 -12.885 -23.381 1.00 89.34 165 PRO E C 1
ATOM 5692 O O . PRO D 2 166 ? 15.595 -13.636 -22.572 1.00 75.48 165 PRO E O 1
ATOM 5696 N N . GLN D 2 167 ? 14.480 -13.310 -24.503 1.00 93.29 166 GLN E N 1
ATOM 5697 C CA . GLN D 2 167 ? 14.522 -14.686 -24.962 1.00 96.40 166 GLN E CA 1
ATOM 5698 C C . GLN D 2 167 ? 15.548 -14.820 -26.084 1.00 98.37 166 GLN E C 1
ATOM 5699 O O . GLN D 2 167 ? 16.076 -13.827 -26.599 1.00 79.23 166 GLN E O 1
ATOM 5705 N N . ARG D 2 168 ? 15.821 -16.068 -26.461 1.00 88.05 167 ARG E N 1
ATOM 5706 C CA . ARG D 2 168 ? 16.729 -16.320 -27.568 1.00 87.11 167 ARG E CA 1
ATOM 5707 C C . ARG D 2 168 ? 16.146 -15.731 -28.847 1.00 86.88 167 ARG E C 1
ATOM 5708 O O . ARG D 2 168 ? 14.985 -15.978 -29.186 1.00 90.10 167 ARG E O 1
ATOM 5716 N N . GLY D 2 169 ? 16.955 -14.939 -29.549 1.00 74.80 168 GLY E N 1
ATOM 5717 C CA . GLY D 2 169 ? 16.539 -14.315 -30.786 1.00 73.05 168 GLY E CA 1
ATOM 5718 C C . GLY D 2 169 ? 15.831 -12.979 -30.661 1.00 70.97 168 GLY E C 1
ATOM 5719 O O . GLY D 2 169 ? 15.618 -12.324 -31.688 1.00 78.59 168 GLY E O 1
ATOM 5720 N N . ASP D 2 170 ? 15.493 -12.535 -29.449 1.00 71.77 169 ASP E N 1
ATOM 5721 C CA . ASP D 2 170 ? 14.747 -11.286 -29.285 1.00 70.81 169 ASP E CA 1
ATOM 5722 C C . ASP D 2 170 ? 15.573 -10.085 -29.734 1.00 63.79 169 ASP E C 1
ATOM 5723 O O . ASP D 2 170 ? 16.761 -9.970 -29.421 1.00 60.47 169 ASP E O 1
ATOM 5728 N N . VAL D 2 171 ? 14.930 -9.179 -30.466 1.00 58.42 170 VAL E N 1
ATOM 5729 C CA . VAL D 2 171 ? 15.548 -7.937 -30.904 1.00 55.31 170 VAL E CA 1
ATOM 5730 C C . VAL D 2 171 ? 14.732 -6.788 -30.337 1.00 53.30 170 VAL E C 1
ATOM 5731 O O . VAL D 2 171 ? 13.515 -6.714 -30.554 1.00 53.10 170 VAL E O 1
ATOM 5735 N N . TYR D 2 172 ? 15.396 -5.897 -29.610 1.00 56.03 171 TYR E N 1
ATOM 5736 C CA . TYR D 2 172 ? 14.769 -4.717 -29.032 1.00 49.41 171 TYR E CA 1
ATOM 5737 C C . TYR D 2 172 ? 15.192 -3.491 -29.829 1.00 45.30 171 TYR E C 1
ATOM 5738 O O . TYR D 2 172 ? 16.387 -3.265 -30.048 1.00 44.90 171 TYR E O 1
ATOM 5747 N N . THR D 2 173 ? 14.216 -2.711 -30.279 1.00 43.79 172 THR E N 1
ATOM 5748 C CA . THR D 2 173 ? 14.487 -1.546 -31.103 1.00 41.56 172 THR E CA 1
ATOM 5749 C C . THR D 2 173 ? 13.955 -0.299 -30.423 1.00 39.39 172 THR E C 1
ATOM 5750 O O . THR D 2 173 ? 12.799 -0.264 -29.978 1.00 40.45 172 THR E O 1
ATOM 5754 N N . CYS D 2 174 ? 14.815 0.699 -30.313 1.00 37.66 173 CYS E N 1
ATOM 5755 C CA . CYS D 2 174 ? 14.436 2.034 -29.887 1.00 35.68 173 CYS E CA 1
ATOM 5756 C C . CYS D 2 174 ? 14.196 2.885 -31.132 1.00 34.35 173 CYS E C 1
ATOM 5757 O O . CYS D 2 174 ? 15.065 2.961 -32.000 1.00 37.48 173 CYS E O 1
ATOM 5760 N N . HIS D 2 175 ? 13.018 3.509 -31.226 1.00 34.37 174 HIS E N 1
ATOM 5761 C CA . HIS D 2 175 ? 12.560 4.203 -32.436 1.00 32.95 174 HIS E CA 1
ATOM 5762 C C . HIS D 2 175 ? 12.410 5.686 -32.111 1.00 35.56 174 HIS E C 1
ATOM 5763 O O . HIS D 2 175 ? 11.633 6.050 -31.219 1.00 32.53 174 HIS E O 1
ATOM 5770 N N . VAL D 2 176 ? 13.143 6.545 -32.826 1.00 30.08 175 VAL E N 1
ATOM 5771 C CA . VAL D 2 176 ? 13.201 7.964 -32.481 1.00 28.88 175 VAL E CA 1
ATOM 5772 C C . VAL D 2 176 ? 12.817 8.819 -33.685 1.00 30.34 175 VAL E C 1
ATOM 5773 O O . VAL D 2 176 ? 13.478 8.775 -34.728 1.00 32.87 175 VAL E O 1
ATOM 5777 N N . GLU D 2 177 ? 11.796 9.648 -33.503 1.00 35.60 176 GLU E N 1
ATOM 5778 C CA . GLU D 2 177 ? 11.265 10.580 -34.493 1.00 34.82 176 GLU E CA 1
ATOM 5779 C C . GLU D 2 177 ? 11.519 12.011 -34.020 1.00 33.36 176 GLU E C 1
ATOM 5780 O O . GLU D 2 177 ? 11.178 12.359 -32.882 1.00 35.43 176 GLU E O 1
ATOM 5786 N N . HIS D 2 178 ? 12.120 12.833 -34.886 1.00 32.15 177 HIS E N 1
ATOM 5787 C CA . HIS D 2 178 ? 12.577 14.174 -34.531 1.00 32.92 177 HIS E CA 1
ATOM 5788 C C . HIS D 2 178 ? 12.600 15.049 -35.780 1.00 33.63 177 HIS E C 1
ATOM 5789 O O . HIS D 2 178 ? 12.885 14.546 -36.873 1.00 34.43 177 HIS E O 1
ATOM 5796 N N . PRO D 2 179 ? 12.317 16.359 -35.654 1.00 34.97 178 PRO E N 1
ATOM 5797 C CA . PRO D 2 179 ? 12.208 17.219 -36.857 1.00 31.53 178 PRO E CA 1
ATOM 5798 C C . PRO D 2 179 ? 13.496 17.369 -37.642 1.00 28.25 178 PRO E C 1
ATOM 5799 O O . PRO D 2 179 ? 13.439 17.752 -38.813 1.00 34.21 178 PRO E O 1
ATOM 5803 N N . SER D 2 180 ? 14.651 17.108 -37.037 1.00 32.30 179 SER E N 1
ATOM 5804 C CA . SER D 2 180 ? 15.915 17.252 -37.740 1.00 29.62 179 SER E CA 1
ATOM 5805 C C . SER D 2 180 ? 16.218 16.090 -38.666 1.00 32.74 179 SER E C 1
ATOM 5806 O O . SER D 2 180 ? 17.216 16.149 -39.389 1.00 39.16 179 SER E O 1
ATOM 5809 N N . LEU D 2 181 ? 15.416 15.031 -38.632 1.00 35.80 180 LEU E N 1
ATOM 5810 C CA . LEU D 2 181 ? 15.721 13.784 -39.321 1.00 37.48 180 LEU E CA 1
ATOM 5811 C C . LEU D 2 181 ? 14.888 13.657 -40.586 1.00 31.40 180 LEU E C 1
ATOM 5812 O O . LEU D 2 181 ? 13.706 14.004 -40.605 1.00 36.44 180 LEU E O 1
ATOM 5817 N N . GLN D 2 182 ? 15.498 13.122 -41.635 1.00 33.42 181 GLN E N 1
ATOM 5818 C CA A GLN D 2 182 ? 14.748 12.847 -42.854 0.50 35.67 181 GLN E CA 1
ATOM 5819 C CA B GLN D 2 182 ? 14.733 12.862 -42.844 0.50 37.21 181 GLN E CA 1
ATOM 5820 C C . GLN D 2 182 ? 13.802 11.662 -42.669 1.00 36.01 181 GLN E C 1
ATOM 5821 O O . GLN D 2 182 ? 12.768 11.588 -43.343 1.00 37.41 181 GLN E O 1
ATOM 5832 N N . SER D 2 183 ? 14.128 10.745 -41.758 1.00 35.07 182 SER E N 1
ATOM 5833 C CA . SER D 2 183 ? 13.256 9.649 -41.348 1.00 35.30 182 SER E CA 1
ATOM 5834 C C . SER D 2 183 ? 13.715 9.169 -39.969 1.00 38.27 182 SER E C 1
ATOM 5835 O O . SER D 2 183 ? 14.859 9.426 -39.573 1.00 36.02 182 SER E O 1
ATOM 5838 N N . PRO D 2 184 ? 12.851 8.481 -39.214 1.00 35.62 183 PRO E N 1
ATOM 5839 C CA . PRO D 2 184 ? 13.207 8.117 -37.830 1.00 39.64 183 PRO E CA 1
ATOM 5840 C C . PRO D 2 184 ? 14.456 7.252 -37.740 1.00 33.72 183 PRO E C 1
ATOM 5841 O O . PRO D 2 184 ? 14.771 6.477 -38.641 1.00 36.33 183 PRO E O 1
ATOM 5845 N N . ILE D 2 185 ? 15.179 7.424 -36.641 1.00 35.11 184 ILE E N 1
ATOM 5846 C CA . ILE D 2 185 ? 16.320 6.585 -36.287 1.00 35.32 184 ILE E CA 1
ATOM 5847 C C . ILE D 2 185 ? 15.831 5.337 -35.558 1.00 33.18 184 ILE E C 1
ATOM 5848 O O . ILE D 2 185 ? 14.929 5.401 -34.715 1.00 32.14 184 ILE E O 1
ATOM 5853 N N . THR D 2 186 ? 16.409 4.190 -35.887 1.00 38.52 185 THR E N 1
ATOM 5854 C CA . THR D 2 186 ? 16.189 2.970 -35.120 1.00 40.57 185 THR E CA 1
ATOM 5855 C C . THR D 2 186 ? 17.528 2.421 -34.660 1.00 38.05 185 THR E C 1
ATOM 5856 O O . THR D 2 186 ? 18.526 2.497 -35.382 1.00 37.62 185 THR E O 1
ATOM 5860 N N . VAL D 2 187 ? 17.552 1.928 -33.431 1.00 36.78 186 VAL E N 1
ATOM 5861 C CA . VAL D 2 187 ? 18.725 1.285 -32.863 1.00 38.03 186 VAL E CA 1
ATOM 5862 C C . VAL D 2 187 ? 18.265 -0.032 -32.259 1.00 39.94 186 VAL E C 1
ATOM 5863 O O . VAL D 2 187 ? 17.259 -0.072 -31.542 1.00 39.29 186 VAL E O 1
ATOM 5867 N N . GLU D 2 188 ? 18.970 -1.106 -32.581 1.00 42.06 187 GLU E N 1
ATOM 5868 C CA . GLU D 2 188 ? 18.606 -2.443 -32.145 1.00 46.26 187 GLU E CA 1
ATOM 5869 C C . GLU D 2 188 ? 19.547 -2.895 -31.045 1.00 46.43 187 GLU E C 1
ATOM 5870 O O . GLU D 2 188 ? 20.651 -2.372 -30.885 1.00 46.36 187 GLU E O 1
ATOM 5876 N N . TRP D 2 189 ? 19.080 -3.863 -30.268 1.00 49.88 188 TRP E N 1
ATOM 5877 C CA . TRP D 2 189 ? 19.892 -4.451 -29.215 1.00 55.63 188 TRP E CA 1
ATOM 5878 C C . TRP D 2 189 ? 19.493 -5.906 -29.044 1.00 52.85 188 TRP E C 1
ATOM 5879 O O . TRP D 2 189 ? 18.301 -6.221 -28.990 1.00 51.72 188 TRP E O 1
ATOM 5890 N N . ARG D 2 190 ? 20.492 -6.785 -28.987 1.00 54.03 189 ARG E N 1
ATOM 5891 C CA . ARG D 2 190 ? 20.285 -8.211 -28.772 1.00 57.29 189 ARG E CA 1
ATOM 5892 C C . ARG D 2 190 ? 21.127 -8.693 -27.598 1.00 59.27 189 ARG E C 1
ATOM 5893 O O . ARG D 2 190 ? 22.275 -8.272 -27.431 1.00 63.06 189 ARG E O 1
ATOM 5901 N N . ALA D 2 191 ? 20.562 -9.582 -26.795 1.00 61.70 190 ALA E N 1
ATOM 5902 C CA . ALA D 2 191 ? 21.334 -10.236 -25.742 1.00 67.55 190 ALA E CA 1
ATOM 5903 C C . ALA D 2 191 ? 22.378 -11.164 -26.372 1.00 66.98 190 ALA E C 1
ATOM 5904 O O . ALA D 2 191 ? 23.578 -11.042 -26.120 1.00 71.55 190 ALA E O 1
ATOM 5906 N N . GLN E 3 1 ? 10.413 -59.027 -16.297 1.00 73.12 2 GLN H N 1
ATOM 5907 C CA . GLN E 3 1 ? 9.015 -58.635 -16.152 1.00 73.76 2 GLN H CA 1
ATOM 5908 C C . GLN E 3 1 ? 8.382 -59.286 -14.925 1.00 65.23 2 GLN H C 1
ATOM 5909 O O . GLN E 3 1 ? 8.714 -60.420 -14.551 1.00 56.33 2 GLN H O 1
ATOM 5915 N N . VAL E 3 2 ? 7.449 -58.553 -14.315 1.00 60.60 3 VAL H N 1
ATOM 5916 C CA . VAL E 3 2 ? 6.819 -59.006 -13.082 1.00 55.67 3 VAL H CA 1
ATOM 5917 C C . VAL E 3 2 ? 5.958 -60.238 -13.351 1.00 46.60 3 VAL H C 1
ATOM 5918 O O . VAL E 3 2 ? 5.519 -60.496 -14.476 1.00 53.03 3 VAL H O 1
ATOM 5922 N N . GLN E 3 3 ? 5.734 -61.023 -12.301 1.00 44.62 4 GLN H N 1
ATOM 5923 C CA . GLN E 3 3 ? 4.785 -62.126 -12.338 1.00 47.55 4 GLN H CA 1
ATOM 5924 C C . GLN E 3 3 ? 3.718 -61.934 -11.273 1.00 49.09 4 GLN H C 1
ATOM 5925 O O . GLN E 3 3 ? 4.020 -61.568 -10.133 1.00 41.94 4 GLN H O 1
ATOM 5931 N N . LEU E 3 4 ? 2.472 -62.209 -11.640 1.00 43.39 5 LEU H N 1
ATOM 5932 C CA . LEU E 3 4 ? 1.353 -62.159 -10.711 1.00 45.57 5 LEU H CA 1
ATOM 5933 C C . LEU E 3 4 ? 0.883 -63.586 -10.468 1.00 48.58 5 LEU H C 1
ATOM 5934 O O . LEU E 3 4 ? 0.536 -64.296 -11.420 1.00 48.23 5 LEU H O 1
ATOM 5939 N N . VAL E 3 5 ? 0.877 -64.002 -9.203 1.00 46.21 6 VAL H N 1
ATOM 5940 C CA . VAL E 3 5 ? 0.463 -65.344 -8.802 1.00 41.46 6 VAL H CA 1
ATOM 5941 C C . VAL E 3 5 ? -0.668 -65.202 -7.795 1.00 44.00 6 VAL H C 1
ATOM 5942 O O . VAL E 3 5 ? -0.499 -64.572 -6.743 1.00 43.62 6 VAL H O 1
ATOM 5946 N N . GLN E 3 6 ? -1.819 -65.773 -8.125 1.00 44.24 7 GLN H N 1
ATOM 5947 C CA . GLN E 3 6 ? -3.035 -65.627 -7.342 1.00 42.06 7 GLN H CA 1
ATOM 5948 C C . GLN E 3 6 ? -3.207 -66.805 -6.395 1.00 41.75 7 GLN H C 1
ATOM 5949 O O . GLN E 3 6 ? -2.542 -67.836 -6.516 1.00 45.58 7 GLN H O 1
ATOM 5955 N N . SER E 3 7 ? -4.109 -66.631 -5.432 1.00 40.06 8 SER H N 1
ATOM 5956 C CA . SER E 3 7 ? -4.434 -67.695 -4.495 1.00 44.85 8 SER H CA 1
ATOM 5957 C C . SER E 3 7 ? -5.298 -68.764 -5.174 1.00 45.89 8 SER H C 1
ATOM 5958 O O . SER E 3 7 ? -5.861 -68.554 -6.254 1.00 45.10 8 SER H O 1
ATOM 5961 N N . GLY E 3 8 ? -5.389 -69.932 -4.524 1.00 43.69 9 GLY H N 1
ATOM 5962 C CA . GLY E 3 8 ? -5.994 -71.101 -5.138 1.00 44.05 9 GLY H CA 1
ATOM 5963 C C . GLY E 3 8 ? -7.512 -71.050 -5.204 1.00 42.42 9 GLY H C 1
ATOM 5964 O O . GLY E 3 8 ? -8.175 -70.159 -4.678 1.00 41.49 9 GLY H O 1
ATOM 5965 N N . ALA E 3 9 ? -8.066 -72.064 -5.865 1.00 43.41 10 ALA H N 1
ATOM 5966 C CA . ALA E 3 9 ? -9.504 -72.154 -6.090 1.00 42.43 10 ALA H CA 1
ATOM 5967 C C . ALA E 3 9 ? -10.272 -72.157 -4.775 1.00 50.42 10 ALA H C 1
ATOM 5968 O O . ALA E 3 9 ? -9.799 -72.663 -3.751 1.00 49.53 10 ALA H O 1
ATOM 5970 N N . GLU E 3 10 ? -11.480 -71.597 -4.811 1.00 45.81 11 GLU H N 1
ATOM 5971 C CA . GLU E 3 10 ? -12.300 -71.471 -3.616 1.00 46.42 11 GLU H CA 1
ATOM 5972 C C . GLU E 3 10 ? -13.704 -72.001 -3.860 1.00 45.73 11 GLU H C 1
ATOM 5973 O O . GLU E 3 10 ? -14.264 -71.825 -4.946 1.00 54.18 11 GLU H O 1
ATOM 5979 N N . VAL E 3 11 ? -14.281 -72.616 -2.831 1.00 46.86 12 VAL H N 1
ATOM 5980 C CA . VAL E 3 11 ? -15.677 -73.040 -2.826 1.00 47.72 12 VAL H CA 1
ATOM 5981 C C . VAL E 3 11 ? -16.349 -72.369 -1.637 1.00 51.41 12 VAL H C 1
ATOM 5982 O O . VAL E 3 11 ? -15.900 -72.524 -0.493 1.00 52.36 12 VAL H O 1
ATOM 5986 N N . LYS E 3 12 ? -17.409 -71.613 -1.899 1.00 52.97 13 LYS H N 1
ATOM 5987 C CA . LYS E 3 12 ? -18.008 -70.785 -0.867 1.00 50.29 13 LYS H CA 1
ATOM 5988 C C . LYS E 3 12 ? -19.510 -71.010 -0.811 1.00 53.10 13 LYS H C 1
ATOM 5989 O O . LYS E 3 12 ? -20.159 -71.227 -1.839 1.00 56.20 13 LYS H O 1
ATOM 5995 N N . LYS E 3 13 ? -20.062 -70.933 0.401 1.00 54.56 14 LYS H N 1
ATOM 5996 C CA . LYS E 3 13 ? -21.492 -71.120 0.537 1.00 56.53 14 LYS H CA 1
ATOM 5997 C C . LYS E 3 13 ? -22.216 -69.816 0.237 1.00 56.65 14 LYS H C 1
ATOM 5998 O O . LYS E 3 13 ? -21.655 -68.736 0.417 1.00 60.54 14 LYS H O 1
ATOM 6004 N N . PRO E 3 14 ? -23.454 -69.894 -0.246 1.00 60.59 15 PRO H N 1
ATOM 6005 C CA . PRO E 3 14 ? -24.214 -68.668 -0.516 1.00 55.02 15 PRO H CA 1
ATOM 6006 C C . PRO E 3 14 ? -24.299 -67.809 0.738 1.00 58.36 15 PRO H C 1
ATOM 6007 O O . PRO E 3 14 ? -24.607 -68.301 1.822 1.00 68.82 15 PRO H O 1
ATOM 6011 N N . GLY E 3 15 ? -23.996 -66.520 0.590 1.00 57.03 16 GLY H N 1
ATOM 6012 C CA . GLY E 3 15 ? -24.030 -65.590 1.698 1.00 60.45 16 GLY H CA 1
ATOM 6013 C C . GLY E 3 15 ? -22.702 -65.359 2.394 1.00 60.49 16 GLY H C 1
ATOM 6014 O O . GLY E 3 15 ? -22.607 -64.437 3.212 1.00 63.21 16 GLY H O 1
ATOM 6015 N N . SER E 3 16 ? -21.682 -66.158 2.104 1.00 58.09 17 SER H N 1
ATOM 6016 C CA . SER E 3 16 ? -20.383 -66.010 2.741 1.00 58.48 17 SER H CA 1
ATOM 6017 C C . SER E 3 16 ? -19.547 -64.971 1.988 1.00 56.85 17 SER H C 1
ATOM 6018 O O . SER E 3 16 ? -20.019 -64.324 1.050 1.00 55.01 17 SER H O 1
ATOM 6021 N N . SER E 3 17 ? -18.280 -64.820 2.383 1.00 54.97 18 SER H N 1
ATOM 6022 C CA . SER E 3 17 ? -17.349 -63.896 1.751 1.00 55.18 18 SER H CA 1
ATOM 6023 C C . SER E 3 17 ? -16.060 -64.613 1.371 1.00 52.19 18 SER H C 1
ATOM 6024 O O . SER E 3 17 ? -15.645 -65.573 2.027 1.00 51.07 18 SER H O 1
ATOM 6027 N N . VAL E 3 18 ? -15.427 -64.128 0.300 1.00 52.25 19 VAL H N 1
ATOM 6028 C CA . VAL E 3 18 ? -14.154 -64.656 -0.174 1.00 51.08 19 VAL H CA 1
ATOM 6029 C C . VAL E 3 18 ? -13.183 -63.497 -0.368 1.00 51.10 19 VAL H C 1
ATOM 6030 O O . VAL E 3 18 ? -13.570 -62.389 -0.750 1.00 52.71 19 VAL H O 1
ATOM 6034 N N . LYS E 3 19 ? -11.907 -63.764 -0.110 1.00 47.94 20 LYS H N 1
ATOM 6035 C CA . LYS E 3 19 ? -10.846 -62.786 -0.299 1.00 49.36 20 LYS H CA 1
ATOM 6036 C C . LYS E 3 19 ? -9.741 -63.447 -1.109 1.00 45.55 20 LYS H C 1
ATOM 6037 O O . LYS E 3 19 ? -8.989 -64.269 -0.580 1.00 50.31 20 LYS H O 1
ATOM 6043 N N . VAL E 3 20 ? -9.617 -63.055 -2.370 1.00 48.58 21 VAL H N 1
ATOM 6044 C CA . VAL E 3 20 ? -8.621 -63.597 -3.285 1.00 46.43 21 VAL H CA 1
ATOM 6045 C C . VAL E 3 20 ? -7.412 -62.676 -3.264 1.00 44.89 21 VAL H C 1
ATOM 6046 O O . VAL E 3 20 ? -7.558 -61.450 -3.243 1.00 46.31 21 VAL H O 1
ATOM 6050 N N . SER E 3 21 ? -6.219 -63.259 -3.246 1.00 42.35 22 SER H N 1
ATOM 6051 C CA . SER E 3 21 ? -4.983 -62.494 -3.176 1.00 43.77 22 SER H CA 1
ATOM 6052 C C . SER E 3 21 ? -4.222 -62.577 -4.495 1.00 45.63 22 SER H C 1
ATOM 6053 O O . SER E 3 21 ? -4.454 -63.462 -5.325 1.00 42.40 22 SER H O 1
ATOM 6056 N N . CYS E 3 22 ? -3.292 -61.641 -4.664 1.00 43.95 23 CYS H N 1
ATOM 6057 C CA . CYS E 3 22 ? -2.482 -61.549 -5.873 1.00 43.46 23 CYS H CA 1
ATOM 6058 C C . CYS E 3 22 ? -1.118 -60.993 -5.493 1.00 44.87 23 CYS H C 1
ATOM 6059 O O . CYS E 3 22 ? -1.015 -59.820 -5.124 1.00 45.82 23 CYS H O 1
ATOM 6062 N N . LYS E 3 23 ? -0.072 -61.808 -5.607 1.00 40.85 24 LYS H N 1
ATOM 6063 C CA . LYS E 3 23 ? 1.262 -61.416 -5.166 1.00 54.65 24 LYS H CA 1
ATOM 6064 C C . LYS E 3 23 ? 2.179 -61.206 -6.364 1.00 49.09 24 LYS H C 1
ATOM 6065 O O . LYS E 3 23 ? 2.261 -62.065 -7.249 1.00 52.05 24 LYS H O 1
ATOM 6071 N N . ALA E 3 24 ? 2.888 -60.077 -6.370 1.00 41.60 25 ALA H N 1
ATOM 6072 C CA . ALA E 3 24 ? 3.801 -59.721 -7.445 1.00 45.72 25 ALA H CA 1
ATOM 6073 C C . ALA E 3 24 ? 5.225 -60.100 -7.070 1.00 52.57 25 ALA H C 1
ATOM 6074 O O . ALA E 3 24 ? 5.629 -59.950 -5.913 1.00 59.45 25 ALA H O 1
ATOM 6076 N N . SER E 3 25 ? 5.979 -60.611 -8.044 1.00 47.23 26 SER H N 1
ATOM 6077 C CA . SER E 3 25 ? 7.373 -60.952 -7.808 1.00 46.73 26 SER H CA 1
ATOM 6078 C C . SER E 3 25 ? 8.195 -60.728 -9.074 1.00 56.29 26 SER H C 1
ATOM 6079 O O . SER E 3 25 ? 7.686 -60.844 -10.192 1.00 54.58 26 SER H O 1
ATOM 6082 N N . GLY E 3 26 ? 9.466 -60.382 -8.878 1.00 52.00 27 GLY H N 1
ATOM 6083 C CA . GLY E 3 26 ? 10.436 -60.247 -9.957 1.00 54.99 27 GLY H CA 1
ATOM 6084 C C . GLY E 3 26 ? 10.225 -59.163 -10.994 1.00 64.45 27 GLY H C 1
ATOM 6085 O O . GLY E 3 26 ? 10.562 -59.366 -12.168 1.00 71.54 27 GLY H O 1
ATOM 6086 N N . GLY E 3 27 ? 9.721 -58.000 -10.594 1.00 66.57 28 GLY H N 1
ATOM 6087 C CA . GLY E 3 27 ? 9.491 -56.912 -11.518 1.00 60.01 28 GLY H CA 1
ATOM 6088 C C . GLY E 3 27 ? 10.578 -55.844 -11.476 1.00 59.72 28 GLY H C 1
ATOM 6089 O O . GLY E 3 27 ? 11.463 -55.855 -10.626 1.00 68.02 28 GLY H O 1
ATOM 6090 N N . THR E 3 28 ? 10.496 -54.926 -12.442 1.00 58.65 29 THR H N 1
ATOM 6091 C CA . THR E 3 28 ? 11.400 -53.786 -12.543 1.00 50.58 29 THR H CA 1
ATOM 6092 C C . THR E 3 28 ? 10.748 -52.616 -11.799 1.00 49.65 29 THR H C 1
ATOM 6093 O O . THR E 3 28 ? 9.744 -52.801 -11.106 1.00 48.59 29 THR H O 1
ATOM 6097 N N . VAL E 3 29 ? 11.271 -51.393 -11.948 1.00 52.60 30 VAL H N 1
ATOM 6098 C CA . VAL E 3 29 ? 10.641 -50.253 -11.276 1.00 53.38 30 VAL H CA 1
ATOM 6099 C C . VAL E 3 29 ? 9.216 -50.029 -11.763 1.00 44.32 30 VAL H C 1
ATOM 6100 O O . VAL E 3 29 ? 8.428 -49.356 -11.092 1.00 43.96 30 VAL H O 1
ATOM 6104 N N . ARG E 3 30 ? 8.859 -50.578 -12.922 1.00 45.95 31 ARG H N 1
ATOM 6105 C CA . ARG E 3 30 ? 7.484 -50.452 -13.383 1.00 46.19 31 ARG H CA 1
ATOM 6106 C C . ARG E 3 30 ? 6.510 -51.050 -12.381 1.00 45.62 31 ARG H C 1
ATOM 6107 O O . ARG E 3 30 ? 5.446 -50.477 -12.122 1.00 51.54 31 ARG H O 1
ATOM 6115 N N . SER E 3 31 ? 6.865 -52.190 -11.787 1.00 40.05 34 SER H N 1
ATOM 6116 C CA . SER E 3 31 ? 5.942 -52.803 -10.845 1.00 47.09 34 SER H CA 1
ATOM 6117 C C . SER E 3 31 ? 5.748 -51.958 -9.592 1.00 42.16 34 SER H C 1
ATOM 6118 O O . SER E 3 31 ? 4.743 -52.123 -8.905 1.00 45.86 34 SER H O 1
ATOM 6121 N N . ARG E 3 32 ? 6.647 -51.027 -9.296 1.00 41.61 35 ARG H N 1
ATOM 6122 C CA A ARG E 3 32 ? 6.414 -50.214 -8.113 0.50 53.23 35 ARG H CA 1
ATOM 6123 C CA B ARG E 3 32 ? 6.461 -50.173 -8.127 0.50 53.22 35 ARG H CA 1
ATOM 6124 C C . ARG E 3 32 ? 5.427 -49.072 -8.362 1.00 45.49 35 ARG H C 1
ATOM 6125 O O . ARG E 3 32 ? 4.902 -48.513 -7.395 1.00 48.14 35 ARG H O 1
ATOM 6140 N N . VAL E 3 33 ? 5.102 -48.758 -9.620 1.00 42.42 36 VAL H N 1
ATOM 6141 C CA . VAL E 3 33 ? 4.151 -47.697 -9.917 1.00 45.40 36 VAL H CA 1
ATOM 6142 C C . VAL E 3 33 ? 2.950 -48.190 -10.722 1.00 45.86 36 VAL H C 1
ATOM 6143 O O . VAL E 3 33 ? 2.177 -47.373 -11.228 1.00 46.65 36 VAL H O 1
ATOM 6147 N N . HIS E 3 34 ? 2.775 -49.501 -10.874 1.00 39.32 37 HIS H N 1
ATOM 6148 C CA . HIS E 3 34 ? 1.693 -49.961 -11.734 1.00 40.23 37 HIS H CA 1
ATOM 6149 C C . HIS E 3 34 ? 0.360 -49.975 -10.983 1.00 40.96 37 HIS H C 1
ATOM 6150 O O . HIS E 3 34 ? 0.298 -49.888 -9.753 1.00 44.92 37 HIS H O 1
ATOM 6157 N N . ALA E 3 35 ? -0.718 -50.110 -11.746 1.00 40.51 38 ALA H N 1
ATOM 6158 C CA . ALA E 3 35 ? -2.072 -50.176 -11.212 1.00 34.36 38 ALA H CA 1
ATOM 6159 C C . ALA E 3 35 ? -2.566 -51.608 -11.318 1.00 40.10 38 ALA H C 1
ATOM 6160 O O . ALA E 3 35 ? -2.438 -52.228 -12.378 1.00 43.43 38 ALA H O 1
ATOM 6162 N N . ILE E 3 36 ? -3.110 -52.133 -10.226 1.00 37.22 39 ILE H N 1
ATOM 6163 C CA . ILE E 3 36 ? -3.687 -53.472 -10.215 1.00 34.52 39 ILE H CA 1
ATOM 6164 C C . ILE E 3 36 ? -5.170 -53.364 -10.531 1.00 37.64 39 ILE H C 1
ATOM 6165 O O . ILE E 3 36 ? -5.868 -52.515 -9.965 1.00 36.43 39 ILE H O 1
ATOM 6170 N N . SER E 3 37 ? -5.651 -54.227 -11.428 1.00 29.71 40 SER H N 1
ATOM 6171 C CA . SER E 3 37 ? -7.066 -54.361 -11.754 1.00 32.19 40 SER H CA 1
ATOM 6172 C C . SER E 3 37 ? -7.554 -55.754 -11.383 1.00 37.11 40 SER H C 1
ATOM 6173 O O . SER E 3 37 ? -6.777 -56.715 -11.350 1.00 32.44 40 SER H O 1
ATOM 6176 N N . TRP E 3 38 ? -8.850 -55.853 -11.102 1.00 37.96 41 TRP H N 1
ATOM 6177 C CA . TRP E 3 38 ? -9.523 -57.129 -10.910 1.00 34.40 41 TRP H CA 1
ATOM 6178 C C . TRP E 3 38 ? -10.596 -57.280 -11.977 1.00 35.70 41 TRP H C 1
ATOM 6179 O O . TRP E 3 38 ? -11.437 -56.390 -12.164 1.00 39.62 41 TRP H O 1
ATOM 6190 N N . VAL E 3 39 ? -10.540 -58.392 -12.695 1.00 36.24 42 VAL H N 1
ATOM 6191 C CA . VAL E 3 39 ? -11.430 -58.674 -13.812 1.00 30.76 42 VAL H CA 1
ATOM 6192 C C . VAL E 3 39 ? -12.081 -60.018 -13.548 1.00 34.68 42 VAL H C 1
ATOM 6193 O O . VAL E 3 39 ? -11.391 -60.999 -13.239 1.00 32.49 42 VAL H O 1
ATOM 6197 N N . ARG E 3 40 ? -13.395 -60.082 -13.689 1.00 32.15 43 ARG H N 1
ATOM 6198 C CA . ARG E 3 40 ? -14.053 -61.362 -13.523 1.00 37.14 43 ARG H CA 1
ATOM 6199 C C . ARG E 3 40 ? -14.585 -61.861 -14.861 1.00 35.89 43 ARG H C 1
ATOM 6200 O O . ARG E 3 40 ? -14.838 -61.083 -15.788 1.00 32.30 43 ARG H O 1
ATOM 6208 N N . GLN E 3 41 ? -14.698 -63.182 -14.963 1.00 34.27 44 GLN H N 1
ATOM 6209 C CA . GLN E 3 41 ? -15.208 -63.825 -16.168 1.00 34.09 44 GLN H CA 1
ATOM 6210 C C . GLN E 3 41 ? -16.126 -64.956 -15.726 1.00 34.67 44 GLN H C 1
ATOM 6211 O O . GLN E 3 41 ? -15.662 -65.978 -15.215 1.00 35.75 44 GLN H O 1
ATOM 6217 N N . ALA E 3 42 ? -17.422 -64.768 -15.910 1.00 35.23 45 ALA H N 1
ATOM 6218 C CA . ALA E 3 42 ? -18.388 -65.797 -15.585 1.00 38.79 45 ALA H CA 1
ATOM 6219 C C . ALA E 3 42 ? -18.337 -66.892 -16.650 1.00 44.96 45 ALA H C 1
ATOM 6220 O O . ALA E 3 42 ? -17.878 -66.654 -17.772 1.00 37.85 45 ALA H O 1
ATOM 6222 N N . PRO E 3 43 ? -18.769 -68.119 -16.310 1.00 40.08 46 PRO H N 1
ATOM 6223 C CA . PRO E 3 43 ? -18.658 -69.231 -17.269 1.00 43.19 46 PRO H CA 1
ATOM 6224 C C . PRO E 3 43 ? -19.293 -68.909 -18.613 1.00 43.57 46 PRO H C 1
ATOM 6225 O O . PRO E 3 43 ? -20.490 -68.614 -18.692 1.00 45.09 46 PRO H O 1
ATOM 6229 N N . GLY E 3 44 ? -18.491 -68.937 -19.671 1.00 38.01 47 GLY H N 1
ATOM 6230 C CA . GLY E 3 44 ? -19.022 -68.659 -20.982 1.00 40.17 47 GLY H CA 1
ATOM 6231 C C . GLY E 3 44 ? -19.223 -67.199 -21.307 1.00 44.51 47 GLY H C 1
ATOM 6232 O O . GLY E 3 44 ? -19.796 -66.899 -22.359 1.00 48.54 47 GLY H O 1
ATOM 6233 N N . GLN E 3 45 ? -18.781 -66.278 -20.450 1.00 39.08 48 GLN H N 1
ATOM 6234 C CA . GLN E 3 45 ? -19.056 -64.852 -20.627 1.00 39.27 48 GLN H CA 1
ATOM 6235 C C . GLN E 3 45 ? -17.777 -64.101 -20.991 1.00 40.01 48 GLN H C 1
ATOM 6236 O O . GLN E 3 45 ? -16.681 -64.665 -21.059 1.00 38.71 48 GLN H O 1
ATOM 6242 N N . GLY E 3 46 ? -17.911 -62.789 -21.184 1.00 42.36 49 GLY H N 1
ATOM 6243 C CA . GLY E 3 46 ? -16.771 -61.963 -21.511 1.00 36.98 49 GLY H CA 1
ATOM 6244 C C . GLY E 3 46 ? -16.069 -61.450 -20.269 1.00 35.13 49 GLY H C 1
ATOM 6245 O O . GLY E 3 46 ? -16.468 -61.715 -19.138 1.00 38.81 49 GLY H O 1
ATOM 6246 N N . LEU E 3 47 ? -14.988 -60.710 -20.501 1.00 39.45 50 LEU H N 1
ATOM 6247 C CA . LEU E 3 47 ? -14.234 -60.103 -19.411 1.00 33.99 50 LEU H CA 1
ATOM 6248 C C . LEU E 3 47 ? -15.009 -58.921 -18.846 1.00 35.66 50 LEU H C 1
ATOM 6249 O O . LEU E 3 47 ? -15.684 -58.197 -19.577 1.00 36.28 50 LEU H O 1
ATOM 6254 N N . GLU E 3 48 ? -14.931 -58.738 -17.533 1.00 38.43 51 GLU H N 1
ATOM 6255 C CA . GLU E 3 48 ? -15.719 -57.712 -16.856 1.00 41.22 51 GLU H CA 1
ATOM 6256 C C . GLU E 3 48 ? -14.829 -57.045 -15.811 1.00 41.76 51 GLU H C 1
ATOM 6257 O O . GLU E 3 48 ? -14.415 -57.700 -14.848 1.00 38.99 51 GLU H O 1
ATOM 6263 N N . TRP E 3 49 ? -14.496 -55.766 -16.025 1.00 32.91 52 TRP H N 1
ATOM 6264 C CA . TRP E 3 49 ? -13.650 -55.023 -15.091 1.00 37.87 52 TRP H CA 1
ATOM 6265 C C . TRP E 3 49 ? -14.419 -54.706 -13.809 1.00 41.26 52 TRP H C 1
ATOM 6266 O O . TRP E 3 49 ? -15.523 -54.153 -13.853 1.00 44.58 52 TRP H O 1
ATOM 6277 N N . MET E 3 50 ? -13.825 -55.030 -12.661 1.00 37.41 53 MET H N 1
ATOM 6278 C CA . MET E 3 50 ? -14.472 -54.829 -11.365 1.00 45.27 53 MET H CA 1
ATOM 6279 C C . MET E 3 50 ? -14.003 -53.569 -10.658 1.00 41.62 53 MET H C 1
ATOM 6280 O O . MET E 3 50 ? -14.815 -52.818 -10.113 1.00 43.60 53 MET H O 1
ATOM 6285 N N . GLY E 3 51 ? -12.705 -53.329 -10.671 1.00 40.95 54 GLY H N 1
ATOM 6286 C CA . GLY E 3 51 ? -12.135 -52.194 -9.989 1.00 34.31 54 GLY H CA 1
ATOM 6287 C C . GLY E 3 51 ? -10.636 -52.364 -9.929 1.00 38.16 54 GLY H C 1
ATOM 6288 O O . GLY E 3 51 ? -10.071 -53.323 -10.469 1.00 37.83 54 GLY H O 1
ATOM 6289 N N . GLY E 3 52 ? -9.996 -51.415 -9.251 1.00 40.10 55 GLY H N 1
ATOM 6290 C CA . GLY E 3 52 ? -8.547 -51.440 -9.195 1.00 34.61 55 GLY H CA 1
ATOM 6291 C C . GLY E 3 52 ? -8.015 -50.536 -8.112 1.00 36.59 55 GLY H C 1
ATOM 6292 O O . GLY E 3 52 ? -8.761 -49.803 -7.461 1.00 37.40 55 GLY H O 1
ATOM 6293 N N . ILE E 3 53 ? -6.697 -50.604 -7.927 1.00 32.91 56 ILE H N 1
ATOM 6294 C CA . ILE E 3 53 ? -6.010 -49.768 -6.953 1.00 38.66 56 ILE H CA 1
ATOM 6295 C C . ILE E 3 53 ? -4.543 -49.685 -7.355 1.00 35.70 56 ILE H C 1
ATOM 6296 O O . ILE E 3 53 ? -3.986 -50.627 -7.918 1.00 41.09 56 ILE H O 1
ATOM 6301 N N . ILE E 3 54 ? -3.923 -48.543 -7.079 1.00 34.91 57 ILE H N 1
ATOM 6302 C CA . ILE E 3 54 ? -2.475 -48.388 -7.181 1.00 37.34 57 ILE H CA 1
ATOM 6303 C C . ILE E 3 54 ? -1.883 -48.676 -5.804 1.00 41.32 57 ILE H C 1
ATOM 6304 O O . ILE E 3 54 ? -2.156 -47.920 -4.859 1.00 42.95 57 ILE H O 1
ATOM 6309 N N . PRO E 3 55 ? -1.089 -49.733 -5.645 1.00 44.40 58 PRO H N 1
ATOM 6310 C CA . PRO E 3 55 ? -0.586 -50.071 -4.301 1.00 41.41 58 PRO H CA 1
ATOM 6311 C C . PRO E 3 55 ? 0.250 -48.974 -3.660 1.00 46.68 58 PRO H C 1
ATOM 6312 O O . PRO E 3 55 ? 0.201 -48.804 -2.433 1.00 43.91 58 PRO H O 1
ATOM 6316 N N . ILE E 3 56 ? 0.999 -48.204 -4.450 1.00 43.94 59 ILE H N 1
ATOM 6317 C CA . ILE E 3 56 ? 1.904 -47.218 -3.867 1.00 43.54 59 ILE H CA 1
ATOM 6318 C C . ILE E 3 56 ? 1.179 -45.951 -3.402 1.00 51.21 59 ILE H C 1
ATOM 6319 O O . ILE E 3 56 ? 1.741 -45.186 -2.602 1.00 48.18 59 ILE H O 1
ATOM 6324 N N . PHE E 3 57 ? -0.054 -45.709 -3.861 1.00 47.16 62 PHE H N 1
ATOM 6325 C CA . PHE E 3 57 ? -0.685 -44.419 -3.612 1.00 43.85 62 PHE H CA 1
ATOM 6326 C C . PHE E 3 57 ? -2.199 -44.486 -3.794 1.00 41.66 62 PHE H C 1
ATOM 6327 O O . PHE E 3 57 ? -2.698 -45.113 -4.732 1.00 39.77 62 PHE H O 1
ATOM 6335 N N . GLY E 3 58 ? -2.919 -43.808 -2.906 1.00 43.31 63 GLY H N 1
ATOM 6336 C CA . GLY E 3 58 ? -4.317 -43.508 -3.132 1.00 43.55 63 GLY H CA 1
ATOM 6337 C C . GLY E 3 58 ? -5.299 -44.626 -2.828 1.00 48.83 63 GLY H C 1
ATOM 6338 O O . GLY E 3 58 ? -4.969 -45.696 -2.311 1.00 46.26 63 GLY H O 1
ATOM 6339 N N . THR E 3 59 ? -6.546 -44.353 -3.189 1.00 47.34 64 THR H N 1
ATOM 6340 C CA . THR E 3 59 ? -7.673 -45.220 -2.890 1.00 42.86 64 THR H CA 1
ATOM 6341 C C . THR E 3 59 ? -8.073 -46.046 -4.110 1.00 46.32 64 THR H C 1
ATOM 6342 O O . THR E 3 59 ? -7.552 -45.871 -5.215 1.00 39.17 64 THR H O 1
ATOM 6346 N N . ALA E 3 60 ? -9.027 -46.952 -3.893 1.00 48.24 65 ALA H N 1
ATOM 6347 C CA . ALA E 3 60 ? -9.444 -47.900 -4.912 1.00 42.84 65 ALA H CA 1
ATOM 6348 C C . ALA E 3 60 ? -10.542 -47.332 -5.802 1.00 43.04 65 ALA H C 1
ATOM 6349 O O . ALA E 3 60 ? -11.310 -46.456 -5.401 1.00 49.84 65 ALA H O 1
ATOM 6351 N N . ASN E 3 61 ? -10.591 -47.856 -7.022 1.00 39.11 66 ASN H N 1
ATOM 6352 C CA . ASN E 3 61 ? -11.582 -47.588 -8.052 1.00 46.26 66 ASN H CA 1
ATOM 6353 C C . ASN E 3 61 ? -12.542 -48.763 -8.143 1.00 44.05 66 ASN H C 1
ATOM 6354 O O . ASN E 3 61 ? -12.138 -49.909 -7.955 1.00 38.68 66 ASN H O 1
ATOM 6359 N N . TYR E 3 62 ? -13.794 -48.496 -8.512 1.00 43.82 67 TYR H N 1
ATOM 6360 C CA . TYR E 3 62 ? -14.776 -49.566 -8.639 1.00 43.06 67 TYR H CA 1
ATOM 6361 C C . TYR E 3 62 ? -15.711 -49.305 -9.805 1.00 45.75 67 TYR H C 1
ATOM 6362 O O . TYR E 3 62 ? -15.979 -48.158 -10.163 1.00 46.70 67 TYR H O 1
ATOM 6371 N N . ALA E 3 63 ? -16.198 -50.391 -10.398 1.00 44.69 68 ALA H N 1
ATOM 6372 C CA . ALA E 3 63 ? -17.300 -50.313 -11.343 1.00 48.05 68 ALA H CA 1
ATOM 6373 C C . ALA E 3 63 ? -18.630 -50.231 -10.595 1.00 57.96 68 ALA H C 1
ATOM 6374 O O . ALA E 3 63 ? -18.755 -50.695 -9.458 1.00 54.61 68 ALA H O 1
ATOM 6376 N N . GLN E 3 64 ? -19.631 -49.624 -11.246 1.00 58.60 69 GLN H N 1
ATOM 6377 C CA . GLN E 3 64 ? -20.946 -49.487 -10.620 1.00 70.14 69 GLN H CA 1
ATOM 6378 C C . GLN E 3 64 ? -21.531 -50.837 -10.231 1.00 71.43 69 GLN H C 1
ATOM 6379 O O . GLN E 3 64 ? -22.056 -50.993 -9.123 1.00 70.51 69 GLN H O 1
ATOM 6385 N N . LYS E 3 65 ? -21.447 -51.827 -11.129 1.00 73.66 70 LYS H N 1
ATOM 6386 C CA . LYS E 3 65 ? -22.074 -53.121 -10.878 1.00 66.30 70 LYS H CA 1
ATOM 6387 C C . LYS E 3 65 ? -21.543 -53.769 -9.607 1.00 66.67 70 LYS H C 1
ATOM 6388 O O . LYS E 3 65 ? -22.282 -54.484 -8.921 1.00 71.68 70 LYS H O 1
ATOM 6394 N N . PHE E 3 66 ? -20.287 -53.503 -9.256 1.00 62.74 71 PHE H N 1
ATOM 6395 C CA . PHE E 3 66 ? -19.645 -54.146 -8.121 1.00 59.36 71 PHE H CA 1
ATOM 6396 C C . PHE E 3 66 ? -19.492 -53.215 -6.929 1.00 73.82 71 PHE H C 1
ATOM 6397 O O . PHE E 3 66 ? -19.015 -53.654 -5.876 1.00 69.03 71 PHE H O 1
ATOM 6405 N N . GLN E 3 67 ? -19.909 -51.956 -7.067 1.00 80.50 72 GLN H N 1
ATOM 6406 C CA . GLN E 3 67 ? -19.869 -50.978 -5.985 1.00 75.14 72 GLN H CA 1
ATOM 6407 C C . GLN E 3 67 ? -20.528 -51.507 -4.717 1.00 79.64 72 GLN H C 1
ATOM 6408 O O . GLN E 3 67 ? -21.623 -52.077 -4.760 1.00 75.15 72 GLN H O 1
ATOM 6414 N N . GLY E 3 68 ? -19.837 -51.340 -3.588 1.00 74.48 74 GLY H N 1
ATOM 6415 C CA . GLY E 3 68 ? -20.403 -51.642 -2.291 1.00 72.67 74 GLY H CA 1
ATOM 6416 C C . GLY E 3 68 ? -20.400 -53.102 -1.910 1.00 75.08 74 GLY H C 1
ATOM 6417 O O . GLY E 3 68 ? -20.613 -53.417 -0.734 1.00 76.45 74 GLY H O 1
ATOM 6418 N N . ARG E 3 69 ? -20.150 -54.006 -2.857 1.00 68.12 75 ARG H N 1
ATOM 6419 C CA . ARG E 3 69 ? -20.115 -55.432 -2.577 1.00 67.68 75 ARG H CA 1
ATOM 6420 C C . ARG E 3 69 ? -18.724 -56.038 -2.730 1.00 60.94 75 ARG H C 1
ATOM 6421 O O . ARG E 3 69 ? -18.474 -57.111 -2.177 1.00 59.00 75 ARG H O 1
ATOM 6429 N N . VAL E 3 70 ? -17.823 -55.377 -3.459 1.00 57.49 76 VAL H N 1
ATOM 6430 C CA . VAL E 3 70 ? -16.423 -55.772 -3.568 1.00 52.97 76 VAL H CA 1
ATOM 6431 C C . VAL E 3 70 ? -15.561 -54.727 -2.861 1.00 48.38 76 VAL H C 1
ATOM 6432 O O . VAL E 3 70 ? -15.898 -53.541 -2.819 1.00 51.62 76 VAL H O 1
ATOM 6436 N N . THR E 3 71 ? -14.468 -55.183 -2.253 1.00 49.41 77 THR H N 1
ATOM 6437 C CA . THR E 3 71 ? -13.484 -54.313 -1.616 1.00 44.21 77 THR H CA 1
ATOM 6438 C C . THR E 3 71 ? -12.101 -54.681 -2.132 1.00 47.30 77 THR H C 1
ATOM 6439 O O . THR E 3 71 ? -11.694 -55.842 -2.040 1.00 53.15 77 THR H O 1
ATOM 6443 N N . ILE E 3 72 ? -11.385 -53.698 -2.664 1.00 43.67 78 ILE H N 1
ATOM 6444 C CA . ILE E 3 72 ? -10.063 -53.893 -3.247 1.00 40.96 78 ILE H CA 1
ATOM 6445 C C . ILE E 3 72 ? -9.046 -53.166 -2.384 1.00 43.03 78 ILE H C 1
ATOM 6446 O O . ILE E 3 72 ? -9.179 -51.962 -2.127 1.00 51.05 78 ILE H O 1
ATOM 6451 N N . THR E 3 73 ? -8.041 -53.901 -1.927 1.00 42.22 79 THR H N 1
ATOM 6452 C CA . THR E 3 73 ? -7.015 -53.395 -1.036 1.00 43.71 79 THR H CA 1
ATOM 6453 C C . THR E 3 73 ? -5.663 -53.851 -1.549 1.00 43.96 79 THR H C 1
ATOM 6454 O O . THR E 3 73 ? -5.562 -54.697 -2.443 1.00 42.73 79 THR H O 1
ATOM 6458 N N . ALA E 3 74 ? -4.612 -53.275 -0.980 1.00 43.55 80 ALA H N 1
ATOM 6459 C CA . ALA E 3 74 ? -3.270 -53.675 -1.357 1.00 46.15 80 ALA H CA 1
ATOM 6460 C C . ALA E 3 74 ? -2.342 -53.417 -0.186 1.00 49.68 80 ALA H C 1
ATOM 6461 O O . ALA E 3 74 ? -2.611 -52.573 0.670 1.00 55.41 80 ALA H O 1
ATOM 6463 N N . ASP E 3 75 ? -1.229 -54.146 -0.179 1.00 58.91 81 ASP H N 1
ATOM 6464 C CA . ASP E 3 75 ? -0.202 -54.053 0.855 1.00 56.02 81 ASP H CA 1
ATOM 6465 C C . ASP E 3 75 ? 1.150 -53.962 0.157 1.00 64.43 81 ASP H C 1
ATOM 6466 O O . ASP E 3 75 ? 1.681 -54.983 -0.289 1.00 71.32 81 ASP H O 1
ATOM 6471 N N . GLU E 3 76 ? 1.717 -52.753 0.089 1.00 71.33 82 GLU H N 1
ATOM 6472 C CA . GLU E 3 76 ? 3.006 -52.583 -0.574 1.00 70.11 82 GLU H CA 1
ATOM 6473 C C . GLU E 3 76 ? 4.062 -53.476 0.064 1.00 68.18 82 GLU H C 1
ATOM 6474 O O . GLU E 3 76 ? 4.885 -54.085 -0.631 1.00 62.04 82 GLU H O 1
ATOM 6480 N N . SER E 3 77 ? 4.030 -53.592 1.388 1.00 71.24 83 SER H N 1
ATOM 6481 C CA . SER E 3 77 ? 5.100 -54.261 2.111 1.00 81.93 83 SER H CA 1
ATOM 6482 C C . SER E 3 77 ? 5.168 -55.759 1.831 1.00 68.87 83 SER H C 1
ATOM 6483 O O . SER E 3 77 ? 6.223 -56.364 2.042 1.00 70.36 83 SER H O 1
ATOM 6486 N N . THR E 3 78 ? 4.083 -56.376 1.368 1.00 72.49 84 THR H N 1
ATOM 6487 C CA . THR E 3 78 ? 4.098 -57.791 1.020 1.00 62.87 84 THR H CA 1
ATOM 6488 C C . THR E 3 78 ? 3.903 -58.019 -0.470 1.00 64.12 84 THR H C 1
ATOM 6489 O O . THR E 3 78 ? 3.755 -59.170 -0.892 1.00 68.85 84 THR H O 1
ATOM 6493 N N . SER E 3 79 ? 3.908 -56.949 -1.269 1.00 61.27 85 SER H N 1
ATOM 6494 C CA . SER E 3 79 ? 3.732 -57.027 -2.719 1.00 58.19 85 SER H CA 1
ATOM 6495 C C . SER E 3 79 ? 2.499 -57.849 -3.081 1.00 58.60 85 SER H C 1
ATOM 6496 O O . SER E 3 79 ? 2.516 -58.667 -4.002 1.00 58.52 85 SER H O 1
ATOM 6499 N N . THR E 3 80 ? 1.418 -57.642 -2.333 1.00 55.24 86 THR H N 1
ATOM 6500 C CA . THR E 3 80 ? 0.198 -58.415 -2.503 1.00 53.51 86 THR H CA 1
ATOM 6501 C C . THR E 3 80 ? -0.998 -57.479 -2.580 1.00 47.23 86 THR H C 1
ATOM 6502 O O . THR E 3 80 ? -1.128 -56.563 -1.764 1.00 53.71 86 THR H O 1
ATOM 6506 N N . ALA E 3 81 ? -1.868 -57.718 -3.555 1.00 49.56 87 ALA H N 1
ATOM 6507 C CA . ALA E 3 81 ? -3.129 -57.007 -3.699 1.00 46.02 87 ALA H CA 1
ATOM 6508 C C . ALA E 3 81 ? -4.282 -57.968 -3.433 1.00 49.56 87 ALA H C 1
ATOM 6509 O O . ALA E 3 81 ? -4.149 -59.180 -3.615 1.00 46.54 87 ALA H O 1
ATOM 6511 N N . TYR E 3 82 ? -5.411 -57.433 -2.975 1.00 44.54 88 TYR H N 1
ATOM 6512 C CA . TYR E 3 82 ? -6.507 -58.282 -2.535 1.00 45.23 88 TYR H CA 1
ATOM 6513 C C . TYR E 3 82 ? -7.837 -57.815 -3.101 1.00 43.09 88 TYR H C 1
ATOM 6514 O O . TYR E 3 82 ? -8.060 -56.626 -3.338 1.00 40.20 88 TYR H O 1
ATOM 6523 N N . MET E 3 83 ? -8.746 -58.773 -3.241 1.00 45.17 89 MET H N 1
ATOM 6524 C CA . MET E 3 83 ? -10.112 -58.512 -3.666 1.00 41.92 89 MET H CA 1
ATOM 6525 C C . MET E 3 83 ? -11.040 -59.329 -2.781 1.00 49.02 89 MET H C 1
ATOM 6526 O O . MET E 3 83 ? -10.938 -60.561 -2.742 1.00 48.14 89 MET H O 1
ATOM 6531 N N . GLU E 3 84 ? -11.925 -58.652 -2.054 1.00 47.44 90 GLU H N 1
ATOM 6532 C CA . GLU E 3 84 ? -12.846 -59.312 -1.136 1.00 52.84 90 GLU H CA 1
ATOM 6533 C C . GLU E 3 84 ? -14.269 -59.106 -1.641 1.00 48.69 90 GLU H C 1
ATOM 6534 O O . GLU E 3 84 ? -14.707 -57.967 -1.832 1.00 53.20 90 GLU H O 1
ATOM 6540 N N . LEU E 3 85 ? -14.981 -60.207 -1.857 1.00 46.66 91 LEU H N 1
ATOM 6541 C CA . LEU E 3 85 ? -16.359 -60.190 -2.326 1.00 50.17 91 LEU H CA 1
ATOM 6542 C C . LEU E 3 85 ? -17.251 -60.808 -1.257 1.00 58.41 91 LEU H C 1
ATOM 6543 O O . LEU E 3 85 ? -17.023 -61.952 -0.844 1.00 62.43 91 LEU H O 1
ATOM 6548 N N . SER E 3 86 ? -18.264 -60.064 -0.816 1.00 54.48 92 SER H N 1
ATOM 6549 C CA . SER E 3 86 ? -19.133 -60.488 0.277 1.00 58.62 92 SER H CA 1
ATOM 6550 C C . SER E 3 86 ? -20.541 -60.795 -0.227 1.00 58.69 92 SER H C 1
ATOM 6551 O O . SER E 3 86 ? -20.894 -60.505 -1.375 1.00 59.97 92 SER H O 1
ATOM 6554 N N . SER E 3 87 ? -21.357 -61.364 0.668 1.00 58.69 93 SER H N 1
ATOM 6555 C CA . SER E 3 87 ? -22.726 -61.793 0.351 1.00 60.46 93 SER H CA 1
ATOM 6556 C C . SER E 3 87 ? -22.782 -62.564 -0.971 1.00 63.88 93 SER H C 1
ATOM 6557 O O . SER E 3 87 ? -23.542 -62.238 -1.886 1.00 60.33 93 SER H O 1
ATOM 6560 N N . LEU E 3 88 ? -21.971 -63.609 -1.061 1.00 58.51 94 LEU H N 1
ATOM 6561 C CA . LEU E 3 88 ? -21.828 -64.338 -2.313 1.00 60.31 94 LEU H CA 1
ATOM 6562 C C . LEU E 3 88 ? -23.136 -65.019 -2.693 1.00 56.38 94 LEU H C 1
ATOM 6563 O O . LEU E 3 88 ? -23.850 -65.543 -1.838 1.00 58.38 94 LEU H O 1
ATOM 6568 N N . ARG E 3 89 ? -23.458 -64.982 -3.982 1.00 53.52 95 ARG H N 1
ATOM 6569 C CA . ARG E 3 89 ? -24.624 -65.651 -4.531 1.00 58.02 95 ARG H CA 1
ATOM 6570 C C . ARG E 3 89 ? -24.200 -66.443 -5.757 1.00 57.17 95 ARG H C 1
ATOM 6571 O O . ARG E 3 89 ? -23.101 -66.262 -6.283 1.00 60.34 95 ARG H O 1
ATOM 6579 N N . SER E 3 90 ? -25.094 -67.327 -6.213 1.00 62.75 96 SER H N 1
ATOM 6580 C CA . SER E 3 90 ? -24.735 -68.282 -7.260 1.00 61.08 96 SER H CA 1
ATOM 6581 C C . SER E 3 90 ? -24.195 -67.580 -8.495 1.00 58.41 96 SER H C 1
ATOM 6582 O O . SER E 3 90 ? -23.279 -68.088 -9.150 1.00 52.03 96 SER H O 1
ATOM 6585 N N . GLU E 3 91 ? -24.737 -66.401 -8.816 1.00 65.00 97 GLU H N 1
ATOM 6586 C CA . GLU E 3 91 ? -24.267 -65.630 -9.964 1.00 63.11 97 GLU H CA 1
ATOM 6587 C C . GLU E 3 91 ? -22.817 -65.194 -9.820 1.00 57.86 97 GLU H C 1
ATOM 6588 O O . GLU E 3 91 ? -22.196 -64.820 -10.818 1.00 55.60 97 GLU H O 1
ATOM 6594 N N . ASP E 3 92 ? -22.264 -65.225 -8.611 1.00 52.33 98 ASP H N 1
ATOM 6595 C CA . ASP E 3 92 ? -20.875 -64.840 -8.431 1.00 46.66 98 ASP H CA 1
ATOM 6596 C C . ASP E 3 92 ? -19.887 -65.938 -8.820 1.00 45.35 98 ASP H C 1
ATOM 6597 O O . ASP E 3 92 ? -18.679 -65.683 -8.821 1.00 41.42 98 ASP H O 1
ATOM 6602 N N . THR E 3 93 ? -20.354 -67.140 -9.156 1.00 42.03 99 THR H N 1
ATOM 6603 C CA . THR E 3 93 ? -19.450 -68.185 -9.614 1.00 40.71 99 THR H CA 1
ATOM 6604 C C . THR E 3 93 ? -18.722 -67.736 -10.872 1.00 43.32 99 THR H C 1
ATOM 6605 O O . THR E 3 93 ? -19.357 -67.453 -11.892 1.00 42.74 99 THR H O 1
ATOM 6609 N N . ALA E 3 94 ? -17.393 -67.672 -10.807 1.00 35.93 100 ALA H N 1
ATOM 6610 C CA . ALA E 3 94 ? -16.632 -67.111 -11.917 1.00 37.41 100 ALA H CA 1
ATOM 6611 C C . ALA E 3 94 ? -15.148 -67.359 -11.712 1.00 39.48 100 ALA H C 1
ATOM 6612 O O . ALA E 3 94 ? -14.707 -67.816 -10.653 1.00 40.65 100 ALA H O 1
ATOM 6614 N N . VAL E 3 95 ? -14.385 -67.023 -12.752 1.00 37.83 101 VAL H N 1
ATOM 6615 C CA . VAL E 3 95 ? -12.935 -66.900 -12.684 1.00 34.51 101 VAL H CA 1
ATOM 6616 C C . VAL E 3 95 ? -12.588 -65.438 -12.433 1.00 40.67 101 VAL H C 1
ATOM 6617 O O . VAL E 3 95 ? -13.041 -64.547 -13.165 1.00 36.13 101 VAL H O 1
ATOM 6621 N N . TYR E 3 96 ? -11.808 -65.188 -11.388 1.00 35.49 102 TYR H N 1
ATOM 6622 C CA . TYR E 3 96 ? -11.400 -63.844 -11.008 1.00 37.34 102 TYR H CA 1
ATOM 6623 C C . TYR E 3 96 ? -9.922 -63.650 -11.330 1.00 37.97 102 TYR H C 1
ATOM 6624 O O . TYR E 3 96 ? -9.083 -64.472 -10.944 1.00 40.93 102 TYR H O 1
ATOM 6633 N N . TYR E 3 97 ? -9.614 -62.589 -12.074 1.00 32.31 103 TYR H N 1
ATOM 6634 C CA . TYR E 3 97 ? -8.278 -62.353 -12.593 1.00 32.77 103 TYR H CA 1
ATOM 6635 C C . TYR E 3 97 ? -7.638 -61.124 -11.967 1.00 41.17 103 TYR H C 1
ATOM 6636 O O . TYR E 3 97 ? -8.290 -60.110 -11.705 1.00 35.63 103 TYR H O 1
ATOM 6645 N N . CYS E 3 98 ? -6.333 -61.222 -11.774 1.00 44.06 104 CYS H N 1
ATOM 6646 C CA . CYS E 3 98 ? -5.490 -60.112 -11.359 1.00 33.91 104 CYS H CA 1
ATOM 6647 C C . CYS E 3 98 ? -4.732 -59.635 -12.592 1.00 35.81 104 CYS H C 1
ATOM 6648 O O . CYS E 3 98 ? -4.312 -60.455 -13.414 1.00 37.46 104 CYS H O 1
ATOM 6651 N N . ALA E 3 99 ? -4.586 -58.319 -12.752 1.00 32.19 105 ALA H N 1
ATOM 6652 C CA . ALA E 3 99 ? -3.813 -57.793 -13.873 1.00 35.26 105 ALA H CA 1
ATOM 6653 C C . ALA E 3 99 ? -3.236 -56.438 -13.497 1.00 37.63 105 ALA H C 1
ATOM 6654 O O . ALA E 3 99 ? -3.665 -55.805 -12.531 1.00 38.66 105 ALA H O 1
ATOM 6656 N N . ARG E 3 100 ? -2.248 -55.995 -14.272 1.00 35.85 106 ARG H N 1
ATOM 6657 C CA . ARG E 3 100 ? -1.608 -54.715 -14.028 1.00 34.50 106 ARG H CA 1
ATOM 6658 C C . ARG E 3 100 ? -1.440 -53.933 -15.327 1.00 35.16 106 ARG H C 1
ATOM 6659 O O . ARG E 3 100 ? -1.276 -54.512 -16.403 1.00 32.62 106 ARG H O 1
ATOM 6667 N N . ASP E 3 101 ? -1.431 -52.605 -15.213 1.00 35.64 107 ASP H N 1
ATOM 6668 C CA . ASP E 3 101 ? -1.076 -51.738 -16.333 1.00 37.06 107 ASP H CA 1
ATOM 6669 C C . ASP E 3 101 ? -0.170 -50.624 -15.836 1.00 38.94 107 ASP H C 1
ATOM 6670 O O . ASP E 3 101 ? -0.295 -50.159 -14.699 1.00 37.67 107 ASP H O 1
ATOM 6675 N N . VAL E 3 102 ? 0.731 -50.189 -16.704 1.00 33.21 108 VAL H N 1
ATOM 6676 C CA . VAL E 3 102 ? 1.681 -49.130 -16.397 1.00 35.85 108 VAL H CA 1
ATOM 6677 C C . VAL E 3 102 ? 1.308 -47.934 -17.258 1.00 39.25 108 VAL H C 1
ATOM 6678 O O . VAL E 3 102 ? 1.482 -47.967 -18.479 1.00 43.13 108 VAL H O 1
ATOM 6682 N N . GLN E 3 103 ? 0.775 -46.887 -16.629 1.00 38.96 109 GLN H N 1
ATOM 6683 C CA . GLN E 3 103 ? 0.356 -45.675 -17.333 1.00 38.74 109 GLN H CA 1
ATOM 6684 C C . GLN E 3 103 ? -0.540 -46.011 -18.531 1.00 35.80 109 GLN H C 1
ATOM 6685 O O . GLN E 3 103 ? -0.371 -45.471 -19.622 1.00 32.51 109 GLN H O 1
ATOM 6691 N N . ARG E 3 104 ? -1.473 -46.939 -18.321 1.00 32.51 110 ARG H N 1
ATOM 6692 C CA A ARG E 3 104 ? -2.506 -47.282 -19.292 0.50 39.91 110 ARG H CA 1
ATOM 6693 C CA B ARG E 3 104 ? -2.510 -47.297 -19.284 0.50 38.06 110 ARG H CA 1
ATOM 6694 C C . ARG E 3 104 ? -1.942 -47.884 -20.576 1.00 36.69 110 ARG H C 1
ATOM 6695 O O . ARG E 3 104 ? -2.581 -47.807 -21.626 1.00 33.94 110 ARG H O 1
ATOM 6710 N N . MET E 3 105 ? -0.757 -48.496 -20.529 1.00 31.44 111 MET H N 1
ATOM 6711 C CA . MET E 3 105 ? -0.214 -49.161 -21.722 1.00 30.88 111 MET H CA 1
ATOM 6712 C C . MET E 3 105 ? -0.774 -50.572 -21.896 1.00 32.40 111 MET H C 1
ATOM 6713 O O . MET E 3 105 ? -0.032 -51.520 -22.164 1.00 31.80 111 MET H O 1
ATOM 6718 N N . GLY E 3 106 ? -2.081 -50.734 -21.711 1.00 32.51 112 GLY H N 1
ATOM 6719 C CA . GLY E 3 106 ? -2.688 -52.049 -21.699 1.00 30.63 112 GLY H CA 1
ATOM 6720 C C . GLY E 3 106 ? -2.371 -52.829 -20.439 1.00 34.65 112 GLY H C 1
ATOM 6721 O O . GLY E 3 106 ? -1.366 -52.547 -19.778 1.00 38.39 112 GLY H O 1
ATOM 6722 N N . MET E 3 107 ? -3.206 -53.806 -20.109 1.00 30.03 116 MET H N 1
ATOM 6723 C CA . MET E 3 107 ? -2.954 -54.732 -19.011 1.00 28.98 116 MET H CA 1
ATOM 6724 C C . MET E 3 107 ? -2.012 -55.810 -19.536 1.00 34.21 116 MET H C 1
ATOM 6725 O O . MET E 3 107 ? -2.433 -56.814 -20.110 1.00 28.73 116 MET H O 1
ATOM 6730 N N . ASP E 3 108 ? -0.712 -55.580 -19.365 1.00 35.35 117 ASP H N 1
ATOM 6731 C CA . ASP E 3 108 ? 0.301 -56.406 -20.008 1.00 31.26 117 ASP H CA 1
ATOM 6732 C C . ASP E 3 108 ? 0.660 -57.675 -19.234 1.00 34.30 117 ASP H C 1
ATOM 6733 O O . ASP E 3 108 ? 1.245 -58.595 -19.820 1.00 40.72 117 ASP H O 1
ATOM 6738 N N . VAL E 3 109 ? 0.378 -57.750 -17.940 1.00 34.57 118 VAL H N 1
ATOM 6739 C CA . VAL E 3 109 ? 0.668 -58.951 -17.158 1.00 33.36 118 VAL H CA 1
ATOM 6740 C C . VAL E 3 109 ? -0.583 -59.362 -16.394 1.00 30.79 118 VAL H C 1
ATOM 6741 O O . VAL E 3 109 ? -1.268 -58.513 -15.812 1.00 35.74 118 VAL H O 1
ATOM 6745 N N . TRP E 3 110 ? -0.878 -60.664 -16.393 1.00 36.37 119 TRP H N 1
ATOM 6746 C CA . TRP E 3 110 ? -2.062 -61.209 -15.741 1.00 30.08 119 TRP H CA 1
ATOM 6747 C C . TRP E 3 110 ? -1.659 -62.308 -14.772 1.00 40.08 119 TRP H C 1
ATOM 6748 O O . TRP E 3 110 ? -0.620 -62.953 -14.941 1.00 41.28 119 TRP H O 1
ATOM 6759 N N . GLY E 3 111 ? -2.461 -62.469 -13.716 1.00 32.14 120 GLY H N 1
ATOM 6760 C CA . GLY E 3 111 ? -2.385 -63.663 -12.912 1.00 31.19 120 GLY H CA 1
ATOM 6761 C C . GLY E 3 111 ? -3.008 -64.849 -13.639 1.00 43.42 120 GLY H C 1
ATOM 6762 O O . GLY E 3 111 ? -3.629 -64.721 -14.699 1.00 35.10 120 GLY H O 1
ATOM 6763 N N . GLN E 3 112 ? -2.836 -66.037 -13.052 1.00 33.11 121 GLN H N 1
ATOM 6764 C CA . GLN E 3 112 ? -3.397 -67.233 -13.662 1.00 36.93 121 GLN H CA 1
ATOM 6765 C C . GLN E 3 112 ? -4.906 -67.335 -13.476 1.00 35.92 121 GLN H C 1
ATOM 6766 O O . GLN E 3 112 ? -5.526 -68.230 -14.059 1.00 38.78 121 GLN H O 1
ATOM 6772 N N . GLY E 3 113 ? -5.509 -66.454 -12.694 1.00 34.80 122 GLY H N 1
ATOM 6773 C CA . GLY E 3 113 ? -6.941 -66.569 -12.457 1.00 37.09 122 GLY H CA 1
ATOM 6774 C C . GLY E 3 113 ? -7.253 -67.396 -11.225 1.00 42.19 122 GLY H C 1
ATOM 6775 O O . GLY E 3 113 ? -6.504 -68.290 -10.826 1.00 39.70 122 GLY H O 1
ATOM 6776 N N . THR E 3 114 ? -8.382 -67.075 -10.597 1.00 34.87 123 THR H N 1
ATOM 6777 C CA . THR E 3 114 ? -8.842 -67.797 -9.422 1.00 41.33 123 THR H CA 1
ATOM 6778 C C . THR E 3 114 ? -10.289 -68.200 -9.642 1.00 40.85 123 THR H C 1
ATOM 6779 O O . THR E 3 114 ? -11.130 -67.357 -9.979 1.00 37.77 123 THR H O 1
ATOM 6783 N N . THR E 3 115 ? -10.570 -69.489 -9.491 1.00 36.28 124 THR H N 1
ATOM 6784 C CA . THR E 3 115 ? -11.939 -69.979 -9.567 1.00 41.47 124 THR H CA 1
ATOM 6785 C C . THR E 3 115 ? -12.632 -69.827 -8.219 1.00 42.95 124 THR H C 1
ATOM 6786 O O . THR E 3 115 ? -12.104 -70.233 -7.179 1.00 44.73 124 THR H O 1
ATOM 6790 N N . VAL E 3 116 ? -13.800 -69.203 -8.237 1.00 41.89 125 VAL H N 1
ATOM 6791 C CA . VAL E 3 116 ? -14.653 -69.092 -7.067 1.00 38.10 125 VAL H CA 1
ATOM 6792 C C . VAL E 3 116 ? -15.972 -69.753 -7.441 1.00 47.50 125 VAL H C 1
ATOM 6793 O O . VAL E 3 116 ? -16.635 -69.323 -8.397 1.00 44.19 125 VAL H O 1
ATOM 6797 N N . THR E 3 117 ? -16.317 -70.833 -6.740 1.00 43.08 126 THR H N 1
ATOM 6798 C CA . THR E 3 117 ? -17.565 -71.549 -6.954 1.00 36.05 126 THR H CA 1
ATOM 6799 C C . THR E 3 117 ? -18.476 -71.325 -5.762 1.00 40.88 126 THR H C 1
ATOM 6800 O O . THR E 3 117 ? -18.071 -71.552 -4.615 1.00 44.78 126 THR H O 1
ATOM 6804 N N . VAL E 3 118 ? -19.707 -70.912 -6.031 1.00 38.14 127 VAL H N 1
ATOM 6805 C CA . VAL E 3 118 ? -20.678 -70.632 -4.985 1.00 44.37 127 VAL H CA 1
ATOM 6806 C C . VAL E 3 118 ? -21.740 -71.721 -5.025 1.00 45.78 127 VAL H C 1
ATOM 6807 O O . VAL E 3 118 ? -22.521 -71.806 -5.979 1.00 50.09 127 VAL H O 1
ATOM 6811 N N . SER E 3 119 ? -21.769 -72.563 -3.996 1.00 47.09 128 SER H N 1
ATOM 6812 C CA . SER E 3 119 ? -22.838 -73.541 -3.870 1.00 49.36 128 SER H CA 1
ATOM 6813 C C . SER E 3 119 ? -22.860 -74.050 -2.437 1.00 53.64 128 SER H C 1
ATOM 6814 O O . SER E 3 119 ? -21.852 -74.014 -1.727 1.00 48.16 128 SER H O 1
ATOM 6817 N N . SER E 3 120 ? -24.029 -74.524 -2.027 1.00 46.60 129 SER H N 1
ATOM 6818 C CA . SER E 3 120 ? -24.231 -75.062 -0.691 1.00 58.63 129 SER H CA 1
ATOM 6819 C C . SER E 3 120 ? -23.820 -76.531 -0.566 1.00 55.51 129 SER H C 1
ATOM 6820 O O . SER E 3 120 ? -24.075 -77.146 0.475 1.00 68.15 129 SER H O 1
ATOM 6823 N N . ALA E 3 121 ? -23.199 -77.102 -1.591 1.00 49.14 130 ALA H N 1
ATOM 6824 C CA . ALA E 3 121 ? -22.970 -78.536 -1.642 1.00 48.33 130 ALA H CA 1
ATOM 6825 C C . ALA E 3 121 ? -21.722 -78.950 -0.869 1.00 56.11 130 ALA H C 1
ATOM 6826 O O . ALA E 3 121 ? -20.735 -78.213 -0.787 1.00 57.86 130 ALA H O 1
ATOM 6828 N N . SER E 3 122 ? -21.789 -80.151 -0.300 1.00 48.60 131 SER H N 1
ATOM 6829 C CA . SER E 3 122 ? -20.662 -80.878 0.267 1.00 51.85 131 SER H CA 1
ATOM 6830 C C . SER E 3 122 ? -20.123 -81.863 -0.764 1.00 48.13 131 SER H C 1
ATOM 6831 O O . SER E 3 122 ? -20.751 -82.116 -1.792 1.00 51.85 131 SER H O 1
ATOM 6834 N N . THR E 3 123 ? -18.961 -82.445 -0.465 1.00 54.30 132 THR H N 1
ATOM 6835 C CA . THR E 3 123 ? -18.373 -83.429 -1.366 1.00 50.01 132 THR H CA 1
ATOM 6836 C C . THR E 3 123 ? -19.375 -84.543 -1.636 1.00 53.77 132 THR H C 1
ATOM 6837 O O . THR E 3 123 ? -20.001 -85.077 -0.715 1.00 42.44 132 THR H O 1
ATOM 6841 N N . LYS E 3 124 ? -19.563 -84.862 -2.910 1.00 45.04 133 LYS H N 1
ATOM 6842 C CA . LYS E 3 124 ? -20.607 -85.800 -3.271 1.00 40.83 133 LYS H CA 1
ATOM 6843 C C . LYS E 3 124 ? -20.162 -86.543 -4.518 1.00 43.33 133 LYS H C 1
ATOM 6844 O O . LYS E 3 124 ? -19.764 -85.921 -5.505 1.00 42.65 133 LYS H O 1
ATOM 6850 N N . GLY E 3 125 ? -20.214 -87.870 -4.466 1.00 50.75 134 GLY H N 1
ATOM 6851 C CA . GLY E 3 125 ? -19.855 -88.695 -5.594 1.00 36.57 134 GLY H CA 1
ATOM 6852 C C . GLY E 3 125 ? -20.900 -88.637 -6.685 1.00 35.47 134 GLY H C 1
ATOM 6853 O O . GLY E 3 125 ? -22.042 -88.234 -6.460 1.00 43.15 134 GLY H O 1
ATOM 6854 N N . PRO E 3 126 ? -20.529 -89.023 -7.897 1.00 34.81 135 PRO H N 1
ATOM 6855 C CA . PRO E 3 126 ? -21.463 -88.916 -9.019 1.00 41.72 135 PRO H CA 1
ATOM 6856 C C . PRO E 3 126 ? -22.394 -90.109 -9.163 1.00 40.84 135 PRO H C 1
ATOM 6857 O O . PRO E 3 126 ? -22.070 -91.245 -8.816 1.00 40.74 135 PRO H O 1
ATOM 6861 N N . SER E 3 127 ? -23.583 -89.819 -9.679 1.00 40.70 136 SER H N 1
ATOM 6862 C CA . SER E 3 127 ? -24.459 -90.850 -10.207 1.00 38.56 136 SER H CA 1
ATOM 6863 C C . SER E 3 127 ? -24.144 -91.026 -11.683 1.00 39.32 136 SER H C 1
ATOM 6864 O O . SER E 3 127 ? -23.976 -90.045 -12.410 1.00 44.36 136 SER H O 1
ATOM 6867 N N . VAL E 3 128 ? -24.042 -92.277 -12.115 1.00 40.23 137 VAL H N 1
ATOM 6868 C CA . VAL E 3 128 ? -23.696 -92.610 -13.487 1.00 34.96 137 VAL H CA 1
ATOM 6869 C C . VAL E 3 128 ? -24.884 -93.359 -14.063 1.00 39.35 137 VAL H C 1
ATOM 6870 O O . VAL E 3 128 ? -25.181 -94.485 -13.644 1.00 46.44 137 VAL H O 1
ATOM 6874 N N . PHE E 3 129 ? -25.569 -92.739 -14.994 1.00 35.94 138 PHE H N 1
ATOM 6875 C CA . PHE E 3 129 ? -26.725 -93.341 -15.618 1.00 41.36 138 PHE H CA 1
ATOM 6876 C C . PHE E 3 129 ? -26.447 -93.640 -17.085 1.00 40.41 138 PHE H C 1
ATOM 6877 O O . PHE E 3 129 ? -25.742 -92.879 -17.758 1.00 44.49 138 PHE H O 1
ATOM 6885 N N . PRO E 3 130 ? -26.965 -94.745 -17.599 1.00 41.58 139 PRO H N 1
ATOM 6886 C CA . PRO E 3 130 ? -26.739 -95.068 -19.008 1.00 40.93 139 PRO H CA 1
ATOM 6887 C C . PRO E 3 130 ? -27.575 -94.181 -19.910 1.00 44.08 139 PRO H C 1
ATOM 6888 O O . PRO E 3 130 ? -28.739 -93.886 -19.623 1.00 42.70 139 PRO H O 1
ATOM 6892 N N . LEU E 3 131 ? -26.956 -93.734 -20.998 1.00 43.22 140 LEU H N 1
ATOM 6893 C CA . LEU E 3 131 ? -27.673 -93.131 -22.119 1.00 43.21 140 LEU H CA 1
ATOM 6894 C C . LEU E 3 131 ? -27.719 -94.234 -23.168 1.00 45.32 140 LEU H C 1
ATOM 6895 O O . LEU E 3 131 ? -26.807 -94.385 -23.981 1.00 48.51 140 LEU H O 1
ATOM 6900 N N . ALA E 3 132 ? -28.785 -95.035 -23.114 1.00 46.43 141 ALA H N 1
ATOM 6901 C CA . ALA E 3 132 ? -28.864 -96.300 -23.819 1.00 51.10 141 ALA H CA 1
ATOM 6902 C C . ALA E 3 132 ? -29.249 -96.092 -25.283 1.00 55.11 141 ALA H C 1
ATOM 6903 O O . ALA E 3 132 ? -30.150 -95.303 -25.585 1.00 51.77 141 ALA H O 1
ATOM 6905 N N . PRO E 3 133 ? -28.604 -96.820 -26.196 1.00 55.85 142 PRO H N 1
ATOM 6906 C CA . PRO E 3 133 ? -28.950 -96.714 -27.618 1.00 57.68 142 PRO H CA 1
ATOM 6907 C C . PRO E 3 133 ? -30.304 -97.341 -27.895 1.00 63.64 142 PRO H C 1
ATOM 6908 O O . PRO E 3 133 ? -30.654 -98.378 -27.326 1.00 67.98 142 PRO H O 1
ATOM 6912 N N . SER E 3 134 ? -31.060 -96.717 -28.791 1.00 66.90 143 SER H N 1
ATOM 6913 C CA . SER E 3 134 ? -32.412 -97.177 -29.069 1.00 73.69 143 SER H CA 1
ATOM 6914 C C . SER E 3 134 ? -32.762 -96.846 -30.513 1.00 79.63 143 SER H C 1
ATOM 6915 O O . SER E 3 134 ? -31.923 -96.368 -31.283 1.00 80.19 143 SER H O 1
ATOM 6918 N N . SER E 3 135 ? -34.023 -97.102 -30.868 1.00 85.65 144 SER H N 1
ATOM 6919 C CA . SER E 3 135 ? -34.524 -96.751 -32.191 1.00 84.37 144 SER H CA 1
ATOM 6920 C C . SER E 3 135 ? -34.392 -95.258 -32.464 1.00 87.46 144 SER H C 1
ATOM 6921 O O . SER E 3 135 ? -34.273 -94.848 -33.625 1.00 83.42 144 SER H O 1
ATOM 6924 N N . LYS E 3 136 ? -34.392 -94.435 -31.417 1.00 90.25 145 LYS H N 1
ATOM 6925 C CA . LYS E 3 136 ? -34.329 -92.989 -31.567 1.00 89.78 145 LYS H CA 1
ATOM 6926 C C . LYS E 3 136 ? -32.940 -92.422 -31.278 1.00 88.53 145 LYS H C 1
ATOM 6927 O O . LYS E 3 136 ? -32.789 -91.200 -31.156 1.00 77.64 145 LYS H O 1
ATOM 6933 N N . SER E 3 137 ? -31.923 -93.280 -31.177 1.00 82.39 146 SER H N 1
ATOM 6934 C CA . SER E 3 137 ? -30.543 -92.839 -31.007 1.00 75.11 146 SER H CA 1
ATOM 6935 C C . SER E 3 137 ? -29.638 -93.463 -32.061 1.00 75.81 146 SER H C 1
ATOM 6936 O O . SER E 3 137 ? -28.436 -93.642 -31.832 1.00 63.14 146 SER H O 1
ATOM 6939 N N . THR E 3 138 ? -30.194 -93.788 -33.224 1.00 74.85 147 THR H N 1
ATOM 6940 C CA . THR E 3 138 ? -29.441 -94.426 -34.289 1.00 83.04 147 THR H CA 1
ATOM 6941 C C . THR E 3 138 ? -29.495 -93.557 -35.540 1.00 90.33 147 THR H C 1
ATOM 6942 O O . THR E 3 138 ? -30.429 -92.771 -35.730 1.00 93.06 147 THR H O 1
ATOM 6946 N N . SER E 3 139 ? -28.470 -93.687 -36.384 1.00 96.71 148 SER H N 1
ATOM 6947 C CA . SER E 3 139 ? -28.367 -92.890 -37.606 1.00 91.96 148 SER H CA 1
ATOM 6948 C C . SER E 3 139 ? -27.652 -93.725 -38.659 1.00 89.76 148 SER H C 1
ATOM 6949 O O . SER E 3 139 ? -26.459 -94.012 -38.517 1.00 88.63 148 SER H O 1
ATOM 6952 N N . GLY E 3 140 ? -28.368 -94.101 -39.709 1.00 97.05 149 GLY H N 1
ATOM 6953 C CA . GLY E 3 140 ? -27.783 -94.980 -40.706 1.00 91.96 149 GLY H CA 1
ATOM 6954 C C . GLY E 3 140 ? -27.330 -96.268 -40.046 1.00 101.89 149 GLY H C 1
ATOM 6955 O O . GLY E 3 140 ? -28.121 -96.993 -39.426 1.00 102.85 149 GLY H O 1
ATOM 6956 N N . GLY E 3 141 ? -26.034 -96.551 -40.145 1.00 100.68 150 GLY H N 1
ATOM 6957 C CA . GLY E 3 141 ? -25.446 -97.740 -39.567 1.00 89.02 150 GLY H CA 1
ATOM 6958 C C . GLY E 3 141 ? -24.674 -97.526 -38.286 1.00 83.87 150 GLY H C 1
ATOM 6959 O O . GLY E 3 141 ? -23.986 -98.449 -37.835 1.00 83.14 150 GLY H O 1
ATOM 6960 N N . THR E 3 142 ? -24.750 -96.343 -37.687 1.00 78.04 151 THR H N 1
ATOM 6961 C CA . THR E 3 142 ? -24.075 -96.070 -36.429 1.00 76.02 151 THR H CA 1
ATOM 6962 C C . THR E 3 142 ? -25.098 -95.728 -35.354 1.00 67.33 151 THR H C 1
ATOM 6963 O O . THR E 3 142 ? -26.161 -95.166 -35.636 1.00 70.65 151 THR H O 1
ATOM 6967 N N . ALA E 3 143 ? -24.772 -96.084 -34.119 1.00 63.33 152 ALA H N 1
ATOM 6968 C CA . ALA E 3 143 ? -25.633 -95.815 -32.979 1.00 54.57 152 ALA H CA 1
ATOM 6969 C C . ALA E 3 143 ? -24.888 -94.938 -31.985 1.00 48.43 152 ALA H C 1
ATOM 6970 O O . ALA E 3 143 ? -23.656 -94.949 -31.926 1.00 50.05 152 ALA H O 1
ATOM 6972 N N . ALA E 3 144 ? -25.643 -94.195 -31.188 1.00 50.48 153 ALA H N 1
ATOM 6973 C CA . ALA E 3 144 ? -25.079 -93.322 -30.169 1.00 42.27 153 ALA H CA 1
ATOM 6974 C C . ALA E 3 144 ? -25.481 -93.823 -28.787 1.00 49.15 153 ALA H C 1
ATOM 6975 O O . ALA E 3 144 ? -26.647 -94.164 -28.556 1.00 47.93 153 ALA H O 1
ATOM 6977 N N . LEU E 3 145 ? -24.515 -93.866 -27.873 1.00 44.35 154 LEU H N 1
ATOM 6978 C CA . LEU E 3 145 ? -24.777 -94.233 -26.491 1.00 43.63 154 LEU H CA 1
ATOM 6979 C C . LEU E 3 145 ? -23.834 -93.417 -25.623 1.00 43.55 154 LEU H C 1
ATOM 6980 O O . LEU E 3 145 ? -22.914 -92.764 -26.121 1.00 41.52 154 LEU H O 1
ATOM 6985 N N . GLY E 3 146 ? -24.087 -93.426 -24.321 1.00 41.87 155 GLY H N 1
ATOM 6986 C CA . GLY E 3 146 ? -23.219 -92.686 -23.436 1.00 38.25 155 GLY H CA 1
ATOM 6987 C C . GLY E 3 146 ? -23.614 -92.851 -21.989 1.00 41.05 155 GLY H C 1
ATOM 6988 O O . GLY E 3 146 ? -24.438 -93.697 -21.633 1.00 38.34 155 GLY H O 1
ATOM 6989 N N . CYS E 3 147 ? -23.015 -91.990 -21.167 1.00 40.27 156 CYS H N 1
ATOM 6990 C CA . CYS E 3 147 ? -23.186 -91.973 -19.722 1.00 38.95 156 CYS H CA 1
ATOM 6991 C C . CYS E 3 147 ? -23.519 -90.563 -19.268 1.00 41.49 156 CYS H C 1
ATOM 6992 O O . CYS E 3 147 ? -22.838 -89.604 -19.653 1.00 33.85 156 CYS H O 1
ATOM 6995 N N . LEU E 3 148 ? -24.557 -90.448 -18.446 1.00 37.34 157 LEU H N 1
ATOM 6996 C CA . LEU E 3 148 ? -24.890 -89.212 -17.758 1.00 33.07 157 LEU H CA 1
ATOM 6997 C C . LEU E 3 148 ? -24.274 -89.261 -16.365 1.00 42.71 157 LEU H C 1
ATOM 6998 O O . LEU E 3 148 ? -24.611 -90.139 -15.562 1.00 40.89 157 LEU H O 1
ATOM 7003 N N . VAL E 3 149 ? -23.344 -88.353 -16.099 1.00 37.25 158 VAL H N 1
ATOM 7004 C CA . VAL E 3 149 ? -22.656 -88.273 -14.818 1.00 34.23 158 VAL H CA 1
ATOM 7005 C C . VAL E 3 149 ? -23.217 -87.071 -14.074 1.00 36.70 158 VAL H C 1
ATOM 7006 O O . VAL E 3 149 ? -22.920 -85.919 -14.418 1.00 33.34 158 VAL H O 1
ATOM 7010 N N . LYS E 3 150 ? -24.009 -87.342 -13.037 1.00 38.25 159 LYS H N 1
ATOM 7011 C CA . LYS E 3 150 ? -24.893 -86.353 -12.440 1.00 38.21 159 LYS H CA 1
ATOM 7012 C C . LYS E 3 150 ? -24.685 -86.247 -10.939 1.00 43.19 159 LYS H C 1
ATOM 7013 O O . LYS E 3 150 ? -24.438 -87.249 -10.256 1.00 42.38 159 LYS H O 1
ATOM 7019 N N . ASP E 3 151 ? -24.798 -85.014 -10.442 1.00 43.04 160 ASP H N 1
ATOM 7020 C CA . ASP E 3 151 ? -24.931 -84.713 -9.016 1.00 42.07 160 ASP H CA 1
ATOM 7021 C C . ASP E 3 151 ? -23.670 -85.075 -8.235 1.00 39.07 160 ASP H C 1
ATOM 7022 O O . ASP E 3 151 ? -23.718 -85.775 -7.224 1.00 43.62 160 ASP H O 1
ATOM 7027 N N . TYR E 3 152 ? -22.538 -84.577 -8.707 1.00 38.98 161 TYR H N 1
ATOM 7028 C CA . TYR E 3 152 ? -21.277 -84.706 -8.003 1.00 38.47 161 TYR H CA 1
ATOM 7029 C C . TYR E 3 152 ? -20.747 -83.316 -7.676 1.00 41.38 161 TYR H C 1
ATOM 7030 O O . TYR E 3 152 ? -21.156 -82.308 -8.269 1.00 37.07 161 TYR H O 1
ATOM 7039 N N . PHE E 3 153 ? -19.822 -83.281 -6.722 1.00 38.48 162 PHE H N 1
ATOM 7040 C CA . PHE E 3 153 ? -19.210 -82.056 -6.232 1.00 37.56 162 PHE H CA 1
ATOM 7041 C C . PHE E 3 153 ? -17.985 -82.396 -5.392 1.00 44.47 162 PHE H C 1
ATOM 7042 O O . PHE E 3 153 ? -18.021 -83.345 -4.599 1.00 40.88 162 PHE H O 1
ATOM 7050 N N . PRO E 3 154 ? -16.877 -81.659 -5.546 1.00 48.06 163 PRO H N 1
ATOM 7051 C CA . PRO E 3 154 ? -16.743 -80.626 -6.568 1.00 42.86 163 PRO H CA 1
ATOM 7052 C C . PRO E 3 154 ? -16.193 -81.210 -7.847 1.00 45.81 163 PRO H C 1
ATOM 7053 O O . PRO E 3 154 ? -16.205 -82.427 -8.026 1.00 48.15 163 PRO H O 1
ATOM 7057 N N . GLU E 3 155 ? -15.690 -80.339 -8.713 1.00 48.95 164 GLU H N 1
ATOM 7058 C CA . GLU E 3 155 ? -14.967 -80.780 -9.884 1.00 48.31 164 GLU H CA 1
ATOM 7059 C C . GLU E 3 155 ? -13.622 -81.341 -9.437 1.00 51.30 164 GLU H C 1
ATOM 7060 O O . GLU E 3 155 ? -13.128 -81.007 -8.358 1.00 58.91 164 GLU H O 1
ATOM 7066 N N . PRO E 3 156 ? -13.010 -82.212 -10.240 1.00 51.63 165 PRO H N 1
ATOM 7067 C CA . PRO E 3 156 ? -13.511 -82.755 -11.499 1.00 48.45 165 PRO H CA 1
ATOM 7068 C C . PRO E 3 156 ? -13.876 -84.228 -11.448 1.00 47.49 165 PRO H C 1
ATOM 7069 O O . PRO E 3 156 ? -13.768 -84.890 -10.408 1.00 50.85 165 PRO H O 1
ATOM 7073 N N . VAL E 3 157 ? -14.316 -84.727 -12.599 1.00 43.48 166 VAL H N 1
ATOM 7074 C CA . VAL E 3 157 ? -14.443 -86.152 -12.847 1.00 50.22 166 VAL H CA 1
ATOM 7075 C C . VAL E 3 157 ? -13.586 -86.474 -14.061 1.00 52.37 166 VAL H C 1
ATOM 7076 O O . VAL E 3 157 ? -13.268 -85.608 -14.881 1.00 49.09 166 VAL H O 1
ATOM 7080 N N . THR E 3 158 ? -13.170 -87.730 -14.136 1.00 57.52 167 THR H N 1
ATOM 7081 C CA . THR E 3 158 ? -12.502 -88.279 -15.307 1.00 59.06 167 THR H CA 1
ATOM 7082 C C . THR E 3 158 ? -13.392 -89.377 -15.871 1.00 59.52 167 THR H C 1
ATOM 7083 O O . THR E 3 158 ? -13.946 -90.182 -15.112 1.00 54.76 167 THR H O 1
ATOM 7087 N N . VAL E 3 159 ? -13.557 -89.382 -17.194 1.00 51.04 168 VAL H N 1
ATOM 7088 C CA . VAL E 3 159 ? -14.434 -90.322 -17.879 1.00 48.54 168 VAL H CA 1
ATOM 7089 C C . VAL E 3 159 ? -13.649 -91.003 -18.987 1.00 46.10 168 VAL H C 1
ATOM 7090 O O . VAL E 3 159 ? -13.038 -90.331 -19.823 1.00 54.57 168 VAL H O 1
ATOM 7094 N N . SER E 3 160 ? -13.685 -92.330 -19.007 1.00 50.06 169 SER H N 1
ATOM 7095 C CA . SER E 3 160 ? -13.115 -93.117 -20.087 1.00 45.86 169 SER H CA 1
ATOM 7096 C C . SER E 3 160 ? -14.134 -94.154 -20.531 1.00 48.57 169 SER H C 1
ATOM 7097 O O . SER E 3 160 ? -15.207 -94.300 -19.939 1.00 47.31 169 SER H O 1
ATOM 7100 N N . TRP E 3 161 ? -13.793 -94.858 -21.606 1.00 53.59 170 TRP H N 1
ATOM 7101 C CA . TRP E 3 161 ? -14.649 -95.879 -22.188 1.00 47.90 170 TRP H CA 1
ATOM 7102 C C . TRP E 3 161 ? -13.850 -97.160 -22.378 1.00 53.88 170 TRP H C 1
ATOM 7103 O O . TRP E 3 161 ? -12.754 -97.135 -22.946 1.00 53.75 170 TRP H O 1
ATOM 7114 N N . ASN E 3 162 ? -14.391 -98.268 -21.872 1.00 50.98 171 ASN H N 1
ATOM 7115 C CA . ASN E 3 162 ? -13.750 -99.584 -21.934 1.00 52.12 171 ASN H CA 1
ATOM 7116 C C . ASN E 3 162 ? -12.326 -99.529 -21.382 1.00 54.44 171 ASN H C 1
ATOM 7117 O O . ASN E 3 162 ? -11.366 -99.998 -21.999 1.00 57.99 171 ASN H O 1
ATOM 7122 N N . SER E 3 163 ? -12.209 -98.934 -20.190 1.00 65.81 172 SER H N 1
ATOM 7123 C CA . SER E 3 163 ? -10.943 -98.808 -19.460 1.00 61.16 172 SER H CA 1
ATOM 7124 C C . SER E 3 163 ? -9.882 -98.123 -20.309 1.00 64.78 172 SER H C 1
ATOM 7125 O O . SER E 3 163 ? -8.688 -98.397 -20.173 1.00 63.69 172 SER H O 1
ATOM 7128 N N . GLY E 3 164 ? -10.313 -97.206 -21.177 1.00 68.55 173 GLY H N 1
ATOM 7129 C CA . GLY E 3 164 ? -9.415 -96.487 -22.051 1.00 65.72 173 GLY H CA 1
ATOM 7130 C C . GLY E 3 164 ? -9.304 -97.051 -23.454 1.00 60.49 173 GLY H C 1
ATOM 7131 O O . GLY E 3 164 ? -8.713 -96.396 -24.318 1.00 64.62 173 GLY H O 1
ATOM 7132 N N . ALA E 3 165 ? -9.828 -98.252 -23.707 1.00 64.77 174 ALA H N 1
ATOM 7133 C CA . ALA E 3 165 ? -9.687 -98.834 -25.036 1.00 65.02 174 ALA H CA 1
ATOM 7134 C C . ALA E 3 165 ? -10.472 -98.059 -26.084 1.00 59.70 174 ALA H C 1
ATOM 7135 O O . ALA E 3 165 ? -10.044 -97.983 -27.239 1.00 61.55 174 ALA H O 1
ATOM 7137 N N . LEU E 3 166 ? -11.624 -97.497 -25.714 1.00 54.32 175 LEU H N 1
ATOM 7138 C CA . LEU E 3 166 ? -12.493 -96.790 -26.650 1.00 60.77 175 LEU H CA 1
ATOM 7139 C C . LEU E 3 166 ? -12.264 -95.286 -26.538 1.00 55.40 175 LEU H C 1
ATOM 7140 O O . LEU E 3 166 ? -12.572 -94.680 -25.508 1.00 57.72 175 LEU H O 1
ATOM 7145 N N . THR E 3 167 ? -11.721 -94.688 -27.598 1.00 56.70 176 THR H N 1
ATOM 7146 C CA . THR E 3 167 ? -11.476 -93.250 -27.618 1.00 59.48 176 THR H CA 1
ATOM 7147 C C . THR E 3 167 ? -12.047 -92.586 -28.868 1.00 56.94 176 THR H C 1
ATOM 7148 O O . THR E 3 167 ? -12.446 -91.417 -28.827 1.00 55.31 176 THR H O 1
ATOM 7152 N N . SER E 3 168 ? -12.107 -93.320 -29.977 1.00 53.95 177 SER H N 1
ATOM 7153 C CA . SER E 3 168 ? -12.607 -92.757 -31.225 1.00 50.43 177 SER H CA 1
ATOM 7154 C C . SER E 3 168 ? -14.116 -92.553 -31.174 1.00 52.93 177 SER H C 1
ATOM 7155 O O . SER E 3 168 ? -14.865 -93.452 -30.778 1.00 54.57 177 SER H O 1
ATOM 7158 N N . GLY E 3 169 ? -14.564 -91.379 -31.612 1.00 55.98 178 GLY H N 1
ATOM 7159 C CA . GLY E 3 169 ? -15.978 -91.054 -31.605 1.00 47.04 178 GLY H CA 1
ATOM 7160 C C . GLY E 3 169 ? -16.537 -90.633 -30.266 1.00 43.26 178 GLY H C 1
ATOM 7161 O O . GLY E 3 169 ? -17.762 -90.532 -30.129 1.00 43.60 178 GLY H O 1
ATOM 7162 N N . VAL E 3 170 ? -15.682 -90.380 -29.280 1.00 39.67 179 VAL H N 1
ATOM 7163 C CA . VAL E 3 170 ? -16.107 -90.036 -27.930 1.00 44.15 179 VAL H CA 1
ATOM 7164 C C . VAL E 3 170 ? -16.204 -88.524 -27.786 1.00 36.83 179 VAL H C 1
ATOM 7165 O O . VAL E 3 170 ? -15.310 -87.784 -28.198 1.00 44.04 179 VAL H O 1
ATOM 7169 N N . HIS E 3 171 ? -17.278 -88.067 -27.155 1.00 36.51 180 HIS H N 1
ATOM 7170 C CA . HIS E 3 171 ? -17.458 -86.661 -26.814 1.00 35.26 180 HIS H CA 1
ATOM 7171 C C . HIS E 3 171 ? -17.814 -86.612 -25.338 1.00 43.64 180 HIS H C 1
ATOM 7172 O O . HIS E 3 171 ? -18.921 -87.006 -24.952 1.00 37.38 180 HIS H O 1
ATOM 7179 N N . THR E 3 172 ? -16.860 -86.191 -24.512 1.00 38.66 181 THR H N 1
ATOM 7180 C CA . THR E 3 172 ? -17.159 -85.869 -23.125 1.00 42.59 181 THR H CA 1
ATOM 7181 C C . THR E 3 172 ? -17.423 -84.369 -23.046 1.00 39.70 181 THR H C 1
ATOM 7182 O O . THR E 3 172 ? -16.557 -83.566 -23.407 1.00 39.56 181 THR H O 1
ATOM 7186 N N . PHE E 3 173 ? -18.605 -84.000 -22.594 1.00 39.98 182 PHE H N 1
ATOM 7187 C CA . PHE E 3 173 ? -18.988 -82.599 -22.596 1.00 32.01 182 PHE H CA 1
ATOM 7188 C C . PHE E 3 173 ? -18.508 -81.896 -21.335 1.00 36.98 182 PHE H C 1
ATOM 7189 O O . PHE E 3 173 ? -18.311 -82.531 -20.296 1.00 42.28 182 PHE H O 1
ATOM 7197 N N . PRO E 3 174 ? -18.300 -80.585 -21.420 1.00 38.75 183 PRO H N 1
ATOM 7198 C CA . PRO E 3 174 ? -17.981 -79.817 -20.218 1.00 34.68 183 PRO H CA 1
ATOM 7199 C C . PRO E 3 174 ? -19.066 -79.983 -19.176 1.00 38.82 183 PRO H C 1
ATOM 7200 O O . PRO E 3 174 ? -20.250 -80.111 -19.501 1.00 35.86 183 PRO H O 1
ATOM 7204 N N . ALA E 3 175 ? -18.637 -80.033 -17.918 1.00 41.10 184 ALA H N 1
ATOM 7205 C CA . ALA E 3 175 ? -19.566 -80.061 -16.802 1.00 38.36 184 ALA H CA 1
ATOM 7206 C C . ALA E 3 175 ? -20.347 -78.756 -16.719 1.00 41.39 184 ALA H C 1
ATOM 7207 O O . ALA E 3 175 ? -19.856 -77.683 -17.087 1.00 47.05 184 ALA H O 1
ATOM 7209 N N . VAL E 3 176 ? -21.564 -78.849 -16.207 1.00 39.40 185 VAL H N 1
ATOM 7210 C CA . VAL E 3 176 ? -22.387 -77.678 -15.961 1.00 44.00 185 VAL H CA 1
ATOM 7211 C C . VAL E 3 176 ? -22.828 -77.706 -14.503 1.00 41.07 185 VAL H C 1
ATOM 7212 O O . VAL E 3 176 ? -23.179 -78.766 -13.968 1.00 39.17 185 VAL H O 1
ATOM 7216 N N . LEU E 3 177 ? -22.748 -76.549 -13.842 1.00 45.14 186 LEU H N 1
ATOM 7217 C CA . LEU E 3 177 ? -23.189 -76.418 -12.457 1.00 37.76 186 LEU H CA 1
ATOM 7218 C C . LEU E 3 177 ? -24.703 -76.238 -12.445 1.00 41.73 186 LEU H C 1
ATOM 7219 O O . LEU E 3 177 ? -25.215 -75.184 -12.831 1.00 43.33 186 LEU H O 1
ATOM 7224 N N . GLN E 3 178 ? -25.418 -77.259 -11.992 1.00 42.27 187 GLN H N 1
ATOM 7225 C CA . GLN E 3 178 ? -26.868 -77.199 -11.921 1.00 43.65 187 GLN H CA 1
ATOM 7226 C C . GLN E 3 178 ? -27.319 -76.219 -10.843 1.00 46.82 187 GLN H C 1
ATOM 7227 O O . GLN E 3 178 ? -26.556 -75.832 -9.953 1.00 47.76 187 GLN H O 1
ATOM 7233 N N . SER E 3 179 ? -28.594 -75.828 -10.923 1.00 47.96 188 SER H N 1
ATOM 7234 C CA . SER E 3 179 ? -29.144 -74.913 -9.931 1.00 52.51 188 SER H CA 1
ATOM 7235 C C . SER E 3 179 ? -29.159 -75.528 -8.540 1.00 54.28 188 SER H C 1
ATOM 7236 O O . SER E 3 179 ? -29.283 -74.799 -7.549 1.00 46.56 188 SER H O 1
ATOM 7239 N N . SER E 3 180 ? -29.022 -76.850 -8.445 1.00 52.93 189 SER H N 1
ATOM 7240 C CA . SER E 3 180 ? -28.963 -77.529 -7.158 1.00 50.58 189 SER H CA 1
ATOM 7241 C C . SER E 3 180 ? -27.643 -77.317 -6.436 1.00 48.75 189 SER H C 1
ATOM 7242 O O . SER E 3 180 ? -27.554 -77.646 -5.247 1.00 42.31 189 SER H O 1
ATOM 7245 N N . GLY E 3 181 ? -26.619 -76.801 -7.123 1.00 44.83 190 GLY H N 1
ATOM 7246 C CA . GLY E 3 181 ? -25.292 -76.705 -6.557 1.00 39.15 190 GLY H CA 1
ATOM 7247 C C . GLY E 3 181 ? -24.394 -77.884 -6.867 1.00 44.64 190 GLY H C 1
ATOM 7248 O O . GLY E 3 181 ? -23.251 -77.916 -6.390 1.00 41.78 190 GLY H O 1
ATOM 7249 N N . LEU E 3 182 ? -24.868 -78.845 -7.655 1.00 39.79 191 LEU H N 1
ATOM 7250 C CA . LEU E 3 182 ? -24.088 -80.009 -8.030 1.00 43.14 191 LEU H CA 1
ATOM 7251 C C . LEU E 3 182 ? -23.812 -79.971 -9.527 1.00 36.43 191 LEU H C 1
ATOM 7252 O O . LEU E 3 182 ? -24.597 -79.415 -10.299 1.00 38.38 191 LEU H O 1
ATOM 7257 N N . TYR E 3 183 ? -22.688 -80.566 -9.923 1.00 37.93 192 TYR H N 1
ATOM 7258 C CA . TYR E 3 183 ? -22.265 -80.598 -11.317 1.00 39.89 192 TYR H CA 1
ATOM 7259 C C . TYR E 3 183 ? -22.904 -81.765 -12.063 1.00 44.55 192 TYR H C 1
ATOM 7260 O O . TYR E 3 183 ? -23.409 -82.725 -11.472 1.00 39.38 192 TYR H O 1
ATOM 7269 N N . SER E 3 184 ? -22.840 -81.681 -13.391 1.00 42.12 193 SER H N 1
ATOM 7270 C CA . SER E 3 184 ? -23.456 -82.674 -14.256 1.00 37.78 193 SER H CA 1
ATOM 7271 C C . SER E 3 184 ? -22.842 -82.570 -15.642 1.00 37.16 193 SER H C 1
ATOM 7272 O O . SER E 3 184 ? -22.704 -81.465 -16.164 1.00 43.49 193 SER H O 1
ATOM 7275 N N . LEU E 3 185 ? -22.457 -83.709 -16.221 1.00 35.32 194 LEU H N 1
ATOM 7276 C CA . LEU E 3 185 ? -21.979 -83.740 -17.599 1.00 38.97 194 LEU H CA 1
ATOM 7277 C C . LEU E 3 185 ? -22.415 -85.043 -18.257 1.00 41.86 194 LEU H C 1
ATOM 7278 O O . LEU E 3 185 ? -22.823 -85.996 -17.589 1.00 35.74 194 LEU H O 1
ATOM 7283 N N . SER E 3 186 ? -22.294 -85.084 -19.580 1.00 39.89 195 SER H N 1
ATOM 7284 C CA . SER E 3 186 ? -22.513 -86.298 -20.350 1.00 35.23 195 SER H CA 1
ATOM 7285 C C . SER E 3 186 ? -21.280 -86.623 -21.170 1.00 39.51 195 SER H C 1
ATOM 7286 O O . SER E 3 186 ? -20.541 -85.729 -21.596 1.00 38.19 195 SER H O 1
ATOM 7289 N N . SER E 3 187 ? -21.039 -87.921 -21.332 1.00 38.24 196 SER H N 1
ATOM 7290 C CA . SER E 3 187 ? -20.079 -88.449 -22.288 1.00 37.38 196 SER H CA 1
ATOM 7291 C C . SER E 3 187 ? -20.832 -89.359 -23.243 1.00 38.25 196 SER H C 1
ATOM 7292 O O . SER E 3 187 ? -21.639 -90.178 -22.801 1.00 38.50 196 SER H O 1
ATOM 7295 N N . VAL E 3 188 ? -20.598 -89.193 -24.546 1.00 37.97 197 VAL H N 1
ATOM 7296 C CA . VAL E 3 188 ? -21.254 -90.003 -25.563 1.00 33.06 197 VAL H CA 1
ATOM 7297 C C . VAL E 3 188 ? -20.208 -90.578 -26.509 1.00 41.55 197 VAL H C 1
ATOM 7298 O O . VAL E 3 188 ? -19.098 -90.059 -26.647 1.00 37.45 197 VAL H O 1
ATOM 7302 N N . VAL E 3 189 ? -20.594 -91.651 -27.192 1.00 41.44 198 VAL H N 1
ATOM 7303 C CA . VAL E 3 189 ? -19.736 -92.294 -28.180 1.00 40.76 198 VAL H CA 1
ATOM 7304 C C . VAL E 3 189 ? -20.620 -92.883 -29.273 1.00 46.67 198 VAL H C 1
ATOM 7305 O O . VAL E 3 189 ? -21.695 -93.426 -28.999 1.00 44.47 198 VAL H O 1
ATOM 7309 N N . THR E 3 190 ? -20.181 -92.738 -30.520 1.00 43.79 199 THR H N 1
ATOM 7310 C CA . THR E 3 190 ? -20.880 -93.308 -31.662 1.00 49.03 199 THR H CA 1
ATOM 7311 C C . THR E 3 190 ? -20.182 -94.596 -32.070 1.00 51.67 199 THR H C 1
ATOM 7312 O O . THR E 3 190 ? -18.958 -94.623 -32.238 1.00 44.91 199 THR H O 1
ATOM 7316 N N . VAL E 3 191 ? -20.961 -95.663 -32.201 1.00 49.45 200 VAL H N 1
ATOM 7317 C CA . VAL E 3 191 ? -20.418 -96.994 -32.455 1.00 58.31 200 VAL H CA 1
ATOM 7318 C C . VAL E 3 191 ? -21.164 -97.607 -33.630 1.00 59.07 200 VAL H C 1
ATOM 7319 O O . VAL E 3 191 ? -22.286 -97.187 -33.964 1.00 53.29 200 VAL H O 1
ATOM 7323 N N . PRO E 3 192 ? -20.559 -98.591 -34.295 1.00 57.65 201 PRO H N 1
ATOM 7324 C CA . PRO E 3 192 ? -21.294 -99.328 -35.324 1.00 63.21 201 PRO H CA 1
ATOM 7325 C C . PRO E 3 192 ? -22.545 -99.942 -34.721 1.00 62.60 201 PRO H C 1
ATOM 7326 O O . PRO E 3 192 ? -22.497 -100.598 -33.679 1.00 70.01 201 PRO H O 1
ATOM 7330 N N . SER E 3 193 ? -23.678 -99.698 -35.373 1.00 58.77 202 SER H N 1
ATOM 7331 C CA . SER E 3 193 ? -24.933 -100.236 -34.881 1.00 59.98 202 SER H CA 1
ATOM 7332 C C . SER E 3 193 ? -24.932 -101.755 -34.902 1.00 71.17 202 SER H C 1
ATOM 7333 O O . SER E 3 193 ? -25.680 -102.378 -34.143 1.00 75.08 202 SER H O 1
ATOM 7336 N N . SER E 3 194 ? -24.082 -102.364 -35.729 1.00 73.00 203 SER H N 1
ATOM 7337 C CA . SER E 3 194 ? -24.060 -103.816 -35.841 1.00 82.68 203 SER H CA 1
ATOM 7338 C C . SER E 3 194 ? -23.509 -104.498 -34.596 1.00 81.00 203 SER H C 1
ATOM 7339 O O . SER E 3 194 ? -23.836 -105.666 -34.350 1.00 75.10 203 SER H O 1
ATOM 7342 N N . SER E 3 195 ? -22.699 -103.804 -33.801 1.00 67.57 204 SER H N 1
ATOM 7343 C CA . SER E 3 195 ? -22.022 -104.413 -32.666 1.00 70.02 204 SER H CA 1
ATOM 7344 C C . SER E 3 195 ? -22.763 -104.206 -31.353 1.00 70.11 204 SER H C 1
ATOM 7345 O O . SER E 3 195 ? -22.202 -104.502 -30.295 1.00 65.98 204 SER H O 1
ATOM 7348 N N . LEU E 3 196 ? -24.010 -103.726 -31.398 1.00 65.25 205 LEU H N 1
ATOM 7349 C CA . LEU E 3 196 ? -24.661 -103.221 -30.192 1.00 72.50 205 LEU H CA 1
ATOM 7350 C C . LEU E 3 196 ? -24.799 -104.296 -29.121 1.00 84.16 205 LEU H C 1
ATOM 7351 O O . LEU E 3 196 ? -24.314 -104.133 -27.994 1.00 93.60 205 LEU H O 1
ATOM 7356 N N . GLY E 3 197 ? -25.462 -105.395 -29.447 1.00 77.81 206 GLY H N 1
ATOM 7357 C CA . GLY E 3 197 ? -25.620 -106.452 -28.472 1.00 85.11 206 GLY H CA 1
ATOM 7358 C C . GLY E 3 197 ? -24.448 -107.394 -28.360 1.00 92.09 206 GLY H C 1
ATOM 7359 O O . GLY E 3 197 ? -24.513 -108.379 -27.619 1.00 99.73 206 GLY H O 1
ATOM 7360 N N . THR E 3 198 ? -23.375 -107.128 -29.099 1.00 89.68 207 THR H N 1
ATOM 7361 C CA . THR E 3 198 ? -22.182 -107.961 -29.097 1.00 82.91 207 THR H CA 1
ATOM 7362 C C . THR E 3 198 ? -21.038 -107.350 -28.303 1.00 80.27 207 THR H C 1
ATOM 7363 O O . THR E 3 198 ? -20.469 -108.008 -27.430 1.00 85.25 207 THR H O 1
ATOM 7367 N N . GLN E 3 199 ? -20.694 -106.097 -28.589 1.00 72.54 208 GLN H N 1
ATOM 7368 C CA . GLN E 3 199 ? -19.582 -105.432 -27.928 1.00 64.89 208 GLN H CA 1
ATOM 7369 C C . GLN E 3 199 ? -20.064 -104.803 -26.633 1.00 64.55 208 GLN H C 1
ATOM 7370 O O . GLN E 3 199 ? -21.115 -104.150 -26.601 1.00 61.93 208 GLN H O 1
ATOM 7376 N N . THR E 3 200 ? -19.309 -105.022 -25.567 1.00 60.64 209 THR H N 1
ATOM 7377 C CA . THR E 3 200 ? -19.637 -104.464 -24.270 1.00 58.29 209 THR H CA 1
ATOM 7378 C C . THR E 3 200 ? -19.044 -103.062 -24.164 1.00 60.59 209 THR H C 1
ATOM 7379 O O . THR E 3 200 ? -17.841 -102.869 -24.378 1.00 59.31 209 THR H O 1
ATOM 7383 N N . TYR E 3 201 ? -19.893 -102.087 -23.840 1.00 56.04 210 TYR H N 1
ATOM 7384 C CA . TYR E 3 201 ? -19.487 -100.691 -23.720 1.00 51.70 210 TYR H CA 1
ATOM 7385 C C . TYR E 3 201 ? -19.640 -100.268 -22.269 1.00 53.56 210 TYR H C 1
ATOM 7386 O O . TYR E 3 201 ? -20.764 -100.171 -21.759 1.00 47.55 210 TYR H O 1
ATOM 7395 N N . ILE E 3 202 ? -18.517 -99.967 -21.626 1.00 50.03 211 ILE H N 1
ATOM 7396 C CA . ILE E 3 202 ? -18.492 -99.596 -20.221 1.00 45.09 211 ILE H CA 1
ATOM 7397 C C . ILE E 3 202 ? -17.848 -98.226 -20.112 1.00 47.83 211 ILE H C 1
ATOM 7398 O O . ILE E 3 202 ? -16.770 -97.995 -20.669 1.00 53.57 211 ILE H O 1
ATOM 7403 N N . CYS E 3 203 ? -18.506 -97.312 -19.414 1.00 49.55 212 CYS H N 1
ATOM 7404 C CA . CYS E 3 203 ? -17.906 -96.014 -19.152 1.00 53.50 212 CYS H CA 1
ATOM 7405 C C . CYS E 3 203 ? -17.356 -96.025 -17.734 1.00 50.58 212 CYS H C 1
ATOM 7406 O O . CYS E 3 203 ? -18.025 -96.483 -16.800 1.00 50.72 212 CYS H O 1
ATOM 7409 N N . ASN E 3 204 ? -16.123 -95.563 -17.589 1.00 51.24 213 ASN H N 1
ATOM 7410 C CA . ASN E 3 204 ? -15.407 -95.585 -16.324 1.00 47.31 213 ASN H CA 1
ATOM 7411 C C . ASN E 3 204 ? -15.368 -94.160 -15.791 1.00 47.73 213 ASN H C 1
ATOM 7412 O O . ASN E 3 204 ? -14.740 -93.283 -16.390 1.00 50.10 213 ASN H O 1
ATOM 7417 N N . VAL E 3 205 ? -16.050 -93.928 -14.677 1.00 51.28 214 VAL H N 1
ATOM 7418 C CA . VAL E 3 205 ? -16.127 -92.617 -14.047 1.00 53.01 214 VAL H CA 1
ATOM 7419 C C . VAL E 3 205 ? -15.325 -92.665 -12.753 1.00 52.38 214 VAL H C 1
ATOM 7420 O O . VAL E 3 205 ? -15.466 -93.605 -11.961 1.00 54.01 214 VAL H O 1
ATOM 7424 N N . ASN E 3 206 ? -14.462 -91.674 -12.556 1.00 52.57 215 ASN H N 1
ATOM 7425 C CA . ASN E 3 206 ? -13.628 -91.580 -11.367 1.00 55.42 215 ASN H CA 1
ATOM 7426 C C . ASN E 3 206 ? -13.759 -90.175 -10.791 1.00 58.86 215 ASN H C 1
ATOM 7427 O O . ASN E 3 206 ? -13.649 -89.187 -11.525 1.00 56.92 215 ASN H O 1
ATOM 7432 N N . HIS E 3 207 ? -14.018 -90.084 -9.487 1.00 53.72 216 HIS H N 1
ATOM 7433 C CA . HIS E 3 207 ? -14.229 -88.804 -8.807 1.00 51.48 216 HIS H CA 1
ATOM 7434 C C . HIS E 3 207 ? -13.329 -88.779 -7.574 1.00 50.72 216 HIS H C 1
ATOM 7435 O O . HIS E 3 207 ? -13.704 -89.270 -6.506 1.00 54.41 216 HIS H O 1
ATOM 7442 N N . LYS E 3 208 ? -12.141 -88.198 -7.735 1.00 57.69 217 LYS H N 1
ATOM 7443 C CA . LYS E 3 208 ? -11.151 -88.218 -6.661 1.00 48.60 217 LYS H CA 1
ATOM 7444 C C . LYS E 3 208 ? -11.640 -87.595 -5.357 1.00 59.28 217 LYS H C 1
ATOM 7445 O O . LYS E 3 208 ? -11.386 -88.193 -4.296 1.00 57.69 217 LYS H O 1
ATOM 7451 N N . PRO E 3 209 ? -12.347 -86.454 -5.345 1.00 61.03 218 PRO H N 1
ATOM 7452 C CA . PRO E 3 209 ? -12.756 -85.879 -4.048 1.00 53.95 218 PRO H CA 1
ATOM 7453 C C . PRO E 3 209 ? -13.555 -86.823 -3.155 1.00 61.13 218 PRO H C 1
ATOM 7454 O O . PRO E 3 209 ? -13.407 -86.760 -1.927 1.00 55.28 218 PRO H O 1
ATOM 7458 N N . SER E 3 210 ? -14.399 -87.691 -3.720 1.00 55.36 219 SER H N 1
ATOM 7459 C CA . SER E 3 210 ? -15.211 -88.611 -2.928 1.00 50.78 219 SER H CA 1
ATOM 7460 C C . SER E 3 210 ? -14.643 -90.019 -2.903 1.00 56.36 219 SER H C 1
ATOM 7461 O O . SER E 3 210 ? -15.306 -90.938 -2.401 1.00 50.08 219 SER H O 1
ATOM 7464 N N . ASN E 3 211 ? -13.440 -90.211 -3.450 1.00 55.83 220 ASN H N 1
ATOM 7465 C CA . ASN E 3 211 ? -12.797 -91.523 -3.490 1.00 57.47 220 ASN H CA 1
ATOM 7466 C C . ASN E 3 211 ? -13.706 -92.544 -4.162 1.00 54.99 220 ASN H C 1
ATOM 7467 O O . ASN E 3 211 ? -13.881 -93.662 -3.677 1.00 65.13 220 ASN H O 1
ATOM 7472 N N . THR E 3 212 ? -14.299 -92.147 -5.286 1.00 60.59 221 THR H N 1
ATOM 7473 C CA . THR E 3 212 ? -15.309 -92.938 -5.978 1.00 58.89 221 THR H CA 1
ATOM 7474 C C . THR E 3 212 ? -14.850 -93.282 -7.388 1.00 60.02 221 THR H C 1
ATOM 7475 O O . THR E 3 212 ? -14.505 -92.390 -8.171 1.00 58.13 221 THR H O 1
ATOM 7479 N N . LYS E 3 213 ? -14.835 -94.577 -7.695 1.00 59.25 222 LYS H N 1
ATOM 7480 C CA . LYS E 3 213 ? -14.631 -95.099 -9.039 1.00 67.23 222 LYS H CA 1
ATOM 7481 C C . LYS E 3 213 ? -15.845 -95.937 -9.397 1.00 64.19 222 LYS H C 1
ATOM 7482 O O . LYS E 3 213 ? -16.255 -96.805 -8.620 1.00 59.65 222 LYS H O 1
ATOM 7488 N N . VAL E 3 214 ? -16.424 -95.666 -10.560 1.00 63.34 223 VAL H N 1
ATOM 7489 C CA . VAL E 3 214 ? -17.630 -96.338 -11.016 1.00 56.73 223 VAL H CA 1
ATOM 7490 C C . VAL E 3 214 ? -17.365 -96.901 -12.400 1.00 59.96 223 VAL H C 1
ATOM 7491 O O . VAL E 3 214 ? -16.733 -96.247 -13.237 1.00 61.97 223 VAL H O 1
ATOM 7495 N N . ASP E 3 215 ? -17.814 -98.132 -12.623 1.00 60.72 224 ASP H N 1
ATOM 7496 C CA . ASP E 3 215 ? -17.831 -98.744 -13.944 1.00 57.56 224 ASP H CA 1
ATOM 7497 C C . ASP E 3 215 ? -19.280 -99.082 -14.259 1.00 58.91 224 ASP H C 1
ATOM 7498 O O . ASP E 3 215 ? -19.913 -99.850 -13.527 1.00 64.05 224 ASP H O 1
ATOM 7503 N N . LYS E 3 216 ? -19.796 -98.527 -15.351 1.00 56.93 225 LYS H N 1
ATOM 7504 C CA . LYS E 3 216 ? -21.193 -98.692 -15.728 1.00 51.72 225 LYS H CA 1
ATOM 7505 C C . LYS E 3 216 ? -21.285 -99.232 -17.149 1.00 59.08 225 LYS H C 1
ATOM 7506 O O . LYS E 3 216 ? -20.771 -98.615 -18.089 1.00 55.75 225 LYS H O 1
ATOM 7512 N N . LYS E 3 217 ? -21.958 -100.372 -17.299 1.00 50.32 226 LYS H N 1
ATOM 7513 C CA . LYS E 3 217 ? -22.158 -101.007 -18.594 1.00 51.78 226 LYS H CA 1
ATOM 7514 C C . LYS E 3 217 ? -23.394 -100.429 -19.275 1.00 54.43 226 LYS H C 1
ATOM 7515 O O . LYS E 3 217 ? -24.474 -100.362 -18.676 1.00 55.38 226 LYS H O 1
ATOM 7521 N N . VAL E 3 218 ? -23.236 -100.018 -20.530 1.00 49.28 227 VAL H N 1
ATOM 7522 C CA . VAL E 3 218 ? -24.309 -99.387 -21.291 1.00 56.05 227 VAL H CA 1
ATOM 7523 C C . VAL E 3 218 ? -24.819 -100.388 -22.313 1.00 54.83 227 VAL H C 1
ATOM 7524 O O . VAL E 3 218 ? -24.066 -100.835 -23.186 1.00 65.66 227 VAL H O 1
ATOM 7528 N N . GLU E 3 219 ? -26.082 -100.760 -22.194 1.00 59.82 228 GLU H N 1
ATOM 7529 C CA . GLU E 3 219 ? -26.703 -101.701 -23.109 1.00 65.46 228 GLU H CA 1
ATOM 7530 C C . GLU E 3 219 ? -28.100 -101.214 -23.456 1.00 67.48 228 GLU H C 1
ATOM 7531 O O . GLU E 3 219 ? -28.683 -100.410 -22.720 1.00 67.82 228 GLU H O 1
ATOM 7537 N N . PRO E 3 220 ? -28.648 -101.647 -24.607 1.00 67.94 229 PRO H N 1
ATOM 7538 C CA . PRO E 3 220 ? -30.027 -101.332 -24.999 1.00 69.44 229 PRO H CA 1
ATOM 7539 C C . PRO E 3 220 ? -31.058 -101.798 -23.981 1.00 69.52 229 PRO H C 1
ATOM 7540 O O . PRO E 3 220 ? -32.160 -101.250 -23.987 1.00 76.04 229 PRO H O 1
ATOM 7544 N N . GLN F 3 1 ? 8.718 69.839 -16.283 1.00 69.54 2 GLN J N 1
ATOM 7545 C CA . GLN F 3 1 ? 9.961 69.323 -16.853 1.00 65.57 2 GLN J CA 1
ATOM 7546 C C . GLN F 3 1 ? 11.190 70.008 -16.258 1.00 53.34 2 GLN J C 1
ATOM 7547 O O . GLN F 3 1 ? 11.156 71.180 -15.867 1.00 51.88 2 GLN J O 1
ATOM 7553 N N . VAL F 3 2 ? 12.281 69.247 -16.201 1.00 43.11 3 VAL J N 1
ATOM 7554 C CA . VAL F 3 2 ? 13.500 69.723 -15.579 1.00 39.78 3 VAL J CA 1
ATOM 7555 C C . VAL F 3 2 ? 14.089 70.881 -16.380 1.00 46.68 3 VAL J C 1
ATOM 7556 O O . VAL F 3 2 ? 13.803 71.072 -17.568 1.00 42.64 3 VAL J O 1
ATOM 7560 N N . GLN F 3 3 ? 14.909 71.677 -15.702 1.00 39.64 4 GLN J N 1
ATOM 7561 C CA . GLN F 3 3 ? 15.723 72.703 -16.331 1.00 39.86 4 GLN J CA 1
ATOM 7562 C C . GLN F 3 3 ? 17.184 72.394 -16.049 1.00 39.02 4 GLN J C 1
ATOM 7563 O O . GLN F 3 3 ? 17.528 71.949 -14.951 1.00 39.77 4 GLN J O 1
ATOM 7569 N N . LEU F 3 4 ? 18.029 72.596 -17.052 1.00 33.80 5 LEU J N 1
ATOM 7570 C CA . LEU F 3 4 ? 19.471 72.447 -16.926 1.00 34.41 5 LEU J CA 1
ATOM 7571 C C . LEU F 3 4 ? 20.098 73.832 -17.033 1.00 36.97 5 LEU J C 1
ATOM 7572 O O . LEU F 3 4 ? 19.800 74.574 -17.980 1.00 37.57 5 LEU J O 1
ATOM 7577 N N . VAL F 3 5 ? 20.908 74.201 -16.038 1.00 42.27 6 VAL J N 1
ATOM 7578 C CA . VAL F 3 5 ? 21.557 75.513 -15.972 1.00 33.66 6 VAL J CA 1
ATOM 7579 C C . VAL F 3 5 ? 23.062 75.305 -15.850 1.00 30.91 6 VAL J C 1
ATOM 7580 O O . VAL F 3 5 ? 23.530 74.696 -14.885 1.00 40.27 6 VAL J O 1
ATOM 7584 N N . GLN F 3 6 ? 23.819 75.830 -16.806 1.00 31.40 7 GLN J N 1
ATOM 7585 C CA . GLN F 3 6 ? 25.257 75.616 -16.881 1.00 31.11 7 GLN J CA 1
ATOM 7586 C C . GLN F 3 6 ? 26.025 76.757 -16.234 1.00 34.82 7 GLN J C 1
ATOM 7587 O O . GLN F 3 6 ? 25.506 77.860 -16.041 1.00 34.55 7 GLN J O 1
ATOM 7593 N N . SER F 3 7 ? 27.299 76.494 -15.947 1.00 34.35 8 SER J N 1
ATOM 7594 C CA . SER F 3 7 ? 28.148 77.539 -15.387 1.00 37.01 8 SER J CA 1
ATOM 7595 C C . SER F 3 7 ? 28.518 78.562 -16.467 1.00 35.61 8 SER J C 1
ATOM 7596 O O . SER F 3 7 ? 28.346 78.331 -17.669 1.00 36.79 8 SER J O 1
ATOM 7599 N N . GLY F 3 8 ? 29.005 79.715 -16.020 1.00 38.43 9 GLY J N 1
ATOM 7600 C CA . GLY F 3 8 ? 29.203 80.853 -16.895 1.00 39.19 9 GLY J CA 1
ATOM 7601 C C . GLY F 3 8 ? 30.405 80.715 -17.813 1.00 37.05 9 GLY J C 1
ATOM 7602 O O . GLY F 3 8 ? 31.183 79.764 -17.753 1.00 38.72 9 GLY J O 1
ATOM 7603 N N . ALA F 3 9 ? 30.545 81.703 -18.698 1.00 48.15 10 ALA J N 1
ATOM 7604 C CA . ALA F 3 9 ? 31.604 81.686 -19.704 1.00 39.88 10 ALA J CA 1
ATOM 7605 C C . ALA F 3 9 ? 32.989 81.660 -19.061 1.00 44.58 10 ALA J C 1
ATOM 7606 O O . ALA F 3 9 ? 33.209 82.186 -17.967 1.00 51.45 10 ALA J O 1
ATOM 7608 N N . GLU F 3 10 ? 33.924 81.024 -19.760 1.00 44.82 11 GLU J N 1
ATOM 7609 C CA . GLU F 3 10 ? 35.281 80.803 -19.289 1.00 41.63 11 GLU J CA 1
ATOM 7610 C C . GLU F 3 10 ? 36.265 81.261 -20.357 1.00 41.68 11 GLU J C 1
ATOM 7611 O O . GLU F 3 10 ? 36.004 81.145 -21.558 1.00 43.53 11 GLU J O 1
ATOM 7617 N N . VAL F 3 11 ? 37.399 81.784 -19.909 1.00 43.66 12 VAL J N 1
ATOM 7618 C CA . VAL F 3 11 ? 38.538 82.072 -20.771 1.00 40.09 12 VAL J CA 1
ATOM 7619 C C . VAL F 3 11 ? 39.724 81.299 -20.209 1.00 44.10 12 VAL J C 1
ATOM 7620 O O . VAL F 3 11 ? 40.087 81.482 -19.041 1.00 43.09 12 VAL J O 1
ATOM 7624 N N . LYS F 3 12 ? 40.331 80.445 -21.035 1.00 39.08 13 LYS J N 1
ATOM 7625 C CA . LYS F 3 12 ? 41.324 79.496 -20.548 1.00 40.97 13 LYS J CA 1
ATOM 7626 C C . LYS F 3 12 ? 42.613 79.565 -21.354 1.00 46.04 13 LYS J C 1
ATOM 7627 O O . LYS F 3 12 ? 42.608 79.814 -22.561 1.00 48.40 13 LYS J O 1
ATOM 7633 N N . LYS F 3 13 ? 43.681 79.341 -20.683 1.00 43.14 14 LYS J N 1
ATOM 7634 C CA . LYS F 3 13 ? 44.993 79.344 -21.298 1.00 47.21 14 LYS J CA 1
ATOM 7635 C C . LYS F 3 13 ? 45.310 77.978 -21.899 1.00 54.12 14 LYS J C 1
ATOM 7636 O O . LYS F 3 13 ? 44.805 76.951 -21.431 1.00 47.73 14 LYS J O 1
ATOM 7642 N N . PRO F 3 14 ? 46.121 77.964 -22.953 1.00 50.27 15 PRO J N 1
ATOM 7643 C CA . PRO F 3 14 ? 46.544 76.691 -23.547 1.00 49.15 15 PRO J CA 1
ATOM 7644 C C . PRO F 3 14 ? 47.247 75.815 -22.521 1.00 52.44 15 PRO J C 1
ATOM 7645 O O . PRO F 3 14 ? 48.133 76.273 -21.795 1.00 56.06 15 PRO J O 1
ATOM 7649 N N . GLY F 3 15 ? 46.845 74.549 -22.460 1.00 45.36 16 GLY J N 1
ATOM 7650 C CA . GLY F 3 15 ? 47.453 73.605 -21.553 1.00 48.88 16 GLY J CA 1
ATOM 7651 C C . GLY F 3 15 ? 46.738 73.466 -20.232 1.00 49.65 16 GLY J C 1
ATOM 7652 O O . GLY F 3 15 ? 47.039 72.537 -19.467 1.00 54.03 16 GLY J O 1
ATOM 7653 N N . SER F 3 16 ? 45.795 74.352 -19.948 1.00 46.23 17 SER J N 1
ATOM 7654 C CA . SER F 3 16 ? 45.067 74.323 -18.694 1.00 46.45 17 SER J CA 1
ATOM 7655 C C . SER F 3 16 ? 43.905 73.350 -18.817 1.00 46.74 17 SER J C 1
ATOM 7656 O O . SER F 3 16 ? 43.723 72.678 -19.836 1.00 46.71 17 SER J O 1
ATOM 7659 N N . SER F 3 17 ? 43.085 73.289 -17.778 1.00 41.85 18 SER J N 1
ATOM 7660 C CA . SER F 3 17 ? 41.899 72.453 -17.766 1.00 39.06 18 SER J CA 1
ATOM 7661 C C . SER F 3 17 ? 40.718 73.321 -17.393 1.00 36.14 18 SER J C 1
ATOM 7662 O O . SER F 3 17 ? 40.853 74.298 -16.653 1.00 39.04 18 SER J O 1
ATOM 7665 N N . VAL F 3 18 ? 39.559 72.931 -17.887 1.00 37.20 19 VAL J N 1
ATOM 7666 C CA . VAL F 3 18 ? 38.312 73.610 -17.599 1.00 31.77 19 VAL J CA 1
ATOM 7667 C C . VAL F 3 18 ? 37.344 72.559 -17.083 1.00 37.64 19 VAL J C 1
ATOM 7668 O O . VAL F 3 18 ? 37.381 71.402 -17.520 1.00 37.42 19 VAL J O 1
ATOM 7672 N N . LYS F 3 19 ? 36.502 72.949 -16.129 1.00 41.20 20 LYS J N 1
ATOM 7673 C CA . LYS F 3 19 ? 35.480 72.066 -15.576 1.00 36.08 20 LYS J CA 1
ATOM 7674 C C . LYS F 3 19 ? 34.154 72.815 -15.581 1.00 38.48 20 LYS J C 1
ATOM 7675 O O . LYS F 3 19 ? 33.965 73.756 -14.807 1.00 45.73 20 LYS J O 1
ATOM 7681 N N . VAL F 3 20 ? 33.258 72.416 -16.472 1.00 35.83 21 VAL J N 1
ATOM 7682 C CA . VAL F 3 20 ? 31.957 73.050 -16.646 1.00 33.61 21 VAL J CA 1
ATOM 7683 C C . VAL F 3 20 ? 30.905 72.260 -15.880 1.00 35.26 21 VAL J C 1
ATOM 7684 O O . VAL F 3 20 ? 30.892 71.025 -15.918 1.00 34.51 21 VAL J O 1
ATOM 7688 N N . SER F 3 21 ? 30.003 72.964 -15.207 1.00 32.99 22 SER J N 1
ATOM 7689 C CA . SER F 3 21 ? 28.954 72.319 -14.434 1.00 34.41 22 SER J CA 1
ATOM 7690 C C . SER F 3 21 ? 27.602 72.493 -15.113 1.00 34.01 22 SER J C 1
ATOM 7691 O O . SER F 3 21 ? 27.392 73.379 -15.947 1.00 37.98 22 SER J O 1
ATOM 7694 N N . CYS F 3 22 ? 26.674 71.638 -14.703 1.00 38.78 23 CYS J N 1
ATOM 7695 C CA . CYS F 3 22 ? 25.319 71.608 -15.238 1.00 33.92 23 CYS J CA 1
ATOM 7696 C C . CYS F 3 22 ? 24.397 71.186 -14.108 1.00 36.30 23 CYS J C 1
ATOM 7697 O O . CYS F 3 22 ? 24.433 70.025 -13.695 1.00 33.32 23 CYS J O 1
ATOM 7700 N N . LYS F 3 23 ? 23.549 72.091 -13.640 1.00 34.96 24 LYS J N 1
ATOM 7701 C CA . LYS F 3 23 ? 22.692 71.805 -12.502 1.00 35.97 24 LYS J CA 1
ATOM 7702 C C . LYS F 3 23 ? 21.250 71.649 -12.963 1.00 38.65 24 LYS J C 1
ATOM 7703 O O . LYS F 3 23 ? 20.739 72.480 -13.723 1.00 39.45 24 LYS J O 1
ATOM 7709 N N . ALA F 3 24 ? 20.606 70.578 -12.501 1.00 35.50 25 ALA J N 1
ATOM 7710 C CA . ALA F 3 24 ? 19.217 70.270 -12.797 1.00 32.08 25 ALA J CA 1
ATOM 7711 C C . ALA F 3 24 ? 18.338 70.728 -11.645 1.00 38.16 25 ALA J C 1
ATOM 7712 O O . ALA F 3 24 ? 18.692 70.559 -10.479 1.00 47.54 25 ALA J O 1
ATOM 7714 N N . SER F 3 25 ? 17.182 71.285 -11.974 1.00 36.58 26 SER J N 1
ATOM 7715 C CA . SER F 3 25 ? 16.243 71.735 -10.962 1.00 38.29 26 SER J CA 1
ATOM 7716 C C . SER F 3 25 ? 14.842 71.463 -11.478 1.00 41.37 26 SER J C 1
ATOM 7717 O O . SER F 3 25 ? 14.613 71.391 -12.690 1.00 32.92 26 SER J O 1
ATOM 7720 N N . GLY F 3 26 ? 13.915 71.282 -10.545 1.00 38.01 27 GLY J N 1
ATOM 7721 C CA . GLY F 3 26 ? 12.558 70.973 -10.941 1.00 38.68 27 GLY J CA 1
ATOM 7722 C C . GLY F 3 26 ? 12.547 69.606 -11.605 1.00 42.70 27 GLY J C 1
ATOM 7723 O O . GLY F 3 26 ? 13.443 68.772 -11.430 1.00 50.01 27 GLY J O 1
ATOM 7724 N N . GLY F 3 27 ? 11.512 69.376 -12.390 1.00 41.19 28 GLY J N 1
ATOM 7725 C CA . GLY F 3 27 ? 11.434 68.153 -13.157 1.00 44.09 28 GLY J CA 1
ATOM 7726 C C . GLY F 3 27 ? 10.747 67.021 -12.421 1.00 48.03 28 GLY J C 1
ATOM 7727 O O . GLY F 3 27 ? 10.556 67.030 -11.202 1.00 44.11 28 GLY J O 1
ATOM 7728 N N . THR F 3 28 ? 10.381 66.016 -13.200 1.00 42.39 29 THR J N 1
ATOM 7729 C CA . THR F 3 28 ? 9.654 64.879 -12.686 1.00 40.81 29 THR J CA 1
ATOM 7730 C C . THR F 3 28 ? 10.601 63.729 -12.368 1.00 40.62 29 THR J C 1
ATOM 7731 O O . THR F 3 28 ? 11.831 63.855 -12.416 1.00 39.64 29 THR J O 1
ATOM 7735 N N . VAL F 3 29 ? 10.008 62.568 -12.097 1.00 33.86 30 VAL J N 1
ATOM 7736 C CA . VAL F 3 29 ? 10.774 61.384 -11.778 1.00 37.86 30 VAL J CA 1
ATOM 7737 C C . VAL F 3 29 ? 11.637 60.936 -12.947 1.00 36.37 30 VAL J C 1
ATOM 7738 O O . VAL F 3 29 ? 12.601 60.188 -12.753 1.00 32.47 30 VAL J O 1
ATOM 7742 N N . ARG F 3 30 ? 11.337 61.398 -14.162 1.00 40.52 31 ARG J N 1
ATOM 7743 C CA . ARG F 3 30 ? 12.186 61.087 -15.308 1.00 32.98 31 ARG J CA 1
ATOM 7744 C C . ARG F 3 30 ? 13.616 61.549 -15.079 1.00 28.46 31 ARG J C 1
ATOM 7745 O O . ARG F 3 30 ? 14.563 60.903 -15.537 1.00 35.81 31 ARG J O 1
ATOM 7753 N N . SER F 3 31 ? 13.790 62.687 -14.403 1.00 27.92 34 SER J N 1
ATOM 7754 C CA . SER F 3 31 ? 15.120 63.208 -14.131 1.00 29.23 34 SER J CA 1
ATOM 7755 C C . SER F 3 31 ? 15.907 62.335 -13.162 1.00 34.24 34 SER J C 1
ATOM 7756 O O . SER F 3 31 ? 17.129 62.482 -13.080 1.00 34.84 34 SER J O 1
ATOM 7759 N N . ARG F 3 32 ? 15.254 61.446 -12.410 1.00 32.77 35 ARG J N 1
ATOM 7760 C CA A ARG F 3 32 ? 16.014 60.542 -11.559 0.50 37.21 35 ARG J CA 1
ATOM 7761 C CA B ARG F 3 32 ? 15.999 60.534 -11.553 0.50 36.95 35 ARG J CA 1
ATOM 7762 C C . ARG F 3 32 ? 16.674 59.421 -12.350 1.00 38.33 35 ARG J C 1
ATOM 7763 O O . ARG F 3 32 ? 17.634 58.821 -11.861 1.00 39.73 35 ARG J O 1
ATOM 7778 N N . VAL F 3 33 ? 16.206 59.132 -13.567 1.00 34.38 36 VAL J N 1
ATOM 7779 C CA . VAL F 3 33 ? 16.798 58.058 -14.353 1.00 33.30 36 VAL J CA 1
ATOM 7780 C C . VAL F 3 33 ? 17.357 58.540 -15.685 1.00 35.97 36 VAL J C 1
ATOM 7781 O O . VAL F 3 33 ? 17.749 57.718 -16.511 1.00 28.03 36 VAL J O 1
ATOM 7785 N N . HIS F 3 34 ? 17.454 59.847 -15.902 1.00 32.64 37 HIS J N 1
ATOM 7786 C CA . HIS F 3 34 ? 17.859 60.266 -17.234 1.00 32.63 37 HIS J CA 1
ATOM 7787 C C . HIS F 3 34 ? 19.375 60.150 -17.400 1.00 27.40 37 HIS J C 1
ATOM 7788 O O . HIS F 3 34 ? 20.115 59.884 -16.454 1.00 30.88 37 HIS J O 1
ATOM 7795 N N . ALA F 3 35 ? 19.819 60.276 -18.645 1.00 28.34 38 ALA J N 1
ATOM 7796 C CA . ALA F 3 35 ? 21.227 60.257 -19.012 1.00 26.11 38 ALA J CA 1
ATOM 7797 C C . ALA F 3 35 ? 21.647 61.660 -19.415 1.00 33.33 38 ALA J C 1
ATOM 7798 O O . ALA F 3 35 ? 21.014 62.271 -20.286 1.00 30.96 38 ALA J O 1
ATOM 7800 N N . ILE F 3 36 ? 22.735 62.147 -18.832 1.00 27.95 39 ILE J N 1
ATOM 7801 C CA . ILE F 3 36 ? 23.289 63.450 -19.198 1.00 31.48 39 ILE J CA 1
ATOM 7802 C C . ILE F 3 36 ? 24.318 63.244 -20.299 1.00 30.62 39 ILE J C 1
ATOM 7803 O O . ILE F 3 36 ? 25.160 62.348 -20.201 1.00 32.11 39 ILE J O 1
ATOM 7808 N N . SER F 3 37 ? 24.253 64.066 -21.344 1.00 27.07 40 SER J N 1
ATOM 7809 C CA . SER F 3 37 ? 25.250 64.082 -22.406 1.00 22.09 40 SER J CA 1
ATOM 7810 C C . SER F 3 37 ? 25.937 65.438 -22.431 1.00 27.03 40 SER J C 1
ATOM 7811 O O . SER F 3 37 ? 25.350 66.454 -22.051 1.00 25.10 40 SER J O 1
ATOM 7814 N N . TRP F 3 38 ? 27.166 65.457 -22.926 1.00 29.60 41 TRP J N 1
ATOM 7815 C CA . TRP F 3 38 ? 27.870 66.699 -23.201 1.00 27.51 41 TRP J CA 1
ATOM 7816 C C . TRP F 3 38 ? 28.136 66.784 -24.696 1.00 32.23 41 TRP J C 1
ATOM 7817 O O . TRP F 3 38 ? 28.689 65.846 -25.280 1.00 32.42 41 TRP J O 1
ATOM 7828 N N . VAL F 3 39 ? 27.717 67.901 -25.303 1.00 31.33 42 VAL J N 1
ATOM 7829 C CA . VAL F 3 39 ? 27.838 68.171 -26.735 1.00 27.38 42 VAL J CA 1
ATOM 7830 C C . VAL F 3 39 ? 28.571 69.496 -26.907 1.00 30.69 42 VAL J C 1
ATOM 7831 O O . VAL F 3 39 ? 28.233 70.489 -26.249 1.00 30.86 42 VAL J O 1
ATOM 7835 N N . ARG F 3 40 ? 29.572 69.523 -27.772 1.00 24.05 43 ARG J N 1
ATOM 7836 C CA . ARG F 3 40 ? 30.275 70.769 -28.035 1.00 30.72 43 ARG J CA 1
ATOM 7837 C C . ARG F 3 40 ? 30.043 71.232 -29.470 1.00 39.87 43 ARG J C 1
ATOM 7838 O O . ARG F 3 40 ? 29.768 70.430 -30.373 1.00 37.11 43 ARG J O 1
ATOM 7846 N N . GLN F 3 41 ? 30.132 72.547 -29.667 1.00 33.12 44 GLN J N 1
ATOM 7847 C CA . GLN F 3 41 ? 29.929 73.153 -30.979 1.00 32.85 44 GLN J CA 1
ATOM 7848 C C . GLN F 3 41 ? 30.968 74.244 -31.174 1.00 38.08 44 GLN J C 1
ATOM 7849 O O . GLN F 3 41 ? 30.899 75.291 -30.523 1.00 41.43 44 GLN J O 1
ATOM 7855 N N . ALA F 3 42 ? 31.930 73.997 -32.049 1.00 37.63 45 ALA J N 1
ATOM 7856 C CA . ALA F 3 42 ? 32.932 75.004 -32.344 1.00 42.57 45 ALA J CA 1
ATOM 7857 C C . ALA F 3 42 ? 32.341 76.079 -33.251 1.00 44.63 45 ALA J C 1
ATOM 7858 O O . ALA F 3 42 ? 31.360 75.831 -33.959 1.00 47.29 45 ALA J O 1
ATOM 7860 N N . PRO F 3 43 ? 32.912 77.303 -33.232 1.00 44.15 46 PRO J N 1
ATOM 7861 C CA . PRO F 3 43 ? 32.353 78.398 -34.045 1.00 44.77 46 PRO J CA 1
ATOM 7862 C C . PRO F 3 43 ? 32.188 78.028 -35.510 1.00 47.84 46 PRO J C 1
ATOM 7863 O O . PRO F 3 43 ? 33.160 77.652 -36.175 1.00 52.17 46 PRO J O 1
ATOM 7867 N N . GLY F 3 44 ? 30.951 78.116 -36.005 1.00 44.86 47 GLY J N 1
ATOM 7868 C CA . GLY F 3 44 ? 30.603 77.813 -37.378 1.00 41.90 47 GLY J CA 1
ATOM 7869 C C . GLY F 3 44 ? 30.436 76.343 -37.696 1.00 54.62 47 GLY J C 1
ATOM 7870 O O . GLY F 3 44 ? 30.186 76.005 -38.859 1.00 56.59 47 GLY J O 1
ATOM 7871 N N . GLN F 3 45 ? 30.523 75.464 -36.706 1.00 48.81 48 GLN J N 1
ATOM 7872 C CA . GLN F 3 45 ? 30.540 74.024 -36.912 1.00 43.78 48 GLN J CA 1
ATOM 7873 C C . GLN F 3 45 ? 29.265 73.384 -36.371 1.00 43.32 48 GLN J C 1
ATOM 7874 O O . GLN F 3 45 ? 28.372 74.055 -35.841 1.00 42.35 48 GLN J O 1
ATOM 7880 N N . GLY F 3 46 ? 29.187 72.059 -36.523 1.00 39.79 49 GLY J N 1
ATOM 7881 C CA . GLY F 3 46 ? 28.043 71.298 -36.070 1.00 33.27 49 GLY J CA 1
ATOM 7882 C C . GLY F 3 46 ? 28.195 70.800 -34.645 1.00 35.39 49 GLY J C 1
ATOM 7883 O O . GLY F 3 46 ? 29.204 71.021 -33.977 1.00 32.91 49 GLY J O 1
ATOM 7884 N N . LEU F 3 47 ? 27.148 70.120 -34.178 1.00 36.77 50 LEU J N 1
ATOM 7885 C CA . LEU F 3 47 ? 27.146 69.536 -32.842 1.00 33.34 50 LEU J CA 1
ATOM 7886 C C . LEU F 3 47 ? 28.015 68.287 -32.809 1.00 32.51 50 LEU J C 1
ATOM 7887 O O . LEU F 3 47 ? 28.042 67.505 -33.764 1.00 34.09 50 LEU J O 1
ATOM 7892 N N . GLU F 3 48 ? 28.710 68.091 -31.694 1.00 33.53 51 GLU J N 1
ATOM 7893 C CA . GLU F 3 48 ? 29.650 66.983 -31.537 1.00 38.11 51 GLU J CA 1
ATOM 7894 C C . GLU F 3 48 ? 29.460 66.351 -30.160 1.00 32.40 51 GLU J C 1
ATOM 7895 O O . GLU F 3 48 ? 29.761 66.976 -29.136 1.00 33.48 51 GLU J O 1
ATOM 7901 N N . TRP F 3 49 ? 28.970 65.114 -30.127 1.00 34.44 52 TRP J N 1
ATOM 7902 C CA . TRP F 3 49 ? 28.751 64.430 -28.856 1.00 33.64 52 TRP J CA 1
ATOM 7903 C C . TRP F 3 49 ? 30.088 64.051 -28.227 1.00 33.00 52 TRP J C 1
ATOM 7904 O O . TRP F 3 49 ? 30.963 63.490 -28.890 1.00 36.25 52 TRP J O 1
ATOM 7915 N N . MET F 3 50 ? 30.262 64.388 -26.953 1.00 33.49 53 MET J N 1
ATOM 7916 C CA . MET F 3 50 ? 31.507 64.105 -26.248 1.00 28.55 53 MET J CA 1
ATOM 7917 C C . MET F 3 50 ? 31.418 62.867 -25.382 1.00 26.88 53 MET J C 1
ATOM 7918 O O . MET F 3 50 ? 32.339 62.041 -25.374 1.00 27.64 53 MET J O 1
ATOM 7923 N N . GLY F 3 51 ? 30.313 62.720 -24.677 1.00 31.40 54 GLY J N 1
ATOM 7924 C CA . GLY F 3 51 ? 30.138 61.604 -23.779 1.00 26.32 54 GLY J CA 1
ATOM 7925 C C . GLY F 3 51 ? 28.945 61.863 -22.895 1.00 29.03 54 GLY J C 1
ATOM 7926 O O . GLY F 3 51 ? 28.224 62.859 -23.053 1.00 33.22 54 GLY J O 1
ATOM 7927 N N . GLY F 3 52 ? 28.749 60.947 -21.951 1.00 25.56 55 GLY J N 1
ATOM 7928 C CA . GLY F 3 52 ? 27.607 61.053 -21.068 1.00 22.25 55 GLY J CA 1
ATOM 7929 C C . GLY F 3 52 ? 27.770 60.172 -19.852 1.00 32.36 55 GLY J C 1
ATOM 7930 O O . GLY F 3 52 ? 28.723 59.401 -19.736 1.00 30.69 55 GLY J O 1
ATOM 7931 N N . ILE F 3 53 ? 26.815 60.307 -18.933 1.00 29.37 56 ILE J N 1
ATOM 7932 C CA . ILE F 3 53 ? 26.768 59.483 -17.733 1.00 31.33 56 ILE J CA 1
ATOM 7933 C C . ILE F 3 53 ? 25.339 59.493 -17.222 1.00 32.42 56 ILE J C 1
ATOM 7934 O O . ILE F 3 53 ? 24.620 60.483 -17.370 1.00 32.07 56 ILE J O 1
ATOM 7939 N N . ILE F 3 54 ? 24.925 58.375 -16.631 1.00 30.16 57 ILE J N 1
ATOM 7940 C CA . ILE F 3 54 ? 23.672 58.291 -15.886 1.00 26.45 57 ILE J CA 1
ATOM 7941 C C . ILE F 3 54 ? 23.995 58.571 -14.419 1.00 35.87 57 ILE J C 1
ATOM 7942 O O . ILE F 3 54 ? 24.676 57.746 -13.784 1.00 31.75 57 ILE J O 1
ATOM 7947 N N . PRO F 3 55 ? 23.520 59.682 -13.843 1.00 34.15 58 PRO J N 1
ATOM 7948 C CA . PRO F 3 55 ? 23.912 60.027 -12.458 1.00 30.71 58 PRO J CA 1
ATOM 7949 C C . PRO F 3 55 ? 23.553 58.976 -11.420 1.00 38.46 58 PRO J C 1
ATOM 7950 O O . PRO F 3 55 ? 24.288 58.821 -10.437 1.00 35.11 58 PRO J O 1
ATOM 7954 N N . ILE F 3 56 ? 22.450 58.246 -11.602 1.00 40.29 59 ILE J N 1
ATOM 7955 C CA . ILE F 3 56 ? 21.988 57.288 -10.595 1.00 32.74 59 ILE J CA 1
ATOM 7956 C C . ILE F 3 56 ? 22.753 55.962 -10.622 1.00 40.51 59 ILE J C 1
ATOM 7957 O O . ILE F 3 56 ? 22.664 55.194 -9.653 1.00 32.76 59 ILE J O 1
ATOM 7962 N N . PHE F 3 57 ? 23.485 55.652 -11.700 1.00 34.00 62 PHE J N 1
ATOM 7963 C CA . PHE F 3 57 ? 24.059 54.315 -11.832 1.00 35.95 62 PHE J CA 1
ATOM 7964 C C . PHE F 3 57 ? 25.202 54.295 -12.842 1.00 34.88 62 PHE J C 1
ATOM 7965 O O . PHE F 3 57 ? 25.126 54.934 -13.894 1.00 38.28 62 PHE J O 1
ATOM 7973 N N . GLY F 3 58 ? 26.248 53.542 -12.524 1.00 37.77 63 GLY J N 1
ATOM 7974 C CA . GLY F 3 58 ? 27.228 53.163 -13.522 1.00 34.12 63 GLY J CA 1
ATOM 7975 C C . GLY F 3 58 ? 28.227 54.251 -13.860 1.00 34.78 63 GLY J C 1
ATOM 7976 O O . GLY F 3 58 ? 28.239 55.341 -13.284 1.00 42.63 63 GLY J O 1
ATOM 7977 N N . THR F 3 59 ? 29.059 53.949 -14.853 1.00 40.44 64 THR J N 1
ATOM 7978 C CA . THR F 3 59 ? 30.166 54.805 -15.235 1.00 28.09 64 THR J CA 1
ATOM 7979 C C . THR F 3 59 ? 29.829 55.591 -16.502 1.00 43.96 64 THR J C 1
ATOM 7980 O O . THR F 3 59 ? 28.771 55.411 -17.120 1.00 36.41 64 THR J O 1
ATOM 7984 N N . ALA F 3 60 ? 30.760 56.471 -16.894 1.00 35.87 65 ALA J N 1
ATOM 7985 C CA . ALA F 3 60 ? 30.564 57.397 -17.998 1.00 34.01 65 ALA J CA 1
ATOM 7986 C C . ALA F 3 60 ? 30.945 56.794 -19.349 1.00 37.64 65 ALA J C 1
ATOM 7987 O O . ALA F 3 60 ? 31.795 55.909 -19.443 1.00 37.92 65 ALA J O 1
ATOM 7989 N N . ASN F 3 61 ? 30.308 57.328 -20.395 1.00 40.19 66 ASN J N 1
ATOM 7990 C CA . ASN F 3 61 ? 30.514 57.058 -21.815 1.00 40.44 66 ASN J CA 1
ATOM 7991 C C . ASN F 3 61 ? 31.306 58.179 -22.472 1.00 38.56 66 ASN J C 1
ATOM 7992 O O . ASN F 3 61 ? 31.164 59.348 -22.109 1.00 34.82 66 ASN J O 1
ATOM 7997 N N . TYR F 3 62 ? 32.082 57.831 -23.499 1.00 34.46 67 TYR J N 1
ATOM 7998 C CA . TYR F 3 62 ? 32.888 58.830 -24.186 1.00 37.90 67 TYR J CA 1
ATOM 7999 C C . TYR F 3 62 ? 32.969 58.524 -25.676 1.00 40.31 67 TYR J C 1
ATOM 8000 O O . TYR F 3 62 ? 32.948 57.366 -26.090 1.00 39.12 67 TYR J O 1
ATOM 8009 N N . ALA F 3 63 ? 33.097 59.585 -26.469 1.00 34.85 68 ALA J N 1
ATOM 8010 C CA . ALA F 3 63 ? 33.424 59.464 -27.878 1.00 39.99 68 ALA J CA 1
ATOM 8011 C C . ALA F 3 63 ? 34.909 59.180 -28.044 1.00 41.03 68 ALA J C 1
ATOM 8012 O O . ALA F 3 63 ? 35.726 59.521 -27.187 1.00 39.93 68 ALA J O 1
ATOM 8014 N N . GLN F 3 64 ? 35.250 58.536 -29.164 1.00 47.60 69 GLN J N 1
ATOM 8015 C CA . GLN F 3 64 ? 36.642 58.191 -29.436 1.00 47.95 69 GLN J CA 1
ATOM 8016 C C . GLN F 3 64 ? 37.534 59.421 -29.389 1.00 48.83 69 GLN J C 1
ATOM 8017 O O . GLN F 3 64 ? 38.627 59.387 -28.812 1.00 53.86 69 GLN J O 1
ATOM 8023 N N . LYS F 3 65 ? 37.083 60.515 -30.000 1.00 43.86 70 LYS J N 1
ATOM 8024 C CA . LYS F 3 65 ? 37.888 61.726 -30.068 1.00 42.43 70 LYS J CA 1
ATOM 8025 C C . LYS F 3 65 ? 38.240 62.262 -28.679 1.00 44.24 70 LYS J C 1
ATOM 8026 O O . LYS F 3 65 ? 39.298 62.872 -28.502 1.00 42.90 70 LYS J O 1
ATOM 8032 N N . PHE F 3 66 ? 37.385 62.056 -27.683 1.00 36.22 71 PHE J N 1
ATOM 8033 C CA . PHE F 3 66 ? 37.618 62.658 -26.379 1.00 43.20 71 PHE J CA 1
ATOM 8034 C C . PHE F 3 66 ? 37.994 61.671 -25.287 1.00 47.83 71 PHE J C 1
ATOM 8035 O O . PHE F 3 66 ? 38.250 62.103 -24.160 1.00 47.09 71 PHE J O 1
ATOM 8043 N N . GLN F 3 67 ? 38.041 60.370 -25.584 1.00 55.15 72 GLN J N 1
ATOM 8044 C CA . GLN F 3 67 ? 38.442 59.379 -24.588 1.00 48.98 72 GLN J CA 1
ATOM 8045 C C . GLN F 3 67 ? 39.770 59.761 -23.958 1.00 48.45 72 GLN J C 1
ATOM 8046 O O . GLN F 3 67 ? 40.750 60.021 -24.660 1.00 63.68 72 GLN J O 1
ATOM 8052 N N . GLY F 3 68 ? 39.808 59.759 -22.627 1.00 49.13 74 GLY J N 1
ATOM 8053 C CA . GLY F 3 68 ? 41.043 60.003 -21.915 1.00 51.62 74 GLY J CA 1
ATOM 8054 C C . GLY F 3 68 ? 41.417 61.455 -21.726 1.00 47.41 74 GLY J C 1
ATOM 8055 O O . GLY F 3 68 ? 42.372 61.736 -20.991 1.00 57.34 74 GLY J O 1
ATOM 8056 N N . ARG F 3 69 ? 40.739 62.388 -22.398 1.00 44.10 75 ARG J N 1
ATOM 8057 C CA . ARG F 3 69 ? 40.995 63.811 -22.218 1.00 44.00 75 ARG J CA 1
ATOM 8058 C C . ARG F 3 69 ? 39.829 64.554 -21.596 1.00 39.03 75 ARG J C 1
ATOM 8059 O O . ARG F 3 69 ? 40.038 65.624 -21.019 1.00 42.11 75 ARG J O 1
ATOM 8067 N N . VAL F 3 70 ? 38.618 64.021 -21.691 1.00 34.85 76 VAL J N 1
ATOM 8068 C CA . VAL F 3 70 ? 37.459 64.587 -21.019 1.00 37.26 76 VAL J CA 1
ATOM 8069 C C . VAL F 3 70 ? 37.055 63.628 -19.910 1.00 36.74 76 VAL J C 1
ATOM 8070 O O . VAL F 3 70 ? 37.185 62.408 -20.053 1.00 35.43 76 VAL J O 1
ATOM 8074 N N . THR F 3 71 ? 36.590 64.179 -18.793 1.00 35.28 77 THR J N 1
ATOM 8075 C CA . THR F 3 71 ? 36.106 63.382 -17.674 1.00 29.97 77 THR J CA 1
ATOM 8076 C C . THR F 3 71 ? 34.715 63.871 -17.328 1.00 31.98 77 THR J C 1
ATOM 8077 O O . THR F 3 71 ? 34.523 65.060 -17.054 1.00 40.06 77 THR J O 1
ATOM 8081 N N . ILE F 3 72 ? 33.752 62.966 -17.342 1.00 28.90 78 ILE J N 1
ATOM 8082 C CA . ILE F 3 72 ? 32.359 63.306 -17.104 1.00 27.38 78 ILE J CA 1
ATOM 8083 C C . ILE F 3 72 ? 31.938 62.656 -15.794 1.00 32.80 78 ILE J C 1
ATOM 8084 O O . ILE F 3 72 ? 32.075 61.434 -15.621 1.00 34.35 78 ILE J O 1
ATOM 8089 N N . THR F 3 73 ? 31.456 63.479 -14.862 1.00 29.89 79 THR J N 1
ATOM 8090 C CA . THR F 3 73 ? 31.059 63.060 -13.527 1.00 27.42 79 THR J CA 1
ATOM 8091 C C . THR F 3 73 ? 29.711 63.671 -13.195 1.00 30.65 79 THR J C 1
ATOM 8092 O O . THR F 3 73 ? 29.217 64.571 -13.880 1.00 34.92 79 THR J O 1
ATOM 8096 N N . ALA F 3 74 ? 29.133 63.193 -12.100 1.00 30.86 80 ALA J N 1
ATOM 8097 C CA . ALA F 3 74 ? 27.852 63.701 -11.645 1.00 35.84 80 ALA J CA 1
ATOM 8098 C C . ALA F 3 74 ? 27.778 63.589 -10.130 1.00 44.11 80 ALA J C 1
ATOM 8099 O O . ALA F 3 74 ? 28.492 62.797 -9.507 1.00 44.81 80 ALA J O 1
ATOM 8101 N N . ASP F 3 75 ? 26.917 64.411 -9.538 1.00 39.48 81 ASP J N 1
ATOM 8102 C CA . ASP F 3 75 ? 26.713 64.419 -8.094 1.00 39.43 81 ASP J CA 1
ATOM 8103 C C . ASP F 3 75 ? 25.213 64.443 -7.812 1.00 37.92 81 ASP J C 1
ATOM 8104 O O . ASP F 3 75 ? 24.582 65.498 -7.906 1.00 46.09 81 ASP J O 1
ATOM 8109 N N . GLU F 3 76 ? 24.649 63.290 -7.449 1.00 40.60 82 GLU J N 1
ATOM 8110 C CA . GLU F 3 76 ? 23.215 63.224 -7.180 1.00 45.46 82 GLU J CA 1
ATOM 8111 C C . GLU F 3 76 ? 22.810 64.150 -6.047 1.00 44.06 82 GLU J C 1
ATOM 8112 O O . GLU F 3 76 ? 21.724 64.736 -6.079 1.00 50.05 82 GLU J O 1
ATOM 8118 N N . SER F 3 77 ? 23.641 64.269 -5.014 1.00 40.56 83 SER J N 1
ATOM 8119 C CA . SER F 3 77 ? 23.182 65.032 -3.861 1.00 39.98 83 SER J CA 1
ATOM 8120 C C . SER F 3 77 ? 23.024 66.510 -4.187 1.00 44.30 83 SER J C 1
ATOM 8121 O O . SER F 3 77 ? 22.268 67.200 -3.500 1.00 52.49 83 SER J O 1
ATOM 8124 N N . THR F 3 78 ? 23.696 67.010 -5.224 1.00 41.04 84 THR J N 1
ATOM 8125 C CA . THR F 3 78 ? 23.535 68.399 -5.630 1.00 41.10 84 THR J CA 1
ATOM 8126 C C . THR F 3 78 ? 22.906 68.542 -7.007 1.00 42.58 84 THR J C 1
ATOM 8127 O O . THR F 3 78 ? 22.899 69.648 -7.557 1.00 46.18 84 THR J O 1
ATOM 8131 N N . SER F 3 79 ? 22.401 67.449 -7.578 1.00 40.27 85 SER J N 1
ATOM 8132 C CA . SER F 3 79 ? 21.739 67.460 -8.879 1.00 35.44 85 SER J CA 1
ATOM 8133 C C . SER F 3 79 ? 22.593 68.158 -9.933 1.00 42.41 85 SER J C 1
ATOM 8134 O O . SER F 3 79 ? 22.092 68.915 -10.763 1.00 37.98 85 SER J O 1
ATOM 8137 N N . THR F 3 80 ? 23.898 67.901 -9.910 1.00 39.51 86 THR J N 1
ATOM 8138 C CA . THR F 3 80 ? 24.812 68.590 -10.810 1.00 38.35 86 THR J CA 1
ATOM 8139 C C . THR F 3 80 ? 25.705 67.580 -11.514 1.00 32.69 86 THR J C 1
ATOM 8140 O O . THR F 3 80 ? 26.264 66.682 -10.877 1.00 36.01 86 THR J O 1
ATOM 8144 N N . ALA F 3 81 ? 25.855 67.753 -12.820 1.00 33.24 87 ALA J N 1
ATOM 8145 C CA . ALA F 3 81 ? 26.768 66.978 -13.645 1.00 34.37 87 ALA J CA 1
ATOM 8146 C C . ALA F 3 81 ? 27.900 67.887 -14.119 1.00 35.99 87 ALA J C 1
ATOM 8147 O O . ALA F 3 81 ? 27.735 69.105 -14.233 1.00 32.64 87 ALA J O 1
ATOM 8149 N N . TYR F 3 82 ? 29.060 67.293 -14.378 1.00 33.76 88 TYR J N 1
ATOM 8150 C CA . TYR F 3 82 ? 30.265 68.062 -14.644 1.00 33.57 88 TYR J CA 1
ATOM 8151 C C . TYR F 3 82 ? 30.978 67.505 -15.862 1.00 34.63 88 TYR J C 1
ATOM 8152 O O . TYR F 3 82 ? 30.856 66.323 -16.192 1.00 33.27 88 TYR J O 1
ATOM 8161 N N . MET F 3 83 ? 31.726 68.382 -16.526 1.00 35.08 89 MET J N 1
ATOM 8162 C CA . MET F 3 83 ? 32.544 68.003 -17.670 1.00 33.52 89 MET J CA 1
ATOM 8163 C C . MET F 3 83 ? 33.891 68.688 -17.521 1.00 35.37 89 MET J C 1
ATOM 8164 O O . MET F 3 83 ? 33.962 69.918 -17.450 1.00 36.45 89 MET J O 1
ATOM 8169 N N . GLU F 3 84 ? 34.948 67.899 -17.432 1.00 31.11 90 GLU J N 1
ATOM 8170 C CA . GLU F 3 84 ? 36.290 68.430 -17.292 1.00 35.33 90 GLU J CA 1
ATOM 8171 C C . GLU F 3 84 ? 37.079 68.068 -18.537 1.00 32.83 90 GLU J C 1
ATOM 8172 O O . GLU F 3 84 ? 37.197 66.887 -18.878 1.00 36.46 90 GLU J O 1
ATOM 8178 N N . LEU F 3 85 ? 37.605 69.081 -19.214 1.00 37.65 91 LEU J N 1
ATOM 8179 C CA . LEU F 3 85 ? 38.438 68.905 -20.392 1.00 35.83 91 LEU J CA 1
ATOM 8180 C C . LEU F 3 85 ? 39.816 69.471 -20.081 1.00 37.58 91 LEU J C 1
ATOM 8181 O O . LEU F 3 85 ? 39.938 70.629 -19.662 1.00 39.43 91 LEU J O 1
ATOM 8186 N N . SER F 3 86 ? 40.845 68.654 -20.273 1.00 42.02 92 SER J N 1
ATOM 8187 C CA . SER F 3 86 ? 42.217 68.986 -19.910 1.00 44.10 92 SER J CA 1
ATOM 8188 C C . SER F 3 86 ? 43.064 69.207 -21.159 1.00 41.95 92 SER J C 1
ATOM 8189 O O . SER F 3 86 ? 42.618 68.991 -22.285 1.00 43.32 92 SER J O 1
ATOM 8192 N N . SER F 3 87 ? 44.303 69.647 -20.940 1.00 41.77 93 SER J N 1
ATOM 8193 C CA . SER F 3 87 ? 45.252 69.950 -22.015 1.00 50.95 93 SER J CA 1
ATOM 8194 C C . SER F 3 87 ? 44.594 70.780 -23.118 1.00 45.36 93 SER J C 1
ATOM 8195 O O . SER F 3 87 ? 44.560 70.398 -24.289 1.00 50.93 93 SER J O 1
ATOM 8198 N N . LEU F 3 88 ? 44.031 71.909 -22.715 1.00 47.47 94 LEU J N 1
ATOM 8199 C CA . LEU F 3 88 ? 43.265 72.727 -23.641 1.00 46.71 94 LEU J CA 1
ATOM 8200 C C . LEU F 3 88 ? 44.172 73.312 -24.707 1.00 45.00 94 LEU J C 1
ATOM 8201 O O . LEU F 3 88 ? 45.334 73.639 -24.449 1.00 49.50 94 LEU J O 1
ATOM 8206 N N . ARG F 3 89 ? 43.632 73.418 -25.915 1.00 47.16 95 ARG J N 1
ATOM 8207 C CA A ARG F 3 89 ? 44.293 74.057 -27.044 0.50 51.17 95 ARG J CA 1
ATOM 8208 C CA B ARG F 3 89 ? 44.305 74.089 -27.015 0.50 51.15 95 ARG J CA 1
ATOM 8209 C C . ARG F 3 89 ? 43.290 74.962 -27.740 1.00 47.77 95 ARG J C 1
ATOM 8210 O O . ARG F 3 89 ? 42.084 74.894 -27.486 1.00 40.74 95 ARG J O 1
ATOM 8225 N N . SER F 3 90 ? 43.800 75.804 -28.646 1.00 44.31 96 SER J N 1
ATOM 8226 C CA . SER F 3 90 ? 42.938 76.745 -29.358 1.00 40.10 96 SER J CA 1
ATOM 8227 C C . SER F 3 90 ? 41.780 76.040 -30.048 1.00 46.07 96 SER J C 1
ATOM 8228 O O . SER F 3 90 ? 40.663 76.566 -30.097 1.00 48.63 96 SER J O 1
ATOM 8231 N N . GLU F 3 91 ? 42.015 74.832 -30.558 1.00 47.21 97 GLU J N 1
ATOM 8232 C CA . GLU F 3 91 ? 40.950 74.099 -31.232 1.00 45.01 97 GLU J CA 1
ATOM 8233 C C . GLU F 3 91 ? 39.797 73.770 -30.296 1.00 44.99 97 GLU J C 1
ATOM 8234 O O . GLU F 3 91 ? 38.695 73.472 -30.769 1.00 50.59 97 GLU J O 1
ATOM 8240 N N . ASP F 3 92 ? 40.020 73.815 -28.982 1.00 44.67 98 ASP J N 1
ATOM 8241 C CA . ASP F 3 92 ? 38.963 73.506 -28.028 1.00 36.20 98 ASP J CA 1
ATOM 8242 C C . ASP F 3 92 ? 38.004 74.664 -27.786 1.00 41.11 98 ASP J C 1
ATOM 8243 O O . ASP F 3 92 ? 37.016 74.479 -27.065 1.00 40.48 98 ASP J O 1
ATOM 8248 N N . THR F 3 93 ? 38.265 75.838 -28.360 1.00 39.99 99 THR J N 1
ATOM 8249 C CA . THR F 3 93 ? 37.338 76.957 -28.249 1.00 34.64 99 THR J CA 1
ATOM 8250 C C . THR F 3 93 ? 35.979 76.581 -28.840 1.00 40.85 99 THR J C 1
ATOM 8251 O O . THR F 3 93 ? 35.875 76.280 -30.033 1.00 40.46 99 THR J O 1
ATOM 8255 N N . ALA F 3 94 ? 34.935 76.595 -28.015 1.00 33.07 100 ALA J N 1
ATOM 8256 C CA . ALA F 3 94 ? 33.625 76.146 -28.478 1.00 32.48 100 ALA J CA 1
ATOM 8257 C C . ALA F 3 94 ? 32.575 76.473 -27.427 1.00 34.93 100 ALA J C 1
ATOM 8258 O O . ALA F 3 94 ? 32.891 76.859 -26.299 1.00 35.56 100 ALA J O 1
ATOM 8260 N N . VAL F 3 95 ? 31.319 76.260 -27.799 1.00 33.66 101 VAL J N 1
ATOM 8261 C CA . VAL F 3 95 ? 30.212 76.272 -26.853 1.00 30.99 101 VAL J CA 1
ATOM 8262 C C . VAL F 3 95 ? 29.960 74.842 -26.393 1.00 34.45 101 VAL J C 1
ATOM 8263 O O . VAL F 3 95 ? 29.768 73.937 -27.213 1.00 40.41 101 VAL J O 1
ATOM 8267 N N . TYR F 3 96 ? 29.960 74.630 -25.083 1.00 35.25 102 TYR J N 1
ATOM 8268 C CA . TYR F 3 96 ? 29.780 73.307 -24.499 1.00 31.14 102 TYR J CA 1
ATOM 8269 C C . TYR F 3 96 ? 28.386 73.204 -23.904 1.00 31.80 102 TYR J C 1
ATOM 8270 O O . TYR F 3 96 ? 27.985 74.050 -23.096 1.00 31.79 102 TYR J O 1
ATOM 8279 N N . TYR F 3 97 ? 27.645 72.183 -24.333 1.00 27.46 103 TYR J N 1
ATOM 8280 C CA . TYR F 3 97 ? 26.242 72.030 -23.988 1.00 28.51 103 TYR J CA 1
ATOM 8281 C C . TYR F 3 97 ? 26.037 70.812 -23.098 1.00 37.62 103 TYR J C 1
ATOM 8282 O O . TYR F 3 97 ? 26.664 69.764 -23.281 1.00 34.86 103 TYR J O 1
ATOM 8291 N N . CYS F 3 98 ? 25.113 70.967 -22.167 1.00 28.70 104 CYS J N 1
ATOM 8292 C CA . CYS F 3 98 ? 24.601 69.923 -21.304 1.00 30.27 104 CYS J CA 1
ATOM 8293 C C . CYS F 3 98 ? 23.247 69.515 -21.865 1.00 23.04 104 CYS J C 1
ATOM 8294 O O . CYS F 3 98 ? 22.483 70.375 -22.309 1.00 32.05 104 CYS J O 1
ATOM 8297 N N . ALA F 3 99 ? 22.939 68.217 -21.858 1.00 25.93 105 ALA J N 1
ATOM 8298 C CA . ALA F 3 99 ? 21.616 67.781 -22.305 1.00 27.04 105 ALA J CA 1
ATOM 8299 C C . ALA F 3 99 ? 21.259 66.472 -21.620 1.00 27.33 105 ALA J C 1
ATOM 8300 O O . ALA F 3 99 ? 22.127 65.784 -21.087 1.00 33.24 105 ALA J O 1
ATOM 8302 N N . ARG F 3 100 ? 19.969 66.114 -21.653 1.00 27.04 106 ARG J N 1
ATOM 8303 C CA . ARG F 3 100 ? 19.517 64.852 -21.067 1.00 34.48 106 ARG J CA 1
ATOM 8304 C C . ARG F 3 100 ? 18.596 64.106 -22.028 1.00 28.85 106 ARG J C 1
ATOM 8305 O O . ARG F 3 100 ? 17.884 64.713 -22.825 1.00 24.54 106 ARG J O 1
ATOM 8313 N N . ASP F 3 101 ? 18.597 62.777 -21.915 1.00 28.41 107 ASP J N 1
ATOM 8314 C CA . ASP F 3 101 ? 17.624 61.931 -22.594 1.00 27.85 107 ASP J CA 1
ATOM 8315 C C . ASP F 3 101 ? 17.140 60.852 -21.635 1.00 30.19 107 ASP J C 1
ATOM 8316 O O . ASP F 3 101 ? 17.875 60.397 -20.751 1.00 28.85 107 ASP J O 1
ATOM 8321 N N . VAL F 3 102 ? 15.883 60.460 -21.819 1.00 27.19 108 VAL J N 1
ATOM 8322 C CA . VAL F 3 102 ? 15.224 59.430 -21.030 1.00 24.36 108 VAL J CA 1
ATOM 8323 C C . VAL F 3 102 ? 14.977 58.260 -21.969 1.00 29.99 108 VAL J C 1
ATOM 8324 O O . VAL F 3 102 ? 14.155 58.364 -22.888 1.00 28.77 108 VAL J O 1
ATOM 8328 N N . GLN F 3 103 ? 15.719 57.166 -21.774 1.00 29.38 109 GLN J N 1
ATOM 8329 C CA . GLN F 3 103 ? 15.574 55.948 -22.580 1.00 28.25 109 GLN J CA 1
ATOM 8330 C C . GLN F 3 103 ? 15.616 56.245 -24.079 1.00 30.33 109 GLN J C 1
ATOM 8331 O O . GLN F 3 103 ? 14.825 55.708 -24.856 1.00 29.09 109 GLN J O 1
ATOM 8337 N N . ARG F 3 104 ? 16.539 57.121 -24.482 1.00 31.20 110 ARG J N 1
ATOM 8338 C CA . ARG F 3 104 ? 16.837 57.415 -25.882 1.00 29.68 110 ARG J CA 1
ATOM 8339 C C . ARG F 3 104 ? 15.674 58.074 -26.616 1.00 26.09 110 ARG J C 1
ATOM 8340 O O . ARG F 3 104 ? 15.580 57.970 -27.837 1.00 26.70 110 ARG J O 1
ATOM 8348 N N . MET F 3 105 ? 14.787 58.759 -25.900 1.00 25.06 111 MET J N 1
ATOM 8349 C CA . MET F 3 105 ? 13.679 59.507 -26.497 1.00 25.29 111 MET J CA 1
ATOM 8350 C C . MET F 3 105 ? 14.100 60.911 -26.941 1.00 28.04 111 MET J C 1
ATOM 8351 O O . MET F 3 105 ? 13.392 61.901 -26.704 1.00 24.98 111 MET J O 1
ATOM 8356 N N . GLY F 3 106 ? 15.261 61.019 -27.584 1.00 23.80 112 GLY J N 1
ATOM 8357 C CA . GLY F 3 106 ? 15.806 62.306 -27.950 1.00 24.91 112 GLY J CA 1
ATOM 8358 C C . GLY F 3 106 ? 16.346 63.062 -26.758 1.00 29.10 112 GLY J C 1
ATOM 8359 O O . GLY F 3 106 ? 15.979 62.750 -25.623 1.00 28.06 112 GLY J O 1
ATOM 8360 N N . MET F 3 107 ? 17.240 64.015 -26.998 1.00 26.69 116 MET J N 1
ATOM 8361 C CA . MET F 3 107 ? 17.732 64.911 -25.957 1.00 27.73 116 MET J CA 1
ATOM 8362 C C . MET F 3 107 ? 16.713 66.028 -25.825 1.00 31.42 116 MET J C 1
ATOM 8363 O O . MET F 3 107 ? 16.766 67.038 -26.532 1.00 29.69 116 MET J O 1
ATOM 8368 N N . ASP F 3 108 ? 15.750 65.836 -24.929 1.00 23.58 117 ASP J N 1
ATOM 8369 C CA . ASP F 3 108 ? 14.608 66.737 -24.926 1.00 24.23 117 ASP J CA 1
ATOM 8370 C C . ASP F 3 108 ? 14.859 68.019 -24.152 1.00 29.85 117 ASP J C 1
ATOM 8371 O O . ASP F 3 108 ? 14.149 69.001 -24.383 1.00 33.75 117 ASP J O 1
ATOM 8376 N N . VAL F 3 109 ? 15.847 68.045 -23.254 1.00 27.48 118 VAL J N 1
ATOM 8377 C CA . VAL F 3 109 ? 16.179 69.244 -22.491 1.00 32.24 118 VAL J CA 1
ATOM 8378 C C . VAL F 3 109 ? 17.664 69.530 -22.639 1.00 27.11 118 VAL J C 1
ATOM 8379 O O . VAL F 3 109 ? 18.489 68.615 -22.537 1.00 31.26 118 VAL J O 1
ATOM 8383 N N . TRP F 3 110 ? 17.999 70.806 -22.850 1.00 27.65 119 TRP J N 1
ATOM 8384 C CA . TRP F 3 110 ? 19.367 71.277 -23.030 1.00 29.96 119 TRP J CA 1
ATOM 8385 C C . TRP F 3 110 ? 19.674 72.396 -22.041 1.00 36.85 119 TRP J C 1
ATOM 8386 O O . TRP F 3 110 ? 18.787 73.157 -21.645 1.00 38.82 119 TRP J O 1
ATOM 8397 N N . GLY F 3 111 ? 20.942 72.494 -21.643 1.00 31.01 120 GLY J N 1
ATOM 8398 C CA . GLY F 3 111 ? 21.403 73.688 -20.967 1.00 31.92 120 GLY J CA 1
ATOM 8399 C C . GLY F 3 111 ? 21.545 74.839 -21.949 1.00 36.93 120 GLY J C 1
ATOM 8400 O O . GLY F 3 111 ? 21.446 74.674 -23.166 1.00 27.86 120 GLY J O 1
ATOM 8401 N N . GLN F 3 112 ? 21.791 76.036 -21.410 1.00 35.19 121 GLN J N 1
ATOM 8402 C CA . GLN F 3 112 ? 21.918 77.208 -22.268 1.00 37.20 121 GLN J CA 1
ATOM 8403 C C . GLN F 3 112 ? 23.261 77.256 -22.991 1.00 36.11 121 GLN J C 1
ATOM 8404 O O . GLN F 3 112 ? 23.445 78.107 -23.866 1.00 36.72 121 GLN J O 1
ATOM 8410 N N . GLY F 3 113 ? 24.189 76.374 -22.653 1.00 32.71 122 GLY J N 1
ATOM 8411 C CA . GLY F 3 113 ? 25.508 76.368 -23.262 1.00 32.42 122 GLY J CA 1
ATOM 8412 C C . GLY F 3 113 ? 26.512 77.195 -22.488 1.00 36.03 122 GLY J C 1
ATOM 8413 O O . GLY F 3 113 ? 26.185 78.180 -21.830 1.00 32.92 122 GLY J O 1
ATOM 8414 N N . THR F 3 114 ? 27.774 76.791 -22.586 1.00 36.30 123 THR J N 1
ATOM 8415 C CA . THR F 3 114 ? 28.862 77.491 -21.921 1.00 34.69 123 THR J CA 1
ATOM 8416 C C . THR F 3 114 ? 29.933 77.787 -22.957 1.00 33.32 123 THR J C 1
ATOM 8417 O O . THR F 3 114 ? 30.458 76.865 -23.587 1.00 35.69 123 THR J O 1
ATOM 8421 N N . THR F 3 115 ? 30.276 79.063 -23.108 1.00 38.77 124 THR J N 1
ATOM 8422 C CA . THR F 3 115 ? 31.311 79.469 -24.052 1.00 39.03 124 THR J CA 1
ATOM 8423 C C . THR F 3 115 ? 32.673 79.293 -23.401 1.00 35.87 124 THR J C 1
ATOM 8424 O O . THR F 3 115 ? 32.932 79.844 -22.327 1.00 44.29 124 THR J O 1
ATOM 8428 N N . VAL F 3 116 ? 33.552 78.545 -24.051 1.00 34.54 125 VAL J N 1
ATOM 8429 C CA . VAL F 3 116 ? 34.911 78.368 -23.566 1.00 33.47 125 VAL J CA 1
ATOM 8430 C C . VAL F 3 116 ? 35.857 78.853 -24.644 1.00 34.68 125 VAL J C 1
ATOM 8431 O O . VAL F 3 116 ? 35.890 78.289 -25.742 1.00 36.50 125 VAL J O 1
ATOM 8435 N N . THR F 3 117 ? 36.624 79.891 -24.330 1.00 38.58 126 THR J N 1
ATOM 8436 C CA . THR F 3 117 ? 37.609 80.445 -25.242 1.00 42.26 126 THR J CA 1
ATOM 8437 C C . THR F 3 117 ? 39.002 80.100 -24.740 1.00 38.02 126 THR J C 1
ATOM 8438 O O . THR F 3 117 ? 39.325 80.354 -23.578 1.00 38.89 126 THR J O 1
ATOM 8442 N N . VAL F 3 118 ? 39.823 79.533 -25.613 1.00 40.12 127 VAL J N 1
ATOM 8443 C CA . VAL F 3 118 ? 41.180 79.131 -25.265 1.00 42.73 127 VAL J CA 1
ATOM 8444 C C . VAL F 3 118 ? 42.149 80.083 -25.956 1.00 46.93 127 VAL J C 1
ATOM 8445 O O . VAL F 3 118 ? 42.256 80.083 -27.189 1.00 47.32 127 VAL J O 1
ATOM 8449 N N . SER F 3 119 ? 42.846 80.900 -25.169 1.00 44.74 128 SER J N 1
ATOM 8450 C CA . SER F 3 119 ? 43.904 81.745 -25.701 1.00 48.85 128 SER J CA 1
ATOM 8451 C C . SER F 3 119 ? 44.771 82.234 -24.552 1.00 55.38 128 SER J C 1
ATOM 8452 O O . SER F 3 119 ? 44.315 82.359 -23.413 1.00 52.22 128 SER J O 1
ATOM 8455 N N . SER F 3 120 ? 46.022 82.521 -24.876 1.00 58.77 129 SER J N 1
ATOM 8456 C CA . SER F 3 120 ? 46.987 83.022 -23.913 1.00 57.89 129 SER J CA 1
ATOM 8457 C C . SER F 3 120 ? 46.905 84.531 -23.740 1.00 59.69 129 SER J C 1
ATOM 8458 O O . SER F 3 120 ? 47.733 85.099 -23.026 1.00 59.35 129 SER J O 1
ATOM 8461 N N . ALA F 3 121 ? 45.921 85.181 -24.355 1.00 65.75 130 ALA J N 1
ATOM 8462 C CA . ALA F 3 121 ? 45.922 86.633 -24.479 1.00 66.02 130 ALA J CA 1
ATOM 8463 C C . ALA F 3 121 ? 45.385 87.337 -23.237 1.00 69.78 130 ALA J C 1
ATOM 8464 O O . ALA F 3 121 ? 44.497 86.839 -22.543 1.00 74.04 130 ALA J O 1
ATOM 8466 N N . SER F 3 122 ? 45.936 88.517 -22.973 1.00 68.22 131 SER J N 1
ATOM 8467 C CA . SER F 3 122 ? 45.371 89.457 -22.019 1.00 72.07 131 SER J CA 1
ATOM 8468 C C . SER F 3 122 ? 44.517 90.473 -22.764 1.00 76.52 131 SER J C 1
ATOM 8469 O O . SER F 3 122 ? 44.533 90.545 -23.996 1.00 73.85 131 SER J O 1
ATOM 8472 N N . THR F 3 123 ? 43.770 91.266 -21.999 1.00 75.89 132 THR J N 1
ATOM 8473 C CA . THR F 3 123 ? 42.929 92.301 -22.590 1.00 73.73 132 THR J CA 1
ATOM 8474 C C . THR F 3 123 ? 43.762 93.253 -23.443 1.00 72.97 132 THR J C 1
ATOM 8475 O O . THR F 3 123 ? 44.788 93.773 -22.996 1.00 80.08 132 THR J O 1
ATOM 8479 N N . LYS F 3 124 ? 43.313 93.481 -24.675 1.00 70.47 133 LYS J N 1
ATOM 8480 C CA . LYS F 3 124 ? 44.080 94.246 -25.651 1.00 74.02 133 LYS J CA 1
ATOM 8481 C C . LYS F 3 124 ? 43.145 94.979 -26.596 1.00 73.72 133 LYS J C 1
ATOM 8482 O O . LYS F 3 124 ? 42.262 94.360 -27.197 1.00 69.65 133 LYS J O 1
ATOM 8488 N N . GLY F 3 125 ? 43.359 96.281 -26.748 1.00 72.83 134 GLY J N 1
ATOM 8489 C CA . GLY F 3 125 ? 42.589 97.059 -27.684 1.00 72.95 134 GLY J CA 1
ATOM 8490 C C . GLY F 3 125 ? 42.987 96.749 -29.112 1.00 72.26 134 GLY J C 1
ATOM 8491 O O . GLY F 3 125 ? 44.090 96.268 -29.390 1.00 77.37 134 GLY J O 1
ATOM 8492 N N . PRO F 3 126 ? 42.099 97.041 -30.052 1.00 73.23 135 PRO J N 1
ATOM 8493 C CA . PRO F 3 126 ? 42.341 96.686 -31.453 1.00 74.14 135 PRO J CA 1
ATOM 8494 C C . PRO F 3 126 ? 43.140 97.719 -32.232 1.00 75.84 135 PRO J C 1
ATOM 8495 O O . PRO F 3 126 ? 43.118 98.917 -31.948 1.00 69.38 135 PRO J O 1
ATOM 8499 N N . SER F 3 127 ? 43.869 97.214 -33.226 1.00 78.59 136 SER J N 1
ATOM 8500 C CA . SER F 3 127 ? 44.445 98.036 -34.285 1.00 74.09 136 SER J CA 1
ATOM 8501 C C . SER F 3 127 ? 43.468 98.127 -35.453 1.00 75.74 136 SER J C 1
ATOM 8502 O O . SER F 3 127 ? 42.847 97.131 -35.832 1.00 78.41 136 SER J O 1
ATOM 8505 N N . VAL F 3 128 ? 43.317 99.327 -36.013 1.00 84.28 137 VAL J N 1
ATOM 8506 C CA . VAL F 3 128 ? 42.363 99.573 -37.093 1.00 77.54 137 VAL J CA 1
ATOM 8507 C C . VAL F 3 128 ? 43.127 100.038 -38.330 1.00 78.15 137 VAL J C 1
ATOM 8508 O O . VAL F 3 128 ? 43.700 101.136 -38.339 1.00 78.38 137 VAL J O 1
ATOM 8512 N N . PHE F 3 129 ? 43.136 99.200 -39.385 1.00 75.54 138 PHE J N 1
ATOM 8513 C CA . PHE F 3 129 ? 43.798 99.495 -40.651 1.00 75.19 138 PHE J CA 1
ATOM 8514 C C . PHE F 3 129 ? 42.769 99.665 -41.766 1.00 74.71 138 PHE J C 1
ATOM 8515 O O . PHE F 3 129 ? 41.777 98.930 -41.811 1.00 72.22 138 PHE J O 1
ATOM 8523 N N . PRO F 3 130 ? 42.975 100.608 -42.681 1.00 76.07 139 PRO J N 1
ATOM 8524 C CA . PRO F 3 130 ? 41.988 100.835 -43.745 1.00 76.45 139 PRO J CA 1
ATOM 8525 C C . PRO F 3 130 ? 42.018 99.764 -44.829 1.00 75.94 139 PRO J C 1
ATOM 8526 O O . PRO F 3 130 ? 43.082 99.314 -45.261 1.00 78.57 139 PRO J O 1
ATOM 8530 N N . LEU F 3 131 ? 40.826 99.369 -45.280 1.00 73.95 140 LEU J N 1
ATOM 8531 C CA . LEU F 3 131 ? 40.659 98.558 -46.489 1.00 71.87 140 LEU J CA 1
ATOM 8532 C C . LEU F 3 131 ? 40.258 99.533 -47.593 1.00 75.75 140 LEU J C 1
ATOM 8533 O O . LEU F 3 131 ? 39.077 99.786 -47.830 1.00 76.31 140 LEU J O 1
ATOM 8538 N N . ALA F 3 132 ? 41.263 100.092 -48.267 1.00 81.95 141 ALA J N 1
ATOM 8539 C CA . ALA F 3 132 ? 41.078 101.254 -49.131 1.00 88.93 141 ALA J CA 1
ATOM 8540 C C . ALA F 3 132 ? 40.574 100.847 -50.516 1.00 82.01 141 ALA J C 1
ATOM 8541 O O . ALA F 3 132 ? 41.043 99.858 -51.085 1.00 85.77 141 ALA J O 1
ATOM 8543 N N . PRO F 3 133 ? 39.641 101.615 -51.098 1.00 83.11 142 PRO J N 1
ATOM 8544 C CA . PRO F 3 133 ? 39.143 101.341 -52.450 1.00 85.35 142 PRO J CA 1
ATOM 8545 C C . PRO F 3 133 ? 40.191 101.592 -53.532 1.00 79.30 142 PRO J C 1
ATOM 8546 O O . PRO F 3 133 ? 40.410 102.741 -53.894 1.00 82.11 142 PRO J O 1
ATOM 8550 N N . GLY F 3 141 ? 30.123 99.724 -61.399 1.00 130.35 150 GLY J N 1
ATOM 8551 C CA . GLY F 3 141 ? 30.139 101.139 -61.084 1.00 113.97 150 GLY J CA 1
ATOM 8552 C C . GLY F 3 141 ? 30.077 101.443 -59.598 1.00 106.36 150 GLY J C 1
ATOM 8553 O O . GLY F 3 141 ? 29.903 102.594 -59.206 1.00 111.13 150 GLY J O 1
ATOM 8554 N N . THR F 3 142 ? 30.204 100.414 -58.765 1.00 94.22 151 THR J N 1
ATOM 8555 C CA . THR F 3 142 ? 30.229 100.586 -57.320 1.00 101.64 151 THR J CA 1
ATOM 8556 C C . THR F 3 142 ? 31.562 100.083 -56.779 1.00 93.50 151 THR J C 1
ATOM 8557 O O . THR F 3 142 ? 32.178 99.175 -57.344 1.00 96.38 151 THR J O 1
ATOM 8561 N N . ALA F 3 143 ? 32.001 100.688 -55.681 1.00 78.55 152 ALA J N 1
ATOM 8562 C CA . ALA F 3 143 ? 33.269 100.369 -55.049 1.00 76.78 152 ALA J CA 1
ATOM 8563 C C . ALA F 3 143 ? 33.040 99.850 -53.633 1.00 74.77 152 ALA J C 1
ATOM 8564 O O . ALA F 3 143 ? 32.003 100.102 -53.012 1.00 72.71 152 ALA J O 1
ATOM 8566 N N . ALA F 3 144 ? 34.018 99.098 -53.139 1.00 71.37 153 ALA J N 1
ATOM 8567 C CA . ALA F 3 144 ? 33.996 98.524 -51.801 1.00 68.24 153 ALA J CA 1
ATOM 8568 C C . ALA F 3 144 ? 35.129 99.115 -50.972 1.00 72.60 153 ALA J C 1
ATOM 8569 O O . ALA F 3 144 ? 36.233 99.329 -51.483 1.00 75.94 153 ALA J O 1
ATOM 8571 N N . LEU F 3 145 ? 34.840 99.420 -49.704 1.00 66.90 154 LEU J N 1
ATOM 8572 C CA . LEU F 3 145 ? 35.837 99.914 -48.760 1.00 66.94 154 LEU J CA 1
ATOM 8573 C C . LEU F 3 145 ? 35.513 99.363 -47.378 1.00 67.69 154 LEU J C 1
ATOM 8574 O O . LEU F 3 145 ? 34.410 98.868 -47.128 1.00 62.70 154 LEU J O 1
ATOM 8579 N N . GLY F 3 146 ? 36.464 99.477 -46.459 1.00 66.12 155 GLY J N 1
ATOM 8580 C CA . GLY F 3 146 ? 36.210 98.966 -45.129 1.00 63.78 155 GLY J CA 1
ATOM 8581 C C . GLY F 3 146 ? 37.343 99.240 -44.166 1.00 70.71 155 GLY J C 1
ATOM 8582 O O . GLY F 3 146 ? 38.240 100.049 -44.429 1.00 65.32 155 GLY J O 1
ATOM 8583 N N . CYS F 3 147 ? 37.246 98.565 -43.017 1.00 61.47 156 CYS J N 1
ATOM 8584 C CA . CYS F 3 147 ? 38.172 98.696 -41.901 1.00 61.03 156 CYS J CA 1
ATOM 8585 C C . CYS F 3 147 ? 38.564 97.306 -41.431 1.00 76.85 156 CYS J C 1
ATOM 8586 O O . CYS F 3 147 ? 37.700 96.438 -41.255 1.00 70.45 156 CYS J O 1
ATOM 8589 N N . LEU F 3 148 ? 39.859 97.090 -41.240 1.00 78.13 157 LEU J N 1
ATOM 8590 C CA . LEU F 3 148 ? 40.363 95.878 -40.610 1.00 65.98 157 LEU J CA 1
ATOM 8591 C C . LEU F 3 148 ? 40.578 96.179 -39.130 1.00 63.47 157 LEU J C 1
ATOM 8592 O O . LEU F 3 148 ? 41.413 97.015 -38.775 1.00 65.27 157 LEU J O 1
ATOM 8597 N N . VAL F 3 149 ? 39.813 95.510 -38.277 1.00 58.72 158 VAL J N 1
ATOM 8598 C CA . VAL F 3 149 ? 39.920 95.639 -36.828 1.00 69.93 158 VAL J CA 1
ATOM 8599 C C . VAL F 3 149 ? 40.642 94.395 -36.334 1.00 63.33 158 VAL J C 1
ATOM 8600 O O . VAL F 3 149 ? 40.078 93.297 -36.350 1.00 64.43 158 VAL J O 1
ATOM 8604 N N . LYS F 3 150 ? 41.896 94.548 -35.913 1.00 63.18 159 LYS J N 1
ATOM 8605 C CA . LYS F 3 150 ? 42.773 93.401 -35.757 1.00 71.68 159 LYS J CA 1
ATOM 8606 C C . LYS F 3 150 ? 43.415 93.371 -34.373 1.00 68.24 159 LYS J C 1
ATOM 8607 O O . LYS F 3 150 ? 43.706 94.414 -33.776 1.00 62.95 159 LYS J O 1
ATOM 8613 N N . ASP F 3 151 ? 43.592 92.146 -33.862 1.00 61.90 160 ASP J N 1
ATOM 8614 C CA . ASP F 3 151 ? 44.419 91.848 -32.686 1.00 58.81 160 ASP J CA 1
ATOM 8615 C C . ASP F 3 151 ? 43.831 92.440 -31.401 1.00 63.78 160 ASP J C 1
ATOM 8616 O O . ASP F 3 151 ? 44.513 93.139 -30.651 1.00 63.89 160 ASP J O 1
ATOM 8621 N N . TYR F 3 152 ? 42.567 92.126 -31.128 1.00 53.65 161 TYR J N 1
ATOM 8622 C CA . TYR F 3 152 ? 41.937 92.556 -29.891 1.00 58.66 161 TYR J CA 1
ATOM 8623 C C . TYR F 3 152 ? 41.497 91.360 -29.053 1.00 65.82 161 TYR J C 1
ATOM 8624 O O . TYR F 3 152 ? 41.444 90.218 -29.518 1.00 60.14 161 TYR J O 1
ATOM 8633 N N . PHE F 3 153 ? 41.215 91.640 -27.788 1.00 65.40 162 PHE J N 1
ATOM 8634 C CA . PHE F 3 153 ? 40.785 90.619 -26.850 1.00 61.87 162 PHE J CA 1
ATOM 8635 C C . PHE F 3 153 ? 40.243 91.294 -25.598 1.00 63.96 162 PHE J C 1
ATOM 8636 O O . PHE F 3 153 ? 40.837 92.265 -25.119 1.00 69.33 162 PHE J O 1
ATOM 8644 N N . PRO F 3 154 ? 39.124 90.813 -25.035 1.00 66.90 163 PRO J N 1
ATOM 8645 C CA . PRO F 3 154 ? 38.277 89.753 -25.598 1.00 66.27 163 PRO J CA 1
ATOM 8646 C C . PRO F 3 154 ? 37.156 90.312 -26.463 1.00 64.45 163 PRO J C 1
ATOM 8647 O O . PRO F 3 154 ? 37.227 91.463 -26.897 1.00 71.48 163 PRO J O 1
ATOM 8651 N N . GLU F 3 155 ? 36.140 89.493 -26.708 1.00 59.32 164 GLU J N 1
ATOM 8652 C CA . GLU F 3 155 ? 34.940 89.979 -27.365 1.00 59.33 164 GLU J CA 1
ATOM 8653 C C . GLU F 3 155 ? 34.120 90.837 -26.398 1.00 64.81 164 GLU J C 1
ATOM 8654 O O . GLU F 3 155 ? 34.210 90.668 -25.179 1.00 68.11 164 GLU J O 1
ATOM 8660 N N . PRO F 3 156 ? 33.292 91.764 -26.915 1.00 72.21 165 PRO J N 1
ATOM 8661 C CA . PRO F 3 156 ? 33.101 92.083 -28.330 1.00 62.87 165 PRO J CA 1
ATOM 8662 C C . PRO F 3 156 ? 33.665 93.438 -28.760 1.00 63.27 165 PRO J C 1
ATOM 8663 O O . PRO F 3 156 ? 34.190 94.195 -27.948 1.00 66.82 165 PRO J O 1
ATOM 8667 N N . VAL F 3 157 ? 33.534 93.732 -30.047 1.00 65.73 166 VAL J N 1
ATOM 8668 C CA . VAL F 3 157 ? 33.814 95.048 -30.599 1.00 68.13 166 VAL J CA 1
ATOM 8669 C C . VAL F 3 157 ? 32.557 95.520 -31.314 1.00 70.47 166 VAL J C 1
ATOM 8670 O O . VAL F 3 157 ? 31.769 94.710 -31.813 1.00 64.41 166 VAL J O 1
ATOM 8674 N N . THR F 3 158 ? 32.364 96.839 -31.347 1.00 71.66 167 THR J N 1
ATOM 8675 C CA . THR F 3 158 ? 31.270 97.473 -32.071 1.00 73.62 167 THR J CA 1
ATOM 8676 C C . THR F 3 158 ? 31.821 98.393 -33.155 1.00 71.93 167 THR J C 1
ATOM 8677 O O . THR F 3 158 ? 32.754 99.165 -32.905 1.00 70.88 167 THR J O 1
ATOM 8681 N N . VAL F 3 159 ? 31.245 98.312 -34.353 1.00 67.42 168 VAL J N 1
ATOM 8682 C CA . VAL F 3 159 ? 31.693 99.084 -35.508 1.00 71.64 168 VAL J CA 1
ATOM 8683 C C . VAL F 3 159 ? 30.497 99.808 -36.114 1.00 67.09 168 VAL J C 1
ATOM 8684 O O . VAL F 3 159 ? 29.450 99.194 -36.346 1.00 75.35 168 VAL J O 1
ATOM 8688 N N . SER F 3 160 ? 30.649 101.108 -36.360 1.00 66.38 169 SER J N 1
ATOM 8689 C CA . SER F 3 160 ? 29.664 101.881 -37.103 1.00 72.38 169 SER J CA 1
ATOM 8690 C C . SER F 3 160 ? 30.376 102.677 -38.190 1.00 75.05 169 SER J C 1
ATOM 8691 O O . SER F 3 160 ? 31.607 102.738 -38.247 1.00 68.85 169 SER J O 1
ATOM 8694 N N . TRP F 3 161 ? 29.582 103.298 -39.059 1.00 75.43 170 TRP J N 1
ATOM 8695 C CA . TRP F 3 161 ? 30.108 104.083 -40.167 1.00 83.63 170 TRP J CA 1
ATOM 8696 C C . TRP F 3 161 ? 29.462 105.461 -40.159 1.00 88.46 170 TRP J C 1
ATOM 8697 O O . TRP F 3 161 ? 28.232 105.579 -40.202 1.00 84.46 170 TRP J O 1
ATOM 8708 N N . ASN F 3 162 ? 30.304 106.496 -40.131 1.00 89.18 171 ASN J N 1
ATOM 8709 C CA . ASN F 3 162 ? 29.867 107.891 -40.067 1.00 86.00 171 ASN J CA 1
ATOM 8710 C C . ASN F 3 162 ? 28.905 108.114 -38.901 1.00 89.04 171 ASN J C 1
ATOM 8711 O O . ASN F 3 162 ? 27.832 108.704 -39.046 1.00 93.94 171 ASN J O 1
ATOM 8716 N N . SER F 3 163 ? 29.312 107.631 -37.725 1.00 94.19 172 SER J N 1
ATOM 8717 C CA . SER F 3 163 ? 28.566 107.807 -36.478 1.00 95.85 172 SER J CA 1
ATOM 8718 C C . SER F 3 163 ? 27.135 107.278 -36.575 1.00 99.30 172 SER J C 1
ATOM 8719 O O . SER F 3 163 ? 26.214 107.832 -35.962 1.00 100.74 172 SER J O 1
ATOM 8722 N N . GLY F 3 164 ? 26.931 106.213 -37.356 1.00 94.72 173 GLY J N 1
ATOM 8723 C CA . GLY F 3 164 ? 25.629 105.598 -37.506 1.00 87.38 173 GLY J CA 1
ATOM 8724 C C . GLY F 3 164 ? 24.840 106.051 -38.717 1.00 85.26 173 GLY J C 1
ATOM 8725 O O . GLY F 3 164 ? 23.817 105.428 -39.032 1.00 82.33 173 GLY J O 1
ATOM 8726 N N . ALA F 3 165 ? 25.268 107.125 -39.389 1.00 84.17 174 ALA J N 1
ATOM 8727 C CA . ALA F 3 165 ? 24.509 107.651 -40.522 1.00 89.90 174 ALA J CA 1
ATOM 8728 C C . ALA F 3 165 ? 24.532 106.695 -41.711 1.00 89.07 174 ALA J C 1
ATOM 8729 O O . ALA F 3 165 ? 23.536 106.573 -42.434 1.00 91.62 174 ALA J O 1
ATOM 8731 N N . LEU F 3 166 ? 25.649 106.006 -41.930 1.00 80.78 175 LEU J N 1
ATOM 8732 C CA . LEU F 3 166 ? 25.795 105.103 -43.066 1.00 82.04 175 LEU J CA 1
ATOM 8733 C C . LEU F 3 166 ? 25.493 103.691 -42.575 1.00 77.61 175 LEU J C 1
ATOM 8734 O O . LEU F 3 166 ? 26.274 103.111 -41.812 1.00 81.11 175 LEU J O 1
ATOM 8739 N N . THR F 3 167 ? 24.373 103.132 -43.026 1.00 70.04 176 THR J N 1
ATOM 8740 C CA . THR F 3 167 ? 23.992 101.788 -42.614 1.00 76.20 176 THR J CA 1
ATOM 8741 C C . THR F 3 167 ? 23.723 100.935 -43.839 1.00 78.39 176 THR J C 1
ATOM 8742 O O . THR F 3 167 ? 23.871 99.710 -43.798 1.00 80.85 176 THR J O 1
ATOM 8746 N N . SER F 3 168 ? 23.328 101.580 -44.931 1.00 81.77 177 SER J N 1
ATOM 8747 C CA . SER F 3 168 ? 23.011 100.850 -46.146 1.00 86.35 177 SER J CA 1
ATOM 8748 C C . SER F 3 168 ? 24.283 100.283 -46.762 1.00 86.32 177 SER J C 1
ATOM 8749 O O . SER F 3 168 ? 25.308 100.967 -46.845 1.00 85.69 177 SER J O 1
ATOM 8752 N N . GLY F 3 169 ? 24.229 99.013 -47.157 1.00 83.64 178 GLY J N 1
ATOM 8753 C CA . GLY F 3 169 ? 25.379 98.372 -47.752 1.00 69.18 178 GLY J CA 1
ATOM 8754 C C . GLY F 3 169 ? 26.454 97.967 -46.775 1.00 70.35 178 GLY J C 1
ATOM 8755 O O . GLY F 3 169 ? 27.539 97.563 -47.209 1.00 69.95 178 GLY J O 1
ATOM 8756 N N . VAL F 3 170 ? 26.185 98.031 -45.474 1.00 69.81 179 VAL J N 1
ATOM 8757 C CA . VAL F 3 170 ? 27.187 97.729 -44.459 1.00 70.77 179 VAL J CA 1
ATOM 8758 C C . VAL F 3 170 ? 27.124 96.242 -44.142 1.00 58.59 179 VAL J C 1
ATOM 8759 O O . VAL F 3 170 ? 26.037 95.661 -44.039 1.00 55.19 179 VAL J O 1
ATOM 8763 N N . HIS F 3 171 ? 28.292 95.614 -44.060 1.00 56.52 180 HIS J N 1
ATOM 8764 C CA . HIS F 3 171 ? 28.439 94.231 -43.622 1.00 55.84 180 HIS J CA 1
ATOM 8765 C C . HIS F 3 171 ? 29.589 94.211 -42.623 1.00 57.13 180 HIS J C 1
ATOM 8766 O O . HIS F 3 171 ? 30.754 94.306 -43.018 1.00 62.29 180 HIS J O 1
ATOM 8773 N N . THR F 3 172 ? 29.273 94.098 -41.337 1.00 59.24 181 THR J N 1
ATOM 8774 C CA . THR F 3 172 ? 30.287 93.848 -40.319 1.00 62.57 181 THR J CA 1
ATOM 8775 C C . THR F 3 172 ? 30.395 92.341 -40.108 1.00 59.99 181 THR J C 1
ATOM 8776 O O . THR F 3 172 ? 29.394 91.677 -39.815 1.00 56.98 181 THR J O 1
ATOM 8780 N N . PHE F 3 173 ? 31.549 91.822 -40.292 1.00 53.56 182 PHE J N 1
ATOM 8781 C CA . PHE F 3 173 ? 31.646 90.374 -40.233 1.00 50.96 182 PHE J CA 1
ATOM 8782 C C . PHE F 3 173 ? 31.866 89.886 -38.801 1.00 53.81 182 PHE J C 1
ATOM 8783 O O . PHE F 3 173 ? 32.347 90.638 -37.943 1.00 53.99 182 PHE J O 1
ATOM 8791 N N . PRO F 3 174 ? 31.474 88.645 -38.503 1.00 45.04 183 PRO J N 1
ATOM 8792 C CA . PRO F 3 174 ? 31.810 88.063 -37.200 1.00 41.50 183 PRO J CA 1
ATOM 8793 C C . PRO F 3 174 ? 33.311 88.019 -36.994 1.00 46.47 183 PRO J C 1
ATOM 8794 O O . PRO F 3 174 ? 34.073 87.712 -37.913 1.00 48.57 183 PRO J O 1
ATOM 8798 N N . ALA F 3 175 ? 33.728 88.279 -35.759 1.00 46.19 184 ALA J N 1
ATOM 8799 C CA . ALA F 3 175 ? 35.129 88.136 -35.405 1.00 45.95 184 ALA J CA 1
ATOM 8800 C C . ALA F 3 175 ? 35.571 86.689 -35.578 1.00 46.72 184 ALA J C 1
ATOM 8801 O O . ALA F 3 175 ? 34.772 85.755 -35.488 1.00 42.47 184 ALA J O 1
ATOM 8803 N N . VAL F 3 176 ? 36.857 86.514 -35.858 1.00 46.23 185 VAL J N 1
ATOM 8804 C CA . VAL F 3 176 ? 37.480 85.202 -35.947 1.00 42.57 185 VAL J CA 1
ATOM 8805 C C . VAL F 3 176 ? 38.679 85.190 -35.004 1.00 46.34 185 VAL J C 1
ATOM 8806 O O . VAL F 3 176 ? 39.445 86.159 -34.951 1.00 52.79 185 VAL J O 1
ATOM 8810 N N . LEU F 3 177 ? 38.820 84.118 -34.230 1.00 49.64 186 LEU J N 1
ATOM 8811 C CA . LEU F 3 177 ? 39.936 84.005 -33.297 1.00 48.99 186 LEU J CA 1
ATOM 8812 C C . LEU F 3 177 ? 41.164 83.553 -34.076 1.00 49.57 186 LEU J C 1
ATOM 8813 O O . LEU F 3 177 ? 41.194 82.438 -34.603 1.00 51.27 186 LEU J O 1
ATOM 8818 N N . GLN F 3 178 ? 42.153 84.431 -34.196 1.00 57.71 187 GLN J N 1
ATOM 8819 C CA . GLN F 3 178 ? 43.369 84.072 -34.902 1.00 54.15 187 GLN J CA 1
ATOM 8820 C C . GLN F 3 178 ? 44.163 83.045 -34.103 1.00 61.02 187 GLN J C 1
ATOM 8821 O O . GLN F 3 178 ? 43.936 82.830 -32.908 1.00 62.51 187 GLN J O 1
ATOM 8827 N N . SER F 3 179 ? 45.109 82.399 -34.786 1.00 71.25 188 SER J N 1
ATOM 8828 C CA . SER F 3 179 ? 45.973 81.431 -34.121 1.00 70.84 188 SER J CA 1
ATOM 8829 C C . SER F 3 179 ? 46.844 82.089 -33.061 1.00 66.42 188 SER J C 1
ATOM 8830 O O . SER F 3 179 ? 47.406 81.390 -32.210 1.00 69.89 188 SER J O 1
ATOM 8833 N N . SER F 3 180 ? 46.964 83.416 -33.101 1.00 62.14 189 SER J N 1
ATOM 8834 C CA . SER F 3 180 ? 47.715 84.183 -32.121 1.00 55.11 189 SER J CA 1
ATOM 8835 C C . SER F 3 180 ? 47.007 84.304 -30.777 1.00 50.56 189 SER J C 1
ATOM 8836 O O . SER F 3 180 ? 47.627 84.756 -29.813 1.00 56.33 189 SER J O 1
ATOM 8839 N N . GLY F 3 181 ? 45.734 83.937 -30.691 1.00 50.03 190 GLY J N 1
ATOM 8840 C CA . GLY F 3 181 ? 44.967 84.140 -29.483 1.00 50.10 190 GLY J CA 1
ATOM 8841 C C . GLY F 3 181 ? 44.192 85.437 -29.454 1.00 61.05 190 GLY J C 1
ATOM 8842 O O . GLY F 3 181 ? 43.521 85.719 -28.451 1.00 56.85 190 GLY J O 1
ATOM 8843 N N . LEU F 3 182 ? 44.262 86.226 -30.520 1.00 59.36 191 LEU J N 1
ATOM 8844 C CA . LEU F 3 182 ? 43.587 87.508 -30.622 1.00 52.04 191 LEU J CA 1
ATOM 8845 C C . LEU F 3 182 ? 42.551 87.468 -31.738 1.00 53.74 191 LEU J C 1
ATOM 8846 O O . LEU F 3 182 ? 42.701 86.743 -32.729 1.00 48.69 191 LEU J O 1
ATOM 8851 N N . TYR F 3 183 ? 41.504 88.266 -31.571 1.00 57.89 192 TYR J N 1
ATOM 8852 C CA . TYR F 3 183 ? 40.414 88.346 -32.529 1.00 58.06 192 TYR J CA 1
ATOM 8853 C C . TYR F 3 183 ? 40.724 89.347 -33.639 1.00 59.74 192 TYR J C 1
ATOM 8854 O O . TYR F 3 183 ? 41.601 90.207 -33.524 1.00 55.62 192 TYR J O 1
ATOM 8863 N N . SER F 3 184 ? 39.959 89.236 -34.718 1.00 57.06 193 SER J N 1
ATOM 8864 C CA . SER F 3 184 ? 40.138 90.100 -35.873 1.00 63.20 193 SER J CA 1
ATOM 8865 C C . SER F 3 184 ? 38.872 90.019 -36.705 1.00 58.87 193 SER J C 1
ATOM 8866 O O . SER F 3 184 ? 38.389 88.918 -36.983 1.00 51.93 193 SER J O 1
ATOM 8869 N N . LEU F 3 185 ? 38.341 91.173 -37.103 1.00 57.76 194 LEU J N 1
ATOM 8870 C CA . LEU F 3 185 ? 37.186 91.205 -37.986 1.00 60.14 194 LEU J CA 1
ATOM 8871 C C . LEU F 3 185 ? 37.333 92.358 -38.965 1.00 61.37 194 LEU J C 1
ATOM 8872 O O . LEU F 3 185 ? 38.148 93.266 -38.779 1.00 61.29 194 LEU J O 1
ATOM 8877 N N . SER F 3 186 ? 36.497 92.322 -39.999 1.00 57.69 195 SER J N 1
ATOM 8878 C CA . SER F 3 186 ? 36.406 93.383 -40.988 1.00 57.33 195 SER J CA 1
ATOM 8879 C C . SER F 3 186 ? 34.981 93.912 -41.038 1.00 61.65 195 SER J C 1
ATOM 8880 O O . SER F 3 186 ? 34.017 93.151 -40.903 1.00 60.96 195 SER J O 1
ATOM 8883 N N . SER F 3 187 ? 34.864 95.221 -41.236 1.00 61.68 196 SER J N 1
ATOM 8884 C CA . SER F 3 187 ? 33.610 95.883 -41.567 1.00 64.32 196 SER J CA 1
ATOM 8885 C C . SER F 3 187 ? 33.789 96.537 -42.925 1.00 63.03 196 SER J C 1
ATOM 8886 O O . SER F 3 187 ? 34.782 97.233 -43.149 1.00 59.81 196 SER J O 1
ATOM 8889 N N . VAL F 3 188 ? 32.846 96.296 -43.832 1.00 61.63 197 VAL J N 1
ATOM 8890 C CA . VAL F 3 188 ? 32.925 96.827 -45.184 1.00 63.84 197 VAL J CA 1
ATOM 8891 C C . VAL F 3 188 ? 31.613 97.518 -45.518 1.00 64.62 197 VAL J C 1
ATOM 8892 O O . VAL F 3 188 ? 30.585 97.315 -44.868 1.00 61.88 197 VAL J O 1
ATOM 8896 N N . VAL F 3 189 ? 31.674 98.363 -46.540 1.00 58.54 198 VAL J N 1
ATOM 8897 C CA . VAL F 3 189 ? 30.497 99.033 -47.073 1.00 62.60 198 VAL J CA 1
ATOM 8898 C C . VAL F 3 189 ? 30.721 99.236 -48.567 1.00 72.05 198 VAL J C 1
ATOM 8899 O O . VAL F 3 189 ? 31.828 99.564 -49.007 1.00 64.45 198 VAL J O 1
ATOM 8903 N N . THR F 3 190 ? 29.676 98.993 -49.351 1.00 74.40 199 THR J N 1
ATOM 8904 C CA . THR F 3 190 ? 29.710 99.227 -50.787 1.00 73.95 199 THR J CA 1
ATOM 8905 C C . THR F 3 190 ? 29.026 100.557 -51.080 1.00 74.97 199 THR J C 1
ATOM 8906 O O . THR F 3 190 ? 27.904 100.803 -50.622 1.00 78.88 199 THR J O 1
ATOM 8910 N N . VAL F 3 191 ? 29.716 101.417 -51.821 1.00 75.97 200 VAL J N 1
ATOM 8911 C CA . VAL F 3 191 ? 29.230 102.761 -52.122 1.00 74.14 200 VAL J CA 1
ATOM 8912 C C . VAL F 3 191 ? 29.331 102.959 -53.627 1.00 78.60 200 VAL J C 1
ATOM 8913 O O . VAL F 3 191 ? 30.111 102.270 -54.303 1.00 81.90 200 VAL J O 1
ATOM 8917 N N . PRO F 3 192 ? 28.542 103.872 -54.191 1.00 83.28 201 PRO J N 1
ATOM 8918 C CA . PRO F 3 192 ? 28.725 104.202 -55.608 1.00 81.91 201 PRO J CA 1
ATOM 8919 C C . PRO F 3 192 ? 30.143 104.692 -55.856 1.00 85.04 201 PRO J C 1
ATOM 8920 O O . PRO F 3 192 ? 30.674 105.516 -55.108 1.00 86.43 201 PRO J O 1
ATOM 8924 N N . SER F 3 193 ? 30.776 104.137 -56.890 1.00 89.00 202 SER J N 1
ATOM 8925 C CA . SER F 3 193 ? 32.136 104.541 -57.219 1.00 91.74 202 SER J CA 1
ATOM 8926 C C . SER F 3 193 ? 32.224 106.012 -57.598 1.00 95.71 202 SER J C 1
ATOM 8927 O O . SER F 3 193 ? 33.293 106.613 -57.454 1.00 98.11 202 SER J O 1
ATOM 8930 N N . SER F 3 194 ? 31.126 106.612 -58.063 1.00 98.12 203 SER J N 1
ATOM 8931 C CA . SER F 3 194 ? 31.164 108.015 -58.457 1.00 103.84 203 SER J CA 1
ATOM 8932 C C . SER F 3 194 ? 31.280 108.948 -57.260 1.00 102.97 203 SER J C 1
ATOM 8933 O O . SER F 3 194 ? 31.739 110.084 -57.419 1.00 110.12 203 SER J O 1
ATOM 8936 N N . SER F 3 195 ? 30.885 108.496 -56.071 1.00 100.13 204 SER J N 1
ATOM 8937 C CA . SER F 3 195 ? 30.833 109.340 -54.886 1.00 101.96 204 SER J CA 1
ATOM 8938 C C . SER F 3 195 ? 32.096 109.251 -54.044 1.00 98.83 204 SER J C 1
ATOM 8939 O O . SER F 3 195 ? 32.124 109.797 -52.937 1.00 97.20 204 SER J O 1
ATOM 8942 N N . LEU F 3 196 ? 33.139 108.589 -54.552 1.00 96.04 205 LEU J N 1
ATOM 8943 C CA . LEU F 3 196 ? 34.296 108.256 -53.727 1.00 102.87 205 LEU J CA 1
ATOM 8944 C C . LEU F 3 196 ? 34.985 109.512 -53.202 1.00 103.65 205 LEU J C 1
ATOM 8945 O O . LEU F 3 196 ? 35.205 109.653 -51.993 1.00 112.16 205 LEU J O 1
ATOM 8950 N N . GLY F 3 197 ? 35.344 110.431 -54.095 1.00 111.11 206 GLY J N 1
ATOM 8951 C CA . GLY F 3 197 ? 36.009 111.650 -53.682 1.00 112.67 206 GLY J CA 1
ATOM 8952 C C . GLY F 3 197 ? 35.122 112.763 -53.167 1.00 107.96 206 GLY J C 1
ATOM 8953 O O . GLY F 3 197 ? 35.635 113.832 -52.826 1.00 112.05 206 GLY J O 1
ATOM 8954 N N . THR F 3 198 ? 33.808 112.554 -53.090 1.00 110.64 207 THR J N 1
ATOM 8955 C CA . THR F 3 198 ? 32.891 113.561 -52.567 1.00 107.95 207 THR J CA 1
ATOM 8956 C C . THR F 3 198 ? 32.416 113.244 -51.154 1.00 115.47 207 THR J C 1
ATOM 8957 O O . THR F 3 198 ? 32.479 114.105 -50.273 1.00 114.74 207 THR J O 1
ATOM 8961 N N . GLN F 3 199 ? 31.926 112.028 -50.925 1.00 104.79 208 GLN J N 1
ATOM 8962 C CA . GLN F 3 199 ? 31.383 111.636 -49.632 1.00 104.97 208 GLN J CA 1
ATOM 8963 C C . GLN F 3 199 ? 32.486 111.064 -48.740 1.00 109.79 208 GLN J C 1
ATOM 8964 O O . GLN F 3 199 ? 33.265 110.206 -49.173 1.00 106.79 208 GLN J O 1
ATOM 8970 N N . THR F 3 200 ? 32.540 111.532 -47.492 1.00 103.46 209 THR J N 1
ATOM 8971 C CA . THR F 3 200 ? 33.536 111.096 -46.514 1.00 101.89 209 THR J CA 1
ATOM 8972 C C . THR F 3 200 ? 33.080 109.836 -45.772 1.00 100.96 209 THR J C 1
ATOM 8973 O O . THR F 3 200 ? 31.964 109.789 -45.241 1.00 97.36 209 THR J O 1
ATOM 8977 N N . TYR F 3 201 ? 33.948 108.812 -45.734 1.00 88.76 210 TYR J N 1
ATOM 8978 C CA . TYR F 3 201 ? 33.640 107.523 -45.103 1.00 91.28 210 TYR J CA 1
ATOM 8979 C C . TYR F 3 201 ? 34.568 107.248 -43.917 1.00 83.58 210 TYR J C 1
ATOM 8980 O O . TYR F 3 201 ? 35.771 107.024 -44.095 1.00 74.86 210 TYR J O 1
ATOM 8989 N N . ILE F 3 202 ? 34.000 107.217 -42.712 1.00 87.58 211 ILE J N 1
ATOM 8990 C CA . ILE F 3 202 ? 34.738 106.987 -41.473 1.00 87.22 211 ILE J CA 1
ATOM 8991 C C . ILE F 3 202 ? 34.071 105.841 -40.719 1.00 82.75 211 ILE J C 1
ATOM 8992 O O . ILE F 3 202 ? 32.845 105.827 -40.565 1.00 83.69 211 ILE J O 1
ATOM 8997 N N . CYS F 3 203 ? 34.867 104.871 -40.272 1.00 88.07 212 CYS J N 1
ATOM 8998 C CA . CYS F 3 203 ? 34.372 103.768 -39.453 1.00 92.70 212 CYS J CA 1
ATOM 8999 C C . CYS F 3 203 ? 34.697 104.039 -37.987 1.00 94.17 212 CYS J C 1
ATOM 9000 O O . CYS F 3 203 ? 35.809 104.473 -37.662 1.00 93.55 212 CYS J O 1
ATOM 9003 N N . ASN F 3 204 ? 33.716 103.820 -37.111 1.00 88.03 213 ASN J N 1
ATOM 9004 C CA . ASN F 3 204 ? 33.855 104.091 -35.682 1.00 89.81 213 ASN J CA 1
ATOM 9005 C C . ASN F 3 204 ? 33.977 102.760 -34.947 1.00 85.52 213 ASN J C 1
ATOM 9006 O O . ASN F 3 204 ? 33.017 101.982 -34.895 1.00 77.28 213 ASN J O 1
ATOM 9011 N N . VAL F 3 205 ? 35.143 102.509 -34.357 1.00 84.63 214 VAL J N 1
ATOM 9012 C CA . VAL F 3 205 ? 35.422 101.259 -33.660 1.00 78.74 214 VAL J CA 1
ATOM 9013 C C . VAL F 3 205 ? 35.453 101.535 -32.163 1.00 74.71 214 VAL J C 1
ATOM 9014 O O . VAL F 3 205 ? 36.175 102.425 -31.702 1.00 87.09 214 VAL J O 1
ATOM 9018 N N . ASN F 3 206 ? 34.681 100.765 -31.407 1.00 80.35 215 ASN J N 1
ATOM 9019 C CA . ASN F 3 206 ? 34.612 100.890 -29.959 1.00 88.36 215 ASN J CA 1
ATOM 9020 C C . ASN F 3 206 ? 34.766 99.501 -29.354 1.00 97.66 215 ASN J C 1
ATOM 9021 O O . ASN F 3 206 ? 34.102 98.553 -29.790 1.00 84.21 215 ASN J O 1
ATOM 9026 N N . HIS F 3 207 ? 35.668 99.382 -28.375 1.00 87.63 216 HIS J N 1
ATOM 9027 C CA . HIS F 3 207 ? 35.978 98.124 -27.690 1.00 83.82 216 HIS J CA 1
ATOM 9028 C C . HIS F 3 207 ? 35.894 98.394 -26.190 1.00 88.69 216 HIS J C 1
ATOM 9029 O O . HIS F 3 207 ? 36.879 98.794 -25.562 1.00 90.38 216 HIS J O 1
ATOM 9036 N N . LYS F 3 208 ? 34.716 98.160 -25.621 1.00 89.01 217 LYS J N 1
ATOM 9037 C CA . LYS F 3 208 ? 34.499 98.473 -24.211 1.00 91.94 217 LYS J CA 1
ATOM 9038 C C . LYS F 3 208 ? 35.438 97.743 -23.252 1.00 94.62 217 LYS J C 1
ATOM 9039 O O . LYS F 3 208 ? 35.834 98.359 -22.246 1.00 113.11 217 LYS J O 1
ATOM 9045 N N . PRO F 3 209 ? 35.802 96.469 -23.454 1.00 96.12 218 PRO J N 1
ATOM 9046 C CA . PRO F 3 209 ? 36.685 95.817 -22.468 1.00 97.30 218 PRO J CA 1
ATOM 9047 C C . PRO F 3 209 ? 37.985 96.560 -22.209 1.00 98.37 218 PRO J C 1
ATOM 9048 O O . PRO F 3 209 ? 38.451 96.594 -21.064 1.00 104.70 218 PRO J O 1
ATOM 9052 N N . SER F 3 210 ? 38.585 97.160 -23.233 1.00 95.19 219 SER J N 1
ATOM 9053 C CA . SER F 3 210 ? 39.837 97.888 -23.077 1.00 98.49 219 SER J CA 1
ATOM 9054 C C . SER F 3 210 ? 39.642 99.398 -23.066 1.00 105.13 219 SER J C 1
ATOM 9055 O O . SER F 3 210 ? 40.631 100.140 -23.050 1.00 104.36 219 SER J O 1
ATOM 9058 N N . ASN F 3 211 ? 38.394 99.864 -23.077 1.00 105.14 220 ASN J N 1
ATOM 9059 C CA . ASN F 3 211 ? 38.084 101.290 -23.073 1.00 108.91 220 ASN J CA 1
ATOM 9060 C C . ASN F 3 211 ? 38.783 101.998 -24.231 1.00 101.50 220 ASN J C 1
ATOM 9061 O O . ASN F 3 211 ? 39.400 103.052 -24.072 1.00 110.50 220 ASN J O 1
ATOM 9066 N N . THR F 3 212 ? 38.684 101.399 -25.415 1.00 98.85 221 THR J N 1
ATOM 9067 C CA . THR F 3 212 ? 39.394 101.873 -26.597 1.00 99.27 221 THR J CA 1
ATOM 9068 C C . THR F 3 212 ? 38.370 102.306 -27.640 1.00 93.08 221 THR J C 1
ATOM 9069 O O . THR F 3 212 ? 37.505 101.518 -28.031 1.00 92.27 221 THR J O 1
ATOM 9073 N N . LYS F 3 213 ? 38.459 103.562 -28.072 1.00 99.06 222 LYS J N 1
ATOM 9074 C CA . LYS F 3 213 ? 37.621 104.100 -29.135 1.00 87.86 222 LYS J CA 1
ATOM 9075 C C . LYS F 3 213 ? 38.516 104.627 -30.244 1.00 87.12 222 LYS J C 1
ATOM 9076 O O . LYS F 3 213 ? 39.407 105.441 -29.988 1.00 91.44 222 LYS J O 1
ATOM 9082 N N . VAL F 3 214 ? 38.285 104.166 -31.469 1.00 87.24 223 VAL J N 1
ATOM 9083 C CA . VAL F 3 214 ? 39.105 104.536 -32.617 1.00 89.61 223 VAL J CA 1
ATOM 9084 C C . VAL F 3 214 ? 38.203 104.979 -33.763 1.00 91.39 223 VAL J C 1
ATOM 9085 O O . VAL F 3 214 ? 37.200 104.321 -34.065 1.00 81.55 223 VAL J O 1
ATOM 9089 N N . ASP F 3 215 ? 38.572 106.086 -34.406 1.00 92.15 224 ASP J N 1
ATOM 9090 C CA . ASP F 3 215 ? 37.967 106.542 -35.650 1.00 85.13 224 ASP J CA 1
ATOM 9091 C C . ASP F 3 215 ? 39.038 106.591 -36.727 1.00 94.18 224 ASP J C 1
ATOM 9092 O O . ASP F 3 215 ? 40.097 107.193 -36.524 1.00 102.27 224 ASP J O 1
ATOM 9097 N N . LYS F 3 216 ? 38.774 105.922 -37.849 1.00 94.01 225 LYS J N 1
ATOM 9098 C CA . LYS F 3 216 ? 39.721 105.815 -38.953 1.00 94.02 225 LYS J CA 1
ATOM 9099 C C . LYS F 3 216 ? 39.027 106.290 -40.224 1.00 90.05 225 LYS J C 1
ATOM 9100 O O . LYS F 3 216 ? 37.975 105.759 -40.594 1.00 87.91 225 LYS J O 1
ATOM 9106 N N . LYS F 3 217 ? 39.597 107.291 -40.884 1.00 87.04 226 LYS J N 1
ATOM 9107 C CA . LYS F 3 217 ? 39.068 107.734 -42.165 1.00 87.83 226 LYS J CA 1
ATOM 9108 C C . LYS F 3 217 ? 39.694 106.878 -43.257 1.00 85.83 226 LYS J C 1
ATOM 9109 O O . LYS F 3 217 ? 40.919 106.741 -43.316 1.00 90.92 226 LYS J O 1
ATOM 9115 N N . VAL F 3 218 ? 38.855 106.297 -44.112 1.00 81.30 227 VAL J N 1
ATOM 9116 C CA . VAL F 3 218 ? 39.305 105.408 -45.180 1.00 88.54 227 VAL J CA 1
ATOM 9117 C C . VAL F 3 218 ? 39.144 106.142 -46.505 1.00 88.01 227 VAL J C 1
ATOM 9118 O O . VAL F 3 218 ? 38.024 106.488 -46.900 1.00 81.80 227 VAL J O 1
ATOM 9122 N N . GLU F 3 219 ? 40.249 106.333 -47.212 1.00 101.12 228 GLU J N 1
ATOM 9123 C CA . GLU F 3 219 ? 40.275 107.049 -48.475 1.00 96.41 228 GLU J CA 1
ATOM 9124 C C . GLU F 3 219 ? 41.082 106.265 -49.494 1.00 99.47 228 GLU J C 1
ATOM 9125 O O . GLU F 3 219 ? 41.917 105.429 -49.130 1.00 99.59 228 GLU J O 1
ATOM 9131 N N . PRO F 3 220 ? 40.857 106.516 -50.792 1.00 111.45 229 PRO J N 1
ATOM 9132 C CA . PRO F 3 220 ? 41.712 105.958 -51.847 1.00 111.79 229 PRO J CA 1
ATOM 9133 C C . PRO F 3 220 ? 43.174 106.383 -51.694 1.00 103.87 229 PRO J C 1
ATOM 9134 O O . PRO F 3 220 ? 44.074 105.605 -52.012 1.00 101.23 229 PRO J O 1
ATOM 9138 N N . ASP G 4 1 ? -21.141 -44.378 -18.138 1.00 53.02 1 ASP G N 1
ATOM 9139 C CA . ASP G 4 1 ? -20.022 -45.254 -18.485 1.00 56.90 1 ASP G CA 1
ATOM 9140 C C . ASP G 4 1 ? -19.902 -45.402 -19.986 1.00 57.70 1 ASP G C 1
ATOM 9141 O O . ASP G 4 1 ? -20.852 -45.155 -20.730 1.00 67.54 1 ASP G O 1
ATOM 9146 N N . ILE G 4 2 ? -18.727 -45.824 -20.427 1.00 51.27 2 ILE G N 1
ATOM 9147 C CA . ILE G 4 2 ? -18.443 -45.971 -21.845 1.00 53.16 2 ILE G CA 1
ATOM 9148 C C . ILE G 4 2 ? -18.752 -47.407 -22.248 1.00 48.81 2 ILE G C 1
ATOM 9149 O O . ILE G 4 2 ? -18.202 -48.356 -21.681 1.00 43.83 2 ILE G O 1
ATOM 9154 N N . GLN G 4 3 ? -19.655 -47.565 -23.206 1.00 44.14 3 GLN G N 1
ATOM 9155 C CA . GLN G 4 3 ? -20.018 -48.874 -23.727 1.00 45.47 3 GLN G CA 1
ATOM 9156 C C . GLN G 4 3 ? -19.117 -49.226 -24.902 1.00 48.69 3 GLN G C 1
ATOM 9157 O O . GLN G 4 3 ? -18.920 -48.406 -25.803 1.00 42.42 3 GLN G O 1
ATOM 9163 N N . MET G 4 4 ? -18.557 -50.433 -24.877 1.00 46.41 4 MET G N 1
ATOM 9164 C CA . MET G 4 4 ? -17.773 -50.966 -25.982 1.00 41.19 4 MET G CA 1
ATOM 9165 C C . MET G 4 4 ? -18.591 -52.020 -26.713 1.00 48.03 4 MET G C 1
ATOM 9166 O O . MET G 4 4 ? -19.094 -52.961 -26.092 1.00 50.04 4 MET G O 1
ATOM 9171 N N . THR G 4 5 ? -18.727 -51.853 -28.027 1.00 45.07 5 THR G N 1
ATOM 9172 C CA . THR G 4 5 ? -19.533 -52.734 -28.863 1.00 44.56 5 THR G CA 1
ATOM 9173 C C . THR G 4 5 ? -18.633 -53.408 -29.887 1.00 46.62 5 THR G C 1
ATOM 9174 O O . THR G 4 5 ? -18.098 -52.741 -30.778 1.00 45.32 5 THR G O 1
ATOM 9178 N N . GLN G 4 6 ? -18.505 -54.729 -29.788 1.00 34.88 6 GLN G N 1
ATOM 9179 C CA . GLN G 4 6 ? -17.692 -55.502 -30.712 1.00 37.40 6 GLN G CA 1
ATOM 9180 C C . GLN G 4 6 ? -18.572 -56.212 -31.726 1.00 42.65 6 GLN G C 1
ATOM 9181 O O . GLN G 4 6 ? -19.634 -56.742 -31.384 1.00 40.76 6 GLN G O 1
ATOM 9187 N N . SER G 4 7 ? -18.121 -56.207 -32.980 1.00 41.32 7 SER G N 1
ATOM 9188 C CA . SER G 4 7 ? -18.778 -56.882 -34.088 1.00 40.29 7 SER G CA 1
ATOM 9189 C C . SER G 4 7 ? -17.730 -57.551 -34.970 1.00 41.79 7 SER G C 1
ATOM 9190 O O . SER G 4 7 ? -16.645 -56.988 -35.185 1.00 43.01 7 SER G O 1
ATOM 9193 N N . PRO G 4 8 ? -18.021 -58.747 -35.496 1.00 43.88 8 PRO G N 1
ATOM 9194 C CA . PRO G 4 8 ? -19.235 -59.456 -35.083 1.00 42.33 8 PRO G CA 1
ATOM 9195 C C . PRO G 4 8 ? -18.996 -60.226 -33.798 1.00 34.22 8 PRO G C 1
ATOM 9196 O O . PRO G 4 8 ? -17.871 -60.229 -33.304 1.00 35.56 8 PRO G O 1
ATOM 9200 N N . SER G 4 9 ? -20.044 -60.865 -33.269 1.00 39.38 9 SER G N 1
ATOM 9201 C CA . SER G 4 9 ? -19.884 -61.709 -32.087 1.00 40.45 9 SER G CA 1
ATOM 9202 C C . SER G 4 9 ? -18.964 -62.889 -32.371 1.00 41.09 9 SER G C 1
ATOM 9203 O O . SER G 4 9 ? -18.124 -63.254 -31.540 1.00 39.28 9 SER G O 1
ATOM 9206 N N . SER G 4 10 ? -19.126 -63.511 -33.535 1.00 37.05 10 SER G N 1
ATOM 9207 C CA . SER G 4 10 ? -18.249 -64.584 -33.964 1.00 37.04 10 SER G CA 1
ATOM 9208 C C . SER G 4 10 ? -18.089 -64.518 -35.474 1.00 41.95 10 SER G C 1
ATOM 9209 O O . SER G 4 10 ? -18.986 -64.062 -36.185 1.00 38.57 10 SER G O 1
ATOM 9212 N N . VAL G 4 11 ? -16.924 -64.950 -35.948 1.00 36.39 11 VAL G N 1
ATOM 9213 C CA . VAL G 4 11 ? -16.656 -65.085 -37.373 1.00 39.31 11 VAL G CA 1
ATOM 9214 C C . VAL G 4 11 ? -15.884 -66.379 -37.623 1.00 38.45 11 VAL G C 1
ATOM 9215 O O . VAL G 4 11 ? -15.004 -66.742 -36.839 1.00 40.74 11 VAL G O 1
ATOM 9219 N N . SER G 4 12 ? -16.231 -67.087 -38.700 1.00 38.86 12 SER G N 1
ATOM 9220 C CA . SER G 4 12 ? -15.482 -68.250 -39.161 1.00 39.73 12 SER G CA 1
ATOM 9221 C C . SER G 4 12 ? -14.585 -67.842 -40.318 1.00 44.58 12 SER G C 1
ATOM 9222 O O . SER G 4 12 ? -15.020 -67.162 -41.255 1.00 38.97 12 SER G O 1
ATOM 9225 N N . THR G 4 13 ? -13.341 -68.291 -40.269 1.00 45.57 13 THR G N 1
ATOM 9226 C CA . THR G 4 13 ? -12.364 -67.943 -41.282 1.00 37.11 13 THR G CA 1
ATOM 9227 C C . THR G 4 13 ? -11.490 -69.159 -41.559 1.00 49.26 13 THR G C 1
ATOM 9228 O O . THR G 4 13 ? -11.574 -70.185 -40.868 1.00 42.30 13 THR G O 1
ATOM 9232 N N . SER G 4 14 ? -10.651 -69.046 -42.588 1.00 37.16 14 SER G N 1
ATOM 9233 C CA . SER G 4 14 ? -9.717 -70.107 -42.919 1.00 38.28 14 SER G CA 1
ATOM 9234 C C . SER G 4 14 ? -8.293 -69.648 -42.655 1.00 36.28 14 SER G C 1
ATOM 9235 O O . SER G 4 14 ? -7.994 -68.451 -42.650 1.00 32.11 14 SER G O 1
ATOM 9238 N N . VAL G 4 15 ? -7.414 -70.634 -42.457 1.00 36.78 15 VAL G N 1
ATOM 9239 C CA . VAL G 4 15 ? -5.997 -70.361 -42.252 1.00 42.71 15 VAL G CA 1
ATOM 9240 C C . VAL G 4 15 ? -5.466 -69.580 -43.441 1.00 38.52 15 VAL G C 1
ATOM 9241 O O . VAL G 4 15 ? -5.768 -69.894 -44.596 1.00 33.71 15 VAL G O 1
ATOM 9245 N N . GLY G 4 16 ? -4.696 -68.534 -43.162 1.00 35.86 16 GLY G N 1
ATOM 9246 C CA . GLY G 4 16 ? -4.165 -67.698 -44.211 1.00 31.51 16 GLY G CA 1
ATOM 9247 C C . GLY G 4 16 ? -5.043 -66.533 -44.599 1.00 36.44 16 GLY G C 1
ATOM 9248 O O . GLY G 4 16 ? -4.614 -65.703 -45.405 1.00 36.60 16 GLY G O 1
ATOM 9249 N N . ASP G 4 17 ? -6.243 -66.426 -44.041 1.00 33.82 17 ASP G N 1
ATOM 9250 C CA . ASP G 4 17 ? -7.119 -65.332 -44.403 1.00 40.77 17 ASP G CA 1
ATOM 9251 C C . ASP G 4 17 ? -6.773 -64.076 -43.603 1.00 41.34 17 ASP G C 1
ATOM 9252 O O . ASP G 4 17 ? -6.170 -64.137 -42.523 1.00 33.93 17 ASP G O 1
ATOM 9257 N N . ARG G 4 18 ? -7.141 -62.924 -44.170 1.00 31.36 18 ARG G N 1
ATOM 9258 C CA . ARG G 4 18 ? -7.151 -61.668 -43.431 1.00 38.29 18 ARG G CA 1
ATOM 9259 C C . ARG G 4 18 ? -8.481 -61.550 -42.697 1.00 36.01 18 ARG G C 1
ATOM 9260 O O . ARG G 4 18 ? -9.541 -61.777 -43.288 1.00 39.15 18 ARG G O 1
ATOM 9268 N N . VAL G 4 19 ? -8.427 -61.213 -41.413 1.00 34.49 19 VAL G N 1
ATOM 9269 C CA . VAL G 4 19 ? -9.629 -61.052 -40.603 1.00 38.03 19 VAL G CA 1
ATOM 9270 C C . VAL G 4 19 ? -9.598 -59.699 -39.911 1.00 31.49 19 VAL G C 1
ATOM 9271 O O . VAL G 4 19 ? -8.570 -59.290 -39.357 1.00 31.09 19 VAL G O 1
ATOM 9275 N N . THR G 4 20 ? -10.738 -59.023 -39.913 1.00 30.86 20 THR G N 1
ATOM 9276 C CA . THR G 4 20 ? -10.858 -57.701 -39.322 1.00 32.90 20 THR G CA 1
ATOM 9277 C C . THR G 4 20 ? -11.992 -57.696 -38.313 1.00 35.55 20 THR G C 1
ATOM 9278 O O . THR G 4 20 ? -13.138 -58.007 -38.657 1.00 31.32 20 THR G O 1
ATOM 9282 N N . ILE G 4 21 ? -11.665 -57.321 -37.079 1.00 31.44 21 ILE G N 1
ATOM 9283 C CA . ILE G 4 21 ? -12.606 -57.244 -35.972 1.00 34.21 21 ILE G CA 1
ATOM 9284 C C . ILE G 4 21 ? -12.815 -55.771 -35.654 1.00 34.36 21 ILE G C 1
ATOM 9285 O O . ILE G 4 21 ? -11.872 -54.976 -35.711 1.00 37.77 21 ILE G O 1
ATOM 9290 N N . THR G 4 22 ? -14.042 -55.404 -35.314 1.00 36.95 22 THR G N 1
ATOM 9291 C CA . THR G 4 22 ? -14.393 -54.007 -35.098 1.00 37.35 22 THR G CA 1
ATOM 9292 C C . THR G 4 22 ? -14.884 -53.792 -33.677 1.00 38.81 22 THR G C 1
ATOM 9293 O O . THR G 4 22 ? -15.574 -54.646 -33.110 1.00 44.52 22 THR G O 1
ATOM 9297 N N . CYS G 4 23 ? -14.533 -52.637 -33.117 1.00 37.69 23 CYS G N 1
ATOM 9298 C CA . CYS G 4 23 ? -14.945 -52.223 -31.783 1.00 43.57 23 CYS G CA 1
ATOM 9299 C C . CYS G 4 23 ? -15.414 -50.777 -31.866 1.00 44.94 23 CYS G C 1
ATOM 9300 O O . CYS G 4 23 ? -14.739 -49.934 -32.468 1.00 41.66 23 CYS G O 1
ATOM 9303 N N . ARG G 4 24 ? -16.574 -50.491 -31.274 1.00 40.96 24 ARG G N 1
ATOM 9304 C CA . ARG G 4 24 ? -17.138 -49.150 -31.287 1.00 33.65 24 ARG G CA 1
ATOM 9305 C C . ARG G 4 24 ? -17.429 -48.677 -29.869 1.00 43.07 24 ARG G C 1
ATOM 9306 O O . ARG G 4 24 ? -18.002 -49.412 -29.058 1.00 42.62 24 ARG G O 1
ATOM 9314 N N . ALA G 4 25 ? -17.041 -47.437 -29.580 1.00 41.72 25 ALA G N 1
ATOM 9315 C CA . ALA G 4 25 ? -17.237 -46.834 -28.271 1.00 39.34 25 ALA G CA 1
ATOM 9316 C C . ALA G 4 25 ? -18.450 -45.913 -28.301 1.00 40.58 25 ALA G C 1
ATOM 9317 O O . ALA G 4 25 ? -18.711 -45.242 -29.306 1.00 39.86 25 ALA G O 1
ATOM 9319 N N . SER G 4 26 ? -19.180 -45.871 -27.181 1.00 44.97 26 SER G N 1
ATOM 9320 C CA . SER G 4 26 ? -20.366 -45.028 -27.079 1.00 41.54 26 SER G CA 1
ATOM 9321 C C . SER G 4 26 ? -20.036 -43.545 -27.090 1.00 43.67 26 SER G C 1
ATOM 9322 O O . SER G 4 26 ? -20.951 -42.731 -27.257 1.00 46.81 26 SER G O 1
ATOM 9325 N N . GLN G 4 27 ? -18.768 -43.179 -26.907 1.00 42.40 27 GLN G N 1
ATOM 9326 C CA . GLN G 4 27 ? -18.320 -41.799 -27.043 1.00 44.97 27 GLN G CA 1
ATOM 9327 C C . GLN G 4 27 ? -16.856 -41.810 -27.468 1.00 45.85 27 GLN G C 1
ATOM 9328 O O . GLN G 4 27 ? -16.219 -42.864 -27.551 1.00 46.82 27 GLN G O 1
ATOM 9334 N N . ASP G 4 28 ? -16.319 -40.617 -27.708 1.00 45.03 28 ASP G N 1
ATOM 9335 C CA . ASP G 4 28 ? -14.961 -40.475 -28.215 1.00 47.04 28 ASP G CA 1
ATOM 9336 C C . ASP G 4 28 ? -13.955 -40.858 -27.136 1.00 44.20 28 ASP G C 1
ATOM 9337 O O . ASP G 4 28 ? -14.000 -40.332 -26.021 1.00 48.68 28 ASP G O 1
ATOM 9342 N N . ILE G 4 29 ? -13.041 -41.769 -27.468 1.00 46.12 29 ILE G N 1
ATOM 9343 C CA . ILE G 4 29 ? -12.019 -42.224 -26.534 1.00 43.50 29 ILE G CA 1
ATOM 9344 C C . ILE G 4 29 ? -10.615 -41.982 -27.072 1.00 40.65 29 ILE G C 1
ATOM 9345 O O . ILE G 4 29 ? -9.663 -42.578 -26.588 1.00 42.04 29 ILE G O 1
ATOM 9350 N N . SER G 4 30 ? -10.475 -41.142 -28.102 1.00 39.92 36 SER G N 1
ATOM 9351 C CA . SER G 4 30 ? -9.160 -40.761 -28.627 1.00 47.42 36 SER G CA 1
ATOM 9352 C C . SER G 4 30 ? -8.451 -42.036 -29.083 1.00 46.05 36 SER G C 1
ATOM 9353 O O . SER G 4 30 ? -9.040 -42.787 -29.882 1.00 43.33 36 SER G O 1
ATOM 9356 N N . ASN G 4 31 ? -7.244 -42.351 -28.597 1.00 44.09 37 ASN G N 1
ATOM 9357 C CA . ASN G 4 31 ? -6.537 -43.576 -28.969 1.00 34.21 37 ASN G CA 1
ATOM 9358 C C . ASN G 4 31 ? -6.389 -44.549 -27.800 1.00 37.06 37 ASN G C 1
ATOM 9359 O O . ASN G 4 31 ? -5.559 -45.463 -27.857 1.00 32.84 37 ASN G O 1
ATOM 9364 N N . TRP G 4 32 ? -7.195 -44.392 -26.751 1.00 34.68 38 TRP G N 1
ATOM 9365 C CA . TRP G 4 32 ? -7.046 -45.203 -25.543 1.00 36.41 38 TRP G CA 1
ATOM 9366 C C . TRP G 4 32 ? -7.811 -46.513 -25.707 1.00 35.67 38 TRP G C 1
ATOM 9367 O O . TRP G 4 32 ? -8.876 -46.725 -25.132 1.00 41.54 38 TRP G O 1
ATOM 9378 N N . LEU G 4 33 ? -7.263 -47.393 -26.533 1.00 34.49 39 LEU G N 1
ATOM 9379 C CA . LEU G 4 33 ? -7.920 -48.665 -26.779 1.00 33.24 39 LEU G CA 1
ATOM 9380 C C . LEU G 4 33 ? -6.888 -49.779 -26.804 1.00 32.42 39 LEU G C 1
ATOM 9381 O O . LEU G 4 33 ? -5.839 -49.644 -27.439 1.00 34.36 39 LEU G O 1
ATOM 9386 N N . ALA G 4 34 ? -7.186 -50.872 -26.106 1.00 31.39 40 ALA G N 1
ATOM 9387 C CA . ALA G 4 34 ? -6.335 -52.049 -26.090 1.00 31.72 40 ALA G CA 1
ATOM 9388 C C . ALA G 4 34 ? -7.110 -53.255 -26.605 1.00 26.46 40 ALA G C 1
ATOM 9389 O O . ALA G 4 34 ? -8.340 -53.316 -26.490 1.00 28.00 40 ALA G O 1
ATOM 9391 N N . TRP G 4 35 ? -6.371 -54.213 -27.176 1.00 27.71 41 TRP G N 1
ATOM 9392 C CA . TRP G 4 35 ? -6.911 -55.477 -27.668 1.00 25.96 41 TRP G CA 1
ATOM 9393 C C . TRP G 4 35 ? -6.249 -56.659 -26.964 1.00 30.25 41 TRP G C 1
ATOM 9394 O O . TRP G 4 35 ? -5.033 -56.660 -26.736 1.00 27.48 41 TRP G O 1
ATOM 9405 N N . TYR G 4 36 ? -7.053 -57.679 -26.651 1.00 26.19 42 TYR G N 1
ATOM 9406 C CA . TYR G 4 36 ? -6.575 -58.870 -25.972 1.00 27.49 42 TYR G CA 1
ATOM 9407 C C . TYR G 4 36 ? -7.016 -60.125 -26.716 1.00 28.66 42 TYR G C 1
ATOM 9408 O O . TYR G 4 36 ? -8.070 -60.158 -27.358 1.00 32.02 42 TYR G O 1
ATOM 9417 N N . GLN G 4 37 ? -6.221 -61.177 -26.585 1.00 28.53 43 GLN G N 1
ATOM 9418 C CA . GLN G 4 37 ? -6.556 -62.495 -27.103 1.00 23.77 43 GLN G CA 1
ATOM 9419 C C . GLN G 4 37 ? -6.712 -63.450 -25.927 1.00 32.00 43 GLN G C 1
ATOM 9420 O O . GLN G 4 37 ? -5.888 -63.440 -25.006 1.00 34.55 43 GLN G O 1
ATOM 9426 N N . GLN G 4 38 ? -7.760 -64.265 -25.940 1.00 28.57 44 GLN G N 1
ATOM 9427 C CA . GLN G 4 38 ? -7.923 -65.256 -24.887 1.00 34.39 44 GLN G CA 1
ATOM 9428 C C . GLN G 4 38 ? -8.260 -66.612 -25.490 1.00 35.63 44 GLN G C 1
ATOM 9429 O O . GLN G 4 38 ? -9.145 -66.722 -26.347 1.00 30.41 44 GLN G O 1
ATOM 9435 N N . LYS G 4 39 ? -7.559 -67.638 -25.032 1.00 30.00 45 LYS G N 1
ATOM 9436 C CA . LYS G 4 39 ? -7.864 -69.009 -25.384 1.00 37.32 45 LYS G CA 1
ATOM 9437 C C . LYS G 4 39 ? -8.539 -69.703 -24.214 1.00 45.73 45 LYS G C 1
ATOM 9438 O O . LYS G 4 39 ? -8.357 -69.309 -23.056 1.00 37.59 45 LYS G O 1
ATOM 9444 N N . PRO G 4 40 ? -9.337 -70.736 -24.479 1.00 44.16 46 PRO G N 1
ATOM 9445 C CA . PRO G 4 40 ? -10.140 -71.345 -23.415 1.00 39.40 46 PRO G CA 1
ATOM 9446 C C . PRO G 4 40 ? -9.275 -71.851 -22.273 1.00 42.05 46 PRO G C 1
ATOM 9447 O O . PRO G 4 40 ? -8.292 -72.567 -22.483 1.00 41.57 46 PRO G O 1
ATOM 9451 N N . GLY G 4 41 ? -9.670 -71.478 -21.054 1.00 42.80 47 GLY G N 1
ATOM 9452 C CA . GLY G 4 41 ? -8.990 -71.870 -19.836 1.00 45.80 47 GLY G CA 1
ATOM 9453 C C . GLY G 4 41 ? -7.742 -71.085 -19.501 1.00 45.78 47 GLY G C 1
ATOM 9454 O O . GLY G 4 41 ? -7.005 -71.482 -18.596 1.00 47.52 47 GLY G O 1
ATOM 9455 N N . LYS G 4 42 ? -7.474 -69.988 -20.193 1.00 41.83 48 LYS G N 1
ATOM 9456 C CA . LYS G 4 42 ? -6.220 -69.274 -20.048 1.00 39.13 48 LYS G CA 1
ATOM 9457 C C . LYS G 4 42 ? -6.496 -67.807 -19.770 1.00 38.12 48 LYS G C 1
ATOM 9458 O O . LYS G 4 42 ? -7.591 -67.296 -20.019 1.00 39.22 48 LYS G O 1
ATOM 9464 N N . ALA G 4 43 ? -5.492 -67.144 -19.240 1.00 40.94 49 ALA G N 1
ATOM 9465 C CA . ALA G 4 43 ? -5.618 -65.722 -18.987 1.00 42.89 49 ALA G CA 1
ATOM 9466 C C . ALA G 4 43 ? -5.521 -64.951 -20.301 1.00 41.26 49 ALA G C 1
ATOM 9467 O O . ALA G 4 43 ? -4.877 -65.405 -21.250 1.00 37.27 49 ALA G O 1
ATOM 9469 N N . PRO G 4 44 ? -6.168 -63.796 -20.386 1.00 36.17 50 PRO G N 1
ATOM 9470 C CA . PRO G 4 44 ? -6.023 -62.966 -21.581 1.00 30.60 50 PRO G CA 1
ATOM 9471 C C . PRO G 4 44 ? -4.573 -62.560 -21.792 1.00 33.13 50 PRO G C 1
ATOM 9472 O O . PRO G 4 44 ? -3.779 -62.475 -20.852 1.00 30.49 50 PRO G O 1
ATOM 9476 N N . LYS G 4 45 ? -4.239 -62.306 -23.051 1.00 30.03 51 LYS G N 1
ATOM 9477 C CA . LYS G 4 45 ? -2.911 -61.868 -23.450 1.00 31.04 51 LYS G CA 1
ATOM 9478 C C . LYS G 4 45 ? -3.052 -60.568 -24.232 1.00 32.66 51 LYS G C 1
ATOM 9479 O O . LYS G 4 45 ? -3.879 -60.482 -25.145 1.00 34.53 51 LYS G O 1
ATOM 9485 N N . LEU G 4 46 ? -2.259 -59.562 -23.870 1.00 29.86 52 LEU G N 1
ATOM 9486 C CA . LEU G 4 46 ? -2.320 -58.254 -24.520 1.00 33.62 52 LEU G CA 1
ATOM 9487 C C . LEU G 4 46 ? -1.649 -58.286 -25.891 1.00 28.50 52 LEU G C 1
ATOM 9488 O O . LEU G 4 46 ? -0.515 -58.750 -26.027 1.00 32.77 52 LEU G O 1
ATOM 9493 N N . LEU G 4 47 ? -2.345 -57.768 -26.902 1.00 26.17 53 LEU G N 1
ATOM 9494 C CA . LEU G 4 47 ? -1.817 -57.640 -28.261 1.00 28.40 53 LEU G CA 1
ATOM 9495 C C . LEU G 4 47 ? -1.428 -56.206 -28.612 1.00 32.27 53 LEU G C 1
ATOM 9496 O O . LEU G 4 47 ? -0.337 -55.953 -29.135 1.00 31.50 53 LEU G O 1
ATOM 9501 N N . ILE G 4 48 ? -2.330 -55.259 -28.364 1.00 31.96 54 ILE G N 1
ATOM 9502 C CA . ILE G 4 48 ? -2.228 -53.898 -28.873 1.00 30.50 54 ILE G CA 1
ATOM 9503 C C . ILE G 4 48 ? -2.656 -52.953 -27.767 1.00 26.73 54 ILE G C 1
ATOM 9504 O O . ILE G 4 48 ? -3.667 -53.194 -27.105 1.00 29.44 54 ILE G O 1
ATOM 9509 N N . TYR G 4 49 ? -1.930 -51.855 -27.590 1.00 23.75 55 TYR G N 1
ATOM 9510 C CA . TYR G 4 49 ? -2.408 -50.773 -26.731 1.00 27.46 55 TYR G CA 1
ATOM 9511 C C . TYR G 4 49 ? -2.216 -49.452 -27.470 1.00 31.34 55 TYR G C 1
ATOM 9512 O O . TYR G 4 49 ? -1.549 -49.398 -28.508 1.00 30.66 55 TYR G O 1
ATOM 9521 N N . ASP G 4 50 ? -2.801 -48.375 -26.931 1.00 29.53 56 ASP G N 1
ATOM 9522 C CA . ASP G 4 50 ? -2.794 -47.070 -27.604 1.00 28.97 56 ASP G CA 1
ATOM 9523 C C . ASP G 4 50 ? -3.356 -47.186 -29.011 1.00 34.18 56 ASP G C 1
ATOM 9524 O O . ASP G 4 50 ? -2.905 -46.496 -29.930 1.00 35.89 56 ASP G O 1
ATOM 9529 N N . SER G 4 51 ? -4.303 -48.114 -29.181 1.00 34.74 57 SER G N 1
ATOM 9530 C CA . SER G 4 51 ? -5.050 -48.327 -30.412 1.00 31.22 57 SER G CA 1
ATOM 9531 C C . SER G 4 51 ? -4.234 -49.011 -31.515 1.00 35.63 57 SER G C 1
ATOM 9532 O O . SER G 4 51 ? -4.778 -49.825 -32.269 1.00 31.74 57 SER G O 1
ATOM 9535 N N . SER G 4 52 ? -2.928 -48.730 -31.605 1.00 33.54 65 SER G N 1
ATOM 9536 C CA . SER G 4 52 ? -2.136 -49.227 -32.721 1.00 33.32 65 SER G CA 1
ATOM 9537 C C . SER G 4 52 ? -0.725 -49.660 -32.356 1.00 34.14 65 SER G C 1
ATOM 9538 O O . SER G 4 52 ? 0.045 -49.989 -33.266 1.00 33.98 65 SER G O 1
ATOM 9541 N N . THR G 4 53 ? -0.341 -49.631 -31.086 1.00 28.19 66 THR G N 1
ATOM 9542 C CA . THR G 4 53 ? 1.010 -50.006 -30.692 1.00 29.11 66 THR G CA 1
ATOM 9543 C C . THR G 4 53 ? 1.058 -51.487 -30.344 1.00 32.90 66 THR G C 1
ATOM 9544 O O . THR G 4 53 ? 0.245 -51.967 -29.547 1.00 34.68 66 THR G O 1
ATOM 9548 N N . LEU G 4 54 ? 2.011 -52.201 -30.946 1.00 33.36 67 LEU G N 1
ATOM 9549 C CA . LEU G 4 54 ? 2.122 -53.650 -30.817 1.00 30.22 67 LEU G CA 1
ATOM 9550 C C . LEU G 4 54 ? 2.913 -54.008 -29.559 1.00 30.66 67 LEU G C 1
ATOM 9551 O O . LEU G 4 54 ? 4.085 -53.631 -29.425 1.00 28.45 67 LEU G O 1
ATOM 9556 N N . GLN G 4 55 ? 2.284 -54.764 -28.656 1.00 33.25 68 GLN G N 1
ATOM 9557 C CA . GLN G 4 55 ? 2.969 -55.218 -27.448 1.00 32.07 68 GLN G CA 1
ATOM 9558 C C . GLN G 4 55 ? 4.180 -56.069 -27.811 1.00 31.82 68 GLN G C 1
ATOM 9559 O O . GLN G 4 55 ? 4.145 -56.862 -28.759 1.00 32.36 68 GLN G O 1
ATOM 9565 N N . SER G 4 56 ? 5.258 -55.888 -27.051 1.00 28.99 69 SER G N 1
ATOM 9566 C CA . SER G 4 56 ? 6.506 -56.604 -27.285 1.00 37.37 69 SER G CA 1
ATOM 9567 C C . SER G 4 56 ? 6.289 -58.114 -27.333 1.00 40.87 69 SER G C 1
ATOM 9568 O O . SER G 4 56 ? 5.573 -58.686 -26.506 1.00 37.57 69 SER G O 1
ATOM 9571 N N . GLY G 4 57 ? 6.933 -58.759 -28.305 1.00 39.13 70 GLY G N 1
ATOM 9572 C CA . GLY G 4 57 ? 6.796 -60.185 -28.520 1.00 34.24 70 GLY G CA 1
ATOM 9573 C C . GLY G 4 57 ? 5.604 -60.602 -29.357 1.00 34.93 70 GLY G C 1
ATOM 9574 O O . GLY G 4 57 ? 5.597 -61.721 -29.889 1.00 42.61 70 GLY G O 1
ATOM 9575 N N . VAL G 4 58 ? 4.620 -59.734 -29.533 1.00 27.74 71 VAL G N 1
ATOM 9576 C CA . VAL G 4 58 ? 3.419 -60.127 -30.275 1.00 28.54 71 VAL G CA 1
ATOM 9577 C C . VAL G 4 58 ? 3.744 -60.224 -31.763 1.00 34.50 71 VAL G C 1
ATOM 9578 O O . VAL G 4 58 ? 4.473 -59.363 -32.294 1.00 32.06 71 VAL G O 1
ATOM 9582 N N . PRO G 4 59 ? 3.246 -61.245 -32.466 1.00 30.09 72 PRO G N 1
ATOM 9583 C CA . PRO G 4 59 ? 3.560 -61.398 -33.898 1.00 35.97 72 PRO G CA 1
ATOM 9584 C C . PRO G 4 59 ? 3.108 -60.213 -34.741 1.00 30.28 72 PRO G C 1
ATOM 9585 O O . PRO G 4 59 ? 2.051 -59.618 -34.515 1.00 28.95 72 PRO G O 1
ATOM 9589 N N . SER G 4 60 ? 3.909 -59.905 -35.760 1.00 28.35 74 SER G N 1
ATOM 9590 C CA . SER G 4 60 ? 3.673 -58.711 -36.567 1.00 33.28 74 SER G CA 1
ATOM 9591 C C . SER G 4 60 ? 2.381 -58.761 -37.377 1.00 34.02 74 SER G C 1
ATOM 9592 O O . SER G 4 60 ? 1.917 -57.713 -37.835 1.00 37.65 74 SER G O 1
ATOM 9595 N N . ARG G 4 61 ? 1.793 -59.938 -37.579 1.00 29.25 75 ARG G N 1
ATOM 9596 C CA . ARG G 4 61 ? 0.566 -60.016 -38.362 1.00 24.67 75 ARG G CA 1
ATOM 9597 C C . ARG G 4 61 ? -0.639 -59.398 -37.666 1.00 26.89 75 ARG G C 1
ATOM 9598 O O . ARG G 4 61 ? -1.665 -59.219 -38.325 1.00 28.00 75 ARG G O 1
ATOM 9606 N N . PHE G 4 62 ? -0.554 -59.101 -36.366 1.00 25.71 76 PHE G N 1
ATOM 9607 C CA . PHE G 4 62 ? -1.595 -58.365 -35.647 1.00 31.61 76 PHE G CA 1
ATOM 9608 C C . PHE G 4 62 ? -1.350 -56.869 -35.793 1.00 32.03 76 PHE G C 1
ATOM 9609 O O . PHE G 4 62 ? -0.232 -56.396 -35.557 1.00 32.15 76 PHE G O 1
ATOM 9617 N N . SER G 4 63 ? -2.382 -56.128 -36.188 1.00 32.58 77 SER G N 1
ATOM 9618 C CA . SER G 4 63 ? -2.303 -54.671 -36.210 1.00 30.90 77 SER G CA 1
ATOM 9619 C C . SER G 4 63 ? -3.634 -54.085 -35.764 1.00 32.28 77 SER G C 1
ATOM 9620 O O . SER G 4 63 ? -4.682 -54.727 -35.872 1.00 30.99 77 SER G O 1
ATOM 9623 N N . GLY G 4 64 ? -3.574 -52.877 -35.214 1.00 35.96 78 GLY G N 1
ATOM 9624 C CA . GLY G 4 64 ? -4.764 -52.143 -34.834 1.00 28.19 78 GLY G CA 1
ATOM 9625 C C . GLY G 4 64 ? -4.777 -50.775 -35.480 1.00 32.35 78 GLY G C 1
ATOM 9626 O O . GLY G 4 64 ? -3.730 -50.204 -35.780 1.00 36.59 78 GLY G O 1
ATOM 9627 N N . SER G 4 65 ? -5.974 -50.252 -35.703 1.00 33.54 79 SER G N 1
ATOM 9628 C CA . SER G 4 65 ? -6.100 -48.899 -36.214 1.00 37.37 79 SER G CA 1
ATOM 9629 C C . SER G 4 65 ? -7.404 -48.296 -35.712 1.00 40.78 79 SER G C 1
ATOM 9630 O O . SER G 4 65 ? -8.238 -48.977 -35.102 1.00 37.63 79 SER G O 1
ATOM 9633 N N . GLY G 4 66 ? -7.573 -47.003 -35.985 1.00 40.19 80 GLY G N 1
ATOM 9634 C CA . GLY G 4 66 ? -8.764 -46.292 -35.569 1.00 43.03 80 GLY G CA 1
ATOM 9635 C C . GLY G 4 66 ? -8.483 -45.201 -34.567 1.00 44.17 80 GLY G C 1
ATOM 9636 O O . GLY G 4 66 ? -7.412 -45.174 -33.957 1.00 47.36 80 GLY G O 1
ATOM 9637 N N . SER G 4 67 ? -9.428 -44.277 -34.425 1.00 42.39 83 SER G N 1
ATOM 9638 C CA . SER G 4 67 ? -9.355 -43.228 -33.419 1.00 54.84 83 SER G CA 1
ATOM 9639 C C . SER G 4 67 ? -10.751 -42.663 -33.215 1.00 57.01 83 SER G C 1
ATOM 9640 O O . SER G 4 67 ? -11.557 -42.615 -34.148 1.00 56.29 83 SER G O 1
ATOM 9643 N N . GLY G 4 68 ? -11.006 -42.185 -32.004 1.00 51.20 84 GLY G N 1
ATOM 9644 C CA . GLY G 4 68 ? -12.287 -41.592 -31.696 1.00 43.46 84 GLY G CA 1
ATOM 9645 C C . GLY G 4 68 ? -13.274 -42.624 -31.202 1.00 44.98 84 GLY G C 1
ATOM 9646 O O . GLY G 4 68 ? -13.233 -43.007 -30.029 1.00 46.44 84 GLY G O 1
ATOM 9647 N N . THR G 4 69 ? -14.131 -43.125 -32.094 1.00 47.79 85 THR G N 1
ATOM 9648 C CA . THR G 4 69 ? -15.163 -44.077 -31.712 1.00 49.05 85 THR G CA 1
ATOM 9649 C C . THR G 4 69 ? -15.062 -45.428 -32.403 1.00 45.32 85 THR G C 1
ATOM 9650 O O . THR G 4 69 ? -15.548 -46.415 -31.847 1.00 41.95 85 THR G O 1
ATOM 9654 N N . ASP G 4 70 ? -14.446 -45.508 -33.574 1.00 49.65 86 ASP G N 1
ATOM 9655 C CA . ASP G 4 70 ? -14.418 -46.729 -34.364 1.00 42.59 86 ASP G CA 1
ATOM 9656 C C . ASP G 4 70 ? -13.004 -47.280 -34.425 1.00 37.26 86 ASP G C 1
ATOM 9657 O O . ASP G 4 70 ? -12.064 -46.555 -34.760 1.00 43.62 86 ASP G O 1
ATOM 9662 N N . PHE G 4 71 ? -12.858 -48.559 -34.110 1.00 34.21 87 PHE G N 1
ATOM 9663 C CA . PHE G 4 71 ? -11.544 -49.168 -34.049 1.00 35.52 87 PHE G CA 1
ATOM 9664 C C . PHE G 4 71 ? -11.590 -50.545 -34.681 1.00 30.55 87 PHE G C 1
ATOM 9665 O O . PHE G 4 71 ? -12.635 -51.194 -34.718 1.00 38.40 87 PHE G O 1
ATOM 9673 N N . THR G 4 72 ? -10.447 -50.982 -35.190 1.00 30.66 88 THR G N 1
ATOM 9674 C CA . THR G 4 72 ? -10.357 -52.303 -35.788 1.00 31.76 88 THR G CA 1
ATOM 9675 C C . THR G 4 72 ? -9.075 -52.996 -35.371 1.00 30.54 88 THR G C 1
ATOM 9676 O O . THR G 4 72 ? -8.019 -52.372 -35.227 1.00 30.27 88 THR G O 1
ATOM 9680 N N . LEU G 4 73 ? -9.186 -54.307 -35.233 1.00 30.99 89 LEU G N 1
ATOM 9681 C CA . LEU G 4 73 ? -8.057 -55.214 -35.126 1.00 31.70 89 LEU G CA 1
ATOM 9682 C C . LEU G 4 73 ? -8.011 -56.061 -36.389 1.00 28.82 89 LEU G C 1
ATOM 9683 O O . LEU G 4 73 ? -9.028 -56.639 -36.785 1.00 30.81 89 LEU G O 1
ATOM 9688 N N . THR G 4 74 ? -6.848 -56.111 -37.032 1.00 29.08 90 THR G N 1
ATOM 9689 C CA . THR G 4 74 ? -6.660 -56.903 -38.237 1.00 26.32 90 THR G CA 1
ATOM 9690 C C . THR G 4 74 ? -5.609 -57.971 -37.992 1.00 26.75 90 THR G C 1
ATOM 9691 O O . THR G 4 74 ? -4.511 -57.667 -37.515 1.00 30.00 90 THR G O 1
ATOM 9695 N N . ILE G 4 75 ? -5.947 -59.211 -38.328 1.00 25.98 91 ILE G N 1
ATOM 9696 C CA . ILE G 4 75 ? -5.005 -60.327 -38.348 1.00 24.42 91 ILE G CA 1
ATOM 9697 C C . ILE G 4 75 ? -4.755 -60.648 -39.818 1.00 28.84 91 ILE G C 1
ATOM 9698 O O . ILE G 4 75 ? -5.658 -61.117 -40.522 1.00 27.35 91 ILE G O 1
ATOM 9703 N N . SER G 4 76 ? -3.546 -60.356 -40.293 1.00 29.48 92 SER G N 1
ATOM 9704 C CA . SER G 4 76 ? -3.320 -60.254 -41.730 1.00 27.60 92 SER G CA 1
ATOM 9705 C C . SER G 4 76 ? -3.231 -61.615 -42.406 1.00 47.05 92 SER G C 1
ATOM 9706 O O . SER G 4 76 ? -3.618 -61.751 -43.573 1.00 50.63 92 SER G O 1
ATOM 9709 N N . THR G 4 77 ? -2.660 -62.617 -41.738 1.00 31.49 93 THR G N 1
ATOM 9710 C CA . THR G 4 77 ? -2.586 -63.953 -42.343 1.00 39.61 93 THR G CA 1
ATOM 9711 C C . THR G 4 77 ? -2.834 -64.973 -41.232 1.00 38.59 93 THR G C 1
ATOM 9712 O O . THR G 4 77 ? -1.904 -65.471 -40.592 1.00 37.76 93 THR G O 1
ATOM 9716 N N . LEU G 4 78 ? -4.102 -65.286 -41.019 1.00 33.40 94 LEU G N 1
ATOM 9717 C CA . LEU G 4 78 ? -4.510 -65.964 -39.806 1.00 27.34 94 LEU G CA 1
ATOM 9718 C C . LEU G 4 78 ? -3.897 -67.362 -39.718 1.00 37.28 94 LEU G C 1
ATOM 9719 O O . LEU G 4 78 ? -3.961 -68.152 -40.665 1.00 39.60 94 LEU G O 1
ATOM 9724 N N . GLN G 4 79 ? -3.287 -67.655 -38.581 1.00 29.13 95 GLN G N 1
ATOM 9725 C CA . GLN G 4 79 ? -2.591 -68.889 -38.277 1.00 29.88 95 GLN G CA 1
ATOM 9726 C C . GLN G 4 79 ? -3.457 -69.805 -37.429 1.00 36.03 95 GLN G C 1
ATOM 9727 O O . GLN G 4 79 ? -4.407 -69.352 -36.780 1.00 34.10 95 GLN G O 1
ATOM 9733 N N . PRO G 4 80 ? -3.186 -71.120 -37.445 1.00 32.20 96 PRO G N 1
ATOM 9734 C CA . PRO G 4 80 ? -4.018 -72.037 -36.635 1.00 32.97 96 PRO G CA 1
ATOM 9735 C C . PRO G 4 80 ? -4.065 -71.654 -35.163 1.00 33.22 96 PRO G C 1
ATOM 9736 O O . PRO G 4 80 ? -5.125 -71.740 -34.529 1.00 32.06 96 PRO G O 1
ATOM 9740 N N . GLU G 4 81 ? -2.964 -71.158 -34.620 1.00 30.12 97 GLU G N 1
ATOM 9741 C CA . GLU G 4 81 ? -2.964 -70.714 -33.237 1.00 28.97 97 GLU G CA 1
ATOM 9742 C C . GLU G 4 81 ? -3.692 -69.385 -33.022 1.00 33.21 97 GLU G C 1
ATOM 9743 O O . GLU G 4 81 ? -3.694 -68.906 -31.888 1.00 31.50 97 GLU G O 1
ATOM 9749 N N . ASP G 4 82 ? -4.275 -68.759 -34.046 1.00 29.63 98 ASP G N 1
ATOM 9750 C CA . ASP G 4 82 ? -4.990 -67.505 -33.837 1.00 27.68 98 ASP G CA 1
ATOM 9751 C C . ASP G 4 82 ? -6.489 -67.690 -33.624 1.00 26.49 98 ASP G C 1
ATOM 9752 O O . ASP G 4 82 ? -7.178 -66.722 -33.298 1.00 28.92 98 ASP G O 1
ATOM 9757 N N . PHE G 4 83 ? -7.023 -68.890 -33.789 1.00 26.28 99 PHE G N 1
ATOM 9758 C CA . PHE G 4 83 ? -8.438 -69.111 -33.511 1.00 27.03 99 PHE G CA 1
ATOM 9759 C C . PHE G 4 83 ? -8.660 -69.001 -32.002 1.00 34.03 99 PHE G C 1
ATOM 9760 O O . PHE G 4 83 ? -8.107 -69.781 -31.219 1.00 26.39 99 PHE G O 1
ATOM 9768 N N . ALA G 4 84 ? -9.418 -68.001 -31.589 1.00 33.27 100 ALA G N 1
ATOM 9769 C CA . ALA G 4 84 ? -9.561 -67.650 -30.181 1.00 32.88 100 ALA G CA 1
ATOM 9770 C C . ALA G 4 84 ? -10.649 -66.589 -30.071 1.00 33.64 100 ALA G C 1
ATOM 9771 O O . ALA G 4 84 ? -11.326 -66.263 -31.054 1.00 30.66 100 ALA G O 1
ATOM 9773 N N . THR G 4 85 ? -10.806 -66.039 -28.872 1.00 28.51 101 THR G N 1
ATOM 9774 C CA . THR G 4 85 ? -11.703 -64.923 -28.637 1.00 28.15 101 THR G CA 1
ATOM 9775 C C . THR G 4 85 ? -10.889 -63.650 -28.418 1.00 31.15 101 THR G C 1
ATOM 9776 O O . THR G 4 85 ? -9.841 -63.680 -27.766 1.00 29.99 101 THR G O 1
ATOM 9780 N N . TYR G 4 86 ? -11.342 -62.538 -29.008 1.00 27.88 102 TYR G N 1
ATOM 9781 C CA . TYR G 4 86 ? -10.630 -61.268 -28.930 1.00 25.92 102 TYR G CA 1
ATOM 9782 C C . TYR G 4 86 ? -11.494 -60.215 -28.247 1.00 28.19 102 TYR G C 1
ATOM 9783 O O . TYR G 4 86 ? -12.704 -60.125 -28.489 1.00 28.71 102 TYR G O 1
ATOM 9792 N N . TYR G 4 87 ? -10.861 -59.412 -27.402 1.00 23.66 103 TYR G N 1
ATOM 9793 C CA . TYR G 4 87 ? -11.550 -58.407 -26.602 1.00 29.83 103 TYR G CA 1
ATOM 9794 C C . TYR G 4 87 ? -10.893 -57.058 -26.828 1.00 28.99 103 TYR G C 1
ATOM 9795 O O . TYR G 4 87 ? -9.662 -56.954 -26.806 1.00 31.41 103 TYR G O 1
ATOM 9804 N N . CYS G 4 88 ? -11.709 -56.036 -27.035 1.00 28.57 104 CYS G N 1
ATOM 9805 C CA . CYS G 4 88 ? -11.229 -54.668 -26.930 1.00 33.25 104 CYS G CA 1
ATOM 9806 C C . CYS G 4 88 ? -11.507 -54.121 -25.537 1.00 35.33 104 CYS G C 1
ATOM 9807 O O . CYS G 4 88 ? -12.360 -54.623 -24.796 1.00 31.41 104 CYS G O 1
ATOM 9810 N N . GLN G 4 89 ? -10.759 -53.084 -25.180 1.00 29.44 105 GLN G N 1
ATOM 9811 C CA . GLN G 4 89 ? -10.927 -52.481 -23.872 1.00 30.87 105 GLN G CA 1
ATOM 9812 C C . GLN G 4 89 ? -10.538 -51.016 -23.921 1.00 30.22 105 GLN G C 1
ATOM 9813 O O . GLN G 4 89 ? -9.444 -50.676 -24.380 1.00 34.64 105 GLN G O 1
ATOM 9819 N N . GLN G 4 90 ? -11.423 -50.171 -23.407 1.00 34.06 106 GLN G N 1
ATOM 9820 C CA . GLN G 4 90 ? -11.243 -48.723 -23.412 1.00 31.57 106 GLN G CA 1
ATOM 9821 C C . GLN G 4 90 ? -10.391 -48.275 -22.220 1.00 37.11 106 GLN G C 1
ATOM 9822 O O . GLN G 4 90 ? -10.627 -48.698 -21.084 1.00 36.76 106 GLN G O 1
ATOM 9828 N N . PHE G 4 91 ? -9.387 -47.433 -22.482 1.00 33.24 107 PHE G N 1
ATOM 9829 C CA . PHE G 4 91 ? -8.533 -46.856 -21.449 1.00 33.79 107 PHE G CA 1
ATOM 9830 C C . PHE G 4 91 ? -8.734 -45.352 -21.322 1.00 38.45 107 PHE G C 1
ATOM 9831 O O . PHE G 4 91 ? -7.849 -44.642 -20.824 1.00 33.83 107 PHE G O 1
ATOM 9839 N N . ASN G 4 92 ? -9.876 -44.849 -21.789 1.00 36.12 108 ASN G N 1
ATOM 9840 C CA . ASN G 4 92 ? -10.096 -43.407 -21.788 1.00 38.90 108 ASN G CA 1
ATOM 9841 C C . ASN G 4 92 ? -10.396 -42.898 -20.384 1.00 41.26 108 ASN G C 1
ATOM 9842 O O . ASN G 4 92 ? -9.732 -41.981 -19.885 1.00 40.31 108 ASN G O 1
ATOM 9847 N N . SER G 4 93 ? -11.358 -43.515 -19.708 1.00 36.27 109 SER G N 1
ATOM 9848 C CA . SER G 4 93 ? -11.770 -43.015 -18.413 1.00 47.25 109 SER G CA 1
ATOM 9849 C C . SER G 4 93 ? -12.254 -44.178 -17.567 1.00 43.68 109 SER G C 1
ATOM 9850 O O . SER G 4 93 ? -12.615 -45.239 -18.078 1.00 44.12 109 SER G O 1
ATOM 9853 N N . TYR G 4 94 ? -12.235 -43.973 -16.313 1.00 50.40 110 TYR G N 1
ATOM 9854 C CA . TYR G 4 94 ? -12.705 -44.990 -15.398 1.00 40.60 110 TYR G CA 1
ATOM 9855 C C . TYR G 4 94 ? -14.201 -44.827 -15.176 1.00 40.01 110 TYR G C 1
ATOM 9856 O O . TYR G 4 94 ? -14.722 -43.713 -15.251 1.00 46.90 110 TYR G O 1
ATOM 9865 N N . PRO G 4 95 ? -14.937 -45.925 -14.952 1.00 46.60 111 PRO G N 1
ATOM 9866 C CA . PRO G 4 95 ? -14.449 -47.310 -14.900 1.00 43.67 111 PRO G CA 1
ATOM 9867 C C . PRO G 4 95 ? -14.042 -47.855 -16.265 1.00 38.37 111 PRO G C 1
ATOM 9868 O O . PRO G 4 95 ? -14.718 -47.553 -17.240 1.00 38.31 111 PRO G O 1
ATOM 9872 N N . LEU G 4 96 ? -12.961 -48.632 -16.320 1.00 34.69 112 LEU G N 1
ATOM 9873 C CA . LEU G 4 96 ? -12.575 -49.299 -17.556 1.00 40.40 112 LEU G CA 1
ATOM 9874 C C . LEU G 4 96 ? -13.676 -50.255 -17.999 1.00 39.81 112 LEU G C 1
ATOM 9875 O O . LEU G 4 96 ? -14.399 -50.821 -17.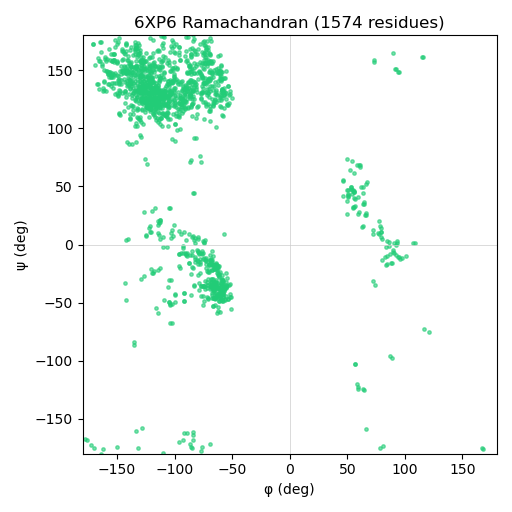176 1.00 43.01 112 LEU G O 1
ATOM 9880 N N . THR G 4 97 ? -13.797 -50.451 -19.312 1.00 34.81 113 THR G N 1
ATOM 9881 C CA . THR G 4 97 ? -14.826 -51.338 -19.845 1.00 38.00 113 THR G CA 1
ATOM 9882 C C . THR G 4 97 ? -14.266 -52.172 -20.992 1.00 34.60 113 THR G C 1
ATOM 9883 O O . THR G 4 97 ? -13.434 -51.701 -21.770 1.00 32.72 113 THR G O 1
ATOM 9887 N N . PHE G 4 98 ? -14.693 -53.429 -21.058 1.00 37.51 114 PHE G N 1
ATOM 9888 C CA . PHE G 4 98 ? -14.329 -54.327 -22.144 1.00 34.77 114 PHE G CA 1
ATOM 9889 C C . PHE G 4 98 ? -15.484 -54.433 -23.131 1.00 33.22 114 PHE G C 1
ATOM 9890 O O . PHE G 4 98 ? -16.651 -54.292 -22.769 1.00 39.81 114 PHE G O 1
ATOM 9898 N N . GLY G 4 99 ? -15.148 -54.694 -24.382 1.00 29.93 115 GLY G N 1
ATOM 9899 C CA . GLY G 4 99 ? -16.146 -55.124 -25.330 1.00 34.81 115 GLY G CA 1
ATOM 9900 C C . GLY G 4 99 ? -16.581 -56.547 -25.048 1.00 35.64 115 GLY G C 1
ATOM 9901 O O . GLY G 4 99 ? -16.000 -57.265 -24.233 1.00 33.29 115 GLY G O 1
ATOM 9902 N N . GLY G 4 100 ? -17.641 -56.957 -25.743 1.00 33.66 116 GLY G N 1
ATOM 9903 C CA . GLY G 4 100 ? -18.248 -58.260 -25.536 1.00 28.54 116 GLY G CA 1
ATOM 9904 C C . GLY G 4 100 ? -17.450 -59.437 -26.059 1.00 33.90 116 GLY G C 1
ATOM 9905 O O . GLY G 4 100 ? -17.821 -60.580 -25.767 1.00 37.82 116 GLY G O 1
ATOM 9906 N N . GLY G 4 101 ? -16.415 -59.199 -26.852 1.00 32.31 117 GLY G N 1
ATOM 9907 C CA . GLY G 4 101 ? -15.597 -60.275 -27.376 1.00 30.16 117 GLY G CA 1
ATOM 9908 C C . GLY G 4 101 ? -16.041 -60.726 -28.755 1.00 30.75 117 GLY G C 1
ATOM 9909 O O . GLY G 4 101 ? -17.223 -60.673 -29.109 1.00 35.59 117 GLY G O 1
ATOM 9910 N N . THR G 4 102 ? -15.075 -61.177 -29.555 1.00 29.80 118 THR G N 1
ATOM 9911 C CA . THR G 4 102 ? -15.345 -61.789 -30.854 1.00 28.49 118 THR G CA 1
ATOM 9912 C C . THR G 4 102 ? -14.638 -63.134 -30.901 1.00 29.64 118 THR G C 1
ATOM 9913 O O . THR G 4 102 ? -13.415 -63.188 -30.744 1.00 34.93 118 THR G O 1
ATOM 9917 N N . LYS G 4 103 ? -15.402 -64.215 -31.103 1.00 26.45 119 LYS G N 1
ATOM 9918 C CA . LYS G 4 103 ? -14.841 -65.562 -31.222 1.00 27.87 119 LYS G CA 1
ATOM 9919 C C . LYS G 4 103 ? -14.551 -65.862 -32.689 1.00 27.76 119 LYS G C 1
ATOM 9920 O O . LYS G 4 103 ? -15.445 -65.783 -33.531 1.00 29.04 119 LYS G O 1
ATOM 9926 N N . VAL G 4 104 ? -13.303 -66.201 -32.989 1.00 26.19 120 VAL G N 1
ATOM 9927 C CA . VAL G 4 104 ? -12.863 -66.543 -34.335 1.00 30.27 120 VAL G CA 1
ATOM 9928 C C . VAL G 4 104 ? -12.662 -68.047 -34.400 1.00 30.36 120 VAL G C 1
ATOM 9929 O O . VAL G 4 104 ? -11.735 -68.570 -33.771 1.00 32.90 120 VAL G O 1
ATOM 9933 N N . ASP G 4 105 ? -13.493 -68.749 -35.173 1.00 30.18 121 ASP G N 1
ATOM 9934 C CA . ASP G 4 105 ? -13.358 -70.204 -35.300 1.00 35.80 121 ASP G CA 1
ATOM 9935 C C . ASP G 4 105 ? -13.066 -70.585 -36.754 1.00 38.29 121 ASP G C 1
ATOM 9936 O O . ASP G 4 105 ? -13.022 -69.741 -37.656 1.00 31.96 121 ASP G O 1
ATOM 9941 N N . ILE G 4 106 ? -12.849 -71.876 -36.969 1.00 37.97 122 ILE G N 1
ATOM 9942 C CA . ILE G 4 106 ? -12.423 -72.381 -38.268 1.00 33.33 122 ILE G CA 1
ATOM 9943 C C . ILE G 4 106 ? -13.630 -72.580 -39.175 1.00 44.67 122 ILE G C 1
ATOM 9944 O O . ILE G 4 106 ? -14.616 -73.218 -38.790 1.00 45.44 122 ILE G O 1
ATOM 9949 N N . LYS G 4 107 ? -13.534 -72.088 -40.404 1.00 42.25 123 LYS G N 1
ATOM 9950 C CA . LYS G 4 107 ? -14.578 -72.333 -41.386 1.00 39.55 123 LYS G CA 1
ATOM 9951 C C . LYS G 4 107 ? -14.436 -73.758 -41.925 1.00 44.42 123 LYS G C 1
ATOM 9952 O O . LYS G 4 107 ? -13.325 -74.283 -42.049 1.00 50.68 123 LYS G O 1
ATOM 9958 N N . ARG G 4 108 ? -15.565 -74.390 -42.244 1.00 36.32 124 ARG G N 1
ATOM 9959 C CA . ARG G 4 108 ? -15.511 -75.665 -42.956 1.00 47.71 124 ARG G CA 1
ATOM 9960 C C . ARG G 4 108 ? -16.875 -75.950 -43.567 1.00 45.03 124 ARG G C 1
ATOM 9961 O O . ARG G 4 108 ? -17.781 -75.113 -43.537 1.00 45.03 124 ARG G O 1
ATOM 9969 N N . THR G 4 109 ? -16.983 -77.129 -44.175 1.00 52.13 125 THR G N 1
ATOM 9970 C CA . THR G 4 109 ? -18.187 -77.557 -44.865 1.00 52.44 125 THR G CA 1
ATOM 9971 C C . THR G 4 109 ? -19.389 -77.583 -43.937 1.00 46.98 125 THR G C 1
ATOM 9972 O O . THR G 4 109 ? -19.320 -78.113 -42.823 1.00 49.31 125 THR G O 1
ATOM 9976 N N . VAL G 4 110 ? -20.500 -77.020 -44.416 1.00 45.66 126 VAL G N 1
ATOM 9977 C CA . VAL G 4 110 ? -21.751 -77.102 -43.681 1.00 50.36 126 VAL G CA 1
ATOM 9978 C C . VAL G 4 110 ? -22.116 -78.564 -43.498 1.00 49.79 126 VAL G C 1
ATOM 9979 O O . VAL G 4 110 ? -22.183 -79.331 -44.465 1.00 49.81 126 VAL G O 1
ATOM 9983 N N . ALA G 4 111 ? -22.316 -78.964 -42.246 1.00 47.41 127 ALA G N 1
ATOM 9984 C CA . ALA G 4 111 ? -22.657 -80.337 -41.904 1.00 45.18 127 ALA G CA 1
ATOM 9985 C C . ALA G 4 111 ? -23.855 -80.315 -40.973 1.00 49.97 127 ALA G C 1
ATOM 9986 O O . ALA G 4 111 ? -23.812 -79.661 -39.925 1.00 47.81 127 ALA G O 1
ATOM 9988 N N . ALA G 4 112 ? -24.933 -80.976 -41.378 1.00 54.89 128 ALA G N 1
ATOM 9989 C CA . ALA G 4 112 ? -26.088 -81.103 -40.511 1.00 53.30 128 ALA G CA 1
ATOM 9990 C C . ALA G 4 112 ? -25.740 -81.985 -39.316 1.00 53.19 128 ALA G C 1
ATOM 9991 O O . ALA G 4 112 ? -24.937 -82.914 -39.435 1.00 55.04 128 ALA G O 1
ATOM 9993 N N . PRO G 4 113 ? -26.328 -81.721 -38.156 1.00 51.09 129 PRO G N 1
ATOM 9994 C CA . PRO G 4 113 ? -26.087 -82.588 -37.004 1.00 53.61 129 PRO G CA 1
ATOM 9995 C C . PRO G 4 113 ? -26.875 -83.877 -37.117 1.00 53.21 129 PRO G C 1
ATOM 9996 O O . PRO G 4 113 ? -27.975 -83.918 -37.669 1.00 53.22 129 PRO G O 1
ATOM 10000 N N . SER G 4 114 ? -26.277 -84.947 -36.610 1.00 58.13 130 SER G N 1
ATOM 10001 C CA . SER G 4 114 ? -27.016 -86.173 -36.340 1.00 46.19 130 SER G CA 1
ATOM 10002 C C . SER G 4 114 ? -27.651 -85.998 -34.968 1.00 43.58 130 SER G C 1
ATOM 10003 O O . SER G 4 114 ? -26.947 -85.697 -33.999 1.00 48.23 130 SER G O 1
ATOM 10006 N N . VAL G 4 115 ? -28.975 -86.099 -34.898 1.00 43.61 131 VAL G N 1
ATOM 10007 C CA . VAL G 4 115 ? -29.720 -85.836 -33.671 1.00 43.20 131 VAL G CA 1
ATOM 10008 C C . VAL G 4 115 ? -30.125 -87.158 -33.042 1.00 44.23 131 VAL G C 1
ATOM 10009 O O . VAL G 4 115 ? -30.647 -88.043 -33.725 1.00 49.93 131 VAL G O 1
ATOM 10013 N N . PHE G 4 116 ? -29.868 -87.297 -31.745 1.00 49.12 132 PHE G N 1
ATOM 10014 C CA . PHE G 4 116 ? -30.210 -88.482 -30.976 1.00 40.90 132 PHE G CA 1
ATOM 10015 C C . PHE G 4 116 ? -30.853 -88.049 -29.667 1.00 46.86 132 PHE G C 1
ATOM 10016 O O . PHE G 4 116 ? -30.432 -87.060 -29.059 1.00 45.40 132 PHE G O 1
ATOM 10024 N N . ILE G 4 117 ? -31.878 -88.780 -29.234 1.00 51.02 133 ILE G N 1
ATOM 10025 C CA . ILE G 4 117 ? -32.571 -88.493 -27.984 1.00 43.93 133 ILE G CA 1
ATOM 10026 C C . ILE G 4 117 ? -32.471 -89.709 -27.068 1.00 46.29 133 ILE G C 1
ATOM 10027 O O . ILE G 4 117 ? -32.462 -90.854 -27.536 1.00 48.26 133 ILE G O 1
ATOM 10032 N N . PHE G 4 118 ? -32.343 -89.455 -25.766 1.00 43.62 134 PHE G N 1
ATOM 10033 C CA . PHE G 4 118 ? -32.169 -90.506 -24.765 1.00 41.67 134 PHE G CA 1
ATOM 10034 C C . PHE G 4 118 ? -33.185 -90.327 -23.643 1.00 41.32 134 PHE G C 1
ATOM 10035 O O . PHE G 4 118 ? -33.121 -89.319 -22.906 1.00 42.02 134 PHE G O 1
ATOM 10043 N N . PRO G 4 119 ? -34.100 -91.274 -23.441 1.00 43.09 135 PRO G N 1
ATOM 10044 C CA . PRO G 4 119 ? -35.026 -91.192 -22.305 1.00 42.40 135 PRO G CA 1
ATOM 10045 C C . PRO G 4 119 ? -34.292 -91.402 -20.995 1.00 44.11 135 PRO G C 1
ATOM 10046 O O . PRO G 4 119 ? -33.156 -91.899 -20.987 1.00 50.53 135 PRO G O 1
ATOM 10050 N N . PRO G 4 120 ? -34.894 -91.040 -19.865 1.00 41.48 136 PRO G N 1
ATOM 10051 C CA . PRO G 4 120 ? -34.225 -91.286 -18.579 1.00 49.63 136 PRO G CA 1
ATOM 10052 C C . PRO G 4 120 ? -34.169 -92.773 -18.270 1.00 40.75 136 PRO G C 1
ATOM 10053 O O . PRO G 4 120 ? -35.112 -93.518 -18.529 1.00 46.79 136 PRO G O 1
ATOM 10057 N N . SER G 4 121 ? -33.051 -93.200 -17.704 1.00 42.87 137 SER G N 1
ATOM 10058 C CA . SER G 4 121 ? -32.886 -94.594 -17.336 1.00 51.02 137 SER G CA 1
ATOM 10059 C C . SER G 4 121 ? -33.778 -94.963 -16.151 1.00 56.25 137 SER G C 1
ATOM 10060 O O . SER G 4 121 ? -34.190 -94.116 -15.351 1.00 53.20 137 SER G O 1
ATOM 10063 N N . ASP G 4 122 ? -34.076 -96.260 -16.045 1.00 60.65 138 ASP G N 1
ATOM 10064 C CA . ASP G 4 122 ? -34.881 -96.730 -14.925 1.00 58.27 138 ASP G CA 1
ATOM 10065 C C . ASP G 4 122 ? -34.166 -96.517 -13.602 1.00 61.26 138 ASP G C 1
ATOM 10066 O O . ASP G 4 122 ? -34.819 -96.334 -12.565 1.00 66.20 138 ASP G O 1
ATOM 10071 N N . GLU G 4 123 ? -32.833 -96.567 -13.606 1.00 57.28 139 GLU G N 1
ATOM 10072 C CA . GLU G 4 123 ? -32.111 -96.347 -12.359 1.00 61.43 139 GLU G CA 1
ATOM 10073 C C . GLU G 4 123 ? -32.247 -94.910 -11.883 1.00 61.15 139 GLU G C 1
ATOM 10074 O O . GLU G 4 123 ? -32.283 -94.667 -10.671 1.00 61.55 139 GLU G O 1
ATOM 10080 N N . GLN G 4 124 ? -32.360 -93.947 -12.805 1.00 53.50 140 GLN G N 1
ATOM 10081 C CA . GLN G 4 124 ? -32.582 -92.577 -12.360 1.00 52.35 140 GLN G CA 1
ATOM 10082 C C . GLN G 4 124 ? -34.019 -92.371 -11.893 1.00 60.76 140 GLN G C 1
ATOM 10083 O O . GLN G 4 124 ? -34.261 -91.641 -10.926 1.00 60.49 140 GLN G O 1
ATOM 10089 N N . LEU G 4 125 ? -34.979 -93.033 -12.542 1.00 60.70 141 LEU G N 1
ATOM 10090 C CA . LEU G 4 125 ? -36.382 -92.844 -12.186 1.00 58.58 141 LEU G CA 1
ATOM 10091 C C . LEU G 4 125 ? -36.666 -93.331 -10.770 1.00 69.18 141 LEU G C 1
ATOM 10092 O O . LEU G 4 125 ? -37.475 -92.730 -10.054 1.00 79.43 141 LEU G O 1
ATOM 10097 N N . LYS G 4 126 ? -36.022 -94.420 -10.346 1.00 65.25 142 LYS G N 1
ATOM 10098 C CA . LYS G 4 126 ? -36.195 -94.850 -8.964 1.00 77.17 142 LYS G CA 1
ATOM 10099 C C . LYS G 4 126 ? -35.616 -93.840 -7.981 1.00 79.73 142 LYS G C 1
ATOM 10100 O O . LYS G 4 126 ? -36.026 -93.823 -6.818 1.00 77.79 142 LYS G O 1
ATOM 10106 N N . SER G 4 127 ? -34.692 -92.986 -8.429 1.00 79.69 143 SER G N 1
ATOM 10107 C CA . SER G 4 127 ? -34.067 -91.987 -7.571 1.00 79.11 143 SER G CA 1
ATOM 10108 C C . SER G 4 127 ? -34.908 -90.728 -7.401 1.00 79.99 143 SER G C 1
ATOM 10109 O O . SER G 4 127 ? -34.621 -89.938 -6.497 1.00 81.34 143 SER G O 1
ATOM 10112 N N . GLY G 4 128 ? -35.924 -90.512 -8.240 1.00 74.12 144 GLY G N 1
ATOM 10113 C CA . GLY G 4 128 ? -36.849 -89.403 -8.070 1.00 68.48 144 GLY G CA 1
ATOM 10114 C C . GLY G 4 128 ? -36.709 -88.259 -9.054 1.00 74.04 144 GLY G C 1
ATOM 10115 O O . GLY G 4 128 ? -37.469 -87.287 -8.956 1.00 73.46 144 GLY G O 1
ATOM 10116 N N . THR G 4 129 ? -35.785 -88.341 -10.005 1.00 73.14 145 THR G N 1
ATOM 10117 C CA . THR G 4 129 ? -35.566 -87.291 -10.987 1.00 61.39 145 THR G CA 1
ATOM 10118 C C . THR G 4 129 ? -35.460 -87.926 -12.367 1.00 61.16 145 THR G C 1
ATOM 10119 O O . THR G 4 129 ? -35.100 -89.099 -12.500 1.00 55.99 145 THR G O 1
ATOM 10123 N N . ALA G 4 130 ? -35.803 -87.146 -13.390 1.00 52.04 146 ALA G N 1
ATOM 10124 C CA . ALA G 4 130 ? -35.756 -87.595 -14.770 1.00 46.76 146 ALA G CA 1
ATOM 10125 C C . ALA G 4 130 ? -34.965 -86.593 -15.591 1.00 54.32 146 ALA G C 1
ATOM 10126 O O . ALA G 4 130 ? -35.276 -85.399 -15.587 1.00 57.66 146 ALA G O 1
ATOM 10128 N N . SER G 4 131 ? -33.946 -87.081 -16.288 1.00 53.63 147 SER G N 1
ATOM 10129 C CA . SER G 4 131 ? -33.144 -86.286 -17.205 1.00 42.56 147 SER G CA 1
ATOM 10130 C C . SER G 4 131 ? -33.314 -86.859 -18.602 1.00 46.03 147 SER G C 1
ATOM 10131 O O . SER G 4 131 ? -33.047 -88.044 -18.820 1.00 53.87 147 SER G O 1
ATOM 10134 N N . VAL G 4 132 ? -33.810 -86.043 -19.527 1.00 44.96 148 VAL G N 1
ATOM 10135 C CA . VAL G 4 132 ? -33.880 -86.404 -20.940 1.00 45.93 148 VAL G CA 1
ATOM 10136 C C . VAL G 4 132 ? -32.749 -85.686 -21.658 1.00 41.61 148 VAL G C 1
ATOM 10137 O O . VAL G 4 132 ? -32.542 -84.486 -21.444 1.00 43.78 148 VAL G O 1
ATOM 10141 N N . VAL G 4 133 ? -32.005 -86.409 -22.491 1.00 38.86 149 VAL G N 1
ATOM 10142 C CA . VAL G 4 133 ? -30.835 -85.864 -23.170 1.00 38.27 149 VAL G CA 1
ATOM 10143 C C . VAL G 4 133 ? -31.062 -85.921 -24.675 1.00 44.69 149 VAL G C 1
ATOM 10144 O O . VAL G 4 133 ? -31.472 -86.958 -25.206 1.00 51.20 149 VAL G O 1
ATOM 10148 N N . CYS G 4 134 ? -30.788 -84.806 -25.352 1.00 44.93 150 CYS G N 1
ATOM 10149 C CA . CYS G 4 134 ? -30.809 -84.683 -26.808 1.00 42.43 150 CYS G CA 1
ATOM 10150 C C . CYS G 4 134 ? -29.391 -84.369 -27.275 1.00 46.47 150 CYS G C 1
ATOM 10151 O O . CYS G 4 134 ? -28.759 -83.439 -26.762 1.00 44.01 150 CYS G O 1
ATOM 10154 N N . LEU G 4 135 ? -28.881 -85.159 -28.216 1.00 42.62 151 LEU G N 1
ATOM 10155 C CA . LEU G 4 135 ? -27.509 -85.033 -28.691 1.00 41.34 151 LEU G CA 1
ATOM 10156 C C . LEU G 4 135 ? -27.497 -84.543 -30.135 1.00 41.38 151 LEU G C 1
ATOM 10157 O O . LEU G 4 135 ? -28.163 -85.122 -30.995 1.00 37.73 151 LEU G O 1
ATOM 10162 N N . LEU G 4 136 ? -26.761 -83.464 -30.387 1.00 37.67 152 LEU G N 1
ATOM 10163 C CA . LEU G 4 136 ? -26.516 -82.953 -31.735 1.00 39.29 152 LEU G CA 1
ATOM 10164 C C . LEU G 4 136 ? -25.048 -83.196 -32.040 1.00 38.44 152 LEU G C 1
ATOM 10165 O O . LEU G 4 136 ? -24.180 -82.562 -31.437 1.00 41.26 152 LEU G O 1
ATOM 10170 N N . ASN G 4 137 ? -24.765 -84.094 -32.979 1.00 38.61 153 ASN G N 1
ATOM 10171 C CA . ASN G 4 137 ? -23.414 -84.614 -33.156 1.00 40.97 153 ASN G CA 1
ATOM 10172 C C . ASN G 4 137 ? -22.808 -84.192 -34.492 1.00 46.03 153 ASN G C 1
ATOM 10173 O O . ASN G 4 137 ? -23.416 -84.393 -35.550 1.00 40.59 153 ASN G O 1
ATOM 10178 N N . ASN G 4 138 ? -21.588 -83.652 -34.429 1.00 41.23 154 ASN G N 1
ATOM 10179 C CA . ASN G 4 138 ? -20.750 -83.351 -35.591 1.00 43.10 154 ASN G CA 1
ATOM 10180 C C . ASN G 4 138 ? -21.476 -82.477 -36.619 1.00 43.72 154 ASN G C 1
ATOM 10181 O O . ASN G 4 138 ? -21.812 -82.899 -37.722 1.00 46.95 154 ASN G O 1
ATOM 10186 N N . PHE G 4 139 ? -21.651 -81.213 -36.244 1.00 42.69 155 PHE G N 1
ATOM 10187 C CA . PHE G 4 139 ? -22.305 -80.239 -37.101 1.00 38.99 155 PHE G CA 1
ATOM 10188 C C . PHE G 4 139 ? -21.431 -79.006 -37.262 1.00 38.15 155 PHE G C 1
ATOM 10189 O O . PHE G 4 139 ? -20.523 -78.747 -36.467 1.00 38.07 155 PHE G O 1
ATOM 10197 N N . TYR G 4 140 ? -21.699 -78.262 -38.335 1.00 39.01 156 TYR G N 1
ATOM 10198 C CA . TYR G 4 140 ? -21.060 -76.985 -38.599 1.00 38.42 156 TYR G CA 1
ATOM 10199 C C . TYR G 4 140 ? -22.004 -76.225 -39.513 1.00 45.98 156 TYR G C 1
ATOM 10200 O O . TYR G 4 140 ? -22.542 -76.832 -40.450 1.00 55.23 156 TYR G O 1
ATOM 10209 N N . PRO G 4 141 ? -22.224 -74.908 -39.303 1.00 44.34 157 PRO G N 1
ATOM 10210 C CA . PRO G 4 141 ? -21.610 -74.009 -38.315 1.00 47.10 157 PRO G CA 1
ATOM 10211 C C . PRO G 4 141 ? -22.139 -74.155 -36.888 1.00 43.91 157 PRO G C 1
ATOM 10212 O O . PRO G 4 141 ? -23.001 -74.992 -36.636 1.00 42.06 157 PRO G O 1
ATOM 10216 N N . ARG G 4 142 ? -21.630 -73.310 -35.986 1.00 42.74 158 ARG G N 1
ATOM 10217 C CA . ARG G 4 142 ? -21.900 -73.459 -34.555 1.00 42.25 158 ARG G CA 1
ATOM 10218 C C . ARG G 4 142 ? -23.359 -73.188 -34.216 1.00 47.43 158 ARG G C 1
ATOM 10219 O O . ARG G 4 142 ? -23.934 -73.854 -33.348 1.00 44.88 158 ARG G O 1
ATOM 10227 N N . GLU G 4 143 ? -23.980 -72.239 -34.903 1.00 49.51 159 GLU G N 1
ATOM 10228 C CA . GLU G 4 143 ? -25.300 -71.769 -34.506 1.00 51.95 159 GLU G CA 1
ATOM 10229 C C . GLU G 4 143 ? -26.323 -72.884 -34.664 1.00 52.64 159 GLU G C 1
ATOM 10230 O O . GLU G 4 143 ? -26.510 -73.417 -35.761 1.00 58.43 159 GLU G O 1
ATOM 10236 N N . ALA G 4 144 ? -26.985 -73.230 -33.564 1.00 53.99 160 ALA G N 1
ATOM 10237 C CA . ALA G 4 144 ? -28.005 -74.265 -33.566 1.00 52.41 160 ALA G CA 1
ATOM 10238 C C . ALA G 4 144 ? -29.016 -73.950 -32.478 1.00 56.56 160 ALA G C 1
ATOM 10239 O O . ALA G 4 144 ? -28.644 -73.556 -31.370 1.00 65.87 160 ALA G O 1
ATOM 10241 N N . LYS G 4 145 ? -30.288 -74.155 -32.796 1.00 59.28 161 LYS G N 1
ATOM 10242 C CA . LYS G 4 145 ? -31.387 -73.917 -31.873 1.00 61.44 161 LYS G CA 1
ATOM 10243 C C . LYS G 4 145 ? -31.968 -75.264 -31.468 1.00 58.73 161 LYS G C 1
ATOM 10244 O O . LYS G 4 145 ? -32.267 -76.096 -32.330 1.00 55.70 161 LYS G O 1
ATOM 10250 N N . VAL G 4 146 ? -32.118 -75.479 -30.162 1.00 64.76 162 VAL G N 1
ATOM 10251 C CA . VAL G 4 146 ? -32.676 -76.717 -29.619 1.00 54.02 162 VAL G CA 1
ATOM 10252 C C . VAL G 4 146 ? -33.852 -76.349 -28.732 1.00 51.71 162 VAL G C 1
ATOM 10253 O O . VAL G 4 146 ? -33.688 -75.604 -27.760 1.00 58.14 162 VAL G O 1
ATOM 10257 N N . GLN G 4 147 ? -35.026 -76.877 -29.048 1.00 52.92 163 GLN G N 1
ATOM 10258 C CA . GLN G 4 147 ? -36.231 -76.602 -28.280 1.00 56.27 163 GLN G CA 1
ATOM 10259 C C . GLN G 4 147 ? -36.842 -77.907 -27.796 1.00 61.25 163 GLN G C 1
ATOM 10260 O O . GLN G 4 147 ? -37.067 -78.826 -28.591 1.00 57.96 163 GLN G O 1
ATOM 10266 N N . TRP G 4 148 ? -37.117 -77.974 -26.499 1.00 55.22 164 TRP G N 1
ATOM 10267 C CA . TRP G 4 148 ? -37.731 -79.141 -25.885 1.00 51.79 164 TRP G CA 1
ATOM 10268 C C . TRP G 4 148 ? -39.248 -79.005 -25.901 1.00 54.71 164 TRP G C 1
ATOM 10269 O O . TRP G 4 148 ? -39.789 -77.936 -25.607 1.00 56.99 164 TRP G O 1
ATOM 10280 N N . LYS G 4 149 ? -39.931 -80.094 -26.247 1.00 56.04 165 LYS G N 1
ATOM 10281 C CA . LYS G 4 149 ? -41.389 -80.127 -26.256 1.00 55.24 165 LYS G CA 1
ATOM 10282 C C . LYS G 4 149 ? -41.864 -81.342 -25.471 1.00 63.25 165 LYS G C 1
ATOM 10283 O O . LYS G 4 149 ? -41.451 -82.470 -25.761 1.00 58.94 165 LYS G O 1
ATOM 10289 N N . VAL G 4 150 ? -42.716 -81.106 -24.474 1.00 62.94 166 VAL G N 1
ATOM 10290 C CA . VAL G 4 150 ? -43.321 -82.156 -23.659 1.00 53.15 166 VAL G CA 1
ATOM 10291 C C . VAL G 4 150 ? -44.815 -82.146 -23.954 1.00 67.98 166 VAL G C 1
ATOM 10292 O O . VAL G 4 150 ? -45.532 -81.224 -23.540 1.00 73.57 166 VAL G O 1
ATOM 10296 N N . ASP G 4 151 ? -45.287 -83.158 -24.683 1.00 63.54 167 ASP G N 1
ATOM 10297 C CA . ASP G 4 151 ? -46.675 -83.205 -25.143 1.00 68.31 167 ASP G CA 1
ATOM 10298 C C . ASP G 4 151 ? -47.026 -81.933 -25.909 1.00 69.50 167 ASP G C 1
ATOM 10299 O O . ASP G 4 151 ? -48.088 -81.333 -25.715 1.00 72.08 167 ASP G O 1
ATOM 10304 N N . ASN G 4 152 ? -46.103 -81.516 -26.780 1.00 66.58 168 ASN G N 1
ATOM 10305 C CA . ASN G 4 152 ? -46.248 -80.333 -27.626 1.00 74.27 168 ASN G CA 1
ATOM 10306 C C . ASN G 4 152 ? -46.286 -79.039 -26.818 1.00 69.47 168 ASN G C 1
ATOM 10307 O O . ASN G 4 152 ? -46.878 -78.049 -27.248 1.00 74.34 168 ASN G O 1
ATOM 10312 N N . ALA G 4 153 ? -45.660 -79.035 -25.646 1.00 70.65 169 ALA G N 1
ATOM 10313 C CA . ALA G 4 153 ? -45.539 -77.844 -24.817 1.00 68.57 169 ALA G CA 1
ATOM 10314 C C . ALA G 4 153 ? -44.082 -77.405 -24.820 1.00 68.31 169 ALA G C 1
ATOM 10315 O O . ALA G 4 153 ? -43.200 -78.176 -24.422 1.00 62.84 169 ALA G O 1
ATOM 10317 N N . LEU G 4 154 ? -43.832 -76.180 -25.283 1.00 67.21 170 LEU G N 1
ATOM 10318 C CA . LEU G 4 154 ? -42.475 -75.646 -25.291 1.00 66.64 170 LEU G CA 1
ATOM 10319 C C . LEU G 4 154 ? -41.981 -75.471 -23.862 1.00 70.82 170 LEU G C 1
ATOM 10320 O O . LEU G 4 154 ? -42.605 -74.769 -23.057 1.00 64.59 170 LEU G O 1
ATOM 10325 N N . GLN G 4 155 ? -40.857 -76.103 -23.555 1.00 58.41 171 GLN G N 1
ATOM 10326 C CA . GLN G 4 155 ? -40.233 -75.989 -22.250 1.00 60.49 171 GLN G CA 1
ATOM 10327 C C . GLN G 4 155 ? -39.273 -74.805 -22.234 1.00 62.05 171 GLN G C 1
ATOM 10328 O O . GLN G 4 155 ? -38.564 -74.553 -23.210 1.00 64.27 171 GLN G O 1
ATOM 10334 N N . SER G 4 156 ? -39.262 -74.071 -21.127 1.00 56.47 172 SER G N 1
ATOM 10335 C CA . SER G 4 156 ? -38.288 -73.007 -20.944 1.00 58.91 172 SER G CA 1
ATOM 10336 C C . SER G 4 156 ? -37.821 -73.011 -19.497 1.00 64.13 172 SER G C 1
ATOM 10337 O O . SER G 4 156 ? -38.625 -73.181 -18.579 1.00 68.22 172 SER G O 1
ATOM 10340 N N . GLY G 4 157 ? -36.515 -72.847 -19.304 1.00 64.99 173 GLY G N 1
ATOM 10341 C CA . GLY G 4 157 ? -35.946 -72.716 -17.981 1.00 56.76 173 GLY G CA 1
ATOM 10342 C C . GLY G 4 157 ? -35.615 -74.005 -17.265 1.00 57.96 173 GLY G C 1
ATOM 10343 O O . GLY G 4 157 ? -35.128 -73.945 -16.129 1.00 56.96 173 GLY G O 1
ATOM 10344 N N . ASN G 4 158 ? -35.881 -75.168 -17.867 1.00 52.76 174 ASN G N 1
ATOM 10345 C CA . ASN G 4 158 ? -35.586 -76.451 -17.234 1.00 55.83 174 ASN G CA 1
ATOM 10346 C C . ASN G 4 158 ? -34.609 -77.281 -18.065 1.00 55.88 174 ASN G C 1
ATOM 10347 O O . ASN G 4 158 ? -34.629 -78.513 -18.016 1.00 52.03 174 ASN G O 1
ATOM 10352 N N . SER G 4 159 ? -33.741 -76.623 -18.826 1.00 54.63 175 SER G N 1
ATOM 10353 C CA . SER G 4 159 ? -32.765 -77.333 -19.633 1.00 49.70 175 SER G CA 1
ATOM 10354 C C . SER G 4 159 ? -31.484 -76.519 -19.678 1.00 54.38 175 SER G C 1
ATOM 10355 O O . SER G 4 159 ? -31.511 -75.292 -19.560 1.00 55.79 175 SER G O 1
ATOM 10358 N N . GLN G 4 160 ? -30.359 -77.224 -19.813 1.00 50.90 176 GLN G N 1
ATOM 10359 C CA . GLN G 4 160 ? -29.047 -76.623 -20.003 1.00 42.35 176 GLN G CA 1
ATOM 10360 C C . GLN G 4 160 ? -28.369 -77.273 -21.205 1.00 46.81 176 GLN G C 1
ATOM 10361 O O . GLN G 4 160 ? -28.643 -78.430 -21.546 1.00 43.88 176 GLN G O 1
ATOM 10367 N N . GLU G 4 161 ? -27.509 -76.503 -21.871 1.00 46.00 177 GLU G N 1
ATOM 10368 C CA . GLU G 4 161 ? -26.802 -76.954 -23.060 1.00 40.73 177 GLU G CA 1
ATOM 10369 C C . GLU G 4 161 ? -25.301 -76.951 -22.814 1.00 39.59 177 GLU G C 1
ATOM 10370 O O . GLU G 4 161 ? -24.787 -76.208 -21.980 1.00 42.24 177 GLU G O 1
ATOM 10376 N N . SER G 4 162 ? -24.600 -77.791 -23.560 1.00 42.11 178 SER G N 1
ATOM 10377 C CA . SER G 4 162 ? -23.163 -77.918 -23.412 1.00 38.49 178 SER G CA 1
ATOM 10378 C C . SER G 4 162 ? -22.595 -78.263 -24.782 1.00 37.70 178 SER G C 1
ATOM 10379 O O . SER G 4 162 ? -23.219 -79.011 -25.543 1.00 38.94 178 SER G O 1
ATOM 10382 N N . VAL G 4 163 ? -21.436 -77.687 -25.110 1.00 37.71 179 VAL G N 1
ATOM 10383 C CA . VAL G 4 163 ? -20.829 -77.821 -26.433 1.00 38.63 179 VAL G CA 1
ATOM 10384 C C . VAL G 4 163 ? -19.373 -78.240 -26.295 1.00 37.98 179 VAL G C 1
ATOM 10385 O O . VAL G 4 163 ? -18.693 -77.878 -25.331 1.00 38.71 179 VAL G O 1
ATOM 10389 N N . THR G 4 164 ? -18.893 -79.014 -27.265 1.00 32.21 180 THR G N 1
ATOM 10390 C CA . THR G 4 164 ? -17.484 -79.369 -27.290 1.00 30.61 180 THR G CA 1
ATOM 10391 C C . THR G 4 164 ? -16.660 -78.258 -27.933 1.00 37.91 180 THR G C 1
ATOM 10392 O O . THR G 4 164 ? -17.176 -77.336 -28.569 1.00 37.82 180 THR G O 1
ATOM 10396 N N . GLU G 4 165 ? -15.350 -78.363 -27.778 1.00 39.83 181 GLU G N 1
ATOM 10397 C CA . GLU G 4 165 ? -14.487 -77.505 -28.562 1.00 33.21 181 GLU G CA 1
ATOM 10398 C C . GLU G 4 165 ? -14.555 -77.914 -30.031 1.00 38.60 181 GLU G C 1
ATOM 10399 O O . GLU G 4 165 ? -14.910 -79.046 -30.373 1.00 43.66 181 GLU G O 1
ATOM 10405 N N . GLN G 4 166 ? -14.216 -76.976 -30.909 1.00 37.44 182 GLN G N 1
ATOM 10406 C CA . GLN G 4 166 ? -14.265 -77.254 -32.335 1.00 38.94 182 GLN G CA 1
ATOM 10407 C C . GLN G 4 166 ? -13.240 -78.319 -32.703 1.00 40.58 182 GLN G C 1
ATOM 10408 O O . GLN G 4 166 ? -12.060 -78.207 -32.357 1.00 37.61 182 GLN G O 1
ATOM 10414 N N . ASP G 4 167 ? -13.694 -79.347 -33.418 1.00 40.18 183 ASP G N 1
ATOM 10415 C CA . ASP G 4 167 ? -12.793 -80.378 -33.910 1.00 46.42 183 ASP G CA 1
ATOM 10416 C C . ASP G 4 167 ? -11.802 -79.779 -34.904 1.00 51.07 183 ASP G C 1
ATOM 10417 O O . ASP G 4 167 ? -12.198 -79.175 -35.902 1.00 45.36 183 ASP G O 1
ATOM 10422 N N . SER G 4 168 ? -10.506 -79.930 -34.617 1.00 63.67 184 SER G N 1
ATOM 10423 C CA . SER G 4 168 ? -9.450 -79.306 -35.413 1.00 58.05 184 SER G CA 1
ATOM 10424 C C . SER G 4 168 ? -9.340 -79.855 -36.832 1.00 66.01 184 SER G C 1
ATOM 10425 O O . SER G 4 168 ? -8.611 -79.270 -37.639 1.00 70.79 184 SER G O 1
ATOM 10428 N N . LYS G 4 169 ? -10.041 -80.942 -37.162 1.00 61.07 185 LYS G N 1
ATOM 10429 C CA . LYS G 4 169 ? -9.916 -81.597 -38.460 1.00 64.48 185 LYS G CA 1
ATOM 10430 C C . LYS G 4 169 ? -11.054 -81.294 -39.429 1.00 61.89 185 LYS G C 1
ATOM 10431 O O . LYS G 4 169 ? -10.806 -80.954 -40.590 1.00 56.00 185 LYS G O 1
ATOM 10437 N N . ASP G 4 170 ? -12.302 -81.465 -38.995 1.00 57.76 186 ASP G N 1
ATOM 10438 C CA . ASP G 4 170 ? -13.456 -81.178 -39.836 1.00 53.37 186 ASP G CA 1
ATOM 10439 C C . ASP G 4 170 ? -14.212 -79.948 -39.360 1.00 49.47 186 ASP G C 1
ATOM 10440 O O . ASP G 4 170 ? -15.296 -79.655 -39.881 1.00 51.71 186 ASP G O 1
ATOM 10445 N N . SER G 4 171 ? -13.679 -79.243 -38.367 1.00 47.28 187 SER G N 1
ATOM 10446 C CA . SER G 4 171 ? -14.240 -77.992 -37.872 1.00 43.65 187 SER G CA 1
ATOM 10447 C C . SER G 4 171 ? -15.661 -78.152 -37.329 1.00 42.74 187 SER G C 1
ATOM 10448 O O . SER G 4 171 ? -16.428 -77.189 -37.301 1.00 37.59 187 SER G O 1
ATOM 10451 N N . THR G 4 172 ? -16.017 -79.336 -36.833 1.00 37.12 188 THR G N 1
ATOM 10452 C CA . THR G 4 172 ? -17.383 -79.564 -36.380 1.00 37.22 188 THR G CA 1
ATOM 10453 C C . THR G 4 172 ? -17.478 -79.437 -34.866 1.00 37.67 188 THR G C 1
ATOM 10454 O O . THR G 4 172 ? -16.476 -79.452 -34.143 1.00 32.71 188 THR G O 1
ATOM 10458 N N . TYR G 4 173 ? -18.721 -79.318 -34.403 1.00 35.87 189 TYR G N 1
ATOM 10459 C CA . TYR G 4 173 ? -19.087 -79.191 -33.002 1.00 31.78 189 TYR G CA 1
ATOM 10460 C C . TYR G 4 173 ? -20.023 -80.326 -32.630 1.00 38.61 189 TYR G C 1
ATOM 10461 O O . TYR G 4 173 ? -20.637 -80.955 -33.492 1.00 38.28 189 TYR G O 1
ATOM 10470 N N . SER G 4 174 ? -20.141 -80.570 -31.331 1.00 34.55 190 SER G N 1
ATOM 10471 C CA . SER G 4 174 ? -21.161 -81.449 -30.798 1.00 33.31 190 SER G CA 1
ATOM 10472 C C . SER G 4 174 ? -21.810 -80.768 -29.604 1.00 32.95 190 SER G C 1
ATOM 10473 O O . SER G 4 174 ? -21.163 -80.029 -28.856 1.00 39.87 190 SER G O 1
ATOM 10476 N N . LEU G 4 175 ? -23.101 -81.018 -29.437 1.00 35.53 191 LEU G N 1
ATOM 10477 C CA . LEU G 4 175 ? -23.889 -80.345 -28.419 1.00 38.11 191 LEU G CA 1
ATOM 10478 C C . LEU G 4 175 ? -24.793 -81.347 -27.714 1.00 40.95 191 LEU G C 1
ATOM 10479 O O . LEU G 4 175 ? -25.347 -82.253 -28.345 1.00 38.81 191 LEU G O 1
ATOM 10484 N N . SER G 4 176 ? -24.925 -81.188 -26.402 1.00 37.25 192 SER G N 1
ATOM 10485 C CA . SER G 4 176 ? -25.878 -81.952 -25.611 1.00 42.08 192 SER G CA 1
ATOM 10486 C C . SER G 4 176 ? -26.795 -80.967 -24.911 1.00 42.98 192 SER G C 1
ATOM 10487 O O . SER G 4 176 ? -26.329 -79.959 -24.364 1.00 41.08 192 SER G O 1
ATOM 10490 N N . SER G 4 177 ? -28.096 -81.231 -24.988 1.00 40.97 193 SER G N 1
ATOM 10491 C CA . SER G 4 177 ? -29.107 -80.487 -24.254 1.00 41.37 193 SER G CA 1
ATOM 10492 C C . SER G 4 177 ? -29.803 -81.452 -23.306 1.00 44.00 193 SER G C 1
ATOM 10493 O O . SER G 4 177 ? -30.302 -82.497 -23.737 1.00 42.10 193 SER G O 1
ATOM 10496 N N . THR G 4 178 ? -29.828 -81.111 -22.024 1.00 44.01 194 THR G N 1
ATOM 10497 C CA . THR G 4 178 ? -30.396 -81.972 -20.995 1.00 46.64 194 THR G CA 1
ATOM 10498 C C . THR G 4 178 ? -31.639 -81.306 -20.416 1.00 47.15 194 THR G C 1
ATOM 10499 O O . THR G 4 178 ? -31.561 -80.187 -19.901 1.00 47.60 194 THR G O 1
ATOM 10503 N N . LEU G 4 179 ? -32.782 -81.981 -20.530 1.00 45.99 195 LEU G N 1
ATOM 10504 C CA . LEU G 4 179 ? -34.031 -81.541 -19.916 1.00 50.69 195 LEU G CA 1
ATOM 10505 C C . LEU G 4 179 ? -34.197 -82.198 -18.550 1.00 52.94 195 LEU G C 1
ATOM 10506 O O . LEU G 4 179 ? -34.053 -83.419 -18.420 1.00 47.77 195 LEU G O 1
ATOM 10511 N N . THR G 4 180 ? -34.526 -81.402 -17.539 1.00 53.53 196 THR G N 1
ATOM 10512 C CA . THR G 4 180 ? -34.625 -81.904 -16.172 1.00 57.83 196 THR G CA 1
ATOM 10513 C C . THR G 4 180 ? -36.051 -81.730 -15.672 1.00 54.00 196 THR G C 1
ATOM 10514 O O . THR G 4 180 ? -36.567 -80.607 -15.628 1.00 53.63 196 THR G O 1
ATOM 10518 N N . LEU G 4 181 ? -36.670 -82.838 -15.276 1.00 52.56 197 LEU G N 1
ATOM 10519 C CA . LEU G 4 181 ? -38.017 -82.839 -14.740 1.00 52.32 197 LEU G CA 1
ATOM 10520 C C . LEU G 4 181 ? -38.037 -83.639 -13.451 1.00 59.77 197 LEU G C 1
ATOM 10521 O O . LEU G 4 181 ? -37.111 -84.394 -13.149 1.00 53.91 197 LEU G O 1
ATOM 10526 N N . SER G 4 182 ? -39.110 -83.466 -12.692 1.00 54.84 198 SER G N 1
ATOM 10527 C CA . SER G 4 182 ? -39.359 -84.381 -11.601 1.00 57.82 198 SER G CA 1
ATOM 10528 C C . SER G 4 182 ? -39.846 -85.712 -12.161 1.00 58.39 198 SER G C 1
ATOM 10529 O O . SER G 4 182 ? -40.360 -85.792 -13.281 1.00 62.01 198 SER G O 1
ATOM 10532 N N . LYS G 4 183 ? -39.647 -86.778 -11.384 1.00 55.77 199 LYS G N 1
ATOM 10533 C CA . LYS G 4 183 ? -40.203 -88.065 -11.786 1.00 57.47 199 LYS G CA 1
ATOM 10534 C C . LYS G 4 183 ? -41.715 -87.972 -11.925 1.00 59.90 199 LYS G C 1
ATOM 10535 O O . LYS G 4 183 ? -42.299 -88.522 -12.868 1.00 57.78 199 LYS G O 1
ATOM 10541 N N . ALA G 4 184 ? -42.358 -87.245 -11.009 1.00 59.48 200 ALA G N 1
ATOM 10542 C CA . ALA G 4 184 ? -43.809 -87.107 -11.043 1.00 60.08 200 ALA G CA 1
ATOM 10543 C C . ALA G 4 184 ? -44.265 -86.434 -12.330 1.00 64.25 200 ALA G C 1
ATOM 10544 O O . ALA G 4 184 ? -45.196 -86.908 -12.995 1.00 64.46 200 ALA G O 1
ATOM 10546 N N . ASP G 4 185 ? -43.634 -85.313 -12.695 1.00 63.84 201 ASP G N 1
ATOM 10547 C CA . ASP G 4 185 ? -44.026 -84.659 -13.939 1.00 62.18 201 ASP G CA 1
ATOM 10548 C C . ASP G 4 185 ? -43.695 -85.524 -15.143 1.00 61.70 201 ASP G C 1
ATOM 10549 O O . ASP G 4 185 ? -44.449 -85.532 -16.122 1.00 62.54 201 ASP G O 1
ATOM 10554 N N . TYR G 4 186 ? -42.592 -86.273 -15.083 1.00 57.08 202 TYR G N 1
ATOM 10555 C CA . TYR G 4 186 ? -42.201 -87.087 -16.227 1.00 56.65 202 TYR G CA 1
ATOM 10556 C C . TYR G 4 186 ? -43.236 -88.168 -16.507 1.00 57.90 202 TYR G C 1
ATOM 10557 O O . TYR G 4 186 ? -43.642 -88.375 -17.656 1.00 56.51 202 TYR G O 1
ATOM 10566 N N . GLU G 4 187 ? -43.686 -88.863 -15.466 1.00 57.47 203 GLU G N 1
ATOM 10567 C CA . GLU G 4 187 ? -44.701 -89.891 -15.660 1.00 57.46 203 GLU G CA 1
ATOM 10568 C C . GLU G 4 187 ? -46.088 -89.315 -15.904 1.00 57.29 203 GLU G C 1
ATOM 10569 O O . GLU G 4 187 ? -47.046 -90.085 -16.031 1.00 60.62 203 GLU G O 1
ATOM 10575 N N . LYS G 4 188 ? -46.225 -87.993 -15.965 1.00 58.27 204 LYS G N 1
ATOM 10576 C CA . LYS G 4 188 ? -47.500 -87.378 -16.301 1.00 64.71 204 LYS G CA 1
ATOM 10577 C C . LYS G 4 188 ? -47.707 -87.212 -17.800 1.00 63.06 204 LYS G C 1
ATOM 10578 O O . LYS G 4 188 ? -48.841 -86.975 -18.229 1.00 62.39 204 LYS G O 1
ATOM 10584 N N . HIS G 4 189 ? -46.648 -87.323 -18.602 1.00 59.40 205 HIS G N 1
ATOM 10585 C CA . HIS G 4 189 ? -46.721 -87.004 -20.017 1.00 62.37 205 HIS G CA 1
ATOM 10586 C C . HIS G 4 189 ? -46.142 -88.145 -20.840 1.00 60.13 205 HIS G C 1
ATOM 10587 O O . HIS G 4 189 ? -45.497 -89.055 -20.317 1.00 65.52 205 HIS G O 1
ATOM 10594 N N . LYS G 4 190 ? -46.389 -88.086 -22.145 1.00 58.46 206 LYS G N 1
ATOM 10595 C CA . LYS G 4 190 ? -46.100 -89.189 -23.054 1.00 56.57 206 LYS G CA 1
ATOM 10596 C C . LYS G 4 190 ? -45.045 -88.838 -24.090 1.00 64.64 206 LYS G C 1
ATOM 10597 O O . LYS G 4 190 ? -44.033 -89.543 -24.204 1.00 59.90 206 LYS G O 1
ATOM 10603 N N . VAL G 4 191 ? -45.245 -87.763 -24.847 1.00 64.04 207 VAL G N 1
ATOM 10604 C CA . VAL G 4 191 ? -44.389 -87.441 -25.984 1.00 54.58 207 VAL G CA 1
ATOM 10605 C C . VAL G 4 191 ? -43.292 -86.495 -25.521 1.00 53.46 207 VAL G C 1
ATOM 10606 O O . VAL G 4 191 ? -43.570 -85.417 -24.986 1.00 56.38 207 VAL G O 1
ATOM 10610 N N . TYR G 4 192 ? -42.046 -86.901 -25.724 1.00 47.51 208 TYR G N 1
ATOM 10611 C CA . TYR G 4 192 ? -40.886 -86.093 -25.380 1.00 51.26 208 TYR G CA 1
ATOM 10612 C C . TYR G 4 192 ? -40.066 -85.877 -26.644 1.00 52.30 208 TYR G C 1
ATOM 10613 O O . TYR G 4 192 ? -39.600 -86.843 -27.257 1.00 54.33 208 TYR G O 1
ATOM 10622 N N . ALA G 4 193 ? -39.886 -84.619 -27.032 1.00 48.69 209 ALA G N 1
ATOM 10623 C CA . ALA G 4 193 ? -39.216 -84.320 -28.284 1.00 53.44 209 ALA G CA 1
ATOM 10624 C C . ALA G 4 193 ? -38.291 -83.125 -28.139 1.00 56.34 209 ALA G C 1
ATOM 10625 O O . ALA G 4 193 ? -38.552 -82.203 -27.359 1.00 54.72 209 ALA G O 1
ATOM 10627 N N . CYS G 4 194 ? -37.206 -83.152 -28.915 1.00 54.04 210 CYS G N 1
ATOM 10628 C CA . CYS G 4 194 ? -36.313 -82.012 -29.076 1.00 52.65 210 CYS G CA 1
ATOM 10629 C C . CYS G 4 194 ? -36.299 -81.637 -30.550 1.00 57.23 210 CYS G C 1
ATOM 10630 O O . CYS G 4 194 ? -36.044 -82.488 -31.412 1.00 55.46 210 CYS G O 1
ATOM 10633 N N . GLU G 4 195 ? -36.606 -80.375 -30.827 1.00 60.60 211 GLU G N 1
ATOM 10634 C CA . GLU G 4 195 ? -36.674 -79.833 -32.175 1.00 55.03 211 GLU G CA 1
ATOM 10635 C C . GLU G 4 195 ? -35.404 -79.037 -32.432 1.00 58.35 211 GLU G C 1
ATOM 10636 O O . GLU G 4 195 ? -35.082 -78.116 -31.672 1.00 59.23 211 GLU G O 1
ATOM 10642 N N . VAL G 4 196 ? -34.683 -79.401 -33.488 1.00 58.11 212 VAL G N 1
ATOM 10643 C CA . VAL G 4 196 ? -33.389 -78.813 -33.816 1.00 52.88 212 VAL G CA 1
ATOM 10644 C C . VAL G 4 196 ? -33.533 -77.923 -35.046 1.00 65.73 212 VAL G C 1
ATOM 10645 O O . VAL G 4 196 ? -34.069 -78.350 -36.075 1.00 67.62 212 VAL G O 1
ATOM 10649 N N . THR G 4 197 ? -33.057 -76.688 -34.937 1.00 68.65 213 THR G N 1
ATOM 10650 C CA . THR G 4 197 ? -32.971 -75.769 -36.065 1.00 61.46 213 THR G CA 1
ATOM 10651 C C . THR G 4 197 ? -31.504 -75.594 -36.431 1.00 59.80 213 THR G C 1
ATOM 10652 O O . THR G 4 197 ? -30.702 -75.184 -35.585 1.00 57.98 213 THR G O 1
ATOM 10656 N N . HIS G 4 198 ? -31.142 -75.935 -37.669 1.00 63.77 214 HIS G N 1
ATOM 10657 C CA . HIS G 4 198 ? -29.762 -75.747 -38.096 1.00 58.88 214 HIS G CA 1
ATOM 10658 C C . HIS G 4 198 ? -29.703 -75.397 -39.581 1.00 63.20 214 HIS G C 1
ATOM 10659 O O . HIS G 4 198 ? -30.516 -75.867 -40.382 1.00 68.52 214 HIS G O 1
ATOM 10666 N N . GLN G 4 199 ? -28.710 -74.571 -39.929 1.00 65.57 215 GLN G N 1
ATOM 10667 C CA . GLN G 4 199 ? -28.506 -74.111 -41.300 1.00 64.88 215 GLN G CA 1
ATOM 10668 C C . GLN G 4 199 ? -28.435 -75.250 -42.309 1.00 63.08 215 GLN G C 1
ATOM 10669 O O . GLN G 4 199 ? -28.896 -75.101 -43.444 1.00 69.91 215 GLN G O 1
ATOM 10675 N N . GLY G 4 200 ? -27.869 -76.385 -41.922 1.00 61.76 216 GLY G N 1
ATOM 10676 C CA . GLY G 4 200 ? -27.704 -77.528 -42.794 1.00 61.82 216 GLY G CA 1
ATOM 10677 C C . GLY G 4 200 ? -28.929 -78.385 -42.993 1.00 64.05 216 GLY G C 1
ATOM 10678 O O . GLY G 4 200 ? -28.834 -79.453 -43.602 1.00 60.83 216 GLY G O 1
ATOM 10679 N N . LEU G 4 201 ? -30.077 -77.956 -42.476 1.00 69.86 217 LEU G N 1
ATOM 10680 C CA . LEU G 4 201 ? -31.320 -78.708 -42.552 1.00 65.05 217 LEU G CA 1
ATOM 10681 C C . LEU G 4 201 ? -32.345 -77.919 -43.351 1.00 73.74 217 LEU G C 1
ATOM 10682 O O . LEU G 4 201 ? -32.500 -76.709 -43.147 1.00 76.17 217 LEU G O 1
ATOM 10687 N N . SER G 4 202 ? -33.036 -78.605 -44.263 1.00 73.72 218 SER G N 1
ATOM 10688 C CA . SER G 4 202 ? -34.143 -77.976 -44.975 1.00 84.94 218 SER G CA 1
ATOM 10689 C C . SER G 4 202 ? -35.216 -77.514 -44.001 1.00 87.25 218 SER G C 1
ATOM 10690 O O . SER G 4 202 ? -35.695 -76.375 -44.073 1.00 81.67 218 SER G O 1
ATOM 10693 N N . SER G 4 203 ? -35.589 -78.384 -43.069 1.00 81.83 219 SER G N 1
ATOM 10694 C CA . SER G 4 203 ? -36.643 -78.130 -42.107 1.00 72.95 219 SER G CA 1
ATOM 10695 C C . SER G 4 203 ? -36.151 -78.492 -40.722 1.00 75.23 219 SER G C 1
ATOM 10696 O O . SER G 4 203 ? -35.258 -79.332 -40.587 1.00 76.13 219 SER G O 1
ATOM 10699 N N . PRO G 4 204 ? -36.697 -77.873 -39.689 1.00 76.69 220 PRO G N 1
ATOM 10700 C CA . PRO G 4 204 ? -36.356 -78.284 -38.324 1.00 65.99 220 PRO G CA 1
ATOM 10701 C C . PRO G 4 204 ? -36.588 -79.774 -38.069 1.00 70.44 220 PRO G C 1
ATOM 10702 O O . PRO G 4 204 ? -37.707 -80.270 -38.244 1.00 81.58 220 PRO G O 1
ATOM 10706 N N . VAL G 4 205 ? -35.536 -80.496 -37.691 1.00 62.11 221 VAL G N 1
ATOM 10707 C CA . VAL G 4 205 ? -35.642 -81.921 -37.383 1.00 66.63 221 VAL G CA 1
ATOM 10708 C C . VAL G 4 205 ? -36.125 -82.120 -35.949 1.00 69.73 221 VAL G C 1
ATOM 10709 O O . VAL G 4 205 ? -35.646 -81.465 -35.010 1.00 62.57 221 VAL G O 1
ATOM 10713 N N . THR G 4 206 ? -37.069 -83.047 -35.777 1.00 60.90 222 THR G N 1
ATOM 10714 C CA . THR G 4 206 ? -37.665 -83.362 -34.484 1.00 57.97 222 THR G CA 1
ATOM 10715 C C . THR G 4 206 ? -37.430 -84.831 -34.145 1.00 60.06 222 THR G C 1
ATOM 10716 O O . THR G 4 206 ? -37.911 -85.719 -34.856 1.00 60.42 222 THR G O 1
ATOM 10720 N N . LYS G 4 207 ? -36.690 -85.081 -33.067 1.00 51.92 223 LYS G N 1
ATOM 10721 C CA . LYS G 4 207 ? -36.523 -86.418 -32.507 1.00 59.36 223 LYS G CA 1
ATOM 10722 C C . LYS G 4 207 ? -37.398 -86.574 -31.270 1.00 53.49 223 LYS G C 1
ATOM 10723 O O . LYS G 4 207 ? -37.320 -85.766 -30.342 1.00 53.95 223 LYS G O 1
ATOM 10729 N N . SER G 4 208 ? -38.238 -87.604 -31.263 1.00 52.17 224 SER G N 1
ATOM 10730 C CA . SER G 4 208 ? -39.195 -87.781 -30.188 1.00 50.89 224 SER G CA 1
ATOM 10731 C C . SER G 4 208 ? -39.192 -89.230 -29.742 1.00 56.79 224 SER G C 1
ATOM 10732 O O . SER G 4 208 ? -38.659 -90.112 -30.415 1.00 59.93 224 SER G O 1
ATOM 10735 N N . PHE G 4 209 ? -39.819 -89.463 -28.594 1.00 54.50 225 PHE G N 1
ATOM 10736 C CA . PHE G 4 209 ? -40.105 -90.804 -28.119 1.00 52.14 225 PHE G CA 1
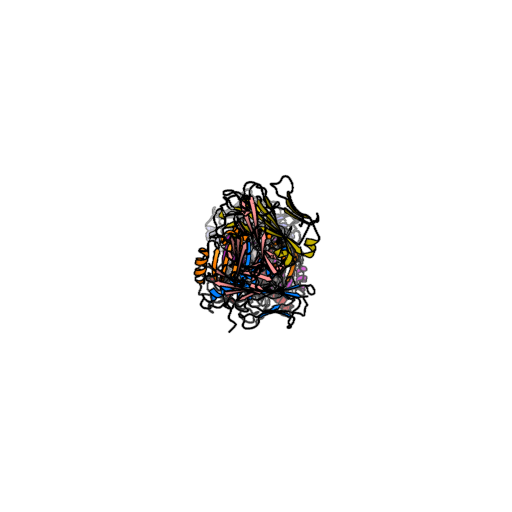ATOM 10737 C C . PHE G 4 209 ? -41.324 -90.720 -27.216 1.00 58.70 225 PHE G C 1
ATOM 10738 O O . PHE G 4 209 ? -41.654 -89.656 -26.683 1.00 57.81 225 PHE G O 1
ATOM 10746 N N . ASN G 4 210 ? -41.982 -91.859 -27.041 1.00 58.25 226 ASN G N 1
ATOM 10747 C CA . ASN G 4 210 ? -43.123 -91.973 -26.146 1.00 60.55 226 ASN G CA 1
ATOM 10748 C C . ASN G 4 210 ? -42.691 -92.739 -24.906 1.00 60.66 226 ASN G C 1
ATOM 10749 O O . ASN G 4 210 ? -42.118 -93.828 -25.013 1.00 61.17 226 ASN G O 1
ATOM 10754 N N . ARG G 4 211 ? -42.959 -92.159 -23.739 1.00 60.27 227 ARG G N 1
ATOM 10755 C CA . ARG G 4 211 ? -42.603 -92.784 -22.473 1.00 60.37 227 ARG G CA 1
ATOM 10756 C C . ARG G 4 211 ? -43.244 -94.163 -22.364 1.00 67.13 227 ARG G C 1
ATOM 10757 O O . ARG G 4 211 ? -44.472 -94.292 -22.412 1.00 66.32 227 ARG G O 1
ATOM 10765 N N . GLY G 4 212 ? -42.406 -95.196 -22.272 1.00 66.78 228 GLY G N 1
ATOM 10766 C CA . GLY G 4 212 ? -42.862 -96.576 -22.222 1.00 76.74 228 GLY G CA 1
ATOM 10767 C C . GLY G 4 212 ? -43.171 -97.184 -23.577 1.00 79.70 228 GLY G C 1
ATOM 10768 O O . GLY G 4 212 ? -42.317 -97.213 -24.468 1.00 78.54 228 GLY G O 1
ATOM 10769 N N . ASP H 4 1 ? 32.374 53.242 -35.556 1.00 50.22 1 ASP I N 1
ATOM 10770 C CA . ASP H 4 1 ? 31.374 54.266 -35.260 1.00 53.35 1 ASP I CA 1
ATOM 10771 C C . ASP H 4 1 ? 30.445 54.495 -36.438 1.00 47.76 1 ASP I C 1
ATOM 10772 O O . ASP H 4 1 ? 30.779 54.178 -37.577 1.00 60.74 1 ASP I O 1
ATOM 10777 N N . ILE H 4 2 ? 29.277 55.054 -36.156 1.00 36.79 2 ILE I N 1
ATOM 10778 C CA . ILE H 4 2 ? 28.244 55.270 -37.158 1.00 40.36 2 ILE I CA 1
ATOM 10779 C C . ILE H 4 2 ? 28.364 56.692 -37.685 1.00 44.15 2 ILE I C 1
ATOM 10780 O O . ILE H 4 2 ? 28.276 57.659 -36.919 1.00 44.16 2 ILE I O 1
ATOM 10785 N N . GLN H 4 3 ? 28.570 56.822 -38.990 1.00 45.71 3 GLN I N 1
ATOM 10786 C CA . GLN H 4 3 ? 28.642 58.127 -39.637 1.00 48.83 3 GLN I CA 1
ATOM 10787 C C . GLN H 4 3 ? 27.256 58.547 -40.111 1.00 41.03 3 GLN I C 1
ATOM 10788 O O . GLN H 4 3 ? 26.577 57.782 -40.809 1.00 36.93 3 GLN I O 1
ATOM 10794 N N . MET H 4 4 ? 26.855 59.767 -39.751 1.00 35.53 4 MET I N 1
ATOM 10795 C CA . MET H 4 4 ? 25.616 60.381 -40.215 1.00 36.92 4 MET I CA 1
ATOM 10796 C C . MET H 4 4 ? 25.954 61.443 -41.249 1.00 38.96 4 MET I C 1
ATOM 10797 O O . MET H 4 4 ? 26.760 62.341 -40.977 1.00 40.34 4 MET I O 1
ATOM 10802 N N . THR H 4 5 ? 25.331 61.349 -42.419 1.00 35.62 5 THR I N 1
ATOM 10803 C CA . THR H 4 5 ? 25.589 62.253 -43.534 1.00 31.34 5 THR I CA 1
ATOM 10804 C C . THR H 4 5 ? 24.306 62.996 -43.870 1.00 36.74 5 THR I C 1
ATOM 10805 O O . THR H 4 5 ? 23.294 62.367 -44.203 1.00 38.81 5 THR I O 1
ATOM 10809 N N . GLN H 4 6 ? 24.329 64.319 -43.746 1.00 34.52 6 GLN I N 1
ATOM 10810 C CA . GLN H 4 6 ? 23.163 65.125 -44.068 1.00 33.76 6 GLN I CA 1
ATOM 10811 C C . GLN H 4 6 ? 23.368 65.827 -45.397 1.00 42.11 6 GLN I C 1
ATOM 10812 O O . GLN H 4 6 ? 24.445 66.361 -45.674 1.00 42.29 6 GLN I O 1
ATOM 10818 N N . SER H 4 7 ? 22.316 65.845 -46.202 1.00 41.01 7 SER I N 1
ATOM 10819 C CA . SER H 4 7 ? 22.345 66.521 -47.487 1.00 53.94 7 SER I CA 1
ATOM 10820 C C . SER H 4 7 ? 21.033 67.261 -47.700 1.00 60.35 7 SER I C 1
ATOM 10821 O O . SER H 4 7 ? 19.980 66.842 -47.194 1.00 41.84 7 SER I O 1
ATOM 10824 N N . PRO H 4 8 ? 21.082 68.407 -48.379 1.00 60.92 8 PRO I N 1
ATOM 10825 C CA . PRO H 4 8 ? 22.344 69.064 -48.738 1.00 56.50 8 PRO I CA 1
ATOM 10826 C C . PRO H 4 8 ? 22.821 69.901 -47.566 1.00 44.55 8 PRO I C 1
ATOM 10827 O O . PRO H 4 8 ? 22.139 69.913 -46.546 1.00 48.70 8 PRO I O 1
ATOM 10831 N N . SER H 4 9 ? 23.963 70.579 -47.703 1.00 55.80 9 SER I N 1
ATOM 10832 C CA . SER H 4 9 ? 24.426 71.463 -46.638 1.00 48.42 9 SER I CA 1
ATOM 10833 C C . SER H 4 9 ? 23.422 72.574 -46.371 1.00 46.71 9 SER I C 1
ATOM 10834 O O . SER H 4 9 ? 23.160 72.920 -45.211 1.00 41.64 9 SER I O 1
ATOM 10837 N N . SER H 4 10 ? 22.849 73.142 -47.429 1.00 43.66 10 SER I N 1
ATOM 10838 C CA . SER H 4 10 ? 21.803 74.138 -47.282 1.00 45.27 10 SER I CA 1
ATOM 10839 C C . SER H 4 10 ? 20.766 73.941 -48.374 1.00 44.85 10 SER I C 1
ATOM 10840 O O . SER H 4 10 ? 21.085 73.520 -49.488 1.00 43.04 10 SER I O 1
ATOM 10843 N N . VAL H 4 11 ? 19.517 74.252 -48.034 1.00 41.42 11 VAL I N 1
ATOM 10844 C CA . VAL H 4 11 ? 18.397 74.227 -48.964 1.00 39.24 11 VAL I CA 1
ATOM 10845 C C . VAL H 4 11 ? 17.620 75.508 -48.751 1.00 51.15 11 VAL I C 1
ATOM 10846 O O . VAL H 4 11 ? 17.401 75.938 -47.614 1.00 50.84 11 VAL I O 1
ATOM 10850 N N . SER H 4 12 ? 17.215 76.123 -49.840 1.00 53.17 12 SER I N 1
ATOM 10851 C CA . SER H 4 12 ? 16.432 77.335 -49.785 1.00 56.20 12 SER I CA 1
ATOM 10852 C C . SER H 4 12 ? 14.983 77.056 -50.120 1.00 66.55 12 SER I C 1
ATOM 10853 O O . SER H 4 12 ? 14.682 76.333 -51.078 1.00 77.01 12 SER I O 1
ATOM 10856 N N . THR H 4 13 ? 14.088 77.649 -49.344 1.00 60.56 13 THR I N 1
ATOM 10857 C CA . THR H 4 13 ? 12.671 77.497 -49.598 1.00 53.88 13 THR I CA 1
ATOM 10858 C C . THR H 4 13 ? 12.011 78.835 -49.295 1.00 50.07 13 THR I C 1
ATOM 10859 O O . THR H 4 13 ? 12.665 79.786 -48.855 1.00 50.00 13 THR I O 1
ATOM 10863 N N . SER H 4 14 ? 10.723 78.929 -49.600 1.00 52.05 14 SER I N 1
ATOM 10864 C CA . SER H 4 14 ? 9.935 80.126 -49.343 1.00 52.02 14 SER I CA 1
ATOM 10865 C C . SER H 4 14 ? 8.878 79.836 -48.292 1.00 47.06 14 SER I C 1
ATOM 10866 O O . SER H 4 14 ? 8.524 78.681 -48.044 1.00 45.05 14 SER I O 1
ATOM 10869 N N . VAL H 4 15 ? 8.389 80.910 -47.664 1.00 42.90 15 VAL I N 1
ATOM 10870 C CA . VAL H 4 15 ? 7.350 80.774 -46.653 1.00 42.03 15 VAL I CA 1
ATOM 10871 C C . VAL H 4 15 ? 6.138 80.102 -47.277 1.00 39.93 15 VAL I C 1
ATOM 10872 O O . VAL H 4 15 ? 5.709 80.461 -48.378 1.00 45.28 15 VAL I O 1
ATOM 10876 N N . GLY H 4 16 ? 5.591 79.103 -46.587 1.00 36.87 16 GLY I N 1
ATOM 10877 C CA . GLY H 4 16 ? 4.456 78.359 -47.099 1.00 41.72 16 GLY I CA 1
ATOM 10878 C C . GLY H 4 16 ? 4.798 77.144 -47.939 1.00 40.32 16 GLY I C 1
ATOM 10879 O O . GLY H 4 16 ? 3.890 76.387 -48.294 1.00 42.92 16 GLY I O 1
ATOM 10880 N N . ASP H 4 17 ? 6.068 76.928 -48.259 1.00 38.57 17 ASP I N 1
ATOM 10881 C CA . ASP H 4 17 ? 6.501 75.790 -49.052 1.00 41.19 17 ASP I CA 1
ATOM 10882 C C . ASP H 4 17 ? 6.791 74.581 -48.167 1.00 41.17 17 ASP I C 1
ATOM 10883 O O . ASP H 4 17 ? 7.097 74.699 -46.979 1.00 39.52 17 ASP I O 1
ATOM 10888 N N . ARG H 4 18 ? 6.710 73.408 -48.786 1.00 44.50 18 ARG I N 1
ATOM 10889 C CA . ARG H 4 18 ? 7.192 72.167 -48.202 1.00 40.36 18 ARG I CA 1
ATOM 10890 C C . ARG H 4 18 ? 8.683 72.024 -48.464 1.00 41.97 18 ARG I C 1
ATOM 10891 O O . ARG H 4 18 ? 9.142 72.228 -49.589 1.00 44.42 18 ARG I O 1
ATOM 10899 N N . VAL H 4 19 ? 9.446 71.686 -47.434 1.00 35.96 19 VAL I N 1
ATOM 10900 C CA . VAL H 4 19 ? 10.870 71.432 -47.589 1.00 38.38 19 VAL I CA 1
ATOM 10901 C C . VAL H 4 19 ? 11.182 70.069 -46.967 1.00 39.95 19 VAL I C 1
ATOM 10902 O O . VAL H 4 19 ? 10.639 69.722 -45.910 1.00 38.42 19 VAL I O 1
ATOM 10906 N N . THR H 4 20 ? 12.014 69.271 -47.645 1.00 37.45 20 THR I N 1
ATOM 10907 C CA . THR H 4 20 ? 12.390 67.942 -47.164 1.00 34.72 20 THR I CA 1
ATOM 10908 C C . THR H 4 20 ? 13.910 67.824 -47.092 1.00 32.96 20 THR I C 1
ATOM 10909 O O . THR H 4 20 ? 14.603 68.067 -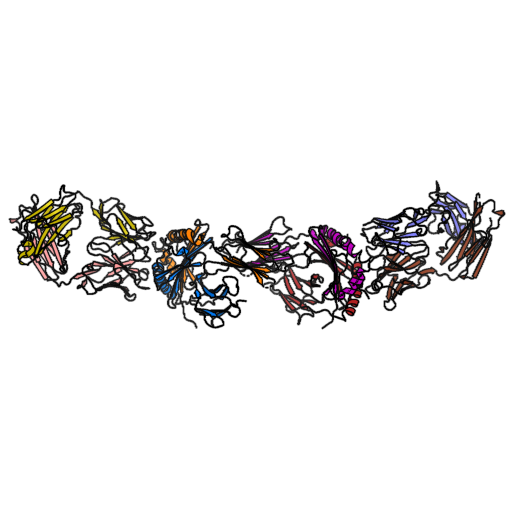48.082 1.00 41.69 20 THR I O 1
ATOM 10913 N N . ILE H 4 21 ? 14.403 67.432 -45.912 1.00 31.71 21 ILE I N 1
ATOM 10914 C CA . ILE H 4 21 ? 15.811 67.305 -45.541 1.00 32.91 21 ILE I CA 1
ATOM 10915 C C . ILE H 4 21 ? 16.142 65.823 -45.403 1.00 31.30 21 ILE I C 1
ATOM 10916 O O . ILE H 4 21 ? 15.297 65.030 -44.983 1.00 36.50 21 ILE I O 1
ATOM 10921 N N . THR H 4 22 ? 17.381 65.447 -45.723 1.00 30.69 22 THR I N 1
ATOM 10922 C CA . THR H 4 22 ? 17.802 64.047 -45.745 1.00 35.57 22 THR I CA 1
ATOM 10923 C C . THR H 4 22 ? 18.936 63.758 -44.767 1.00 31.58 22 THR I C 1
ATOM 10924 O O . THR H 4 22 ? 19.821 64.594 -44.564 1.00 35.48 22 THR I O 1
ATOM 10928 N N . CYS H 4 23 ? 18.904 62.564 -44.173 1.00 30.79 23 CYS I N 1
ATOM 10929 C CA . CYS H 4 23 ? 19.952 62.058 -43.295 1.00 33.99 23 CYS I CA 1
ATOM 10930 C C . CYS H 4 23 ? 20.219 60.603 -43.658 1.00 37.47 23 CYS I C 1
ATOM 10931 O O . CYS H 4 23 ? 19.276 59.834 -43.869 1.00 35.19 23 CYS I O 1
ATOM 10934 N N . ARG H 4 24 ? 21.493 60.229 -43.770 1.00 33.08 24 ARG I N 1
ATOM 10935 C CA . ARG H 4 24 ? 21.866 58.854 -44.083 1.00 38.65 24 ARG I CA 1
ATOM 10936 C C . ARG H 4 24 ? 22.872 58.326 -43.073 1.00 45.03 24 ARG I C 1
ATOM 10937 O O . ARG H 4 24 ? 23.847 59.011 -42.746 1.00 40.31 24 ARG I O 1
ATOM 10945 N N . ALA H 4 25 ? 22.649 57.087 -42.618 1.00 38.17 25 ALA I N 1
ATOM 10946 C CA . ALA H 4 25 ? 23.523 56.417 -41.662 1.00 38.09 25 ALA I CA 1
ATOM 10947 C C . ALA H 4 25 ? 24.442 55.446 -42.390 1.00 35.02 25 ALA I C 1
ATOM 10948 O O . ALA H 4 25 ? 24.047 54.829 -43.382 1.00 35.62 25 ALA I O 1
ATOM 10950 N N . SER H 4 26 ? 25.681 55.329 -41.906 1.00 35.11 26 SER I N 1
ATOM 10951 C CA . SER H 4 26 ? 26.624 54.396 -42.510 1.00 34.69 26 SER I CA 1
ATOM 10952 C C . SER H 4 26 ? 26.256 52.946 -42.240 1.00 39.08 26 SER I C 1
ATOM 10953 O O . SER H 4 26 ? 26.773 52.053 -42.918 1.00 40.43 26 SER I O 1
ATOM 10956 N N . GLN H 4 27 ? 25.413 52.691 -41.244 1.00 37.02 27 GLN I N 1
ATOM 10957 C CA A GLN H 4 27 ? 24.941 51.353 -40.914 0.50 38.10 27 GLN I CA 1
ATOM 10958 C CA B GLN H 4 27 ? 24.923 51.350 -40.982 0.50 39.46 27 GLN I CA 1
ATOM 10959 C C . GLN H 4 27 ? 23.459 51.434 -40.583 1.00 39.04 27 GLN I C 1
ATOM 10960 O O . GLN H 4 27 ? 22.956 52.488 -40.189 1.00 34.07 27 GLN I O 1
ATOM 10971 N N . ASP H 4 28 ? 22.771 50.303 -40.721 1.00 38.86 28 ASP I N 1
ATOM 10972 C CA . ASP H 4 28 ? 21.378 50.221 -40.302 1.00 41.47 28 ASP I CA 1
ATOM 10973 C C . ASP H 4 28 ? 21.244 50.625 -38.836 1.00 36.44 28 ASP I C 1
ATOM 10974 O O . ASP H 4 28 ? 21.917 50.071 -37.964 1.00 45.37 28 ASP I O 1
ATOM 10979 N N . ILE H 4 29 ? 20.373 51.594 -38.565 1.00 37.75 29 ILE I N 1
ATOM 10980 C CA . ILE H 4 29 ? 20.114 52.071 -37.214 1.00 35.84 29 ILE I CA 1
ATOM 10981 C C . ILE H 4 29 ? 18.646 51.928 -36.836 1.00 39.43 29 ILE I C 1
ATOM 10982 O O . ILE H 4 29 ? 18.202 52.517 -35.845 1.00 35.50 29 ILE I O 1
ATOM 10987 N N . SER H 4 30 ? 17.880 51.161 -37.618 1.00 36.54 36 SER I N 1
ATOM 10988 C CA . SER H 4 30 ? 16.469 50.864 -37.352 1.00 40.52 36 SER I CA 1
ATOM 10989 C C . SER H 4 30 ? 15.700 52.180 -37.308 1.00 40.25 36 SER I C 1
ATOM 10990 O O . SER H 4 30 ? 15.705 52.900 -38.321 1.00 39.35 36 SER I O 1
ATOM 10993 N N . ASN H 4 31 ? 15.009 52.512 -36.215 1.00 35.06 37 ASN I N 1
ATOM 10994 C CA . ASN H 4 31 ? 14.265 53.757 -36.065 1.00 27.83 37 ASN I CA 1
ATOM 10995 C C . ASN H 4 31 ? 14.870 54.678 -35.022 1.00 25.54 37 ASN I C 1
ATOM 10996 O O . ASN H 4 31 ? 14.173 55.547 -34.496 1.00 33.13 37 ASN I O 1
ATOM 11001 N N . TRP H 4 32 ? 16.137 54.485 -34.677 1.00 32.87 38 TRP I N 1
ATOM 11002 C CA . TRP H 4 32 ? 16.764 55.268 -33.609 1.00 30.56 38 TRP I CA 1
ATOM 11003 C C . TRP H 4 32 ? 17.328 56.568 -34.182 1.00 26.23 38 TRP I C 1
ATOM 11004 O O . TRP H 4 32 ? 18.538 56.769 -34.286 1.00 34.28 38 TRP I O 1
ATOM 11015 N N . LEU H 4 33 ? 16.435 57.476 -34.552 1.00 27.50 39 LEU I N 1
ATOM 11016 C CA . LEU H 4 33 ? 16.922 58.727 -35.120 1.00 30.58 39 LEU I CA 1
ATOM 11017 C C . LEU H 4 33 ? 16.125 59.901 -34.576 1.00 24.45 39 LEU I C 1
ATOM 11018 O O . LEU H 4 33 ? 14.894 59.846 -34.526 1.00 26.64 39 LEU I O 1
ATOM 11023 N N . ALA H 4 34 ? 16.831 60.957 -34.177 1.00 25.37 40 ALA I N 1
ATOM 11024 C CA . ALA H 4 34 ? 16.223 62.184 -33.689 1.00 25.21 40 ALA I CA 1
ATOM 11025 C C . ALA H 4 34 ? 16.619 63.369 -34.565 1.00 24.61 40 ALA I C 1
ATOM 11026 O O . ALA H 4 34 ? 17.703 63.390 -35.157 1.00 26.97 40 ALA I O 1
ATOM 11028 N N . TRP H 4 35 ? 15.733 64.365 -34.627 1.00 26.32 41 TRP I N 1
ATOM 11029 C CA . TRP H 4 35 ? 15.966 65.605 -35.360 1.00 25.11 41 TRP I CA 1
ATOM 11030 C C . TRP H 4 35 ? 15.892 66.798 -34.414 1.00 24.93 41 TRP I C 1
ATOM 11031 O O . TRP H 4 35 ? 15.004 66.868 -33.556 1.00 23.71 41 TRP I O 1
ATOM 11042 N N . TYR H 4 36 ? 16.798 67.754 -34.613 1.00 25.04 42 TYR I N 1
ATOM 11043 C CA . TYR H 4 36 ? 16.906 68.950 -33.788 1.00 26.11 42 TYR I CA 1
ATOM 11044 C C . TYR H 4 36 ? 16.870 70.195 -34.663 1.00 30.97 42 TYR I C 1
ATOM 11045 O O . TYR H 4 36 ? 17.208 70.153 -35.852 1.00 29.63 42 TYR I O 1
ATOM 11054 N N . GLN H 4 37 ? 16.417 71.298 -34.067 1.00 27.85 43 GLN I N 1
ATOM 11055 C CA . GLN H 4 37 ? 16.434 72.613 -34.690 1.00 22.81 43 GLN I CA 1
ATOM 11056 C C . GLN H 4 37 ? 17.323 73.538 -33.875 1.00 30.79 43 GLN I C 1
ATOM 11057 O O . GLN H 4 37 ? 17.172 73.621 -32.651 1.00 30.89 43 GLN I O 1
ATOM 11063 N N . GLN H 4 38 ? 18.214 74.268 -34.544 1.00 28.08 44 GLN I N 1
ATOM 11064 C CA . GLN H 4 38 ? 19.062 75.224 -33.847 1.00 28.94 44 GLN I CA 1
ATOM 11065 C C . GLN H 4 38 ? 19.092 76.550 -34.590 1.00 33.85 44 GLN I C 1
ATOM 11066 O O . GLN H 4 38 ? 19.289 76.587 -35.808 1.00 35.23 44 GLN I O 1
ATOM 11072 N N . LYS H 4 39 ? 18.899 77.625 -33.845 1.00 33.79 45 LYS I N 1
ATOM 11073 C CA . LYS H 4 39 ? 19.020 78.984 -34.316 1.00 40.33 45 LYS I CA 1
ATOM 11074 C C . LYS H 4 39 ? 20.313 79.589 -33.794 1.00 37.85 45 LYS I C 1
ATOM 11075 O O . LYS H 4 39 ? 20.872 79.117 -32.801 1.00 40.17 45 LYS I O 1
ATOM 11081 N N . PRO H 4 40 ? 20.837 80.615 -34.462 1.00 38.94 46 PRO I N 1
ATOM 11082 C CA . PRO H 4 40 ? 22.155 81.145 -34.091 1.00 44.07 46 PRO I CA 1
ATOM 11083 C C . PRO H 4 40 ? 22.192 81.628 -32.648 1.00 44.71 46 PRO I C 1
ATOM 11084 O O . PRO H 4 40 ? 21.316 82.374 -32.201 1.00 45.34 46 PRO I O 1
ATOM 11088 N N . GLY H 4 41 ? 23.219 81.189 -31.918 1.00 44.82 47 GLY I N 1
ATOM 11089 C CA . GLY H 4 41 ? 23.413 81.599 -30.542 1.00 46.29 47 GLY I CA 1
ATOM 11090 C C . GLY H 4 41 ? 22.521 80.919 -29.528 1.00 47.25 47 GLY I C 1
ATOM 11091 O O . GLY H 4 41 ? 22.498 81.343 -28.368 1.00 45.93 47 GLY I O 1
ATOM 11092 N N . LYS H 4 42 ? 21.775 79.894 -29.921 1.00 38.65 48 LYS I N 1
ATOM 11093 C CA . LYS H 4 42 ? 20.790 79.287 -29.048 1.00 37.32 48 LYS I CA 1
ATOM 11094 C C . LYS H 4 42 ? 21.028 77.789 -28.990 1.00 39.80 48 LYS I C 1
ATOM 11095 O O . LYS H 4 42 ? 21.622 77.197 -29.892 1.00 36.70 48 LYS I O 1
ATOM 11101 N N . ALA H 4 43 ? 20.543 77.187 -27.935 1.00 38.37 49 ALA I N 1
ATOM 11102 C CA . ALA H 4 43 ? 20.703 75.755 -27.802 1.00 32.19 49 ALA I CA 1
ATOM 11103 C C . ALA H 4 43 ? 19.738 75.016 -28.725 1.00 31.40 49 ALA I C 1
ATOM 11104 O O . ALA H 4 43 ? 18.668 75.534 -29.053 1.00 35.76 49 ALA I O 1
ATOM 11106 N N . PRO H 4 44 ? 20.110 73.811 -29.165 1.00 27.63 50 PRO I N 1
ATOM 11107 C CA . PRO H 4 44 ? 19.204 72.992 -29.980 1.00 28.49 50 PRO I CA 1
ATOM 11108 C C . PRO H 4 44 ? 17.910 72.664 -29.255 1.00 32.66 50 PRO I C 1
ATOM 11109 O O . PRO H 4 44 ? 17.840 72.606 -28.022 1.00 29.62 50 PRO I O 1
ATOM 11113 N N . LYS H 4 45 ? 16.884 72.416 -30.061 1.00 23.80 51 LYS I N 1
ATOM 11114 C CA . LYS H 4 45 ? 15.556 72.063 -29.599 1.00 23.50 51 LYS I CA 1
ATOM 11115 C C . LYS H 4 45 ? 15.159 70.759 -30.281 1.00 33.09 51 LYS I C 1
ATOM 11116 O O . LYS H 4 45 ? 15.323 70.620 -31.497 1.00 30.21 51 LYS I O 1
ATOM 11122 N N . LEU H 4 46 ? 14.672 69.797 -29.502 1.00 25.61 52 LEU I N 1
ATOM 11123 C CA . LEU H 4 46 ? 14.295 68.501 -30.048 1.00 25.39 52 LEU I CA 1
ATOM 11124 C C . LEU H 4 46 ? 12.980 68.595 -30.823 1.00 26.81 52 LEU I C 1
ATOM 11125 O O . LEU H 4 46 ? 11.993 69.155 -30.334 1.00 24.99 52 LEU I O 1
ATOM 11130 N N . LEU H 4 47 ? 12.963 68.048 -32.034 1.00 22.27 53 LEU I N 1
ATOM 11131 C CA . LEU H 4 47 ? 11.735 68.005 -32.815 1.00 25.04 53 LEU I CA 1
ATOM 11132 C C . LEU H 4 47 ? 11.107 66.623 -32.861 1.00 22.91 53 LEU I C 1
ATOM 11133 O O . LEU H 4 47 ? 9.900 66.486 -32.645 1.00 27.49 53 LEU I O 1
ATOM 11138 N N . ILE H 4 48 ? 11.905 65.608 -33.176 1.00 21.03 54 ILE I N 1
ATOM 11139 C CA . ILE H 4 48 ? 11.447 64.268 -33.525 1.00 22.74 54 ILE I CA 1
ATOM 11140 C C . ILE H 4 48 ? 12.379 63.275 -32.860 1.00 26.21 54 ILE I C 1
ATOM 11141 O O . ILE H 4 48 ? 13.599 63.478 -32.849 1.00 24.73 54 ILE I O 1
ATOM 11146 N N . TYR H 4 49 ? 11.823 62.194 -32.324 1.00 20.31 55 TYR I N 1
ATOM 11147 C CA . TYR H 4 49 ? 12.648 61.059 -31.917 1.00 22.13 55 TYR I CA 1
ATOM 11148 C C . TYR H 4 49 ? 11.996 59.772 -32.416 1.00 22.31 55 TYR I C 1
ATOM 11149 O O . TYR H 4 49 ? 10.842 59.768 -32.852 1.00 29.16 55 TYR I O 1
ATOM 11158 N N . ASP H 4 50 ? 12.735 58.662 -32.343 1.00 24.71 56 ASP I N 1
ATOM 11159 C CA . ASP H 4 50 ? 12.268 57.385 -32.885 1.00 22.79 56 ASP I CA 1
ATOM 11160 C C . ASP H 4 50 ? 11.884 57.527 -34.361 1.00 26.53 56 ASP I C 1
ATOM 11161 O O . ASP H 4 50 ? 10.950 56.875 -34.832 1.00 26.37 56 ASP I O 1
ATOM 11166 N N . SER H 4 51 ? 12.579 58.432 -35.070 1.00 24.98 57 SER I N 1
ATOM 11167 C CA . SER H 4 51 ? 12.490 58.694 -36.511 1.00 25.03 57 SER I CA 1
ATOM 11168 C C . SER H 4 51 ? 11.200 59.402 -36.928 1.00 31.04 57 SER I C 1
ATOM 11169 O O . SER H 4 51 ? 11.200 60.181 -37.889 1.00 30.05 57 SER I O 1
ATOM 11172 N N . SER H 4 52 ? 10.098 59.155 -36.227 1.00 30.52 65 SER I N 1
ATOM 11173 C CA . SER H 4 52 ? 8.831 59.747 -36.626 1.00 25.69 65 SER I CA 1
ATOM 11174 C C . SER H 4 52 ? 7.957 60.227 -35.471 1.00 29.55 65 SER I C 1
ATOM 11175 O O . SER H 4 52 ? 6.824 60.652 -35.722 1.00 28.85 65 SER I O 1
ATOM 11178 N N . THR H 4 53 ? 8.424 60.177 -34.226 1.00 22.40 66 THR I N 1
ATOM 11179 C CA . THR H 4 53 ? 7.594 60.581 -33.095 1.00 23.36 66 THR I CA 1
ATOM 11180 C C . THR H 4 53 ? 7.800 62.063 -32.789 1.00 25.06 66 THR I C 1
ATOM 11181 O O . THR H 4 53 ? 8.937 62.524 -32.627 1.00 20.64 66 THR I O 1
ATOM 11185 N N . LEU H 4 54 ? 6.698 62.805 -32.707 1.00 26.16 67 LEU I N 1
ATOM 11186 C CA . LEU H 4 54 ? 6.761 64.253 -32.522 1.00 24.79 67 LEU I CA 1
ATOM 11187 C C . LEU H 4 54 ? 6.892 64.586 -31.038 1.00 29.67 67 LEU I C 1
ATOM 11188 O O . LEU H 4 54 ? 6.047 64.190 -30.222 1.00 25.82 67 LEU I O 1
ATOM 11193 N N . GLN H 4 55 ? 7.972 65.284 -30.692 1.00 29.28 68 GLN I N 1
ATOM 11194 C CA . GLN H 4 55 ? 8.167 65.744 -29.327 1.00 27.98 68 GLN I CA 1
ATOM 11195 C C . GLN H 4 55 ? 7.025 66.661 -28.920 1.00 24.27 68 GLN I C 1
ATOM 11196 O O . GLN H 4 55 ? 6.543 67.473 -29.716 1.00 30.15 68 GLN I O 1
ATOM 11202 N N . SER H 4 56 ? 6.591 66.509 -27.674 1.00 26.68 69 SER I N 1
ATOM 11203 C CA . SER H 4 56 ? 5.487 67.282 -27.121 1.00 29.48 69 SER I CA 1
ATOM 11204 C C . SER H 4 56 ? 5.723 68.782 -27.285 1.00 27.55 69 SER I C 1
ATOM 11205 O O . SER H 4 56 ? 6.832 69.277 -27.069 1.00 32.74 69 SER I O 1
ATOM 11208 N N . GLY H 4 57 ? 4.679 69.504 -27.698 1.00 32.12 70 GLY I N 1
ATOM 11209 C CA . GLY H 4 57 ? 4.761 70.942 -27.934 1.00 27.91 70 GLY I CA 1
ATOM 11210 C C . GLY H 4 57 ? 5.296 71.365 -29.292 1.00 32.85 70 GLY I C 1
ATOM 11211 O O . GLY H 4 57 ? 5.083 72.514 -29.694 1.00 37.90 70 GLY I O 1
ATOM 11212 N N . VAL H 4 58 ? 5.966 70.482 -30.020 1.00 28.66 71 VAL I N 1
ATOM 11213 C CA . VAL H 4 58 ? 6.553 70.864 -31.310 1.00 27.72 71 VAL I CA 1
ATOM 11214 C C . VAL H 4 58 ? 5.452 70.988 -32.360 1.00 34.17 71 VAL I C 1
ATOM 11215 O O . VAL H 4 58 ? 4.503 70.182 -32.356 1.00 31.13 71 VAL I O 1
ATOM 11219 N N . PRO H 4 59 ? 5.503 71.984 -33.246 1.00 33.53 72 PRO I N 1
ATOM 11220 C CA . PRO H 4 59 ? 4.433 72.139 -34.242 1.00 32.49 72 PRO I CA 1
ATOM 11221 C C . PRO H 4 59 ? 4.291 70.913 -35.138 1.00 28.66 72 PRO I C 1
ATOM 11222 O O . PRO H 4 59 ? 5.276 70.294 -35.538 1.00 26.47 72 PRO I O 1
ATOM 11226 N N . SER H 4 60 ? 3.039 70.591 -35.474 1.00 28.94 74 SER I N 1
ATOM 11227 C CA . SER H 4 60 ? 2.731 69.382 -36.231 1.00 32.64 74 SER I CA 1
ATOM 11228 C C . SER H 4 60 ? 3.263 69.431 -37.662 1.00 36.98 74 SER I C 1
ATOM 11229 O O . SER H 4 60 ? 3.329 68.385 -38.314 1.00 34.81 74 SER I O 1
ATOM 11232 N N . ARG H 4 61 ? 3.624 70.610 -38.174 1.00 30.83 75 ARG I N 1
ATOM 11233 C CA . ARG H 4 61 ? 4.155 70.678 -39.532 1.00 35.58 75 ARG I CA 1
ATOM 11234 C C . ARG H 4 61 ? 5.527 70.027 -39.671 1.00 30.76 75 ARG I C 1
ATOM 11235 O O . ARG H 4 61 ? 5.984 69.858 -40.804 1.00 27.97 75 ARG I O 1
ATOM 11243 N N . PHE H 4 62 ? 6.208 69.698 -38.571 1.00 24.66 76 PHE I N 1
ATOM 11244 C CA . PHE H 4 62 ? 7.430 68.902 -38.645 1.00 31.72 76 PHE I CA 1
ATOM 11245 C C . PHE H 4 62 ? 7.061 67.421 -38.601 1.00 31.70 76 PHE I C 1
ATOM 11246 O O . PHE H 4 62 ? 6.333 66.991 -37.704 1.00 35.11 76 PHE I O 1
ATOM 11254 N N . SER H 4 63 ? 7.559 66.645 -39.567 1.00 28.90 77 SER I N 1
ATOM 11255 C CA . SER H 4 63 ? 7.422 65.195 -39.539 1.00 25.76 77 SER I CA 1
ATOM 11256 C C . SER H 4 63 ? 8.717 64.551 -40.013 1.00 33.31 77 SER I C 1
ATOM 11257 O O . SER H 4 63 ? 9.467 65.124 -40.811 1.00 31.37 77 SER I O 1
ATOM 11260 N N . GLY H 4 64 ? 8.964 63.347 -39.503 1.00 27.76 78 GLY I N 1
ATOM 11261 C CA . GLY H 4 64 ? 10.096 62.547 -39.919 1.00 25.17 78 GLY I CA 1
ATOM 11262 C C . GLY H 4 64 ? 9.635 61.199 -40.442 1.00 35.24 78 GLY I C 1
ATOM 11263 O O . GLY H 4 64 ? 8.564 60.706 -40.083 1.00 34.15 78 GLY I O 1
ATOM 11264 N N . SER H 4 65 ? 10.437 60.619 -41.327 1.00 29.29 79 SER I N 1
ATOM 11265 C CA . SER H 4 65 ? 10.146 59.281 -41.806 1.00 35.46 79 SER I CA 1
ATOM 11266 C C . SER H 4 65 ? 11.454 58.585 -42.144 1.00 33.03 79 SER I C 1
ATOM 11267 O O . SER H 4 65 ? 12.535 59.174 -42.078 1.00 33.99 79 SER I O 1
ATOM 11270 N N . GLY H 4 66 ? 11.345 57.304 -42.481 1.00 38.54 80 GLY I N 1
ATOM 11271 C CA . GLY H 4 66 ? 12.510 56.524 -42.820 1.00 34.68 80 GLY I CA 1
ATOM 11272 C C . GLY H 4 66 ? 12.762 55.408 -41.834 1.00 39.48 80 GLY I C 1
ATOM 11273 O O . GLY H 4 66 ? 12.270 55.435 -40.700 1.00 43.48 80 GLY I O 1
ATOM 11274 N N . SER H 4 67 ? 13.552 54.432 -42.269 1.00 43.21 83 SER I N 1
ATOM 11275 C CA . SER H 4 67 ? 13.971 53.296 -41.466 1.00 43.38 83 SER I CA 1
ATOM 11276 C C . SER H 4 67 ? 15.245 52.747 -42.078 1.00 46.92 83 SER I C 1
ATOM 11277 O O . SER H 4 67 ? 15.447 52.836 -43.293 1.00 53.27 83 SER I O 1
ATOM 11280 N N . GLY H 4 68 ? 16.108 52.200 -41.225 1.00 42.33 84 GLY I N 1
ATOM 11281 C CA . GLY H 4 68 ? 17.322 51.572 -41.698 1.00 37.31 84 GLY I CA 1
ATOM 11282 C C . GLY H 4 68 ? 18.463 52.547 -41.853 1.00 36.59 84 GLY I C 1
ATOM 11283 O O . GLY H 4 68 ? 19.169 52.838 -40.889 1.00 39.28 84 GLY I O 1
ATOM 11284 N N . THR H 4 69 ? 18.665 53.051 -43.072 1.00 37.95 85 THR I N 1
ATOM 11285 C CA . THR H 4 69 ? 19.766 53.964 -43.347 1.00 41.90 85 THR I CA 1
ATOM 11286 C C . THR H 4 69 ? 19.333 55.330 -43.854 1.00 37.96 85 THR I C 1
ATOM 11287 O O . THR H 4 69 ? 20.082 56.292 -43.664 1.00 42.95 85 THR I O 1
ATOM 11291 N N . ASP H 4 70 ? 18.155 55.451 -44.464 1.00 34.37 86 ASP I N 1
ATOM 11292 C CA . ASP H 4 70 ? 17.714 56.686 -45.101 1.00 36.08 86 ASP I CA 1
ATOM 11293 C C . ASP H 4 70 ? 16.536 57.296 -44.351 1.00 31.92 86 ASP I C 1
ATOM 11294 O O . ASP H 4 70 ? 15.504 56.647 -44.175 1.00 37.92 86 ASP I O 1
ATOM 11299 N N . PHE H 4 71 ? 16.664 58.570 -43.988 1.00 27.38 87 PHE I N 1
ATOM 11300 C CA . PHE H 4 71 ? 15.677 59.257 -43.173 1.00 28.38 87 PHE I CA 1
ATOM 11301 C C . PHE H 4 71 ? 15.445 60.651 -43.719 1.00 33.68 87 PHE I C 1
ATOM 11302 O O . PHE H 4 71 ? 16.339 61.254 -44.319 1.00 34.89 87 PHE I O 1
ATOM 11310 N N . THR H 4 72 ? 14.243 61.171 -43.480 1.00 32.62 88 THR I N 1
ATOM 11311 C CA . THR H 4 72 ? 13.893 62.518 -43.916 1.00 36.37 88 THR I CA 1
ATOM 11312 C C . THR H 4 72 ? 13.153 63.273 -42.826 1.00 34.45 88 THR I C 1
ATOM 11313 O O . THR H 4 72 ? 12.421 62.683 -42.024 1.00 29.12 88 THR I O 1
ATOM 11317 N N . LEU H 4 73 ? 13.366 64.589 -42.818 1.00 34.27 89 LEU I N 1
ATOM 11318 C CA . LEU H 4 73 ? 12.568 65.551 -42.067 1.00 27.35 89 LEU I CA 1
ATOM 11319 C C . LEU H 4 73 ? 11.813 66.427 -43.063 1.00 32.20 89 LEU I C 1
ATOM 11320 O O . LEU H 4 73 ? 12.415 66.966 -43.998 1.00 30.06 89 LEU I O 1
ATOM 11325 N N . THR H 4 74 ? 10.500 66.550 -42.895 1.00 28.81 90 THR I N 1
ATOM 11326 C CA . THR H 4 74 ? 9.692 67.384 -43.776 1.00 30.41 90 THR I CA 1
ATOM 11327 C C . THR H 4 74 ? 9.030 68.488 -42.959 1.00 33.94 90 THR I C 1
ATOM 11328 O O . THR H 4 74 ? 8.457 68.220 -41.900 1.00 33.92 90 THR I O 1
ATOM 11332 N N . ILE H 4 75 ? 9.136 69.726 -43.441 1.00 33.90 91 ILE I N 1
ATOM 11333 C CA . ILE H 4 75 ? 8.398 70.867 -42.907 1.00 27.96 91 ILE I CA 1
ATOM 11334 C C . ILE H 4 75 ? 7.320 71.190 -43.929 1.00 35.03 91 ILE I C 1
ATOM 11335 O O . ILE H 4 75 ? 7.622 71.663 -45.030 1.00 45.11 91 ILE I O 1
ATOM 11340 N N . SER H 4 76 ? 6.065 70.923 -43.575 1.00 34.35 92 SER I N 1
ATOM 11341 C CA . SER H 4 76 ? 5.002 70.856 -44.576 1.00 42.72 92 SER I CA 1
ATOM 11342 C C . SER H 4 76 ? 4.543 72.239 -45.055 1.00 55.33 92 SER I C 1
ATOM 11343 O O . SER H 4 76 ? 4.166 72.391 -46.225 1.00 55.62 92 SER I O 1
ATOM 11346 N N . THR H 4 77 ? 4.506 73.246 -44.167 1.00 45.81 93 THR I N 1
ATOM 11347 C CA . THR H 4 77 ? 4.088 74.611 -44.545 1.00 49.92 93 THR I CA 1
ATOM 11348 C C . THR H 4 77 ? 5.016 75.579 -43.822 1.00 43.37 93 THR I C 1
ATOM 11349 O O . THR H 4 77 ? 4.688 76.058 -42.736 1.00 39.74 93 THR I O 1
ATOM 11353 N N . LEU H 4 78 ? 6.160 75.865 -44.430 1.00 38.65 94 LEU I N 1
ATOM 11354 C CA . LEU H 4 78 ? 7.237 76.505 -43.693 1.00 35.93 94 LEU I CA 1
ATOM 11355 C C . LEU H 4 78 ? 6.853 77.905 -43.226 1.00 38.32 94 LEU I C 1
ATOM 11356 O O . LEU H 4 78 ? 6.324 78.712 -43.992 1.00 38.61 94 LEU I O 1
ATOM 11361 N N . GLN H 4 79 ? 7.086 78.167 -41.974 1.00 38.93 95 GLN I N 1
ATOM 11362 C CA . GLN H 4 79 ? 6.820 79.437 -41.332 1.00 33.03 95 GLN I CA 1
ATOM 11363 C C . GLN H 4 79 ? 8.107 80.239 -41.227 1.00 36.21 95 GLN I C 1
ATOM 11364 O O . GLN H 4 79 ? 9.196 79.655 -41.173 1.00 35.67 95 GLN I O 1
ATOM 11370 N N . PRO H 4 80 ? 8.020 81.578 -41.194 1.00 31.73 96 PRO I N 1
ATOM 11371 C CA . PRO H 4 80 ? 9.248 82.385 -41.119 1.00 34.49 96 PRO I CA 1
ATOM 11372 C C . PRO H 4 80 ? 10.140 82.026 -39.938 1.00 42.20 96 PRO I C 1
ATOM 11373 O O . PRO H 4 80 ? 11.370 82.138 -40.050 1.00 40.80 96 PRO I O 1
ATOM 11377 N N . GLU H 4 81 ? 9.564 81.596 -38.811 1.00 36.89 97 GLU I N 1
ATOM 11378 C CA . GLU H 4 81 ? 10.342 81.152 -37.659 1.00 36.20 97 GLU I CA 1
ATOM 11379 C C . GLU H 4 81 ? 10.962 79.768 -37.845 1.00 33.65 97 GLU I C 1
ATOM 11380 O O . GLU H 4 81 ? 11.590 79.270 -36.901 1.00 39.11 97 GLU I O 1
ATOM 11386 N N . ASP H 4 82 ? 10.802 79.124 -39.006 1.00 28.87 98 ASP I N 1
ATOM 11387 C CA . ASP H 4 82 ? 11.419 77.818 -39.244 1.00 27.88 98 ASP I CA 1
ATOM 11388 C C . ASP H 4 82 ? 12.788 77.898 -39.921 1.00 36.21 98 ASP I C 1
ATOM 11389 O O . ASP H 4 82 ? 13.447 76.863 -40.073 1.00 27.92 98 ASP I O 1
ATOM 11394 N N . PHE H 4 83 ? 13.228 79.082 -40.353 1.00 34.92 99 PHE I N 1
ATOM 11395 C CA . PHE H 4 83 ? 14.550 79.211 -40.964 1.00 35.98 99 PHE I CA 1
ATOM 11396 C C . PHE H 4 83 ? 15.609 79.019 -39.882 1.00 34.73 99 PHE I C 1
ATOM 11397 O O . PHE H 4 83 ? 15.694 79.814 -38.942 1.00 35.91 99 PHE I O 1
ATOM 11405 N N . ALA H 4 84 ? 16.398 77.961 -40.000 1.00 32.62 100 ALA I N 1
ATOM 11406 C CA . ALA H 4 84 ? 17.335 77.540 -38.959 1.00 38.63 100 ALA I CA 1
ATOM 11407 C C . ALA H 4 84 ? 18.221 76.449 -39.550 1.00 35.24 100 ALA I C 1
ATOM 11408 O O . ALA H 4 84 ? 18.120 76.123 -40.737 1.00 30.87 100 ALA I O 1
ATOM 11410 N N . THR H 4 85 ? 19.072 75.864 -38.710 1.00 31.05 101 THR I N 1
ATOM 11411 C CA . THR H 4 85 ? 19.871 74.712 -39.076 1.00 26.32 101 THR I CA 1
ATOM 11412 C C . THR H 4 85 ? 19.300 73.491 -38.365 1.00 32.47 101 THR I C 1
ATOM 11413 O O . THR H 4 85 ? 18.952 73.563 -37.182 1.00 34.01 101 THR I O 1
ATOM 11417 N N . TYR H 4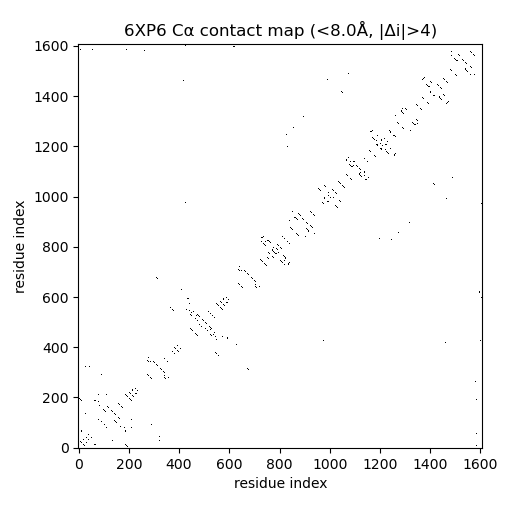 86 ? 19.195 72.373 -39.089 1.00 32.48 102 TYR I N 1
ATOM 11418 C CA . TYR H 4 86 ? 18.584 71.154 -38.574 1.00 29.11 102 TYR I CA 1
ATOM 11419 C C . TYR H 4 86 ? 19.613 70.037 -38.540 1.00 27.42 102 TYR I C 1
ATOM 11420 O O . TYR H 4 86 ? 20.421 69.899 -39.460 1.00 32.62 102 TYR I O 1
ATOM 11429 N N . TYR H 4 87 ? 19.577 69.246 -37.465 1.00 29.31 103 TYR I N 1
ATOM 11430 C CA . TYR H 4 87 ? 20.531 68.168 -37.228 1.00 26.77 103 TYR I CA 1
ATOM 11431 C C . TYR H 4 87 ? 19.777 66.864 -37.007 1.00 29.01 103 TYR I C 1
ATOM 11432 O O . TYR H 4 87 ? 18.763 66.840 -36.302 1.00 30.71 103 TYR I O 1
ATOM 11441 N N . CYS H 4 88 ? 20.255 65.788 -37.624 1.00 25.44 104 CYS I N 1
ATOM 11442 C CA . CYS H 4 88 ? 19.830 64.454 -37.233 1.00 28.02 104 CYS I CA 1
ATOM 11443 C C . CYS H 4 88 ? 20.826 63.860 -36.238 1.00 28.93 104 CYS I C 1
ATOM 11444 O O . CYS H 4 88 ? 21.995 64.259 -36.161 1.00 26.68 104 CYS I O 1
ATOM 11447 N N . GLN H 4 89 ? 20.352 62.878 -35.479 1.00 26.02 105 GLN I N 1
ATOM 11448 C CA . GLN H 4 89 ? 21.206 62.272 -34.470 1.00 27.90 105 GLN I CA 1
ATOM 11449 C C . GLN H 4 89 ? 20.810 60.824 -34.283 1.00 29.21 105 GLN I C 1
ATOM 11450 O O . GLN H 4 89 ? 19.624 60.508 -34.137 1.00 33.64 105 GLN I O 1
ATOM 11456 N N . GLN H 4 90 ? 21.812 59.957 -34.320 1.00 30.09 106 GLN I N 1
ATOM 11457 C CA . GLN H 4 90 ? 21.635 58.513 -34.244 1.00 26.15 106 GLN I CA 1
ATOM 11458 C C . GLN H 4 90 ? 21.582 58.069 -32.780 1.00 32.04 106 GLN I C 1
ATOM 11459 O O . GLN H 4 90 ? 22.486 58.383 -32.000 1.00 26.23 106 GLN I O 1
ATOM 11465 N N . PHE H 4 91 ? 20.541 57.312 -32.415 1.00 31.62 107 PHE I N 1
ATOM 11466 C CA . PHE H 4 91 ? 20.418 56.747 -31.073 1.00 25.39 107 PHE I CA 1
ATOM 11467 C C . PHE H 4 91 ? 20.535 55.223 -31.063 1.00 31.22 107 PHE I C 1
ATOM 11468 O O . PHE H 4 91 ? 20.075 54.574 -30.120 1.00 33.88 107 PHE I O 1
ATOM 11476 N N . ASN H 4 92 ? 21.138 54.641 -32.097 1.00 30.22 108 ASN I N 1
ATOM 11477 C CA . ASN H 4 92 ? 21.215 53.189 -32.217 1.00 25.80 108 ASN I CA 1
ATOM 11478 C C . ASN H 4 92 ? 22.232 52.600 -31.251 1.00 28.53 108 ASN I C 1
ATOM 11479 O O . ASN H 4 92 ? 21.964 51.596 -30.579 1.00 31.02 108 ASN I O 1
ATOM 11484 N N . SER H 4 93 ? 23.432 53.166 -31.213 1.00 26.64 109 SER I N 1
ATOM 11485 C CA . SER H 4 93 ? 24.478 52.595 -30.383 1.00 36.10 109 SER I CA 1
ATOM 11486 C C . SER H 4 93 ? 25.443 53.693 -29.962 1.00 30.79 109 SER I C 1
ATOM 11487 O O . SER H 4 93 ? 25.526 54.748 -30.588 1.00 29.40 109 SER I O 1
ATOM 11490 N N . TYR H 4 94 ? 26.135 53.446 -28.920 1.00 35.35 110 TYR I N 1
ATOM 11491 C CA . TYR H 4 94 ? 27.105 54.429 -28.468 1.00 33.52 110 TYR I CA 1
ATOM 11492 C C . TYR H 4 94 ? 28.455 54.191 -29.136 1.00 30.93 110 TYR I C 1
ATOM 11493 O O . TYR H 4 94 ? 28.816 53.049 -29.417 1.00 41.47 110 TYR I O 1
ATOM 11502 N N . PRO H 4 95 ? 29.247 55.244 -29.399 1.00 40.88 111 PRO I N 1
ATOM 11503 C CA . PRO H 4 95 ? 28.981 56.665 -29.119 1.00 34.31 111 PRO I CA 1
ATOM 11504 C C . PRO H 4 95 ? 27.912 57.297 -30.010 1.00 37.39 111 PRO I C 1
ATOM 11505 O O . PRO H 4 95 ? 27.850 57.002 -31.205 1.00 37.35 111 PRO I O 1
ATOM 11509 N N . LEU H 4 96 ? 27.079 58.156 -29.420 1.00 38.36 112 LEU I N 1
ATOM 11510 C CA . LEU H 4 96 ? 26.089 58.881 -30.203 1.00 35.96 112 LEU I CA 1
ATOM 11511 C C . LEU H 4 96 ? 26.797 59.745 -31.238 1.00 31.86 112 LEU I C 1
ATOM 11512 O O . LEU H 4 96 ? 27.949 60.143 -31.053 1.00 32.02 112 LEU I O 1
ATOM 11517 N N . THR H 4 97 ? 26.130 59.977 -32.369 1.00 26.52 113 THR I N 1
ATOM 11518 C CA . THR H 4 97 ? 26.728 60.764 -33.443 1.00 31.57 113 THR I CA 1
ATOM 11519 C C . THR H 4 97 ? 25.673 61.653 -34.094 1.00 28.40 113 THR I C 1
ATOM 11520 O O . THR H 4 97 ? 24.520 61.243 -34.271 1.00 31.67 113 THR I O 1
ATOM 11524 N N . PHE H 4 98 ? 26.072 62.877 -34.437 1.00 29.69 114 PHE I N 1
ATOM 11525 C CA . PHE H 4 98 ? 25.204 63.833 -35.114 1.00 34.34 114 PHE I CA 1
ATOM 11526 C C . PHE H 4 98 ? 25.535 63.911 -36.597 1.00 30.62 114 PHE I C 1
ATOM 11527 O O . PHE H 4 98 ? 26.680 63.709 -37.005 1.00 39.77 114 PHE I O 1
ATOM 11535 N N . GLY H 4 99 ? 24.534 64.248 -37.399 1.00 32.25 115 GLY I N 1
ATOM 11536 C CA . GLY H 4 99 ? 24.807 64.661 -38.759 1.00 30.78 115 GLY I CA 1
ATOM 11537 C C . GLY H 4 99 ? 25.431 66.045 -38.797 1.00 29.82 115 GLY I C 1
ATOM 11538 O O . GLY H 4 99 ? 25.466 66.781 -37.806 1.00 30.21 115 GLY I O 1
ATOM 11539 N N . GLY H 4 100 ? 25.937 66.411 -39.977 1.00 29.65 116 GLY I N 1
ATOM 11540 C CA . GLY H 4 100 ? 26.640 67.675 -40.118 1.00 27.72 116 GLY I CA 1
ATOM 11541 C C . GLY H 4 100 ? 25.747 68.900 -40.083 1.00 32.62 116 GLY I C 1
ATOM 11542 O O . GLY H 4 100 ? 26.263 70.014 -39.941 1.00 31.51 116 GLY I O 1
ATOM 11543 N N . GLY H 4 101 ? 24.441 68.720 -40.203 1.00 30.41 117 GLY I N 1
ATOM 11544 C CA . GLY H 4 101 ? 23.486 69.807 -40.205 1.00 29.18 117 GLY I CA 1
ATOM 11545 C C . GLY H 4 101 ? 23.128 70.257 -41.613 1.00 36.68 117 GLY I C 1
ATOM 11546 O O . GLY H 4 101 ? 23.934 70.181 -42.550 1.00 33.80 117 GLY I O 1
ATOM 11547 N N . THR H 4 102 ? 21.889 70.717 -41.771 1.00 33.29 118 THR I N 1
ATOM 11548 C CA . THR H 4 102 ? 21.413 71.337 -42.999 1.00 35.25 118 THR I CA 1
ATOM 11549 C C . THR H 4 102 ? 20.777 72.669 -42.647 1.00 36.53 118 THR I C 1
ATOM 11550 O O . THR H 4 102 ? 19.894 72.730 -41.784 1.00 31.97 118 THR I O 1
ATOM 11554 N N . LYS H 4 103 ? 21.252 73.732 -43.289 1.00 33.65 119 LYS I N 1
ATOM 11555 C CA . LYS H 4 103 ? 20.730 75.075 -43.082 1.00 33.97 119 LYS I CA 1
ATOM 11556 C C . LYS H 4 103 ? 19.574 75.333 -44.048 1.00 31.35 119 LYS I C 1
ATOM 11557 O O . LYS H 4 103 ? 19.729 75.195 -45.261 1.00 41.84 119 LYS I O 1
ATOM 11563 N N . VAL H 4 104 ? 18.422 75.715 -43.513 1.00 36.10 120 VAL I N 1
ATOM 11564 C CA . VAL H 4 104 ? 17.259 76.081 -44.313 1.00 32.97 120 VAL I CA 1
ATOM 11565 C C . VAL H 4 104 ? 17.212 77.599 -44.316 1.00 39.99 120 VAL I C 1
ATOM 11566 O O . VAL H 4 104 ? 16.975 78.220 -43.273 1.00 37.93 120 VAL I O 1
ATOM 11570 N N . ASP H 4 105 ? 17.458 78.201 -45.475 1.00 36.96 121 ASP I N 1
ATOM 11571 C CA . ASP H 4 105 ? 17.539 79.650 -45.615 1.00 40.09 121 ASP I CA 1
ATOM 11572 C C . ASP H 4 105 ? 16.509 80.181 -46.620 1.00 46.13 121 ASP I C 1
ATOM 11573 O O . ASP H 4 105 ? 15.766 79.424 -47.253 1.00 46.98 121 ASP I O 1
ATOM 11578 N N . ILE H 4 106 ? 16.493 81.508 -46.759 1.00 44.31 122 ILE I N 1
ATOM 11579 C CA . ILE H 4 106 ? 15.495 82.220 -47.557 1.00 47.60 122 ILE I CA 1
ATOM 11580 C C . ILE H 4 106 ? 15.884 82.171 -49.031 1.00 50.11 122 ILE I C 1
ATOM 11581 O O . ILE H 4 106 ? 17.039 82.427 -49.385 1.00 52.55 122 ILE I O 1
ATOM 11586 N N . LYS H 4 107 ? 14.918 81.861 -49.895 1.00 54.25 123 LYS I N 1
ATOM 11587 C CA . LYS H 4 107 ? 15.138 81.827 -51.340 1.00 65.10 123 LYS I CA 1
ATOM 11588 C C . LYS H 4 107 ? 15.125 83.226 -51.957 1.00 64.67 123 LYS I C 1
ATOM 11589 O O . LYS H 4 107 ? 14.442 84.129 -51.470 1.00 70.47 123 LYS I O 1
ATOM 11595 N N . ARG H 4 108 ? 15.916 83.400 -53.024 1.00 76.87 124 ARG I N 1
ATOM 11596 C CA . ARG H 4 108 ? 15.851 84.596 -53.873 1.00 105.38 124 ARG I CA 1
ATOM 11597 C C . ARG H 4 108 ? 16.562 84.320 -55.202 1.00 93.84 124 ARG I C 1
ATOM 11598 O O . ARG H 4 108 ? 17.077 83.225 -55.447 1.00 90.33 124 ARG I O 1
ATOM 11606 N N . THR H 4 109 ? 16.571 85.335 -56.062 1.00 101.49 125 THR I N 1
ATOM 11607 C CA . THR H 4 109 ? 17.217 85.250 -57.363 1.00 87.66 125 THR I CA 1
ATOM 11608 C C . THR H 4 109 ? 18.693 84.934 -57.182 1.00 84.90 125 THR I C 1
ATOM 11609 O O . THR H 4 109 ? 19.367 85.533 -56.339 1.00 85.82 125 THR I O 1
ATOM 11613 N N . VAL H 4 110 ? 19.191 83.975 -57.962 1.00 83.04 126 VAL I N 1
ATOM 11614 C CA . VAL H 4 110 ? 20.617 83.686 -57.930 1.00 82.59 126 VAL I CA 1
ATOM 11615 C C . VAL H 4 110 ? 21.369 84.949 -58.312 1.00 84.18 126 VAL I C 1
ATOM 11616 O O . VAL H 4 110 ? 21.090 85.573 -59.342 1.00 78.52 126 VAL I O 1
ATOM 11620 N N . ALA H 4 111 ? 22.302 85.356 -57.458 1.00 84.45 127 ALA I N 1
ATOM 11621 C CA . ALA H 4 111 ? 23.078 86.567 -57.678 1.00 75.25 127 ALA I CA 1
ATOM 11622 C C . ALA H 4 111 ? 24.550 86.216 -57.552 1.00 80.09 127 ALA I C 1
ATOM 11623 O O . ALA H 4 111 ? 24.990 85.724 -56.507 1.00 73.10 127 ALA I O 1
ATOM 11625 N N . ALA H 4 112 ? 25.303 86.476 -58.613 1.00 89.87 128 ALA I N 1
ATOM 11626 C CA . ALA H 4 112 ? 26.728 86.236 -58.581 1.00 88.76 128 ALA I CA 1
ATOM 11627 C C . ALA H 4 112 ? 27.368 87.144 -57.534 1.00 85.04 128 ALA I C 1
ATOM 11628 O O . ALA H 4 112 ? 26.879 88.247 -57.273 1.00 85.41 128 ALA I O 1
ATOM 11630 N N . PRO H 4 113 ? 28.447 86.701 -56.901 1.00 78.01 129 PRO I N 1
ATOM 11631 C CA . PRO H 4 113 ? 29.117 87.559 -55.924 1.00 83.49 129 PRO I CA 1
ATOM 11632 C C . PRO H 4 113 ? 29.930 88.644 -56.607 1.00 89.37 129 PRO I C 1
ATOM 11633 O O . PRO H 4 113 ? 30.530 88.435 -57.666 1.00 92.81 129 PRO I O 1
ATOM 11637 N N . SER H 4 114 ? 29.937 89.819 -55.986 1.00 80.48 130 SER I N 1
ATOM 11638 C CA . SER H 4 114 ? 30.861 90.884 -56.345 1.00 76.29 130 SER I CA 1
ATOM 11639 C C . SER H 4 114 ? 32.153 90.650 -55.576 1.00 78.75 130 SER I C 1
ATOM 11640 O O . SER H 4 114 ? 32.140 90.619 -54.341 1.00 77.41 130 SER I O 1
ATOM 11643 N N . VAL H 4 115 ? 33.258 90.461 -56.297 1.00 73.58 131 VAL I N 1
ATOM 11644 C CA . VAL H 4 115 ? 34.542 90.124 -55.691 1.00 68.16 131 VAL I CA 1
ATOM 11645 C C . VAL H 4 115 ? 35.426 91.365 -55.663 1.00 67.40 131 VAL I C 1
ATOM 11646 O O . VAL H 4 115 ? 35.611 92.031 -56.690 1.00 77.12 131 VAL I O 1
ATOM 11650 N N . PHE H 4 116 ? 35.986 91.661 -54.489 1.00 71.83 132 PHE I N 1
ATOM 11651 C CA . PHE H 4 116 ? 36.895 92.777 -54.261 1.00 67.10 132 PHE I CA 1
ATOM 11652 C C . PHE H 4 116 ? 38.102 92.270 -53.484 1.00 69.81 132 PHE I C 1
ATOM 11653 O O . PHE H 4 116 ? 37.956 91.486 -52.540 1.00 66.50 132 PHE I O 1
ATOM 11661 N N . ILE H 4 117 ? 39.293 92.731 -53.860 1.00 67.02 133 ILE I N 1
ATOM 11662 C CA . ILE H 4 117 ? 40.521 92.350 -53.173 1.00 72.82 133 ILE I CA 1
ATOM 11663 C C . ILE H 4 117 ? 41.171 93.606 -52.607 1.00 66.07 133 ILE I C 1
ATOM 11664 O O . ILE H 4 117 ? 41.162 94.663 -53.246 1.00 71.02 133 ILE I O 1
ATOM 11669 N N . PHE H 4 118 ? 41.717 93.488 -51.396 1.00 79.73 134 PHE I N 1
ATOM 11670 C CA . PHE H 4 118 ? 42.293 94.618 -50.666 1.00 74.91 134 PHE I CA 1
ATOM 11671 C C . PHE H 4 118 ? 43.704 94.270 -50.216 1.00 71.01 134 PHE I C 1
ATOM 11672 O O . PHE H 4 118 ? 43.878 93.358 -49.381 1.00 76.63 134 PHE I O 1
ATOM 11680 N N . PRO H 4 119 ? 44.722 94.969 -50.702 1.00 74.85 135 PRO I N 1
ATOM 11681 C CA . PRO H 4 119 ? 46.080 94.762 -50.198 1.00 76.25 135 PRO I CA 1
ATOM 11682 C C . PRO H 4 119 ? 46.212 95.291 -48.782 1.00 78.35 135 PRO I C 1
ATOM 11683 O O . PRO H 4 119 ? 45.347 96.044 -48.309 1.00 79.09 135 PRO I O 1
ATOM 11687 N N . PRO H 4 120 ? 47.267 94.908 -48.064 1.00 79.43 136 PRO I N 1
ATOM 11688 C CA . PRO H 4 120 ? 47.459 95.440 -46.710 1.00 86.18 136 PRO I CA 1
ATOM 11689 C C . PRO H 4 120 ? 47.843 96.914 -46.730 1.00 81.69 136 PRO I C 1
ATOM 11690 O O . PRO H 4 120 ? 48.604 97.366 -47.588 1.00 85.05 136 PRO I O 1
ATOM 11694 N N . SER H 4 121 ? 47.318 97.658 -45.759 1.00 81.80 137 SER I N 1
ATOM 11695 C CA . SER H 4 121 ? 47.628 99.071 -45.624 1.00 74.60 137 SER I CA 1
ATOM 11696 C C . SER H 4 121 ? 49.083 99.251 -45.204 1.00 94.35 137 SER I C 1
ATOM 11697 O O . SER H 4 121 ? 49.708 98.360 -44.621 1.00 99.74 137 SER I O 1
ATOM 11700 N N . ASP H 4 122 ? 49.624 100.431 -45.513 1.00 93.79 138 ASP I N 1
ATOM 11701 C CA . ASP H 4 122 ? 51.015 100.714 -45.177 1.00 94.83 138 ASP I CA 1
ATOM 11702 C C . ASP H 4 122 ? 51.244 100.771 -43.673 1.00 94.97 138 ASP I C 1
ATOM 11703 O O . ASP H 4 122 ? 52.326 100.404 -43.201 1.00 104.48 138 ASP I O 1
ATOM 11708 N N . GLU H 4 123 ? 50.249 101.217 -42.906 1.00 94.65 139 GLU I N 1
ATOM 11709 C CA . GLU H 4 123 ? 50.419 101.283 -41.459 1.00 104.81 139 GLU I CA 1
ATOM 11710 C C . GLU H 4 123 ? 50.520 99.891 -40.840 1.00 103.40 139 GLU I C 1
ATOM 11711 O O . GLU H 4 123 ? 51.180 99.718 -39.807 1.00 99.30 139 GLU I O 1
ATOM 11717 N N . GLN H 4 124 ? 49.869 98.895 -41.450 1.00 95.64 140 GLN I N 1
ATOM 11718 C CA . GLN H 4 124 ? 49.988 97.515 -40.985 1.00 98.17 140 GLN I CA 1
ATOM 11719 C C . GLN H 4 124 ? 51.323 96.903 -41.391 1.00 97.74 140 GLN I C 1
ATOM 11720 O O . GLN H 4 124 ? 51.895 96.100 -40.645 1.00 97.08 140 GLN I O 1
ATOM 11726 N N . LEU H 4 125 ? 51.824 97.264 -42.576 1.00 100.16 141 LEU I N 1
ATOM 11727 C CA . LEU H 4 125 ? 53.061 96.674 -43.080 1.00 102.83 141 LEU I CA 1
ATOM 11728 C C . LEU H 4 125 ? 54.261 97.062 -42.225 1.00 106.01 141 LEU I C 1
ATOM 11729 O O . LEU H 4 125 ? 55.159 96.242 -41.999 1.00 106.72 141 LEU I O 1
ATOM 11734 N N . LYS H 4 126 ? 54.294 98.305 -41.739 1.00 107.37 142 LYS I N 1
ATOM 11735 C CA . LYS H 4 126 ? 55.377 98.733 -40.862 1.00 106.53 142 LYS I CA 1
ATOM 11736 C C . LYS H 4 126 ? 55.367 98.005 -39.524 1.00 110.26 142 LYS I C 1
ATOM 11737 O O . LYS H 4 126 ? 56.401 97.960 -38.850 1.00 122.08 142 LYS I O 1
ATOM 11743 N N . SER H 4 127 ? 54.228 97.440 -39.122 1.00 101.44 143 SER I N 1
ATOM 11744 C CA . SER H 4 127 ? 54.139 96.712 -37.864 1.00 101.77 143 SER I CA 1
ATOM 11745 C C . SER H 4 127 ? 54.634 95.277 -37.975 1.00 100.39 143 SER I C 1
ATOM 11746 O O . SER H 4 127 ? 54.778 94.610 -36.947 1.00 106.99 143 SER I O 1
ATOM 11749 N N . GLY H 4 128 ? 54.867 94.779 -39.188 1.00 105.52 144 GLY I N 1
ATOM 11750 C CA . GLY H 4 128 ? 55.467 93.475 -39.394 1.00 100.48 144 GLY I CA 1
ATOM 11751 C C . GLY H 4 128 ? 54.544 92.402 -39.923 1.00 99.50 144 GLY I C 1
ATOM 11752 O O . GLY H 4 128 ? 54.996 91.264 -40.102 1.00 101.78 144 GLY I O 1
ATOM 11753 N N . THR H 4 129 ? 53.278 92.713 -40.194 1.00 97.70 145 THR I N 1
ATOM 11754 C CA . THR H 4 129 ? 52.343 91.713 -40.689 1.00 91.12 145 THR I CA 1
ATOM 11755 C C . THR H 4 129 ? 51.544 92.289 -41.849 1.00 89.84 145 THR I C 1
ATOM 11756 O O . THR H 4 129 ? 51.344 93.503 -41.949 1.00 85.59 145 THR I O 1
ATOM 11760 N N . ALA H 4 130 ? 51.092 91.399 -42.730 1.00 86.36 146 ALA I N 1
ATOM 11761 C CA . ALA H 4 130 ? 50.315 91.768 -43.903 1.00 79.94 146 ALA I CA 1
ATOM 11762 C C . ALA H 4 130 ? 49.042 90.939 -43.944 1.00 77.55 146 ALA I C 1
ATOM 11763 O O . ALA H 4 130 ? 49.099 89.707 -43.905 1.00 77.96 146 ALA I O 1
ATOM 11765 N N . SER H 4 131 ? 47.899 91.613 -44.033 1.00 77.09 147 SER I N 1
ATOM 11766 C CA . SER H 4 131 ? 46.607 90.955 -44.174 1.00 70.53 147 SER I CA 1
ATOM 11767 C C . SER H 4 131 ? 46.027 91.340 -45.526 1.00 70.93 147 SER I C 1
ATOM 11768 O O . SER H 4 131 ? 45.753 92.520 -45.780 1.00 71.62 147 SER I O 1
ATOM 11771 N N . VAL H 4 132 ? 45.840 90.348 -46.386 1.00 62.89 148 VAL I N 1
ATOM 11772 C CA . VAL H 4 132 ? 45.191 90.538 -47.672 1.00 69.16 148 VAL I CA 1
ATOM 11773 C C . VAL H 4 132 ? 43.761 90.056 -47.530 1.00 65.57 148 VAL I C 1
ATOM 11774 O O . VAL H 4 132 ? 43.521 88.962 -47.010 1.00 67.99 148 VAL I O 1
ATOM 11778 N N . VAL H 4 133 ? 42.811 90.869 -47.979 1.00 64.67 149 VAL I N 1
ATOM 11779 C CA . VAL H 4 133 ? 41.395 90.588 -47.793 1.00 71.80 149 VAL I CA 1
ATOM 11780 C C . VAL H 4 133 ? 40.734 90.432 -49.157 1.00 71.13 149 VAL I C 1
ATOM 11781 O O . VAL H 4 133 ? 40.986 91.222 -50.074 1.00 67.06 149 VAL I O 1
ATOM 11785 N N . CYS H 4 134 ? 39.924 89.384 -49.294 1.00 76.70 150 CYS I N 1
ATOM 11786 C CA . CYS H 4 134 ? 39.091 89.143 -50.465 1.00 72.30 150 CYS I CA 1
ATOM 11787 C C . CYS H 4 134 ? 37.640 89.205 -50.005 1.00 79.15 150 CYS I C 1
ATOM 11788 O O . CYS H 4 134 ? 37.256 88.491 -49.071 1.00 74.33 150 CYS I O 1
ATOM 11791 N N . LEU H 4 135 ? 36.842 90.059 -50.648 1.00 72.13 151 LEU I N 1
ATOM 11792 C CA . LEU H 4 135 ? 35.450 90.283 -50.267 1.00 63.39 151 LEU I CA 1
ATOM 11793 C C . LEU H 4 135 ? 34.521 89.738 -51.342 1.00 66.78 151 LEU I C 1
ATOM 11794 O O . LEU H 4 135 ? 34.637 90.105 -52.514 1.00 71.16 151 LEU I O 1
ATOM 11799 N N . LEU H 4 136 ? 33.599 88.877 -50.932 1.00 61.28 152 LEU I N 1
ATOM 11800 C CA . LEU H 4 136 ? 32.539 88.354 -51.784 1.00 63.18 152 LEU I CA 1
ATOM 11801 C C . LEU H 4 136 ? 31.237 88.967 -51.288 1.00 68.19 152 LEU I C 1
ATOM 11802 O O . LEU H 4 136 ? 30.801 88.673 -50.170 1.00 69.81 152 LEU I O 1
ATOM 11807 N N . ASN H 4 137 ? 30.614 89.821 -52.098 1.00 70.58 153 ASN I N 1
ATOM 11808 C CA . ASN H 4 137 ? 29.515 90.647 -51.618 1.00 74.85 153 ASN I CA 1
ATOM 11809 C C . ASN H 4 137 ? 28.192 90.254 -52.261 1.00 72.29 153 ASN I C 1
ATOM 11810 O O . ASN H 4 137 ? 28.101 90.133 -53.487 1.00 69.46 153 ASN I O 1
ATOM 11815 N N . ASN H 4 138 ? 27.180 90.045 -51.415 1.00 63.32 154 ASN I N 1
ATOM 11816 C CA . ASN H 4 138 ? 25.777 89.863 -51.801 1.00 58.06 154 ASN I CA 1
ATOM 11817 C C . ASN H 4 138 ? 25.631 88.817 -52.908 1.00 63.44 154 ASN I C 1
ATOM 11818 O O . ASN H 4 138 ? 25.364 89.115 -54.070 1.00 61.27 154 ASN I O 1
ATOM 11823 N N . PHE H 4 139 ? 25.804 87.564 -52.499 1.00 64.23 155 PHE I N 1
ATOM 11824 C CA . PHE H 4 139 ? 25.658 86.453 -53.420 1.00 64.66 155 PHE I CA 1
ATOM 11825 C C . PHE H 4 139 ? 24.666 85.456 -52.860 1.00 61.35 155 PHE I C 1
ATOM 11826 O O . PHE H 4 139 ? 24.411 85.398 -51.656 1.00 59.28 155 PHE I O 1
ATOM 11834 N N . TYR H 4 140 ? 24.109 84.669 -53.764 1.00 66.67 156 TYR I N 1
ATOM 11835 C CA . TYR H 4 140 ? 23.196 83.629 -53.379 1.00 60.87 156 TYR I CA 1
ATOM 11836 C C . TYR H 4 140 ? 23.176 82.603 -54.494 1.00 64.06 156 TYR I C 1
ATOM 11837 O O . TYR H 4 140 ? 23.154 82.990 -55.669 1.00 69.18 156 TYR I O 1
ATOM 11846 N N . PRO H 4 141 ? 23.181 81.296 -54.181 1.00 70.99 157 PRO I N 1
ATOM 11847 C CA . PRO H 4 141 ? 23.118 80.675 -52.851 1.00 67.21 157 PRO I CA 1
ATOM 11848 C C . PRO H 4 141 ? 24.42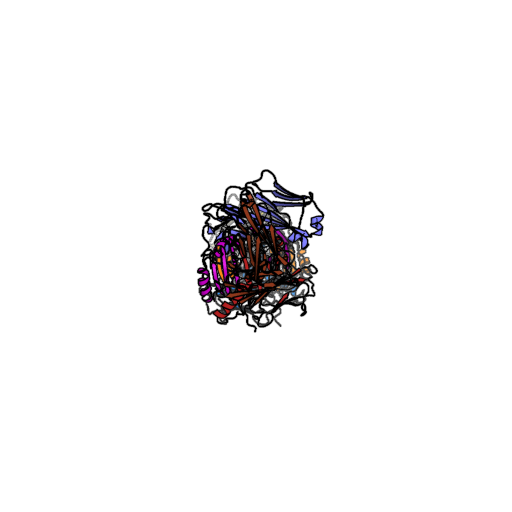3 80.718 -52.064 1.00 71.29 157 PRO I C 1
ATOM 11849 O O . PRO H 4 141 ? 25.407 81.327 -52.483 1.00 69.44 157 PRO I O 1
ATOM 11853 N N . ARG H 4 142 ? 24.393 80.042 -50.915 1.00 74.54 158 ARG I N 1
ATOM 11854 C CA . ARG H 4 142 ? 25.446 80.131 -49.910 1.00 79.58 158 ARG I CA 1
ATOM 11855 C C . ARG H 4 142 ? 26.775 79.570 -50.410 1.00 82.12 158 ARG I C 1
ATOM 11856 O O . ARG H 4 142 ? 27.840 80.056 -50.012 1.00 79.73 158 ARG I O 1
ATOM 11864 N N . GLU H 4 143 ? 26.732 78.549 -51.265 1.00 91.90 159 GLU I N 1
ATOM 11865 C CA . GLU H 4 143 ? 27.921 77.788 -51.634 1.00 88.08 159 GLU I CA 1
ATOM 11866 C C . GLU H 4 143 ? 28.895 78.647 -52.434 1.00 83.11 159 GLU I C 1
ATOM 11867 O O . GLU H 4 143 ? 28.554 79.138 -53.514 1.00 80.18 159 GLU I O 1
ATOM 11873 N N . ALA H 4 144 ? 30.109 78.815 -51.912 1.00 82.46 160 ALA I N 1
ATOM 11874 C CA . ALA H 4 144 ? 31.144 79.572 -52.603 1.00 79.34 160 ALA I CA 1
ATOM 11875 C C . ALA H 4 144 ? 32.516 79.090 -52.152 1.00 81.71 160 ALA I C 1
ATOM 11876 O O . ALA H 4 144 ? 32.724 78.805 -50.968 1.00 80.18 160 ALA I O 1
ATOM 11878 N N . LYS H 4 145 ? 33.433 78.970 -53.108 1.00 75.72 161 LYS I N 1
ATOM 11879 C CA . LYS H 4 145 ? 34.816 78.593 -52.847 1.00 81.51 161 LYS I CA 1
ATOM 11880 C C . LYS H 4 145 ? 35.738 79.756 -53.189 1.00 86.64 161 LYS I C 1
ATOM 11881 O O . LYS H 4 145 ? 35.558 80.429 -54.211 1.00 80.07 161 LYS I O 1
ATOM 11883 N N . VAL H 4 146 ? 36.707 79.997 -52.310 1.00 91.71 162 VAL I N 1
ATOM 11884 C CA . VAL H 4 146 ? 37.693 81.067 -52.443 1.00 94.00 162 VAL I CA 1
ATOM 11885 C C . VAL H 4 146 ? 39.081 80.444 -52.457 1.00 90.36 162 VAL I C 1
ATOM 11886 O O . VAL H 4 146 ? 39.437 79.683 -51.549 1.00 92.58 162 VAL I O 1
ATOM 11890 N N . GLN H 4 147 ? 39.854 80.747 -53.498 1.00 89.52 163 GLN I N 1
ATOM 11891 C CA . GLN H 4 147 ? 41.203 80.223 -53.654 1.00 91.37 163 GLN I CA 1
ATOM 11892 C C . GLN H 4 147 ? 42.193 81.375 -53.738 1.00 82.49 163 GLN I C 1
ATOM 11893 O O . GLN H 4 147 ? 42.033 82.274 -54.569 1.00 78.12 163 GLN I O 1
ATOM 11899 N N . TRP H 4 148 ? 43.210 81.338 -52.879 1.00 82.27 164 TRP I N 1
ATOM 11900 C CA . TRP H 4 148 ? 44.280 82.321 -52.893 1.00 81.36 164 TRP I CA 1
ATOM 11901 C C . TRP H 4 148 ? 45.429 81.808 -53.750 1.00 80.86 164 TRP I C 1
ATOM 11902 O O . TRP H 4 148 ? 45.827 80.646 -53.634 1.00 87.43 164 TRP I O 1
ATOM 11913 N N . LYS H 4 149 ? 45.966 82.682 -54.602 1.00 78.08 165 LYS I N 1
ATOM 11914 C CA . LYS H 4 149 ? 47.108 82.356 -55.451 1.00 82.44 165 LYS I CA 1
ATOM 11915 C C . LYS H 4 149 ? 48.151 83.450 -55.295 1.00 82.49 165 LYS I C 1
ATOM 11916 O O . LYS H 4 149 ? 47.857 84.628 -55.522 1.00 81.95 165 LYS I O 1
ATOM 11922 N N . VAL H 4 150 ? 49.360 83.063 -54.910 1.00 89.65 166 VAL I N 1
ATOM 11923 C CA . VAL H 4 150 ? 50.486 83.980 -54.773 1.00 95.88 166 VAL I CA 1
ATOM 11924 C C . VAL H 4 150 ? 51.518 83.587 -55.823 1.00 95.32 166 VAL I C 1
ATOM 11925 O O . VAL H 4 150 ? 52.225 82.584 -55.662 1.00 93.88 166 VAL I O 1
ATOM 11929 N N . ASP H 4 151 ? 51.618 84.384 -56.890 1.00 95.43 167 ASP I N 1
ATOM 11930 C CA . ASP H 4 151 ? 52.477 84.074 -58.038 1.00 99.97 167 ASP I CA 1
ATOM 11931 C C . ASP H 4 151 ? 52.142 82.703 -58.636 1.00 100.96 167 ASP I C 1
ATOM 11932 O O . ASP H 4 151 ? 53.028 81.903 -58.949 1.00 90.70 167 ASP I O 1
ATOM 11937 N N . ASN H 4 152 ? 50.837 82.448 -58.803 1.00 98.92 168 ASN I N 1
ATOM 11938 C CA . ASN H 4 152 ? 50.294 81.197 -59.348 1.00 95.97 168 ASN I CA 1
ATOM 11939 C C . ASN H 4 152 ? 50.553 80.001 -58.436 1.00 93.96 168 ASN I C 1
ATOM 11940 O O . ASN H 4 152 ? 50.581 78.859 -58.897 1.00 104.28 168 ASN I O 1
ATOM 11945 N N . ALA H 4 153 ? 50.727 80.238 -57.140 1.00 91.82 169 ALA I N 1
ATOM 11946 C CA . ALA H 4 153 ? 50.903 79.171 -56.163 1.00 94.08 169 ALA I CA 1
ATOM 11947 C C . ALA H 4 153 ? 49.674 79.125 -55.265 1.00 94.95 169 ALA I C 1
ATOM 11948 O O . ALA H 4 153 ? 49.347 80.117 -54.606 1.00 94.91 169 ALA I O 1
ATOM 11950 N N . LEU H 4 154 ? 48.996 77.980 -55.250 1.00 96.75 170 LEU I N 1
ATOM 11951 C CA . LEU H 4 154 ? 47.810 77.808 -54.420 1.00 87.54 170 LEU I CA 1
ATOM 11952 C C . LEU H 4 154 ? 48.192 77.887 -52.950 1.00 89.99 170 LEU I C 1
ATOM 11953 O O . LEU H 4 154 ? 49.068 77.148 -52.489 1.00 95.69 170 LEU I O 1
ATOM 11958 N N . GLN H 4 155 ? 47.545 78.785 -52.216 1.00 88.57 171 GLN I N 1
ATOM 11959 C CA . GLN H 4 155 ? 47.777 78.917 -50.787 1.00 81.37 171 GLN I CA 1
ATOM 11960 C C . GLN H 4 155 ? 46.862 77.973 -50.023 1.00 82.85 171 GLN I C 1
ATOM 11961 O O . GLN H 4 155 ? 45.693 77.801 -50.378 1.00 85.78 171 GLN I O 1
ATOM 11967 N N . SER H 4 156 ? 47.403 77.359 -48.972 1.00 82.04 172 SER I N 1
ATOM 11968 C CA . SER H 4 156 ? 46.612 76.519 -48.085 1.00 79.55 172 SER I CA 1
ATOM 11969 C C . SER H 4 156 ? 47.057 76.734 -46.646 1.00 67.56 172 SER I C 1
ATOM 11970 O O . SER H 4 156 ? 48.255 76.817 -46.363 1.00 69.79 172 SER I O 1
ATOM 11973 N N . GLY H 4 157 ? 46.082 76.851 -45.745 1.00 67.30 173 GLY I N 1
ATOM 11974 C CA . GLY H 4 157 ? 46.348 76.930 -44.323 1.00 73.11 173 GLY I CA 1
ATOM 11975 C C . GLY H 4 157 ? 46.697 78.302 -43.792 1.00 70.49 173 GLY I C 1
ATOM 11976 O O . GLY H 4 157 ? 46.882 78.448 -42.578 1.00 71.79 173 GLY I O 1
ATOM 11977 N N . ASN H 4 158 ? 46.776 79.314 -44.648 1.00 73.86 174 ASN I N 1
ATOM 11978 C CA . ASN H 4 158 ? 47.142 80.663 -44.240 1.00 72.67 174 ASN I CA 1
ATOM 11979 C C . ASN H 4 158 ? 46.006 81.646 -44.496 1.00 76.23 174 ASN I C 1
ATOM 11980 O O . ASN H 4 158 ? 46.245 82.822 -44.782 1.00 80.49 174 ASN I O 1
ATOM 11985 N N . SER H 4 159 ? 44.765 81.170 -44.404 1.00 66.07 175 SER I N 1
ATOM 11986 C CA . SER H 4 159 ? 43.595 82.005 -44.609 1.00 67.35 175 SER I CA 1
ATOM 11987 C C . SER H 4 159 ? 42.477 81.555 -43.684 1.00 71.46 175 SER I C 1
ATOM 11988 O O . SER H 4 159 ? 42.356 80.371 -43.359 1.00 78.89 175 SER I O 1
ATOM 11991 N N . GLN H 4 160 ? 41.656 82.519 -43.270 1.00 68.99 176 GLN I N 1
ATOM 11992 C CA . GLN H 4 160 ? 40.450 82.266 -42.498 1.00 64.10 176 GLN I CA 1
ATOM 11993 C C . GLN H 4 160 ? 39.290 82.980 -43.177 1.00 69.74 176 GLN I C 1
ATOM 11994 O O . GLN H 4 160 ? 39.466 84.037 -43.792 1.00 66.91 176 GLN I O 1
ATOM 12000 N N . GLU H 4 161 ? 38.098 82.403 -43.052 1.00 69.53 177 GLU I N 1
ATOM 12001 C CA . GLU H 4 161 ? 36.911 82.937 -43.699 1.00 71.68 177 GLU I CA 1
ATOM 12002 C C . GLU H 4 161 ? 35.862 83.332 -42.665 1.00 69.86 177 GLU I C 1
ATOM 12003 O O . GLU H 4 161 ? 35.842 82.829 -41.537 1.00 62.66 177 GLU I O 1
ATOM 12009 N N . SER H 4 162 ? 34.993 84.258 -43.076 1.00 61.98 178 SER I N 1
ATOM 12010 C CA . SER H 4 162 ? 33.925 84.783 -42.242 1.00 57.01 178 SER I CA 1
ATOM 12011 C C . SER H 4 162 ? 32.734 85.107 -43.137 1.00 60.33 178 SER I C 1
ATOM 12012 O O . SER H 4 162 ? 32.911 85.646 -44.231 1.00 60.70 178 SER I O 1
ATOM 12015 N N . VAL H 4 163 ? 31.525 84.772 -42.680 1.00 59.00 179 VAL I N 1
ATOM 12016 C CA . VAL H 4 163 ? 30.302 84.984 -43.451 1.00 55.84 179 VAL I CA 1
ATOM 12017 C C . VAL H 4 163 ? 29.283 85.692 -42.568 1.00 54.59 179 VAL I C 1
ATOM 12018 O O . VAL H 4 163 ? 29.204 85.420 -41.367 1.00 61.48 179 VAL I O 1
ATOM 12022 N N . THR H 4 164 ? 28.492 86.585 -43.161 1.00 54.46 180 THR I N 1
ATOM 12023 C CA . THR H 4 164 ? 27.400 87.237 -42.448 1.00 51.47 180 THR I CA 1
ATOM 12024 C C . THR H 4 164 ? 26.132 86.375 -42.466 1.00 55.78 180 THR I C 1
ATOM 12025 O O . THR H 4 164 ? 26.041 85.364 -43.167 1.00 53.74 180 THR I O 1
ATOM 12029 N N . GLU H 4 165 ? 25.151 86.766 -41.654 1.00 51.24 181 GLU I N 1
ATOM 12030 C CA A GLU H 4 165 ? 23.852 86.110 -41.664 0.50 53.39 181 GLU I CA 1
ATOM 12031 C CA B GLU H 4 165 ? 23.869 86.083 -41.686 0.50 53.40 181 GLU I CA 1
ATOM 12032 C C . GLU H 4 165 ? 23.054 86.576 -42.875 1.00 55.00 181 GLU I C 1
ATOM 12033 O O . GLU H 4 165 ? 23.186 87.718 -43.319 1.00 59.27 181 GLU I O 1
ATOM 12044 N N . GLN H 4 166 ? 22.226 85.683 -43.409 1.00 52.43 182 GLN I N 1
ATOM 12045 C CA . GLN H 4 166 ? 21.438 86.010 -44.590 1.00 54.77 182 GLN I CA 1
ATOM 12046 C C . GLN H 4 166 ? 20.650 87.295 -44.388 1.00 53.82 182 GLN I C 1
ATOM 12047 O O . GLN H 4 166 ? 19.940 87.455 -43.392 1.00 55.64 182 GLN I O 1
ATOM 12053 N N . ASP H 4 167 ? 20.786 88.215 -45.338 1.00 64.72 183 ASP I N 1
ATOM 12054 C CA . ASP H 4 167 ? 19.987 89.430 -45.318 1.00 68.09 183 ASP I CA 1
ATOM 12055 C C . ASP H 4 167 ? 18.529 89.054 -45.541 1.00 68.70 183 ASP I C 1
ATOM 12056 O O . ASP H 4 167 ? 18.179 88.516 -46.594 1.00 69.95 183 ASP I O 1
ATOM 12061 N N . SER H 4 168 ? 17.672 89.358 -44.567 1.00 71.72 184 SER I N 1
ATOM 12062 C CA . SER H 4 168 ? 16.273 88.956 -44.658 1.00 60.76 184 SER I CA 1
ATOM 12063 C C . SER H 4 168 ? 15.518 89.684 -45.761 1.00 76.05 184 SER I C 1
ATOM 12064 O O . SER H 4 168 ? 14.356 89.353 -46.019 1.00 69.42 184 SER I O 1
ATOM 12067 N N . LYS H 4 169 ? 16.152 90.654 -46.413 1.00 84.28 185 LYS I N 1
ATOM 12068 C CA . LYS H 4 169 ? 15.527 91.510 -47.409 1.00 83.07 185 LYS I CA 1
ATOM 12069 C C . LYS H 4 169 ? 15.837 91.076 -48.837 1.00 74.00 185 LYS I C 1
ATOM 12070 O O . LYS H 4 169 ? 14.923 90.951 -49.656 1.00 73.24 185 LYS I O 1
ATOM 12076 N N . ASP H 4 170 ? 17.110 90.850 -49.158 1.00 72.32 186 ASP I N 1
ATOM 12077 C CA . ASP H 4 170 ? 17.496 90.370 -50.476 1.00 73.66 186 ASP I CA 1
ATOM 12078 C C . ASP H 4 170 ? 18.054 88.947 -50.445 1.00 74.48 186 ASP I C 1
ATOM 12079 O O . ASP H 4 170 ? 18.500 88.454 -51.489 1.00 74.12 186 ASP I O 1
ATOM 12084 N N . SER H 4 171 ? 18.040 88.282 -49.287 1.00 67.10 187 SER I N 1
ATOM 12085 C CA . SER H 4 171 ? 18.416 86.872 -49.143 1.00 60.72 187 SER I CA 1
ATOM 12086 C C . SER H 4 171 ? 19.849 86.581 -49.584 1.00 60.53 187 SER I C 1
ATOM 12087 O O . SER H 4 171 ? 20.171 85.453 -49.961 1.00 53.79 187 SER I O 1
ATOM 12090 N N . THR H 4 172 ? 20.736 87.567 -49.523 1.00 53.75 188 THR I N 1
ATOM 12091 C CA . THR H 4 172 ? 22.107 87.377 -49.971 1.00 58.27 188 THR I CA 1
ATOM 12092 C C . THR H 4 172 ? 23.042 87.223 -48.778 1.00 53.26 188 THR I C 1
ATOM 12093 O O . THR H 4 172 ? 22.691 87.510 -47.633 1.00 59.24 188 THR I O 1
ATOM 12097 N N . TYR H 4 173 ? 24.244 86.744 -49.076 1.00 49.16 189 TYR I N 1
ATOM 12098 C CA . TYR H 4 173 ? 25.310 86.555 -48.110 1.00 50.95 189 TYR I CA 1
ATOM 12099 C C . TYR H 4 173 ? 26.535 87.343 -48.550 1.00 57.08 189 TYR I C 1
ATOM 12100 O O . TYR H 4 173 ? 26.705 87.670 -49.728 1.00 60.16 189 TYR I O 1
ATOM 12109 N N . SER H 4 174 ? 27.421 87.590 -47.595 1.00 56.49 190 SER I N 1
ATOM 12110 C CA . SER H 4 174 ? 28.719 88.181 -47.865 1.00 54.34 190 SER I CA 1
ATOM 12111 C C . SER H 4 174 ? 29.771 87.365 -47.134 1.00 56.16 190 SER I C 1
ATOM 12112 O O . SER H 4 174 ? 29.509 86.802 -46.068 1.00 57.94 190 SER I O 1
ATOM 12115 N N . LEU H 4 175 ? 30.955 87.279 -47.734 1.00 61.57 191 LEU I N 1
ATOM 12116 C CA . LEU H 4 175 ? 32.040 86.470 -47.199 1.00 55.95 191 LEU I CA 1
ATOM 12117 C C . LEU H 4 175 ? 33.328 87.265 -47.297 1.00 58.72 191 LEU I C 1
ATOM 12118 O O . LEU H 4 175 ? 33.570 87.940 -48.300 1.00 61.70 191 LEU I O 1
ATOM 12123 N N . SER H 4 176 ? 34.151 87.185 -46.257 1.00 53.98 192 SER I N 1
ATOM 12124 C CA . SER H 4 176 ? 35.488 87.760 -46.278 1.00 65.68 192 SER I CA 1
ATOM 12125 C C . SER H 4 176 ? 36.498 86.660 -45.973 1.00 70.73 192 SER I C 1
ATOM 12126 O O . SER H 4 176 ? 36.338 85.905 -45.003 1.00 63.36 192 SER I O 1
ATOM 12129 N N . SER H 4 177 ? 37.526 86.568 -46.814 1.00 69.39 193 SER I N 1
ATOM 12130 C CA . SER H 4 177 ? 38.647 85.660 -46.623 1.00 67.27 193 SER I CA 1
ATOM 12131 C C . SER H 4 177 ? 39.897 86.509 -46.462 1.00 65.69 193 SER I C 1
ATOM 12132 O O . SER H 4 177 ? 40.189 87.349 -47.320 1.00 64.76 193 SER I O 1
ATOM 12135 N N . THR H 4 178 ? 40.616 86.312 -45.358 1.00 66.10 194 THR I N 1
ATOM 12136 C CA . THR H 4 178 ? 41.808 87.094 -45.057 1.00 66.31 194 THR I CA 1
ATOM 12137 C C . THR H 4 178 ? 43.022 86.179 -45.068 1.00 70.16 194 THR I C 1
ATOM 12138 O O . THR H 4 178 ? 43.101 85.229 -44.280 1.00 65.31 194 THR I O 1
ATOM 12142 N N . LEU H 4 179 ? 43.959 86.472 -45.964 1.00 69.58 195 LEU I N 1
ATOM 12143 C CA . LEU H 4 179 ? 45.237 85.785 -46.038 1.00 68.39 195 LEU I CA 1
ATOM 12144 C C . LEU H 4 179 ? 46.239 86.556 -45.189 1.00 76.41 195 LEU I C 1
ATOM 12145 O O . LEU H 4 179 ? 46.334 87.784 -45.296 1.00 76.11 195 LEU I O 1
ATOM 12150 N N . THR H 4 180 ? 46.969 85.846 -44.332 1.00 79.08 196 THR I N 1
ATOM 12151 C CA . THR H 4 180 ? 47.891 86.477 -43.395 1.00 82.99 196 THR I CA 1
ATOM 12152 C C . THR H 4 180 ? 49.309 85.971 -43.622 1.00 78.12 196 THR I C 1
ATOM 12153 O O . THR H 4 180 ? 49.555 84.761 -43.577 1.00 83.41 196 THR I O 1
ATOM 12157 N N . LEU H 4 181 ? 50.232 86.898 -43.871 1.00 83.42 197 LEU I N 1
ATOM 12158 C CA . LEU H 4 181 ? 51.653 86.604 -43.994 1.00 88.97 197 LEU I CA 1
ATOM 12159 C C . LEU H 4 181 ? 52.441 87.591 -43.145 1.00 87.26 197 LEU I C 1
ATOM 12160 O O . LEU H 4 181 ? 51.929 88.638 -42.740 1.00 83.31 197 LEU I O 1
ATOM 12165 N N . SER H 4 182 ? 53.703 87.259 -42.894 1.00 85.77 198 SER I N 1
ATOM 12166 C CA . SER H 4 182 ? 54.599 88.243 -42.316 1.00 90.35 198 SER I CA 1
ATOM 12167 C C . SER H 4 182 ? 54.993 89.270 -43.376 1.00 96.00 198 SER I C 1
ATOM 12168 O O . SER H 4 182 ? 54.890 89.027 -44.583 1.00 90.53 198 SER I O 1
ATOM 12171 N N . LYS H 4 183 ? 55.426 90.444 -42.906 1.00 97.06 199 LYS I N 1
ATOM 12172 C CA . LYS H 4 183 ? 55.912 91.474 -43.820 1.00 95.14 199 LYS I CA 1
ATOM 12173 C C . LYS H 4 183 ? 57.045 90.944 -44.693 1.00 99.46 199 LYS I C 1
ATOM 12174 O O . LYS H 4 183 ? 57.141 91.294 -45.877 1.00 99.58 199 LYS I O 1
ATOM 12180 N N . ALA H 4 184 ? 57.914 90.101 -44.126 1.00 95.14 200 ALA I N 1
ATOM 12181 C CA . ALA H 4 184 ? 59.019 89.534 -44.896 1.00 97.95 200 ALA I CA 1
ATOM 12182 C C . ALA H 4 184 ? 58.502 88.693 -46.057 1.00 97.55 200 ALA I C 1
ATOM 12183 O O . ALA H 4 184 ? 58.943 88.847 -47.200 1.00 101.78 200 ALA I O 1
ATOM 12185 N N . ASP H 4 185 ? 57.556 87.797 -45.774 1.00 100.61 201 ASP I N 1
ATOM 12186 C CA . ASP H 4 185 ? 56.966 86.960 -46.816 1.00 101.96 201 ASP I CA 1
ATOM 12187 C C . ASP H 4 185 ? 56.189 87.798 -47.827 1.00 100.46 201 ASP I C 1
ATOM 12188 O O . ASP H 4 185 ? 56.176 87.489 -49.025 1.00 95.99 201 ASP I O 1
ATOM 12193 N N . TYR H 4 186 ? 55.538 88.868 -47.362 1.00 99.82 202 TYR I N 1
ATOM 12194 C CA . TYR H 4 186 ? 54.723 89.695 -48.251 1.00 104.30 202 TYR I CA 1
ATOM 12195 C C . TYR H 4 186 ? 55.580 90.412 -49.292 1.00 101.74 202 TYR I C 1
ATOM 12196 O O . TYR H 4 186 ? 55.252 90.421 -50.485 1.00 98.78 202 TYR I O 1
ATOM 12205 N N . GLU H 4 187 ? 56.687 91.009 -48.863 1.00 100.05 203 GLU I N 1
ATOM 12206 C CA . GLU H 4 187 ? 57.568 91.697 -49.798 1.00 105.72 203 GLU I CA 1
ATOM 12207 C C . GLU H 4 187 ? 58.379 90.741 -50.667 1.00 105.08 203 GLU I C 1
ATOM 12208 O O . GLU H 4 187 ? 59.213 91.207 -51.453 1.00 101.72 203 GLU I O 1
ATOM 12214 N N . LYS H 4 188 ? 58.156 89.429 -50.546 1.00 106.42 204 LYS I N 1
ATOM 12215 C CA . LYS H 4 188 ? 58.830 88.434 -51.371 1.00 106.43 204 LYS I CA 1
ATOM 12216 C C . LYS H 4 188 ? 58.124 88.139 -52.690 1.00 102.70 204 LYS I C 1
ATOM 12217 O O . LYS H 4 188 ? 58.737 87.536 -53.576 1.00 116.09 204 LYS I O 1
ATOM 12223 N N . HIS H 4 189 ? 56.859 88.521 -52.847 1.00 100.61 205 HIS I N 1
ATOM 12224 C CA . HIS H 4 189 ? 56.095 88.126 -54.022 1.00 107.65 205 HIS I CA 1
ATOM 12225 C C . HIS H 4 189 ? 55.381 89.319 -54.649 1.00 105.18 205 HIS I C 1
ATOM 12226 O O . HIS H 4 189 ? 55.285 90.404 -54.067 1.00 95.92 205 HIS I O 1
ATOM 12233 N N . LYS H 4 190 ? 54.850 89.074 -55.851 1.00 107.40 206 LYS I N 1
ATOM 12234 C CA . LYS H 4 190 ? 54.330 90.103 -56.743 1.00 96.57 206 LYS I CA 1
ATOM 12235 C C . LYS H 4 190 ? 52.824 90.003 -56.957 1.00 99.70 206 LYS I C 1
ATOM 12236 O O . LYS H 4 190 ? 52.091 90.948 -56.654 1.00 97.03 206 LYS I O 1
ATOM 12242 N N . VAL H 4 191 ? 52.335 88.876 -57.465 1.00 104.19 207 VAL I N 1
ATOM 12243 C CA . VAL H 4 191 ? 50.938 88.733 -57.864 1.00 96.72 207 VAL I CA 1
ATOM 12244 C C . VAL H 4 191 ? 50.169 88.083 -56.724 1.00 91.26 207 VAL I C 1
ATOM 12245 O O . VAL H 4 191 ? 50.493 86.966 -56.304 1.00 93.84 207 VAL I O 1
ATOM 12249 N N . TYR H 4 192 ? 49.143 88.778 -56.234 1.00 97.15 208 TYR I N 1
ATOM 12250 C CA . TYR H 4 192 ? 48.243 88.274 -55.200 1.00 87.66 208 TYR I CA 1
ATOM 12251 C C . TYR H 4 192 ? 46.823 88.308 -55.745 1.00 85.87 208 TYR I C 1
ATOM 12252 O O . TYR H 4 192 ? 46.322 89.378 -56.106 1.00 90.43 208 TYR I O 1
ATOM 12261 N N . ALA H 4 193 ? 46.178 87.142 -55.804 1.00 77.42 209 ALA I N 1
ATOM 12262 C CA . ALA H 4 193 ? 44.852 87.015 -56.392 1.00 78.39 209 ALA I CA 1
ATOM 12263 C C . ALA H 4 193 ? 44.003 86.048 -55.581 1.00 78.88 209 ALA I C 1
ATOM 12264 O O . ALA H 4 193 ? 44.525 85.129 -54.945 1.00 72.86 209 ALA I O 1
ATOM 12266 N N . CYS H 4 194 ? 42.687 86.278 -55.595 1.00 76.67 210 CYS I N 1
ATOM 12267 C CA . CYS H 4 194 ? 41.720 85.343 -55.038 1.00 77.50 210 CYS I CA 1
ATOM 12268 C C . CYS H 4 194 ? 40.740 84.933 -56.125 1.00 78.96 210 CYS I C 1
ATOM 12269 O O . CYS H 4 194 ? 40.122 85.791 -56.767 1.00 76.68 210 CYS I O 1
ATOM 12272 N N . GLU H 4 195 ? 40.610 83.627 -56.329 1.00 83.33 211 GLU I N 1
ATOM 12273 C CA . GLU H 4 195 ? 39.734 83.066 -57.350 1.00 89.64 211 GLU I CA 1
ATOM 12274 C C . GLU H 4 195 ? 38.461 82.545 -56.690 1.00 82.36 211 GLU I C 1
ATOM 12275 O O . GLU H 4 195 ? 38.518 81.651 -55.837 1.00 82.00 211 GLU I O 1
ATOM 12281 N N . VAL H 4 196 ? 37.320 83.089 -57.102 1.00 74.98 212 VAL I N 1
ATOM 12282 C CA . VAL H 4 196 ? 36.021 82.762 -56.525 1.00 84.07 212 VAL I CA 1
ATOM 12283 C C . VAL H 4 196 ? 35.228 81.948 -57.535 1.00 85.08 212 VAL I C 1
ATOM 12284 O O . VAL H 4 196 ? 35.028 82.388 -58.674 1.00 92.82 212 VAL I O 1
ATOM 12288 N N . THR H 4 197 ? 34.758 80.778 -57.119 1.00 81.63 213 THR I N 1
ATOM 12289 C CA . THR H 4 197 ? 33.847 79.984 -57.932 1.00 87.79 213 THR I CA 1
ATOM 12290 C C . THR H 4 197 ? 32.471 80.011 -57.270 1.00 85.76 213 THR I C 1
ATOM 12291 O O . THR H 4 197 ? 32.326 79.662 -56.091 1.00 78.44 213 THR I O 1
ATOM 12295 N N . HIS H 4 198 ? 31.478 80.480 -58.018 1.00 83.73 214 HIS I N 1
ATOM 12296 C CA . HIS H 4 198 ? 30.110 80.573 -57.542 1.00 83.87 214 HIS I CA 1
ATOM 12297 C C . HIS H 4 198 ? 29.156 80.233 -58.672 1.00 86.71 214 HIS I C 1
ATOM 12298 O O . HIS H 4 198 ? 29.430 80.505 -59.846 1.00 89.89 214 HIS I O 1
ATOM 12305 N N . GLN H 4 199 ? 28.032 79.631 -58.286 1.00 85.02 215 GLN I N 1
ATOM 12306 C CA . GLN H 4 199 ? 27.008 79.196 -59.228 1.00 85.99 215 GLN I CA 1
ATOM 12307 C C . GLN H 4 199 ? 26.575 80.307 -60.180 1.00 92.99 215 GLN I C 1
ATOM 12308 O O . GLN H 4 199 ? 26.250 80.036 -61.341 1.00 93.24 215 GLN I O 1
ATOM 12314 N N . GLY H 4 200 ? 26.566 81.558 -59.716 1.00 90.16 216 GLY I N 1
ATOM 12315 C CA . GLY H 4 200 ? 26.157 82.670 -60.550 1.00 90.44 216 GLY I CA 1
ATOM 12316 C C . GLY H 4 200 ? 27.192 83.189 -61.525 1.00 97.84 216 GLY I C 1
ATOM 12317 O O . GLY H 4 200 ? 26.941 84.186 -62.210 1.00 95.09 216 GLY I O 1
ATOM 12318 N N . LEU H 4 201 ? 28.352 82.545 -61.621 1.00 97.29 217 LEU I N 1
ATOM 12319 C CA . LEU H 4 201 ? 29.426 82.978 -62.506 1.00 98.80 217 LEU I CA 1
ATOM 12320 C C . LEU H 4 201 ? 29.674 81.909 -63.558 1.00 101.15 217 LEU I C 1
ATOM 12321 O O . LEU H 4 201 ? 29.733 80.717 -63.233 1.00 100.98 217 LEU I O 1
ATOM 12326 N N . SER H 4 202 ? 29.811 82.336 -64.816 1.00 91.16 218 SER I N 1
ATOM 12327 C CA . SER H 4 202 ? 30.174 81.398 -65.874 1.00 102.92 218 SER I CA 1
ATOM 12328 C C . SER H 4 202 ? 31.512 80.735 -65.580 1.00 106.75 218 SER I C 1
ATOM 12329 O O . SER H 4 202 ? 31.657 79.513 -65.715 1.00 95.21 218 SER I O 1
ATOM 12332 N N . SER H 4 203 ? 32.504 81.529 -65.190 1.00 102.93 219 SER I N 1
ATOM 12333 C CA . SER H 4 203 ? 33.844 81.046 -64.901 1.00 104.44 219 SER I CA 1
ATOM 12334 C C . SER H 4 203 ? 34.340 81.637 -63.596 1.00 106.22 219 SER I C 1
ATOM 12335 O O . SER H 4 203 ? 33.905 82.720 -63.202 1.00 103.58 219 SER I O 1
ATOM 12338 N N . PRO H 4 204 ? 35.253 80.953 -62.913 1.00 114.17 220 PRO I N 1
ATOM 12339 C CA . PRO H 4 204 ? 35.854 81.534 -61.706 1.00 108.24 220 PRO I CA 1
ATOM 12340 C C . PRO H 4 204 ? 36.467 82.916 -61.935 1.00 108.44 220 PRO I C 1
ATOM 12341 O O . PRO H 4 204 ? 37.383 83.073 -62.756 1.00 118.73 220 PRO I O 1
ATOM 12345 N N . VAL H 4 205 ? 35.972 83.918 -61.215 1.00 92.39 221 VAL I N 1
ATOM 12346 C CA . VAL H 4 205 ? 36.494 85.276 -61.329 1.00 91.16 221 VAL I CA 1
ATOM 12347 C C . VAL H 4 205 ? 37.744 85.430 -60.471 1.00 88.59 221 VAL I C 1
ATOM 12348 O O . VAL H 4 205 ? 37.799 84.958 -59.328 1.00 94.29 221 VAL I O 1
ATOM 12352 N N . THR H 4 206 ? 38.758 86.094 -61.029 1.00 88.97 222 THR I N 1
ATOM 12353 C CA . THR H 4 206 ? 40.030 86.345 -60.355 1.00 91.97 222 THR I CA 1
ATOM 12354 C C . THR H 4 206 ? 40.231 87.852 -60.229 1.00 96.81 222 THR I C 1
ATOM 12355 O O . THR H 4 206 ? 40.422 88.544 -61.234 1.00 99.78 222 THR I O 1
ATOM 12359 N N . LYS H 4 207 ? 40.207 88.356 -58.996 1.00 92.07 223 LYS I N 1
ATOM 12360 C CA . LYS H 4 207 ? 40.553 89.742 -58.703 1.00 94.35 223 LYS I CA 1
ATOM 12361 C C . LYS H 4 207 ? 41.946 89.749 -58.077 1.00 99.24 223 LYS I C 1
ATOM 12362 O O . LYS H 4 207 ? 42.164 89.103 -57.046 1.00 97.28 223 LYS I O 1
ATOM 12368 N N . SER H 4 208 ? 42.878 90.497 -58.676 1.00 97.81 224 SER I N 1
ATOM 12369 C CA . SER H 4 208 ? 44.287 90.429 -58.300 1.00 92.60 224 SER I CA 1
ATOM 12370 C C . SER H 4 208 ? 44.885 91.821 -58.146 1.00 90.60 224 SER I C 1
ATOM 12371 O O . SER H 4 208 ? 44.274 92.832 -58.498 1.00 91.48 224 SER I O 1
ATOM 12374 N N . PHE H 4 209 ? 46.104 91.854 -57.603 1.00 94.68 225 PHE I N 1
ATOM 12375 C CA . PHE H 4 209 ? 46.901 93.072 -57.548 1.00 96.22 225 PHE I CA 1
ATOM 12376 C C . PHE H 4 209 ? 48.383 92.714 -57.495 1.00 98.26 225 PHE I C 1
ATOM 12377 O O . PHE H 4 209 ? 48.763 91.604 -57.114 1.00 100.70 225 PHE I O 1
ATOM 12385 N N . ASN H 4 210 ? 49.218 93.670 -57.895 1.00 101.98 226 ASN I N 1
ATOM 12386 C CA . ASN H 4 210 ? 50.668 93.564 -57.772 1.00 105.26 226 ASN I CA 1
ATOM 12387 C C . ASN H 4 210 ? 51.161 94.550 -56.720 1.00 103.49 226 ASN I C 1
ATOM 12388 O O . ASN H 4 210 ? 50.810 95.734 -56.764 1.00 101.91 226 ASN I O 1
ATOM 12393 N N . ARG H 4 211 ? 51.954 94.058 -55.766 1.00 104.53 227 ARG I N 1
ATOM 12394 C CA . ARG H 4 211 ? 52.527 94.920 -54.737 1.00 104.11 227 ARG I CA 1
ATOM 12395 C C . ARG H 4 211 ? 53.378 96.009 -55.377 1.00 107.09 227 ARG I C 1
ATOM 12396 O O . ARG H 4 211 ? 54.449 95.725 -55.923 1.00 106.72 227 ARG I O 1
ATOM 12404 N N . GLY H 4 212 ? 52.930 97.258 -55.292 1.00 112.80 228 GLY I N 1
ATOM 12405 C CA . GLY H 4 212 ? 53.628 98.363 -55.925 1.00 113.21 228 GLY I CA 1
ATOM 12406 C C . GLY H 4 212 ? 53.347 98.512 -57.411 1.00 106.05 228 GLY I C 1
ATOM 12407 O O . GLY H 4 212 ? 52.211 98.754 -57.831 1.00 104.51 228 GLY I O 1
ATOM 12408 N N . ALA I 5 1 ? -15.046 -34.211 -25.906 1.00 64.01 1 ALA C N 1
ATOM 12409 C CA . ALA I 5 1 ? -13.858 -33.372 -26.028 1.00 59.29 1 ALA C CA 1
ATOM 12410 C C . ALA I 5 1 ? -13.095 -33.299 -24.699 1.00 64.44 1 ALA C C 1
ATOM 12411 O O . ALA I 5 1 ? -13.607 -32.790 -23.692 1.00 56.54 1 ALA C O 1
ATOM 12413 N N . ALA I 5 2 ? -11.859 -33.807 -24.700 1.00 58.48 2 ALA C N 1
ATOM 12414 C CA . ALA I 5 2 ? -11.094 -33.958 -23.475 1.00 50.47 2 ALA C CA 1
ATOM 12415 C C . ALA I 5 2 ? -9.640 -33.585 -23.733 1.00 46.28 2 ALA C C 1
ATOM 12416 O O . ALA I 5 2 ? -9.030 -34.112 -24.679 1.00 48.27 2 ALA C O 1
ATOM 12418 N N . PRO I 5 3 ? -9.050 -32.719 -22.913 1.00 44.29 3 PRO C N 1
ATOM 12419 C CA . PRO I 5 3 ? -7.618 -32.443 -23.061 1.00 42.84 3 PRO C CA 1
ATOM 12420 C C . PRO I 5 3 ? -6.799 -33.632 -22.591 1.00 35.59 3 PRO C C 1
ATOM 12421 O O . PRO I 5 3 ? -7.101 -34.259 -21.573 1.00 37.66 3 PRO C O 1
ATOM 12425 N N . GLN I 5 4 ? -5.744 -33.913 -23.326 1.00 33.62 4 GLN C N 1
ATOM 12426 C CA . GLN I 5 4 ? -4.894 -35.057 -23.074 1.00 35.30 4 GLN C CA 1
ATOM 12427 C C . GLN I 5 4 ? -3.723 -34.653 -22.200 1.00 39.04 4 GLN C C 1
ATOM 12428 O O . GLN I 5 4 ? -3.177 -33.561 -22.364 1.00 44.30 4 GLN C O 1
ATOM 12434 N N . PRO I 5 5 ? -3.348 -35.504 -21.271 1.00 38.81 5 PRO C N 1
ATOM 12435 C CA . PRO I 5 5 ? -2.222 -35.178 -20.396 1.00 32.13 5 PRO C CA 1
ATOM 12436 C C . PRO I 5 5 ? -0.933 -35.819 -20.874 1.00 35.47 5 PRO C C 1
ATOM 12437 O O . PRO I 5 5 ? -0.959 -36.881 -21.505 1.00 40.53 5 PRO C O 1
ATOM 12441 N N . GLU I 5 6 ? 0.196 -35.191 -20.575 1.00 37.93 6 GLU C N 1
ATOM 12442 C CA . GLU I 5 6 ? 1.488 -35.835 -20.735 1.00 39.45 6 GLU C CA 1
ATOM 12443 C C . GLU I 5 6 ? 1.808 -36.625 -19.460 1.00 35.39 6 GLU C C 1
ATOM 12444 O O . GLU I 5 6 ? 1.354 -36.277 -18.364 1.00 33.96 6 GLU C O 1
ATOM 12450 N N . LEU I 5 7 ? 2.536 -37.737 -19.617 1.00 36.05 7 LEU C N 1
ATOM 12451 C CA . LEU I 5 7 ? 2.642 -38.699 -18.516 1.00 36.24 7 LEU C CA 1
ATOM 12452 C C . LEU I 5 7 ? 4.083 -38.908 -18.064 1.00 37.95 7 LEU C C 1
ATOM 12453 O O . LEU I 5 7 ? 4.979 -39.070 -18.902 1.00 38.33 7 LEU C O 1
ATOM 12458 N N . PRO I 5 8 ? 4.332 -38.925 -16.756 1.00 31.17 8 PRO C N 1
ATOM 12459 C CA . PRO I 5 8 ? 5.661 -39.264 -16.245 1.00 33.35 8 PRO C CA 1
ATOM 12460 C C . PRO I 5 8 ? 5.850 -40.770 -16.095 1.00 35.94 8 PRO C C 1
ATOM 12461 O O . PRO I 5 8 ? 4.899 -41.552 -16.065 1.00 33.79 8 PRO C O 1
ATOM 12465 N N . TYR I 5 9 ? 7.109 -41.166 -16.005 1.00 34.27 9 TYR C N 1
ATOM 12466 C CA . TYR I 5 9 ? 7.484 -42.568 -15.915 1.00 37.79 9 TYR C CA 1
ATOM 12467 C C . TYR I 5 9 ? 8.406 -42.796 -14.727 1.00 41.19 9 TYR C C 1
ATOM 12468 O O . TYR I 5 9 ? 9.037 -41.855 -14.229 1.00 38.58 9 TYR C O 1
ATOM 12477 N N . PRO I 5 10 ? 8.462 -44.026 -14.210 1.00 40.01 10 PRO C N 1
ATOM 12478 C CA . PRO I 5 10 ? 9.168 -44.250 -12.941 1.00 35.34 10 PRO C CA 1
ATOM 12479 C C . PRO I 5 10 ? 10.669 -44.085 -13.095 1.00 37.48 10 PRO C C 1
ATOM 12480 O O . PRO I 5 10 ? 11.290 -44.644 -13.999 1.00 39.55 10 PRO C O 1
ATOM 12484 N N . GLN I 5 11 ? 11.241 -43.328 -12.173 1.00 38.16 11 GLN C N 1
ATOM 12485 C CA . GLN I 5 11 ? 12.675 -43.186 -12.051 1.00 40.20 11 GLN C CA 1
ATOM 12486 C C . GLN I 5 11 ? 13.296 -44.557 -11.763 1.00 47.15 11 GLN C C 1
ATOM 12487 O O . GLN I 5 11 ? 12.666 -45.411 -11.130 1.00 47.63 11 GLN C O 1
ATOM 12493 N N . PRO I 5 12 ? 14.515 -44.812 -12.233 1.00 49.47 12 PRO C N 1
ATOM 12494 C CA . PRO I 5 12 ? 15.135 -46.124 -11.999 1.00 49.09 12 PRO C CA 1
ATOM 12495 C C . PRO I 5 12 ? 15.503 -46.345 -10.538 1.00 57.63 12 PRO C C 1
ATOM 12496 O O . PRO I 5 12 ? 15.666 -45.405 -9.752 1.00 61.06 12 PRO C O 1
ATOM 12500 N N . GLY I 5 13 ? 15.633 -47.623 -10.181 1.00 59.59 13 GLY C N 1
ATOM 12501 C CA . GLY I 5 13 ? 16.014 -48.018 -8.832 1.00 60.50 13 GLY C CA 1
ATOM 12502 C C . GLY I 5 13 ? 17.407 -47.563 -8.433 1.00 60.74 13 GLY C C 1
ATOM 12503 O O . GLY I 5 13 ? 17.744 -47.495 -7.248 1.00 67.23 13 GLY C O 1
ATOM 12504 N N . ALA J 5 1 ? 22.706 44.095 -37.914 1.00 60.26 1 ALA F N 1
ATOM 12505 C CA . ALA J 5 1 ? 21.634 43.190 -37.498 1.00 54.93 1 ALA F CA 1
ATOM 12506 C C . ALA J 5 1 ? 21.635 43.050 -35.979 1.00 63.92 1 ALA F C 1
ATOM 12507 O O . ALA J 5 1 ? 22.565 42.497 -35.381 1.00 54.11 1 ALA F O 1
ATOM 12509 N N . ALA J 5 2 ? 20.574 43.546 -35.349 1.00 58.98 2 ALA F N 1
ATOM 12510 C CA . ALA J 5 2 ? 20.562 43.663 -33.915 1.00 49.08 2 ALA F CA 1
ATOM 12511 C C . ALA J 5 2 ? 19.182 43.370 -33.339 1.00 49.56 2 ALA F C 1
ATOM 12512 O O . ALA J 5 2 ? 18.181 43.921 -33.826 1.00 47.81 2 ALA F O 1
ATOM 12514 N N . PRO J 5 3 ? 19.089 42.543 -32.305 1.00 41.67 3 PRO F N 1
ATOM 12515 C CA . PRO J 5 3 ? 17.801 42.382 -31.627 1.00 42.49 3 PRO F CA 1
ATOM 12516 C C . PRO J 5 3 ? 17.448 43.648 -30.866 1.00 37.05 3 PRO F C 1
ATOM 12517 O O . PRO J 5 3 ? 18.310 44.293 -30.276 1.00 34.78 3 PRO F O 1
ATOM 12521 N N . GLN J 5 4 ? 16.178 44.007 -30.898 1.00 38.82 4 GLN F N 1
ATOM 12522 C CA . GLN J 5 4 ? 15.747 45.210 -30.202 1.00 37.52 4 GLN F CA 1
ATOM 12523 C C . GLN J 5 4 ? 15.240 44.861 -28.812 1.00 36.79 4 GLN F C 1
ATOM 12524 O O . GLN J 5 4 ? 14.554 43.848 -28.641 1.00 39.53 4 GLN F O 1
ATOM 12530 N N . PRO J 5 5 ? 15.558 45.686 -27.810 1.00 34.32 5 PRO F N 1
ATOM 12531 C CA . PRO J 5 5 ? 15.104 45.392 -26.442 1.00 31.61 5 PRO F CA 1
ATOM 12532 C C . PRO J 5 5 ? 13.850 46.156 -26.064 1.00 33.30 5 PRO F C 1
ATOM 12533 O O . PRO J 5 5 ? 13.610 47.265 -26.545 1.00 35.26 5 PRO F O 1
ATOM 12537 N N . GLU J 5 6 ? 13.050 45.579 -25.185 1.00 31.89 6 GLU F N 1
ATOM 12538 C CA . GLU J 5 6 ? 11.954 46.309 -24.579 1.00 33.75 6 GLU F CA 1
ATOM 12539 C C . GLU J 5 6 ? 12.478 47.070 -23.356 1.00 29.37 6 GLU F C 1
ATOM 12540 O O . GLU J 5 6 ? 13.435 46.651 -22.708 1.00 33.73 6 GLU F O 1
ATOM 12546 N N . LEU J 5 7 ? 11.897 48.234 -23.090 1.00 32.13 7 LEU F N 1
ATOM 12547 C CA . LEU J 5 7 ? 12.514 49.178 -22.165 1.00 29.80 7 LEU F CA 1
ATOM 12548 C C . LEU J 5 7 ? 11.596 49.451 -20.984 1.00 34.65 7 LEU F C 1
ATOM 12549 O O . LEU J 5 7 ? 10.391 49.673 -21.184 1.00 37.35 7 LEU F O 1
ATOM 12554 N N . PRO J 5 8 ? 12.115 49.441 -19.754 1.00 29.72 8 PRO F N 1
ATOM 12555 C CA . PRO J 5 8 ? 11.320 49.820 -18.584 1.00 30.62 8 PRO F CA 1
ATOM 12556 C C . PRO J 5 8 ? 11.347 51.328 -18.353 1.00 26.99 8 PRO F C 1
ATOM 12557 O O . PRO J 5 8 ? 12.240 52.034 -18.813 1.00 28.30 8 PRO F O 1
ATOM 12561 N N . TYR J 5 9 ? 10.379 51.805 -17.581 1.00 25.50 9 TYR F N 1
ATOM 12562 C CA . TYR J 5 9 ? 10.226 53.222 -17.284 1.00 27.89 9 TYR F CA 1
ATOM 12563 C C . TYR J 5 9 ? 10.135 53.477 -15.785 1.00 31.45 9 TYR F C 1
ATOM 12564 O O . TYR J 5 9 ? 9.790 52.576 -15.014 1.00 27.87 9 TYR F O 1
ATOM 12573 N N . PRO J 5 10 ? 10.454 54.696 -15.336 1.00 29.17 10 PRO F N 1
ATOM 12574 C CA . PRO J 5 10 ? 10.588 54.942 -13.886 1.00 28.36 10 PRO F CA 1
ATOM 12575 C C . PRO J 5 10 ? 9.275 54.881 -13.118 1.00 33.02 10 PRO F C 1
ATOM 12576 O O . PRO J 5 10 ? 8.249 55.414 -13.553 1.00 32.30 10 PRO F O 1
ATOM 12580 N N . GLN J 5 11 ? 9.326 54.219 -11.956 1.00 31.01 11 GLN F N 1
ATOM 12581 C CA . GLN J 5 11 ? 8.224 54.271 -11.000 1.00 35.06 11 GLN F CA 1
ATOM 12582 C C . GLN J 5 11 ? 8.006 55.714 -10.532 1.00 35.07 11 GLN F C 1
ATOM 12583 O O . GLN J 5 11 ? 8.958 56.496 -10.435 1.00 29.35 11 GLN F O 1
ATOM 12589 N N . PRO J 5 12 ? 6.765 56.090 -10.238 1.00 31.94 12 PRO F N 1
ATOM 12590 C CA . PRO J 5 12 ? 6.492 57.455 -9.776 1.00 33.43 12 PRO F CA 1
ATOM 12591 C C . PRO J 5 12 ? 7.018 57.693 -8.366 1.00 35.85 12 PRO F C 1
ATOM 12592 O O . PRO J 5 12 ? 7.233 56.764 -7.582 1.00 40.80 12 PRO F O 1
ATOM 12596 N N . GLY J 5 13 ? 7.244 58.970 -8.058 1.00 55.33 13 GLY F N 1
ATOM 12597 C CA . GLY J 5 13 ? 7.704 59.395 -6.744 1.00 55.26 13 GLY F CA 1
ATOM 12598 C C . GLY J 5 13 ? 6.708 59.137 -5.625 1.00 48.47 13 GLY F C 1
ATOM 12599 O O . GLY J 5 13 ? 7.038 58.516 -4.615 1.00 54.62 13 GLY F O 1
#

GO terms:
  GO:0098553 lumenal side of endoplasmic reticulum membrane (C, TAS)
  GO:0032588 trans-Golgi network membrane (C, TAS)
  GO:0000139 Golgi membrane (C, TAS)
  GO:0005765 lysosomal membrane (C, TAS)
  GO:0005886 plasma membrane (C, TAS)
  GO:0012507 ER to Golgi transport vesicle membrane (C, TAS)
  GO:0030658 transport vesicle membrane (C, TAS)
  GO:0030666 endocytic vesicle membrane (C, TAS)
  GO:0030669 clathrin-coated endocytic vesicle membrane (C, TAS)
  GO:0005515 protein binding (F, IPI)
  GO:0032395 MHC class II receptor activity (F, TAS)
  GO:0016020 membrane (C, HDA)

Solvent-accessible surface area: 68563 Å² total; per-residue (Å²): 82,78,33,85,43,54,2,4,0,0,0,0,6,14,13,41,97,68,81,50,29,26,0,0,1,12,0,37,29,1,8,9,2,76,5,27,36,75,181,64,88,26,49,34,51,6,83,64,3,138,111,6,160,9,23,29,19,8,0,11,9,0,1,0,1,0,53,14,1,4,74,10,0,37,155,65,15,137,65,74,35,18,99,52,44,91,7,111,7,62,20,36,19,28,34,56,50,79,93,46,104,107,9,48,0,0,0,42,0,28,39,0,1,1,6,33,24,81,15,66,0,30,14,84,57,118,87,37,119,148,37,57,64,90,15,14,30,2,20,59,108,65,17,0,0,27,15,1,0,25,2,74,18,99,2,37,71,148,71,21,16,19,0,58,0,69,12,59,16,30,155,160,62,52,86,89,99,26,98,6,190,204,50,64,117,5,21,0,1,0,7,3,0,25,0,19,0,22,86,36,39,121,132,18,71,0,2,3,31,5,0,6,15,72,76,18,0,1,70,1,13,31,100,69,18,59,9,122,37,60,43,147,38,0,76,49,0,5,116,40,9,37,67,41,134,42,1,5,98,19,4,102,52,0,24,82,44,0,0,82,60,0,9,88,13,8,74,140,3,1,35,113,57,127,39,110,5,76,16,56,27,55,77,90,112,70,0,22,0,10,0,4,36,0,10,36,40,93,15,52,5,54,3,44,67,67,133,113,36,43,19,26,7,20,59,7,26,69,61,39,72,0,9,53,4,11,8,8,0,48,5,43,1,92,7,112,43,48,238,66,10,33,2,15,0,44,0,58,3,65,23,28,186,69,54,48,80,38,96,51,144,98,119,53,94,32,89,47,55,1,4,0,0,0,0,8,13,15,42,96,68,84,48,30,28,0,1,0,10,0,39,26,2,13,10,1,76,5,40,35,71,171,65,74,24,49,35,49,5,84,66,4,144,108,6,158,9,20,33,20,9,0,15,12,0,1,0,0,0,59,19,1,2,79,16,0,38,161,87,13,137,61,78,34,17,95,54,48,90,2,107,10,68,23,31,19,31,36,51,60,75,105,48,108,100,10,49,0,0,0,40,0,34,29,0,0,0,8,33,25,86,19,49,1,27,21,105,62,128,88,44,116,156,35,55,64,96,19,16,30,5,20,56,96,66,16,0,0,24,15,0,0,26,3,74,16,103,3,31,81,149,68,24,19,24,0,56,0,66,15,64,16,28,144,147,62,36,90,88,91,24,88,17,200,125,62,114,3,16,0,1,0,7,3,0,23,0,20,0,34,86,41,46,120,144,21,70,0,1,3,29,7,0,4,15,72,72,19,0,0,72,0,14,31,96,76,14,55,9,128,37,63,44,149,37,0,75,36,0,5,112,40,6,37,67,41,135,44,1,10,86,11,3,122,37,0,26,80,40,0,0,91,62,0,11,93,15,6,72,139,4,2,33,112,56,127,41,106,6,80,20,47,20,48,77,96,107,77,0,22,0,8,0,3,34,0,11,28,25,113,22,36,7,54,3,38,69,71,133,73,22,42,19,26,9,19,59,7,26,67,61,33,73,0,13,54,3,11,10,6,0,48,5,31,2,97,10,111,50,61,215,68,10,31,3,15,0,35,0,72,4,71,20,26,190,66,55,49,78,41,93,51,144,104,150,5,102,9,88,10,34,53,84,45,76,58,118,74,55,38,49,5,107,0,28,3,104,19,59,69,26,70,11,36,21,132,4,7,14,6,4,0,0,14,25,20,100,86,111,24,11,54,9,0,0,5,24,12,37,18,43,49,90,12,25,57,11,137,137,2,101,81,44,6,69,5,56,33,50,105,103,61,54,14,4,60,1,67,1,42,66,3,114,70,115,1,21,3,47,0,9,0,0,10,5,5,4,3,11,0,0,49,23,27,1,107,13,2,61,0,8,3,7,71,21,87,80,103,27,15,43,16,20,16,4,30,4,50,95,63,0,49,46,83,55,64,0,0,0,0,0,4,0,14,35,0,7,35,72,84,19,83,32,41,2,32,104,40,89,35,102,92,34,38,39,60,3,73,29,42,46,24,130,71,8,22,24,9,16,4,0,1,0,39,4,80,38,106,27,39,82,120,90,54,12,51,0,24,2,46,0,175,58,33,147,36,171,42,104,56,105,6,104,106,154,3,107,10,86,9,36,54,86,46,86,54,121,69,57,38,48,2,108,0,28,3,99,15,55,61,36,73,22,32,10,125,4,7,15,6,3,0,0,13,25,28,102,86,116,23,12,58,8,0,0,6,24,11,38,20,46,50,91,10,26,48,12,133,127,1,115,81,65,5,70,5,54,34,54,113,104,62,44,13,5,60,0,60,0,39,65,2,144,48,104,2,18,2,43,1,8,0,0,10,5,5,6,5,10,0,0,45,20,25,1,109,13,1,67,0,13,0,4,70,21,88,83,93,21,13,43,10,18,27,3,42,52,104,89,15,4,1,0,0,4,0,12,38,0,8,37,77,86,19,81,30,40,2,32,103,39,88,37,99,91,32,40,28,55,3,73,26,42,36,22,115,68,5,26,24,11,15,5,0,1,0,35,5,79,49,110,28,40,85,123,94,64,14,45,0,30,3,32,0,134,57,34,130,34,157,46,101,50,114,7,116,110,104,8,104,18,79,19,41,61,88,56,42,36,8,42,84,41,55,156,9,52,0,25,0,115,11,67,94,85,0,19,57,7,1,0,0,0,14,16,76,91,80,137,32,5,97,6,0,0,9,30,2,71,50,66,44,104,79,13,44,103,44,6,58,10,62,34,75,10,51,76,1,38,0,30,0,60,60,0,53,84,94,2,32,8,28,0,10,0,0,0,3,21,26,48,27,3,29,22,2,63,10,0,96,2,11,32,105,123,105,71,31,44,11,42,10,1,0,0,50,12,15,113,61,3,25,175,79,38,44,0,2,0,0,0,0,0,7,67,0,10,18,87,113,25,120,19,54,5,47,9,57,127,48,120,49,106,86,42,45,76,83,18,31,21,125,30,56,96,177,64,0,12,9,0,0,6,1,28,0,54,21,54,75,64,68,8,84,152,60,118,49,0,6,0,32,0,56,8,131,30,40,129,72,75,53,69,38,36,24,80,88,117,81,8,111,17,82,21,39,69,88,16,26,36,8,40,88,41,57,156,11,51,0,28,0,116,10,66,91,92,0,21,51,7,1,0,0,0,16,15,76,98,78,138,30,5,96,4,0,1,9,28,3,69,32,66,42,100,82,12,43,100,50,6,58,10,62,31,77,13,52,75,2,38,0,31,0,59,65,0,56,81,95,2,44,8,30,0,9,0,0,0,2,26,28,47,26,3,28,22,2,59,11,0,72,2,2,43,96,128,102,71,35,40,9,53,7,41,28,5,57,11,18,120,84,3,24,164,82,31,46,0,2,0,0,0,0,0,7,53,0,10,20,74,91,30,46,25,76,6,55,7,61,134,48,126,50,105,86,38,48,73,87,16,32,19,134,24,47,92,194,57,4,11,2,0,3,6,1,28,0,54,26,53,77,68,75,7,84,159,71,127,49,0,5,0,28,0,69,9,133,29,42,130,74,67,43,73,89,62,31,81,101,116,75,29,13,4,0,4,1,5,7,0,0,20,88,76,28,13,5,0,2,0,4,7,1,0,22,87

Nearest PDB structures (foldseek):
  6xp6-assembly2_J  TM=1.005E+00  e=2.737E-44  Homo sapiens
  5tkj-assembly4_J  TM=9.381E-01  e=2.036E-34  Mus musculus
  5bvj-assembly3_F  TM=8.369E-01  e=8.530E-33  Homo sapiens
  5x8l-assembly2_G  TM=7.399E-01  e=7.604E-32  Homo sapiens
  5cma-assembly1_B  TM=6.088E-01  e=3.863E-34  Mus musculus

Foldseek 3Di:
DDDPKDKPPDDWAFDPVVTDIWIFIDIRQHTQWIAPLVVQDIGGDDVVCPVDDDGSVVRVVVNVVVVVVVVVCCVVVVNDDDDFDDWDKDKDKPDQFDAQDKTKIKIKIGQGPPPDKDKFKDKVRHTDDPQKDKDDFTADPVGGTMIMMMHIDRAHQPIKMWIWMDGPNDPDIDTDIDHSD/DDDDDKDKDWDWDWDDDDQNPDIKTKIFIDIPHRTAKIDTLVVLAIDGPDPVCVVVRVVQRVDVVSSVVSNCCSPVPVVVVSVVCVVPVVPDWDAWDWDWDPPVKIKIKTWWTDDDDKDKWKDKVNHTDDPQKDKDPWADPPPRGIIIMIMHDDDDDAPIKMWIWMDDPNDPHIDIDIDGD/DDDDPKDKPPPDWDFDPVVGDIWIFIGIRQDTQWTAPLVVQDIGGDDVVCVVDDDRSVVRVVVNVVVVVVVVVCCVVVVNPDWDFADKDKDKDWPDQDDAQDKTKIKIKIPQGPPPDKDKWKDKPNHTDDPQKDKDDFTADPVGHTMIMMMHIDRDDQVIKMWIWMDGPNDPDIDIDIDHSD/DDDDKDWDWDFDWDDDPQNPDIKTKIFIDIPHRTQKIDILVVLAIDGPDPVNVVVRVVQRVDVVSSVCSNCCSVVPVVVVSVVCVVPVVPDWDAWDWDWDPPVKIKIKTWFTPDQDKDKWKDKVNHTDDPQKDKDPWADPPPRGIIIMIMHDDDDDPPIKMWMWMDDPNDPHIDIDIDDD/DKAKAKDEAAEAEQFAKDKIKIAIDDDDCLLQFKKKWKWWAAVPGDIHTAWIGGQNDDAIGGDPVCPPQKHWHHDVVRRMIMIMGGNDDQRPFTWMKMFIDRPPPPRPYIYPTYTYGYHPDDADAWDKDKQAWDPVQDDDFKGKIWIKTDFGDDDDKDKDKPVNPDDPQKDKDDWDQDPNRGIITMIMGIGGNVCQVPDWIWMWMADVVVRDIDIGTHHD/DKAKAKDEAEEAEAQAKDKIKIAIDDDDCLLQFKKKWKWWAAVPGDIHTAWIGGQNDDAIGGDPVPPPQKHWHADVVRRMIMIMGGRDDQRPFTWMKMFIDRPPPPRPYIYPTYTYGYAPDDADAWDWDWQAWCKIKTWIKTDFGDDDDKDKDKPVNPDDPQKDWDDWDQDNNRGIITMIMGIGNVVCQVPDWIKMWMADVVVRDIDIDTHHD/DKAKAKPDQEDADAAFAKDKIKIFIPWFQFQQKWKWWDAPPDDIDTADGSQFHGPPPHDPQWGKDDGTTMIMIMRHGHHPVRQTKMKMWGPRDPPIDIYPIYGYAHDADFDFWDKDKDWADPVVLVVWKTKIKIKTHWGDDPDKDKWKAFQNRTDDDQKDKDKDDQDPPRRTIMMMIIGIDTSVVVVVTFKIWMWMDDPSDPDTDIDIGTDD/DKAKAWPDQEDEDAAFAKDKIKIFIPWFQFQQKWKWWDAPPDDIDTADGSQFHGDPPHDPQWGKDDGTTMIMIMRHGHHPVRQTKMKMWGPRDPPIDIYPIYGYFHDADFDFWDKDKDWADPVVLVVWKTKIKIKTPFGDDPDKDKWKAFPNRTDDDQKDKDKDDQDPPRRTIMMMIIGMDTSVVVVPTFKIWMWMDDPNDPGTDIDIGTDD/DDDDDDDDDDDDD/DDDDDDDDDDDDD